Protein AF-0000000087719797 (afdb_homodimer)

Nearest PDB structures (foldseek):
  8wto-assembly1_B  TM=8.535E-01  e=7.365E-31  Arabidopsis thaliana
  8wtm-assembly1_A  TM=8.139E-01  e=5.936E-31  Arabidopsis thaliana
  7r8b-assembly1_B  TM=8.730E-01  e=3.470E-27  Homo sapiens
  9ium-assembly1_A  TM=7.808E-01  e=5.805E-24  Candida albicans SC5314
  9iul-assembly1_A  TM=7.713E-01  e=1.092E-22  Candida albicans SC5314

Foldseek 3Di:
DPPLCCQQVVLLVVLVVQLVVLLLVLCCLQPVVVNCVVVCVVVVVDDPPPVPPPPPPPLPDLPPLLVVVLVPDPLPDFKKKWWFQKWFWAQDPVGIRTQAGGDTAIFFFLFEEEEEADPSLCSVVVLCVSLLLDPDGQIDTFMAMVNHGDDPCSNLQEFEQDPDDLDQQLDFLQLSQLLLLLLNAFPPQDPVNLSVLLVSLCSLLVNPVRRSWGCWQADLPGRGGDTDDPLSNLSSSVSSRPSHPHSEYEYEASCPPHDQVSSLSSLLSVSVCRNSSRHGYYYYHYDHAPSSLVSGQWYWYGYSNFTQDTGGPVCQQCCVCVVVNWFDDDCVVQNDSSSLSNVQLDECDDDPCNRPDGHHDPVSNVVSRVSVVVVVVVVVVPPPPPPDPDDPDDDDPDDDDDDDYDDYDYDDDYDDDYYDYYDDDYDDYDYDDDDDDDPPPPVPPVVPPVPPPPSPPPDPPDDPPPPPPDDDDDDPDDDDDDPDDDDDDDPPPPPPPVPPPPPPPPSHGYDLVSSLVSLLVVQLSSQSNDSCNQSVLSVCLSVVLLVLLVVLFAQDPAPVSVVSVLVSQLVLLLVLLVSLVVCLSVLLSVLVSLLSCLSSVSHDLVSNLNSNVVSCLVSLLSSLSSSQSSNCSRNVFDPDPQLSVLLSLLSSLSNLLSNLQLSLLSLQDPDSVSSVVVSVVLSVLLSVLQCRVPACVRDPDNVSNVSVLSHSNNLSSLLSLLSGQPPDKDANQQFDDPVVLVVQCVVDVPDVCVVSVVVSVCRRGVDRPHMDRSVVVNVVNPPDDHSVVSSVSSVVSSVVSSVSSSVSSVVSSVVSSD/DPPLCCQQVVLLVLLVVQLVVLLLVLCCLQPVVVNCVVVCVVVVVDDPPPPPPPPPPPLPDLPPLLVVVLVPDPLPDFKKKWWFQKWFWAQDPVGIRTQAGGDTAIFFFLFEEEEEADPSLCSVVVLCVSLLLDPDGQIDTFMAMVRHGDDPCSNLQEFEQDPDDLDQQLDFLQLSQLLLLLLNAFPPQDPVNLSVLLVNLCSLLVNPVRRSWGCWQADLPGRGGDTDDPLSNLSSSVSSRPSHPHSEYEEEASCPPHDQVSSLSSLLSVSVCRNSSRHGYYYYHYDHAPSSLVSGQWYWYGGSNFTQDTGGPVCQQCCVCVVVNWFDDDCVVQNDSSSLSNVQLDECDDDPCNRPDGHHDPVSNVVSRVSVSVVVVVVVVPPPPDPDPDDPDDDDPDDPCPDDPDDDDDDDDDDDDDDDDDYDDDDDDDDDDDDDDDPPPPVPPVVPPVPPPPSPPPPPPDPPPPPPPDDDDDDDDDDDDDDPDDDDDPPPPPPPPVPPPPPPPPSHGRDLVSSLVSLLVVLLSSQSNDSCNQSVLSVCLSVVLLVLLVVLFAQDPAPVSVVSVLVSQLVLLLVLLVSLVVCLSVLLSVLVSLLSCLSSVSHDLVSNLNSNVVSCLVRLLSSLSSSQSSNCSRNVFDPDPQLSVLLSLLSSLSNLLSNLQLSLLSLQDPDSVSSVVVSVVLSVLLSVLQCRVPACVRDPDNVSNVSVLSHSNNLSSLLSLLSGQPPDKDANQQFDDPVVLVVQCVVDVPDVCVVSVVVSVCRRGVDRPHMDRSVVVNVVNPPDDHSVVSSVSSVVSSVVSSVSSSVSSVVSSVVSSD

Structure (mmCIF, N/CA/C/O backbone):
data_AF-0000000087719797-model_v1
#
loop_
_entity.id
_entity.type
_entity.pdbx_description
1 polymer 'ABC transporter G family protein'
#
loop_
_atom_site.group_PDB
_atom_site.id
_atom_site.type_symbol
_atom_site.label_atom_id
_atom_site.label_alt_id
_atom_site.label_comp_id
_atom_site.label_asym_id
_atom_site.label_entity_id
_atom_site.label_seq_id
_atom_site.pdbx_PDB_ins_code
_atom_site.Cartn_x
_atom_site.Cartn_y
_atom_site.Cartn_z
_atom_site.occupancy
_atom_site.B_iso_or_equiv
_atom_site.auth_seq_id
_atom_site.auth_comp_id
_atom_site.auth_asym_id
_atom_site.auth_atom_id
_atom_site.pdbx_PDB_model_num
ATOM 1 N N . MET A 1 1 ? -8.836 -17.344 -43.531 1 58.75 1 MET A N 1
ATOM 2 C CA . MET A 1 1 ? -8.242 -17.328 -42.188 1 58.75 1 MET A CA 1
ATOM 3 C C . MET A 1 1 ? -8.859 -18.406 -41.312 1 58.75 1 MET A C 1
ATOM 5 O O . MET A 1 1 ? -10.07 -18.609 -41.312 1 58.75 1 MET A O 1
ATOM 9 N N . ASP A 1 2 ? -8.148 -19.391 -40.781 1 82.5 2 ASP A N 1
ATOM 10 C CA . ASP A 1 2 ? -8.57 -20.484 -39.906 1 82.5 2 ASP A CA 1
ATOM 11 C C . ASP A 1 2 ? -9.258 -19.953 -38.656 1 82.5 2 ASP A C 1
ATOM 13 O O . ASP A 1 2 ? -8.992 -18.844 -38.219 1 82.5 2 ASP A O 1
ATOM 17 N N . THR A 1 3 ? -10.445 -20.469 -38.469 1 86.88 3 THR A N 1
ATOM 18 C CA . THR A 1 3 ? -11.281 -20.062 -37.344 1 86.88 3 THR A CA 1
ATOM 19 C C . THR A 1 3 ? -10.422 -19.812 -36.094 1 86.88 3 THR A C 1
ATOM 21 O O . THR A 1 3 ? -10.695 -18.875 -35.344 1 86.88 3 THR A O 1
ATOM 24 N N . SER A 1 4 ? -9.406 -20.562 -35.969 1 91.19 4 SER A N 1
ATOM 25 C CA . SER A 1 4 ? -8.516 -20.375 -34.812 1 91.19 4 SER A CA 1
ATOM 26 C C . SER A 1 4 ? -7.773 -19.047 -34.906 1 91.19 4 SER A C 1
ATOM 28 O O . SER A 1 4 ? -7.641 -18.328 -33.938 1 91.19 4 SER A O 1
ATOM 30 N N . ASP A 1 5 ? -7.332 -18.672 -36.125 1 93.56 5 ASP A N 1
ATOM 31 C CA . ASP A 1 5 ? -6.613 -17.422 -36.312 1 93.56 5 ASP A CA 1
ATOM 32 C C . ASP A 1 5 ? -7.547 -16.219 -36.156 1 93.56 5 ASP A C 1
ATOM 34 O O . ASP A 1 5 ? -7.152 -15.188 -35.594 1 93.56 5 ASP A O 1
ATOM 38 N N . ALA A 1 6 ? -8.719 -16.422 -36.625 1 93.38 6 ALA A N 1
ATOM 39 C CA . ALA A 1 6 ? -9.688 -15.336 -36.469 1 93.38 6 ALA A CA 1
ATOM 40 C C . ALA A 1 6 ? -9.977 -15.031 -35.031 1 93.38 6 ALA A C 1
ATOM 42 O O . ALA A 1 6 ? -10.172 -13.867 -34.656 1 93.38 6 ALA A O 1
ATOM 43 N N . LEU A 1 7 ? -10.008 -16 -34.188 1 93.69 7 LEU A N 1
ATOM 44 C CA . LEU A 1 7 ? -10.328 -15.836 -32.781 1 93.69 7 LEU A CA 1
ATOM 45 C C . LEU A 1 7 ? -9.242 -15.031 -32.062 1 93.69 7 LEU A C 1
ATOM 47 O O . LEU A 1 7 ? -9.539 -14.023 -31.422 1 93.69 7 LEU A O 1
ATOM 51 N N . TRP A 1 8 ? -7.973 -15.43 -32.156 1 96.06 8 TRP A N 1
ATOM 52 C CA . TRP A 1 8 ? -6.949 -14.766 -31.359 1 96.06 8 TRP A CA 1
ATOM 53 C C . TRP A 1 8 ? -6.566 -13.422 -31.969 1 96.06 8 TRP A C 1
ATOM 55 O O . TRP A 1 8 ? -6.238 -12.477 -31.25 1 96.06 8 TRP A O 1
ATOM 65 N N . ILE A 1 9 ? -6.629 -13.258 -33.344 1 96.81 9 ILE A N 1
ATOM 66 C CA . ILE A 1 9 ? -6.293 -11.984 -33.969 1 96.81 9 ILE A CA 1
ATOM 67 C C . ILE A 1 9 ? -7.352 -10.938 -33.625 1 96.81 9 ILE A C 1
ATOM 69 O O . ILE A 1 9 ? -7.02 -9.789 -33.344 1 96.81 9 ILE A O 1
ATOM 73 N N . SER A 1 10 ? -8.625 -11.344 -33.688 1 96.56 10 SER A N 1
ATOM 74 C CA . SER A 1 10 ? -9.688 -10.414 -33.344 1 96.56 10 SER A CA 1
ATOM 75 C C . SER A 1 10 ? -9.609 -10.023 -31.875 1 96.56 10 SER A C 1
ATOM 77 O O . SER A 1 10 ? -9.828 -8.867 -31.516 1 96.56 10 SER A O 1
ATOM 79 N N . ALA A 1 11 ? -9.328 -10.992 -31.031 1 97.25 11 ALA A N 1
ATOM 80 C CA . ALA A 1 11 ? -9.211 -10.711 -29.609 1 97.25 11 ALA A CA 1
ATOM 81 C C . ALA A 1 11 ? -8.031 -9.781 -29.328 1 97.25 11 ALA A C 1
ATOM 83 O O . ALA A 1 11 ? -8.133 -8.875 -28.5 1 97.25 11 ALA A O 1
ATOM 84 N N . LEU A 1 12 ? -6.918 -10 -29.984 1 97.25 12 LEU A N 1
ATOM 85 C CA . LEU A 1 12 ? -5.742 -9.156 -29.812 1 97.25 12 LEU A CA 1
ATOM 86 C C . LEU A 1 12 ? -5.996 -7.75 -30.344 1 97.25 12 LEU A C 1
ATOM 88 O O . LEU A 1 12 ? -5.562 -6.766 -29.75 1 97.25 12 LEU A O 1
ATOM 92 N N . ALA A 1 13 ? -6.688 -7.699 -31.453 1 97.12 13 ALA A N 1
ATOM 93 C CA . ALA A 1 13 ? -7.074 -6.398 -32 1 97.12 13 ALA A CA 1
ATOM 94 C C . ALA A 1 13 ? -8 -5.66 -31.031 1 97.12 13 ALA A C 1
ATOM 96 O O . ALA A 1 13 ? -7.844 -4.457 -30.812 1 97.12 13 ALA A O 1
ATOM 97 N N . PHE A 1 14 ? -8.938 -6.375 -30.562 1 96.94 14 PHE A N 1
ATOM 98 C CA . PHE A 1 14 ? -9.852 -5.801 -29.578 1 96.94 14 PHE A CA 1
ATOM 99 C C . PHE A 1 14 ? -9.078 -5.266 -28.375 1 96.94 14 PHE A C 1
ATOM 101 O O . PHE A 1 14 ? -9.352 -4.16 -27.906 1 96.94 14 PHE A O 1
ATOM 108 N N . ALA A 1 15 ? -8.156 -6.023 -27.859 1 97.06 15 ALA A N 1
ATOM 109 C CA . ALA A 1 15 ? -7.367 -5.625 -26.703 1 97.06 15 ALA A CA 1
ATOM 110 C C . ALA A 1 15 ? -6.621 -4.32 -26.969 1 97.06 15 ALA A C 1
ATOM 112 O O . ALA A 1 15 ? -6.574 -3.438 -26.109 1 97.06 15 ALA A O 1
ATOM 113 N N . HIS A 1 16 ? -6.07 -4.184 -28.188 1 95.94 16 HIS A N 1
ATOM 114 C CA . HIS A 1 16 ? -5.324 -2.975 -28.516 1 95.94 16 HIS A CA 1
ATOM 115 C C . HIS A 1 16 ? -6.25 -1.771 -28.625 1 95.94 16 HIS A C 1
ATOM 117 O O . HIS A 1 16 ? -5.918 -0.679 -28.156 1 95.94 16 HIS A O 1
ATOM 123 N N . VAL A 1 17 ? -7.395 -1.993 -29.234 1 95.44 17 VAL A N 1
ATOM 124 C CA . VAL A 1 17 ? -8.367 -0.912 -29.359 1 95.44 17 VAL A CA 1
ATOM 125 C C . VAL A 1 17 ? -8.875 -0.504 -27.984 1 95.44 17 VAL A C 1
ATOM 127 O O . VAL A 1 17 ? -9.023 0.686 -27.688 1 95.44 17 VAL A O 1
ATOM 130 N N . TYR A 1 18 ? -9.148 -1.509 -27.219 1 95.06 18 TYR A N 1
ATOM 131 C CA . TYR A 1 18 ? -9.594 -1.297 -25.844 1 95.06 18 TYR A CA 1
ATOM 132 C C . TYR A 1 18 ? -8.578 -0.471 -25.062 1 95.06 18 TYR A C 1
ATOM 134 O O . TYR A 1 18 ? -8.945 0.494 -24.391 1 95.06 18 TYR A O 1
ATOM 142 N N . VAL A 1 19 ? -7.336 -0.759 -25.125 1 93.56 19 VAL A N 1
ATOM 143 C CA . VAL A 1 19 ? -6.254 -0.09 -24.422 1 93.56 19 VAL A CA 1
ATOM 144 C C . VAL A 1 19 ? -6.137 1.356 -24.891 1 93.56 19 VAL A C 1
ATOM 146 O O . VAL A 1 19 ? -6.066 2.281 -24.078 1 93.56 19 VAL A O 1
ATOM 149 N N . VAL A 1 20 ? -6.207 1.535 -26.172 1 91.62 20 VAL A N 1
ATOM 150 C CA . VAL A 1 20 ? -6.051 2.871 -26.734 1 91.62 20 VAL A CA 1
ATOM 151 C C . VAL A 1 20 ? -7.238 3.744 -26.344 1 91.62 20 VAL A C 1
ATOM 153 O O . VAL A 1 20 ? -7.062 4.898 -25.938 1 91.62 20 VAL A O 1
ATOM 156 N N . PHE A 1 21 ? -8.375 3.16 -26.391 1 90.81 21 PHE A N 1
ATOM 157 C CA . PHE A 1 21 ? -9.586 3.906 -26.062 1 90.81 21 PHE A CA 1
ATOM 158 C C . PHE A 1 21 ? -9.562 4.379 -24.625 1 90.81 21 PHE A C 1
ATOM 160 O O . PHE A 1 21 ? -9.773 5.562 -24.344 1 90.81 21 PHE A O 1
ATOM 167 N N . PHE A 1 22 ? -9.289 3.551 -23.734 1 90.31 22 PHE A N 1
ATOM 168 C CA . PHE A 1 22 ? -9.375 3.904 -22.312 1 90.31 22 PHE A CA 1
ATOM 169 C C . PHE A 1 22 ? -8.141 4.688 -21.875 1 90.31 22 PHE A C 1
ATOM 171 O O . PHE A 1 22 ? -8.211 5.48 -20.938 1 90.31 22 PHE A O 1
ATOM 178 N N . ALA A 1 23 ? -6.996 4.465 -22.5 1 87.38 23 ALA A N 1
ATOM 179 C CA . ALA A 1 23 ? -5.824 5.289 -22.219 1 87.38 23 ALA A CA 1
ATOM 180 C C . ALA A 1 23 ? -6.059 6.738 -22.641 1 87.38 23 ALA A C 1
ATOM 182 O O . ALA A 1 23 ? -5.695 7.664 -21.922 1 87.38 23 ALA A O 1
ATOM 183 N N . LEU A 1 24 ? -6.707 6.863 -23.766 1 83.81 24 LEU A N 1
ATOM 184 C CA . LEU A 1 24 ? -7.008 8.203 -24.25 1 83.81 24 LEU A CA 1
ATOM 185 C C . LEU A 1 24 ? -8.062 8.875 -23.391 1 83.81 24 LEU A C 1
ATOM 187 O O . LEU A 1 24 ? -7.992 10.078 -23.125 1 83.81 24 LEU A O 1
ATOM 191 N N . ARG A 1 25 ? -8.984 8.141 -22.984 1 82.81 25 ARG A N 1
ATOM 192 C CA . ARG A 1 25 ? -10.023 8.672 -22.109 1 82.81 25 ARG A CA 1
ATOM 193 C C . ARG A 1 25 ? -9.445 9.102 -20.766 1 82.81 25 ARG A C 1
ATOM 195 O O . ARG A 1 25 ? -9.812 10.156 -20.234 1 82.81 25 ARG A O 1
ATOM 202 N N . ALA A 1 26 ? -8.625 8.312 -20.203 1 82.88 26 ALA A N 1
ATOM 203 C CA . ALA A 1 26 ? -7.98 8.656 -18.938 1 82.88 26 ALA A CA 1
ATOM 204 C C . ALA A 1 26 ? -7.078 9.875 -19.094 1 82.88 26 ALA A C 1
ATOM 206 O O . ALA A 1 26 ? -7.066 10.766 -18.234 1 82.88 26 ALA A O 1
ATOM 207 N N . ALA A 1 27 ? -6.395 9.938 -20.172 1 79.44 27 ALA A N 1
ATOM 208 C CA . ALA A 1 27 ? -5.484 11.047 -20.422 1 79.44 27 ALA A CA 1
ATOM 209 C C . ALA A 1 27 ? -6.258 12.352 -20.625 1 79.44 27 ALA A C 1
ATOM 211 O O . ALA A 1 27 ? -5.801 13.422 -20.203 1 79.44 27 ALA A O 1
ATOM 212 N N . SER A 1 28 ? -7.352 12.266 -21.172 1 77.56 28 SER A N 1
ATOM 213 C CA . SER A 1 28 ? -8.172 13.445 -21.406 1 77.56 28 SER A CA 1
ATOM 214 C C . SER A 1 28 ? -8.711 14.016 -20.094 1 77.56 28 SER A C 1
ATOM 216 O O . SER A 1 28 ? -8.914 15.227 -19.969 1 77.56 28 SER A O 1
ATOM 218 N N . SER A 1 29 ? -8.914 13.172 -19.203 1 74.38 29 SER A N 1
ATOM 219 C CA . SER A 1 29 ? -9.445 13.617 -17.922 1 74.38 29 SER A CA 1
ATOM 220 C C . SER A 1 29 ? -8.336 14.086 -16.984 1 74.38 29 SER A C 1
ATOM 222 O O . SER A 1 29 ? -8.516 15.031 -16.219 1 74.38 29 SER A O 1
ATOM 224 N N . LEU A 1 30 ? -7.219 13.438 -17.062 1 70.5 30 LEU A N 1
ATOM 225 C CA . LEU A 1 30 ? -6.133 13.719 -16.141 1 70.5 30 LEU A CA 1
ATOM 226 C C . LEU A 1 30 ? -5.246 14.844 -16.672 1 70.5 30 LEU A C 1
ATOM 228 O O . LEU A 1 30 ? -4.68 15.609 -15.883 1 70.5 30 LEU A O 1
ATOM 232 N N . TYR A 1 31 ? -5.148 14.734 -17.969 1 64.12 31 TYR A N 1
ATOM 233 C CA . TYR A 1 31 ? -4.289 15.742 -18.578 1 64.12 31 TYR A CA 1
ATOM 234 C C . TYR A 1 31 ? -5.023 16.484 -19.688 1 64.12 31 TYR A C 1
ATOM 236 O O . TYR A 1 31 ? -4.715 16.328 -20.875 1 64.12 31 TYR A O 1
ATOM 244 N N . PRO A 1 32 ? -6.012 17.203 -19.172 1 58.44 32 PRO A N 1
ATOM 245 C CA . PRO A 1 32 ? -6.836 17.844 -20.203 1 58.44 32 PRO A CA 1
ATOM 246 C C . PRO A 1 32 ? -6.012 18.672 -21.188 1 58.44 32 PRO A C 1
ATOM 248 O O . PRO A 1 32 ? -6.32 18.688 -22.391 1 58.44 32 PRO A O 1
ATOM 251 N N . ALA A 1 33 ? -5 19.219 -20.641 1 53.41 33 ALA A N 1
ATOM 252 C CA . ALA A 1 33 ? -4.195 20.078 -21.516 1 53.41 33 ALA A CA 1
ATOM 253 C C . ALA A 1 33 ? -3.469 19.25 -22.562 1 53.41 33 ALA A C 1
ATOM 2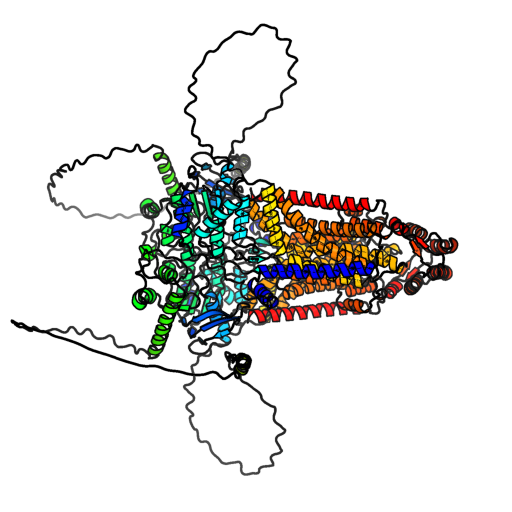55 O O . ALA A 1 33 ? -3.375 19.656 -23.719 1 53.41 33 ALA A O 1
ATOM 256 N N . ALA A 1 34 ? -3.021 18.094 -22.141 1 53.69 34 ALA A N 1
ATOM 257 C CA . ALA A 1 34 ? -2.273 17.266 -23.078 1 53.69 34 ALA A CA 1
ATOM 258 C C . ALA A 1 34 ? -3.18 16.75 -24.188 1 53.69 34 ALA A C 1
ATOM 260 O O . ALA A 1 34 ? -2.787 16.719 -25.359 1 53.69 34 ALA A O 1
ATOM 261 N N . VAL A 1 35 ? -4.332 16.328 -23.781 1 54.81 35 VAL A N 1
ATOM 262 C CA . VAL A 1 35 ? -5.266 15.773 -24.766 1 54.81 35 VAL A CA 1
ATOM 263 C C . VAL A 1 35 ? -5.723 16.859 -25.719 1 54.81 35 VAL A C 1
ATOM 265 O O . VAL A 1 35 ? -5.871 16.625 -26.922 1 54.81 35 VAL A O 1
ATOM 268 N N . HIS A 1 36 ? -5.949 17.984 -25.062 1 52.06 36 HIS A N 1
ATOM 269 C CA . HIS A 1 36 ? -6.305 19.094 -25.938 1 52.06 36 HIS A CA 1
ATOM 270 C C . HIS A 1 36 ? -5.211 19.359 -26.969 1 52.06 36 HIS A C 1
ATOM 272 O O . HIS A 1 36 ? -5.508 19.672 -28.125 1 52.06 36 HIS A O 1
ATOM 278 N N . ARG A 1 37 ? -4.09 19.172 -26.562 1 49.69 37 ARG A N 1
ATOM 279 C CA . ARG A 1 37 ? -2.975 19.359 -27.484 1 49.69 37 ARG A CA 1
ATOM 280 C C . ARG A 1 37 ? -2.971 18.281 -28.562 1 49.69 37 ARG A C 1
ATOM 282 O O . ARG A 1 37 ? -2.74 18.578 -29.734 1 49.69 37 ARG A O 1
ATOM 289 N N . VAL A 1 38 ? -3.18 17.109 -28.031 1 53.16 38 VAL A N 1
ATOM 290 C CA . VAL A 1 38 ? -3.176 16.031 -29 1 53.16 38 VAL A CA 1
ATOM 291 C C . VAL A 1 38 ? -4.383 16.172 -29.938 1 53.16 38 VAL A C 1
ATOM 293 O O . VAL A 1 38 ? -4.266 15.977 -31.141 1 53.16 38 VAL A O 1
ATOM 296 N N . LYS A 1 39 ? -5.523 16.375 -29.25 1 50.66 39 LYS A N 1
ATOM 297 C CA . LYS A 1 39 ? -6.688 16.625 -30.094 1 50.66 39 LYS A CA 1
ATOM 298 C C . LYS A 1 39 ? -6.434 17.797 -31.047 1 50.66 39 LYS A C 1
ATOM 300 O O . LYS A 1 39 ? -6.871 17.766 -32.188 1 50.66 39 LYS A O 1
ATOM 305 N N . GLY A 1 40 ? -5.883 18.828 -30.359 1 43.94 40 GLY A N 1
ATOM 306 C CA . GLY A 1 40 ? -5.5 19.922 -31.234 1 43.94 40 GLY A CA 1
ATOM 307 C C . GLY A 1 40 ? -4.609 19.484 -32.375 1 43.94 40 GLY A C 1
ATOM 308 O O . GLY A 1 40 ? -4.781 19.922 -33.531 1 43.94 40 GLY A O 1
ATOM 309 N N . TRP A 1 41 ? -3.834 18.594 -32 1 44.25 41 TRP A N 1
ATOM 310 C CA . TRP A 1 41 ? -2.971 18.094 -33.062 1 44.25 41 TRP A CA 1
ATOM 311 C C . TRP A 1 41 ? -3.77 17.266 -34.062 1 44.25 41 TRP A C 1
ATOM 313 O O . TRP A 1 41 ? -3.537 17.359 -35.281 1 44.25 41 TRP A O 1
ATOM 323 N N . LEU A 1 42 ? -4.613 16.484 -33.5 1 39 42 LEU A N 1
ATOM 324 C CA . LEU A 1 42 ? -5.41 15.695 -34.438 1 39 42 LEU A CA 1
ATOM 325 C C . LEU A 1 42 ? -6.434 16.578 -35.156 1 39 42 LEU A C 1
ATOM 327 O O . LEU A 1 42 ? -6.809 16.297 -36.281 1 39 42 LEU A O 1
ATOM 331 N N . CYS A 1 43 ? -7.09 17.344 -34.344 1 33.62 43 CYS A N 1
ATOM 332 C CA . CYS A 1 43 ? -7.992 18.281 -35 1 33.62 43 CYS A CA 1
ATOM 333 C C . CYS A 1 43 ? -7.211 19.297 -35.844 1 33.62 43 CYS A C 1
ATOM 335 O O . CYS A 1 43 ? -7.777 20.281 -36.312 1 33.62 43 CYS A O 1
ATOM 337 N N . ILE A 1 44 ? -6.035 19.312 -36.156 1 35.53 44 ILE A N 1
ATOM 338 C CA . ILE A 1 44 ? -5.484 20.312 -37.031 1 35.53 44 ILE A CA 1
ATOM 339 C C . ILE A 1 44 ? -6.305 20.359 -38.344 1 35.53 44 ILE A C 1
ATOM 341 O O . ILE A 1 44 ? -6.113 21.25 -39.156 1 35.53 44 ILE A O 1
ATOM 345 N N . GLY A 1 45 ? -7.102 19.453 -38.844 1 30.03 45 GLY A N 1
ATOM 346 C CA . GLY A 1 45 ? -7.855 20.016 -39.938 1 30.03 45 GLY A CA 1
ATOM 347 C C . GLY A 1 45 ? -8.953 20.969 -39.5 1 30.03 45 GLY A C 1
ATOM 348 O O . GLY A 1 45 ? -9.492 21.719 -40.312 1 30.03 45 GLY A O 1
ATOM 349 N N . ARG A 1 46 ? -9.984 20.578 -38.656 1 28.03 46 ARG A N 1
ATOM 350 C CA . ARG A 1 46 ? -11.078 21.547 -38.531 1 28.03 46 ARG A CA 1
ATOM 351 C C . ARG A 1 46 ? -10.672 22.75 -37.688 1 28.03 46 ARG A C 1
ATOM 353 O O . ARG A 1 46 ? -9.781 22.641 -36.844 1 28.03 46 ARG A O 1
ATOM 360 N N . GLY A 1 47 ? -11.266 23.969 -37.969 1 25.08 47 GLY A N 1
ATOM 361 C CA . GLY A 1 47 ? -11.125 25.359 -37.531 1 25.08 47 GLY A CA 1
ATOM 362 C C . GLY A 1 47 ? -11.039 25.516 -36.031 1 25.08 47 GLY A C 1
ATOM 363 O O . GLY A 1 47 ? -11.43 24.625 -35.281 1 25.08 47 GLY A O 1
ATOM 364 N N . LYS A 1 48 ? -10.367 26.594 -35.562 1 32.34 48 LYS A N 1
ATOM 365 C CA . LYS A 1 48 ? -9.945 27.281 -34.344 1 32.34 48 LYS A CA 1
ATOM 366 C C . LYS A 1 48 ? -11.102 27.438 -33.375 1 32.34 48 LYS A C 1
ATOM 368 O O . LYS A 1 48 ? -10.945 28.016 -32.281 1 32.34 48 LYS A O 1
ATOM 373 N N . SER A 1 49 ? -12.375 27.328 -33.938 1 26.95 49 SER A N 1
ATOM 374 C CA . SER A 1 49 ? -13.391 28.094 -33.25 1 26.95 49 SER A CA 1
ATOM 375 C C . SER A 1 49 ? -13.633 27.562 -31.828 1 26.95 49 SER A C 1
ATOM 377 O O . SER A 1 49 ? -14.18 28.25 -30.984 1 26.95 49 SER A O 1
ATOM 379 N N . CYS A 1 50 ? -13.625 26.297 -31.797 1 26 50 CYS A N 1
ATOM 380 C CA . CYS A 1 50 ? -14.5 25.875 -30.703 1 26 50 CYS A CA 1
ATOM 381 C C . CYS A 1 50 ? -13.836 26.094 -29.359 1 26 50 CYS A C 1
ATOM 383 O O . CYS A 1 50 ? -14.414 25.75 -28.312 1 26 50 CYS A O 1
ATOM 385 N N . CYS A 1 51 ? -12.586 26.219 -29.406 1 27.52 51 CYS A N 1
ATOM 386 C CA . CYS A 1 51 ? -12.031 26.203 -28.062 1 27.52 51 CYS A CA 1
ATOM 387 C C . CYS A 1 51 ? -12.281 27.531 -27.359 1 27.52 51 CYS A C 1
ATOM 389 O O . CYS A 1 51 ? -11.344 28.297 -27.109 1 27.52 51 CYS A O 1
ATOM 391 N N . ALA A 1 52 ? -13.406 28.234 -27.812 1 26.34 52 ALA A N 1
ATOM 392 C CA . ALA A 1 52 ? -13.672 29.469 -27.078 1 26.34 52 ALA A CA 1
ATOM 393 C C . ALA A 1 52 ? -13.68 29.219 -25.562 1 26.34 52 ALA A C 1
ATOM 395 O O . ALA A 1 52 ? -14.312 28.281 -25.094 1 26.34 52 ALA A O 1
ATOM 396 N N . ALA A 1 53 ? -12.672 29.609 -25.016 1 28.59 53 ALA A N 1
ATOM 397 C CA . ALA A 1 53 ? -12.547 29.734 -23.578 1 28.59 53 ALA A CA 1
ATOM 398 C C . ALA A 1 53 ? -13.859 30.188 -22.938 1 28.59 53 ALA A C 1
ATOM 400 O O . ALA A 1 53 ? -14.477 31.156 -23.391 1 28.59 53 ALA A O 1
ATOM 401 N N . GLN A 1 54 ? -14.773 29.266 -22.688 1 26.41 54 GLN A N 1
ATOM 402 C CA . GLN A 1 54 ? -15.969 29.797 -22.047 1 26.41 54 GLN A CA 1
ATOM 403 C C . GLN A 1 54 ? -15.633 31.016 -21.188 1 26.41 54 GLN A C 1
ATOM 405 O O . GLN A 1 54 ? -14.602 31.031 -20.516 1 26.41 54 GLN A O 1
ATOM 410 N N . PRO A 1 55 ? -16.125 32.156 -21.594 1 25.38 55 PRO A N 1
ATOM 411 C CA . PRO A 1 55 ? -15.922 33.375 -20.797 1 25.38 55 PRO A CA 1
ATOM 412 C C . PRO A 1 55 ? -15.992 33.125 -19.297 1 25.38 55 PRO A C 1
ATOM 414 O O . PRO A 1 55 ? -16.703 32.188 -18.844 1 25.38 55 PRO A O 1
ATOM 417 N N . ALA A 1 56 ? -14.969 33.406 -18.656 1 28.08 56 ALA A N 1
ATOM 418 C CA . ALA A 1 56 ? -14.945 33.469 -17.188 1 28.08 56 ALA A CA 1
ATOM 419 C C . ALA A 1 56 ? -16.266 34 -16.641 1 28.08 56 ALA A C 1
ATOM 421 O O . ALA A 1 56 ? -16.719 35.094 -17.047 1 28.08 56 ALA A O 1
ATOM 422 N N . LEU A 1 57 ? -17.297 33.188 -16.641 1 27.66 57 LEU A N 1
ATOM 423 C CA . LEU A 1 57 ? -18.516 33.719 -16.047 1 27.66 57 LEU A CA 1
ATOM 424 C C . LEU A 1 57 ? -18.188 34.875 -15.086 1 27.66 57 LEU A C 1
ATOM 426 O O . LEU A 1 57 ? -17.125 34.875 -14.461 1 27.66 57 LEU A O 1
ATOM 430 N N . PRO A 1 58 ? -18.781 36 -15.305 1 27.06 58 PRO A N 1
ATOM 431 C CA . PRO A 1 58 ? -18.562 37.125 -14.398 1 27.06 58 PRO A CA 1
ATOM 432 C C . PRO A 1 58 ? -18.516 36.719 -12.93 1 27.06 58 PRO A C 1
ATOM 434 O O . PRO A 1 58 ? -19.188 35.75 -12.539 1 27.06 58 PRO A O 1
ATOM 437 N N . ARG A 1 59 ? -17.406 36.875 -12.328 1 32.16 59 ARG A N 1
ATOM 438 C CA . ARG A 1 59 ? -17.062 36.75 -10.922 1 32.16 59 ARG A CA 1
ATOM 439 C C . ARG A 1 59 ? -18.188 37.281 -10.031 1 32.16 59 ARG A C 1
ATOM 441 O O . ARG A 1 59 ? -18.359 38.469 -9.883 1 32.16 59 ARG A O 1
ATOM 448 N N . PRO A 1 60 ? -19.438 36.75 -10.188 1 30.23 60 PRO A N 1
ATOM 449 C CA . PRO A 1 60 ? -20.312 37.469 -9.266 1 30.23 60 PRO A CA 1
ATOM 450 C C . PRO A 1 60 ? -19.703 37.656 -7.887 1 30.23 60 PRO A C 1
ATOM 452 O O . PRO A 1 60 ? -18.891 36.844 -7.445 1 30.23 60 PRO A O 1
ATOM 455 N N . ARG A 1 61 ? -19.531 38.812 -7.453 1 32.88 61 ARG A N 1
ATOM 456 C CA . ARG A 1 61 ? -19.047 39.188 -6.133 1 32.88 61 ARG A CA 1
ATOM 457 C C . ARG A 1 61 ? -19.75 38.406 -5.035 1 32.88 61 ARG A C 1
ATOM 459 O O . ARG A 1 61 ? -20.922 38.031 -5.184 1 32.88 61 ARG A O 1
ATOM 466 N N . SER A 1 62 ? -19.047 37.75 -4.289 1 33.53 62 SER A N 1
ATOM 467 C CA . SER A 1 62 ? -19.375 36.844 -3.193 1 33.53 62 SER A CA 1
ATOM 468 C C . SER A 1 62 ? -20.656 37.281 -2.484 1 33.53 62 SER A C 1
ATOM 470 O O . SER A 1 62 ? -21.422 36.438 -2.008 1 33.53 62 SER A O 1
ATOM 472 N N . GLY A 1 63 ? -20.922 38.594 -2.318 1 30.95 63 GLY A N 1
ATOM 473 C CA . GLY A 1 63 ? -21.984 39.156 -1.502 1 30.95 63 GLY A CA 1
ATOM 474 C C . GLY A 1 63 ? -23.359 38.969 -2.111 1 30.95 63 GLY A C 1
ATOM 475 O O . GLY A 1 63 ? -24.344 38.719 -1.394 1 30.95 63 GLY A O 1
ATOM 476 N N . ASP A 1 64 ? -23.531 39.219 -3.436 1 33.31 64 ASP A N 1
ATOM 477 C CA . ASP A 1 64 ? -24.859 39.375 -4.012 1 33.31 64 ASP A CA 1
ATOM 478 C C . ASP A 1 64 ? -25.547 38.031 -4.152 1 33.31 64 ASP A C 1
ATOM 480 O O . ASP A 1 64 ? -26.781 37.906 -4.035 1 33.31 64 ASP A O 1
ATOM 484 N N . ILE A 1 65 ? -24.875 37.062 -4.594 1 33.12 65 ILE A N 1
ATOM 485 C CA . ILE A 1 65 ? -25.531 35.75 -4.797 1 33.12 65 ILE A CA 1
ATOM 486 C C . ILE A 1 65 ? -25.938 35.188 -3.451 1 33.12 65 ILE A C 1
ATOM 488 O O . ILE A 1 65 ? -26.922 34.406 -3.373 1 33.12 65 ILE A O 1
ATOM 492 N N . TRP A 1 66 ? -25.219 35.469 -2.402 1 35.84 66 TRP A N 1
ATOM 493 C CA . TRP A 1 66 ? -25.531 35 -1.057 1 35.84 66 TRP A CA 1
ATOM 494 C C . TRP A 1 66 ? -26.875 35.531 -0.591 1 35.84 66 TRP A C 1
ATOM 496 O O . TRP A 1 66 ? -27.688 34.781 -0.023 1 35.84 66 TRP A O 1
ATOM 506 N N . MET A 1 67 ? -27.109 36.875 -0.851 1 35.12 67 MET A N 1
ATOM 507 C CA . MET A 1 67 ? -28.359 37.469 -0.382 1 35.12 67 MET A CA 1
ATOM 508 C C . MET A 1 67 ? -29.562 36.812 -1.024 1 35.12 67 MET A C 1
ATOM 510 O O . MET A 1 67 ? -30.641 36.719 -0.412 1 35.12 67 MET A O 1
ATOM 514 N N . ALA A 1 68 ? -29.391 36.375 -2.195 1 36.09 68 ALA A N 1
ATOM 515 C CA . ALA A 1 68 ? -30.547 35.812 -2.869 1 36.09 68 ALA A CA 1
ATOM 516 C C . ALA A 1 68 ? -30.828 34.406 -2.389 1 36.09 68 ALA A C 1
ATOM 518 O O . ALA A 1 68 ? -31.984 33.969 -2.26 1 36.09 68 ALA A O 1
ATOM 519 N N . ALA A 1 69 ? -29.844 33.5 -2.201 1 36.25 69 ALA A N 1
ATOM 520 C CA . ALA A 1 69 ? -30.031 32.094 -1.814 1 36.25 69 ALA A CA 1
ATOM 521 C C . ALA A 1 69 ? -30.469 31.984 -0.356 1 36.25 69 ALA A C 1
ATOM 523 O O . ALA A 1 69 ? -31.094 31 0.038 1 36.25 69 ALA A O 1
ATOM 524 N N . THR A 1 70 ? -30.141 32.844 0.55 1 39.91 70 THR A N 1
ATOM 525 C CA . THR A 1 70 ? -30.594 32.844 1.936 1 39.91 70 THR A CA 1
ATOM 526 C C . THR A 1 70 ? -32.125 32.906 2.004 1 39.91 70 THR A C 1
ATOM 528 O O . THR A 1 70 ? -32.719 32.469 2.992 1 39.91 70 THR A O 1
ATOM 531 N N . LYS A 1 71 ? -32.812 33.5 1.035 1 38.53 71 LYS A N 1
ATOM 532 C CA . LYS A 1 71 ? -34.25 33.688 1.09 1 38.53 71 LYS A CA 1
ATOM 533 C C . LYS A 1 71 ? -34.969 32.344 0.921 1 38.53 71 LYS A C 1
ATOM 535 O O . LYS A 1 71 ? -36.125 32.188 1.304 1 38.53 71 LYS A O 1
ATOM 540 N N . LEU A 1 72 ? -34.375 31.344 0.261 1 36.88 72 LEU A N 1
ATOM 541 C CA . LEU A 1 72 ? -35.188 30.156 -0.059 1 36.88 72 LEU A CA 1
ATOM 542 C C . LEU A 1 72 ? -35 29.078 1.005 1 36.88 72 LEU A C 1
ATOM 544 O O . LEU A 1 72 ? -35.531 27.984 0.872 1 36.88 72 LEU A O 1
ATOM 548 N N . LEU A 1 73 ? -34.188 29.172 1.945 1 42.94 73 LEU A N 1
ATOM 549 C CA . LEU A 1 73 ? -33.969 28.047 2.861 1 42.94 73 LEU A CA 1
ATOM 550 C C . LEU A 1 73 ? -35.125 27.922 3.844 1 42.94 73 LEU A C 1
ATOM 552 O O . LEU A 1 73 ? -35.531 28.922 4.453 1 42.94 73 LEU A O 1
ATOM 556 N N . PRO A 1 74 ? -35.969 27 3.719 1 43.19 74 PRO A N 1
ATOM 557 C CA . PRO A 1 74 ? -37.031 26.859 4.73 1 43.19 74 PRO A CA 1
ATOM 558 C C . PRO A 1 74 ? -36.5 27.016 6.152 1 43.19 74 PRO A C 1
ATOM 560 O O . PRO A 1 74 ? -35.438 26.484 6.484 1 43.19 74 PRO A O 1
ATOM 563 N N . ARG A 1 75 ? -36.719 28.094 6.805 1 47.56 75 ARG A N 1
ATOM 564 C CA . ARG A 1 75 ? -36.438 28.453 8.188 1 47.56 75 ARG A CA 1
ATOM 565 C C . ARG A 1 75 ? -36.938 27.359 9.148 1 47.56 75 ARG A C 1
ATOM 567 O O . ARG A 1 75 ? -38.125 27.281 9.438 1 47.56 75 ARG A O 1
ATOM 574 N N . GLY A 1 76 ? -36.594 26.078 8.977 1 53.31 76 GLY A N 1
ATOM 575 C CA . GLY A 1 76 ? -37.062 25.203 10.039 1 53.31 76 GLY A CA 1
ATOM 576 C C . GLY A 1 76 ? -36.625 25.656 11.422 1 53.31 76 GLY A C 1
ATOM 577 O O . GLY A 1 76 ? -35.875 26.641 11.555 1 53.31 76 GLY A O 1
ATOM 578 N N . ALA A 1 77 ? -37.25 25.031 12.492 1 64.75 77 ALA A N 1
ATOM 579 C CA . ALA A 1 77 ? -37.031 25.406 13.891 1 64.75 77 ALA A CA 1
ATOM 580 C C . ALA A 1 77 ? -35.594 25.188 14.297 1 64.75 77 ALA A C 1
ATOM 582 O O . ALA A 1 77 ? -35 24.125 14.031 1 64.75 77 ALA A O 1
ATOM 583 N N . PRO A 1 78 ? -34.875 26.172 14.664 1 81.94 78 PRO A N 1
ATOM 584 C CA . PRO A 1 78 ? -33.469 26.062 15.109 1 81.94 78 PRO A CA 1
ATOM 585 C C . PRO A 1 78 ? -33.281 25.031 16.219 1 81.94 78 PRO A C 1
ATOM 587 O O . PRO A 1 78 ? -34.219 24.734 16.953 1 81.94 78 PRO A O 1
ATOM 590 N N . LEU A 1 79 ? -32.25 24.281 16.188 1 88 79 LEU A N 1
ATOM 591 C CA . LEU A 1 79 ? -31.953 23.234 17.156 1 88 79 LEU A CA 1
ATOM 592 C C . LEU A 1 79 ? -30.875 23.688 18.141 1 88 79 LEU A C 1
ATOM 594 O O . LEU A 1 79 ? -29.875 24.266 17.75 1 88 79 LEU A O 1
ATOM 598 N N . GLU A 1 80 ? -31.266 23.547 19.391 1 91.81 80 GLU A N 1
ATOM 599 C CA . GLU A 1 80 ? -30.312 23.781 20.453 1 91.81 80 GLU A CA 1
ATOM 600 C C . GLU A 1 80 ? -29.766 22.469 21 1 91.81 80 GLU A C 1
ATOM 602 O O . GLU A 1 80 ? -30.516 21.516 21.219 1 91.81 80 GLU A O 1
ATOM 607 N N . LEU A 1 81 ? -28.484 22.406 21.141 1 93 81 LEU A N 1
ATOM 608 C CA . LEU A 1 81 ? -27.828 21.219 21.672 1 93 81 LEU A CA 1
ATOM 609 C C . LEU A 1 81 ? -27.266 21.484 23.062 1 93 81 LEU A C 1
ATOM 611 O O . LEU A 1 81 ? -26.578 22.484 23.281 1 93 81 LEU A O 1
ATOM 615 N N . SER A 1 82 ? -27.688 20.656 24.031 1 92.94 82 SER A N 1
ATOM 616 C CA . SER A 1 82 ? -27.141 20.766 25.391 1 92.94 82 SER A CA 1
ATOM 617 C C . SER A 1 82 ? -26.641 19.406 25.891 1 92.94 82 SER A C 1
ATOM 619 O O . SER A 1 82 ? -27.203 18.359 25.547 1 92.94 82 SER A O 1
ATOM 621 N N . TRP A 1 83 ? -25.594 19.375 26.578 1 92.62 83 TRP A N 1
ATOM 622 C CA . TRP A 1 83 ? -25.062 18.156 27.172 1 92.62 83 TRP A CA 1
ATOM 623 C C . TRP A 1 83 ? -24.641 18.391 28.609 1 92.62 83 TRP A C 1
ATOM 625 O O . TRP A 1 83 ? -24.156 19.484 28.953 1 92.62 83 TRP A O 1
ATOM 635 N N . GLU A 1 84 ? -24.875 17.406 29.422 1 90.81 84 GLU A N 1
ATOM 636 C CA . GLU A 1 84 ? -24.594 17.5 30.859 1 90.81 84 GLU A CA 1
ATOM 637 C C . GLU A 1 84 ? -23.812 16.297 31.359 1 90.81 84 GLU A C 1
ATOM 639 O O . GLU A 1 84 ? -24.266 15.156 31.203 1 90.81 84 GLU A O 1
ATOM 644 N N . GLY A 1 85 ? -22.688 16.672 31.953 1 89.75 85 GLY A N 1
ATOM 645 C CA . GLY A 1 85 ? -21.906 15.641 32.625 1 89.75 85 GLY A CA 1
ATOM 646 C C . GLY A 1 85 ? -21.391 14.578 31.672 1 89.75 85 GLY A C 1
ATOM 647 O O . GLY A 1 85 ? -21.422 13.391 31.984 1 89.75 85 GLY A O 1
ATOM 648 N N . LEU A 1 86 ? -20.984 14.977 30.594 1 90.06 86 LEU A N 1
ATOM 649 C CA . LEU A 1 86 ? -20.531 14.008 29.609 1 90.06 86 LEU A CA 1
ATOM 650 C C . LEU A 1 86 ? -19.156 13.453 29.984 1 90.06 86 LEU A C 1
ATOM 652 O O . LEU A 1 86 ? -18.266 14.211 30.391 1 90.06 86 LEU A O 1
ATOM 656 N N . GLY A 1 87 ? -19.031 12.172 29.938 1 89 87 GLY A N 1
ATOM 657 C CA . GLY A 1 87 ? -17.797 11.469 30.188 1 89 87 GLY A CA 1
ATOM 658 C C . GLY A 1 87 ? -17.531 10.336 29.219 1 89 87 GLY A C 1
ATOM 659 O O . GLY A 1 87 ? -18.469 9.758 28.672 1 89 87 GLY A O 1
ATOM 660 N N . CYS A 1 88 ? -16.312 10.18 28.875 1 87.31 88 CYS A N 1
ATOM 661 C CA . CYS A 1 88 ? -15.906 9.109 27.969 1 87.31 88 CYS A CA 1
ATOM 662 C C . CYS A 1 88 ? -14.648 8.414 28.469 1 87.31 88 CYS A C 1
ATOM 664 O O . CYS A 1 88 ? -13.633 9.07 28.734 1 87.31 88 CYS A O 1
ATOM 666 N N . SER A 1 89 ? -14.781 7.121 28.703 1 85 89 SER A N 1
ATOM 667 C CA . SER A 1 89 ? -13.625 6.336 29.141 1 85 89 SER A CA 1
ATOM 668 C C . SER A 1 89 ? -13.469 5.078 28.281 1 85 89 SER A C 1
ATOM 670 O O . SER A 1 89 ? -14.453 4.539 27.781 1 85 89 SER A O 1
ATOM 672 N N . TYR A 1 90 ? -12.227 4.789 27.938 1 72.44 90 TYR A N 1
ATOM 673 C CA . TYR A 1 90 ? -11.906 3.588 27.172 1 72.44 90 TYR A CA 1
ATOM 674 C C . TYR A 1 90 ? -11.211 2.555 28.047 1 72.44 90 TYR A C 1
ATOM 676 O O . TYR A 1 90 ? -10.438 2.912 28.938 1 72.44 90 TYR A O 1
ATOM 684 N N . GLU A 1 91 ? -11.672 1.363 27.859 1 65.5 91 GLU A N 1
ATOM 685 C CA . GLU A 1 91 ? -10.945 0.279 28.516 1 65.5 91 GLU A CA 1
ATOM 686 C C . GLU A 1 91 ? -9.719 -0.133 27.703 1 65.5 91 GLU A C 1
ATOM 688 O O . GLU A 1 91 ? -9.844 -0.56 26.547 1 65.5 91 GLU A O 1
ATOM 693 N N . THR A 1 92 ? -8.727 0.481 28.094 1 55.41 92 THR A N 1
ATOM 694 C CA . THR A 1 92 ? -7.5 0.039 27.438 1 55.41 92 THR A CA 1
ATOM 695 C C . THR A 1 92 ? -6.84 -1.085 28.234 1 55.41 92 THR A C 1
ATOM 697 O O . THR A 1 92 ? -7.273 -1.407 29.344 1 55.41 92 THR A O 1
ATOM 700 N N . GLN A 1 93 ? -5.996 -1.855 27.625 1 49.03 93 GLN A N 1
ATOM 701 C CA . GLN A 1 93 ? -5.293 -2.939 28.297 1 49.03 93 GLN A CA 1
ATOM 702 C C . GLN A 1 93 ? -4.586 -2.436 29.547 1 49.03 93 GLN A C 1
ATOM 704 O O . GLN A 1 93 ? -4.441 -3.172 30.531 1 49.03 93 GLN A O 1
ATOM 709 N N . ASP A 1 94 ? -4.137 -1.103 29.594 1 47.88 94 ASP A N 1
ATOM 710 C CA . ASP A 1 94 ? -3.393 -0.494 30.688 1 47.88 94 ASP A CA 1
ATOM 711 C C . ASP A 1 94 ? -4.336 0.067 31.75 1 47.88 94 ASP A C 1
ATOM 713 O O . ASP A 1 94 ? -3.895 0.733 32.688 1 47.88 94 ASP A O 1
ATOM 717 N N . GLY A 1 95 ? -5.5 -0.223 31.516 1 61.38 95 GLY A N 1
ATOM 718 C CA . GLY A 1 95 ? -6.512 0.307 32.406 1 61.38 95 GLY A CA 1
ATOM 719 C C . GLY A 1 95 ? -7.5 1.229 31.719 1 61.38 95 GLY A C 1
ATOM 720 O O . GLY A 1 95 ? -7.562 1.272 30.5 1 61.38 95 GLY A O 1
ATOM 721 N N . VAL A 1 96 ? -8.258 1.797 32.562 1 71.88 96 VAL A N 1
ATOM 722 C CA . VAL A 1 96 ? -9.312 2.664 32.062 1 71.88 96 VAL A CA 1
ATOM 723 C C . VAL A 1 96 ? -8.742 4.039 31.734 1 71.88 96 VAL A C 1
ATOM 725 O O . VAL A 1 96 ? -8.086 4.664 32.562 1 71.88 96 VAL A O 1
ATOM 728 N N . LYS A 1 97 ? -8.664 4.398 30.531 1 74.44 97 LYS A N 1
ATOM 729 C CA . LYS A 1 97 ? -8.258 5.738 30.109 1 74.44 97 LYS A CA 1
ATOM 730 C C . LYS A 1 97 ? -9.469 6.652 29.938 1 74.44 97 LYS A C 1
ATOM 732 O O . LYS A 1 97 ? -10.336 6.387 29.109 1 74.44 97 LYS A O 1
ATOM 737 N N . THR A 1 98 ? -9.5 7.648 30.906 1 81.5 98 THR A N 1
ATOM 738 C CA . THR A 1 98 ? -10.594 8.609 30.812 1 81.5 98 THR A CA 1
ATOM 739 C C . THR A 1 98 ? -10.227 9.766 29.891 1 81.5 98 THR A C 1
ATOM 741 O O . THR A 1 98 ? -9.227 10.453 30.125 1 81.5 98 THR A O 1
ATOM 744 N N . VAL A 1 99 ? -10.938 9.969 28.797 1 82 99 VAL A N 1
ATOM 745 C CA . VAL A 1 99 ? -10.664 11.008 27.828 1 82 99 VAL A CA 1
ATOM 746 C C . VAL A 1 99 ? -11.469 12.266 28.156 1 82 99 VAL A C 1
ATOM 748 O O . VAL A 1 99 ? -10.984 13.383 28 1 82 99 VAL A O 1
ATOM 751 N N . LEU A 1 100 ? -12.703 12.094 28.578 1 89.19 100 LEU A N 1
ATOM 752 C CA . LEU A 1 100 ? -13.562 13.195 28.984 1 89.19 100 LEU A CA 1
ATOM 753 C C . LEU A 1 100 ? -14.156 12.93 30.375 1 89.19 100 LEU A C 1
ATOM 755 O O . LEU A 1 100 ? -14.516 11.789 30.688 1 89.19 100 LEU A O 1
ATOM 759 N N . GLN A 1 101 ? -14.211 14 31.172 1 90.75 101 GLN A N 1
ATOM 760 C CA . GLN A 1 101 ? -14.773 13.891 32.5 1 90.75 101 GLN A CA 1
ATOM 761 C C . GLN A 1 101 ? -15.711 15.055 32.812 1 90.75 101 GLN A C 1
ATOM 763 O O . GLN A 1 101 ? -15.273 16.188 32.938 1 90.75 101 GLN A O 1
ATOM 768 N N . ASP A 1 102 ? -16.875 14.75 32.938 1 88.69 102 ASP A N 1
ATOM 769 C CA . ASP A 1 102 ? -17.906 15.68 33.406 1 88.69 102 ASP A CA 1
ATOM 770 C C . ASP A 1 102 ? -17.906 16.969 32.594 1 88.69 102 ASP A C 1
ATOM 772 O O . ASP A 1 102 ? -17.766 18.062 33.156 1 88.69 102 ASP A O 1
ATOM 776 N N . VAL A 1 103 ? -18.047 16.844 31.312 1 92.25 103 VAL A N 1
ATOM 777 C CA . VAL A 1 103 ? -18.031 17.984 30.422 1 92.25 103 VAL A CA 1
ATOM 778 C C . VAL A 1 103 ? -19.469 18.406 30.094 1 92.25 103 VAL A C 1
ATOM 780 O O . VAL A 1 103 ? -20.266 17.578 29.641 1 92.25 103 VAL A O 1
ATOM 783 N N . SER A 1 104 ? -19.812 19.625 30.422 1 92.5 104 SER A N 1
ATOM 784 C CA . SER A 1 104 ? -21.141 20.156 30.125 1 92.5 104 SER A CA 1
ATOM 785 C C . SER A 1 104 ? -21.062 21.391 29.234 1 92.5 104 SER A C 1
ATOM 787 O O . SER A 1 104 ? -20 22 29.109 1 92.5 104 SER A O 1
ATOM 789 N N . GLY A 1 105 ? -22.094 21.656 28.516 1 91 105 GLY A N 1
ATOM 790 C CA . GLY A 1 105 ? -22.125 22.797 27.625 1 91 105 GLY A CA 1
ATOM 791 C C . GLY A 1 105 ? -23.422 22.922 26.828 1 91 105 GLY A C 1
ATOM 792 O O . GLY A 1 105 ? -24.328 22.094 26.984 1 91 105 GLY A O 1
ATOM 793 N N . VAL A 1 106 ? -23.516 24.047 26.141 1 92.62 106 VAL A N 1
ATOM 794 C CA . VAL A 1 106 ? -24.688 24.281 25.312 1 92.62 106 VAL A CA 1
ATOM 795 C C . VAL A 1 106 ? -24.266 24.922 24 1 92.62 106 VAL A C 1
ATOM 797 O O . VAL A 1 106 ? -23.391 25.781 23.969 1 92.62 106 VAL A O 1
ATOM 800 N N . ALA A 1 107 ? -24.781 24.438 22.953 1 93.62 107 ALA A N 1
ATOM 801 C CA . ALA A 1 107 ? -24.672 25.047 21.625 1 93.62 107 ALA A CA 1
ATOM 802 C C . ALA A 1 107 ? -26.016 25.609 21.172 1 93.62 107 ALA A C 1
ATOM 804 O O . ALA A 1 107 ? -26.984 24.859 21.031 1 93.62 107 ALA A O 1
ATOM 805 N N . ARG A 1 108 ? -26.016 26.859 20.922 1 92.25 108 ARG A N 1
ATOM 806 C CA . ARG A 1 108 ? -27.266 27.547 20.609 1 92.25 108 ARG A CA 1
ATOM 807 C C . ARG A 1 108 ? -27.391 27.844 19.125 1 92.25 108 ARG A C 1
ATOM 809 O O . ARG A 1 108 ? -26.375 28 18.438 1 92.25 108 ARG A O 1
ATOM 816 N N . PRO A 1 109 ? -28.641 27.906 18.703 1 91.94 109 PRO A N 1
ATOM 817 C CA . PRO A 1 109 ? -28.828 28.297 17.312 1 91.94 109 PRO A CA 1
ATOM 818 C C . PRO A 1 109 ? -28.406 29.719 17.031 1 91.94 109 PRO A C 1
ATOM 820 O O . PRO A 1 109 ? -28.406 30.562 17.922 1 91.94 109 PRO A O 1
ATOM 823 N N . TYR A 1 110 ? -27.953 30.016 15.844 1 89.94 110 TYR A N 1
ATOM 824 C CA . TYR A 1 110 ? -27.562 31.328 15.336 1 89.94 110 TYR A CA 1
ATOM 825 C C . TYR A 1 110 ? -26.172 31.734 15.828 1 89.94 110 TYR A C 1
ATOM 827 O O . TYR A 1 110 ? -25.734 32.875 15.633 1 89.94 110 TYR A O 1
ATOM 835 N N . GLU A 1 111 ? -25.562 30.734 16.5 1 90.88 111 GLU A N 1
ATOM 836 C CA . GLU A 1 111 ? -24.266 31.047 17.062 1 90.88 111 GLU A CA 1
ATOM 837 C C . GLU A 1 111 ? -23.188 30.125 16.5 1 90.88 111 GLU A C 1
ATOM 839 O O . GLU A 1 111 ? -23.469 28.984 16.125 1 90.88 111 GLU A O 1
ATOM 844 N N . LEU A 1 112 ? -22.062 30.672 16.391 1 93.5 112 LEU A N 1
ATOM 845 C CA . LEU A 1 112 ? -20.844 29.922 16.094 1 93.5 112 LEU A CA 1
ATOM 846 C C . LEU A 1 112 ? -20.031 29.672 17.359 1 93.5 112 LEU A C 1
ATOM 848 O O . LEU A 1 112 ? -19.484 30.609 17.938 1 93.5 112 LEU A O 1
ATOM 852 N N . GLN A 1 113 ? -20.047 28.422 17.781 1 94.75 113 GLN A N 1
ATOM 853 C CA . GLN A 1 113 ? -19.344 28.078 19.016 1 94.75 113 GLN A CA 1
ATOM 854 C C . GLN A 1 113 ? -17.984 27.453 18.734 1 94.75 113 GLN A C 1
ATOM 856 O O . GLN A 1 113 ? -17.875 26.578 17.875 1 94.75 113 GLN A O 1
ATOM 861 N N . ALA A 1 114 ? -17 27.906 19.422 1 93.75 114 ALA A N 1
ATOM 862 C CA . ALA A 1 114 ? -15.656 27.359 19.281 1 93.75 114 ALA A CA 1
ATOM 863 C C . ALA A 1 114 ? -15.359 26.359 20.391 1 93.75 114 ALA A C 1
ATOM 865 O O . ALA A 1 114 ? -15.766 26.547 21.547 1 93.75 114 ALA A O 1
ATOM 866 N N . LEU A 1 115 ? -14.891 25.281 20 1 93.38 115 LEU A N 1
ATOM 867 C CA . LEU A 1 115 ? -14.32 24.297 20.922 1 93.38 115 LEU A CA 1
ATOM 868 C C . LEU A 1 115 ? -12.797 24.359 20.891 1 93.38 115 LEU A C 1
ATOM 870 O O . LEU A 1 115 ? -12.172 23.984 19.891 1 93.38 115 LEU A O 1
ATOM 874 N N . MET A 1 116 ? -12.211 24.812 21.984 1 90.19 116 MET A N 1
ATOM 875 C CA . MET A 1 116 ? -10.773 25.047 22 1 90.19 116 MET A CA 1
ATOM 876 C C . MET A 1 116 ? -10.109 24.25 23.125 1 90.19 116 MET A C 1
ATOM 878 O O . MET A 1 116 ? -10.773 23.828 24.062 1 90.19 116 MET A O 1
ATOM 882 N N . GLY A 1 117 ? -8.852 24.062 23 1 84.69 117 GLY A N 1
ATOM 883 C CA . GLY A 1 117 ? -8.039 23.328 23.953 1 84.69 117 GLY A CA 1
ATOM 884 C C . GLY A 1 117 ? -6.738 22.812 23.375 1 84.69 117 GLY A C 1
ATOM 885 O O . GLY A 1 117 ? -6.586 22.766 22.141 1 84.69 117 GLY A O 1
ATOM 886 N N . PRO A 1 118 ? -5.883 22.484 24.281 1 77.19 118 PRO A N 1
ATOM 887 C CA . PRO A 1 118 ? -4.625 21.906 23.797 1 77.19 118 PRO A CA 1
ATOM 888 C C . PRO A 1 118 ? -4.812 20.547 23.125 1 77.19 118 PRO A C 1
ATOM 890 O O . PRO A 1 118 ? -5.914 20 23.156 1 77.19 118 PRO A O 1
ATOM 893 N N . SER A 1 119 ? -3.771 20.125 22.422 1 70.25 119 SER A N 1
ATOM 894 C CA . SER A 1 119 ? -3.83 18.828 21.766 1 70.25 119 SER A CA 1
ATOM 895 C C . SER A 1 119 ? -4.098 17.703 22.781 1 70.25 119 SER A C 1
ATOM 897 O O . SER A 1 119 ? -3.492 17.672 23.844 1 70.25 119 SER A O 1
ATOM 899 N N . GLY A 1 120 ? -5.008 16.859 22.547 1 72.38 120 GLY A N 1
ATOM 900 C CA . GLY A 1 120 ? -5.332 15.734 23.406 1 72.38 120 GLY A CA 1
ATOM 901 C C . GLY A 1 120 ? -6.336 16.078 24.484 1 72.38 120 GLY A C 1
ATOM 902 O O . GLY A 1 120 ? -6.602 15.273 25.391 1 72.38 120 GLY A O 1
ATOM 903 N N . ALA A 1 121 ? -6.855 17.281 24.359 1 79.62 121 ALA A N 1
ATOM 904 C CA . ALA A 1 121 ? -7.789 17.734 25.391 1 79.62 121 ALA A CA 1
ATOM 905 C C . ALA A 1 121 ? -9.117 17 25.281 1 79.62 121 ALA A C 1
ATOM 907 O O . ALA A 1 121 ? -9.93 17.031 26.203 1 79.62 121 ALA A O 1
ATOM 908 N N . GLY A 1 122 ? -9.375 16.281 24.172 1 83 122 GLY A N 1
ATOM 909 C CA . GLY A 1 122 ? -10.617 15.547 24 1 83 122 GLY A CA 1
ATOM 910 C C . GLY A 1 122 ? -11.602 16.25 23.078 1 83 122 GLY A C 1
ATOM 911 O O . GLY A 1 122 ? -12.781 15.906 23.047 1 83 122 GLY A O 1
ATOM 912 N N . LYS A 1 123 ? -11.156 17.25 22.312 1 88.19 123 LYS A N 1
ATOM 913 C CA . LYS A 1 123 ? -12.023 18.047 21.453 1 88.19 123 LYS A CA 1
ATOM 914 C C . LYS A 1 123 ? -12.734 17.156 20.422 1 88.19 123 LYS A C 1
ATOM 916 O O . LYS A 1 123 ? -13.953 17.234 20.281 1 88.19 123 LYS A O 1
ATOM 921 N N . SER A 1 124 ? -11.945 16.359 19.703 1 83.56 124 SER A N 1
ATOM 922 C CA . SER A 1 124 ? -12.508 15.5 18.672 1 83.56 124 SER A CA 1
ATOM 923 C C . SER A 1 124 ? -13.445 14.453 19.25 1 83.56 124 SER A C 1
ATOM 925 O O . SER A 1 124 ? -14.453 14.102 18.641 1 83.56 124 SER A O 1
ATOM 927 N N . THR A 1 125 ? -13.117 13.914 20.438 1 83.81 125 THR A N 1
ATOM 928 C CA . THR A 1 125 ? -13.977 12.938 21.094 1 83.81 125 THR A CA 1
ATOM 929 C C . THR A 1 125 ? -15.312 13.57 21.484 1 83.81 125 THR A C 1
ATOM 931 O O . THR A 1 125 ? -16.359 12.953 21.312 1 83.81 125 THR A O 1
ATOM 934 N N . LEU A 1 126 ? -15.211 14.75 22.016 1 90.44 126 LEU A N 1
ATOM 935 C CA . LEU A 1 126 ? -16.438 15.453 22.375 1 90.44 126 LEU A CA 1
ATOM 936 C C . LEU A 1 126 ? -17.312 15.688 21.141 1 90.44 126 LEU A C 1
ATOM 938 O O . LEU A 1 126 ? -18.516 15.453 21.172 1 90.44 126 LEU A O 1
ATOM 942 N N . LEU A 1 127 ? -16.672 16.172 20.062 1 89.94 127 LEU A N 1
ATOM 943 C CA . LEU A 1 127 ? -17.391 16.422 18.828 1 89.94 127 LEU A CA 1
ATOM 944 C C . LEU A 1 127 ? -18.031 15.141 18.297 1 89.94 127 LEU A C 1
ATOM 946 O O . LEU A 1 127 ? -19.172 15.164 17.812 1 89.94 127 LEU A O 1
ATOM 950 N N . ASP A 1 128 ? -17.328 14.07 18.406 1 85.44 128 ASP A N 1
ATOM 951 C CA . ASP A 1 128 ? -17.828 12.781 17.922 1 85.44 128 ASP A CA 1
ATOM 952 C C . ASP A 1 128 ? -19.047 12.328 18.75 1 85.44 128 ASP A C 1
ATOM 954 O O . ASP A 1 128 ? -19.984 11.742 18.203 1 85.44 128 ASP A O 1
ATOM 958 N N . ILE A 1 129 ? -18.969 12.555 20.016 1 85.5 129 ILE A N 1
ATOM 959 C CA . ILE A 1 129 ? -20.062 12.164 20.891 1 85.5 129 ILE A CA 1
ATOM 960 C C . ILE A 1 129 ? -21.281 13.031 20.625 1 85.5 129 ILE A C 1
ATOM 962 O O . ILE A 1 129 ? -22.406 12.531 20.547 1 85.5 129 ILE A O 1
ATOM 966 N N . LEU A 1 130 ? -21.016 14.25 20.484 1 89.5 130 LEU A N 1
ATOM 967 C CA . LEU A 1 130 ? -22.109 15.172 20.219 1 89.5 130 LEU A CA 1
ATOM 968 C C . LEU A 1 130 ? -22.766 14.859 18.891 1 89.5 130 LEU A C 1
ATOM 970 O O . LEU A 1 130 ? -23.984 14.977 18.75 1 89.5 130 LEU A O 1
ATOM 974 N N . ALA A 1 131 ? -21.969 14.477 17.922 1 86.75 131 ALA A N 1
ATOM 975 C CA . ALA A 1 131 ? -22.469 14.164 16.594 1 86.75 131 ALA A CA 1
ATOM 976 C C . ALA A 1 131 ? -23.031 12.742 16.531 1 86.75 131 ALA A C 1
ATOM 978 O O . ALA A 1 131 ? -23.547 12.305 15.5 1 86.75 131 ALA A O 1
ATOM 979 N N . ALA A 1 132 ? -22.984 12.031 17.578 1 79.94 132 ALA A N 1
ATOM 980 C CA . ALA A 1 132 ? -23.469 10.656 17.672 1 79.94 132 ALA A CA 1
ATOM 981 C C . ALA A 1 132 ? -22.719 9.742 16.688 1 79.94 132 ALA A C 1
ATOM 983 O O . ALA A 1 132 ? -23.312 8.844 16.094 1 79.94 132 ALA A O 1
ATOM 984 N N . ARG A 1 133 ? -21.438 10.07 16.422 1 73.56 133 ARG A N 1
ATOM 985 C CA . ARG A 1 133 ? -20.609 9.258 15.539 1 73.56 133 ARG A CA 1
ATOM 986 C C . ARG A 1 133 ? -19.906 8.148 16.312 1 73.56 133 ARG A C 1
ATOM 988 O O . ARG A 1 133 ? -19.609 7.086 15.766 1 73.56 133 ARG A O 1
ATOM 995 N N . LYS A 1 134 ? -19.375 8.484 17.484 1 62.62 134 LYS A N 1
ATOM 996 C CA . LYS A 1 134 ? -18.609 7.535 18.281 1 62.62 134 LYS A CA 1
ATOM 997 C C . LYS A 1 134 ? -19.484 6.859 19.328 1 62.62 134 LYS A C 1
ATOM 999 O O . LYS A 1 134 ? -20.203 7.531 20.062 1 62.62 134 LYS A O 1
ATOM 1004 N N . THR A 1 135 ? -19.688 5.594 19.172 1 59.25 135 THR A N 1
ATOM 1005 C CA . THR A 1 135 ? -20.391 4.875 20.234 1 59.25 135 THR A CA 1
ATOM 1006 C C . THR A 1 135 ? -19.422 4.051 21.062 1 59.25 135 THR A C 1
ATOM 1008 O O . THR A 1 135 ? -19.844 3.199 21.859 1 59.25 135 THR A O 1
ATOM 1011 N N . VAL A 1 136 ? -18.094 4.328 20.719 1 56.31 136 VAL A N 1
ATOM 1012 C CA . VAL A 1 136 ? -17.172 3.418 21.391 1 56.31 136 VAL A CA 1
ATOM 1013 C C . VAL A 1 136 ? -16.719 4.016 22.719 1 56.31 136 VAL A C 1
ATOM 1015 O O . VAL A 1 136 ? -16.594 5.234 22.844 1 56.31 136 VAL A O 1
ATOM 1018 N N . GLY A 1 137 ? -16.781 3.27 23.797 1 63.88 137 GLY A N 1
ATOM 1019 C CA . GLY A 1 137 ? -16.359 3.553 25.156 1 63.88 137 GLY A CA 1
ATOM 1020 C C . GLY A 1 137 ? -17.5 3.641 26.141 1 63.88 137 GLY A C 1
ATOM 1021 O O . GLY A 1 137 ? -18.656 3.426 25.781 1 63.88 137 GLY A O 1
ATOM 1022 N N . ARG A 1 138 ? -17.172 3.67 27.391 1 77.69 138 ARG A N 1
ATOM 1023 C CA . ARG A 1 138 ? -18.156 3.9 28.438 1 77.69 138 ARG A CA 1
ATOM 1024 C C . ARG A 1 138 ? -18.547 5.371 28.516 1 77.69 138 ARG A C 1
ATOM 1026 O O . ARG A 1 138 ? -17.75 6.219 28.922 1 77.69 138 ARG A O 1
ATOM 1033 N N . LEU A 1 139 ? -19.688 5.695 27.797 1 83.12 139 LEU A N 1
ATOM 1034 C CA . LEU A 1 139 ? -20.172 7.07 27.75 1 83.12 139 LEU A CA 1
ATOM 1035 C C . LEU A 1 139 ? -21.078 7.359 28.953 1 83.12 139 LEU A C 1
ATOM 1037 O O . LEU A 1 139 ? -21.891 6.512 29.328 1 83.12 139 LEU A O 1
ATOM 1041 N N . THR A 1 140 ? -20.797 8.359 29.656 1 85.56 140 THR A N 1
ATOM 1042 C CA . THR A 1 140 ? -21.656 8.82 30.75 1 85.56 140 THR A CA 1
ATOM 1043 C C . THR A 1 140 ? -22.203 10.211 30.438 1 85.56 140 THR A C 1
ATOM 1045 O O . THR A 1 140 ? -21.688 10.914 29.562 1 85.56 140 THR A O 1
ATOM 1048 N N . GLY A 1 141 ? -23.297 10.523 30.953 1 88 141 GLY A N 1
ATOM 1049 C CA . GLY A 1 141 ? -23.906 11.828 30.766 1 88 141 GLY A CA 1
ATOM 1050 C C . GLY A 1 141 ? -25.078 11.812 29.812 1 88 141 GLY A C 1
ATOM 1051 O O . GLY A 1 141 ? -25.594 10.742 29.469 1 88 141 GLY A O 1
ATOM 1052 N N . THR A 1 142 ? -25.562 13.016 29.547 1 88.75 142 THR A N 1
ATOM 1053 C CA . THR A 1 142 ? -26.734 13.102 28.688 1 88.75 142 THR A CA 1
ATOM 1054 C C . THR A 1 142 ? -26.578 14.219 27.656 1 88.75 142 THR A C 1
ATOM 1056 O O . THR A 1 142 ? -25.969 15.25 27.938 1 88.75 142 THR A O 1
ATOM 1059 N N . VAL A 1 143 ? -26.984 13.953 26.5 1 90.25 143 VAL A N 1
ATOM 1060 C CA . VAL A 1 143 ? -27.062 14.945 25.438 1 90.25 143 VAL A CA 1
ATOM 1061 C C . VAL A 1 143 ? -28.516 15.211 25.078 1 90.25 143 VAL A C 1
ATOM 1063 O O . VAL A 1 143 ? -29.297 14.273 24.891 1 90.25 143 VAL A O 1
ATOM 1066 N N . LYS A 1 144 ? -28.922 16.406 25.094 1 90.81 144 LYS A N 1
ATOM 1067 C CA . LYS A 1 144 ? -30.297 16.797 24.812 1 90.81 144 LYS A CA 1
ATOM 1068 C C . LYS A 1 144 ? -30.391 17.703 23.594 1 90.81 144 LYS A C 1
ATOM 1070 O O . LYS A 1 144 ? -29.484 18.5 23.344 1 90.81 144 LYS A O 1
ATOM 1075 N N . VAL A 1 145 ? -31.422 17.516 22.828 1 90.81 145 VAL A N 1
ATOM 1076 C CA . VAL A 1 145 ? -31.75 18.359 21.688 1 90.81 145 VAL A CA 1
ATOM 1077 C C . VAL A 1 145 ? -33.062 19.109 21.969 1 90.81 145 VAL A C 1
ATOM 1079 O O . VAL A 1 145 ? -34.125 18.5 22.078 1 90.81 145 VAL A O 1
ATOM 1082 N N . ASN A 1 146 ? -32.938 20.375 21.969 1 87.5 146 ASN A N 1
ATOM 1083 C CA . ASN A 1 146 ? -34.094 21.188 22.359 1 87.5 146 ASN A CA 1
ATOM 1084 C C . ASN A 1 146 ? -34.75 20.672 23.641 1 87.5 146 ASN A C 1
ATOM 1086 O O . ASN A 1 146 ? -35.969 20.531 23.703 1 87.5 146 ASN A O 1
ATOM 1090 N N . GLY A 1 147 ? -33.906 20.203 24.5 1 84.81 147 GLY A N 1
ATOM 1091 C CA . GLY A 1 147 ? -34.375 19.781 25.812 1 84.81 147 GLY A CA 1
ATOM 1092 C C . GLY A 1 147 ? -34.781 18.312 25.859 1 84.81 147 GLY A C 1
ATOM 1093 O O . GLY A 1 147 ? -34.969 17.766 26.953 1 84.81 147 GLY A O 1
ATOM 1094 N N . ALA A 1 148 ? -34.938 17.703 24.75 1 85.88 148 ALA A N 1
ATOM 1095 C CA . ALA A 1 148 ? -35.281 16.281 24.688 1 85.88 148 ALA A CA 1
ATOM 1096 C C . ALA A 1 148 ? -34.062 15.438 24.344 1 85.88 148 ALA A C 1
ATOM 1098 O O . ALA A 1 148 ? -33.094 15.93 23.75 1 85.88 148 ALA A O 1
ATOM 1099 N N . PRO A 1 149 ? -34.156 14.258 24.844 1 87.06 149 PRO A N 1
ATOM 1100 C CA . PRO A 1 149 ? -33.062 13.375 24.5 1 87.06 149 PRO A CA 1
ATOM 1101 C C . PRO A 1 149 ? -32.875 13.188 23 1 87.06 149 PRO A C 1
ATOM 1103 O O . PRO A 1 149 ? -33.875 13.211 22.25 1 87.06 149 PRO A O 1
ATOM 1106 N N . ARG A 1 150 ? -31.688 13 22.656 1 82.94 150 ARG A N 1
ATOM 1107 C CA . ARG A 1 150 ? -31.312 12.867 21.266 1 82.94 150 ARG A CA 1
ATOM 1108 C C . ARG A 1 150 ? -31.953 11.633 20.641 1 82.94 150 ARG A C 1
ATOM 1110 O O . ARG A 1 150 ? -31.875 10.539 21.188 1 82.94 150 ARG A O 1
ATOM 1117 N N . GLY A 1 151 ? -32.719 11.773 19.562 1 71.31 151 GLY A N 1
ATOM 1118 C CA . GLY A 1 151 ? -33.312 10.664 18.844 1 71.31 151 GLY A CA 1
ATOM 1119 C C . GLY A 1 151 ? -32.5 10.211 17.656 1 71.31 151 GLY A C 1
ATOM 1120 O O . GLY A 1 151 ? -31.438 10.742 17.391 1 71.31 151 GLY A O 1
ATOM 1121 N N . SER A 1 152 ? -32.969 9.195 16.969 1 71.31 152 SER A N 1
ATOM 1122 C CA . SER A 1 152 ? -32.312 8.617 15.797 1 71.31 152 SER A CA 1
ATOM 1123 C C . SER A 1 152 ? -32.312 9.586 14.625 1 71.31 152 SER A C 1
ATOM 1125 O O . SER A 1 152 ? -31.438 9.508 13.75 1 71.31 152 SER A O 1
ATOM 1127 N N . SER A 1 153 ? -33.188 10.484 14.703 1 72.75 153 SER A N 1
ATOM 1128 C CA . SER A 1 153 ? -33.281 11.43 13.594 1 72.75 153 SER A CA 1
ATOM 1129 C C . SER A 1 153 ? -32.219 12.516 13.68 1 72.75 153 SER A C 1
ATOM 1131 O O . SER A 1 153 ? -31.984 13.227 12.695 1 72.75 153 SER A O 1
ATOM 1133 N N . PHE A 1 154 ? -31.578 12.57 14.82 1 80.69 154 PHE A N 1
ATOM 1134 C CA . PHE A 1 154 ? -30.578 13.602 15.047 1 80.69 154 PHE A CA 1
ATOM 1135 C C . PHE A 1 154 ? -29.453 13.484 14.031 1 80.69 154 PHE A C 1
ATOM 1137 O O . PHE A 1 154 ? -28.969 14.5 13.508 1 80.69 154 PHE A O 1
ATOM 1144 N N . VAL A 1 155 ? -29.141 12.375 13.688 1 75.62 155 VAL A N 1
ATOM 1145 C CA . VAL A 1 155 ? -28.016 12.133 12.805 1 75.62 155 VAL A CA 1
ATOM 1146 C C . VAL A 1 155 ? -28.328 12.664 11.406 1 75.62 155 VAL A C 1
ATOM 1148 O O . VAL A 1 155 ? -27.438 13.148 10.703 1 75.62 155 VAL A O 1
ATOM 1151 N N . ARG A 1 156 ? -29.562 12.656 11.102 1 73 156 ARG A N 1
ATOM 1152 C CA . ARG A 1 156 ? -29.953 13.094 9.766 1 73 156 ARG A CA 1
ATOM 1153 C C . ARG A 1 156 ? -29.984 14.617 9.68 1 73 156 ARG A C 1
ATOM 1155 O O . ARG A 1 156 ? -29.891 15.18 8.586 1 73 156 ARG A O 1
ATOM 1162 N N . LEU A 1 157 ? -30.078 15.172 10.805 1 79.56 157 LEU A N 1
ATOM 1163 C CA . LEU A 1 157 ? -30.172 16.625 10.836 1 79.56 157 LEU A CA 1
ATOM 1164 C C . LEU A 1 157 ? -28.797 17.25 11.062 1 79.56 157 LEU A C 1
ATOM 1166 O O . LEU A 1 157 ? -28.656 18.484 11.039 1 79.56 157 LEU A O 1
ATOM 1170 N N . THR A 1 158 ? -27.891 16.406 11.188 1 86 158 THR A N 1
ATOM 1171 C CA . THR A 1 158 ? -26.562 16.922 11.531 1 86 158 THR A CA 1
ATOM 1172 C C . THR A 1 158 ? -25.547 16.594 10.438 1 86 158 THR A C 1
ATOM 1174 O O . THR A 1 158 ? -25.734 15.625 9.68 1 86 158 THR A O 1
ATOM 1177 N N . ALA A 1 159 ? -24.625 17.453 10.234 1 87.06 159 ALA A N 1
ATOM 1178 C CA . ALA A 1 159 ? -23.484 17.219 9.344 1 87.06 159 ALA A CA 1
ATOM 1179 C C . ALA A 1 159 ? -22.172 17.312 10.094 1 87.06 159 ALA A C 1
ATOM 1181 O O . ALA A 1 159 ? -22.031 18.094 11.039 1 87.06 159 ALA A O 1
ATOM 1182 N N . TYR A 1 160 ? -21.281 16.406 9.742 1 88.69 160 TYR A N 1
ATOM 1183 C CA . TYR A 1 160 ? -19.969 16.359 10.359 1 88.69 160 TYR A CA 1
ATOM 1184 C C . TYR A 1 160 ? -18.875 16.5 9.312 1 88.69 160 TYR A C 1
ATOM 1186 O O . TYR A 1 160 ? -18.828 15.742 8.344 1 88.69 160 TYR A O 1
ATOM 1194 N N . VAL A 1 161 ? -18.078 17.5 9.5 1 88.75 161 VAL A N 1
ATOM 1195 C CA . VAL A 1 161 ? -16.906 17.703 8.641 1 88.75 161 VAL A CA 1
ATOM 1196 C C . VAL A 1 161 ? -15.656 17.25 9.375 1 88.75 161 VAL A C 1
ATOM 1198 O O . VAL A 1 161 ? -15.18 17.922 10.289 1 88.75 161 VAL A O 1
ATOM 1201 N N . PRO A 1 162 ? -15.117 16.141 8.953 1 84.69 162 PRO A N 1
ATOM 1202 C CA . PRO A 1 162 ? -13.938 15.609 9.648 1 84.69 162 PRO A CA 1
ATOM 1203 C C . PRO A 1 162 ? -12.672 16.406 9.344 1 84.69 162 PRO A C 1
ATOM 1205 O O . PRO A 1 162 ? -12.664 17.234 8.422 1 84.69 162 PRO A O 1
ATOM 1208 N N . GLN A 1 163 ? -11.688 16.109 10.133 1 76.94 163 GLN A N 1
ATOM 1209 C CA . GLN A 1 163 ? -10.406 16.781 9.977 1 76.94 163 GLN A CA 1
ATOM 1210 C C . GLN A 1 163 ? -9.75 16.422 8.641 1 76.94 163 GLN A C 1
ATOM 1212 O O . GLN A 1 163 ? -9.203 17.281 7.961 1 76.94 163 GLN A O 1
ATOM 1217 N N . GLU A 1 164 ? -9.836 15.148 8.32 1 77.44 164 GLU A N 1
ATOM 1218 C CA . GLU A 1 164 ? -9.328 14.68 7.035 1 77.44 164 GLU A CA 1
ATOM 1219 C C . GLU A 1 164 ? -10.453 14.141 6.16 1 77.44 164 GLU A C 1
ATOM 1221 O O . GLU A 1 164 ? -11.312 13.391 6.641 1 77.44 164 GLU A O 1
ATOM 1226 N N . ASP A 1 165 ? -10.344 14.625 4.934 1 84.38 165 ASP A N 1
ATOM 1227 C CA . ASP A 1 165 ? -11.398 14.18 4.023 1 84.38 165 ASP A CA 1
ATOM 1228 C C . ASP A 1 165 ? -11.031 12.844 3.381 1 84.38 165 ASP A C 1
ATOM 1230 O O . ASP A 1 165 ? -9.875 12.414 3.436 1 84.38 165 ASP A O 1
ATOM 1234 N N . ALA A 1 166 ? -12.07 12.25 2.863 1 84.62 166 ALA A N 1
ATOM 1235 C CA . ALA A 1 166 ? -11.883 11 2.137 1 84.62 166 ALA A CA 1
ATOM 1236 C C . ALA A 1 166 ? -12.391 11.117 0.702 1 84.62 166 ALA A C 1
ATOM 1238 O O . ALA A 1 166 ? -13.102 10.227 0.213 1 84.62 166 ALA A O 1
ATOM 1239 N N . PHE A 1 167 ? -12.016 12.203 0.061 1 91.31 167 PHE A N 1
ATOM 1240 C CA . PHE A 1 167 ? -12.469 12.414 -1.312 1 91.31 167 PHE A CA 1
ATOM 1241 C C . PHE A 1 167 ? -11.742 11.477 -2.268 1 91.31 167 PHE A C 1
ATOM 1243 O O . PHE A 1 167 ? -10.586 11.125 -2.039 1 91.31 167 PHE A O 1
ATOM 1250 N N . LEU A 1 168 ? -12.438 11.094 -3.287 1 91.31 168 LEU A N 1
ATOM 1251 C CA . LEU A 1 168 ? -11.797 10.32 -4.344 1 91.31 168 LEU A CA 1
ATOM 1252 C C . LEU A 1 168 ? -10.953 11.219 -5.242 1 91.31 168 LEU A C 1
ATOM 1254 O O . LEU A 1 168 ? -11.461 12.195 -5.805 1 91.31 168 LEU A O 1
ATOM 1258 N N . PRO A 1 169 ? -9.727 10.906 -5.426 1 89.62 169 PRO A N 1
ATOM 1259 C CA . PRO A 1 169 ? -8.812 11.773 -6.168 1 89.62 169 PRO A CA 1
ATOM 1260 C C . PRO A 1 169 ? -9.211 11.938 -7.633 1 89.62 169 PRO A C 1
ATOM 1262 O O . PRO A 1 169 ? -8.867 12.938 -8.266 1 89.62 169 PRO A O 1
ATOM 1265 N N . THR A 1 170 ? -9.977 11.055 -8.188 1 89.19 170 THR A N 1
ATOM 1266 C CA . THR A 1 170 ? -10.242 11.039 -9.617 1 89.19 170 THR A CA 1
ATOM 1267 C C . THR A 1 170 ? -11.508 11.828 -9.945 1 89.19 170 THR A C 1
ATOM 1269 O O . THR A 1 170 ? -11.867 11.984 -11.109 1 89.19 170 THR A O 1
ATOM 1272 N N . MET A 1 171 ? -12.109 12.336 -8.969 1 92.25 171 MET A N 1
ATOM 1273 C CA . MET A 1 171 ? -13.336 13.094 -9.203 1 92.25 171 MET A CA 1
ATOM 1274 C C . MET A 1 171 ? -13.07 14.594 -9.141 1 92.25 171 MET A C 1
ATOM 1276 O O . MET A 1 171 ? -12.164 15.039 -8.43 1 92.25 171 MET A O 1
ATOM 1280 N N . THR A 1 172 ? -13.883 15.281 -9.883 1 92.12 172 THR A N 1
ATOM 1281 C CA . THR A 1 172 ? -13.82 16.734 -9.82 1 92.12 172 THR A CA 1
ATOM 1282 C C . THR A 1 172 ? -14.609 17.266 -8.625 1 92.12 172 THR A C 1
ATOM 1284 O O . THR A 1 172 ? -15.367 16.531 -7.996 1 92.12 172 THR A O 1
ATOM 1287 N N . VAL A 1 173 ? -14.398 18.516 -8.375 1 94.19 173 VAL A N 1
ATOM 1288 C CA . VAL A 1 173 ? -15.117 19.156 -7.277 1 94.19 173 VAL A CA 1
ATOM 1289 C C . VAL A 1 173 ? -16.625 19.062 -7.523 1 94.19 173 VAL A C 1
ATOM 1291 O O . VAL A 1 173 ? -17.375 18.703 -6.621 1 94.19 173 VAL A O 1
ATOM 1294 N N . GLN A 1 174 ? -17.031 19.297 -8.719 1 93.81 174 GLN A N 1
ATOM 1295 C CA . GLN A 1 174 ? -18.438 19.234 -9.086 1 93.81 174 GLN A CA 1
ATOM 1296 C C . GLN A 1 174 ? -18.984 17.812 -8.906 1 93.81 174 GLN A C 1
ATOM 1298 O O . GLN A 1 174 ? -20.078 17.641 -8.359 1 93.81 174 GLN A O 1
ATOM 1303 N N . GLU A 1 175 ? -18.281 16.938 -9.375 1 93.88 175 GLU A N 1
ATOM 1304 C CA . GLU A 1 175 ? -18.703 15.547 -9.289 1 93.88 175 GLU A CA 1
ATOM 1305 C C . GLU A 1 175 ? -18.781 15.086 -7.836 1 93.88 175 GLU A C 1
ATOM 1307 O O . GLU A 1 175 ? -19.688 14.336 -7.465 1 93.88 175 GLU A O 1
ATOM 1312 N N . THR A 1 176 ? -17.781 15.453 -7.082 1 95.12 176 THR A N 1
ATOM 1313 C CA . THR A 1 176 ? -17.766 15.109 -5.668 1 95.12 176 THR A CA 1
ATOM 1314 C C . THR A 1 176 ? -19 15.688 -4.957 1 95.12 176 THR A C 1
ATOM 1316 O O . THR A 1 176 ? -19.625 15.008 -4.152 1 95.12 176 THR A O 1
ATOM 1319 N N . CYS A 1 177 ? -19.328 16.906 -5.289 1 94.62 177 CYS A N 1
ATOM 1320 C CA . CYS A 1 177 ? -20.5 17.547 -4.711 1 94.62 177 CYS A CA 1
ATOM 1321 C C . CYS A 1 177 ? -21.781 16.844 -5.164 1 94.62 177 CYS A C 1
ATOM 1323 O O . CYS A 1 177 ? -22.703 16.656 -4.371 1 94.62 177 CYS A O 1
ATOM 1325 N N . GLU A 1 178 ? -21.812 16.484 -6.414 1 94.44 178 GLU A N 1
ATOM 1326 C CA . GLU A 1 178 ? -22.984 15.789 -6.949 1 94.44 178 GLU A CA 1
ATOM 1327 C C . GLU A 1 178 ? -23.188 14.453 -6.246 1 94.44 178 GLU A C 1
ATOM 1329 O O . GLU A 1 178 ? -24.328 14.062 -5.965 1 94.44 178 GLU A O 1
ATOM 1334 N N . LEU A 1 179 ? -22.109 13.766 -6.031 1 94.25 179 LEU A N 1
ATOM 1335 C CA . LEU A 1 179 ? -22.156 12.492 -5.328 1 94.25 179 LEU A CA 1
ATOM 1336 C C . LEU A 1 179 ? -22.766 12.664 -3.938 1 94.25 179 LEU A C 1
ATOM 1338 O O . LEU A 1 179 ? -23.703 11.961 -3.576 1 94.25 179 LEU A O 1
ATOM 1342 N N . HIS A 1 180 ? -22.281 13.617 -3.234 1 92.31 180 HIS A N 1
ATOM 1343 C CA . HIS A 1 180 ? -22.734 13.828 -1.867 1 92.31 180 HIS A CA 1
ATOM 1344 C C . HIS A 1 180 ? -24.156 14.391 -1.847 1 92.31 180 HIS A C 1
ATOM 1346 O O . HIS A 1 180 ? -24.953 14.047 -0.968 1 92.31 180 HIS A O 1
ATOM 1352 N N . ALA A 1 181 ? -24.438 15.266 -2.791 1 91.5 181 ALA A N 1
ATOM 1353 C CA . ALA A 1 181 ? -25.797 15.812 -2.879 1 91.5 181 ALA A CA 1
ATOM 1354 C C . ALA A 1 181 ? -26.812 14.711 -3.154 1 91.5 181 ALA A C 1
ATOM 1356 O O . ALA A 1 181 ? -27.906 14.703 -2.578 1 91.5 181 ALA A O 1
ATOM 1357 N N . ALA A 1 182 ? -26.484 13.812 -4.023 1 91.62 182 ALA A N 1
ATOM 1358 C CA . ALA A 1 182 ? -27.391 12.727 -4.391 1 91.62 182 ALA A CA 1
ATOM 1359 C C . ALA A 1 182 ? -27.594 11.766 -3.223 1 91.62 182 ALA A C 1
ATOM 1361 O O . ALA A 1 182 ? -28.656 11.156 -3.082 1 91.62 182 ALA A O 1
ATOM 1362 N N . LEU A 1 183 ? -26.625 11.641 -2.381 1 90.88 183 LEU A N 1
ATOM 1363 C CA . LEU A 1 183 ? -26.672 10.68 -1.29 1 90.88 183 LEU A CA 1
ATOM 1364 C C . LEU A 1 183 ? -27.281 11.297 -0.039 1 90.88 183 LEU A C 1
ATOM 1366 O O . LEU A 1 183 ? -27.797 10.586 0.831 1 90.88 183 LEU A O 1
ATOM 1370 N N . ARG A 1 184 ? -27.266 12.641 0.066 1 85.75 184 ARG A N 1
ATOM 1371 C CA . ARG A 1 184 ? -27.703 13.281 1.305 1 85.75 184 ARG A CA 1
ATOM 1372 C C . ARG A 1 184 ? -29.062 13.938 1.134 1 85.75 184 ARG A C 1
ATOM 1374 O O . ARG A 1 184 ? -29.844 14.016 2.084 1 85.75 184 ARG A O 1
ATOM 1381 N N . LEU A 1 185 ? -29.266 14.438 -0.023 1 84.44 185 LEU A N 1
ATOM 1382 C CA . LEU A 1 185 ? -30.516 15.148 -0.222 1 84.44 185 LEU A CA 1
ATOM 1383 C C . LEU A 1 185 ? -31.672 14.164 -0.438 1 84.44 185 LEU A C 1
ATOM 1385 O O . LEU A 1 185 ? -31.469 13.102 -1.03 1 84.44 185 LEU A O 1
ATOM 1389 N N . GLY A 1 186 ? -32.781 14.508 0.04 1 79.69 186 GLY A N 1
ATOM 1390 C CA . GLY A 1 186 ? -33.938 13.641 0.023 1 79.69 186 GLY A CA 1
ATOM 1391 C C . GLY A 1 186 ? -34.438 13.359 -1.376 1 79.69 186 GLY A C 1
ATOM 1392 O O . GLY A 1 186 ? -33.875 13.828 -2.359 1 79.69 186 GLY A O 1
ATOM 1393 N N . ARG A 1 187 ? -35.438 12.516 -1.414 1 76.56 187 ARG A N 1
ATOM 1394 C CA . ARG A 1 187 ? -36.031 12.008 -2.648 1 76.56 187 ARG A CA 1
ATOM 1395 C C . ARG A 1 187 ? -36.656 13.141 -3.473 1 76.56 187 ARG A C 1
ATOM 1397 O O . ARG A 1 187 ? -36.719 13.055 -4.699 1 76.56 187 ARG A O 1
ATOM 1404 N N . GLY A 1 188 ? -36.906 14.117 -2.846 1 77.12 188 GLY A N 1
ATOM 1405 C CA . GLY A 1 188 ? -37.594 15.211 -3.537 1 77.12 188 GLY A CA 1
ATOM 1406 C C . GLY A 1 188 ? -36.625 16.156 -4.242 1 77.12 188 GLY A C 1
ATOM 1407 O O . GLY A 1 188 ? -37.062 16.969 -5.062 1 77.12 188 GLY A O 1
ATOM 1408 N N . ALA A 1 189 ? -35.438 15.93 -3.971 1 81.19 189 ALA A N 1
ATOM 1409 C CA . ALA A 1 189 ? -34.469 16.828 -4.598 1 81.19 189 ALA A CA 1
ATOM 1410 C C . ALA A 1 189 ? -34.188 16.391 -6.027 1 81.19 189 ALA A C 1
ATOM 1412 O O . ALA A 1 189 ? -33.406 15.445 -6.246 1 81.19 189 ALA A O 1
ATOM 1413 N N . THR A 1 190 ? -34.75 17.078 -6.996 1 84.69 190 THR A N 1
ATOM 1414 C CA . THR A 1 190 ? -34.5 16.828 -8.406 1 84.69 190 THR A CA 1
ATOM 1415 C C . THR A 1 190 ? -33.031 17.156 -8.766 1 84.69 190 THR A C 1
ATOM 1417 O O . THR A 1 190 ? -32.344 17.812 -7.988 1 84.69 190 THR A O 1
ATOM 1420 N N . ARG A 1 191 ? -32.656 16.766 -9.883 1 88.31 191 ARG A N 1
ATOM 1421 C CA . ARG A 1 191 ? -31.297 17.016 -10.352 1 88.31 191 ARG A CA 1
ATOM 1422 C C . ARG A 1 191 ? -31.016 18.5 -10.477 1 88.31 191 ARG A C 1
ATOM 1424 O O . ARG A 1 191 ? -29.938 18.984 -10.117 1 88.31 191 ARG A O 1
ATOM 1431 N N . ALA A 1 192 ? -31.953 19.141 -10.953 1 88.75 192 ALA A N 1
ATOM 1432 C CA . ALA A 1 192 ? -31.797 20.594 -11.133 1 88.75 192 ALA A CA 1
ATOM 1433 C C . ALA A 1 192 ? -31.641 21.297 -9.789 1 88.75 192 ALA A C 1
ATOM 1435 O O . ALA A 1 192 ? -30.812 22.203 -9.656 1 88.75 192 ALA A O 1
ATOM 1436 N N . ARG A 1 193 ? -32.406 20.828 -8.906 1 87.06 193 ARG A N 1
ATOM 1437 C CA . ARG A 1 193 ? -32.312 21.422 -7.574 1 87.06 193 ARG A CA 1
ATOM 1438 C C . ARG A 1 193 ? -30.969 21.109 -6.922 1 87.06 193 ARG A C 1
ATOM 1440 O O . ARG A 1 193 ? -30.422 21.953 -6.195 1 87.06 193 ARG A O 1
ATOM 1447 N N . ARG A 1 194 ? -30.531 19.969 -7.113 1 89.94 194 ARG A N 1
ATOM 1448 C CA . ARG A 1 194 ? -29.234 19.594 -6.57 1 89.94 194 ARG A CA 1
ATOM 1449 C C . ARG A 1 194 ? -28.125 20.438 -7.176 1 89.94 194 ARG A C 1
ATOM 1451 O O . ARG A 1 194 ? -27.219 20.891 -6.465 1 89.94 194 ARG A O 1
ATOM 1458 N N . GLU A 1 195 ? -28.219 20.672 -8.461 1 91.12 195 GLU A N 1
ATOM 1459 C CA . GLU A 1 195 ? -27.203 21.469 -9.148 1 91.12 195 GLU A CA 1
ATOM 1460 C C . GLU A 1 195 ? -27.219 22.922 -8.648 1 91.12 195 GLU A C 1
ATOM 1462 O O . GLU A 1 195 ? -26.156 23.531 -8.5 1 91.12 195 GLU A O 1
ATOM 1467 N N . GLU A 1 196 ? -28.344 23.312 -8.469 1 87.88 196 GLU A N 1
ATOM 1468 C CA . GLU A 1 196 ? -28.484 24.656 -7.941 1 87.88 196 GLU A CA 1
ATOM 1469 C C . GLU A 1 196 ? -27.875 24.766 -6.539 1 87.88 196 GLU A C 1
ATOM 1471 O O . GLU A 1 196 ? -27.219 25.75 -6.219 1 87.88 196 GLU A O 1
ATOM 1476 N N . ARG A 1 197 ? -28.172 23.781 -5.816 1 85.81 197 ARG A N 1
ATOM 1477 C CA . ARG A 1 197 ? -27.656 23.75 -4.453 1 85.81 197 ARG A CA 1
ATOM 1478 C C . ARG A 1 197 ? -26.125 23.672 -4.445 1 85.81 197 ARG A C 1
ATOM 1480 O O . ARG A 1 197 ? -25.469 24.312 -3.623 1 85.81 197 ARG A O 1
ATOM 1487 N N . ILE A 1 198 ? -25.609 22.953 -5.27 1 92.5 198 ILE A N 1
ATOM 1488 C CA . ILE A 1 198 ? -24.156 22.797 -5.379 1 92.5 198 ILE A CA 1
ATOM 1489 C C . ILE A 1 198 ? -23.531 24.125 -5.766 1 92.5 198 ILE A C 1
ATOM 1491 O O . ILE A 1 198 ? -22.516 24.531 -5.191 1 92.5 198 ILE A O 1
ATOM 1495 N N . GLU A 1 199 ? -24.141 24.719 -6.66 1 89.62 199 GLU A N 1
ATOM 1496 C CA . GLU A 1 199 ? -23.625 26.016 -7.098 1 89.62 199 GLU A CA 1
ATOM 1497 C C . GLU A 1 199 ? -23.656 27.031 -5.965 1 89.62 199 GLU A C 1
ATOM 1499 O O . GLU A 1 199 ? -22.719 27.828 -5.809 1 89.62 199 GLU A O 1
ATOM 1504 N N . GLU A 1 200 ? -24.672 26.938 -5.238 1 82.19 200 GLU A N 1
ATOM 1505 C CA . GLU A 1 200 ? -24.828 27.844 -4.109 1 82.19 200 GLU A CA 1
ATOM 1506 C C . GLU A 1 200 ? -23.719 27.641 -3.074 1 82.19 200 GLU A C 1
ATOM 1508 O O . GLU A 1 200 ? -23.125 28.594 -2.602 1 82.19 200 GLU A O 1
ATOM 1513 N N . VAL A 1 201 ? -23.547 26.453 -2.715 1 83.81 201 VAL A N 1
ATOM 1514 C CA . VAL A 1 201 ? -22.594 26.141 -1.645 1 83.81 201 VAL A CA 1
ATOM 1515 C C . VAL A 1 201 ? -21.172 26.406 -2.119 1 83.81 201 VAL A C 1
ATOM 1517 O O . VAL A 1 201 ? -20.344 26.906 -1.362 1 83.81 201 VAL A O 1
ATOM 1520 N N . LEU A 1 202 ? -20.859 26.094 -3.346 1 87.06 202 LEU A N 1
ATOM 1521 C CA . LEU A 1 202 ? -19.516 26.328 -3.883 1 87.06 202 LEU A CA 1
ATOM 1522 C C . LEU A 1 202 ? -19.25 27.828 -4.027 1 87.06 20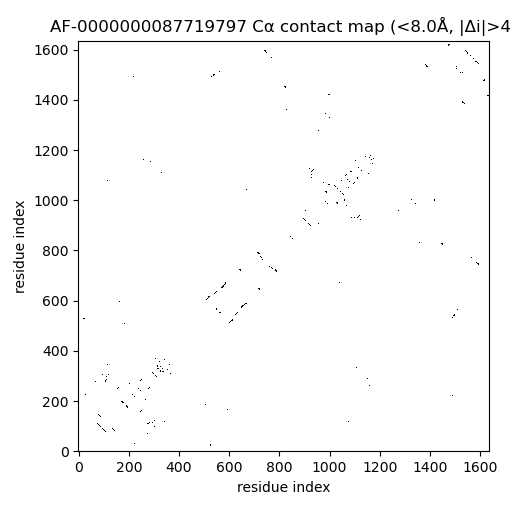2 LEU A C 1
ATOM 1524 O O . LEU A 1 202 ? -18.125 28.281 -3.809 1 87.06 202 LEU A O 1
ATOM 1528 N N . ALA A 1 203 ? -20.219 28.469 -4.387 1 76.62 203 ALA A N 1
ATOM 1529 C CA . ALA A 1 203 ? -20.078 29.922 -4.496 1 76.62 203 ALA A CA 1
ATOM 1530 C C . ALA A 1 203 ? -19.797 30.547 -3.133 1 76.62 203 ALA A C 1
ATOM 1532 O O . ALA A 1 203 ? -18.969 31.469 -3.025 1 76.62 203 ALA A O 1
ATOM 1533 N N . SER A 1 204 ? -20.469 29.969 -2.203 1 71.06 204 SER A N 1
ATOM 1534 C CA . SER A 1 204 ? -20.281 30.5 -0.854 1 71.06 204 SER A CA 1
ATOM 1535 C C . SER A 1 204 ? -18.875 30.25 -0.349 1 71.06 204 SER A C 1
ATOM 1537 O O . SER A 1 204 ? -18.359 31 0.484 1 71.06 204 SER A O 1
ATOM 1539 N N . MET A 1 205 ? -18.281 29.234 -0.847 1 76.94 205 MET A N 1
ATOM 1540 C CA . MET A 1 205 ? -16.938 28.906 -0.43 1 76.94 205 MET A CA 1
ATOM 1541 C C . MET A 1 205 ? -15.906 29.406 -1.448 1 76.94 205 MET A C 1
ATOM 1543 O O . MET A 1 205 ? -14.742 29.016 -1.396 1 76.94 205 MET A O 1
ATOM 1547 N N . ASN A 1 206 ? -16.297 30.125 -2.385 1 72.38 206 ASN A N 1
ATOM 1548 C CA . ASN A 1 206 ? -15.438 30.656 -3.436 1 72.38 206 ASN A CA 1
ATOM 1549 C C . ASN A 1 206 ? -14.711 29.547 -4.184 1 72.38 206 ASN A C 1
ATOM 1551 O O . ASN A 1 206 ? -13.492 29.609 -4.355 1 72.38 206 ASN A O 1
ATOM 1555 N N . MET A 1 207 ? -15.453 28.562 -4.492 1 81.69 207 MET A N 1
ATOM 1556 C CA . MET A 1 207 ? -14.828 27.422 -5.152 1 81.69 207 MET A CA 1
ATOM 1557 C C . MET A 1 207 ? -15.438 27.188 -6.531 1 81.69 207 MET A C 1
ATOM 1559 O O . MET A 1 207 ? -15.195 26.156 -7.152 1 81.69 207 MET A O 1
ATOM 1563 N N . LEU A 1 208 ? -16.172 28.125 -7.02 1 80.38 208 LEU A N 1
ATOM 1564 C CA . LEU A 1 208 ? -16.812 27.953 -8.312 1 80.38 208 LEU A CA 1
ATOM 1565 C C . LEU A 1 208 ? -15.789 27.875 -9.438 1 80.38 208 LEU A C 1
ATOM 1567 O O . LEU A 1 208 ? -16 27.188 -10.43 1 80.38 208 LEU A O 1
ATOM 1571 N N . HIS A 1 209 ? -14.672 28.531 -9.289 1 74.5 209 HIS A N 1
ATOM 1572 C CA . HIS A 1 209 ? -13.625 28.531 -10.305 1 74.5 209 HIS A CA 1
ATOM 1573 C C . HIS A 1 209 ? -12.992 27.156 -10.445 1 74.5 209 HIS A C 1
ATOM 1575 O O . HIS A 1 209 ? -12.438 26.828 -11.5 1 74.5 209 HIS A O 1
ATOM 1581 N N . ALA A 1 210 ? -13.078 26.469 -9.398 1 82.38 210 ALA A N 1
ATOM 1582 C CA . ALA A 1 210 ? -12.422 25.156 -9.383 1 82.38 210 ALA A CA 1
ATOM 1583 C C . ALA A 1 210 ? -13.438 24.031 -9.516 1 82.38 210 ALA A C 1
ATOM 1585 O O . ALA A 1 210 ? -13.133 22.875 -9.219 1 82.38 210 ALA A O 1
ATOM 1586 N N . ARG A 1 211 ? -14.562 24.359 -10.008 1 87.75 211 ARG A N 1
ATOM 1587 C CA . ARG A 1 211 ? -15.656 23.391 -10.086 1 87.75 211 ARG A CA 1
ATOM 1588 C C . ARG A 1 211 ? -15.266 22.188 -10.938 1 87.75 211 ARG A C 1
ATOM 1590 O O . ARG A 1 211 ? -15.68 21.062 -10.656 1 87.75 211 ARG A O 1
ATOM 1597 N N . HIS A 1 212 ? -14.453 22.328 -11.992 1 86.62 212 HIS A N 1
ATOM 1598 C CA . HIS A 1 212 ? -14.102 21.25 -12.906 1 86.62 212 HIS A CA 1
ATOM 1599 C C . HIS A 1 212 ? -12.672 20.766 -12.672 1 86.62 212 HIS A C 1
ATOM 1601 O O . HIS A 1 212 ? -12.141 20 -13.469 1 86.62 212 HIS A O 1
ATOM 1607 N N . THR A 1 213 ? -12.172 21.188 -11.578 1 85.31 213 THR A N 1
ATOM 1608 C CA . THR A 1 213 ? -10.836 20.75 -11.211 1 85.31 213 THR A CA 1
ATOM 1609 C C . THR A 1 213 ? -10.898 19.422 -10.445 1 85.31 213 THR A C 1
ATOM 1611 O O . THR A 1 213 ? -11.828 19.203 -9.656 1 85.31 213 THR A O 1
ATOM 1614 N N . LEU A 1 214 ? -9.945 18.594 -10.758 1 88.69 214 LEU A N 1
ATOM 1615 C CA . LEU A 1 214 ? -9.852 17.344 -10.016 1 88.69 214 LEU A CA 1
ATOM 1616 C C . LEU A 1 214 ? -9.492 17.594 -8.555 1 88.69 214 LEU A C 1
ATOM 1618 O O . LEU A 1 214 ? -8.703 18.5 -8.258 1 88.69 214 LEU A O 1
ATOM 1622 N N . VAL A 1 215 ? -10.078 16.859 -7.672 1 89.06 215 VAL A N 1
ATOM 1623 C CA . VAL A 1 215 ? -9.734 16.953 -6.258 1 89.06 215 VAL A CA 1
ATOM 1624 C C . VAL A 1 215 ? -8.258 16.594 -6.059 1 89.06 215 VAL A C 1
ATOM 1626 O O . VAL A 1 215 ? -7.555 17.25 -5.289 1 89.06 215 VAL A O 1
ATOM 1629 N N . GLY A 1 216 ? -7.855 15.523 -6.773 1 85.5 216 GLY A N 1
ATOM 1630 C CA . GLY A 1 216 ? -6.457 15.133 -6.699 1 85.5 216 GLY A CA 1
ATOM 1631 C C . GLY A 1 216 ? -6.129 14.312 -5.465 1 85.5 216 GLY A C 1
ATOM 1632 O O . GLY A 1 216 ? -6.996 14.086 -4.621 1 85.5 216 GLY A O 1
ATOM 1633 N N . GLY A 1 217 ? -4.914 13.852 -5.336 1 81.31 217 GLY A N 1
ATOM 1634 C CA . GLY A 1 217 ? -4.449 12.984 -4.266 1 81.31 217 GLY A CA 1
ATOM 1635 C C . GLY A 1 217 ? -3.609 11.828 -4.766 1 81.31 217 GLY A C 1
ATOM 1636 O O . GLY A 1 217 ? -3.025 11.891 -5.852 1 81.31 217 GLY A O 1
ATOM 1637 N N . VAL A 1 218 ? -3.492 10.914 -3.857 1 76.19 218 VAL A N 1
ATOM 1638 C CA . VAL A 1 218 ? -2.684 9.75 -4.215 1 76.19 218 VAL A CA 1
ATOM 1639 C C . VAL A 1 218 ? -3.59 8.602 -4.641 1 76.19 218 VAL A C 1
ATOM 1641 O O . VAL A 1 218 ? -4.492 8.211 -3.898 1 76.19 218 VAL A O 1
ATOM 1644 N N . LEU A 1 219 ? -3.426 8.188 -5.836 1 76.62 219 LEU A N 1
ATOM 1645 C CA . LEU A 1 219 ? -4.199 7.055 -6.332 1 76.62 219 LEU A CA 1
ATOM 1646 C C . LEU A 1 219 ? -3.789 5.77 -5.621 1 76.62 219 LEU A C 1
ATOM 1648 O O . LEU A 1 219 ? -2.693 5.684 -5.062 1 76.62 219 LEU A O 1
ATOM 1652 N N . PRO A 1 220 ? -4.801 4.836 -5.707 1 71.56 220 PRO A N 1
ATOM 1653 C CA . PRO A 1 220 ? -4.387 3.531 -5.191 1 71.56 220 PRO A CA 1
ATOM 1654 C C . PRO A 1 220 ? -3.139 2.992 -5.883 1 71.56 220 PRO A C 1
ATOM 1656 O O . PRO A 1 220 ? -3.016 3.092 -7.109 1 71.56 220 PRO A O 1
ATOM 1659 N N . GLY A 1 221 ? -2.102 2.709 -5.172 1 68.25 221 GLY A N 1
ATOM 1660 C CA . GLY A 1 221 ? -0.854 2.234 -5.75 1 68.25 221 GLY A CA 1
ATOM 1661 C C . GLY A 1 221 ? 0.274 3.244 -5.648 1 68.25 221 GLY A C 1
ATOM 1662 O O . GLY A 1 221 ? 1.427 2.928 -5.949 1 68.25 221 GLY A O 1
ATOM 1663 N N . GLY A 1 222 ? -0.072 4.504 -5.469 1 68.62 222 GLY A N 1
ATOM 1664 C CA . GLY A 1 222 ? 0.98 5.438 -5.098 1 68.62 222 GLY A CA 1
ATOM 1665 C C . GLY A 1 222 ? 1.188 6.535 -6.121 1 68.62 222 GLY A C 1
ATOM 1666 O O . GLY A 1 222 ? 2.092 7.363 -5.977 1 68.62 222 GLY A O 1
ATOM 1667 N N . LEU A 1 223 ? 0.365 6.637 -7.113 1 69.62 223 LEU A N 1
ATOM 1668 C CA . LEU A 1 223 ? 0.522 7.691 -8.109 1 69.62 223 LEU A CA 1
ATOM 1669 C C . LEU A 1 223 ? -0.134 8.984 -7.641 1 69.62 223 LEU A C 1
ATOM 1671 O O . LEU A 1 223 ? -1.312 8.992 -7.273 1 69.62 223 LEU A O 1
ATOM 1675 N N . ALA A 1 224 ? 0.646 10.062 -7.629 1 72.44 224 ALA A N 1
ATOM 1676 C CA . ALA A 1 224 ? 0.131 11.352 -7.18 1 72.44 224 ALA A CA 1
ATOM 1677 C C . ALA A 1 224 ? -0.544 12.102 -8.32 1 72.44 224 ALA A C 1
ATOM 1679 O O . ALA A 1 224 ? 0.006 12.195 -9.422 1 72.44 224 ALA A O 1
ATOM 1680 N N . LEU A 1 225 ? -1.795 12.508 -8.07 1 77.38 225 LEU A N 1
ATOM 1681 C CA . LEU A 1 225 ? -2.551 13.32 -9.008 1 77.38 225 LEU A CA 1
ATOM 1682 C C . LEU A 1 225 ? -2.645 14.766 -8.523 1 77.38 225 LEU A C 1
ATOM 1684 O O . LEU A 1 225 ? -3.016 15.016 -7.379 1 77.38 225 LEU A O 1
ATOM 1688 N N . ARG A 1 226 ? -2.279 15.641 -9.367 1 72.75 226 ARG A N 1
ATOM 1689 C CA . ARG A 1 226 ? -2.381 17.047 -9.016 1 72.75 226 ARG A CA 1
ATOM 1690 C C . ARG A 1 226 ? -3.834 17.516 -9.016 1 72.75 226 ARG A C 1
ATOM 1692 O O . ARG A 1 226 ? -4.609 17.125 -9.898 1 72.75 226 ARG A O 1
ATOM 1699 N N . GLY A 1 227 ? -4.223 18.141 -7.973 1 79.12 227 GLY A N 1
ATOM 1700 C CA . GLY A 1 227 ? -5.57 18.672 -7.883 1 79.12 227 GLY A CA 1
ATOM 1701 C C . GLY A 1 227 ? -5.656 19.922 -7.027 1 79.12 227 GLY A C 1
ATOM 1702 O O . GLY A 1 227 ? -4.879 20.859 -7.215 1 79.12 227 GLY A O 1
ATOM 1703 N N . LEU A 1 228 ? -6.535 19.891 -6.152 1 79.75 228 LEU A N 1
ATOM 1704 C CA . LEU A 1 228 ? -6.824 21.031 -5.289 1 79.75 228 LEU A CA 1
ATOM 1705 C C . LEU A 1 228 ? -5.691 21.266 -4.293 1 79.75 228 LEU A C 1
ATOM 1707 O O . LEU A 1 228 ? -4.992 20.312 -3.916 1 79.75 228 LEU A O 1
ATOM 1711 N N . SER A 1 229 ? -5.523 22.484 -4.074 1 67.25 229 SER A N 1
ATOM 1712 C CA . SER A 1 229 ? -4.645 22.781 -2.953 1 67.25 229 SER A CA 1
ATOM 1713 C C . SER A 1 229 ? -5.262 22.344 -1.63 1 67.25 229 SER A C 1
ATOM 1715 O O . SER A 1 229 ? -6.445 22.016 -1.572 1 67.25 229 SER A O 1
ATOM 1717 N N . GLY A 1 230 ? -4.484 22.234 -0.57 1 71.81 230 GLY A N 1
ATOM 1718 C CA . GLY A 1 230 ? -4.988 21.859 0.745 1 71.81 230 GLY A CA 1
ATOM 1719 C C . GLY A 1 230 ? -6.117 22.75 1.222 1 71.81 230 GLY A C 1
ATOM 1720 O O . GLY A 1 230 ? -7.117 22.266 1.757 1 71.81 230 GLY A O 1
ATOM 1721 N N . GLY A 1 231 ? -5.941 24.047 1.033 1 70.5 231 GLY A N 1
ATOM 1722 C CA . GLY A 1 231 ? -6.973 25 1.42 1 70.5 231 GLY A CA 1
ATOM 1723 C C . GLY A 1 231 ? -8.25 24.859 0.609 1 70.5 231 GLY A C 1
ATOM 1724 O O . GLY A 1 231 ? -9.352 24.938 1.157 1 70.5 231 GLY A O 1
ATOM 1725 N N . GLU A 1 232 ? -8.062 24.719 -0.66 1 75 232 GLU A N 1
ATOM 1726 C CA . GLU A 1 232 ? -9.227 24.5 -1.521 1 75 232 GLU A CA 1
ATOM 1727 C C . GLU A 1 232 ? -9.969 23.234 -1.142 1 75 232 GLU A C 1
ATOM 1729 O O . GLU A 1 232 ? -11.203 23.203 -1.123 1 75 232 GLU A O 1
ATOM 1734 N N . ARG A 1 233 ? -9.172 22.297 -0.888 1 85.69 233 ARG A N 1
ATOM 1735 C CA . ARG A 1 233 ? -9.742 21 -0.513 1 85.69 233 ARG A CA 1
ATOM 1736 C C . ARG A 1 233 ? -10.547 21.125 0.778 1 85.69 233 ARG A C 1
ATOM 1738 O O . ARG A 1 233 ? -11.617 20.516 0.906 1 85.69 233 ARG A O 1
ATOM 1745 N N . ARG A 1 234 ? -10.094 21.844 1.648 1 80.75 234 ARG A N 1
ATOM 1746 C CA . ARG A 1 234 ? -10.789 22.062 2.912 1 80.75 234 ARG A CA 1
ATOM 1747 C C . ARG A 1 234 ? -12.094 22.828 2.695 1 80.75 234 ARG A C 1
ATOM 1749 O O . ARG A 1 234 ? -13.109 22.516 3.318 1 80.75 234 ARG A O 1
ATOM 1756 N N . ARG A 1 235 ? -12.023 23.812 1.906 1 79.94 235 ARG A N 1
ATOM 1757 C CA . ARG A 1 235 ? -13.219 24.578 1.599 1 79.94 235 ARG A CA 1
ATOM 1758 C C . ARG A 1 235 ? -14.289 23.719 0.948 1 79.94 235 ARG A C 1
ATOM 1760 O O . ARG A 1 235 ? -15.477 23.875 1.216 1 79.94 235 ARG A O 1
ATOM 1767 N N . VAL A 1 236 ? -13.844 22.828 0.162 1 89.5 236 VAL A N 1
ATOM 1768 C CA . VAL A 1 236 ? -14.781 21.906 -0.469 1 89.5 236 VAL A CA 1
ATOM 1769 C C . VAL A 1 236 ? -15.383 20.969 0.586 1 89.5 236 VAL A C 1
ATOM 1771 O O . VAL A 1 236 ? -16.578 20.656 0.531 1 89.5 236 VAL A O 1
ATOM 1774 N N . SER A 1 237 ? -14.57 20.531 1.505 1 90.12 237 SER A N 1
ATOM 1775 C CA . SER A 1 237 ? -15.055 19.672 2.582 1 90.12 237 SER A CA 1
ATOM 1776 C C . SER A 1 237 ? -16.156 20.359 3.385 1 90.12 237 SER A C 1
ATOM 1778 O O . SER A 1 237 ? -17.141 19.734 3.756 1 90.12 237 SER A O 1
ATOM 1780 N N . VAL A 1 238 ? -15.984 21.594 3.635 1 85.5 238 VAL A N 1
ATOM 1781 C CA . VAL A 1 238 ? -16.984 22.359 4.367 1 85.5 238 VAL A CA 1
ATOM 1782 C C . VAL A 1 238 ? -18.234 22.531 3.508 1 85.5 238 VAL A C 1
ATOM 1784 O O . VAL A 1 238 ? -19.359 22.453 4.008 1 85.5 238 VAL A O 1
ATOM 1787 N N . ALA A 1 239 ? -17.969 22.812 2.266 1 87.5 239 ALA A N 1
ATOM 1788 C CA . ALA A 1 239 ? -19.094 22.969 1.343 1 87.5 239 ALA A CA 1
ATOM 1789 C C . ALA A 1 239 ? -19.984 21.734 1.344 1 87.5 239 ALA A C 1
ATOM 1791 O O . ALA A 1 239 ? -21.219 21.844 1.349 1 87.5 239 ALA A O 1
ATOM 1792 N N . ILE A 1 240 ? -19.375 20.641 1.34 1 91.12 240 ILE A N 1
ATOM 1793 C CA . ILE A 1 240 ? -20.094 19.359 1.318 1 91.12 240 ILE A CA 1
ATOM 1794 C C . ILE A 1 240 ? -20.891 19.203 2.611 1 91.12 240 ILE A C 1
ATOM 1796 O O . ILE A 1 240 ? -22.016 18.688 2.598 1 91.12 240 ILE A O 1
ATOM 1800 N N . GLY A 1 241 ? -20.328 19.609 3.67 1 86.19 241 GLY A N 1
ATOM 1801 C CA . GLY A 1 241 ? -21.047 19.562 4.938 1 86.19 241 GLY A CA 1
ATOM 1802 C C . GLY A 1 241 ? -22.297 20.406 4.945 1 86.19 241 GLY A C 1
ATOM 1803 O O . GLY A 1 241 ? -23.266 20.094 5.648 1 86.19 241 GLY A O 1
ATOM 1804 N N . CYS A 1 242 ? -22.344 21.359 4.109 1 84.25 242 CYS A N 1
ATOM 1805 C CA . CYS A 1 242 ? -23.453 22.312 4.102 1 84.25 242 CYS A CA 1
ATOM 1806 C C . CYS A 1 242 ? -24.484 21.938 3.033 1 84.25 242 CYS A C 1
ATOM 1808 O O . CYS A 1 242 ? -25.531 22.578 2.934 1 84.25 242 CYS A O 1
ATOM 1810 N N . LEU A 1 243 ? -24.219 20.984 2.301 1 85.44 243 LEU A N 1
ATOM 1811 C CA . LEU A 1 243 ? -25.031 20.625 1.146 1 85.44 243 LEU A CA 1
ATOM 1812 C C . LEU A 1 243 ? -26.438 20.25 1.576 1 85.44 243 LEU A C 1
ATOM 1814 O O . LEU A 1 243 ? -27.422 20.578 0.898 1 85.44 243 LEU A O 1
ATOM 1818 N N . ALA A 1 244 ? -26.547 19.5 2.676 1 78.44 244 ALA A N 1
ATOM 1819 C CA . ALA A 1 244 ? -27.828 18.938 3.076 1 78.44 244 ALA A CA 1
ATOM 1820 C C . ALA A 1 244 ? -28.594 19.891 3.984 1 78.44 244 ALA A C 1
ATOM 1822 O O . ALA A 1 244 ? -29.594 19.516 4.602 1 78.44 244 ALA A O 1
ATOM 1823 N N . HIS A 1 245 ? -28.281 20.984 4.09 1 78.69 245 HIS A N 1
ATOM 1824 C CA . HIS A 1 245 ? -28.938 21.969 4.957 1 78.69 245 HIS A CA 1
ATOM 1825 C C . HIS A 1 245 ? -29.078 21.438 6.379 1 78.69 245 HIS A C 1
ATOM 1827 O O . HIS A 1 245 ? -30.188 21.359 6.91 1 78.69 245 HIS A O 1
ATOM 1833 N N . PRO A 1 246 ? -27.984 21.156 6.93 1 85.06 246 PRO A N 1
ATOM 1834 C CA . PRO A 1 246 ? -28.062 20.641 8.297 1 85.06 246 PRO A CA 1
ATOM 1835 C C . PRO A 1 246 ? -28.531 21.688 9.297 1 85.06 246 PRO A C 1
ATOM 1837 O O . PRO A 1 246 ? -28.469 22.891 9.023 1 85.06 246 PRO A O 1
ATOM 1840 N N . LYS A 1 247 ? -29.109 21.188 10.352 1 87.88 247 LYS A N 1
ATOM 1841 C CA . LYS A 1 247 ? -29.516 22.078 11.438 1 87.88 247 LYS A CA 1
ATOM 1842 C C . LYS A 1 247 ? -28.375 22.266 12.438 1 87.88 247 LYS A C 1
ATOM 1844 O O . LYS A 1 247 ? -28.328 23.266 13.148 1 87.88 247 LYS A O 1
ATOM 1849 N N . VAL A 1 248 ? -27.578 21.312 12.469 1 91.19 248 VAL A N 1
ATOM 1850 C CA . VAL A 1 248 ? -26.375 21.391 13.305 1 91.19 248 VAL A CA 1
ATOM 1851 C C . VAL A 1 248 ? -25.156 20.984 12.492 1 91.19 248 VAL A C 1
ATOM 1853 O O . VAL A 1 248 ? -25.188 20.016 11.742 1 91.19 248 VAL A O 1
ATOM 1856 N N . LEU A 1 249 ? -24.172 21.75 12.562 1 92.31 249 LEU A N 1
ATOM 1857 C CA . LEU A 1 249 ? -22.953 21.484 11.82 1 92.31 249 LEU A CA 1
ATOM 1858 C C . LEU A 1 249 ? -21.75 21.359 12.766 1 92.31 249 LEU A C 1
ATOM 1860 O O . LEU A 1 249 ? -21.5 22.25 13.57 1 92.31 249 LEU A O 1
ATOM 1864 N N . PHE A 1 250 ? -21.156 20.188 12.758 1 93.19 250 PHE A N 1
ATOM 1865 C CA . PHE A 1 250 ? -19.938 19.938 13.523 1 93.19 250 PHE A CA 1
ATOM 1866 C C . PHE A 1 250 ? -18.703 20 12.617 1 93.19 250 PHE A C 1
ATOM 1868 O O . PHE A 1 250 ? -18.656 19.328 11.578 1 93.19 250 PHE A O 1
ATOM 1875 N N . LEU A 1 251 ? -17.75 20.797 12.961 1 92.88 251 LEU A N 1
ATOM 1876 C CA . LEU A 1 251 ? -16.516 20.906 12.18 1 92.88 251 LEU A CA 1
ATOM 1877 C C . LEU A 1 251 ? -15.297 20.594 13.031 1 92.88 251 LEU A C 1
ATOM 1879 O O . LEU A 1 251 ? -15.062 21.234 14.055 1 92.88 251 LEU A O 1
ATOM 1883 N N . ASP A 1 252 ? -14.594 19.578 12.609 1 88.88 252 ASP A N 1
ATOM 1884 C CA . ASP A 1 252 ? -13.359 19.234 13.312 1 88.88 252 ASP A CA 1
ATOM 1885 C C . ASP A 1 252 ? -12.148 19.891 12.656 1 88.88 252 ASP A C 1
ATOM 1887 O O . ASP A 1 252 ? -11.656 19.422 11.633 1 88.88 252 ASP A O 1
ATOM 1891 N N . GLU A 1 253 ? -11.68 20.906 13.188 1 82.56 253 GLU A N 1
ATOM 1892 C CA . GLU A 1 253 ? -10.516 21.688 12.766 1 82.56 253 GLU A CA 1
ATOM 1893 C C . GLU A 1 253 ? -10.664 22.156 11.32 1 82.56 253 GLU A C 1
ATOM 1895 O O . GLU A 1 253 ? -9.789 21.906 10.492 1 82.56 253 GLU A O 1
ATOM 1900 N N . PRO A 1 254 ? -11.633 22.938 11.078 1 83.06 254 PRO A N 1
ATOM 1901 C CA . PRO A 1 254 ? -11.906 23.375 9.711 1 83.06 254 PRO A CA 1
ATOM 1902 C C . PRO A 1 254 ? -10.836 24.344 9.18 1 83.06 254 PRO A C 1
ATOM 1904 O O . PRO A 1 254 ? -10.742 24.547 7.965 1 83.06 254 PRO A O 1
ATOM 1907 N N . THR A 1 255 ? -10.07 24.938 10.07 1 76.56 255 THR A N 1
ATOM 1908 C CA . THR A 1 255 ? -9.094 25.938 9.633 1 76.56 255 THR A CA 1
ATOM 1909 C C . THR A 1 255 ? -7.691 25.344 9.594 1 76.56 255 THR A C 1
ATOM 1911 O O . THR A 1 255 ? -6.73 26.031 9.242 1 76.56 255 THR A O 1
ATOM 1914 N N . SER A 1 256 ? -7.605 24.125 9.922 1 70.12 256 SER A N 1
ATOM 1915 C CA . SER A 1 256 ? -6.285 23.5 9.938 1 70.12 256 SER A CA 1
ATOM 1916 C C . SER A 1 256 ? -5.695 23.422 8.531 1 70.12 256 SER A C 1
ATOM 1918 O O . SER A 1 256 ? -6.391 23.047 7.586 1 70.12 256 SER A O 1
ATOM 1920 N N . GLY A 1 257 ? -4.488 23.844 8.398 1 60.66 257 GLY A N 1
ATOM 1921 C CA . GLY A 1 257 ? -3.805 23.75 7.117 1 60.66 257 GLY A CA 1
ATOM 1922 C C . GLY A 1 257 ? -4.141 24.906 6.18 1 60.66 257 GLY A C 1
ATOM 1923 O O . GLY A 1 257 ? -3.656 24.938 5.047 1 60.66 257 GLY A O 1
ATOM 1924 N N . LEU A 1 258 ? -5.062 25.734 6.684 1 65.44 258 LEU A N 1
ATOM 1925 C CA . LEU A 1 258 ? -5.453 26.875 5.863 1 65.44 258 LEU A CA 1
ATOM 1926 C C . LEU A 1 258 ? -4.613 28.109 6.207 1 65.44 258 LEU A C 1
ATOM 1928 O O . LEU A 1 258 ? -4.145 28.25 7.34 1 65.44 258 LEU A O 1
ATOM 1932 N N . ASP A 1 259 ? -4.398 28.844 5.133 1 60.94 259 ASP A N 1
ATOM 1933 C CA . ASP A 1 259 ? -3.793 30.141 5.418 1 60.94 259 ASP A CA 1
ATOM 1934 C C . ASP A 1 259 ? -4.777 31.062 6.137 1 60.94 259 ASP A C 1
ATOM 1936 O O . ASP A 1 259 ? -5.973 30.766 6.207 1 60.94 259 ASP A O 1
ATOM 1940 N N . ALA A 1 260 ? -4.355 32.094 6.672 1 61.97 260 ALA A N 1
ATOM 1941 C CA . ALA A 1 260 ? -5.125 32.969 7.527 1 61.97 260 ALA A CA 1
ATOM 1942 C C . ALA A 1 260 ? -6.324 33.562 6.781 1 61.97 260 ALA A C 1
ATOM 1944 O O . ALA A 1 260 ? -7.426 33.625 7.332 1 61.97 260 ALA A O 1
ATOM 1945 N N . CYS A 1 261 ? -6.07 33.906 5.555 1 60.78 261 CYS A N 1
ATOM 1946 C CA . CYS A 1 261 ? -7.152 34.531 4.797 1 60.78 261 CYS A CA 1
ATOM 1947 C C . CYS A 1 261 ? -8.258 33.531 4.492 1 60.78 261 CYS A C 1
ATOM 1949 O O . CYS A 1 261 ? -9.438 33.844 4.605 1 60.78 261 CYS A O 1
ATOM 1951 N N . SER A 1 262 ? -7.797 32.406 4.125 1 67.31 262 SER A N 1
ATOM 1952 C CA . SER A 1 262 ? -8.773 31.359 3.83 1 67.31 262 SER A CA 1
ATOM 1953 C C . SER A 1 262 ? -9.516 30.938 5.09 1 67.31 262 SER A C 1
ATOM 1955 O O . SER A 1 262 ? -10.711 30.656 5.043 1 67.31 262 SER A O 1
ATOM 1957 N N . ALA A 1 263 ? -8.734 30.859 6.117 1 74.19 263 ALA A N 1
ATOM 1958 C CA . ALA A 1 263 ? -9.352 30.484 7.391 1 74.19 263 ALA A CA 1
ATOM 1959 C C . ALA A 1 263 ? -10.414 31.5 7.797 1 74.19 263 ALA A C 1
ATOM 1961 O O . ALA A 1 263 ? -11.5 31.125 8.242 1 74.19 263 ALA A O 1
ATOM 1962 N N . LEU A 1 264 ? -10.078 32.781 7.699 1 71.5 264 LEU A N 1
ATOM 1963 C CA . LEU A 1 264 ? -11.023 33.812 8.047 1 71.5 264 LEU A CA 1
ATOM 1964 C C . LEU A 1 264 ? -12.25 33.781 7.148 1 71.5 264 LEU A C 1
ATOM 1966 O O . LEU A 1 264 ? -13.383 33.938 7.621 1 71.5 264 LEU A O 1
ATOM 1970 N N . ALA A 1 265 ? -11.969 33.531 5.91 1 68.56 265 ALA A N 1
ATOM 1971 C CA . ALA A 1 265 ? -13.07 33.469 4.957 1 68.56 265 ALA A CA 1
ATOM 1972 C C . ALA A 1 265 ? -14.031 32.344 5.309 1 68.56 265 ALA A C 1
ATOM 1974 O O . ALA A 1 265 ? -15.25 32.5 5.246 1 68.56 265 ALA A O 1
ATOM 1975 N N . VAL A 1 266 ? -13.531 31.297 5.637 1 77.25 266 VAL A N 1
ATOM 1976 C CA . VAL A 1 266 ? -14.336 30.125 5.98 1 77.25 266 VAL A CA 1
ATOM 1977 C C . VAL A 1 266 ? -15.141 30.406 7.246 1 77.25 266 VAL A C 1
ATOM 1979 O O . VAL A 1 266 ? -16.344 30.141 7.297 1 77.25 266 VAL A O 1
ATOM 1982 N N . VAL A 1 267 ? -14.531 30.922 8.227 1 83.25 267 VAL A N 1
ATOM 1983 C CA . VAL A 1 267 ? -15.18 31.156 9.516 1 83.25 267 VAL A CA 1
ATOM 1984 C C . VAL A 1 267 ? -16.25 32.25 9.375 1 83.25 267 VAL A C 1
ATOM 1986 O O . VAL A 1 267 ? -17.328 32.156 9.977 1 83.25 267 VAL A O 1
ATOM 1989 N N . GLU A 1 268 ? -15.875 33.25 8.641 1 76.5 268 GLU A N 1
ATOM 1990 C CA . GLU A 1 268 ? -16.859 34.312 8.414 1 76.5 268 GLU A CA 1
ATOM 1991 C C . GLU A 1 268 ? -18.078 33.781 7.684 1 76.5 268 GLU A C 1
ATOM 1993 O O . GLU A 1 268 ? -19.219 34.156 7.992 1 76.5 268 GLU A O 1
ATOM 1998 N N . HIS A 1 269 ? -17.766 33 6.82 1 74.88 269 HIS A N 1
ATOM 1999 C CA . HIS A 1 269 ? -18.875 32.375 6.105 1 74.88 269 HIS A CA 1
ATOM 2000 C C . HIS A 1 269 ? -19.734 31.531 7.039 1 74.88 269 HIS A C 1
ATOM 2002 O O . HIS A 1 269 ? -20.969 31.547 6.941 1 74.88 269 HIS A O 1
ATOM 2008 N N . LEU A 1 270 ? -19.141 30.828 7.801 1 85 270 LEU A N 1
ATOM 2009 C CA . LEU A 1 270 ? -19.875 30 8.758 1 85 270 LEU A CA 1
ATOM 2010 C C . LEU A 1 270 ? -20.672 30.875 9.719 1 85 270 LEU A C 1
ATOM 2012 O O . LEU A 1 270 ? -21.812 30.531 10.055 1 85 270 LEU A O 1
ATOM 2016 N N . ARG A 1 271 ? -20.062 31.906 10.172 1 86.69 271 ARG A N 1
ATOM 2017 C CA . ARG A 1 271 ? -20.75 32.844 11.07 1 86.69 271 ARG A CA 1
ATOM 2018 C C . ARG A 1 271 ? -22 33.406 10.422 1 86.69 271 ARG A C 1
ATOM 2020 O O . ARG A 1 271 ? -23.062 33.438 11.039 1 86.69 271 ARG A O 1
ATOM 2027 N N . ASP A 1 272 ? -21.797 33.812 9.281 1 79.69 272 ASP A N 1
ATOM 2028 C CA . ASP A 1 272 ? -22.906 34.406 8.555 1 79.69 272 ASP A CA 1
ATOM 2029 C C . ASP A 1 272 ? -24.016 33.375 8.32 1 79.69 272 ASP A C 1
ATOM 2031 O O . ASP A 1 272 ? -25.203 33.688 8.422 1 79.69 272 ASP A O 1
ATOM 2035 N N . ARG A 1 273 ? -23.625 32.219 8.055 1 79.06 273 ARG A N 1
ATOM 2036 C CA . ARG A 1 273 ? -24.594 31.156 7.836 1 79.06 273 ARG A CA 1
ATOM 2037 C C . ARG A 1 273 ? -25.359 30.844 9.117 1 79.06 273 ARG A C 1
ATOM 2039 O O . ARG A 1 273 ? -26.562 30.578 9.078 1 79.06 273 ARG A O 1
ATOM 2046 N N . ALA A 1 274 ? -24.656 30.766 10.094 1 86.12 274 ALA A N 1
ATOM 2047 C CA . ALA A 1 274 ? -25.312 30.516 11.383 1 86.12 274 ALA A CA 1
ATOM 2048 C C . ALA A 1 274 ? -26.312 31.625 11.703 1 86.12 274 ALA A C 1
ATOM 2050 O O . ALA A 1 274 ? -27.453 31.344 12.078 1 86.12 274 ALA A O 1
ATOM 2051 N N . ALA A 1 275 ? -25.953 32.875 11.539 1 84.38 275 ALA A N 1
ATOM 2052 C CA . ALA A 1 275 ? -26.781 34.031 11.891 1 84.38 275 ALA A CA 1
ATOM 2053 C C . ALA A 1 275 ? -28.016 34.094 11.016 1 84.38 275 ALA A C 1
ATOM 2055 O O . ALA A 1 275 ? -29.094 34.469 11.492 1 84.38 275 ALA A O 1
ATOM 2056 N N . ASP A 1 276 ? -27.859 33.688 9.859 1 77.44 276 ASP A N 1
ATOM 2057 C CA . ASP A 1 276 ? -28.938 33.875 8.891 1 77.44 276 ASP A CA 1
ATOM 2058 C C . ASP A 1 276 ? -29.906 32.688 8.93 1 77.44 276 ASP A C 1
ATOM 2060 O O . ASP A 1 276 ? -31.125 32.875 8.82 1 77.44 276 ASP A O 1
ATOM 2064 N N . SER A 1 277 ? -29.406 31.5 9.023 1 76.5 277 SER A N 1
ATOM 2065 C CA . SER A 1 277 ? -30.234 30.312 8.828 1 76.5 277 SER A CA 1
ATOM 2066 C C . SER A 1 277 ? -30.609 29.672 10.156 1 76.5 277 SER A C 1
ATOM 2068 O O . SER A 1 277 ? -31.406 28.734 10.203 1 76.5 277 SER A O 1
ATOM 2070 N N . GLY A 1 278 ? -30.109 30.156 11.188 1 81 278 GLY A N 1
ATOM 2071 C CA . GLY A 1 278 ? -30.375 29.531 12.469 1 81 278 GLY A CA 1
ATOM 2072 C C . GLY A 1 278 ? -29.609 28.234 12.672 1 81 278 GLY A C 1
ATOM 2073 O O . GLY A 1 278 ? -30.016 27.391 13.461 1 81 278 GLY A O 1
ATOM 2074 N N . LEU A 1 279 ? -28.625 28.094 11.961 1 88.06 279 LEU A N 1
ATOM 2075 C CA . LEU A 1 279 ? -27.734 26.938 12.039 1 88.06 279 LEU A CA 1
ATOM 2076 C C . LEU A 1 279 ? -26.906 26.969 13.32 1 88.06 279 LEU A C 1
ATOM 2078 O O . LEU A 1 279 ? -26.422 28.016 13.727 1 88.06 279 LEU A O 1
ATOM 2082 N N . THR A 1 280 ? -26.922 25.797 14.016 1 92.62 280 THR A N 1
ATOM 2083 C CA . THR A 1 280 ? -26.031 25.641 15.156 1 92.62 280 THR A CA 1
ATOM 2084 C C . THR A 1 280 ? -24.672 25.094 14.711 1 92.62 280 THR A C 1
ATOM 2086 O O . THR A 1 280 ? -24.609 24.047 14.062 1 92.62 280 THR A O 1
ATOM 2089 N N . ILE A 1 281 ? -23.641 25.797 15.008 1 93.88 281 ILE A N 1
ATOM 2090 C CA . ILE A 1 281 ? -22.328 25.375 14.531 1 93.88 281 ILE A CA 1
ATOM 2091 C C . ILE A 1 281 ? -21.375 25.203 15.727 1 93.88 281 ILE A C 1
ATOM 2093 O O . ILE A 1 281 ? -21.297 26.062 16.594 1 93.88 281 ILE A O 1
ATOM 2097 N N . VAL A 1 282 ? -20.766 24.062 15.828 1 94.69 282 VAL A N 1
ATOM 2098 C CA . VAL A 1 282 ? -19.688 23.812 16.781 1 94.69 282 VAL A CA 1
ATOM 2099 C C . VAL A 1 282 ? -18.406 23.469 16.031 1 94.69 282 VAL A C 1
ATOM 2101 O O . VAL A 1 282 ? -18.359 22.484 15.281 1 94.69 282 VAL A O 1
ATOM 2104 N N . ALA A 1 283 ? -17.406 24.234 16.188 1 93.12 283 ALA A N 1
ATOM 2105 C CA . ALA A 1 283 ? -16.156 24.016 15.461 1 93.12 283 ALA A CA 1
ATOM 2106 C C . ALA A 1 283 ? -14.977 23.938 16.422 1 93.12 283 ALA A C 1
ATOM 2108 O O . ALA A 1 283 ? -14.844 24.766 17.328 1 93.12 283 ALA A O 1
ATOM 2109 N N . SER A 1 284 ? -14.227 22.875 16.266 1 90.94 284 SER A N 1
ATOM 2110 C CA . SER A 1 284 ? -12.977 22.812 17.016 1 90.94 284 SER A CA 1
ATOM 2111 C C . SER A 1 284 ? -11.891 23.641 16.359 1 90.94 284 SER A C 1
ATOM 2113 O O . SER A 1 284 ? -11.734 23.625 15.141 1 90.94 284 SER A O 1
ATOM 2115 N N . ILE A 1 285 ? -11.266 24.5 17.125 1 82.62 285 ILE A N 1
ATOM 2116 C CA . ILE A 1 285 ? -10.219 25.359 16.609 1 82.62 285 ILE A CA 1
ATOM 2117 C C . ILE A 1 285 ? -8.977 25.25 17.5 1 82.62 285 ILE A C 1
ATOM 2119 O O . ILE A 1 285 ? -9.094 25.188 18.719 1 82.62 285 ILE A O 1
ATOM 2123 N N . HIS A 1 286 ? -7.949 25.172 16.922 1 68 286 HIS A N 1
ATOM 2124 C CA . HIS A 1 286 ? -6.719 25.141 17.703 1 68 286 HIS A CA 1
ATOM 2125 C C . HIS A 1 286 ? -6.246 26.547 18.062 1 68 286 HIS A C 1
ATOM 2127 O O . HIS A 1 286 ? -6.008 26.859 19.234 1 68 286 HIS A O 1
ATOM 2133 N N . GLN A 1 287 ? -5.797 27.25 17.047 1 63.53 287 GLN A N 1
ATOM 2134 C CA . GLN A 1 287 ? -5.27 28.594 17.312 1 63.53 287 GLN A CA 1
ATOM 2135 C C . GLN A 1 287 ? -5.84 29.609 16.328 1 63.53 287 GLN A C 1
ATOM 2137 O O . GLN A 1 287 ? -5.312 29.781 15.234 1 63.53 287 GLN A O 1
ATOM 2142 N N . PRO A 1 288 ? -6.844 30.281 16.938 1 62.72 288 PRO A N 1
ATOM 2143 C CA . PRO A 1 288 ? -7.43 31.234 15.984 1 62.72 288 PRO A CA 1
ATOM 2144 C C . PRO A 1 288 ? -6.703 32.594 15.969 1 62.72 288 PRO A C 1
ATOM 2146 O O . PRO A 1 288 ? -6.141 33 16.984 1 62.72 288 PRO A O 1
ATOM 2149 N N . ARG A 1 289 ? -6.523 33.062 14.859 1 68.25 289 ARG A N 1
ATOM 2150 C CA . ARG A 1 289 ? -6.16 34.469 14.727 1 68.25 289 ARG A CA 1
ATOM 2151 C C . ARG A 1 289 ? -7.203 35.375 15.391 1 68.25 289 ARG A C 1
ATOM 2153 O O . ARG A 1 289 ? -8.328 34.938 15.656 1 68.25 289 ARG A O 1
ATOM 2160 N N . ALA A 1 290 ? -6.758 36.531 15.75 1 68.81 290 ALA A N 1
ATOM 2161 C CA . ALA A 1 290 ? -7.648 37.5 16.422 1 68.81 290 ALA A CA 1
ATOM 2162 C C . ALA A 1 290 ? -8.914 37.719 15.594 1 68.81 290 ALA A C 1
ATOM 2164 O O . ALA A 1 290 ? -10.016 37.812 16.156 1 68.81 290 ALA A O 1
ATOM 2165 N N . SER A 1 291 ? -8.672 37.781 14.281 1 70.5 291 SER A N 1
ATOM 2166 C CA . SER A 1 291 ? -9.828 38.031 13.43 1 70.5 291 SER A CA 1
ATOM 2167 C C . SER A 1 291 ? -10.781 36.844 13.43 1 70.5 291 SER A C 1
ATOM 2169 O O . SER A 1 291 ? -12.008 37.031 13.406 1 70.5 291 SER A O 1
ATOM 2171 N N . VAL A 1 292 ? -10.258 35.719 13.484 1 78.31 292 VAL A N 1
ATOM 2172 C CA . VAL A 1 292 ? -11.062 34.5 13.516 1 78.31 292 VAL A CA 1
ATOM 2173 C C . VAL A 1 292 ? -11.766 34.375 14.875 1 78.31 292 VAL A C 1
ATOM 2175 O O . VAL A 1 292 ? -12.93 34 14.945 1 78.31 292 VAL A O 1
ATOM 2178 N N . TRP A 1 293 ? -11.047 34.781 15.875 1 82.38 293 TRP A N 1
ATOM 2179 C CA . TRP A 1 293 ? -11.594 34.75 17.234 1 82.38 293 TRP A CA 1
ATOM 2180 C C . TRP A 1 293 ? -12.812 35.656 17.344 1 82.38 293 TRP A C 1
ATOM 2182 O O . TRP A 1 293 ? -13.789 35.312 18.016 1 82.38 293 TRP A O 1
ATOM 2192 N N . ALA A 1 294 ? -12.695 36.75 16.688 1 81 294 ALA A N 1
ATOM 2193 C CA . ALA A 1 294 ? -13.758 37.75 16.781 1 81 294 ALA A CA 1
ATOM 2194 C C . ALA A 1 294 ? -15.039 37.25 16.125 1 81 294 ALA A C 1
ATOM 2196 O O . ALA A 1 294 ? -16.125 37.75 16.391 1 81 294 ALA A O 1
ATOM 2197 N N . ALA A 1 295 ? -14.898 36.25 15.367 1 84.5 295 ALA A N 1
ATOM 2198 C CA . ALA A 1 295 ? -16.062 35.75 14.641 1 84.5 295 ALA A CA 1
ATOM 2199 C C . ALA A 1 295 ? -16.859 34.781 15.508 1 84.5 295 ALA A C 1
ATOM 2201 O O . ALA A 1 295 ? -18.031 34.5 15.203 1 84.5 295 ALA A O 1
ATOM 2202 N N . PHE A 1 296 ? -16.391 34.344 16.594 1 91 296 PHE A N 1
ATOM 2203 C CA . PHE A 1 296 ? -17.078 33.344 17.438 1 91 296 PHE A CA 1
ATOM 2204 C C . PHE A 1 296 ? -17.938 34.062 18.469 1 91 296 PHE A C 1
ATOM 2206 O O . PHE A 1 296 ? -17.562 35.094 19.016 1 91 296 PHE A O 1
ATOM 2213 N N . ASN A 1 297 ? -19.062 33.438 18.734 1 91.75 297 ASN A N 1
ATOM 2214 C CA . ASN A 1 297 ? -20.016 33.938 19.719 1 91.75 297 ASN A CA 1
ATOM 2215 C C . ASN A 1 297 ? -19.781 33.344 21.094 1 91.75 297 ASN A C 1
ATOM 2217 O O . ASN A 1 297 ? -19.891 34 22.125 1 91.75 297 ASN A O 1
ATOM 2221 N N . SER A 1 298 ? -19.547 32.156 21.094 1 93.75 298 SER A N 1
ATOM 2222 C CA . SER A 1 298 ? -19.344 31.375 22.328 1 93.75 298 SER A CA 1
ATOM 2223 C C . SER A 1 298 ? -18.141 30.453 22.203 1 93.75 298 SER A C 1
ATOM 2225 O O . SER A 1 298 ? -17.672 30.188 21.094 1 93.75 298 SER A O 1
ATOM 2227 N N . VAL A 1 299 ? -17.656 30 23.375 1 94.44 299 VAL A N 1
ATOM 2228 C CA . VAL A 1 299 ? -16.453 29.156 23.359 1 94.44 299 VAL A CA 1
ATOM 2229 C C . VAL A 1 299 ? -16.5 28.172 24.516 1 94.44 299 VAL A C 1
ATOM 2231 O O . VAL A 1 299 ? -17.031 28.484 25.578 1 94.44 299 VAL A O 1
ATOM 2234 N N . SER A 1 300 ? -16.125 26.984 24.25 1 94.25 300 SER A N 1
ATOM 2235 C CA . SER A 1 300 ? -15.852 25.969 25.266 1 94.25 300 SER A CA 1
ATOM 2236 C C . SER A 1 300 ? -14.375 25.594 25.281 1 94.25 300 SER A C 1
ATOM 2238 O O . SER A 1 300 ? -13.805 25.203 24.266 1 94.25 300 SER A O 1
ATOM 2240 N N . ILE A 1 301 ? -13.773 25.719 26.406 1 93.38 301 ILE A N 1
ATOM 2241 C CA . ILE A 1 301 ? -12.352 25.406 26.547 1 93.38 301 ILE A CA 1
ATOM 2242 C C . ILE A 1 301 ? -12.188 24.094 27.312 1 93.38 301 ILE A C 1
ATOM 2244 O O . ILE A 1 301 ? -12.68 23.953 28.438 1 93.38 301 ILE A O 1
ATOM 2248 N N . LEU A 1 302 ? -11.531 23.203 26.656 1 91.44 302 LEU A N 1
ATOM 2249 C CA . LEU A 1 302 ? -11.242 21.906 27.266 1 91.44 302 LEU A CA 1
ATOM 2250 C C . LEU A 1 302 ? -9.75 21.75 27.516 1 91.44 302 LEU A C 1
ATOM 2252 O O . LEU A 1 302 ? -8.922 22.219 26.734 1 91.44 302 LEU A O 1
ATOM 2256 N N . SER A 1 303 ? -9.414 21.125 28.594 1 88.88 303 SER A N 1
ATOM 2257 C CA . SER A 1 303 ? -8.031 20.766 28.891 1 88.88 303 SER A CA 1
ATOM 2258 C C . SER A 1 303 ? -7.969 19.469 29.688 1 88.88 303 SER A C 1
ATOM 2260 O O . SER A 1 303 ? -8.664 19.312 30.703 1 88.88 303 SER A O 1
ATOM 2262 N N . GLY A 1 304 ? -7.188 18.516 29.281 1 82.62 304 GLY A N 1
ATOM 2263 C CA . GLY A 1 304 ? -7.059 17.234 29.953 1 82.62 304 GLY A CA 1
ATOM 2264 C C . GLY A 1 304 ? -8.375 16.484 30.078 1 82.62 304 GLY A C 1
ATOM 2265 O O . GLY A 1 304 ? -8.602 15.789 31.078 1 82.62 304 GLY A O 1
ATOM 2266 N N . GLY A 1 305 ? -9.258 16.766 29.266 1 88.94 305 GLY A N 1
ATOM 2267 C CA . GLY A 1 305 ? -10.555 16.125 29.297 1 88.94 305 GLY A CA 1
ATOM 2268 C C . GLY A 1 305 ? -11.547 16.812 30.219 1 88.94 305 GLY A C 1
ATOM 2269 O O . GLY A 1 305 ? -12.648 16.297 30.438 1 88.94 305 GLY A O 1
ATOM 2270 N N . LEU A 1 306 ? -11.148 17.891 30.812 1 92.06 306 LEU A N 1
ATOM 2271 C CA . LEU A 1 306 ? -11.977 18.641 31.75 1 92.06 306 LEU A CA 1
ATOM 2272 C C . LEU A 1 306 ? -12.461 19.953 31.125 1 92.06 306 LEU A C 1
ATOM 2274 O O . LEU A 1 306 ? -11.797 20.5 30.25 1 92.06 306 LEU A O 1
ATOM 2278 N N . LEU A 1 307 ? -13.57 20.359 31.594 1 93.88 307 LEU A N 1
ATOM 2279 C CA . LEU A 1 307 ? -14.141 21.609 31.109 1 93.88 307 LEU A CA 1
ATOM 2280 C C . LEU A 1 307 ? -13.625 22.797 31.922 1 93.88 307 LEU A C 1
ATOM 2282 O O . LEU A 1 307 ? -13.82 22.844 33.125 1 93.88 307 LEU A O 1
ATOM 2286 N N . MET A 1 308 ? -13.055 23.75 31.281 1 93.69 308 MET A N 1
ATOM 2287 C CA . MET A 1 308 ? -12.461 24.906 31.953 1 93.69 308 MET A CA 1
ATOM 2288 C C . MET A 1 308 ? -13.375 26.109 31.859 1 93.69 308 MET A C 1
ATOM 2290 O O . MET A 1 308 ? -13.305 27.016 32.719 1 93.69 308 MET A O 1
ATOM 2294 N N . TYR A 1 309 ? -14.016 26.188 30.797 1 93.88 309 TYR A N 1
ATOM 2295 C CA . TYR A 1 309 ? -14.922 27.297 30.547 1 93.88 309 TYR A CA 1
ATOM 2296 C C . TYR A 1 309 ? -15.914 26.969 29.453 1 93.88 309 TYR A C 1
ATOM 2298 O O . TYR A 1 309 ? -15.57 26.281 28.484 1 93.88 309 TYR A O 1
ATOM 2306 N N . SER A 1 310 ? -17.125 27.359 29.578 1 94 310 SER A N 1
ATOM 2307 C CA . SER A 1 310 ? -18.156 27.297 28.547 1 94 310 SER A CA 1
ATOM 2308 C C . SER A 1 310 ? -19.109 28.484 28.625 1 94 310 SER A C 1
ATOM 2310 O O . SER A 1 310 ? -19.781 28.656 29.641 1 94 310 SER A O 1
ATOM 2312 N N . GLY A 1 311 ? -19.125 29.312 27.672 1 91.38 311 GLY A N 1
ATOM 2313 C CA . GLY A 1 311 ? -19.953 30.5 27.672 1 91.38 311 GLY A CA 1
ATOM 2314 C C . GLY A 1 311 ? -19.609 31.484 26.562 1 91.38 311 GLY A C 1
ATOM 2315 O O . GLY A 1 311 ? -18.969 31.109 25.578 1 91.38 311 GLY A O 1
ATOM 2316 N N . PRO A 1 312 ? -20.078 32.688 26.672 1 93 312 PRO A N 1
ATOM 2317 C CA . PRO A 1 312 ? -19.766 33.688 25.672 1 93 312 PRO A CA 1
ATOM 2318 C C . PRO A 1 312 ? -18.281 34.062 25.641 1 93 312 PRO A C 1
ATOM 2320 O O . PRO A 1 312 ? -17.609 34 26.672 1 93 312 PRO A O 1
ATOM 2323 N N . THR A 1 313 ? -17.797 34.406 24.516 1 92.62 313 THR A N 1
ATOM 2324 C CA . THR A 1 313 ? -16.391 34.75 24.344 1 92.62 313 THR A CA 1
ATOM 2325 C C . THR A 1 313 ? -16.016 35.938 25.219 1 92.62 313 THR A C 1
ATOM 2327 O O . THR A 1 313 ? -14.883 36.031 25.703 1 92.62 313 THR A O 1
ATOM 2330 N N . SER A 1 314 ? -16.938 36.812 25.484 1 89.38 314 SER A N 1
ATOM 2331 C CA . SER A 1 314 ? -16.672 38.031 26.281 1 89.38 314 SER A CA 1
ATOM 2332 C C . SER A 1 314 ? -16.484 37.656 27.75 1 89.38 314 SER A C 1
ATOM 2334 O O . SER A 1 314 ? -15.883 38.438 28.5 1 89.38 314 SER A O 1
ATOM 2336 N N . GLY A 1 315 ? -16.969 36.531 28.156 1 91.44 315 GLY A N 1
ATOM 2337 C CA . GLY A 1 315 ? -16.875 36.125 29.562 1 91.44 315 GLY A CA 1
ATOM 2338 C C . GLY A 1 315 ? -15.602 35.375 29.875 1 91.44 315 GLY A C 1
ATOM 2339 O O . GLY A 1 315 ? -15.328 35.062 31.031 1 91.44 315 GLY A O 1
ATOM 2340 N N . LEU A 1 316 ? -14.836 35.156 28.922 1 91.62 316 LEU A N 1
ATOM 2341 C CA . LEU A 1 316 ? -13.641 34.312 29.094 1 91.62 316 LEU A CA 1
ATOM 2342 C C . LEU A 1 316 ? -12.625 35 30 1 91.62 316 LEU A C 1
ATOM 2344 O O . LEU A 1 316 ? -12.133 34.406 30.953 1 91.62 316 LEU A O 1
ATOM 2348 N N . LEU A 1 317 ? -12.281 36.25 29.672 1 90.69 317 LEU A N 1
ATOM 2349 C CA . LEU A 1 317 ? -11.273 37 30.422 1 90.69 317 LEU A CA 1
ATOM 2350 C C . LEU A 1 317 ? -11.727 37.25 31.859 1 90.69 317 LEU A C 1
ATOM 2352 O O . LEU A 1 317 ? -10.984 36.969 32.812 1 90.69 317 LEU A O 1
ATOM 2356 N N . PRO A 1 318 ? -12.969 37.688 32.062 1 92 318 PRO A N 1
ATOM 2357 C CA . PRO A 1 318 ? -13.445 37.875 33.438 1 92 318 PRO A CA 1
ATOM 2358 C C . PRO A 1 318 ? -13.438 36.594 34.281 1 92 318 PRO A C 1
ATOM 2360 O O . PRO A 1 318 ? -13.211 36.625 35.469 1 92 318 PRO A O 1
ATOM 2363 N N . TRP A 1 319 ? -13.703 35.562 33.688 1 92.38 319 TRP A N 1
ATOM 2364 C CA . TRP A 1 319 ? -13.75 34.312 34.438 1 92.38 319 TRP A CA 1
ATOM 2365 C C . TRP A 1 319 ? -12.352 33.906 34.875 1 92.38 319 TRP A C 1
ATOM 2367 O O . TRP A 1 319 ? -12.141 33.594 36.062 1 92.38 319 TRP A O 1
ATOM 2377 N N . PHE A 1 320 ? -11.406 33.875 34.031 1 92.19 320 PHE A N 1
ATOM 2378 C CA . PHE A 1 320 ? -10.07 33.406 34.375 1 92.19 320 PHE A CA 1
ATOM 2379 C C . PHE A 1 320 ? -9.336 34.438 35.25 1 92.19 320 PHE A C 1
ATOM 2381 O O . PHE A 1 320 ? -8.656 34.062 36.188 1 92.19 320 PHE A O 1
ATOM 2388 N N . GLU A 1 321 ? -9.367 35.656 34.781 1 89.44 321 GLU A N 1
ATOM 2389 C CA . GLU A 1 321 ? -8.68 36.688 35.562 1 89.44 321 GLU A CA 1
ATOM 2390 C C . GLU A 1 321 ? -9.43 37.031 36.844 1 89.44 321 GLU A C 1
ATOM 2392 O O . GLU A 1 321 ? -8.828 37.125 37.906 1 89.44 321 GLU A O 1
ATOM 2397 N N . GLY A 1 322 ? -10.672 37.344 36.812 1 84.94 322 GLY A N 1
ATOM 2398 C CA . GLY A 1 322 ? -11.477 37.75 37.938 1 84.94 322 GLY A CA 1
ATOM 2399 C C . GLY A 1 322 ? -11.922 36.562 38.781 1 84.94 322 GLY A C 1
ATOM 2400 O O . GLY A 1 322 ? -11.742 36.594 40 1 84.94 322 GLY A O 1
ATOM 2401 N N . GLY A 1 323 ? -12.5 35.625 38.188 1 84.5 323 GLY A N 1
ATOM 2402 C CA . GLY A 1 323 ? -13.086 34.5 38.875 1 84.5 323 GLY A CA 1
ATOM 2403 C C . GLY A 1 323 ? -12.047 33.594 39.5 1 84.5 323 GLY A C 1
ATOM 2404 O O . GLY A 1 323 ? -12.172 33.188 40.656 1 84.5 323 GLY A O 1
ATOM 2405 N N . LEU A 1 324 ? -11.016 33.25 38.75 1 89.5 324 LEU A N 1
ATOM 2406 C CA . LEU A 1 324 ? -10.039 32.281 39.219 1 89.5 324 LEU A CA 1
ATOM 2407 C C . LEU A 1 324 ? -8.742 32.938 39.656 1 89.5 324 LEU A C 1
ATOM 2409 O O . LEU A 1 324 ? -7.902 32.312 40.312 1 89.5 324 LEU A O 1
ATOM 2413 N N . GLY A 1 325 ? -8.461 34.156 39.281 1 85.94 325 GLY A N 1
ATOM 2414 C CA . GLY A 1 325 ? -7.312 34.906 39.719 1 85.94 325 GLY A CA 1
ATOM 2415 C C . GLY A 1 325 ? -6.066 34.688 38.906 1 85.94 325 GLY A C 1
ATOM 2416 O O . GLY A 1 325 ? -4.949 34.812 39.406 1 85.94 325 GLY A O 1
ATOM 2417 N N . TYR A 1 326 ? -6.363 34.25 37.719 1 87.81 326 TYR A N 1
ATOM 2418 C CA . TYR A 1 326 ? -5.199 34.031 36.875 1 87.81 326 TYR A CA 1
ATOM 2419 C C . TYR A 1 326 ? -4.832 35.312 36.125 1 87.81 326 TYR A C 1
ATOM 2421 O O . TYR A 1 326 ? -5.672 36.188 35.938 1 87.81 326 TYR A O 1
ATOM 2429 N N . GLY A 1 327 ? -3.578 35.406 35.562 1 79.69 327 GLY A N 1
ATOM 2430 C CA . GLY A 1 327 ? -3.127 36.562 34.781 1 79.69 327 GLY A CA 1
ATOM 2431 C C . GLY A 1 327 ? -2.311 37.562 35.625 1 79.69 327 GLY A C 1
ATOM 2432 O O . GLY A 1 327 ? -1.712 37.188 36.625 1 79.69 327 GLY A O 1
ATOM 2433 N N . PRO A 1 328 ? -2.275 38.781 35.031 1 80.81 328 PRO A N 1
ATOM 2434 C CA . PRO A 1 328 ? -3.158 39.531 34.125 1 80.81 328 PRO A CA 1
ATOM 2435 C C . PRO A 1 328 ? -2.83 39.281 32.656 1 80.81 328 PRO A C 1
ATOM 2437 O O . PRO A 1 328 ? -1.699 38.906 32.312 1 80.81 328 PRO A O 1
ATOM 2440 N N . TRP A 1 329 ? -3.9 39.438 31.828 1 84.75 329 TRP A N 1
ATOM 2441 C CA . TRP A 1 329 ? -3.758 39.375 30.391 1 84.75 329 TRP A CA 1
ATOM 2442 C C . TRP A 1 329 ? -3.215 40.688 29.812 1 84.75 329 TRP A C 1
ATOM 2444 O O . TRP A 1 329 ? -3.656 41.75 30.203 1 84.75 329 TRP A O 1
ATOM 2454 N N . ASP A 1 330 ? -2.133 40.469 29 1 77.06 330 ASP A N 1
ATOM 2455 C CA . ASP A 1 330 ? -1.55 41.594 28.266 1 77.06 330 ASP A CA 1
ATOM 2456 C C . ASP A 1 330 ? -1.577 41.344 26.766 1 77.06 330 ASP A C 1
ATOM 2458 O O . ASP A 1 330 ? -0.975 40.406 26.281 1 77.06 330 ASP A O 1
ATOM 2462 N N . ALA A 1 331 ? -2.262 42.219 26.016 1 70.88 331 ALA A N 1
ATOM 2463 C CA . ALA A 1 331 ? -2.445 42.062 24.578 1 70.88 331 ALA A CA 1
ATOM 2464 C C . ALA A 1 331 ? -1.103 42 23.859 1 70.88 331 ALA A C 1
ATOM 2466 O O . ALA A 1 331 ? -0.944 41.281 22.875 1 70.88 331 ALA A O 1
ATOM 2467 N N . ASP A 1 332 ? -0.128 42.812 24.266 1 65 332 ASP A N 1
ATOM 2468 C CA . ASP A 1 332 ? 1.167 42.906 23.594 1 65 332 ASP A CA 1
ATOM 2469 C C . ASP A 1 332 ? 2.018 41.656 23.891 1 65 332 ASP A C 1
ATOM 2471 O O . ASP A 1 332 ? 2.734 41.188 23.016 1 65 332 ASP A O 1
ATOM 2475 N N . ALA A 1 333 ? 1.781 41.219 25.125 1 65.19 333 ALA A N 1
ATOM 2476 C CA . ALA A 1 333 ? 2.639 40.125 25.531 1 65.19 333 ALA A CA 1
ATOM 2477 C C . ALA A 1 333 ? 2.012 38.781 25.172 1 65.19 333 ALA A C 1
ATOM 2479 O O . ALA A 1 333 ? 2.719 37.812 24.828 1 65.19 333 ALA A O 1
ATOM 2480 N N . HIS A 1 334 ? 0.644 38.812 25.281 1 71.88 334 HIS A N 1
ATOM 2481 C CA . HIS A 1 334 ? -0.011 37.5 25.234 1 71.88 334 HIS A CA 1
ATOM 2482 C C . HIS A 1 334 ? -0.812 37.344 23.938 1 71.88 334 HIS A C 1
ATOM 2484 O O . HIS A 1 334 ? -1.252 36.25 23.609 1 71.88 334 HIS A O 1
ATOM 2490 N N . GLY A 1 335 ? -0.949 38.344 23.203 1 71.25 335 GLY A N 1
ATOM 2491 C CA . GLY A 1 335 ? -1.763 38.281 22 1 71.25 335 GLY A CA 1
ATOM 2492 C C . GLY A 1 335 ? -3.252 38.344 22.281 1 71.25 335 GLY A C 1
ATOM 2493 O O . GLY A 1 335 ? -3.695 39.125 23.109 1 71.25 335 GLY A O 1
ATOM 2494 N N . SER A 1 336 ? -4.012 37.438 21.578 1 76 336 SER A N 1
ATOM 2495 C CA . SER A 1 336 ? -5.457 37.438 21.766 1 76 336 SER A CA 1
ATOM 2496 C C . SER A 1 336 ? -5.844 36.75 23.078 1 76 336 SER A C 1
ATOM 2498 O O . SER A 1 336 ? -5.062 36 23.641 1 76 336 SER A O 1
ATOM 2500 N N . VAL A 1 337 ? -7 37.062 23.547 1 80.69 337 VAL A N 1
ATOM 2501 C CA . VAL A 1 337 ? -7.5 36.469 24.781 1 80.69 337 VAL A CA 1
ATOM 2502 C C . VAL A 1 337 ? -7.57 34.969 24.641 1 80.69 337 VAL A C 1
ATOM 2504 O O . VAL A 1 337 ? -7.324 34.219 25.594 1 80.69 337 VAL A O 1
ATOM 2507 N N . ALA A 1 338 ? -7.902 34.562 23.469 1 82.44 338 ALA A N 1
ATOM 2508 C CA . ALA A 1 338 ? -7.984 33.156 23.219 1 82.44 338 ALA A CA 1
ATOM 2509 C C . ALA A 1 338 ? -6.617 32.469 23.359 1 82.44 338 ALA A C 1
ATOM 2511 O O . ALA A 1 338 ? -6.5 31.391 23.938 1 82.44 338 ALA A O 1
ATOM 2512 N N . ASP A 1 339 ? -5.637 33.125 22.844 1 76.69 339 ASP A N 1
ATOM 2513 C CA . ASP A 1 339 ? -4.273 32.625 22.953 1 76.69 339 ASP A CA 1
ATOM 2514 C C . ASP A 1 339 ? -3.842 32.5 24.406 1 76.69 339 ASP A C 1
ATOM 2516 O O . ASP A 1 339 ? -3.223 31.516 24.812 1 76.69 339 ASP A O 1
ATOM 2520 N N . TRP A 1 340 ? -4.129 33.531 25.031 1 79.5 340 TRP A N 1
ATOM 2521 C CA . TRP A 1 340 ? -3.77 33.594 26.438 1 79.5 340 TRP A CA 1
ATOM 2522 C C . TRP A 1 340 ? -4.461 32.469 27.234 1 79.5 340 TRP A C 1
ATOM 2524 O O . TRP A 1 340 ? -3.842 31.844 28.078 1 79.5 340 TRP A O 1
ATOM 2534 N N . ALA A 1 341 ? -5.719 32.281 26.984 1 83.94 341 ALA A N 1
ATOM 2535 C CA . ALA A 1 341 ? -6.496 31.266 27.688 1 83.94 341 ALA A CA 1
ATOM 2536 C C . ALA A 1 341 ? -5.953 29.875 27.406 1 83.94 341 ALA A C 1
ATOM 2538 O O . ALA A 1 341 ? -5.891 29.031 28.312 1 83.94 341 ALA A O 1
ATOM 2539 N N . ILE A 1 342 ? -5.656 29.609 26.203 1 81.25 342 ILE A N 1
ATOM 2540 C CA . ILE A 1 342 ? -5.145 28.297 25.828 1 81.25 342 ILE A CA 1
ATOM 2541 C C . ILE A 1 342 ? -3.793 28.062 26.484 1 81.25 342 ILE A C 1
ATOM 2543 O O . ILE A 1 342 ? -3.502 26.938 26.938 1 81.25 342 ILE A O 1
ATOM 2547 N N . ASP A 1 343 ? -2.957 29.094 26.484 1 77 343 ASP A N 1
ATOM 2548 C CA . ASP A 1 343 ? -1.667 28.969 27.156 1 77 343 ASP A CA 1
ATOM 2549 C C . ASP A 1 343 ? -1.847 28.703 28.641 1 77 343 ASP A C 1
ATOM 2551 O O . ASP A 1 343 ? -1.068 27.969 29.25 1 77 343 ASP A O 1
ATOM 2555 N N . LEU A 1 344 ? -2.783 29.359 29.125 1 80.88 344 LEU A N 1
ATOM 2556 C CA . LEU A 1 344 ? -3.061 29.234 30.547 1 80.88 344 LEU A CA 1
ATOM 2557 C C . LEU A 1 344 ? -3.463 27.812 30.906 1 80.88 344 LEU A C 1
ATOM 2559 O O . LEU A 1 344 ? -3.051 27.297 31.953 1 80.88 344 LEU A O 1
ATOM 2563 N N . VAL A 1 345 ? -4.238 27.172 30.109 1 83.94 345 VAL A N 1
ATOM 2564 C CA . VAL A 1 345 ? -4.824 25.891 30.469 1 83.94 345 VAL A CA 1
ATOM 2565 C C . VAL A 1 345 ? -3.9 24.766 30.016 1 83.94 345 VAL A C 1
ATOM 2567 O O . VAL A 1 345 ? -4.148 23.594 30.328 1 83.94 345 VAL A O 1
ATOM 2570 N N . ASN A 1 346 ? -2.965 25.078 29.219 1 76.88 346 ASN A N 1
ATOM 2571 C CA . ASN A 1 346 ? -2.004 24.078 28.797 1 76.88 346 ASN A CA 1
ATOM 2572 C C . ASN A 1 346 ? -1.066 23.688 29.938 1 76.88 346 ASN A C 1
ATOM 2574 O O . ASN A 1 346 ? -0.094 24.391 30.219 1 76.88 346 ASN A O 1
ATOM 2578 N N . ALA A 1 347 ? -1.374 22.5 30.469 1 68.25 347 ALA A N 1
ATOM 2579 C CA . ALA A 1 347 ? -0.582 22.016 31.594 1 68.25 347 ALA A CA 1
ATOM 2580 C C . ALA A 1 347 ? 0.71 21.375 31.125 1 68.25 347 ALA A C 1
ATOM 2582 O O . ALA A 1 347 ? 0.768 20.828 30.016 1 68.25 347 ALA A O 1
ATOM 2583 N N . GLY A 1 348 ? 1.812 21.578 31.641 1 60.12 348 GLY A N 1
ATOM 2584 C CA . GLY A 1 348 ? 3.041 20.875 31.344 1 60.12 348 GLY A CA 1
ATOM 2585 C C . GLY A 1 348 ? 4.137 21.766 30.812 1 60.12 348 GLY A C 1
ATOM 2586 O O . GLY A 1 348 ? 5.266 21.328 30.594 1 60.12 348 GLY A O 1
ATOM 2587 N N . PHE A 1 349 ? 3.678 23 30.406 1 58.94 349 PHE A N 1
ATOM 2588 C CA . PHE A 1 349 ? 4.703 23.891 29.891 1 58.94 349 PHE A CA 1
ATOM 2589 C C . PHE A 1 349 ? 5.027 24.984 30.906 1 58.94 349 PHE A C 1
ATOM 2591 O O . PHE A 1 349 ? 4.145 25.438 31.625 1 58.94 349 PHE A O 1
ATOM 2598 N N . THR A 1 350 ? 6.395 25.188 31.047 1 55.69 350 THR A N 1
ATOM 2599 C CA . THR A 1 350 ? 6.785 26.328 31.875 1 55.69 350 THR A CA 1
ATOM 2600 C C . THR A 1 350 ? 6.496 27.641 31.141 1 55.69 350 THR A C 1
ATOM 2602 O O . THR A 1 350 ? 6.957 27.844 30.016 1 55.69 350 THR A O 1
ATOM 2605 N N . LYS A 1 351 ? 5.621 28.391 31.734 1 64.12 351 LYS A N 1
ATOM 2606 C CA . LYS A 1 351 ? 5.211 29.641 31.109 1 64.12 351 LYS A CA 1
ATOM 2607 C C . LYS A 1 351 ? 6.094 30.797 31.594 1 64.12 351 LYS A C 1
ATOM 2609 O O . LYS A 1 351 ? 6.641 30.75 32.688 1 64.12 351 LYS A O 1
ATOM 2614 N N . PRO A 1 352 ? 6.418 31.688 30.641 1 59.25 352 PRO A N 1
ATOM 2615 C CA . PRO A 1 352 ? 7.219 32.844 31.031 1 59.25 352 PRO A CA 1
ATOM 2616 C C . PRO A 1 352 ? 6.641 33.594 32.25 1 59.25 352 PRO A C 1
ATOM 2618 O O . PRO A 1 352 ? 5.438 33.5 32.5 1 59.25 352 PRO A O 1
ATOM 2621 N N . THR A 1 353 ? 7.461 34.188 33.031 1 59.31 353 THR A N 1
ATOM 2622 C CA . THR A 1 353 ? 7.109 34.938 34.219 1 59.31 353 THR A CA 1
ATOM 2623 C C . THR A 1 353 ? 6.074 36 33.906 1 59.31 353 THR A C 1
ATOM 2625 O O . THR A 1 353 ? 5.367 36.469 34.812 1 59.31 353 THR A O 1
ATOM 2628 N N . SER A 1 354 ? 5.98 36.312 32.688 1 61.91 354 SER A N 1
ATOM 2629 C CA . SER A 1 354 ? 5.066 37.375 32.281 1 61.91 354 SER A CA 1
ATOM 2630 C C . SER A 1 354 ? 3.613 36.938 32.438 1 61.91 354 SER A C 1
ATOM 2632 O O . SER A 1 354 ? 2.709 37.781 32.469 1 61.91 354 SER A O 1
ATOM 2634 N N . TYR A 1 355 ? 3.365 35.688 32.656 1 68.19 355 TYR A N 1
ATOM 2635 C CA . TYR A 1 355 ? 1.996 35.188 32.688 1 68.19 355 TYR A CA 1
ATOM 2636 C C . TYR A 1 355 ? 1.442 35.25 34.125 1 68.19 355 TYR A C 1
ATOM 2638 O O . TYR A 1 355 ? 0.231 35.156 34.312 1 68.19 355 TYR A O 1
ATOM 2646 N N . GLY A 1 356 ? 2.217 35.656 35.094 1 73.19 356 GLY A N 1
ATOM 2647 C CA . GLY A 1 356 ? 1.741 35.688 36.469 1 73.19 356 GLY A CA 1
ATOM 2648 C C . GLY A 1 356 ? 1.386 34.312 37 1 73.19 356 GLY A C 1
ATOM 2649 O O . GLY A 1 356 ? 2.176 33.375 36.906 1 73.19 356 GLY A O 1
ATOM 2650 N N . ARG A 1 357 ? 0.118 34.188 37.562 1 80.06 357 ARG A N 1
ATOM 2651 C CA . ARG A 1 357 ? -0.37 32.906 38.062 1 80.06 357 ARG A CA 1
ATOM 2652 C C . ARG A 1 357 ? -0.943 32.031 36.938 1 80.06 357 ARG A C 1
ATOM 2654 O O . ARG A 1 357 ? -1.817 32.5 36.188 1 80.06 357 ARG A O 1
ATOM 2661 N N . THR A 1 358 ? -0.382 30.938 36.75 1 81.06 358 THR A N 1
ATOM 2662 C CA . THR A 1 358 ? -0.822 30.109 35.656 1 81.06 358 THR A CA 1
ATOM 2663 C C . THR A 1 358 ? -1.075 28.672 36.125 1 81.06 358 THR A C 1
ATOM 2665 O O . THR A 1 358 ? -0.777 28.328 37.25 1 81.06 358 THR A O 1
ATOM 2668 N N . ILE A 1 359 ? -1.783 27.906 35.344 1 81.88 359 ILE A N 1
ATOM 2669 C CA . ILE A 1 359 ? -2.035 26.484 35.594 1 81.88 359 ILE A CA 1
ATOM 2670 C C . ILE A 1 359 ? -0.82 25.656 35.188 1 81.88 359 ILE A C 1
ATOM 2672 O O . ILE A 1 359 ? -0.437 25.656 34 1 81.88 359 ILE A O 1
ATOM 2676 N N . GLU A 1 360 ? -0.157 25.078 36.094 1 74.25 360 GLU A N 1
ATOM 2677 C CA . GLU A 1 360 ? 1.076 24.375 35.781 1 74.25 360 GLU A CA 1
ATOM 2678 C C . GLU A 1 360 ? 0.915 22.859 35.969 1 74.25 360 GLU A C 1
ATOM 2680 O O . GLU A 1 360 ? 1.578 22.062 35.312 1 74.25 360 GLU A O 1
ATOM 2685 N N . THR A 1 361 ? 0.078 22.5 36.969 1 77.25 361 THR A N 1
ATOM 2686 C CA . THR A 1 361 ? -0.032 21.078 37.312 1 77.25 361 THR A CA 1
ATOM 2687 C C . THR A 1 361 ? -1.429 20.562 37 1 77.25 361 THR A C 1
ATOM 2689 O O . THR A 1 361 ? -2.363 21.344 36.812 1 77.25 361 THR A O 1
ATOM 2692 N N . ASP A 1 362 ? -1.463 19.234 37 1 80.62 362 ASP A N 1
ATOM 2693 C CA . ASP A 1 362 ? -2.748 18.578 36.781 1 80.62 362 ASP A CA 1
ATOM 2694 C C . ASP A 1 362 ? -3.721 18.875 37.938 1 80.62 362 ASP A C 1
ATOM 2696 O O . ASP A 1 362 ? -4.934 18.922 37.719 1 80.62 362 ASP A O 1
ATOM 2700 N N . GLU A 1 363 ? -3.107 19.062 39.062 1 82.75 363 GLU A N 1
ATOM 2701 C CA . GLU A 1 363 ? -3.953 19.375 40.219 1 82.75 363 GLU A CA 1
ATOM 2702 C C . GLU A 1 363 ? -4.594 20.75 40.062 1 82.75 363 GLU A C 1
ATOM 2704 O O . GLU A 1 363 ? -5.758 20.953 40.438 1 82.75 363 GLU A O 1
ATOM 2709 N N . ASP A 1 364 ? -3.764 21.656 39.562 1 86.5 364 ASP A N 1
ATOM 2710 C CA . ASP A 1 364 ? -4.301 23 39.281 1 86.5 364 ASP A CA 1
ATOM 2711 C C . ASP A 1 364 ? -5.418 22.938 38.25 1 86.5 364 ASP A C 1
ATOM 2713 O O . ASP A 1 364 ? -6.41 23.656 38.344 1 86.5 364 ASP A O 1
ATOM 2717 N N . LEU A 1 365 ? -5.246 22.141 37.312 1 88.81 365 LEU A N 1
ATOM 2718 C CA . LEU A 1 365 ? -6.234 21.969 36.25 1 88.81 365 LEU A CA 1
ATOM 2719 C C . LEU A 1 365 ? -7.543 21.422 36.812 1 88.81 365 LEU A C 1
ATOM 2721 O O . LEU A 1 365 ? -8.625 21.906 36.469 1 88.81 365 LEU A O 1
ATOM 2725 N N . ALA A 1 366 ? -7.418 20.422 37.656 1 89.31 366 ALA A N 1
ATOM 2726 C CA . ALA A 1 366 ? -8.602 19.797 38.281 1 89.31 366 ALA A CA 1
ATOM 2727 C C . ALA A 1 366 ? -9.352 20.797 39.156 1 89.31 366 ALA A C 1
ATOM 2729 O O . ALA A 1 366 ? -10.586 20.812 39.188 1 89.31 366 ALA A O 1
ATOM 2730 N N . SER A 1 367 ? -8.57 21.594 39.844 1 89.88 367 SER A N 1
ATOM 2731 C CA . SER A 1 367 ? -9.188 22.594 40.75 1 89.88 367 SER A CA 1
ATOM 2732 C C . SER A 1 367 ? -9.914 23.656 39.938 1 89.88 367 SER A C 1
ATOM 2734 O O . SER A 1 367 ? -11.008 24.094 40.312 1 89.88 367 SER A O 1
ATOM 2736 N N . ALA A 1 368 ? -9.305 24.078 38.906 1 90.44 368 ALA A N 1
ATOM 2737 C CA . ALA A 1 368 ? -9.93 25.094 38.062 1 90.44 368 ALA A CA 1
ATOM 2738 C C . ALA A 1 368 ? -11.195 24.531 37.406 1 90.44 368 ALA A C 1
ATOM 2740 O O . ALA A 1 368 ? -12.195 25.25 37.281 1 90.44 368 ALA A O 1
ATOM 2741 N N . ALA A 1 369 ? -11.156 23.359 36.969 1 91.62 369 ALA A N 1
ATOM 2742 C CA . ALA A 1 369 ? -12.305 22.719 36.344 1 91.62 369 ALA A CA 1
ATOM 2743 C C . ALA A 1 369 ? -13.453 22.531 37.344 1 91.62 369 ALA A C 1
ATOM 2745 O O . ALA A 1 369 ? -14.625 22.719 36.969 1 91.62 369 ALA A O 1
ATOM 2746 N N . ALA A 1 370 ? -13.109 22.141 38.562 1 89.94 370 ALA A N 1
ATOM 2747 C CA . ALA A 1 370 ? -14.125 21.969 39.594 1 89.94 370 ALA A CA 1
ATOM 2748 C C . ALA A 1 370 ? -14.812 23.297 39.906 1 89.94 370 ALA A C 1
ATOM 2750 O O . ALA A 1 370 ? -16.016 23.328 40.156 1 89.94 370 ALA A O 1
ATOM 2751 N N . ALA A 1 371 ? -13.992 24.297 39.938 1 89.81 371 ALA A N 1
ATOM 2752 C CA . ALA A 1 371 ? -14.547 25.625 40.188 1 89.81 371 ALA A CA 1
ATOM 2753 C C . ALA A 1 371 ? -15.547 26.016 39.125 1 89.81 371 ALA A C 1
ATOM 2755 O O . ALA A 1 371 ? -16.594 26.609 39.406 1 89.81 371 ALA A O 1
ATOM 2756 N N . PHE A 1 372 ? -15.219 25.719 37.969 1 90.19 372 PHE A N 1
ATOM 2757 C CA . PHE A 1 372 ? -16.125 26.109 36.906 1 90.19 372 PHE A CA 1
ATOM 2758 C C . PHE A 1 372 ? -17.375 25.234 36.906 1 90.19 372 PHE A C 1
ATOM 2760 O O . PHE A 1 372 ? -18.469 25.703 36.625 1 90.19 372 PHE A O 1
ATOM 2767 N N . SER A 1 373 ? -17.172 23.969 37.094 1 87.5 373 SER A N 1
ATOM 2768 C CA . SER A 1 373 ? -18.312 23.078 37.156 1 87.5 373 SER A CA 1
ATOM 2769 C C . SER A 1 373 ? -19.328 23.562 38.188 1 87.5 373 SER A C 1
ATOM 2771 O O . SER A 1 373 ? -20.547 23.5 37.938 1 87.5 373 SER A O 1
ATOM 2773 N N . ALA A 1 374 ? -18.875 24.031 39.25 1 83.94 374 ALA A N 1
ATOM 2774 C CA . ALA A 1 374 ? -19.75 24.578 40.281 1 83.94 374 ALA A CA 1
ATOM 2775 C C . ALA A 1 374 ? -20.438 25.859 39.812 1 83.94 374 ALA A C 1
ATOM 2777 O O . ALA A 1 374 ? -21.609 26.062 40.094 1 83.94 374 ALA A O 1
ATOM 2778 N N . HIS A 1 375 ? -19.703 26.625 39.188 1 85.12 375 HIS A N 1
ATOM 2779 C CA . HIS A 1 375 ? -20.234 27.859 38.656 1 85.12 375 HIS A CA 1
ATOM 2780 C C . HIS A 1 375 ? -21.281 27.594 37.562 1 85.12 375 HIS A C 1
ATOM 2782 O O . HIS A 1 375 ? -22.328 28.25 37.531 1 85.12 375 HIS A O 1
ATOM 2788 N N . TYR A 1 376 ? -20.984 26.703 36.719 1 86.19 376 TYR A N 1
ATOM 2789 C CA . TYR A 1 376 ? -21.875 26.359 35.625 1 86.19 376 TYR A CA 1
ATOM 2790 C C . TYR A 1 376 ? -23.188 25.797 36.156 1 86.19 376 TYR A C 1
ATOM 2792 O O . TYR A 1 376 ? -24.266 26.141 35.656 1 86.19 376 TYR A O 1
ATOM 2800 N N . SER A 1 377 ? -23.125 24.922 37.094 1 79.19 377 SER A N 1
ATOM 2801 C CA . SER A 1 377 ? -24.312 24.328 37.688 1 79.19 377 SER A CA 1
ATOM 2802 C C . SER A 1 377 ? -25.172 25.391 38.375 1 79.19 377 SER A C 1
ATOM 2804 O O . SER A 1 377 ? -26.406 25.328 38.312 1 79.19 377 SER A O 1
ATOM 2806 N N . ALA A 1 378 ? -24.609 26.359 38.969 1 73.75 378 ALA A N 1
ATOM 2807 C CA . ALA A 1 378 ? -25.312 27.422 39.656 1 73.75 378 ALA A CA 1
ATOM 2808 C C . ALA A 1 378 ? -26.031 28.344 38.656 1 73.75 378 ALA A C 1
ATOM 2810 O O . ALA A 1 378 ? -27.141 28.797 38.906 1 73.75 378 ALA A O 1
ATOM 2811 N N . SER A 1 379 ? -25.359 28.578 37.594 1 73.19 379 SER A N 1
ATOM 2812 C CA . SER A 1 379 ? -25.922 29.469 36.594 1 73.19 379 SER A CA 1
ATOM 2813 C C . SER A 1 379 ? -27.031 28.766 35.781 1 73.19 379 SER A C 1
ATOM 2815 O O . SER A 1 379 ? -28 29.406 35.375 1 73.19 379 SER A O 1
ATOM 2817 N N . SER A 1 380 ? -26.875 27.547 35.5 1 65.62 380 SER A N 1
ATOM 2818 C CA . SER A 1 380 ? -27.875 26.781 34.75 1 65.62 380 SER A CA 1
ATOM 2819 C C . SER A 1 380 ? -29.156 26.641 35.562 1 65.62 380 SER A C 1
ATOM 2821 O O . SER A 1 380 ? -30.25 26.578 35 1 65.62 380 SER A O 1
ATOM 2823 N N . GLN A 1 381 ? -29.141 26.609 36.875 1 50.06 381 GLN A N 1
ATOM 2824 C CA . GLN A 1 381 ? -30.297 26.547 37.75 1 50.06 381 GLN A CA 1
ATOM 2825 C C . GLN A 1 381 ? -31 27.891 37.844 1 50.06 381 GLN A C 1
ATOM 2827 O O . GLN A 1 381 ? -32.219 27.953 38 1 50.06 381 GLN A O 1
ATOM 2832 N N . ARG A 1 382 ? -30.391 29.062 37.719 1 46.62 382 ARG A N 1
ATOM 2833 C CA . ARG A 1 382 ? -31.016 30.375 37.812 1 46.62 382 ARG A CA 1
ATOM 2834 C C . ARG A 1 382 ? -31.703 30.75 36.5 1 46.62 382 ARG A C 1
ATOM 2836 O O . ARG A 1 382 ? -32.625 31.547 36.469 1 46.62 382 ARG A O 1
ATOM 2843 N N . GLY A 1 383 ? -31.266 30.391 35.406 1 42.72 383 GLY A N 1
ATOM 2844 C CA . GLY A 1 383 ? -31.75 30.797 34.094 1 42.72 383 GLY A CA 1
ATOM 2845 C C . GLY A 1 383 ? -33.062 30.156 33.688 1 42.72 383 GLY A C 1
ATOM 2846 O O . GLY A 1 383 ? -33.531 30.297 32.562 1 42.72 383 GLY A O 1
ATOM 2847 N N . SER A 1 384 ? -33.656 29.156 34.281 1 38.72 384 SER A N 1
ATOM 2848 C CA . SER A 1 384 ? -34.969 28.719 33.844 1 38.72 384 SER A CA 1
ATOM 2849 C C . SER A 1 384 ? -36.031 29.781 34.125 1 38.72 384 SER A C 1
ATOM 2851 O O . SER A 1 384 ? -37.219 29.531 33.969 1 38.72 384 SER A O 1
ATOM 2853 N N . LYS A 1 385 ? -35.906 30.859 34.875 1 34.84 385 LYS A N 1
ATOM 2854 C CA . LYS A 1 385 ? -37.031 31.797 34.938 1 34.84 385 LYS A CA 1
ATOM 2855 C C . LYS A 1 385 ? -37.062 32.688 33.719 1 34.84 385 LYS A C 1
ATOM 2857 O O . LYS A 1 385 ? -36.062 33.281 33.312 1 34.84 385 LYS A O 1
ATOM 2862 N N . PRO A 1 386 ? -38.094 32.688 32.812 1 32.25 386 PRO A N 1
ATOM 2863 C CA . PRO A 1 386 ? -38.344 33.531 31.625 1 32.25 386 PRO A CA 1
ATOM 2864 C C . PRO A 1 386 ? -38.125 35.031 31.906 1 32.25 386 PRO A C 1
ATOM 2866 O O . PRO A 1 386 ? -38.625 35.562 32.875 1 32.25 386 PRO A O 1
ATOM 2869 N N . GLN A 1 387 ? -37.031 35.625 31.578 1 26.03 387 GLN A N 1
ATOM 2870 C CA . GLN A 1 387 ? -36.844 37.062 31.781 1 26.03 387 GLN A CA 1
ATOM 2871 C C . GLN A 1 387 ? -37.938 37.875 31.078 1 26.03 387 GLN A C 1
ATOM 2873 O O . GLN A 1 387 ? -38.125 37.75 29.859 1 26.03 387 GLN A O 1
ATOM 2878 N N . GLN A 1 388 ? -39.094 38.188 31.672 1 24.03 388 GLN A N 1
ATOM 2879 C CA . GLN A 1 388 ? -40.062 39.188 31.188 1 24.03 388 GLN A CA 1
ATOM 2880 C C . GLN A 1 388 ? -39.344 40.438 30.734 1 24.03 388 GLN A C 1
ATOM 2882 O O . GLN A 1 388 ? -38.375 40.875 31.328 1 24.03 388 GLN A O 1
ATOM 2887 N N . PRO A 1 389 ? -39.594 40.875 29.438 1 26.72 389 PRO A N 1
ATOM 2888 C CA . PRO A 1 389 ? -39.031 42.094 28.828 1 26.72 389 PRO A CA 1
ATOM 2889 C C . PRO A 1 389 ? -39.156 43.344 29.719 1 26.72 389 PRO A C 1
ATOM 2891 O O . PRO A 1 389 ? -40.281 43.75 30.031 1 26.72 389 PRO A O 1
ATOM 2894 N N . GLY A 1 390 ? -38.531 43.406 30.844 1 19.89 390 GLY A N 1
ATOM 2895 C CA . GLY A 1 390 ? -38.719 44.5 31.766 1 19.89 390 GLY A CA 1
ATOM 2896 C C . GLY A 1 390 ? -38.562 45.875 31.125 1 19.89 390 GLY A C 1
ATOM 2897 O O . GLY A 1 390 ? -37.844 46.031 30.141 1 19.89 390 GLY A O 1
ATOM 2898 N N . ALA A 1 391 ? -39.656 46.719 31.188 1 22.38 391 ALA A N 1
ATOM 2899 C CA . ALA A 1 391 ? -39.969 48.094 30.812 1 22.38 391 ALA A CA 1
ATOM 2900 C C . ALA A 1 391 ? -38.75 49 31.047 1 22.38 391 ALA A C 1
ATOM 2902 O O . ALA A 1 391 ? -37.906 48.719 31.891 1 22.38 391 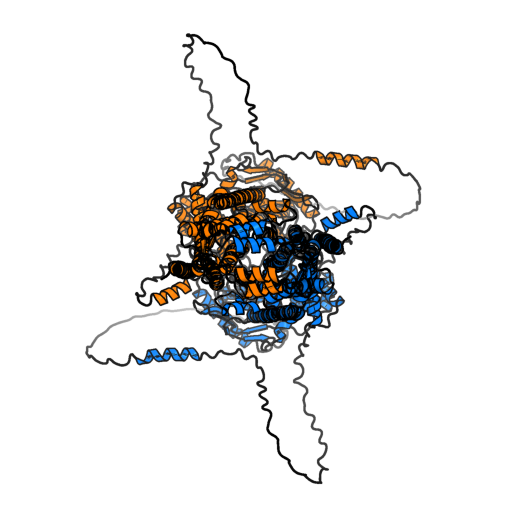ALA A O 1
ATOM 2903 N N . ALA A 1 392 ? -38.406 49.719 29.953 1 21.7 392 ALA A N 1
ATOM 2904 C CA . ALA A 1 392 ? -37.406 50.781 29.766 1 21.7 392 ALA A CA 1
ATOM 2905 C C . ALA A 1 392 ? -37.5 51.781 30.922 1 21.7 392 ALA A C 1
ATOM 2907 O O . ALA A 1 392 ? -38.562 52.344 31.203 1 21.7 392 ALA A O 1
ATOM 2908 N N . PRO A 1 393 ? -36.812 51.438 32.062 1 20.17 393 PRO A N 1
ATOM 2909 C CA . PRO A 1 393 ? -37.031 52.406 33.156 1 20.17 393 PRO A CA 1
ATOM 2910 C C . PRO A 1 393 ? -36.781 53.844 32.719 1 20.17 393 PRO A C 1
ATOM 2912 O O . PRO A 1 393 ? -36.062 54.094 31.766 1 20.17 393 PRO A O 1
ATOM 2915 N N . GLY A 1 394 ? -37.75 54.688 33 1 17.81 394 GLY A N 1
ATOM 2916 C CA . GLY A 1 394 ? -38.062 56.094 32.906 1 17.81 394 GLY A CA 1
ATOM 2917 C C . GLY A 1 394 ? -36.938 57 33.406 1 17.81 394 GLY A C 1
ATOM 2918 O O . GLY A 1 394 ? -36.062 56.531 34.156 1 17.81 394 GLY A O 1
ATOM 2919 N N . SER A 1 395 ? -36.688 58.219 32.75 1 18.42 395 SER A N 1
ATOM 2920 C CA . SER A 1 395 ? -35.781 59.375 32.688 1 18.42 395 SER A CA 1
ATOM 2921 C C . SER A 1 395 ? -35.719 60.062 34.031 1 18.42 395 SER A C 1
ATOM 2923 O O . SER A 1 395 ? -35 61.062 34.188 1 18.42 395 SER A O 1
ATOM 2925 N N . SER A 1 396 ? -36.25 59.594 35.188 1 16.28 396 SER A N 1
ATOM 2926 C CA . SER A 1 396 ? -36.562 60.719 36.031 1 16.28 396 SER A CA 1
ATOM 2927 C C . SER A 1 396 ? -35.312 61.531 36.375 1 16.28 396 SER A C 1
ATOM 2929 O O . SER A 1 396 ? -34.25 60.969 36.594 1 16.28 396 SER A O 1
ATOM 2931 N N . HIS A 1 397 ? -35.312 62.938 36.062 1 17.45 397 HIS A N 1
ATOM 2932 C CA . HIS A 1 397 ? -34.562 64.188 36.188 1 17.45 397 HIS A CA 1
ATOM 2933 C C . HIS A 1 397 ? -34.312 64.562 37.625 1 17.45 397 HIS A C 1
ATOM 2935 O O . HIS A 1 397 ? -33.75 65.625 37.938 1 17.45 397 HIS A O 1
ATOM 2941 N N . GLY A 1 398 ? -34.812 63.906 38.656 1 15.12 398 GLY A N 1
ATOM 2942 C CA . GLY A 1 398 ? -35.094 64.812 39.75 1 15.12 398 GLY A CA 1
ATOM 2943 C C . GLY A 1 398 ? -33.906 65.625 40.25 1 15.12 398 GLY A C 1
ATOM 2944 O O . GLY A 1 398 ? -32.75 65.188 40 1 15.12 398 GLY A O 1
ATOM 2945 N N . ASP A 1 399 ? -34.125 66.812 41.031 1 15.74 399 ASP A N 1
ATOM 2946 C CA . ASP A 1 399 ? -33.844 68.125 41.5 1 15.74 399 ASP A CA 1
ATOM 2947 C C . ASP A 1 399 ? -32.75 68.125 42.562 1 15.74 399 ASP A C 1
ATOM 2949 O O . ASP A 1 399 ? -31.734 68.812 42.438 1 15.74 399 ASP A O 1
ATOM 2953 N N . ASN A 1 400 ? -33.188 68.125 43.875 1 15.06 400 ASN A N 1
ATOM 2954 C CA . ASN A 1 400 ? -33.156 69.25 44.781 1 15.06 400 ASN A CA 1
ATOM 2955 C C . ASN A 1 400 ? -31.875 69.375 45.562 1 15.06 400 ASN A C 1
ATOM 2957 O O . ASN A 1 400 ? -31.172 70.375 45.531 1 15.06 400 ASN A O 1
ATOM 2961 N N . GLY A 1 401 ? -31.906 68.938 46.906 1 15.05 401 GLY A N 1
ATOM 2962 C CA . GLY A 1 401 ? -31.812 69.75 48.125 1 15.05 401 GLY A CA 1
ATOM 2963 C C . GLY A 1 401 ? -30.391 69.875 48.656 1 15.05 401 GLY A C 1
ATOM 2964 O O . GLY A 1 401 ? -29.516 69.125 48.281 1 15.05 401 GLY A O 1
ATOM 2965 N N . ARG A 1 402 ? -30.141 70.938 49.594 1 15.38 402 ARG A N 1
ATOM 2966 C CA . ARG A 1 402 ? -29.281 72 50.188 1 15.38 402 ARG A CA 1
ATOM 2967 C C . ARG A 1 402 ? -28.406 71.375 51.281 1 15.38 402 ARG A C 1
ATOM 2969 O O . ARG A 1 402 ? -27.297 71.875 51.531 1 15.38 402 ARG A O 1
ATOM 2976 N N . GLY A 1 403 ? -28.875 70.375 52.094 1 14.66 403 GLY A N 1
ATOM 2977 C CA . GLY A 1 403 ? -28.703 70.875 53.438 1 14.66 403 GLY A CA 1
ATOM 2978 C C . GLY A 1 403 ? -27.25 71.062 53.844 1 14.66 403 GLY A C 1
ATOM 2979 O O . GLY A 1 403 ? -26.359 70.562 53.156 1 14.66 403 GLY A O 1
ATOM 2980 N N . GLY A 1 404 ? -27.078 71.562 55.156 1 15.02 404 GLY A N 1
ATOM 2981 C CA . GLY A 1 404 ? -26.281 72.5 55.969 1 15.02 404 GLY A CA 1
ATOM 2982 C C . GLY A 1 404 ? -24.969 71.875 56.438 1 15.02 404 GLY A C 1
ATOM 2983 O O . GLY A 1 404 ? -23.922 72.125 55.781 1 15.02 404 GLY A O 1
ATOM 2984 N N . ALA A 1 405 ? -24.953 71.562 57.875 1 14.6 405 ALA A N 1
ATOM 2985 C CA . ALA A 1 405 ? -24.266 72.25 58.969 1 14.6 405 ALA A CA 1
ATOM 2986 C C . ALA A 1 405 ? -22.875 71.625 59.188 1 14.6 405 ALA A C 1
ATOM 2988 O O . ALA A 1 405 ? -22.547 70.562 58.625 1 14.6 405 ALA A O 1
ATOM 2989 N N . ARG A 1 406 ? -22.594 71.375 60.594 1 15.05 406 ARG A N 1
ATOM 2990 C CA . ARG A 1 406 ? -21.734 72 61.625 1 15.05 406 ARG A CA 1
ATOM 2991 C C . ARG A 1 406 ? -20.422 71.188 61.75 1 15.05 406 ARG A C 1
ATOM 2993 O O . ARG A 1 406 ? -20.281 70.125 61.219 1 15.05 406 ARG A O 1
ATOM 3000 N N . ASP A 1 407 ? -19.969 71.062 63.125 1 14.34 407 ASP A N 1
ATOM 3001 C CA . ASP A 1 407 ? -18.938 71.562 64.062 1 14.34 407 ASP A CA 1
ATOM 3002 C C . ASP A 1 407 ? -17.812 70.562 64.25 1 14.34 407 ASP A C 1
ATOM 3004 O O . ASP A 1 407 ? -16.641 70.875 64.062 1 14.34 407 ASP A O 1
ATOM 3008 N N . ASP A 1 408 ? -17.766 69.812 65.562 1 14.33 408 ASP A N 1
ATOM 3009 C CA . ASP A 1 408 ? -16.938 70.062 66.75 1 14.33 408 ASP A CA 1
ATOM 3010 C C . ASP A 1 408 ? -15.727 69.188 66.812 1 14.33 408 ASP A C 1
ATOM 3012 O O . ASP A 1 408 ? -15.672 68.188 66.062 1 14.33 408 ASP A O 1
ATOM 3016 N N . ALA A 1 409 ? -15.352 68.562 68.25 1 14.51 409 ALA A N 1
ATOM 3017 C CA . ALA A 1 409 ? -14.375 68.75 69.312 1 14.51 409 ALA A CA 1
ATOM 3018 C C . ALA A 1 409 ? -13.352 67.625 69.312 1 14.51 409 ALA A C 1
ATOM 3020 O O . ALA A 1 409 ? -12.156 67.812 69.125 1 14.51 409 ALA A O 1
ATOM 3021 N N . GLN A 1 410 ? -13.219 66.812 70.625 1 14.13 410 GLN A N 1
ATOM 3022 C CA . GLN A 1 410 ? -12.289 66.75 71.688 1 14.13 410 GLN A CA 1
ATOM 3023 C C . GLN A 1 410 ? -11.383 65.5 71.625 1 14.13 410 GLN A C 1
ATOM 3025 O O . GLN A 1 410 ? -10.156 65.625 71.688 1 14.13 410 GLN A O 1
ATOM 3030 N N . SER A 1 411 ? -11.531 64.5 72.688 1 13.95 411 SER A N 1
ATOM 3031 C CA . SER A 1 411 ? -10.789 64.25 73.875 1 13.95 411 SER A CA 1
ATOM 3032 C C . SER A 1 411 ? -9.789 63.094 73.688 1 13.95 411 SER A C 1
ATOM 3034 O O . SER A 1 411 ? -8.602 63.25 74 1 13.95 411 SER A O 1
ATOM 3036 N N . ASP A 1 412 ? -9.867 61.969 74.688 1 13.92 412 ASP A N 1
ATOM 3037 C CA . ASP A 1 412 ? -9.148 61.562 75.938 1 13.92 412 ASP A CA 1
ATOM 3038 C C . ASP A 1 412 ? -8.164 60.438 75.625 1 13.92 412 ASP A C 1
ATOM 3040 O O . ASP A 1 412 ? -8.281 59.75 74.625 1 13.92 412 ASP A O 1
ATOM 3044 N N . ASP A 1 413 ? -7.859 59.438 76.875 1 14.12 413 ASP A N 1
ATOM 3045 C CA . ASP A 1 413 ? -6.93 59.062 77.938 1 14.12 413 ASP A CA 1
ATOM 3046 C C . ASP A 1 413 ? -6.301 57.719 77.625 1 14.12 413 ASP A C 1
ATOM 3048 O O . ASP A 1 413 ? -5.078 57.562 77.688 1 14.12 413 ASP A O 1
ATOM 3052 N N . GLN A 1 414 ? -6.852 56.438 78.312 1 13.59 414 GLN A N 1
ATOM 3053 C CA . GLN A 1 414 ? -6.344 55.75 79.438 1 13.59 414 GLN A CA 1
ATOM 3054 C C . GLN A 1 414 ? -5.387 54.625 79.062 1 13.59 414 GLN A C 1
ATOM 3056 O O . GLN A 1 414 ? -5.32 54.25 77.875 1 13.59 414 GLN A O 1
ATOM 3061 N N . ASP A 1 415 ? -5.539 53.281 79.812 1 13.66 415 ASP A N 1
ATOM 3062 C CA . ASP A 1 415 ? -4.918 52.594 81 1 13.66 415 ASP A CA 1
ATOM 3063 C C . ASP A 1 415 ? -4.051 51.438 80.5 1 13.66 415 ASP A C 1
ATOM 3065 O O . ASP A 1 415 ? -4.137 51.031 79.312 1 13.66 415 ASP A O 1
ATOM 3069 N N . ALA A 1 416 ? -4.312 49.969 81.188 1 13.8 416 ALA A N 1
ATOM 3070 C CA . ALA A 1 416 ? -3.74 49.188 82.312 1 13.8 416 ALA A CA 1
ATOM 3071 C C . ALA A 1 416 ? -2.844 48.062 81.812 1 13.8 416 ALA A C 1
ATOM 3073 O O . ALA A 1 416 ? -2.906 47.719 80.625 1 13.8 416 ALA A O 1
ATOM 3074 N N . ALA A 1 417 ? -2.783 46.719 82.688 1 13.83 417 ALA A N 1
ATOM 3075 C CA . ALA A 1 417 ? -2.025 45.938 83.625 1 13.83 417 ALA A CA 1
ATOM 3076 C C . ALA A 1 417 ? -1.488 44.656 83.062 1 13.83 417 ALA A C 1
ATOM 3078 O O . ALA A 1 417 ? -0.288 44.375 83.125 1 13.83 417 ALA A O 1
ATOM 3079 N N . SER A 1 418 ? -2.078 43.25 83.438 1 13.49 418 SER A N 1
ATOM 3080 C CA . SER A 1 418 ? -1.699 42.281 84.5 1 13.49 418 SER A CA 1
ATOM 3081 C C . SER A 1 418 ? -0.967 41.094 83.875 1 13.49 418 SER A C 1
ATOM 3083 O O . SER A 1 418 ? -1.022 40.875 82.625 1 13.49 418 SER A O 1
ATOM 3085 N N . ALA A 1 419 ? -1.224 39.562 84.5 1 13.66 419 ALA A N 1
ATOM 3086 C CA . ALA A 1 419 ? -0.703 38.594 85.438 1 13.66 419 ALA A CA 1
ATOM 3087 C C . ALA A 1 419 ? -0.123 37.375 84.75 1 13.66 419 ALA A C 1
ATOM 3089 O O . ALA A 1 419 ? -0.344 37.156 83.562 1 13.66 419 ALA A O 1
ATOM 3090 N N . ALA A 1 420 ? -0.448 35.875 85.312 1 14.04 420 ALA A N 1
ATOM 3091 C CA . ALA A 1 420 ? 0.098 34.906 86.25 1 14.04 420 ALA A CA 1
ATOM 3092 C C . ALA A 1 420 ? 0.574 33.656 85.562 1 14.04 420 ALA A C 1
ATOM 3094 O O . ALA A 1 420 ? 0.364 33.5 84.312 1 14.04 420 ALA A O 1
ATOM 3095 N N . GLU A 1 421 ? 0.142 32.188 86.062 1 14.16 421 GLU A N 1
ATOM 3096 C CA . GLU A 1 421 ? 0.598 31.109 86.938 1 14.16 421 GLU A CA 1
ATOM 3097 C C . GLU A 1 421 ? 0.932 29.859 86.125 1 14.16 421 GLU A C 1
ATOM 3099 O O . GLU A 1 421 ? 2.023 29.297 86.25 1 14.16 421 GLU A O 1
ATOM 3104 N N . ALA A 1 422 ? 0.167 28.484 86.25 1 13.84 422 ALA A N 1
ATOM 3105 C CA . ALA A 1 422 ? 0.301 27.312 87.125 1 13.84 422 ALA A CA 1
ATOM 3106 C C . ALA A 1 422 ? 0.833 26.109 86.312 1 13.84 422 ALA A C 1
ATOM 3108 O O . ALA A 1 422 ? 0.856 26.125 85.125 1 13.84 422 ALA A O 1
ATOM 3109 N N . GLY A 1 423 ? 0.203 24.672 86.438 1 13.83 423 GLY A N 1
ATOM 3110 C CA . GLY A 1 423 ? 0.429 23.453 87.188 1 13.83 423 GLY A CA 1
ATOM 3111 C C . GLY A 1 423 ? 0.96 22.312 86.375 1 13.83 423 GLY A C 1
ATOM 3112 O O . GLY A 1 423 ? 1.015 22.406 85.125 1 13.83 423 GLY A O 1
ATOM 3113 N N . ALA A 1 424 ? 0.437 20.797 86.5 1 14.06 424 ALA A N 1
ATOM 3114 C CA . ALA A 1 424 ? 0.699 19.531 87.25 1 14.06 424 ALA A CA 1
ATOM 3115 C C . ALA A 1 424 ? 1.033 18.422 86.25 1 14.06 424 ALA A C 1
ATOM 3117 O O . ALA A 1 424 ? 0.895 18.578 85.062 1 14.06 424 ALA A O 1
ATOM 3118 N N . ALA A 1 425 ? 0.253 17.016 86.125 1 14.16 425 ALA A N 1
ATOM 3119 C CA . ALA A 1 425 ? 0.337 15.711 86.812 1 14.16 425 ALA A CA 1
ATOM 3120 C C . ALA A 1 425 ? 0.736 14.617 85.812 1 14.16 425 ALA A C 1
ATOM 3122 O O . ALA A 1 425 ? 0.756 14.844 84.562 1 14.16 425 ALA A O 1
ATOM 3123 N N . GLY A 1 426 ? -0.065 13.227 85.562 1 13.92 426 GLY A N 1
ATOM 3124 C CA . GLY A 1 426 ? -0.022 11.867 86.062 1 13.92 426 GLY A CA 1
ATOM 3125 C C . GLY A 1 426 ? 0.427 10.852 85.062 1 13.92 426 GLY A C 1
ATOM 3126 O O . GLY A 1 426 ? 0.585 11.18 83.875 1 13.92 426 GLY A O 1
ATOM 3127 N N . ALA A 1 427 ? -0.352 9.508 84.625 1 14.46 427 ALA A N 1
ATOM 3128 C CA . ALA A 1 427 ? -0.327 8.109 85.062 1 14.46 427 ALA A CA 1
ATOM 3129 C C . ALA A 1 427 ? 0.16 7.215 83.938 1 14.46 427 ALA A C 1
ATOM 3131 O O . ALA A 1 427 ? 0.155 7.621 82.75 1 14.46 427 ALA A O 1
ATOM 3132 N N . ARG A 1 428 ? -0.081 5.504 83.812 1 15.84 428 ARG A N 1
ATOM 3133 C CA . ARG A 1 428 ? 0.514 4.203 84.062 1 15.84 428 ARG A CA 1
ATOM 3134 C C . ARG A 1 428 ? 0.526 3.318 82.875 1 15.84 428 ARG A C 1
ATOM 3136 O O . ARG A 1 428 ? 1.58 2.83 82.438 1 15.84 428 ARG A O 1
ATOM 3143 N N . ALA A 1 429 ? -0.453 2.215 82.562 1 14.89 429 ALA A N 1
ATOM 3144 C CA . ALA A 1 429 ? -0.393 0.779 82.812 1 14.89 429 ALA A CA 1
ATOM 3145 C C . ALA A 1 429 ? -0.136 -0.007 81.5 1 14.89 429 ALA A C 1
ATOM 3147 O O . ALA A 1 429 ? -0.273 0.53 80.438 1 14.89 429 ALA A O 1
ATOM 3148 N N . ALA A 1 430 ? -0.86 -1.36 81.125 1 15.67 430 ALA A N 1
ATOM 3149 C CA . ALA A 1 430 ? -0.646 -2.801 81.25 1 15.67 430 ALA A CA 1
ATOM 3150 C C . ALA A 1 430 ? -0.578 -3.461 79.875 1 15.67 430 ALA A C 1
ATOM 3152 O O . ALA A 1 430 ? 0.462 -3.996 79.5 1 15.67 430 ALA A O 1
ATOM 3153 N N . LYS A 1 431 ? -1.655 -4.395 79.188 1 16.23 431 LYS A N 1
ATOM 3154 C CA . LYS A 1 431 ? -1.792 -5.848 79.188 1 16.23 431 LYS A CA 1
ATOM 3155 C C . LYS A 1 431 ? -1.493 -6.445 77.812 1 16.23 431 LYS A C 1
ATOM 3157 O O . LYS A 1 431 ? -1.464 -5.73 76.812 1 16.23 431 LYS A O 1
ATOM 3162 N N . GLY A 1 432 ? -2.189 -7.695 77.312 1 17.06 432 GLY A N 1
ATOM 3163 C CA . GLY A 1 432 ? -2.029 -9.109 77 1 17.06 432 GLY A CA 1
ATOM 3164 C C . GLY A 1 432 ? -2.043 -9.406 75.5 1 17.06 432 GLY A C 1
ATOM 3165 O O . GLY A 1 432 ? -2.346 -8.531 74.688 1 17.06 432 GLY A O 1
ATOM 3166 N N . SER A 1 433 ? -2.166 -10.727 74.938 1 18.41 433 SER A N 1
ATOM 3167 C CA . SER A 1 433 ? -1.643 -11.891 74.25 1 18.41 433 SER A CA 1
ATOM 3168 C C . SER A 1 433 ? -2.307 -12.039 72.875 1 18.41 433 SER A C 1
ATOM 3170 O O . SER A 1 433 ? -1.625 -12.227 71.875 1 18.41 433 SER A O 1
ATOM 3172 N N . ARG A 1 434 ? -3.619 -12.312 72.625 1 16.91 434 ARG A N 1
ATOM 3173 C CA . ARG A 1 434 ? -4.219 -13.555 72.188 1 16.91 434 ARG A CA 1
ATOM 3174 C C . ARG A 1 434 ? -4.336 -13.555 70.625 1 16.91 434 ARG A C 1
ATOM 3176 O O . ARG A 1 434 ? -3.896 -14.5 70 1 16.91 434 ARG A O 1
ATOM 3183 N N . GLY A 1 435 ? -5.527 -13.188 69.938 1 17.3 435 GLY A N 1
ATOM 3184 C CA . GLY A 1 435 ? -6.457 -13.977 69.188 1 17.3 435 GLY A CA 1
ATOM 3185 C C . GLY A 1 435 ? -6.145 -13.961 67.688 1 17.3 435 GLY A C 1
ATOM 3186 O O . GLY A 1 435 ? -5.707 -12.938 67.125 1 17.3 435 GLY A O 1
ATOM 3187 N N . GLY A 1 436 ? -5.875 -15.133 66.938 1 19.92 436 GLY A N 1
ATOM 3188 C CA . GLY A 1 436 ? -5.414 -15.883 65.75 1 19.92 436 GLY A CA 1
ATOM 3189 C C . GLY A 1 436 ? -6.199 -15.586 64.5 1 19.92 436 GLY A C 1
ATOM 3190 O O . GLY A 1 436 ? -5.641 -15.57 63.406 1 19.92 436 GLY A O 1
ATOM 3191 N N . ALA A 1 437 ? -7.531 -15.695 64.562 1 17.42 437 ALA A N 1
ATOM 3192 C CA . ALA A 1 437 ? -8.422 -16.406 63.625 1 17.42 437 ALA A CA 1
ATOM 3193 C C . ALA A 1 437 ? -8.547 -15.648 62.312 1 17.42 437 ALA A C 1
ATOM 3195 O O . ALA A 1 437 ? -8.477 -16.25 61.25 1 17.42 437 ALA A O 1
ATOM 3196 N N . ALA A 1 438 ? -9.258 -14.445 62.281 1 17.19 438 ALA A N 1
ATOM 3197 C CA . ALA A 1 438 ? -10.406 -14.164 61.438 1 17.19 438 ALA A CA 1
ATOM 3198 C C . ALA A 1 438 ? -9.953 -13.641 60.062 1 17.19 438 ALA A C 1
ATOM 3200 O O . ALA A 1 438 ? -10.734 -13.023 59.344 1 17.19 438 ALA A O 1
ATOM 3201 N N . ALA A 1 439 ? -8.656 -13.68 59.688 1 18.7 439 ALA A N 1
ATOM 3202 C CA . ALA A 1 439 ? -8.172 -12.859 58.562 1 18.7 439 ALA A CA 1
ATOM 3203 C C . ALA A 1 439 ? -8.688 -13.375 57.25 1 18.7 439 ALA A C 1
ATOM 3205 O O . ALA A 1 439 ? -8.344 -12.836 56.188 1 18.7 439 ALA A O 1
ATOM 3206 N N . ALA A 1 440 ? -9.156 -14.68 57.344 1 20.73 440 ALA A N 1
ATOM 3207 C CA . ALA A 1 440 ? -9.352 -15.523 56.156 1 20.73 440 ALA A CA 1
ATOM 3208 C C . ALA A 1 440 ? -10.367 -14.906 55.188 1 20.73 440 ALA A C 1
ATOM 3210 O O . ALA A 1 440 ? -10.195 -14.961 53.969 1 20.73 440 ALA A O 1
ATOM 3211 N N . ALA A 1 441 ? -11.523 -14.57 55.875 1 19.03 441 ALA A N 1
ATOM 3212 C CA . ALA A 1 441 ? -12.797 -14.562 55.156 1 19.03 441 ALA A CA 1
ATOM 3213 C C . ALA A 1 441 ? -12.812 -13.477 54.094 1 19.03 441 ALA A C 1
ATOM 3215 O O . ALA A 1 441 ? -13.477 -13.617 53.062 1 19.03 441 ALA A O 1
ATOM 3216 N N . ALA A 1 442 ? -12.242 -12.289 54.438 1 19.16 442 ALA A N 1
ATOM 3217 C CA . ALA A 1 442 ? -12.773 -11.094 53.781 1 19.16 442 ALA A CA 1
ATOM 3218 C C . ALA A 1 442 ? -12.359 -11.031 52.312 1 19.16 442 ALA A C 1
ATOM 3220 O O . ALA A 1 442 ? -12.891 -10.227 51.562 1 19.16 442 ALA A O 1
ATOM 3221 N N . ALA A 1 443 ? -11.234 -11.789 52.031 1 22.28 443 ALA A N 1
ATOM 3222 C CA . ALA A 1 443 ? -10.648 -11.602 50.719 1 22.28 443 ALA A CA 1
ATOM 3223 C C . ALA A 1 443 ? -11.625 -12.016 49.594 1 22.28 443 ALA A C 1
ATOM 3225 O O . ALA A 1 443 ? -11.469 -11.617 48.438 1 22.28 443 ALA A O 1
ATOM 3226 N N . ALA A 1 444 ? -12.516 -13.031 50 1 22.14 444 ALA A N 1
ATOM 3227 C CA . ALA A 1 444 ? -13.469 -13.633 49.062 1 22.14 444 ALA A CA 1
ATOM 3228 C C . ALA A 1 444 ? -14.359 -12.562 48.438 1 22.14 444 ALA A C 1
ATOM 3230 O O . ALA A 1 444 ? -14.695 -12.648 47.25 1 22.14 444 ALA A O 1
ATOM 3231 N N . ALA A 1 445 ? -14.875 -11.688 49.375 1 20.53 445 ALA A N 1
ATOM 3232 C CA . ALA A 1 445 ? -16.078 -10.953 48.969 1 20.53 445 ALA A CA 1
ATOM 3233 C C . ALA A 1 445 ? -15.797 -10.008 47.812 1 20.53 445 ALA A C 1
ATOM 3235 O O . ALA A 1 445 ? -16.672 -9.758 47 1 20.53 445 ALA A O 1
ATOM 3236 N N . ALA A 1 446 ? -14.578 -9.43 47.812 1 21.86 446 ALA A N 1
ATOM 3237 C CA . ALA A 1 446 ? -14.445 -8.305 46.875 1 21.86 446 ALA A CA 1
ATOM 3238 C C . ALA A 1 446 ? -14.555 -8.773 45.438 1 21.86 446 ALA A C 1
ATOM 3240 O O . ALA A 1 446 ? -14.734 -7.957 44.531 1 21.86 446 ALA A O 1
ATOM 3241 N N . ALA A 1 447 ? -14.281 -10.148 45.156 1 23.77 447 ALA A N 1
ATOM 3242 C CA . ALA A 1 447 ? -14.422 -10.75 43.844 1 23.77 447 ALA A CA 1
ATOM 3243 C C . ALA A 1 447 ? -15.828 -10.539 43.281 1 23.77 447 ALA A C 1
ATOM 3245 O O . ALA A 1 447 ? -16 -10.375 42.062 1 23.77 447 ALA A O 1
ATOM 3246 N N . ALA A 1 448 ? -16.859 -10.797 44.156 1 22.5 448 ALA A N 1
ATOM 3247 C CA . ALA A 1 448 ? -18.234 -10.891 43.688 1 22.5 448 ALA A CA 1
ATOM 3248 C C . ALA A 1 448 ? -18.719 -9.555 43.125 1 22.5 448 ALA A C 1
ATOM 3250 O O . ALA A 1 448 ? -19.578 -9.523 42.25 1 22.5 448 ALA A O 1
ATOM 3251 N N . ALA A 1 449 ? -18.359 -8.461 43.875 1 21.19 449 ALA A N 1
ATOM 3252 C CA . ALA A 1 449 ? -19.141 -7.254 43.594 1 21.19 449 ALA A CA 1
ATOM 3253 C C . ALA A 1 449 ? -18.875 -6.762 42.156 1 21.19 449 ALA A C 1
ATOM 3255 O O . ALA A 1 449 ? -19.672 -5.984 41.625 1 21.19 449 ALA A O 1
ATOM 3256 N N . ALA A 1 450 ? -17.672 -6.973 41.656 1 22.92 450 ALA A N 1
ATOM 3257 C CA . ALA A 1 450 ? -17.312 -6.262 40.438 1 22.92 450 ALA A CA 1
ATOM 3258 C C . ALA A 1 450 ? -18.156 -6.719 39.25 1 22.92 450 ALA A C 1
ATOM 3260 O O . ALA A 1 450 ? -17.922 -6.309 38.125 1 22.92 450 ALA A O 1
ATOM 3261 N N . ALA A 1 451 ? -18.953 -7.871 39.406 1 22.55 451 ALA A N 1
ATOM 3262 C CA . ALA A 1 451 ? -19.859 -8.391 38.375 1 22.55 451 ALA A CA 1
ATOM 3263 C C . ALA A 1 451 ? -20.922 -7.355 38 1 22.55 451 ALA A C 1
ATOM 3265 O O . ALA A 1 451 ? -21.328 -7.262 36.844 1 22.55 451 ALA A O 1
ATOM 3266 N N . ALA A 1 452 ? -21.609 -6.875 39.031 1 21.48 452 ALA A N 1
ATOM 3267 C CA . ALA A 1 452 ? -22.953 -6.34 38.75 1 21.48 452 ALA A CA 1
ATOM 3268 C C . ALA A 1 452 ? -22.859 -4.961 38.125 1 21.48 452 ALA A C 1
ATOM 3270 O O . ALA A 1 452 ? -23.531 -4.02 38.562 1 21.48 452 ALA A O 1
ATOM 3271 N N . GLY A 1 453 ? -21.719 -4.508 37.812 1 21.75 453 GLY A N 1
ATOM 3272 C CA . GLY A 1 453 ? -21.828 -3.084 37.531 1 21.75 453 GLY A CA 1
ATOM 3273 C C . GLY A 1 453 ? -22.828 -2.762 36.438 1 21.75 453 GLY A C 1
ATOM 3274 O O . GLY A 1 453 ? -22.844 -3.41 35.375 1 21.75 453 GLY A O 1
ATOM 3275 N N . GLY A 1 454 ? -24.016 -2.336 36.844 1 22.05 454 GLY A N 1
ATOM 3276 C CA . GLY A 1 454 ? -25.188 -1.953 36.094 1 22.05 454 GLY A CA 1
ATOM 3277 C C . GLY A 1 454 ? -24.875 -1.074 34.906 1 22.05 454 GLY A C 1
ATOM 3278 O O . GLY A 1 454 ? -24.156 -0.08 35.031 1 22.05 454 GLY A O 1
ATOM 3279 N N . VAL A 1 455 ? -24.547 -1.781 33.875 1 23.42 455 VAL A N 1
ATOM 32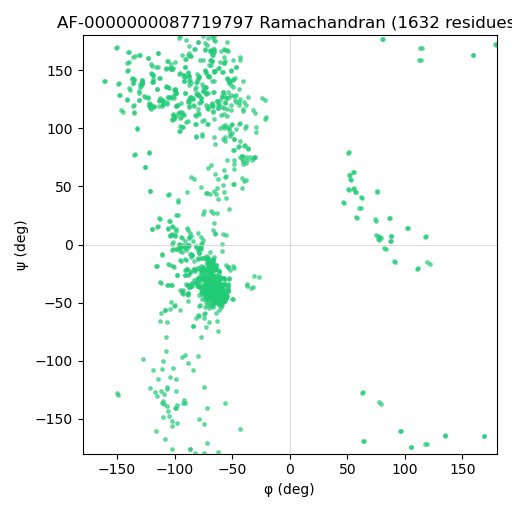80 C CA . VAL A 1 455 ? -24.438 -1.175 32.531 1 23.42 455 VAL A CA 1
ATOM 3281 C C . VAL A 1 455 ? -25.578 -0.195 32.312 1 23.42 455 VAL A C 1
ATOM 3283 O O . VAL A 1 455 ? -26.75 -0.584 32.344 1 23.42 455 VAL A O 1
ATOM 3286 N N . VAL A 1 456 ? -25.453 0.929 32.969 1 22.78 456 VAL A N 1
ATOM 3287 C CA . VAL A 1 456 ? -26.5 1.9 32.688 1 22.78 456 VAL A CA 1
ATOM 3288 C C . VAL A 1 456 ? -26.688 2.021 31.172 1 22.78 456 VAL A C 1
ATOM 3290 O O . VAL A 1 456 ? -25.75 2.355 30.453 1 22.78 456 VAL A O 1
ATOM 3293 N N . MET A 1 457 ? -27.438 1.082 30.578 1 25.56 457 MET A N 1
ATOM 3294 C CA . MET A 1 457 ? -27.969 1.212 29.219 1 25.56 457 MET A CA 1
ATOM 3295 C C . MET A 1 457 ? -28.438 2.639 28.953 1 25.56 457 MET A C 1
ATOM 3297 O O . MET A 1 457 ? -29.219 3.193 29.734 1 25.56 457 MET A O 1
ATOM 3301 N N . VAL A 1 458 ? -27.578 3.43 28.578 1 25.81 458 VAL A N 1
ATOM 3302 C CA . VAL A 1 458 ? -28.219 4.602 28 1 25.81 458 VAL A CA 1
ATOM 3303 C C . VAL A 1 458 ? -29.453 4.172 27.203 1 25.81 458 VAL A C 1
ATOM 3305 O O . VAL A 1 458 ? -29.328 3.447 26.203 1 25.81 458 VAL A O 1
ATOM 3308 N N . VAL A 1 459 ? -30.656 3.662 27.875 1 25.39 459 VAL A N 1
ATOM 3309 C CA . VAL A 1 459 ? -31.969 3.178 27.469 1 25.39 459 VAL A CA 1
ATOM 3310 C C . VAL A 1 459 ? -32.531 4.043 26.344 1 25.39 459 VAL A C 1
ATOM 3312 O O . VAL A 1 459 ? -32.781 5.234 26.531 1 25.39 459 VAL A O 1
ATOM 3315 N N . ASP A 1 460 ? -32.062 3.869 25.219 1 24.19 460 ASP A N 1
ATOM 3316 C CA . ASP A 1 460 ? -33 4.301 24.172 1 24.19 460 ASP A CA 1
ATOM 3317 C C . ASP A 1 460 ? -34.312 3.551 24.281 1 24.19 460 ASP A C 1
ATOM 3319 O O . ASP A 1 460 ? -34.344 2.342 24.516 1 24.19 460 ASP A O 1
ATOM 3323 N N . ALA A 1 461 ? -35.5 3.943 24.797 1 21.78 461 ALA A N 1
ATOM 3324 C CA . ALA A 1 461 ? -36.844 3.418 25.078 1 21.78 461 ALA A CA 1
ATOM 3325 C C . ALA A 1 461 ? -37.344 2.539 23.938 1 21.78 461 ALA A C 1
ATOM 3327 O O . ALA A 1 461 ? -37.844 3.045 22.922 1 21.78 461 ALA A O 1
ATOM 3328 N N . ALA A 1 462 ? -36.719 1.463 23.484 1 22.02 462 ALA A N 1
ATOM 3329 C CA . ALA A 1 462 ? -37.5 0.696 22.5 1 22.02 462 ALA A CA 1
ATOM 3330 C C . ALA A 1 462 ? -38.688 0.003 23.172 1 22.02 462 ALA A C 1
ATOM 3332 O O . ALA A 1 462 ? -38.562 -0.545 24.266 1 22.02 462 ALA A O 1
ATOM 3333 N N . PRO A 1 463 ? -40.062 0.256 22.812 1 20.45 463 PRO A N 1
ATOM 3334 C CA . PRO A 1 463 ? -41.219 -0.394 23.391 1 20.45 463 PRO A CA 1
ATOM 3335 C C . PRO A 1 463 ? -41.156 -1.918 23.328 1 20.45 463 PRO A C 1
ATOM 3337 O O . PRO A 1 463 ? -40.5 -2.475 22.438 1 20.45 463 PRO A O 1
ATOM 3340 N N . ALA A 1 464 ? -41.125 -2.617 24.422 1 21.91 464 ALA A N 1
ATOM 3341 C CA . ALA A 1 464 ? -41.188 -4.055 24.672 1 21.91 464 ALA A CA 1
ATOM 3342 C C . ALA A 1 464 ? -42.438 -4.672 24.078 1 21.91 464 ALA A C 1
ATOM 3344 O O . ALA A 1 464 ? -43.531 -4.516 24.641 1 21.91 464 ALA A O 1
ATOM 3345 N N . GLY A 1 465 ? -42.906 -4.695 22.719 1 18.86 465 GLY A N 1
ATOM 3346 C CA . GLY A 1 465 ? -44.156 -5.281 22.266 1 18.86 465 GLY A CA 1
ATOM 3347 C C . GLY A 1 465 ? -44.219 -6.785 22.453 1 18.86 465 GLY A C 1
ATOM 3348 O O . GLY A 1 465 ? -43.625 -7.535 21.672 1 18.86 465 GLY A O 1
ATOM 3349 N N . THR A 1 466 ? -44.125 -7.32 23.656 1 20.36 466 THR A N 1
ATOM 3350 C CA . THR A 1 466 ? -44.219 -8.766 23.828 1 20.36 466 THR A CA 1
ATOM 3351 C C . THR A 1 466 ? -45.625 -9.234 23.453 1 20.36 466 THR A C 1
ATOM 3353 O O . THR A 1 466 ? -46 -10.375 23.75 1 20.36 466 THR A O 1
ATOM 3356 N N . ASP A 1 467 ? -46.406 -8.922 22.359 1 19.48 467 ASP A N 1
ATOM 3357 C CA . ASP A 1 467 ? -47.781 -9.398 22.25 1 19.48 467 ASP A CA 1
ATOM 3358 C C . ASP A 1 467 ? -47.812 -10.922 22.141 1 19.48 467 ASP A C 1
ATOM 3360 O O . ASP A 1 467 ? -47.25 -11.492 21.203 1 19.48 467 ASP A O 1
ATOM 3364 N N . SER A 1 468 ? -47.812 -11.602 23.25 1 19.64 468 SER A N 1
ATOM 3365 C CA . SER A 1 468 ? -48.094 -13.023 23.359 1 19.64 468 SER A CA 1
ATOM 3366 C C . SER A 1 468 ? -49.438 -13.367 22.766 1 19.64 468 SER A C 1
ATOM 3368 O O . SER A 1 468 ? -50.438 -12.734 23.094 1 19.64 468 SER A O 1
ATOM 3370 N N . PRO A 1 469 ? -49.531 -13.945 21.562 1 21.11 469 PRO A N 1
ATOM 3371 C CA . PRO A 1 469 ? -50.781 -14.273 20.891 1 21.11 469 PRO A CA 1
ATOM 3372 C C . PRO A 1 469 ? -51.688 -15.211 21.703 1 21.11 469 PRO A C 1
ATOM 3374 O O . PRO A 1 469 ? -51.188 -16.219 22.234 1 21.11 469 PRO A O 1
ATOM 3377 N N . GLY A 1 470 ? -52.594 -14.641 22.531 1 18.28 470 GLY A N 1
ATOM 3378 C CA . GLY A 1 470 ? -53.688 -15.141 23.344 1 18.28 470 GLY A CA 1
ATOM 3379 C C . GLY A 1 470 ? -54.5 -16.219 22.656 1 18.28 470 GLY A C 1
ATOM 3380 O O . GLY A 1 470 ? -54.469 -16.344 21.438 1 18.28 470 GLY A O 1
ATOM 3381 N N . ALA A 1 471 ? -54.906 -17.234 23.422 1 20.14 471 ALA A N 1
ATOM 3382 C CA . ALA A 1 471 ? -55.719 -18.438 23.438 1 20.14 471 ALA A CA 1
ATOM 3383 C C . ALA A 1 471 ? -57.125 -18.156 22.875 1 20.14 471 ALA A C 1
ATOM 3385 O O . ALA A 1 471 ? -57.594 -17 22.891 1 20.14 471 ALA A O 1
ATOM 3386 N N . PRO A 1 472 ? -57.906 -19.188 22.391 1 22.44 472 PRO A N 1
ATOM 3387 C CA . PRO A 1 472 ? -59.094 -19.234 21.547 1 22.44 472 PRO A CA 1
ATOM 3388 C C . PRO A 1 472 ? -60.344 -18.719 22.25 1 22.44 472 PRO A C 1
ATOM 3390 O O . PRO A 1 472 ? -60.75 -19.266 23.281 1 22.44 472 PRO A O 1
ATOM 3393 N N . PRO A 1 473 ? -60.375 -17.281 22.609 1 19.17 473 PRO A N 1
ATOM 3394 C CA . PRO A 1 473 ? -61.531 -17.031 23.484 1 19.17 473 PRO A CA 1
ATOM 3395 C C . PRO A 1 473 ? -62.844 -17.625 22.938 1 19.17 473 PRO A C 1
ATOM 3397 O O . PRO A 1 473 ? -62.969 -17.781 21.719 1 19.17 473 PRO A O 1
ATOM 3400 N N . ALA A 1 474 ? -63.562 -18.234 23.797 1 19.5 474 ALA A N 1
ATOM 3401 C CA . ALA A 1 474 ? -64.812 -19.047 23.969 1 19.5 474 ALA A CA 1
ATOM 3402 C C . ALA A 1 474 ? -66 -18.312 23.453 1 19.5 474 ALA A C 1
ATOM 3404 O O . ALA A 1 474 ? -66 -17.078 23.375 1 19.5 474 ALA A O 1
ATOM 3405 N N . ALA A 1 475 ? -67.062 -19.047 23.125 1 21.14 475 ALA A N 1
ATOM 3406 C CA . ALA A 1 475 ? -68.312 -18.984 22.328 1 21.14 475 ALA A CA 1
ATOM 3407 C C . ALA A 1 475 ? -69.375 -18.078 23 1 21.14 475 ALA A C 1
ATOM 3409 O O . ALA A 1 475 ? -69.875 -18.422 24.047 1 21.14 475 ALA A O 1
ATOM 3410 N N . ALA A 1 476 ? -68.875 -16.781 23.531 1 19.75 476 ALA A N 1
ATOM 3411 C CA . ALA A 1 476 ? -70.062 -16.266 24.266 1 19.75 476 ALA A CA 1
ATOM 3412 C C . ALA A 1 476 ? -71.312 -16.25 23.406 1 19.75 476 ALA A C 1
ATOM 3414 O O . ALA A 1 476 ? -71.25 -16 22.203 1 19.75 476 ALA A O 1
ATOM 3415 N N . PRO A 1 477 ? -72.438 -16.594 23.953 1 21.72 477 PRO A N 1
ATOM 3416 C CA . PRO A 1 477 ? -73.812 -17.031 23.578 1 21.72 477 PRO A CA 1
ATOM 3417 C C . PRO A 1 477 ? -74.625 -15.906 22.969 1 21.72 477 PRO A C 1
ATOM 3419 O O . PRO A 1 477 ? -74.312 -14.734 23.125 1 21.72 477 PRO A O 1
ATOM 3422 N N . PRO A 1 478 ? -75.875 -16.141 22.531 1 21.62 478 PRO A N 1
ATOM 3423 C CA . PRO A 1 478 ? -76.875 -15.461 21.672 1 21.62 478 PRO A CA 1
ATOM 3424 C C . PRO A 1 478 ? -77.5 -14.234 22.328 1 21.62 478 PRO A C 1
ATOM 3426 O O . PRO A 1 478 ? -78.375 -14.375 23.156 1 21.62 478 PRO A O 1
ATOM 3429 N N . ARG A 1 479 ? -76.688 -13.273 23.031 1 19.84 479 ARG A N 1
ATOM 3430 C CA . ARG A 1 479 ? -77.625 -12.344 23.703 1 19.84 479 ARG A CA 1
ATOM 3431 C C . ARG A 1 479 ? -78.625 -11.75 22.734 1 19.84 479 ARG A C 1
ATOM 3433 O O . ARG A 1 479 ? -78.312 -11.562 21.547 1 19.84 479 ARG A O 1
ATOM 3440 N N . GLY A 1 480 ? -79.938 -11.516 23.078 1 19.41 480 GLY A N 1
ATOM 3441 C CA . GLY A 1 480 ? -81.312 -11.273 22.766 1 19.41 480 GLY A CA 1
ATOM 3442 C C . GLY A 1 480 ? -81.562 -9.867 22.266 1 19.41 480 GLY A C 1
ATOM 3443 O O . GLY A 1 480 ? -80.688 -9.031 22.25 1 19.41 480 GLY A O 1
ATOM 3444 N N . PRO A 1 481 ? -82.875 -9.289 22.438 1 20.31 481 PRO A N 1
ATOM 3445 C CA . PRO A 1 481 ? -83.688 -8.367 21.688 1 20.31 481 PRO A CA 1
ATOM 3446 C C . PRO A 1 481 ? -83.25 -6.918 21.781 1 20.31 481 PRO A C 1
ATOM 3448 O O . PRO A 1 481 ? -83.125 -6.234 20.766 1 20.31 481 PRO A O 1
ATOM 3451 N N . LEU A 1 482 ? -83.312 -6.324 23.062 1 18.48 482 LEU A N 1
ATOM 3452 C CA . LEU A 1 482 ? -84 -5.043 23.297 1 18.48 482 LEU A CA 1
ATOM 3453 C C . LEU A 1 482 ? -83 -3.885 23 1 18.48 482 LEU A C 1
ATOM 3455 O O . LEU A 1 482 ? -82.188 -3.527 23.844 1 18.48 482 LEU A O 1
ATOM 3459 N N . GLY A 1 483 ? -82.375 -3.652 21.891 1 17.12 483 GLY A N 1
ATOM 3460 C CA . GLY A 1 483 ? -81.125 -3.012 21.5 1 17.12 483 GLY A CA 1
ATOM 3461 C C . GLY A 1 483 ? -81.25 -1.504 21.375 1 17.12 483 GLY A C 1
ATOM 3462 O O . GLY A 1 483 ? -80.375 -0.855 20.797 1 17.12 483 GLY A O 1
ATOM 3463 N N . TRP A 1 484 ? -82.375 -0.899 21.672 1 18.06 484 TRP A N 1
ATOM 3464 C CA . TRP A 1 484 ? -82.75 0.338 20.984 1 18.06 484 TRP A CA 1
ATOM 3465 C C . TRP A 1 484 ? -82 1.526 21.578 1 18.06 484 TRP A C 1
ATOM 3467 O O . TRP A 1 484 ? -81.5 2.389 20.844 1 18.06 484 TRP A O 1
ATOM 3477 N N . LEU A 1 485 ? -82.188 1.808 22.906 1 16.12 485 LEU A N 1
ATOM 3478 C CA . LEU A 1 485 ? -82.562 3.129 23.406 1 16.12 485 LEU A CA 1
ATOM 3479 C C . LEU A 1 485 ? -81.312 4.047 23.453 1 16.12 485 LEU A C 1
ATOM 3481 O O . LEU A 1 485 ? -81.438 5.262 23.281 1 16.12 485 LEU A O 1
ATOM 3485 N N . ARG A 1 486 ? -80.312 3.701 24.219 1 18 486 ARG A N 1
ATOM 3486 C CA . ARG A 1 486 ? -79.688 4.789 24.969 1 18 486 ARG A CA 1
ATOM 3487 C C . ARG A 1 486 ? -79 5.762 24.047 1 18 486 ARG A C 1
ATOM 3489 O O . ARG A 1 486 ? -78.062 5.375 23.344 1 18 486 ARG A O 1
ATOM 3496 N N . ARG A 1 487 ? -79.312 7.148 23.922 1 19.53 487 ARG A N 1
ATOM 3497 C CA . ARG A 1 487 ? -79.375 8.477 23.328 1 19.53 487 ARG A CA 1
ATOM 3498 C C . ARG A 1 487 ? -78 9.148 23.344 1 19.53 487 ARG A C 1
ATOM 3500 O O . ARG A 1 487 ? -77.125 8.773 24.125 1 19.53 487 ARG A O 1
ATOM 3507 N N . GLY A 1 488 ? -77.75 10.508 22.578 1 18.14 488 GLY A N 1
ATOM 3508 C CA . GLY A 1 488 ? -76.875 11.375 21.766 1 18.14 488 GLY A CA 1
ATOM 3509 C C . GLY A 1 488 ? -75.938 12.211 22.594 1 18.14 488 GLY A C 1
ATOM 3510 O O . GLY A 1 488 ? -75.312 13.148 22.094 1 18.14 488 GLY A O 1
ATOM 3511 N N . ALA A 1 489 ? -75.688 12.203 23.844 1 19.36 489 ALA A N 1
ATOM 3512 C CA . ALA A 1 489 ? -75.25 13.438 24.484 1 19.36 489 ALA A CA 1
ATOM 3513 C C . ALA A 1 489 ? -73.812 13.766 24.078 1 19.36 489 ALA A C 1
ATOM 3515 O O . ALA A 1 489 ? -73 12.883 24 1 19.36 489 ALA A O 1
ATOM 3516 N N . GLY A 1 490 ? -73.438 15.016 23.375 1 19.7 490 GLY A N 1
ATOM 3517 C CA . GLY A 1 490 ? -72.5 15.773 22.609 1 19.7 490 GLY A CA 1
ATOM 3518 C C . GLY A 1 490 ? -71.25 16.109 23.406 1 19.7 490 GLY A C 1
ATOM 3519 O O . GLY A 1 490 ? -70.688 17.203 23.266 1 19.7 490 GLY A O 1
ATOM 3520 N N . ARG A 1 491 ? -70.75 15.477 24.375 1 19.7 491 ARG A N 1
ATOM 3521 C CA . ARG A 1 491 ? -69.688 16.062 25.234 1 19.7 491 ARG A CA 1
ATOM 3522 C C . ARG A 1 491 ? -68.438 16.422 24.422 1 19.7 491 ARG A C 1
ATOM 3524 O O . ARG A 1 491 ? -67.938 15.562 23.719 1 19.7 491 ARG A O 1
ATOM 3531 N N . ARG A 1 492 ? -68 17.844 24.172 1 23.72 492 ARG A N 1
ATOM 3532 C CA . ARG A 1 492 ? -67 18.766 23.578 1 23.72 492 ARG A CA 1
ATOM 3533 C C . ARG A 1 492 ? -65.625 18.516 24.141 1 23.72 492 ARG A C 1
ATOM 3535 O O . ARG A 1 492 ? -65.312 18.906 25.266 1 23.72 492 ARG A O 1
ATOM 3542 N N . ASP A 1 493 ? -65.062 17.359 24.188 1 20.36 493 ASP A N 1
ATOM 3543 C CA . ASP A 1 493 ? -63.75 17.047 24.766 1 20.36 493 ASP A CA 1
ATOM 3544 C C . ASP A 1 493 ? -62.656 17.938 24.141 1 20.36 493 ASP A C 1
ATOM 3546 O O . ASP A 1 493 ? -62.562 18.078 22.922 1 20.36 493 ASP A O 1
ATOM 3550 N N . ASN A 1 494 ? -62.031 18.938 24.891 1 19.94 494 ASN A N 1
ATOM 3551 C CA . ASN A 1 494 ? -61.062 20.031 24.812 1 19.94 494 ASN A CA 1
ATOM 3552 C C . ASN A 1 494 ? -59.719 19.562 24.328 1 19.94 494 ASN A C 1
ATOM 3554 O O . ASN A 1 494 ? -58.875 19.109 25.141 1 19.94 494 ASN A O 1
ATOM 3558 N N . ALA A 1 495 ? -59.438 18.766 23.328 1 21.52 495 ALA A N 1
ATOM 3559 C CA . ALA A 1 495 ? -58.312 18.156 22.672 1 21.52 495 ALA A CA 1
ATOM 3560 C C . ALA A 1 495 ? -57.344 19.203 22.156 1 21.52 495 ALA A C 1
ATOM 3562 O O . ALA A 1 495 ? -56.438 18.906 21.375 1 21.52 495 ALA A O 1
ATOM 3563 N N . ALA A 1 496 ? -57.438 20.5 22.266 1 22.22 496 ALA A N 1
ATOM 3564 C CA . ALA A 1 496 ? -56.75 21.453 21.406 1 22.22 496 ALA A CA 1
ATOM 3565 C C . ALA A 1 496 ? -55.25 21.438 21.688 1 22.22 496 ALA A C 1
ATOM 3567 O O . ALA A 1 496 ? -54.438 21.609 20.781 1 22.22 496 ALA A O 1
ATOM 3568 N N . ALA A 1 497 ? -54.719 21.625 22.906 1 23.03 497 ALA A N 1
ATOM 3569 C CA . ALA A 1 497 ? -53.469 22.328 23.203 1 23.03 497 ALA A CA 1
ATOM 3570 C C . ALA A 1 497 ? -52.25 21.469 22.875 1 23.03 497 ALA A C 1
ATOM 3572 O O . ALA A 1 497 ? -51.125 21.906 23.016 1 23.03 497 ALA A O 1
ATOM 3573 N N . THR A 1 498 ? -52.312 20.188 23.109 1 27.72 498 THR A N 1
ATOM 3574 C CA . THR A 1 498 ? -51.031 19.484 23.109 1 27.72 498 THR A CA 1
ATOM 3575 C C . THR A 1 498 ? -50.406 19.5 21.703 1 27.72 498 THR A C 1
ATOM 3577 O O . THR A 1 498 ? -49.594 18.625 21.375 1 27.72 498 THR A O 1
ATOM 3580 N N . GLY A 1 499 ? -50.75 20.359 20.719 1 25.3 499 GLY A N 1
ATOM 3581 C CA . GLY A 1 499 ? -50.531 20.391 19.281 1 25.3 499 GLY A CA 1
ATOM 3582 C C . GLY A 1 499 ? -49.031 20.484 18.922 1 25.3 499 GLY A C 1
ATOM 3583 O O . GLY A 1 499 ? -48.594 19.828 18 1 25.3 499 GLY A O 1
ATOM 3584 N N . GLY A 1 500 ? -48.344 21.625 19.266 1 25.95 500 GLY A N 1
ATOM 3585 C CA . GLY A 1 500 ? -47.344 22.203 18.375 1 25.95 500 GLY A CA 1
ATOM 3586 C C . GLY A 1 500 ? -46.031 21.453 18.391 1 25.95 500 GLY A C 1
ATOM 3587 O O . GLY A 1 500 ? -44.969 22.047 18.281 1 25.95 500 GLY A O 1
ATOM 3588 N N . ALA A 1 501 ? -45.781 20.391 19.109 1 30.7 501 ALA A N 1
ATOM 3589 C CA . ALA A 1 501 ? -44.5 19.812 18.797 1 30.7 501 ALA A CA 1
ATOM 3590 C C . ALA A 1 501 ? -44.312 19.656 17.297 1 30.7 501 ALA A C 1
ATOM 3592 O O . ALA A 1 501 ? -45 18.859 16.656 1 30.7 501 ALA A O 1
ATOM 3593 N N . ALA A 1 502 ? -44.094 20.703 16.531 1 31.39 502 ALA A N 1
ATOM 3594 C CA . ALA A 1 502 ? -43.781 20.766 15.102 1 31.39 502 ALA A CA 1
ATOM 3595 C C . ALA A 1 502 ? -43.031 19.516 14.648 1 31.39 502 ALA A C 1
ATOM 3597 O O . ALA A 1 502 ? -42.062 19.094 15.305 1 31.39 502 ALA A O 1
ATOM 3598 N N . ALA A 1 503 ? -43.625 18.516 14.102 1 32.12 503 ALA A N 1
ATOM 3599 C CA . ALA A 1 503 ? -43.125 17.359 13.375 1 32.12 503 ALA A CA 1
ATOM 3600 C C . ALA A 1 503 ? -41.844 17.688 12.617 1 32.12 503 ALA A C 1
ATOM 3602 O O . ALA A 1 503 ? -41.844 18.547 11.734 1 32.12 503 ALA A O 1
ATOM 3603 N N . VAL A 1 504 ? -40.781 17.812 13.25 1 38.28 504 VAL A N 1
ATOM 3604 C CA . VAL A 1 504 ? -39.562 17.766 12.445 1 38.28 504 VAL A CA 1
ATOM 3605 C C . VAL A 1 504 ? -39.781 16.859 11.234 1 38.28 504 VAL A C 1
ATOM 3607 O O . VAL A 1 504 ? -40.094 15.688 11.383 1 38.28 504 VAL A O 1
ATOM 3610 N N . GLY A 1 505 ? -40.5 17.281 10.195 1 38.47 505 GLY A N 1
ATOM 3611 C CA . GLY A 1 505 ? -40.719 16.578 8.938 1 38.47 505 GLY A CA 1
ATOM 3612 C C . GLY A 1 505 ? -39.656 15.516 8.664 1 38.47 505 GLY A C 1
ATOM 3613 O O . GLY A 1 505 ? -38.469 15.75 8.875 1 38.47 505 GLY A O 1
ATOM 3614 N N . ARG A 1 506 ? -40.031 14.25 8.781 1 42 506 ARG A N 1
ATOM 3615 C CA . ARG A 1 506 ? -39.188 13.109 8.43 1 42 506 ARG A CA 1
ATOM 3616 C C . ARG A 1 506 ? -38.438 13.367 7.129 1 42 506 ARG A C 1
ATOM 3618 O O . ARG A 1 506 ? -39.031 13.422 6.059 1 42 506 ARG A O 1
ATOM 3625 N N . VAL A 1 507 ? -37.375 14.172 7.102 1 55.88 507 VAL A N 1
ATOM 3626 C CA . VAL A 1 507 ? -36.562 14.273 5.898 1 55.88 507 VAL A CA 1
ATOM 3627 C C . VAL A 1 507 ? -36.219 12.883 5.383 1 55.88 507 VAL A C 1
ATOM 3629 O O . VAL A 1 507 ? -35.562 12.094 6.082 1 55.88 507 VAL A O 1
ATOM 3632 N N . GLU A 1 508 ? -37.062 12.344 4.512 1 65.19 508 GLU A N 1
ATOM 3633 C CA . GLU A 1 508 ? -36.844 11.031 3.922 1 65.19 508 GLU A CA 1
ATOM 3634 C C . GLU A 1 508 ? -35.5 10.969 3.195 1 65.19 508 GLU A C 1
ATOM 3636 O O . GLU A 1 508 ? -35.156 11.891 2.447 1 65.19 508 GLU A O 1
ATOM 3641 N N . GLY A 1 509 ? -34.594 10.141 3.596 1 75.38 509 GLY A N 1
ATOM 3642 C CA . GLY A 1 509 ? -33.312 9.906 2.926 1 75.38 509 GLY A CA 1
ATOM 3643 C C . GLY A 1 509 ? -33.469 9.492 1.476 1 75.38 509 GLY A C 1
ATOM 3644 O O . GLY A 1 509 ? -34.594 9.297 0.999 1 75.38 509 GLY A O 1
ATOM 3645 N N . PRO A 1 510 ? -32.469 9.484 0.719 1 84.75 510 PRO A N 1
ATOM 3646 C CA . PRO A 1 510 ? -32.531 9.055 -0.682 1 84.75 510 PRO A CA 1
ATOM 3647 C C . PRO A 1 510 ? -32.938 7.598 -0.841 1 84.75 510 PRO A C 1
ATOM 3649 O O . PRO A 1 510 ? -32.781 6.805 0.089 1 84.75 510 PRO A O 1
ATOM 3652 N N . SER A 1 511 ? -33.594 7.23 -2 1 89.19 511 SER A N 1
ATOM 3653 C CA . SER A 1 511 ? -34 5.863 -2.297 1 89.19 511 SER A CA 1
ATOM 3654 C C . SER A 1 511 ? -32.812 4.957 -2.535 1 89.19 511 SER A C 1
ATOM 3656 O O . SER A 1 511 ? -31.703 5.438 -2.811 1 89.19 511 SER A O 1
ATOM 3658 N N . TRP A 1 512 ? -33.031 3.637 -2.379 1 92.81 512 TRP A N 1
ATOM 3659 C CA . TRP A 1 512 ? -32 2.646 -2.633 1 92.81 512 TRP A CA 1
ATOM 3660 C C . TRP A 1 512 ? -31.5 2.744 -4.07 1 92.81 512 TRP A C 1
ATOM 3662 O O . TRP A 1 512 ? -30.297 2.662 -4.316 1 92.81 512 TRP A O 1
ATOM 3672 N N . TRP A 1 513 ? -32.406 2.867 -5 1 93.75 513 TRP A N 1
ATOM 3673 C CA . TRP A 1 513 ? -32.062 2.887 -6.422 1 93.75 513 TRP A CA 1
ATOM 3674 C C . TRP A 1 513 ? -31.203 4.102 -6.762 1 93.75 513 TRP A C 1
ATOM 3676 O O . TRP A 1 513 ? -30.266 4.012 -7.562 1 93.75 513 TRP A O 1
ATOM 3686 N N . ARG A 1 514 ? -31.531 5.246 -6.199 1 91.56 514 ARG A N 1
ATOM 3687 C CA . ARG A 1 514 ? -30.719 6.438 -6.414 1 91.56 514 ARG A CA 1
ATOM 3688 C C . ARG A 1 514 ? -29.312 6.25 -5.855 1 91.56 514 ARG A C 1
ATOM 3690 O O . ARG A 1 514 ? -28.328 6.629 -6.492 1 91.56 514 ARG A O 1
ATOM 3697 N N . GLN A 1 515 ? -29.312 5.715 -4.664 1 94.38 515 GLN A N 1
ATOM 3698 C CA . GLN A 1 515 ? -28 5.441 -4.082 1 94.38 515 GLN A CA 1
ATOM 3699 C C . GLN A 1 515 ? -27.188 4.5 -4.969 1 94.38 515 GLN A C 1
ATOM 3701 O O . GLN A 1 515 ? -26 4.734 -5.211 1 94.38 515 GLN A O 1
ATOM 3706 N N . PHE A 1 516 ? -27.922 3.439 -5.457 1 96 516 PHE A N 1
ATOM 3707 C CA . PHE A 1 516 ? -27.281 2.463 -6.328 1 96 516 PHE A CA 1
ATOM 3708 C C . PHE A 1 516 ? -26.75 3.131 -7.59 1 96 516 PHE A C 1
ATOM 3710 O O . PHE A 1 516 ? -25.594 2.902 -7.984 1 96 516 PHE A O 1
ATOM 3717 N N . GLN A 1 517 ? -27.453 3.951 -8.219 1 95.38 517 GLN A N 1
ATOM 3718 C CA . GLN A 1 517 ? -27.078 4.582 -9.477 1 95.38 517 GLN A CA 1
ATOM 3719 C C . GLN A 1 517 ? -25.906 5.535 -9.281 1 95.38 517 GLN A C 1
ATOM 3721 O O . GLN A 1 517 ? -24.984 5.566 -10.102 1 95.38 517 GLN A O 1
ATOM 3726 N N . VAL A 1 518 ? -25.938 6.336 -8.25 1 94.88 518 VAL A N 1
ATOM 3727 C CA . VAL A 1 518 ? -24.891 7.336 -8.023 1 94.88 518 VAL A CA 1
ATOM 3728 C C . VAL A 1 518 ? -23.594 6.641 -7.625 1 94.88 518 VAL A C 1
ATOM 3730 O O . VAL A 1 518 ? -22.516 7.062 -8.039 1 94.88 518 VAL A O 1
ATOM 3733 N N . LEU A 1 519 ? -23.719 5.629 -6.84 1 96.38 519 LEU A N 1
ATOM 3734 C CA . LEU A 1 519 ? -22.531 4.883 -6.441 1 96.38 519 LEU A CA 1
ATOM 3735 C C . LEU A 1 519 ? -21.938 4.137 -7.633 1 96.38 519 LEU A C 1
ATOM 3737 O O . LEU A 1 519 ? -20.719 3.998 -7.734 1 96.38 519 LEU A O 1
ATOM 3741 N N . LEU A 1 520 ? -22.812 3.58 -8.484 1 96.5 520 LEU A N 1
ATOM 3742 C CA . LEU A 1 520 ? -22.344 2.957 -9.711 1 96.5 520 LEU A CA 1
ATOM 3743 C C . LEU A 1 520 ? -21.594 3.963 -10.578 1 96.5 520 LEU A C 1
ATOM 3745 O O . LEU A 1 520 ? -20.531 3.645 -11.133 1 96.5 520 LEU A O 1
ATOM 3749 N N . TRP A 1 521 ? -22.203 5.098 -10.633 1 95.56 521 TRP A N 1
ATOM 3750 C CA . TRP A 1 521 ? -21.578 6.188 -11.383 1 95.56 521 TRP A CA 1
ATOM 3751 C C . TRP A 1 521 ? -20.219 6.535 -10.797 1 95.56 521 TRP A C 1
ATOM 3753 O O . TRP A 1 521 ? -19.234 6.699 -11.539 1 95.56 521 TRP A O 1
ATOM 3763 N N . ARG A 1 522 ? -20.094 6.617 -9.531 1 94.31 522 ARG A N 1
ATOM 3764 C CA . ARG A 1 522 ? -18.844 6.914 -8.836 1 94.31 522 ARG A CA 1
ATOM 3765 C C . ARG A 1 522 ? -17.781 5.867 -9.141 1 94.31 522 ARG A C 1
ATOM 3767 O O . ARG A 1 522 ? -16.641 6.211 -9.438 1 94.31 522 ARG A O 1
ATOM 3774 N N . GLU A 1 523 ? -18.219 4.629 -9.078 1 93.69 523 GLU A N 1
ATOM 3775 C CA . GLU A 1 523 ? -17.281 3.535 -9.297 1 93.69 523 GLU A CA 1
ATOM 3776 C C . GLU A 1 523 ? -16.797 3.496 -10.742 1 93.69 523 GLU A C 1
ATOM 3778 O O . GLU A 1 523 ? -15.625 3.225 -11 1 93.69 523 GLU A O 1
ATOM 3783 N N . LEU A 1 524 ? -17.656 3.699 -11.656 1 92.94 524 LEU A N 1
ATOM 3784 C CA . LEU A 1 524 ? -17.297 3.697 -13.07 1 92.94 524 LEU A CA 1
ATOM 3785 C C . LEU A 1 524 ? -16.328 4.84 -13.383 1 92.94 524 LEU A C 1
ATOM 3787 O O . LEU A 1 524 ? -15.367 4.656 -14.125 1 92.94 524 LEU A O 1
ATOM 3791 N N . LEU A 1 525 ? -16.562 6.016 -12.781 1 89.88 525 LEU A N 1
ATOM 3792 C CA . LEU A 1 525 ? -15.688 7.16 -12.992 1 89.88 525 LEU A CA 1
ATOM 3793 C C . LEU A 1 525 ? -14.305 6.898 -12.414 1 89.88 525 LEU A C 1
ATOM 3795 O O . LEU A 1 525 ? -13.297 7.211 -13.039 1 89.88 525 LEU A O 1
ATOM 3799 N N . SER A 1 526 ? -14.336 6.391 -11.219 1 88.12 526 SER A N 1
ATOM 3800 C CA . SER A 1 526 ? -13.078 6.113 -10.539 1 88.12 526 SER A CA 1
ATOM 3801 C C . SER A 1 526 ? -12.25 5.082 -11.305 1 88.12 526 SER A C 1
ATOM 3803 O O . SER A 1 526 ? -11.031 5.211 -11.414 1 88.12 526 SER A O 1
ATOM 3805 N N . THR A 1 527 ? -12.898 4.105 -11.883 1 87.75 527 THR A N 1
ATOM 3806 C CA . THR A 1 527 ? -12.211 3.029 -12.594 1 87.75 527 THR A CA 1
ATOM 3807 C C . THR A 1 527 ? -11.727 3.504 -13.961 1 87.75 527 THR A C 1
ATOM 3809 O O . THR A 1 527 ? -10.594 3.232 -14.352 1 87.75 527 THR A O 1
ATOM 3812 N N . MET A 1 528 ? -12.5 4.23 -14.633 1 88.19 528 MET A N 1
ATOM 3813 C CA . MET A 1 528 ? -12.211 4.617 -16.016 1 88.19 528 MET A CA 1
ATOM 3814 C C . MET A 1 528 ? -11.148 5.719 -16.047 1 88.19 528 MET A C 1
ATOM 3816 O O . MET A 1 528 ? -10.438 5.859 -17.047 1 88.19 528 MET A O 1
ATOM 3820 N N . ARG A 1 529 ? -11 6.453 -14.969 1 86.31 529 ARG A N 1
ATOM 3821 C CA . ARG A 1 529 ? -10.062 7.566 -14.961 1 86.31 529 ARG A CA 1
ATOM 3822 C C . ARG A 1 529 ? -8.719 7.145 -14.375 1 86.31 529 ARG A C 1
ATOM 3824 O O . ARG A 1 529 ? -7.773 7.938 -14.336 1 86.31 529 ARG A O 1
ATOM 3831 N N . ASN A 1 530 ? -8.609 5.969 -13.953 1 80.81 530 ASN A N 1
ATOM 3832 C CA . ASN A 1 530 ? -7.324 5.391 -13.57 1 80.81 530 ASN A CA 1
ATOM 3833 C C . ASN A 1 530 ? -6.699 4.598 -14.711 1 80.81 530 ASN A C 1
ATOM 3835 O O . ASN A 1 530 ? -7.18 3.516 -15.055 1 80.81 530 ASN A O 1
ATOM 3839 N N . PRO A 1 531 ? -5.684 5.066 -15.281 1 76.81 531 PRO A N 1
ATOM 3840 C CA . PRO A 1 531 ? -5.133 4.414 -16.469 1 76.81 531 PRO A CA 1
ATOM 3841 C C . PRO A 1 531 ? -4.59 3.018 -16.172 1 76.81 531 PRO A C 1
ATOM 3843 O O . PRO A 1 531 ? -4.676 2.129 -17.031 1 76.81 531 PRO A O 1
ATOM 3846 N N . MET A 1 532 ? -4.105 2.787 -15.055 1 77.38 532 MET A N 1
ATOM 3847 C CA . MET A 1 532 ? -3.508 1.49 -14.742 1 77.38 532 MET A CA 1
ATOM 3848 C C . MET A 1 532 ? -4.586 0.444 -14.484 1 77.38 532 MET A C 1
ATOM 3850 O O . MET A 1 532 ? -4.387 -0.742 -14.75 1 77.38 532 MET A O 1
ATOM 3854 N N . ASP A 1 533 ? -5.707 0.871 -14.133 1 78.81 533 ASP A N 1
ATOM 3855 C CA . ASP A 1 533 ? -6.746 -0.073 -13.734 1 78.81 533 ASP A CA 1
ATOM 3856 C C . ASP A 1 533 ? -7.449 -0.665 -14.953 1 78.81 533 ASP A C 1
ATOM 3858 O O . ASP A 1 533 ? -7.918 -1.804 -14.914 1 78.81 533 ASP A O 1
ATOM 3862 N N . VAL A 1 534 ? -7.586 0.121 -16.047 1 87.25 534 VAL A N 1
ATOM 3863 C CA . VAL A 1 534 ? -8.352 -0.398 -17.172 1 87.25 534 VAL A CA 1
ATOM 3864 C C . VAL A 1 534 ? -7.406 -0.728 -18.328 1 87.25 534 VAL A C 1
ATOM 3866 O O . VAL A 1 534 ? -7.242 -1.895 -18.688 1 87.25 534 VAL A O 1
ATOM 3869 N N . ALA A 1 535 ? -6.625 0.264 -18.766 1 87.75 535 ALA A N 1
ATOM 3870 C CA . ALA A 1 535 ? -5.723 0.037 -19.891 1 87.75 535 ALA A CA 1
ATOM 3871 C C . ALA A 1 535 ? -4.551 -0.852 -19.484 1 87.75 535 ALA A C 1
ATOM 3873 O O . ALA A 1 535 ? -4.188 -1.779 -20.219 1 87.75 535 ALA A O 1
ATOM 3874 N N . GLY A 1 536 ? -3.986 -0.576 -18.344 1 84.62 536 GLY A N 1
ATOM 3875 C CA . GLY A 1 536 ? -2.854 -1.359 -17.875 1 84.62 536 GLY A CA 1
ATOM 3876 C C . GLY A 1 536 ? -3.184 -2.826 -17.672 1 84.62 536 GLY A C 1
ATOM 3877 O O . GLY A 1 536 ? -2.385 -3.701 -18.016 1 84.62 536 GLY A O 1
ATOM 3878 N N . ARG A 1 537 ? -4.297 -3.205 -17.281 1 88.62 537 ARG A N 1
ATOM 3879 C CA . ARG A 1 537 ? -4.711 -4.582 -17.031 1 88.62 537 ARG A CA 1
ATOM 3880 C C . ARG A 1 537 ? -4.93 -5.332 -18.344 1 88.62 537 ARG A C 1
ATOM 3882 O O . ARG A 1 537 ? -4.523 -6.488 -18.469 1 88.62 537 ARG A O 1
ATOM 3889 N N . MET A 1 538 ? -5.535 -4.617 -19.219 1 93.25 538 MET A N 1
ATOM 3890 C CA . MET A 1 538 ? -5.742 -5.258 -20.516 1 93.25 538 MET A CA 1
ATOM 3891 C C . MET A 1 538 ? -4.406 -5.59 -21.172 1 93.25 538 MET A C 1
ATOM 3893 O O . MET A 1 538 ? -4.266 -6.641 -21.797 1 93.25 538 MET A O 1
ATOM 3897 N N . ILE A 1 539 ? -3.439 -4.777 -20.953 1 92 539 ILE A N 1
ATOM 3898 C CA . ILE A 1 539 ? -2.127 -5.012 -21.531 1 92 539 ILE A CA 1
ATOM 3899 C C . ILE A 1 539 ? -1.528 -6.297 -20.969 1 92 539 ILE A C 1
ATOM 3901 O O . ILE A 1 539 ? -1.035 -7.145 -21.719 1 92 539 ILE A O 1
ATOM 3905 N N . ILE A 1 540 ? -1.588 -6.48 -19.688 1 91.06 540 ILE A N 1
ATOM 3906 C CA . ILE A 1 540 ? -0.955 -7.648 -19.094 1 91.06 540 ILE A CA 1
ATOM 3907 C C . ILE A 1 540 ? -1.751 -8.906 -19.438 1 91.06 540 ILE A C 1
ATOM 3909 O O . ILE A 1 540 ? -1.175 -9.969 -19.672 1 91.06 540 ILE A O 1
ATOM 3913 N N . PHE A 1 541 ? -3.109 -8.82 -19.531 1 94.81 541 PHE A N 1
ATOM 3914 C CA . PHE A 1 541 ? -3.92 -9.969 -19.922 1 94.81 541 PHE A CA 1
ATOM 3915 C C . PHE A 1 541 ? -3.613 -10.383 -21.359 1 94.81 541 PHE A C 1
ATOM 3917 O O . PHE A 1 541 ? -3.43 -11.57 -21.641 1 94.81 541 PHE A O 1
ATOM 3924 N N . ALA A 1 542 ? -3.486 -9.383 -22.203 1 96.31 542 ALA A N 1
ATOM 3925 C CA . ALA A 1 542 ? -3.279 -9.664 -23.609 1 96.31 542 ALA A CA 1
ATOM 3926 C C . ALA A 1 542 ? -1.878 -10.211 -23.875 1 96.31 542 ALA A C 1
ATOM 3928 O O . ALA A 1 542 ? -1.715 -11.219 -24.562 1 96.31 542 ALA A O 1
ATOM 3929 N N . TYR A 1 543 ? -0.912 -9.688 -23.281 1 95.31 543 TYR A N 1
ATOM 3930 C CA . TYR A 1 543 ? 0.455 -10.055 -23.641 1 95.31 543 TYR A CA 1
ATOM 3931 C C . TYR A 1 543 ? 0.887 -11.312 -22.891 1 95.31 543 TYR A C 1
ATOM 3933 O O . TYR A 1 543 ? 1.685 -12.102 -23.406 1 95.31 543 TYR A O 1
ATOM 3941 N N . VAL A 1 544 ? 0.436 -11.523 -21.688 1 94.56 544 VAL A N 1
ATOM 3942 C CA . VAL A 1 544 ? 0.653 -12.82 -21.047 1 94.56 544 VAL A CA 1
ATOM 3943 C C . VAL A 1 544 ? -0.035 -13.922 -21.859 1 94.56 544 VAL A C 1
ATOM 3945 O O . VAL A 1 544 ? 0.514 -15.008 -22.016 1 94.56 544 VAL A O 1
ATOM 3948 N N . ALA A 1 545 ? -1.223 -13.547 -22.359 1 97.44 545 ALA A N 1
ATOM 3949 C CA . ALA A 1 545 ? -1.946 -14.5 -23.203 1 97.44 545 ALA A CA 1
ATOM 3950 C C . ALA A 1 545 ? -1.174 -14.805 -24.484 1 97.44 545 ALA A C 1
ATOM 3952 O O . ALA A 1 545 ? -1.099 -15.961 -24.906 1 97.44 545 ALA A O 1
ATOM 3953 N N . VAL A 1 546 ? -0.603 -13.797 -25.078 1 96.75 546 VAL A N 1
ATOM 3954 C CA . VAL A 1 546 ? 0.205 -14 -26.266 1 96.75 546 VAL A CA 1
ATOM 3955 C C . VAL A 1 546 ? 1.417 -14.867 -25.938 1 96.75 546 VAL A C 1
ATOM 3957 O O . VAL A 1 546 ? 1.78 -15.758 -26.703 1 96.75 546 VAL A O 1
ATOM 3960 N N . PHE A 1 547 ? 1.969 -14.625 -24.891 1 95.38 547 PHE A N 1
ATOM 3961 C CA . PHE A 1 547 ? 3.117 -15.391 -24.422 1 95.38 547 PHE A CA 1
ATOM 3962 C C . PHE A 1 547 ? 2.748 -16.859 -24.25 1 95.38 547 PHE A C 1
ATOM 3964 O O . PHE A 1 547 ? 3.438 -17.75 -24.766 1 95.38 547 PHE A O 1
ATOM 3971 N N . ILE A 1 548 ? 1.654 -17.188 -23.609 1 95.75 548 ILE A N 1
ATOM 3972 C CA . ILE A 1 548 ? 1.18 -18.547 -23.406 1 95.75 548 ILE A CA 1
ATOM 3973 C C . ILE A 1 548 ? 0.818 -19.172 -24.75 1 95.75 548 ILE A C 1
ATOM 3975 O O . ILE A 1 548 ? 1.186 -20.328 -25.016 1 95.75 548 ILE A O 1
ATOM 3979 N N . GLY A 1 549 ? 0.143 -18.391 -25.609 1 96.12 549 GLY A N 1
ATOM 3980 C CA . GLY A 1 549 ? -0.249 -18.875 -26.922 1 96.12 549 GLY A CA 1
ATOM 3981 C C . GLY A 1 549 ? 0.931 -19.25 -27.797 1 96.12 549 GLY A C 1
ATOM 3982 O O . GLY A 1 549 ? 0.872 -20.234 -28.531 1 96.12 549 GLY A O 1
ATOM 3983 N N . LEU A 1 550 ? 1.979 -18.531 -27.625 1 94.94 550 LEU A N 1
ATOM 3984 C CA . LEU A 1 550 ? 3.172 -18.812 -28.422 1 94.94 550 LEU A CA 1
ATOM 3985 C C . LEU A 1 550 ? 3.855 -20.078 -27.922 1 94.94 550 LEU A C 1
ATOM 3987 O O . LEU A 1 550 ? 4.438 -20.828 -28.719 1 94.94 550 LEU A O 1
ATOM 3991 N N . ILE A 1 551 ? 3.742 -20.344 -26.672 1 94.25 551 ILE A N 1
ATOM 3992 C CA . ILE A 1 551 ? 4.332 -21.547 -26.094 1 94.25 551 ILE A CA 1
ATOM 3993 C C . ILE A 1 551 ? 3.539 -22.766 -26.531 1 94.25 551 ILE A C 1
ATOM 3995 O O . ILE A 1 551 ? 4.121 -23.797 -26.891 1 94.25 551 ILE A O 1
ATOM 3999 N N . PHE A 1 552 ? 2.256 -22.656 -26.531 1 95.31 552 PHE A N 1
ATOM 4000 C CA . PHE A 1 552 ? 1.383 -23.766 -26.891 1 95.31 552 PHE A CA 1
ATOM 4001 C C . PHE A 1 552 ? 0.794 -23.562 -28.281 1 95.31 552 PHE A C 1
ATOM 4003 O O . PHE A 1 552 ? -0.393 -23.812 -28.5 1 95.31 552 PHE A O 1
ATOM 4010 N N . TRP A 1 553 ? 1.636 -23.141 -29.172 1 94.56 553 TRP A N 1
ATOM 4011 C CA . TRP A 1 553 ? 1.214 -22.781 -30.531 1 94.56 553 TRP A CA 1
ATOM 4012 C C . TRP A 1 553 ? 0.727 -24 -31.297 1 94.56 553 TRP A C 1
ATOM 4014 O O . TRP A 1 553 ? 1.487 -24.953 -31.5 1 94.56 553 TRP A O 1
ATOM 4024 N N . ARG A 1 554 ? -0.521 -24.062 -31.625 1 93.44 554 ARG A N 1
ATOM 4025 C CA . ARG A 1 554 ? -1.128 -25.078 -32.469 1 93.44 554 ARG A CA 1
ATOM 4026 C C . ARG A 1 554 ? -0.768 -26.484 -32 1 93.44 554 ARG A C 1
ATOM 4028 O O . ARG A 1 554 ? -0.07 -27.219 -32.719 1 93.44 554 ARG A O 1
ATOM 4035 N N . LEU A 1 555 ? -1.442 -26.875 -31 1 90.75 555 LEU A N 1
ATOM 4036 C CA . LEU A 1 555 ? -1.201 -28.188 -30.406 1 90.75 555 LEU A CA 1
ATOM 4037 C C . LEU A 1 555 ? -1.727 -29.297 -31.312 1 90.75 555 LEU A C 1
ATOM 4039 O O . LEU A 1 555 ? -2.793 -29.172 -31.922 1 90.75 555 LEU A O 1
ATOM 4043 N N . GLY A 1 556 ? -0.942 -30.312 -31.469 1 85 556 GLY A N 1
ATOM 4044 C CA . GLY A 1 556 ? -1.349 -31.453 -32.281 1 85 556 GLY A CA 1
ATOM 4045 C C . GLY A 1 556 ? -2.289 -32.406 -31.531 1 85 556 GLY A C 1
ATOM 4046 O O . GLY A 1 556 ? -2.562 -32.188 -30.344 1 85 556 GLY A O 1
ATOM 4047 N N . ASP A 1 557 ? -2.803 -33.406 -32.25 1 80.25 557 ASP A N 1
ATOM 4048 C CA . ASP A 1 557 ? -3.758 -34.344 -31.656 1 80.25 557 ASP A CA 1
ATOM 4049 C C . ASP A 1 557 ? -3.078 -35.656 -31.281 1 80.25 557 ASP A C 1
ATOM 4051 O O . ASP A 1 557 ? -3.748 -36.625 -30.969 1 80.25 557 ASP A O 1
ATOM 4055 N N . ASP A 1 558 ? -1.734 -35.594 -31.25 1 80.75 558 ASP A N 1
ATOM 4056 C CA . ASP A 1 558 ? -0.985 -36.781 -30.859 1 80.75 558 ASP A CA 1
ATOM 4057 C C . ASP A 1 558 ? -0.827 -36.844 -29.328 1 80.75 558 ASP A C 1
ATOM 4059 O O . ASP A 1 558 ? -1.433 -36.062 -28.609 1 80.75 558 ASP A O 1
ATOM 4063 N N . VAL A 1 559 ? -0.078 -37.844 -28.891 1 78.88 559 VAL A N 1
ATOM 4064 C CA . VAL A 1 559 ? 0.08 -38.062 -27.453 1 78.88 559 VAL A CA 1
ATOM 4065 C C . VAL A 1 559 ? 0.745 -36.844 -26.812 1 78.88 559 VAL A C 1
ATOM 4067 O O . VAL A 1 559 ? 0.379 -36.438 -25.703 1 78.88 559 VAL A O 1
ATOM 4070 N N . ASP A 1 560 ? 1.683 -36.25 -27.531 1 80.25 560 ASP A N 1
ATOM 4071 C CA . ASP A 1 560 ? 2.334 -35.062 -27 1 80.25 560 ASP A CA 1
ATOM 4072 C C . ASP A 1 560 ? 1.354 -33.906 -26.922 1 80.25 560 ASP A C 1
ATOM 4074 O O . ASP A 1 560 ? 1.41 -33.094 -26 1 80.25 560 ASP A O 1
ATOM 4078 N N . GLY A 1 561 ? 0.546 -33.844 -27.906 1 86.56 561 GLY A N 1
ATOM 4079 C CA . GLY A 1 561 ? -0.482 -32.812 -27.906 1 86.56 561 GLY A CA 1
ATOM 4080 C C . GLY A 1 561 ? -1.469 -32.969 -26.766 1 86.56 561 GLY A C 1
ATOM 4081 O O . GLY A 1 561 ? -1.956 -31.969 -26.219 1 86.56 561 GLY A O 1
ATOM 4082 N N . LEU A 1 562 ? -1.726 -34.219 -26.391 1 88.81 562 LEU A N 1
ATOM 4083 C CA . LEU A 1 562 ? -2.627 -34.469 -25.281 1 88.81 562 LEU A CA 1
ATOM 4084 C C . LEU A 1 562 ? -2.043 -33.938 -23.969 1 88.81 562 LEU A C 1
ATOM 4086 O O . LEU A 1 562 ? -2.725 -33.25 -23.219 1 88.81 562 LEU A O 1
ATOM 4090 N N . ARG A 1 563 ? -0.815 -34.25 -23.703 1 88.06 563 ARG A N 1
ATOM 4091 C CA . ARG A 1 563 ? -0.161 -33.781 -22.484 1 88.06 563 ARG A CA 1
ATOM 4092 C C . ARG A 1 563 ? -0.104 -32.25 -22.453 1 88.06 563 ARG A C 1
ATOM 4094 O O . ARG A 1 563 ? -0.377 -31.641 -21.406 1 88.06 563 ARG A O 1
ATOM 4101 N N . ASN A 1 564 ? 0.217 -31.656 -23.594 1 92.12 564 ASN A N 1
ATOM 4102 C CA . ASN A 1 564 ? 0.331 -30.203 -23.656 1 92.12 564 ASN A CA 1
ATOM 4103 C C . ASN A 1 564 ? -1.024 -29.516 -23.469 1 92.12 564 ASN A C 1
ATOM 4105 O O . ASN A 1 564 ? -1.107 -28.422 -22.906 1 92.12 564 ASN A O 1
ATOM 4109 N N . ARG A 1 565 ? -2.062 -30.188 -23.938 1 94.69 565 ARG A N 1
ATOM 4110 C CA . ARG A 1 565 ? -3.402 -29.656 -23.75 1 94.69 565 ARG A CA 1
ATOM 4111 C C . ARG A 1 565 ? -3.783 -29.672 -22.266 1 94.69 565 ARG A C 1
ATOM 4113 O O . ARG A 1 565 ? -4.363 -28.703 -21.766 1 94.69 565 ARG A O 1
ATOM 4120 N N . LEU A 1 566 ? -3.43 -30.75 -21.594 1 94.69 566 LEU A N 1
ATOM 4121 C CA . LEU A 1 566 ? -3.713 -30.844 -20.156 1 94.69 566 LEU A CA 1
ATOM 4122 C C . LEU A 1 566 ? -2.969 -29.766 -19.375 1 94.69 566 LEU A C 1
ATOM 4124 O O . LEU A 1 566 ? -3.551 -29.109 -18.516 1 94.69 566 LEU A O 1
ATOM 4128 N N . THR A 1 567 ? -1.729 -29.578 -19.75 1 95.38 567 THR A N 1
ATOM 4129 C CA . THR A 1 567 ? -0.898 -28.609 -19.047 1 95.38 567 THR A CA 1
ATOM 4130 C C . THR A 1 567 ? -1.376 -27.188 -19.328 1 95.38 567 THR A C 1
ATOM 4132 O O . THR A 1 567 ? -1.319 -26.328 -18.453 1 95.38 567 THR A O 1
ATOM 4135 N N . LEU A 1 568 ? -1.795 -26.953 -20.516 1 96.44 568 LEU A N 1
ATOM 4136 C CA . LEU A 1 568 ? -2.293 -25.625 -20.875 1 96.44 568 LEU A CA 1
ATOM 4137 C C . LEU A 1 568 ? -3.535 -25.266 -20.078 1 96.44 568 LEU A C 1
ATOM 4139 O O . LEU A 1 568 ? -3.631 -24.172 -19.531 1 96.44 568 LEU A O 1
ATOM 4143 N N . LEU A 1 569 ? -4.504 -26.219 -19.969 1 97.69 569 LEU A N 1
ATOM 4144 C CA . LEU A 1 569 ? -5.75 -25.953 -19.266 1 97.69 569 LEU A CA 1
ATOM 4145 C C . LEU A 1 569 ? -5.488 -25.688 -17.781 1 97.69 569 LEU A C 1
ATOM 4147 O O . LEU A 1 569 ? -6.035 -24.75 -17.203 1 97.69 569 LEU A O 1
ATOM 4151 N N . TYR A 1 570 ? -4.621 -26.453 -17.203 1 96.38 570 TYR A N 1
ATOM 4152 C CA . TYR A 1 570 ? -4.258 -26.25 -15.812 1 96.38 570 TYR A CA 1
ATOM 4153 C C . TYR A 1 570 ? -3.539 -24.922 -15.625 1 96.38 570 TYR A C 1
ATOM 4155 O O . TYR A 1 570 ? -3.873 -24.141 -14.719 1 96.38 570 TYR A O 1
ATOM 4163 N N . SER A 1 571 ? -2.525 -24.672 -16.438 1 95.38 571 SER A N 1
ATOM 4164 C CA . SER A 1 571 ? -1.686 -23.5 -16.266 1 95.38 571 SER A CA 1
ATOM 4165 C C . SER A 1 571 ? -2.469 -22.219 -16.516 1 95.38 571 SER A C 1
ATOM 4167 O O . SER A 1 571 ? -2.219 -21.188 -15.883 1 95.38 571 SER A O 1
ATOM 4169 N N . GLN A 1 572 ? -3.367 -22.266 -17.453 1 96.31 572 GLN A N 1
ATOM 4170 C CA . GLN A 1 572 ? -4.195 -21.094 -17.688 1 96.31 572 GLN A CA 1
ATOM 4171 C C . GLN A 1 572 ? -5.047 -20.75 -16.469 1 96.31 572 GLN A C 1
ATOM 4173 O O . GLN A 1 572 ? -5.195 -19.594 -16.109 1 96.31 572 GLN A O 1
ATOM 4178 N N . ALA A 1 573 ? -5.648 -21.766 -15.852 1 96.62 573 ALA A N 1
ATOM 4179 C CA . ALA A 1 573 ? -6.41 -21.547 -14.625 1 96.62 573 ALA A CA 1
ATOM 4180 C C . ALA A 1 573 ? -5.523 -20.969 -13.523 1 96.62 573 ALA A C 1
ATOM 4182 O O . ALA A 1 573 ? -5.953 -20.094 -12.766 1 96.62 573 ALA A O 1
ATOM 4183 N N . GLN A 1 574 ? -4.301 -21.422 -13.5 1 94.5 574 GLN A N 1
ATOM 4184 C CA . GLN A 1 574 ? -3.365 -20.938 -12.492 1 94.5 574 GLN A CA 1
ATOM 4185 C C . GLN A 1 574 ? -3.016 -19.469 -12.719 1 94.5 574 GLN A C 1
ATOM 4187 O O . GLN A 1 574 ? -2.9 -18.703 -11.758 1 94.5 574 GLN A O 1
ATOM 4192 N N . VAL A 1 575 ? -2.789 -19.109 -13.906 1 94.75 575 VAL A N 1
ATOM 4193 C CA . VAL A 1 575 ? -2.447 -17.734 -14.234 1 94.75 575 VAL A CA 1
ATOM 4194 C C . VAL A 1 575 ? -3.584 -16.812 -13.82 1 94.75 575 VAL A C 1
ATOM 4196 O O . VAL A 1 575 ? -3.344 -15.719 -13.289 1 94.75 575 VAL A O 1
ATOM 4199 N N . TYR A 1 576 ? -4.836 -17.219 -14.047 1 95.94 576 TYR A N 1
ATOM 4200 C CA . TYR A 1 576 ? -5.988 -16.391 -13.719 1 95.94 576 TYR A CA 1
ATOM 4201 C C . TYR A 1 576 ? -6.188 -16.312 -12.203 1 95.94 576 TYR A C 1
ATOM 4203 O O . TYR A 1 576 ? -6.895 -15.438 -11.711 1 95.94 576 TYR A O 1
ATOM 4211 N N . LEU A 1 577 ? -5.566 -17.203 -11.453 1 93.12 577 LEU A N 1
ATOM 4212 C CA . LEU A 1 577 ? -5.559 -17.109 -10 1 93.12 577 LEU A CA 1
ATOM 4213 C C . LEU A 1 577 ? -4.578 -16.031 -9.531 1 93.12 577 LEU A C 1
ATOM 4215 O O . LEU A 1 577 ? -4.762 -15.445 -8.469 1 93.12 577 LEU A O 1
ATOM 4219 N N . LEU A 1 578 ? -3.529 -15.797 -10.344 1 90.25 578 LEU A N 1
ATOM 4220 C CA . LEU A 1 578 ? -2.441 -14.914 -9.945 1 90.25 578 LEU A CA 1
ATOM 4221 C C . LEU A 1 578 ? -2.721 -13.477 -10.383 1 90.25 578 LEU A C 1
ATOM 4223 O O . LEU A 1 578 ? -2.285 -12.531 -9.727 1 90.25 578 LEU A O 1
ATOM 4227 N N . MET A 1 579 ? -3.488 -13.352 -11.391 1 92.06 579 MET A N 1
ATOM 4228 C CA . MET A 1 579 ? -3.658 -12.055 -12.039 1 92.06 579 MET A CA 1
ATOM 4229 C C . MET A 1 579 ? -4.34 -11.062 -11.102 1 92.06 579 MET A C 1
ATOM 4231 O O . MET A 1 579 ? -4.008 -9.875 -11.102 1 92.06 579 MET A O 1
ATOM 4235 N N . PRO A 1 580 ? -5.191 -11.5 -10.242 1 92.06 580 PRO A N 1
ATOM 4236 C CA . PRO A 1 580 ? -5.906 -10.516 -9.43 1 92.06 580 PRO A CA 1
ATOM 4237 C C . PRO A 1 580 ? -5.02 -9.883 -8.359 1 92.06 580 PRO A C 1
ATOM 4239 O O . PRO A 1 580 ? -5.395 -8.867 -7.766 1 92.06 580 PRO A O 1
ATOM 4242 N N . TYR A 1 581 ? -3.832 -10.344 -8.07 1 88.88 581 TYR A N 1
ATOM 4243 C CA . TYR A 1 581 ? -2.949 -9.781 -7.055 1 88.88 581 TYR A CA 1
ATOM 4244 C C . TYR A 1 581 ? -2.533 -8.359 -7.41 1 88.88 581 TYR A C 1
ATOM 4246 O O . TYR A 1 581 ? -2.145 -7.586 -6.539 1 88.88 581 TYR A O 1
ATOM 4254 N N . VAL A 1 582 ? -2.693 -8 -8.656 1 83.44 582 VAL A N 1
ATOM 4255 C CA . VAL A 1 582 ? -2.332 -6.66 -9.109 1 83.44 582 VAL A CA 1
ATOM 4256 C C . VAL A 1 582 ? -3.281 -5.633 -8.5 1 83.44 582 VAL A C 1
ATOM 4258 O O . VAL A 1 582 ? -2.922 -4.465 -8.336 1 83.44 582 VAL A O 1
ATOM 4261 N N . TYR A 1 583 ? -4.449 -6.117 -7.949 1 85.12 583 TYR A N 1
ATOM 4262 C CA . TYR A 1 583 ? -5.492 -5.207 -7.48 1 85.12 583 TYR A CA 1
ATOM 4263 C C . TYR A 1 583 ? -5.457 -5.082 -5.961 1 85.12 583 TYR A C 1
ATOM 4265 O O . TYR A 1 583 ? -6.34 -4.457 -5.367 1 85.12 583 TYR A O 1
ATOM 4273 N N . MET A 1 584 ? -4.516 -5.594 -5.352 1 84.81 584 MET A N 1
ATOM 4274 C CA . MET A 1 584 ? -4.523 -5.645 -3.891 1 84.81 584 MET A CA 1
ATOM 4275 C C . MET A 1 584 ? -4.543 -4.242 -3.297 1 84.81 584 MET A C 1
ATOM 4277 O O . MET A 1 584 ? -5.238 -3.986 -2.314 1 84.81 584 MET A O 1
ATOM 4281 N N . SER A 1 585 ? -3.795 -3.307 -3.904 1 82.69 585 SER A N 1
ATOM 4282 C CA . SER A 1 585 ? -3.779 -1.936 -3.408 1 82.69 585 SER A CA 1
ATOM 4283 C C . SER A 1 585 ? -5.141 -1.272 -3.574 1 82.69 585 SER A C 1
ATOM 4285 O O . SER A 1 585 ? -5.535 -0.437 -2.758 1 82.69 585 SER A O 1
ATOM 4287 N N . LEU A 1 586 ? -5.805 -1.654 -4.598 1 85.94 586 LEU A N 1
ATOM 4288 C CA . LEU A 1 586 ? -7.133 -1.104 -4.848 1 85.94 586 LEU A CA 1
ATOM 4289 C C . LEU A 1 586 ? -8.133 -1.602 -3.809 1 85.94 586 LEU A C 1
ATOM 4291 O O . LEU A 1 586 ? -8.977 -0.837 -3.342 1 85.94 586 LEU A O 1
ATOM 4295 N N . TYR A 1 587 ? -8.008 -2.877 -3.422 1 90.69 587 TYR A N 1
ATOM 4296 C CA . TYR A 1 587 ? -8.891 -3.432 -2.406 1 90.69 587 TYR A CA 1
ATOM 4297 C C . TYR A 1 587 ? -8.695 -2.729 -1.067 1 90.69 587 TYR A C 1
ATOM 4299 O O . TYR A 1 587 ? -9.672 -2.443 -0.361 1 90.69 587 TYR A O 1
ATOM 4307 N N . SER A 1 588 ? -7.508 -2.486 -0.781 1 87.62 588 SER A N 1
ATOM 4308 C CA . SER A 1 588 ? -7.195 -1.828 0.483 1 87.62 588 SER A CA 1
ATOM 4309 C C . SER A 1 588 ? -7.707 -0.391 0.5 1 87.62 588 SER A C 1
ATOM 4311 O O . SER A 1 588 ? -8.219 0.08 1.519 1 87.62 588 SER A O 1
ATOM 4313 N N . SER A 1 589 ? -7.52 0.302 -0.567 1 87.94 589 SER A N 1
ATOM 4314 C CA . SER A 1 589 ? -8.023 1.669 -0.664 1 87.94 589 SER A CA 1
ATOM 4315 C C . SER A 1 589 ? -9.547 1.704 -0.586 1 87.94 589 SER A C 1
ATOM 4317 O O . SER A 1 589 ? -10.117 2.598 0.038 1 87.94 589 SER A O 1
ATOM 4319 N N . ASP A 1 590 ? -10.164 0.748 -1.256 1 91.56 590 ASP A N 1
ATOM 4320 C CA . ASP A 1 590 ? -11.617 0.663 -1.223 1 91.56 590 ASP A CA 1
ATOM 4321 C C . ASP A 1 590 ? -12.125 0.464 0.204 1 91.56 590 ASP A C 1
ATOM 4323 O O . ASP A 1 590 ? -13.148 1.033 0.59 1 91.56 590 ASP A O 1
ATOM 4327 N N . LYS A 1 591 ? -11.453 -0.382 0.855 1 91.69 591 LYS A N 1
ATOM 4328 C CA . LYS A 1 591 ? -11.82 -0.611 2.25 1 91.69 591 LYS A CA 1
ATOM 4329 C C . LYS A 1 591 ? -11.719 0.676 3.064 1 91.69 591 LYS A C 1
ATOM 4331 O O . LYS A 1 591 ? -12.602 0.98 3.869 1 91.69 591 LYS A O 1
ATOM 4336 N N . ALA A 1 592 ? -10.688 1.403 2.857 1 87.5 592 ALA A N 1
ATOM 4337 C CA . ALA A 1 592 ? -10.484 2.656 3.582 1 87.5 592 ALA A CA 1
ATOM 4338 C C . ALA A 1 592 ? -11.586 3.66 3.258 1 87.5 592 ALA A C 1
ATOM 4340 O O . ALA A 1 592 ? -12.117 4.32 4.156 1 87.5 592 ALA A O 1
ATOM 4341 N N . TYR A 1 593 ? -11.914 3.791 1.989 1 90.38 593 TYR A N 1
ATOM 4342 C CA . TYR A 1 593 ? -12.992 4.684 1.584 1 90.38 593 TYR A CA 1
ATOM 4343 C C . TYR A 1 593 ? -14.32 4.234 2.17 1 90.38 593 TYR A C 1
ATOM 4345 O O . TYR A 1 593 ? -15.141 5.062 2.582 1 90.38 593 TYR A O 1
ATOM 4353 N N . PHE A 1 594 ? -14.516 2.953 2.191 1 92.94 594 PHE A N 1
ATOM 4354 C CA . PHE A 1 594 ? -15.758 2.408 2.729 1 92.94 594 PHE A CA 1
ATOM 4355 C C . PHE A 1 594 ? -15.898 2.734 4.211 1 92.94 594 PHE A C 1
ATOM 4357 O O . PHE A 1 594 ? -16.984 3.113 4.672 1 92.94 594 PHE A O 1
ATOM 4364 N N . ILE A 1 595 ? -14.844 2.582 4.918 1 87.44 595 ILE A N 1
ATOM 4365 C CA . ILE A 1 595 ? -14.852 2.848 6.352 1 87.44 595 ILE A CA 1
ATOM 4366 C C . ILE A 1 595 ? -15.164 4.32 6.602 1 87.44 595 ILE A C 1
ATOM 4368 O O . ILE A 1 595 ? -16.016 4.648 7.441 1 87.44 595 ILE A O 1
ATOM 4372 N N . ALA A 1 596 ? -14.547 5.18 5.871 1 83.94 596 ALA A N 1
ATOM 4373 C CA . ALA A 1 596 ? -14.781 6.617 6.02 1 83.94 596 ALA A CA 1
ATOM 4374 C C . ALA A 1 596 ? -16.219 6.977 5.684 1 83.94 596 ALA A C 1
ATOM 4376 O O . ALA A 1 596 ? -16.875 7.715 6.426 1 83.94 596 ALA A O 1
ATOM 4377 N N . ASP A 1 597 ? -16.719 6.363 4.625 1 87.12 597 ASP A N 1
ATOM 4378 C CA . ASP A 1 597 ? -18.078 6.668 4.168 1 87.12 597 ASP A CA 1
ATOM 4379 C C . ASP A 1 597 ? -19.125 6.059 5.102 1 87.12 597 ASP A C 1
ATOM 4381 O O . ASP A 1 597 ? -20.188 6.648 5.316 1 87.12 597 ASP A O 1
ATOM 4385 N N . SER A 1 598 ? -18.812 4.918 5.562 1 85.31 598 SER A N 1
ATOM 4386 C CA . SER A 1 598 ? -19.75 4.258 6.477 1 85.31 598 SER A CA 1
ATOM 4387 C C . SER A 1 598 ? -19.812 4.98 7.816 1 85.31 598 SER A C 1
ATOM 4389 O O . SER A 1 598 ? -20.859 5.016 8.453 1 85.31 598 SER A O 1
ATOM 4391 N N . SER A 1 599 ? -18.672 5.508 8.211 1 77.38 599 SER A N 1
ATOM 4392 C CA . SER A 1 599 ? -18.656 6.293 9.438 1 77.38 599 SER A CA 1
ATOM 4393 C C . SER A 1 599 ? -19.516 7.551 9.305 1 77.38 599 SER A C 1
ATOM 4395 O O . SER A 1 599 ? -20.094 8.023 10.289 1 77.38 599 SER A O 1
ATOM 4397 N N . ALA A 1 600 ? -19.562 8.031 8.094 1 77 600 ALA A N 1
ATOM 4398 C CA . ALA A 1 600 ? -20.375 9.219 7.816 1 77 600 ALA A CA 1
ATOM 4399 C C . ALA A 1 600 ? -21.812 8.828 7.484 1 77 600 ALA A C 1
ATOM 4401 O O . ALA A 1 600 ? -22.656 9.695 7.23 1 77 600 ALA A O 1
ATOM 4402 N N . LYS A 1 601 ? -22.141 7.477 7.473 1 80.5 601 LYS A N 1
ATOM 4403 C CA . LYS A 1 601 ? -23.469 6.949 7.18 1 80.5 601 LYS A CA 1
ATOM 4404 C C . LYS A 1 601 ? -24.016 7.523 5.871 1 80.5 601 LYS A C 1
ATOM 4406 O O . LYS A 1 601 ? -25.156 7.988 5.816 1 80.5 601 LYS A O 1
ATOM 4411 N N . LEU A 1 602 ? -23.234 7.504 4.914 1 83.44 602 LEU A N 1
ATOM 4412 C CA . LEU A 1 602 ? -23.547 8.141 3.641 1 83.44 602 LEU A CA 1
ATOM 4413 C C . LEU A 1 602 ? -24.516 7.289 2.834 1 83.44 602 LEU A C 1
ATOM 4415 O O . LEU A 1 602 ? -25.328 7.82 2.068 1 83.44 602 LEU A O 1
ATOM 4419 N N . PHE A 1 603 ? -24.406 5.965 2.918 1 90.56 603 PHE A N 1
ATOM 4420 C CA . PHE A 1 603 ? -25.219 5.09 2.094 1 90.56 603 PHE A CA 1
ATOM 4421 C C . PHE A 1 603 ? -25.469 3.76 2.797 1 90.56 603 PHE A C 1
ATOM 4423 O O . PHE A 1 603 ? -24.891 3.49 3.85 1 90.56 603 PHE A O 1
ATOM 4430 N N . ARG A 1 604 ? -26.375 3.068 2.158 1 91.81 604 ARG A N 1
ATOM 4431 C CA . ARG A 1 604 ? -26.609 1.697 2.598 1 91.81 604 ARG A CA 1
ATOM 4432 C C . ARG A 1 604 ? -25.547 0.752 2.051 1 91.81 604 ARG A C 1
ATOM 4434 O O . ARG A 1 604 ? -25.141 0.872 0.895 1 91.81 604 ARG A O 1
ATOM 4441 N N . VAL A 1 605 ? -25.203 -0.205 2.902 1 94.56 605 VAL A N 1
ATOM 4442 C CA . VAL A 1 605 ? -24.141 -1.132 2.535 1 94.56 605 VAL A CA 1
ATOM 4443 C C . VAL A 1 605 ? -24.562 -1.963 1.328 1 94.56 605 VAL A C 1
ATOM 4445 O O . VAL A 1 605 ? -23.75 -2.262 0.452 1 94.56 605 VAL A O 1
ATOM 4448 N N . SER A 1 606 ? -25.812 -2.34 1.231 1 96.19 606 SER A N 1
ATOM 4449 C CA . SER A 1 606 ? -26.297 -3.166 0.132 1 96.19 606 SER A CA 1
ATOM 4450 C C . SER A 1 606 ? -26.203 -2.434 -1.2 1 96.19 606 SER A C 1
ATOM 4452 O O . SER A 1 606 ? -25.828 -3.029 -2.215 1 96.19 606 SER A O 1
ATOM 4454 N N . ALA A 1 607 ? -26.5 -1.118 -1.187 1 96.06 607 ALA A N 1
ATOM 4455 C CA . ALA A 1 607 ? -26.391 -0.332 -2.414 1 96.06 607 ALA A CA 1
ATOM 4456 C C . ALA A 1 607 ? -24.953 -0.181 -2.857 1 96.06 607 ALA A C 1
ATOM 4458 O O . ALA A 1 607 ? -24.641 -0.272 -4.051 1 96.06 607 ALA A O 1
ATOM 4459 N N . TYR A 1 608 ? -24.156 0.056 -1.858 1 96.38 608 TYR A N 1
ATOM 4460 C CA . TYR A 1 608 ? -22.734 0.198 -2.158 1 96.38 608 TYR A CA 1
ATOM 4461 C C . TYR A 1 608 ? -22.172 -1.087 -2.752 1 96.38 608 TYR A C 1
ATOM 4463 O O . TYR A 1 608 ? -21.484 -1.054 -3.768 1 96.38 608 TYR A O 1
ATOM 4471 N N . TYR A 1 609 ? -22.422 -2.221 -2.125 1 97.06 609 TYR A N 1
ATOM 4472 C CA . TYR A 1 609 ? -21.875 -3.5 -2.559 1 97.06 609 TYR A CA 1
ATOM 4473 C C . TYR A 1 609 ? -22.359 -3.857 -3.957 1 97.06 609 TYR A C 1
ATOM 4475 O O . TYR A 1 609 ? -21.594 -4.348 -4.785 1 97.06 609 TYR A O 1
ATOM 4483 N N . ALA A 1 610 ? -23.609 -3.684 -4.203 1 96.94 610 ALA A N 1
ATOM 4484 C CA . ALA A 1 610 ? -24.172 -3.967 -5.52 1 96.94 610 ALA A CA 1
ATOM 4485 C C . ALA A 1 610 ? -23.516 -3.098 -6.594 1 96.94 610 ALA A C 1
ATOM 4487 O O . ALA A 1 610 ? -23.172 -3.586 -7.668 1 96.94 610 ALA A O 1
ATOM 4488 N N . ALA A 1 611 ? -23.391 -1.816 -6.297 1 96.62 611 ALA A N 1
ATOM 4489 C CA . ALA A 1 611 ? -22.797 -0.888 -7.25 1 96.62 611 ALA A CA 1
ATOM 4490 C C . ALA A 1 611 ? -21.344 -1.265 -7.543 1 96.62 611 ALA A C 1
ATOM 4492 O O . ALA A 1 611 ? -20.922 -1.294 -8.703 1 96.62 611 ALA A O 1
ATOM 4493 N N . LYS A 1 612 ? -20.656 -1.562 -6.496 1 94.94 612 LYS A N 1
ATOM 4494 C CA . LYS A 1 612 ? -19.25 -1.91 -6.641 1 94.94 612 LYS A CA 1
ATOM 4495 C C . LYS A 1 612 ? -19.078 -3.189 -7.453 1 94.94 612 LYS A C 1
ATOM 4497 O O . LYS A 1 612 ? -18.203 -3.268 -8.328 1 94.94 612 LYS A O 1
ATOM 4502 N N . THR A 1 613 ? -19.875 -4.207 -7.223 1 94.94 613 THR A N 1
ATOM 4503 C CA . THR A 1 613 ? -19.781 -5.504 -7.887 1 94.94 613 THR A CA 1
ATOM 4504 C C . THR A 1 613 ? -20.172 -5.383 -9.359 1 94.94 613 THR A C 1
ATOM 4506 O O . THR A 1 613 ? -19.469 -5.902 -10.234 1 94.94 613 THR A O 1
ATOM 4509 N N . ILE A 1 614 ? -21.188 -4.648 -9.633 1 95.25 614 ILE A N 1
ATOM 4510 C CA . ILE A 1 614 ? -21.703 -4.547 -10.992 1 95.25 614 ILE A CA 1
ATOM 4511 C C . ILE A 1 614 ? -20.766 -3.672 -11.828 1 95.25 614 ILE A C 1
ATOM 4513 O O . ILE A 1 614 ? -20.562 -3.934 -13.016 1 95.25 614 ILE A O 1
ATOM 4517 N N . ALA A 1 615 ? -20.203 -2.662 -11.25 1 94.12 615 ALA A N 1
ATOM 4518 C CA . ALA A 1 615 ? -19.359 -1.714 -11.961 1 94.12 615 ALA A CA 1
ATOM 4519 C C . ALA A 1 615 ? -18.109 -2.402 -12.508 1 94.12 615 ALA A C 1
ATOM 4521 O O . ALA A 1 615 ? -17.594 -2.033 -13.562 1 94.12 615 ALA A O 1
ATOM 4522 N N . VAL A 1 616 ? -17.641 -3.402 -11.836 1 89.75 616 VAL A N 1
ATOM 4523 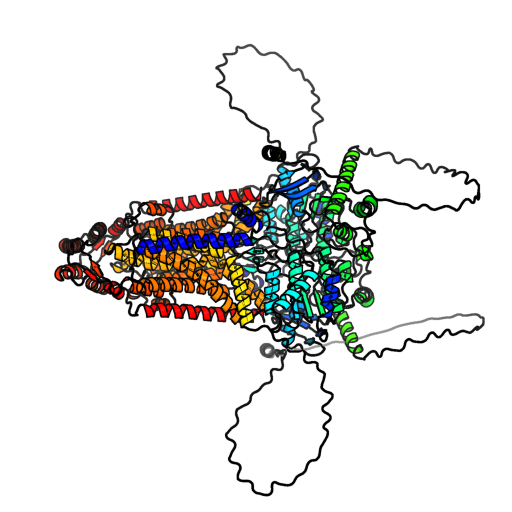C CA . VAL A 1 616 ? -16.359 -4.004 -12.172 1 89.75 616 VAL A CA 1
ATOM 4524 C C . VAL A 1 616 ? -16.547 -5.121 -13.195 1 89.75 616 VAL A C 1
ATOM 4526 O O . VAL A 1 616 ? -15.648 -5.418 -13.977 1 89.75 616 VAL A O 1
ATOM 4529 N N . ILE A 1 617 ? -17.688 -5.711 -13.367 1 93.31 617 ILE A N 1
ATOM 4530 C CA . ILE A 1 617 ? -17.953 -6.93 -14.125 1 93.31 617 ILE A CA 1
ATOM 4531 C C . ILE A 1 617 ? -17.625 -6.715 -15.594 1 93.31 617 ILE A C 1
ATOM 4533 O O . ILE A 1 617 ? -16.922 -7.527 -16.203 1 93.31 617 ILE A O 1
ATOM 4537 N N . PRO A 1 618 ? -18 -5.617 -16.203 1 93.06 618 PRO A N 1
ATOM 4538 C CA . PRO A 1 618 ? -17.719 -5.465 -17.625 1 93.06 618 PRO A CA 1
ATOM 4539 C C . PRO A 1 618 ? -16.219 -5.398 -17.922 1 93.06 618 PRO A C 1
ATOM 4541 O O . PRO A 1 618 ? -15.758 -5.938 -18.938 1 93.06 618 PRO A O 1
ATOM 4544 N N . PHE A 1 619 ? -15.484 -4.75 -17.141 1 93.06 619 PHE A N 1
ATOM 4545 C CA . PHE A 1 619 ? -14.047 -4.625 -17.359 1 93.06 619 PHE A CA 1
ATOM 4546 C C . PHE A 1 619 ? -13.344 -5.957 -17.125 1 93.06 619 PHE A C 1
ATOM 4548 O O . PHE A 1 619 ? -12.438 -6.324 -17.875 1 93.06 619 PHE A O 1
ATOM 4555 N N . VAL A 1 620 ? -13.805 -6.695 -16.125 1 93.12 620 VAL A N 1
ATOM 4556 C CA . VAL A 1 620 ? -13.242 -8 -15.812 1 93.12 620 VAL A CA 1
ATOM 4557 C C . VAL A 1 620 ? -13.531 -8.977 -16.953 1 93.12 620 VAL A C 1
ATOM 4559 O O . VAL A 1 620 ? -12.641 -9.711 -17.391 1 93.12 620 VAL A O 1
ATOM 4562 N N . LEU A 1 621 ? -14.75 -8.953 -17.406 1 94.88 621 LEU A N 1
ATOM 4563 C CA . LEU A 1 621 ? -15.141 -9.859 -18.484 1 94.88 621 LEU A CA 1
ATOM 4564 C C . LEU A 1 621 ? -14.367 -9.539 -19.766 1 94.88 621 LEU A C 1
ATOM 4566 O O . LEU A 1 621 ? -13.945 -10.453 -20.484 1 94.88 621 LEU A O 1
ATOM 4570 N N . ALA A 1 622 ? -14.18 -8.273 -20.016 1 96 622 ALA A N 1
ATOM 4571 C CA . ALA A 1 622 ? -13.43 -7.887 -21.203 1 96 622 ALA A CA 1
ATOM 4572 C C . ALA A 1 622 ? -11.992 -8.391 -21.125 1 96 622 ALA A C 1
ATOM 4574 O O . ALA A 1 622 ? -11.461 -8.93 -22.109 1 96 622 ALA A O 1
ATOM 4575 N N . ASN A 1 623 ? -11.367 -8.234 -20.016 1 95.69 623 ASN A N 1
ATOM 4576 C CA . ASN A 1 623 ? -9.984 -8.656 -19.828 1 95.69 623 ASN A CA 1
ATOM 4577 C C . ASN A 1 623 ? -9.844 -10.172 -19.953 1 95.69 623 ASN A C 1
ATOM 4579 O O . ASN A 1 623 ? -8.984 -10.664 -20.688 1 95.69 623 ASN A O 1
ATOM 4583 N N . VAL A 1 624 ? -10.68 -10.922 -19.25 1 96.75 624 VAL A N 1
ATOM 4584 C CA . VAL A 1 624 ? -10.562 -12.375 -19.188 1 96.75 624 VAL A CA 1
ATOM 4585 C C . VAL A 1 624 ? -10.922 -12.984 -20.531 1 96.75 624 VAL A C 1
ATOM 4587 O O . VAL A 1 624 ? -10.273 -13.93 -21 1 96.75 624 VAL A O 1
ATOM 4590 N N . LEU A 1 625 ? -11.961 -12.406 -21.172 1 97.19 625 LEU A N 1
ATOM 4591 C CA . LEU A 1 625 ? -12.367 -12.93 -22.484 1 97.19 625 LEU A CA 1
ATOM 4592 C C . LEU A 1 625 ? -11.281 -12.68 -23.531 1 97.19 625 LEU A C 1
ATOM 4594 O O . LEU A 1 625 ? -10.977 -13.562 -24.328 1 97.19 625 LEU A O 1
ATOM 4598 N N . ALA A 1 626 ? -10.727 -11.477 -23.516 1 97.62 626 ALA A N 1
ATOM 4599 C CA . ALA A 1 626 ? -9.641 -11.188 -24.453 1 97.62 626 ALA A CA 1
ATOM 4600 C C . ALA A 1 626 ? -8.461 -12.125 -24.234 1 97.62 626 ALA A C 1
ATOM 4602 O O . ALA A 1 626 ? -7.965 -12.734 -25.188 1 97.62 626 ALA A O 1
ATOM 4603 N N . GLY A 1 627 ? -8.031 -12.25 -23.016 1 97.69 627 GLY A N 1
ATOM 4604 C CA . GLY A 1 627 ? -6.918 -13.141 -22.719 1 97.69 627 GLY A CA 1
ATOM 4605 C C . GLY A 1 627 ? -7.199 -14.586 -23.062 1 97.69 627 GLY A C 1
ATOM 4606 O O . GLY A 1 627 ? -6.359 -15.266 -23.672 1 97.69 627 GLY A O 1
ATOM 4607 N N . THR A 1 628 ? -8.367 -15.078 -22.719 1 98.12 628 THR A N 1
ATOM 4608 C CA . THR A 1 628 ? -8.742 -16.484 -22.922 1 98.12 628 THR A CA 1
ATOM 4609 C C . THR A 1 628 ? -8.859 -16.797 -24.406 1 98.12 628 THR A C 1
ATOM 4611 O O . THR A 1 628 ? -8.398 -17.844 -24.859 1 98.12 628 THR A O 1
ATOM 4614 N N . LEU A 1 629 ? -9.445 -15.906 -25.172 1 98.06 629 LEU A N 1
ATOM 4615 C CA . LEU A 1 629 ? -9.656 -16.156 -26.594 1 98.06 629 LEU A CA 1
ATOM 4616 C C . LEU A 1 629 ? -8.344 -16.094 -27.359 1 98.06 629 LEU A C 1
ATOM 4618 O O . LEU A 1 629 ? -8.156 -16.797 -28.359 1 98.06 629 LEU A O 1
ATOM 4622 N N . ILE A 1 630 ? -7.402 -15.266 -26.906 1 98.25 630 ILE A N 1
ATOM 4623 C CA . ILE A 1 630 ? -6.074 -15.227 -27.516 1 98.25 630 ILE A CA 1
ATOM 4624 C C . ILE A 1 630 ? -5.387 -16.578 -27.328 1 98.25 630 ILE A C 1
ATOM 4626 O O . ILE A 1 630 ? -4.914 -17.172 -28.297 1 98.25 630 ILE A O 1
ATOM 4630 N N . VAL A 1 631 ? -5.41 -17.109 -26.109 1 98 631 VAL A N 1
ATOM 4631 C CA . VAL A 1 631 ? -4.773 -18.391 -25.812 1 98 631 VAL A CA 1
ATOM 4632 C C . VAL A 1 631 ? -5.508 -19.5 -26.562 1 98 631 VAL A C 1
ATOM 4634 O O . VAL A 1 631 ? -4.875 -20.375 -27.172 1 98 631 VAL A O 1
ATOM 4637 N N . TYR A 1 632 ? -6.844 -19.469 -26.547 1 97.81 632 TYR A N 1
ATOM 4638 C CA . TYR A 1 632 ? -7.684 -20.5 -27.156 1 97.81 632 TYR A CA 1
ATOM 4639 C C . TYR A 1 632 ? -7.418 -20.609 -28.641 1 97.81 632 TYR A C 1
ATOM 4641 O O . TYR A 1 632 ? -7.254 -21.703 -29.172 1 97.81 632 TYR A O 1
ATOM 4649 N N . GLY A 1 633 ? -7.355 -19.469 -29.312 1 97.12 633 GLY A N 1
ATOM 4650 C CA . GLY A 1 633 ? -7.129 -19.438 -30.75 1 97.12 633 GLY A CA 1
ATOM 4651 C C . GLY A 1 633 ? -5.715 -19.844 -31.141 1 97.12 633 GLY A C 1
ATOM 4652 O O . GLY A 1 633 ? -5.52 -20.609 -32.094 1 97.12 633 GLY A O 1
ATOM 4653 N N . MET A 1 634 ? -4.754 -19.406 -30.422 1 96.88 634 MET A N 1
ATOM 4654 C CA . MET A 1 634 ? -3.361 -19.688 -30.75 1 96.88 634 MET A CA 1
ATOM 4655 C C . MET A 1 634 ? -3.027 -21.156 -30.5 1 96.88 634 MET A C 1
ATOM 4657 O O . MET A 1 634 ? -2.252 -21.766 -31.234 1 96.88 634 MET A O 1
ATOM 4661 N N . ALA A 1 635 ? -3.609 -21.766 -29.469 1 96.25 635 ALA A N 1
ATOM 4662 C CA . ALA A 1 635 ? -3.33 -23.156 -29.094 1 96.25 635 ALA A CA 1
ATOM 4663 C C . ALA A 1 635 ? -4.043 -24.125 -30.047 1 96.25 635 ALA A C 1
ATOM 4665 O O . ALA A 1 635 ? -3.621 -25.266 -30.203 1 96.25 635 ALA A O 1
ATOM 4666 N N . GLY A 1 636 ? -5.086 -23.703 -30.656 1 94.94 636 GLY A N 1
ATOM 4667 C CA . GLY A 1 636 ? -5.848 -24.547 -31.562 1 94.94 636 GLY A CA 1
ATOM 4668 C C . GLY A 1 636 ? -6.707 -25.562 -30.844 1 94.94 636 GLY A C 1
ATOM 4669 O O . GLY A 1 636 ? -6.676 -26.75 -31.172 1 94.94 636 GLY A O 1
ATOM 4670 N N . LEU A 1 637 ? -7.43 -25.156 -29.812 1 95.5 637 LEU A N 1
ATOM 4671 C CA . LEU A 1 637 ? -8.312 -26.031 -29.062 1 95.5 637 LEU A CA 1
ATOM 4672 C C . LEU A 1 637 ? -9.594 -26.328 -29.844 1 95.5 637 LEU A C 1
ATOM 4674 O O . LEU A 1 637 ? -9.719 -25.906 -31 1 95.5 637 LEU A O 1
ATOM 4678 N N . ARG A 1 638 ? -10.43 -27.109 -29.25 1 94.19 638 ARG A N 1
ATOM 4679 C CA . ARG A 1 638 ? -11.641 -27.578 -29.922 1 94.19 638 ARG A CA 1
ATOM 4680 C C . ARG A 1 638 ? -12.508 -26.391 -30.344 1 94.19 638 ARG A C 1
ATOM 4682 O O . ARG A 1 638 ? -12.852 -25.531 -29.516 1 94.19 638 ARG A O 1
ATOM 4689 N N . LEU A 1 639 ? -12.938 -26.297 -31.625 1 92.94 639 LEU A N 1
ATOM 4690 C CA . LEU A 1 639 ? -13.57 -25.109 -32.156 1 92.94 639 LEU A CA 1
ATOM 4691 C C . LEU A 1 639 ? -15.086 -25.25 -32.156 1 92.94 639 LEU A C 1
ATOM 4693 O O . LEU A 1 639 ? -15.789 -24.453 -32.812 1 92.94 639 LEU A O 1
ATOM 4697 N N . ASP A 1 640 ? -15.625 -25.984 -31.391 1 92.62 640 ASP A N 1
ATOM 4698 C CA . ASP A 1 640 ? -17.078 -26.031 -31.219 1 92.62 640 ASP A CA 1
ATOM 4699 C C . ASP A 1 640 ? -17.562 -24.906 -30.312 1 92.62 640 ASP A C 1
ATOM 4701 O O . ASP A 1 640 ? -16.891 -24.562 -29.344 1 92.62 640 ASP A O 1
ATOM 4705 N N . ALA A 1 641 ? -18.688 -24.266 -30.609 1 93.56 641 ALA A N 1
ATOM 4706 C CA . ALA A 1 641 ? -19.203 -23.109 -29.891 1 93.56 641 ALA A CA 1
ATOM 4707 C C . ALA A 1 641 ? -19.406 -23.438 -28.406 1 93.56 641 ALA A C 1
ATOM 4709 O O . ALA A 1 641 ? -19.109 -22.625 -27.531 1 93.56 641 ALA A O 1
ATOM 4710 N N . GLY A 1 642 ? -19.969 -24.609 -28.141 1 94.06 642 GLY A N 1
ATOM 4711 C CA . GLY A 1 642 ? -20.188 -25.031 -26.766 1 94.06 642 GLY A CA 1
ATOM 4712 C C . GLY A 1 642 ? -18.906 -25.125 -25.953 1 94.06 642 GLY A C 1
ATOM 4713 O O . GLY A 1 642 ? -18.859 -24.719 -24.797 1 94.06 642 GLY A O 1
ATOM 4714 N N . SER A 1 643 ? -17.859 -25.688 -26.562 1 95.5 643 SER A N 1
ATOM 4715 C CA . SER A 1 643 ? -16.578 -25.844 -25.875 1 95.5 643 SER A CA 1
ATOM 4716 C C . SER A 1 643 ? -15.906 -24.5 -25.656 1 95.5 643 SER A C 1
ATOM 4718 O O . SER A 1 643 ? -15.305 -24.25 -24.609 1 95.5 643 SER A O 1
ATOM 4720 N N . ILE A 1 644 ? -16.031 -23.578 -26.656 1 96.44 644 ILE A N 1
ATOM 4721 C CA . ILE A 1 644 ? -15.422 -22.266 -26.547 1 96.44 644 ILE A CA 1
ATOM 4722 C C . ILE A 1 644 ? -16.078 -21.484 -25.406 1 96.44 644 ILE A C 1
ATOM 4724 O O . ILE A 1 644 ? -15.383 -20.922 -24.562 1 96.44 644 ILE A O 1
ATOM 4728 N N . VAL A 1 645 ? -17.391 -21.469 -25.375 1 96.69 645 VAL A N 1
ATOM 4729 C CA . VAL A 1 645 ? -18.125 -20.719 -24.375 1 96.69 645 VAL A CA 1
ATOM 4730 C C . VAL A 1 645 ? -17.859 -21.312 -22.984 1 96.69 645 VAL A C 1
ATOM 4732 O O . VAL A 1 645 ? -17.641 -20.562 -22.031 1 96.69 645 VAL A O 1
ATOM 4735 N N . ALA A 1 646 ? -17.875 -22.656 -22.875 1 96.94 646 ALA A N 1
ATOM 4736 C CA . ALA A 1 646 ? -17.641 -23.297 -21.594 1 96.94 646 ALA A CA 1
ATOM 4737 C C . ALA A 1 646 ? -16.25 -22.953 -21.062 1 96.94 646 ALA A C 1
ATOM 4739 O O . ALA A 1 646 ? -16.062 -22.719 -19.875 1 96.94 646 ALA A O 1
ATOM 4740 N N . HIS A 1 647 ? -15.289 -23 -22 1 97.56 647 HIS A N 1
ATOM 4741 C CA . HIS A 1 647 ? -13.922 -22.656 -21.625 1 97.56 647 HIS A CA 1
ATOM 4742 C C . HIS A 1 647 ? -13.828 -21.219 -21.125 1 97.56 647 HIS A C 1
ATOM 4744 O O . HIS A 1 647 ? -13.203 -20.938 -20.094 1 97.56 647 HIS A O 1
ATOM 4750 N N . CYS A 1 648 ? -14.445 -20.281 -21.781 1 97.5 648 CYS A N 1
ATOM 4751 C CA . CYS A 1 648 ? -14.422 -18.859 -21.422 1 97.5 648 CYS A CA 1
ATOM 4752 C C . CYS A 1 648 ? -15.125 -18.625 -20.078 1 97.5 648 CYS A C 1
ATOM 4754 O O . CYS A 1 648 ? -14.641 -17.859 -19.25 1 97.5 648 CYS A O 1
ATOM 4756 N N . VAL A 1 649 ? -16.219 -19.281 -19.922 1 97.75 649 VAL A N 1
ATOM 4757 C CA . VAL A 1 649 ? -17 -19.109 -18.703 1 97.75 649 VAL A CA 1
ATOM 4758 C C . VAL A 1 649 ? -16.219 -19.672 -17.516 1 97.75 649 VAL A C 1
ATOM 4760 O O . VAL A 1 649 ? -16.188 -19.062 -16.438 1 97.75 649 VAL A O 1
ATOM 4763 N N . ALA A 1 650 ? -15.594 -20.844 -17.703 1 98.06 650 ALA A N 1
ATOM 4764 C CA . ALA A 1 650 ? -14.797 -21.438 -16.625 1 98.06 650 ALA A CA 1
ATOM 4765 C C . ALA A 1 650 ? -13.641 -20.516 -16.234 1 98.06 650 ALA A C 1
ATOM 4767 O O . ALA A 1 650 ? -13.398 -20.297 -15.039 1 98.06 650 ALA A O 1
ATOM 4768 N N . CYS A 1 651 ? -12.984 -19.938 -17.219 1 97.75 651 CYS A N 1
ATOM 4769 C CA . CYS A 1 651 ? -11.883 -19.031 -16.953 1 97.75 651 CYS A CA 1
ATOM 4770 C C . CYS A 1 651 ? -12.375 -17.75 -16.281 1 97.75 651 CYS A C 1
ATOM 4772 O O . CYS A 1 651 ? -11.758 -17.266 -15.32 1 97.75 651 CYS A O 1
ATOM 4774 N N . GLY A 1 652 ? -13.461 -17.25 -16.781 1 97.38 652 GLY A N 1
ATOM 4775 C CA . GLY A 1 652 ? -14.023 -16.031 -16.219 1 97.38 652 GLY A CA 1
ATOM 4776 C C . GLY A 1 652 ? -14.453 -16.203 -14.766 1 97.38 652 GLY A C 1
ATOM 4777 O O . GLY A 1 652 ? -14.133 -15.375 -13.914 1 97.38 652 GLY A O 1
ATOM 4778 N N . LEU A 1 653 ? -15.117 -17.297 -14.484 1 97.88 653 LEU A N 1
ATOM 4779 C CA . LEU A 1 653 ? -15.586 -17.547 -13.125 1 97.88 653 LEU A CA 1
ATOM 4780 C C . LEU A 1 653 ? -14.414 -17.828 -12.188 1 97.88 653 LEU A C 1
ATOM 4782 O O . LEU A 1 653 ? -14.445 -17.453 -11.016 1 97.88 653 LEU A O 1
ATOM 4786 N N . CYS A 1 654 ? -13.414 -18.531 -12.688 1 97.94 654 CYS A N 1
ATOM 4787 C CA . CYS A 1 654 ? -12.211 -18.781 -11.898 1 97.94 654 CYS A CA 1
ATOM 4788 C C . CYS A 1 654 ? -11.531 -17.484 -11.492 1 97.94 654 CYS A C 1
ATOM 4790 O O . CYS A 1 654 ? -11.203 -17.281 -10.328 1 97.94 654 CYS A O 1
ATOM 4792 N N . TYR A 1 655 ? -11.406 -16.578 -12.43 1 97.56 655 TYR A N 1
ATOM 4793 C CA . TYR A 1 655 ? -10.781 -15.289 -12.18 1 97.56 655 TYR A CA 1
ATOM 4794 C C . TYR A 1 655 ? -11.602 -14.477 -11.188 1 97.56 655 TYR A C 1
ATOM 4796 O O . TYR A 1 655 ? -11.055 -13.883 -10.258 1 97.56 655 TYR A O 1
ATOM 4804 N N . MET A 1 656 ? -12.859 -14.422 -11.422 1 97.5 656 MET A N 1
ATOM 4805 C CA . MET A 1 656 ? -13.734 -13.617 -10.57 1 97.5 656 MET A CA 1
ATOM 4806 C C . MET A 1 656 ? -13.758 -14.156 -9.148 1 97.5 656 MET A C 1
ATOM 4808 O O . MET A 1 656 ? -13.852 -13.383 -8.188 1 97.5 656 MET A O 1
ATOM 4812 N N . THR A 1 657 ? -13.719 -15.461 -9.031 1 97.81 657 THR A N 1
ATOM 4813 C CA . THR A 1 657 ? -13.672 -16.047 -7.699 1 97.81 657 THR A CA 1
ATOM 4814 C C . THR A 1 657 ? -12.375 -15.672 -6.992 1 97.81 657 THR A C 1
ATOM 4816 O O . THR A 1 657 ? -12.383 -15.305 -5.812 1 97.81 657 THR A O 1
ATOM 4819 N N . ALA A 1 658 ? -11.305 -15.797 -7.719 1 97.19 658 ALA A N 1
ATOM 4820 C CA . ALA A 1 658 ? -10.016 -15.414 -7.137 1 97.19 658 ALA A CA 1
ATOM 4821 C C . ALA A 1 658 ? -10.016 -13.945 -6.727 1 97.19 658 ALA A C 1
ATOM 4823 O O . ALA A 1 658 ? -9.555 -13.602 -5.637 1 97.19 658 ALA A O 1
ATOM 4824 N N . GLN A 1 659 ? -10.5 -13.141 -7.578 1 96.25 659 GLN A N 1
ATOM 4825 C CA . GLN A 1 659 ? -10.578 -11.711 -7.297 1 96.25 659 GLN A CA 1
ATOM 4826 C C . GLN A 1 659 ? -11.422 -11.445 -6.051 1 96.25 659 GLN A C 1
ATOM 4828 O O . GLN A 1 659 ? -11.047 -10.625 -5.207 1 96.25 659 GLN A O 1
ATOM 4833 N N . GLN A 1 660 ? -12.484 -12.148 -5.969 1 97.25 660 GLN A N 1
ATOM 4834 C CA . GLN A 1 660 ? -13.391 -11.914 -4.852 1 97.25 660 GLN A CA 1
ATOM 4835 C C . GLN A 1 660 ? -12.812 -12.445 -3.545 1 97.25 660 GLN A C 1
ATOM 4837 O O . GLN A 1 660 ? -13.039 -11.867 -2.479 1 97.25 660 GLN A O 1
ATOM 4842 N N . VAL A 1 661 ? -12.117 -13.523 -3.58 1 97.5 661 VAL A N 1
ATOM 4843 C CA . VAL A 1 661 ? -11.484 -14.062 -2.383 1 97.5 661 VAL A CA 1
ATOM 4844 C C . VAL A 1 661 ? -10.422 -13.086 -1.871 1 97.5 661 VAL A C 1
ATOM 4846 O O . VAL A 1 661 ? -10.305 -12.867 -0.663 1 97.5 661 VAL A O 1
ATOM 4849 N N . GLN A 1 662 ? -9.672 -12.57 -2.732 1 95.81 662 GLN A N 1
ATOM 4850 C CA . GLN A 1 662 ? -8.664 -11.602 -2.34 1 95.81 662 GLN A CA 1
ATOM 4851 C C . GLN A 1 662 ? -9.305 -10.344 -1.764 1 95.81 662 GLN A C 1
ATOM 4853 O O . GLN A 1 662 ? -8.812 -9.781 -0.779 1 95.81 662 GLN A O 1
ATOM 4858 N N . ALA A 1 663 ? -10.359 -9.875 -2.375 1 96.12 663 ALA A N 1
ATOM 4859 C CA . ALA A 1 663 ? -11.102 -8.742 -1.828 1 96.12 663 ALA A CA 1
ATOM 4860 C C . ALA A 1 663 ? -11.617 -9.047 -0.427 1 96.12 663 ALA A C 1
ATOM 4862 O O . ALA A 1 663 ? -11.539 -8.203 0.472 1 96.12 663 ALA A O 1
ATOM 4863 N N . LEU A 1 664 ? -12.188 -10.242 -0.261 1 97.31 664 LEU A N 1
ATOM 4864 C CA . LEU A 1 664 ? -12.695 -10.672 1.038 1 97.31 664 LEU A CA 1
ATOM 4865 C C . LEU A 1 664 ? -11.578 -10.695 2.074 1 97.31 664 LEU A C 1
ATOM 4867 O O . LEU A 1 664 ? -11.766 -10.25 3.207 1 97.31 664 LEU A O 1
ATOM 4871 N N . ALA A 1 665 ? -10.445 -11.25 1.688 1 95.94 665 ALA A N 1
ATOM 4872 C CA . ALA A 1 665 ? -9.297 -11.297 2.592 1 95.94 665 ALA A CA 1
ATOM 4873 C C . ALA A 1 665 ? -8.906 -9.898 3.057 1 95.94 665 ALA A C 1
ATOM 4875 O O . ALA A 1 665 ? -8.562 -9.695 4.223 1 95.94 665 ALA A O 1
ATOM 4876 N N . THR A 1 666 ? -8.969 -8.945 2.197 1 93.44 666 THR A N 1
ATOM 4877 C CA . THR A 1 666 ? -8.609 -7.57 2.523 1 93.44 666 THR A CA 1
ATOM 4878 C C . THR A 1 666 ? -9.617 -6.961 3.494 1 93.44 666 THR A C 1
ATOM 4880 O O . THR A 1 666 ? -9.242 -6.207 4.395 1 93.44 666 THR A O 1
ATOM 4883 N N . ILE A 1 667 ? -10.891 -7.27 3.303 1 95.31 667 ILE A N 1
ATOM 4884 C CA . ILE A 1 667 ? -11.938 -6.738 4.164 1 95.31 667 ILE A CA 1
ATOM 4885 C C . ILE A 1 667 ? -11.797 -7.324 5.566 1 95.31 667 ILE A C 1
ATOM 4887 O O . ILE A 1 667 ? -11.969 -6.617 6.562 1 95.31 667 ILE A O 1
ATOM 4891 N N . LEU A 1 668 ? -11.383 -8.57 5.68 1 93.81 668 LEU A N 1
ATOM 4892 C CA . LEU A 1 668 ? -11.375 -9.297 6.945 1 93.81 668 LEU A CA 1
ATOM 4893 C C . LEU A 1 668 ? -10.117 -8.977 7.75 1 93.81 668 LEU A C 1
ATOM 4895 O O . LEU A 1 668 ? -10.094 -9.164 8.969 1 93.81 668 LEU A O 1
ATOM 4899 N N . THR A 1 669 ? -9.148 -8.539 7.133 1 89.81 669 THR A N 1
ATOM 4900 C CA . THR A 1 669 ? -7.883 -8.336 7.828 1 89.81 669 THR A CA 1
ATOM 4901 C C . THR A 1 669 ? -7.629 -6.852 8.078 1 89.81 669 THR A C 1
ATOM 4903 O O . THR A 1 669 ? -8.164 -6 7.359 1 89.81 669 THR A O 1
ATOM 4906 N N . PRO A 1 670 ? -6.801 -6.566 9.039 1 81.94 670 PRO A N 1
ATOM 4907 C CA . PRO A 1 670 ? -6.578 -5.164 9.391 1 81.94 670 PRO A CA 1
ATOM 4908 C C . PRO A 1 670 ? -5.562 -4.48 8.477 1 81.94 670 PRO A C 1
ATOM 4910 O O . PRO A 1 670 ? -5.531 -3.252 8.391 1 81.94 670 PRO A O 1
ATOM 4913 N N . ASN A 1 671 ? -4.738 -5.332 7.867 1 82 671 ASN A N 1
ATOM 4914 C CA . ASN A 1 671 ? -3.709 -4.727 7.031 1 82 671 ASN A CA 1
ATOM 4915 C C . ASN A 1 671 ? -3.496 -5.512 5.742 1 82 671 ASN A C 1
ATOM 4917 O O . ASN A 1 671 ? -3.994 -6.633 5.605 1 82 671 ASN A O 1
ATOM 4921 N N . GLN A 1 672 ? -2.807 -4.91 4.762 1 83.38 672 GLN A N 1
ATOM 4922 C CA . GLN A 1 672 ? -2.602 -5.477 3.434 1 83.38 672 GLN A CA 1
ATOM 4923 C C . GLN A 1 672 ? -1.731 -6.727 3.494 1 83.38 672 GLN A C 1
ATOM 4925 O O . GLN A 1 672 ? -1.965 -7.691 2.76 1 83.38 672 GLN A O 1
ATOM 4930 N N . ASP A 1 673 ? -0.737 -6.82 4.391 1 81.31 673 ASP A N 1
ATOM 4931 C CA . ASP A 1 673 ? 0.181 -7.953 4.48 1 81.31 673 ASP A CA 1
ATOM 4932 C C . ASP A 1 673 ? -0.549 -9.219 4.926 1 81.31 673 ASP A C 1
ATOM 4934 O O . ASP A 1 673 ? -0.317 -10.297 4.379 1 81.31 673 ASP A O 1
ATOM 4938 N N . SER A 1 674 ? -1.379 -9 5.926 1 85.81 674 SER A N 1
ATOM 4939 C CA . SER A 1 674 ? -2.164 -10.141 6.379 1 85.81 674 SER A CA 1
ATOM 4940 C C . SER A 1 674 ? -3.111 -10.633 5.285 1 85.81 674 SER A C 1
ATOM 4942 O O . SER A 1 674 ? -3.381 -11.828 5.184 1 85.81 674 SER A O 1
ATOM 4944 N N . ALA A 1 675 ? -3.645 -9.68 4.512 1 90.31 675 ALA A N 1
ATOM 4945 C CA . ALA A 1 675 ? -4.5 -10.062 3.393 1 90.31 675 ALA A CA 1
ATOM 4946 C C . ALA A 1 675 ? -3.729 -10.891 2.371 1 90.31 675 ALA A C 1
ATOM 4948 O O . ALA A 1 675 ? -4.258 -11.867 1.827 1 90.31 675 ALA A O 1
ATOM 4949 N N . PHE A 1 676 ? -2.475 -10.578 2.137 1 87.44 676 PHE A N 1
ATOM 4950 C CA . PHE A 1 676 ? -1.628 -11.328 1.214 1 87.44 676 PHE A CA 1
ATOM 4951 C C . PHE A 1 676 ? -1.361 -12.727 1.743 1 87.44 676 PHE A C 1
ATOM 4953 O O . PHE A 1 676 ? -1.378 -13.703 0.982 1 87.44 676 PHE A O 1
ATOM 4960 N N . ILE A 1 677 ? -1.11 -12.82 3.041 1 86.56 677 ILE A N 1
ATOM 4961 C CA . ILE A 1 677 ? -0.794 -14.109 3.646 1 86.56 677 ILE A CA 1
ATOM 4962 C C . ILE A 1 677 ? -1.967 -15.07 3.459 1 86.56 677 ILE A C 1
ATOM 4964 O O . ILE A 1 677 ? -1.784 -16.203 3.002 1 86.56 677 ILE A O 1
ATOM 4968 N N . ILE A 1 678 ? -3.129 -14.555 3.723 1 90.69 678 ILE A N 1
ATOM 4969 C CA . ILE A 1 678 ? -4.32 -15.391 3.604 1 90.69 678 ILE A CA 1
ATOM 4970 C C . ILE A 1 678 ? -4.562 -15.742 2.137 1 90.69 678 ILE A C 1
ATOM 4972 O O . ILE A 1 678 ? -4.914 -16.875 1.813 1 90.69 678 ILE A O 1
ATOM 4976 N N . SER A 1 679 ? -4.395 -14.789 1.262 1 93.25 679 SER A N 1
ATOM 4977 C CA . SER A 1 679 ? -4.629 -15 -0.164 1 93.25 679 SER A CA 1
ATOM 4978 C C . SER A 1 679 ? -3.625 -15.984 -0.751 1 93.25 679 SER A C 1
ATOM 4980 O O . SER A 1 679 ? -3.982 -16.812 -1.583 1 93.25 679 SER A O 1
ATOM 4982 N N . ILE A 1 680 ? -2.375 -15.883 -0.344 1 90.38 680 ILE A N 1
ATOM 4983 C CA . ILE A 1 680 ? -1.34 -16.781 -0.852 1 90.38 680 ILE A CA 1
ATOM 4984 C C . ILE A 1 680 ? -1.593 -18.203 -0.347 1 90.38 680 ILE A C 1
ATOM 4986 O O . ILE A 1 680 ? -1.436 -19.172 -1.096 1 90.38 680 ILE A O 1
ATOM 4990 N N . ALA A 1 681 ? -1.951 -18.281 0.958 1 92.12 681 ALA A N 1
ATOM 4991 C CA . ALA A 1 681 ? -2.32 -19.594 1.48 1 92.12 681 ALA A CA 1
ATOM 4992 C C . ALA A 1 681 ? -3.438 -20.219 0.651 1 92.12 681 ALA A C 1
ATOM 4994 O O . ALA A 1 681 ? -3.377 -21.406 0.314 1 92.12 681 ALA A O 1
ATOM 4995 N N . TRP A 1 682 ? -4.438 -19.422 0.331 1 95.38 682 TRP A N 1
ATOM 4996 C CA . TRP A 1 682 ? -5.539 -19.906 -0.501 1 95.38 682 TRP A CA 1
ATOM 4997 C C . TRP A 1 682 ? -5.043 -20.281 -1.895 1 95.38 682 TRP A C 1
ATOM 4999 O O . TRP A 1 682 ? -5.504 -21.266 -2.477 1 95.38 682 TRP A O 1
ATOM 5009 N N . THR A 1 683 ? -4.156 -19.516 -2.49 1 94.75 683 THR A N 1
ATOM 5010 C CA . THR A 1 683 ? -3.592 -19.797 -3.805 1 94.75 683 THR A CA 1
ATOM 5011 C C . THR A 1 683 ? -2.848 -21.125 -3.791 1 94.75 683 THR A C 1
ATOM 5013 O O . THR A 1 683 ? -2.932 -21.906 -4.746 1 94.75 683 THR A O 1
ATOM 5016 N N . CYS A 1 684 ? -2.16 -21.422 -2.686 1 93.56 684 CYS A N 1
ATOM 5017 C CA . CYS A 1 684 ? -1.441 -22.688 -2.561 1 93.56 684 CYS A CA 1
ATOM 5018 C C . CYS A 1 684 ? -2.41 -23.859 -2.518 1 93.56 684 CYS A C 1
ATOM 5020 O O . CYS A 1 684 ? -2.152 -24.906 -3.119 1 93.56 684 CYS A O 1
ATOM 5022 N N . ILE A 1 685 ? -3.508 -23.672 -1.84 1 94.88 685 ILE A N 1
ATOM 5023 C CA . ILE A 1 685 ? -4.523 -24.719 -1.81 1 94.88 685 ILE A CA 1
ATOM 5024 C C . ILE A 1 685 ? -5.023 -25 -3.227 1 94.88 685 ILE A C 1
ATOM 5026 O O . ILE A 1 685 ? -5.18 -26.156 -3.619 1 94.88 685 ILE A O 1
ATOM 5030 N N . ASN A 1 686 ? -5.23 -23.969 -4.023 1 96.5 686 ASN A N 1
ATOM 5031 C CA . ASN A 1 686 ? -5.699 -24.109 -5.398 1 96.5 686 ASN A CA 1
ATOM 5032 C C . ASN A 1 686 ? -4.648 -24.797 -6.273 1 96.5 686 ASN A C 1
ATOM 5034 O O . ASN A 1 686 ? -4.992 -25.547 -7.191 1 96.5 686 ASN A O 1
ATOM 5038 N N . LEU A 1 687 ? -3.41 -24.531 -5.996 1 93.5 687 LEU A N 1
ATOM 5039 C CA . LEU A 1 687 ? -2.324 -25.125 -6.77 1 93.5 687 LEU A CA 1
ATOM 5040 C C . LEU A 1 687 ? -2.299 -26.641 -6.598 1 93.5 687 LEU A C 1
ATOM 5042 O O . LEU A 1 687 ? -2.205 -27.375 -7.582 1 93.5 687 LEU A O 1
ATOM 5046 N N . TYR A 1 688 ? -2.529 -27.094 -5.367 1 94.44 688 TYR A N 1
ATOM 5047 C CA . TYR A 1 688 ? -2.32 -28.516 -5.082 1 94.44 688 TYR A CA 1
ATOM 5048 C C . TYR A 1 688 ? -3.635 -29.281 -5.141 1 94.44 688 TYR A C 1
ATOM 5050 O O . TYR A 1 688 ? -3.646 -30.484 -5.391 1 94.44 688 TYR A O 1
ATOM 5058 N N . GLU A 1 689 ? -4.715 -28.594 -4.898 1 95.19 689 GLU A N 1
ATOM 5059 C CA . GLU A 1 689 ? -6.016 -29.25 -4.922 1 95.19 689 GLU A CA 1
ATOM 5060 C C . GLU A 1 689 ? -6.707 -29.062 -6.266 1 95.19 689 GLU A C 1
ATOM 5062 O O . GLU A 1 689 ? -7.914 -28.812 -6.316 1 95.19 689 GLU A O 1
ATOM 5067 N N . SER A 1 690 ? -5.949 -29.078 -7.355 1 93.88 690 SER A N 1
ATOM 5068 C CA . SER A 1 690 ? -6.48 -28.922 -8.703 1 93.88 690 SER A CA 1
ATOM 5069 C C . SER A 1 690 ? -6.75 -30.266 -9.359 1 93.88 690 SER A C 1
ATOM 5071 O O . SER A 1 690 ? -7.43 -30.344 -10.383 1 93.88 690 SER A O 1
ATOM 5073 N N . ASN A 1 691 ? -6.266 -31.391 -8.852 1 93.69 691 ASN A N 1
ATOM 5074 C CA . ASN A 1 691 ? -6.371 -32.75 -9.398 1 93.69 691 ASN A CA 1
ATOM 5075 C C . ASN A 1 691 ? -5.395 -32.969 -10.555 1 93.69 691 ASN A C 1
ATOM 5077 O O . ASN A 1 691 ? -5.441 -33.969 -11.234 1 93.69 691 ASN A O 1
ATOM 5081 N N . PHE A 1 692 ? -4.547 -31.922 -10.836 1 93.81 692 PHE A N 1
ATOM 5082 C CA . PHE A 1 692 ? -3.588 -32.031 -11.93 1 93.81 692 PHE A CA 1
ATOM 5083 C C . PHE A 1 692 ? -2.201 -32.375 -11.406 1 93.81 692 PHE A C 1
ATOM 5085 O O . PHE A 1 692 ? -1.588 -33.344 -11.852 1 93.81 692 PHE A O 1
ATOM 5092 N N . LEU A 1 693 ? -1.692 -31.609 -10.422 1 91.38 693 LEU A N 1
ATOM 5093 C CA . LEU A 1 693 ? -0.361 -31.875 -9.891 1 91.38 693 LEU A CA 1
ATOM 5094 C C . LEU A 1 693 ? -0.338 -33.188 -9.141 1 91.38 693 LEU A C 1
ATOM 5096 O O . LEU A 1 693 ? 0.616 -33.969 -9.258 1 91.38 693 LEU A O 1
ATOM 5100 N N . VAL A 1 694 ? -1.406 -33.406 -8.422 1 90.06 694 VAL A N 1
ATOM 5101 C CA . VAL A 1 694 ? -1.619 -34.656 -7.723 1 90.06 694 VAL A CA 1
ATOM 5102 C C . VAL A 1 694 ? -3.094 -35.062 -7.801 1 90.06 694 VAL A C 1
ATOM 5104 O O . VAL A 1 694 ? -3.973 -34.25 -7.477 1 90.06 694 VAL A O 1
ATOM 5107 N N . ARG A 1 695 ? -3.314 -36.25 -8.297 1 91.81 695 ARG A N 1
ATOM 5108 C CA . ARG A 1 695 ? -4.691 -36.75 -8.336 1 91.81 695 ARG A CA 1
ATOM 5109 C C . ARG A 1 695 ? -5.203 -37.062 -6.934 1 91.81 695 ARG A C 1
ATOM 5111 O O . ARG A 1 695 ? -4.445 -37.531 -6.086 1 91.81 695 ARG A O 1
ATOM 5118 N N . PHE A 1 696 ? -6.383 -36.812 -6.793 1 90.75 696 PHE A N 1
ATOM 5119 C CA . PHE A 1 696 ? -6.973 -37.031 -5.484 1 90.75 696 PHE A CA 1
ATOM 5120 C C . PHE A 1 696 ? -6.871 -38.531 -5.105 1 90.75 696 PHE A C 1
ATOM 5122 O O . PHE A 1 696 ? -6.707 -38.844 -3.932 1 90.75 696 PHE A O 1
ATOM 5129 N N . SER A 1 697 ? -6.832 -39.375 -6.094 1 86.56 697 SER A N 1
ATOM 5130 C CA . SER A 1 697 ? -6.766 -40.812 -5.855 1 86.56 697 SER A CA 1
ATOM 5131 C C . SER A 1 697 ? -5.367 -41.25 -5.414 1 86.56 697 SER A C 1
ATOM 5133 O O . SER A 1 697 ? -5.199 -42.281 -4.809 1 86.56 697 SER A O 1
ATOM 5135 N N . ASP A 1 698 ? -4.395 -40.438 -5.68 1 84.38 698 ASP A N 1
ATOM 5136 C CA . ASP A 1 698 ? -3.01 -40.781 -5.375 1 84.38 698 ASP A CA 1
ATOM 5137 C C . ASP A 1 698 ? -2.584 -40.219 -4.02 1 84.38 698 ASP A C 1
ATOM 5139 O O . ASP A 1 698 ? -1.47 -40.469 -3.559 1 84.38 698 ASP A O 1
ATOM 5143 N N . MET A 1 699 ? -3.42 -39.531 -3.375 1 87.44 699 MET A N 1
ATOM 5144 C CA . MET A 1 699 ? -3.076 -38.938 -2.088 1 87.44 699 MET A CA 1
ATOM 5145 C C . MET A 1 699 ? -3.178 -39.969 -0.965 1 87.44 699 MET A C 1
ATOM 5147 O O . MET A 1 699 ? -4.18 -40.656 -0.856 1 87.44 699 MET A O 1
ATOM 5151 N N . THR A 1 700 ? -2.111 -40.031 -0.17 1 86.44 700 THR A N 1
ATOM 5152 C CA . THR A 1 700 ? -2.096 -40.969 0.954 1 86.44 700 THR A CA 1
ATOM 5153 C C . THR A 1 700 ? -3.16 -40.594 1.981 1 86.44 700 THR A C 1
ATOM 5155 O O . THR A 1 700 ? -3.883 -41.469 2.479 1 86.44 700 THR A O 1
ATOM 5158 N N . HIS A 1 701 ? -3.168 -39.312 2.279 1 90.81 701 HIS A N 1
ATOM 5159 C CA . HIS A 1 701 ? -4.164 -38.812 3.217 1 90.81 701 HIS A CA 1
ATOM 5160 C C . HIS A 1 701 ? -5.379 -38.25 2.484 1 90.81 701 HIS A C 1
ATOM 5162 O O . HIS A 1 701 ? -5.414 -37.062 2.135 1 90.81 701 HIS A O 1
ATOM 5168 N N . SER A 1 702 ? -6.391 -39.062 2.391 1 87.5 702 SER A N 1
ATOM 5169 C CA . SER A 1 702 ? -7.547 -38.719 1.561 1 87.5 702 SER A CA 1
ATOM 5170 C C . SER A 1 702 ? -8.336 -37.562 2.148 1 87.5 702 SER A C 1
ATOM 5172 O O . SER A 1 702 ? -9.023 -36.844 1.42 1 87.5 702 SER A O 1
ATOM 5174 N N . TRP A 1 703 ? -8.203 -37.375 3.475 1 89.81 703 TRP A N 1
ATOM 5175 C CA . TRP A 1 703 ? -8.984 -36.312 4.102 1 89.81 703 TRP A CA 1
ATOM 5176 C C . TRP A 1 703 ? -8.508 -34.938 3.65 1 89.81 703 TRP A C 1
ATOM 5178 O O . TRP A 1 703 ? -9.281 -33.969 3.635 1 89.81 703 TRP A O 1
ATOM 5188 N N . ILE A 1 704 ? -7.309 -34.781 3.211 1 90.69 704 ILE A N 1
ATOM 5189 C CA . ILE A 1 704 ? -6.777 -33.5 2.746 1 90.69 704 ILE A CA 1
ATOM 5190 C C . ILE A 1 704 ? -7.402 -33.156 1.4 1 90.69 704 ILE A C 1
ATOM 5192 O O . ILE A 1 704 ? -7.488 -31.969 1.046 1 90.69 704 ILE A O 1
ATOM 5196 N N . GLY A 1 705 ? -7.887 -34.219 0.695 1 88.88 705 GLY A N 1
ATOM 5197 C CA . GLY A 1 705 ? -8.555 -34 -0.579 1 88.88 705 GLY A CA 1
ATOM 5198 C C . GLY A 1 705 ? -9.875 -33.25 -0.445 1 88.88 705 GLY A C 1
ATOM 5199 O O . GLY A 1 705 ? -10.398 -32.719 -1.425 1 88.88 705 GLY A O 1
ATOM 5200 N N . GLY A 1 706 ? -10.336 -33.156 0.802 1 89.5 706 GLY A N 1
ATOM 5201 C CA . GLY A 1 706 ? -11.555 -32.406 1.057 1 89.5 706 GLY A CA 1
ATOM 5202 C C . GLY A 1 706 ? -11.398 -30.906 0.804 1 89.5 706 GLY A C 1
ATOM 5203 O O . GLY A 1 706 ? -12.375 -30.203 0.53 1 89.5 706 GLY A O 1
ATOM 5204 N N . LEU A 1 707 ? -10.18 -30.438 0.678 1 92.69 707 LEU A N 1
ATOM 5205 C CA . LEU A 1 707 ? -9.922 -29.016 0.434 1 92.69 707 LEU A CA 1
ATOM 5206 C C . LEU A 1 707 ? -10.172 -28.672 -1.029 1 92.69 707 LEU A C 1
ATOM 5208 O O . LEU A 1 707 ? -10.172 -27.5 -1.396 1 92.69 707 LEU A O 1
ATOM 5212 N N . ARG A 1 708 ? -10.523 -29.734 -1.869 1 92.06 708 ARG A N 1
ATOM 5213 C CA . ARG A 1 708 ? -10.852 -29.5 -3.271 1 92.06 708 ARG A CA 1
ATOM 5214 C C . ARG A 1 708 ? -12.125 -28.672 -3.404 1 92.06 708 ARG A C 1
ATOM 5216 O O . ARG A 1 708 ? -12.312 -27.969 -4.398 1 92.06 708 ARG A O 1
ATOM 5223 N N . TYR A 1 709 ? -12.938 -28.625 -2.365 1 91.56 709 TYR A N 1
ATOM 5224 C CA . TYR A 1 709 ? -14.211 -27.922 -2.43 1 91.56 709 TYR A CA 1
ATOM 5225 C C . TYR A 1 709 ? -14.008 -26.406 -2.318 1 91.56 709 TYR A C 1
ATOM 5227 O O . TYR A 1 709 ? -14.898 -25.625 -2.664 1 91.56 709 TYR A O 1
ATOM 5235 N N . VAL A 1 710 ? -12.805 -26.047 -1.948 1 94.06 710 VAL A N 1
ATOM 5236 C CA . VAL A 1 710 ? -12.531 -24.609 -1.885 1 94.06 710 VAL A CA 1
ATOM 5237 C C . VAL A 1 710 ? -11.477 -24.234 -2.93 1 94.06 710 VAL A C 1
ATOM 5239 O O . VAL A 1 710 ? -10.875 -23.156 -2.859 1 94.06 710 VAL A O 1
ATOM 5242 N N . SER A 1 711 ? -11.289 -25.156 -3.84 1 96.62 711 SER A N 1
ATOM 5243 C CA . SER A 1 711 ? -10.359 -24.875 -4.93 1 96.62 711 SER A CA 1
ATOM 5244 C C . SER A 1 711 ? -11.102 -24.438 -6.191 1 96.62 711 SER A C 1
ATOM 5246 O O . SER A 1 711 ? -11.789 -25.25 -6.82 1 96.62 711 SER A O 1
ATOM 5248 N N . ALA A 1 712 ? -10.969 -23.203 -6.562 1 97.81 712 ALA A N 1
ATOM 5249 C CA . ALA A 1 712 ? -11.578 -22.688 -7.789 1 97.81 712 ALA A CA 1
ATOM 5250 C C . ALA A 1 712 ? -10.953 -23.328 -9.023 1 97.81 712 ALA A C 1
ATOM 5252 O O . ALA A 1 712 ? -11.633 -23.578 -10.016 1 97.81 712 ALA A O 1
ATOM 5253 N N . VAL A 1 713 ? -9.68 -23.688 -8.953 1 97.5 713 VAL A N 1
ATOM 5254 C CA . VAL A 1 713 ? -8.953 -24.266 -10.078 1 97.5 713 VAL A CA 1
ATOM 5255 C C . VAL A 1 713 ? -9.453 -25.672 -10.344 1 97.5 713 VAL A C 1
ATOM 5257 O O . VAL A 1 713 ? -9.516 -26.125 -11.492 1 97.5 713 VAL A O 1
ATOM 5260 N N . TYR A 1 714 ? -9.805 -26.391 -9.273 1 97.25 714 TYR A N 1
ATOM 5261 C CA . TYR A 1 714 ? -10.352 -27.734 -9.445 1 97.25 714 TYR A CA 1
ATOM 5262 C C . TYR A 1 714 ? -11.586 -27.703 -10.344 1 97.25 714 TYR A C 1
ATOM 5264 O O . TYR A 1 714 ? -11.672 -28.469 -11.312 1 97.25 714 TYR A O 1
ATOM 5272 N N . TYR A 1 715 ? -12.5 -26.828 -10.078 1 97.62 715 TYR A N 1
ATOM 5273 C CA . TYR A 1 715 ? -13.75 -26.75 -10.836 1 97.62 715 TYR A CA 1
ATOM 5274 C C . TYR A 1 715 ? -13.492 -26.234 -12.25 1 97.62 715 TYR A C 1
ATOM 5276 O O . TYR A 1 715 ? -14.055 -26.75 -13.219 1 97.62 715 TYR A O 1
ATOM 5284 N N . ALA A 1 716 ? -12.68 -25.156 -12.336 1 98.19 716 ALA A N 1
ATOM 5285 C CA . ALA A 1 716 ? -12.383 -24.578 -13.648 1 98.19 716 ALA A CA 1
ATOM 5286 C C . ALA A 1 716 ? -11.664 -25.594 -14.539 1 98.19 716 ALA A C 1
ATOM 5288 O O . ALA A 1 716 ? -12.031 -25.766 -15.703 1 98.19 716 ALA A O 1
ATOM 5289 N N . PHE A 1 717 ? -10.648 -26.266 -14.031 1 97.69 717 PHE A N 1
ATOM 5290 C CA . PHE A 1 717 ? -9.883 -27.25 -14.773 1 97.69 717 PHE A CA 1
ATOM 5291 C C . PHE A 1 717 ? -10.773 -28.406 -15.227 1 97.69 717 PHE A C 1
ATOM 5293 O O . PHE A 1 717 ? -10.727 -28.812 -16.391 1 97.69 717 PHE A O 1
ATOM 5300 N N . SER A 1 718 ? -11.617 -28.891 -14.312 1 97.75 718 SER A N 1
ATOM 5301 C CA . SER A 1 718 ? -12.516 -30 -14.633 1 97.75 718 SER A CA 1
ATOM 5302 C C . SER A 1 718 ? -13.523 -29.609 -15.703 1 97.75 718 SER A C 1
ATOM 5304 O O . SER A 1 718 ? -13.828 -30.391 -16.609 1 97.75 718 SER A O 1
ATOM 5306 N N . GLY A 1 719 ? -14.047 -28.391 -15.547 1 97.56 719 GLY A N 1
ATOM 5307 C CA . GLY A 1 719 ? -14.953 -27.906 -16.578 1 97.56 719 GLY A CA 1
ATOM 5308 C C . GLY A 1 719 ? -14.297 -27.766 -17.938 1 97.56 719 GLY A C 1
ATOM 5309 O O . GLY A 1 719 ? -14.891 -28.141 -18.953 1 97.56 719 GLY A O 1
ATOM 5310 N N . MET A 1 720 ? -13.094 -27.312 -18.031 1 97.81 720 MET A N 1
ATOM 5311 C CA . MET A 1 720 ? -12.367 -27.141 -19.281 1 97.81 720 MET A CA 1
ATOM 5312 C C . MET A 1 720 ? -11.992 -28.5 -19.875 1 97.81 720 MET A C 1
ATOM 5314 O O . MET A 1 720 ? -12.008 -28.656 -21.094 1 97.81 720 MET A O 1
ATOM 5318 N N . LEU A 1 721 ? -11.664 -29.5 -19 1 97.44 721 LEU A N 1
ATOM 5319 C CA . LEU A 1 721 ? -11.352 -30.844 -19.469 1 97.44 721 LEU A CA 1
ATOM 5320 C C . LEU A 1 721 ? -12.555 -31.469 -20.172 1 97.44 721 LEU A C 1
ATOM 5322 O O . LEU A 1 721 ? -12.414 -32.062 -21.25 1 97.44 721 LEU A O 1
ATOM 5326 N N . ARG A 1 722 ? -13.688 -31.312 -19.531 1 96.94 722 ARG A N 1
ATOM 5327 C CA . ARG A 1 722 ? -14.906 -31.844 -20.125 1 96.94 722 ARG A CA 1
ATOM 5328 C C . ARG A 1 722 ? -15.219 -31.172 -21.453 1 96.94 722 ARG A C 1
ATOM 5330 O O . ARG A 1 722 ? -15.633 -31.812 -22.406 1 96.94 722 ARG A O 1
ATOM 5337 N N . ALA A 1 723 ? -15.008 -29.891 -21.516 1 96.38 723 ALA A N 1
ATOM 5338 C CA . ALA A 1 723 ? -15.281 -29.125 -22.719 1 96.38 723 ALA A CA 1
ATOM 5339 C C . ALA A 1 723 ? -14.336 -29.516 -23.844 1 96.38 723 ALA A C 1
ATOM 5341 O O . ALA A 1 723 ? -14.734 -29.578 -25.016 1 96.38 723 ALA A O 1
ATOM 5342 N N . GLU A 1 724 ? -13.117 -29.844 -23.562 1 96 724 GLU A N 1
ATOM 5343 C CA . GLU A 1 724 ? -12.086 -30.109 -24.562 1 96 724 GLU A CA 1
ATOM 5344 C C . GLU A 1 724 ? -12.102 -31.562 -25 1 96 724 GLU A C 1
ATOM 5346 O O . GLU A 1 724 ? -11.906 -31.859 -26.188 1 96 724 GLU A O 1
ATOM 5351 N N . PHE A 1 725 ? -12.414 -32.531 -24.062 1 95.12 725 PHE A N 1
ATOM 5352 C CA . PHE A 1 725 ? -12.086 -33.938 -24.359 1 95.12 725 PHE A CA 1
ATOM 5353 C C . PHE A 1 725 ? -13.352 -34.781 -24.469 1 95.12 725 PHE A C 1
ATOM 5355 O O . PHE A 1 725 ? -13.328 -35.875 -25.031 1 95.12 725 PHE A O 1
ATOM 5362 N N . GLU A 1 726 ? -14.406 -34.281 -23.953 1 94.81 726 GLU A N 1
ATOM 5363 C CA . GLU A 1 726 ? -15.609 -35.094 -23.969 1 94.81 726 GLU A CA 1
ATOM 5364 C C . GLU A 1 726 ? -16.047 -35.406 -25.406 1 94.81 726 GLU A C 1
ATOM 5366 O O . GLU A 1 726 ? -16.281 -34.5 -26.203 1 94.81 726 GLU A O 1
ATOM 5371 N N . GLY A 1 727 ? -16.094 -36.656 -25.703 1 90.56 727 GLY A N 1
ATOM 5372 C CA . GLY A 1 727 ? -16.578 -37.125 -27 1 90.56 727 GLY A CA 1
ATOM 5373 C C . GLY A 1 727 ? -15.57 -36.938 -28.125 1 90.56 727 GLY A C 1
ATOM 5374 O O . GLY A 1 727 ? -15.906 -37.094 -29.297 1 90.56 727 GLY A O 1
ATOM 5375 N N . ALA A 1 728 ? -14.359 -36.531 -27.797 1 90.12 728 ALA A N 1
ATOM 5376 C CA . ALA A 1 728 ? -13.336 -36.281 -28.812 1 90.12 728 ALA A CA 1
ATOM 5377 C C . ALA A 1 728 ? -12.438 -37.5 -28.984 1 90.12 728 ALA A C 1
ATOM 5379 O O . ALA A 1 728 ? -12.281 -38.312 -28.078 1 90.12 728 ALA A O 1
ATOM 5380 N N . SER A 1 729 ? -11.984 -37.719 -30.188 1 89.75 729 SER A N 1
ATOM 5381 C CA . SER A 1 729 ? -11.047 -38.781 -30.516 1 89.75 729 SER A CA 1
ATOM 5382 C C . SER A 1 729 ? -10.008 -38.312 -31.531 1 89.75 729 SER A C 1
ATOM 5384 O O . SER A 1 729 ? -10.25 -37.344 -32.281 1 89.75 729 SER A O 1
ATOM 5386 N N . ALA A 1 730 ? -8.867 -38.875 -31.453 1 87.56 730 ALA A N 1
ATOM 5387 C CA . ALA A 1 730 ? -7.805 -38.5 -32.406 1 87.56 730 ALA A CA 1
ATOM 5388 C C . ALA A 1 730 ? -7.012 -39.719 -32.812 1 87.56 730 ALA A C 1
ATOM 5390 O O . ALA A 1 730 ? -7.012 -40.75 -32.125 1 87.56 730 ALA A O 1
ATOM 5391 N N . SER A 1 731 ? -6.418 -39.594 -33.969 1 82.75 731 SER A N 1
ATOM 5392 C CA . SER A 1 731 ? -5.578 -40.656 -34.469 1 82.75 731 SER A CA 1
ATOM 5393 C C . SER A 1 731 ? -4.246 -40.719 -33.719 1 82.75 731 SER A C 1
ATOM 5395 O O . SER A 1 731 ? -3.676 -39.688 -33.375 1 82.75 731 SER A O 1
ATOM 5397 N N . CYS A 1 732 ? -3.818 -41.844 -33.344 1 80.56 732 CYS A N 1
ATOM 5398 C CA . CYS A 1 732 ? -2.508 -42 -32.719 1 80.56 732 CYS A CA 1
ATOM 5399 C C . CYS A 1 732 ? -1.58 -42.812 -33.625 1 80.56 732 CYS A C 1
ATOM 5401 O O . CYS A 1 732 ? -0.653 -43.469 -33.156 1 80.56 732 CYS A O 1
ATOM 5403 N N . ALA A 1 733 ? -1.928 -42.781 -34.906 1 76.5 733 ALA A N 1
ATOM 5404 C CA . ALA A 1 733 ? -1.139 -43.531 -35.875 1 76.5 733 ALA A CA 1
ATOM 5405 C C . ALA A 1 733 ? 0.323 -43.094 -35.844 1 76.5 733 ALA A C 1
ATOM 5407 O O . ALA A 1 733 ? 1.223 -43.906 -36.094 1 76.5 733 ALA A O 1
ATOM 5408 N N . GLY A 1 734 ? 0.562 -41.906 -35.5 1 76.44 734 GLY A N 1
ATOM 5409 C CA . GLY A 1 734 ? 1.921 -41.375 -35.469 1 76.44 734 GLY A CA 1
ATOM 5410 C C . GLY A 1 734 ? 2.699 -41.844 -34.25 1 76.44 734 GLY A C 1
ATOM 5411 O O . GLY A 1 734 ? 3.922 -41.688 -34.188 1 76.44 734 GLY A O 1
ATOM 5412 N N . GLY A 1 735 ? 2.113 -42.562 -33.344 1 76.44 735 GLY A N 1
ATOM 5413 C CA . GLY A 1 735 ? 2.77 -43.125 -32.156 1 76.44 735 GLY A CA 1
ATOM 5414 C C . GLY A 1 735 ? 3.268 -42.062 -31.203 1 76.44 735 GLY A C 1
ATOM 5415 O O . GLY A 1 735 ? 2.824 -40.906 -31.266 1 76.44 735 GLY A O 1
ATOM 5416 N N . VAL A 1 736 ? 4.105 -42.594 -30.203 1 78.69 736 VAL A N 1
ATOM 5417 C CA . VAL A 1 736 ? 4.707 -41.719 -29.203 1 78.69 736 VAL A CA 1
ATOM 5418 C C . VAL A 1 736 ? 6.031 -41.156 -29.719 1 78.69 736 VAL A C 1
ATOM 5420 O O . VAL A 1 736 ? 6.699 -41.781 -30.547 1 78.69 736 VAL A O 1
ATOM 5423 N N . ALA A 1 737 ? 6.34 -39.938 -29.375 1 79.44 737 ALA A N 1
ATOM 5424 C CA . ALA A 1 737 ? 7.566 -39.281 -29.812 1 79.44 737 ALA A CA 1
ATOM 5425 C C . ALA A 1 737 ? 8.789 -40.156 -29.547 1 79.44 737 ALA A C 1
ATOM 5427 O O . ALA A 1 737 ? 8.867 -40.812 -28.516 1 79.44 737 ALA A O 1
ATOM 5428 N N . PRO A 1 738 ? 9.703 -40.219 -30.5 1 80.69 738 PRO A N 1
ATOM 5429 C CA . PRO A 1 738 ? 10.883 -41.062 -30.375 1 80.69 738 PRO A CA 1
ATOM 5430 C C . PRO A 1 738 ? 11.711 -40.75 -29.141 1 80.69 738 PRO A C 1
ATOM 5432 O O . PRO A 1 738 ? 12.297 -41.656 -28.531 1 80.69 738 PRO A O 1
ATOM 5435 N N . ASP A 1 739 ? 11.734 -39.531 -28.797 1 82.31 739 ASP A N 1
ATOM 5436 C CA . ASP A 1 739 ? 12.539 -39.156 -27.625 1 82.31 739 ASP A CA 1
ATOM 5437 C C . ASP A 1 739 ? 11.945 -39.719 -26.344 1 82.31 739 ASP A C 1
ATOM 5439 O O . ASP A 1 739 ? 12.68 -40.125 -25.438 1 82.31 739 ASP A O 1
ATOM 5443 N N . LEU A 1 740 ? 10.695 -39.812 -26.266 1 82.06 740 LEU A N 1
ATOM 5444 C CA . LEU A 1 740 ? 10.039 -40.375 -25.094 1 82.06 740 LEU A CA 1
ATOM 5445 C C . LEU A 1 740 ? 10.273 -41.875 -25.031 1 82.06 740 LEU A C 1
ATOM 5447 O O . LEU A 1 740 ? 10.469 -42.438 -23.953 1 82.06 740 LEU A O 1
ATOM 5451 N N . ILE A 1 741 ? 10.281 -42.5 -26.203 1 81.31 741 ILE A N 1
ATOM 5452 C CA . ILE A 1 741 ? 10.531 -43.938 -26.266 1 81.31 741 ILE A CA 1
ATOM 5453 C C . ILE A 1 741 ? 11.961 -44.219 -25.828 1 81.31 741 ILE A C 1
ATOM 5455 O O . ILE A 1 741 ? 12.203 -45.188 -25.062 1 81.31 741 ILE A O 1
ATOM 5459 N N . ALA A 1 742 ? 12.805 -43.406 -26.328 1 83.25 742 ALA A N 1
ATOM 5460 C CA . ALA A 1 742 ? 14.203 -43.562 -25.922 1 83.25 742 ALA A CA 1
ATOM 5461 C C . ALA A 1 742 ? 14.352 -43.406 -24.422 1 83.25 742 ALA A C 1
ATOM 5463 O O . ALA A 1 742 ? 15.117 -44.125 -23.781 1 83.25 742 ALA A O 1
ATOM 5464 N N . SER A 1 743 ? 13.656 -42.469 -23.859 1 84.31 743 SER A N 1
ATOM 5465 C CA . SER A 1 743 ? 13.711 -42.25 -22.422 1 84.31 743 SER A CA 1
ATOM 5466 C C . SER A 1 743 ? 13.094 -43.406 -21.641 1 84.31 743 SER A C 1
ATOM 5468 O O . SER A 1 743 ? 13.578 -43.75 -20.562 1 84.31 743 SER A O 1
ATOM 5470 N N . LEU A 1 744 ? 12.07 -43.938 -22.125 1 79.94 744 LEU A N 1
ATOM 5471 C CA . LEU A 1 744 ? 11.422 -45.062 -21.469 1 79.94 744 LEU A CA 1
ATOM 5472 C C . LEU A 1 744 ? 12.336 -46.312 -21.484 1 79.94 744 LEU A C 1
ATOM 5474 O O . LEU A 1 744 ? 12.398 -47.031 -20.484 1 79.94 744 LEU A O 1
ATOM 5478 N N . LYS A 1 745 ? 13 -46.438 -22.609 1 80.81 745 LYS A N 1
ATOM 5479 C CA . LYS A 1 745 ? 13.961 -47.531 -22.703 1 80.81 745 LYS A CA 1
ATOM 5480 C C . LYS A 1 745 ? 15.109 -47.344 -21.719 1 80.81 745 LYS A C 1
ATOM 5482 O O . LYS A 1 745 ? 15.586 -48.312 -21.109 1 80.81 745 LYS A O 1
ATOM 5487 N N . ALA A 1 746 ? 15.43 -46.156 -21.609 1 83.69 746 ALA A N 1
ATOM 5488 C CA . ALA A 1 746 ? 16.531 -45.844 -20.703 1 83.69 746 ALA A CA 1
ATOM 5489 C C . ALA A 1 746 ? 16.094 -45.969 -19.25 1 83.69 746 ALA A C 1
ATOM 5491 O O . ALA A 1 746 ? 16.906 -46.281 -18.375 1 83.69 746 ALA A O 1
ATOM 5492 N N . LEU A 1 747 ? 14.883 -45.781 -18.969 1 83.69 747 LEU A N 1
ATOM 5493 C CA . LEU A 1 747 ? 14.336 -45.844 -17.609 1 83.69 747 LEU A CA 1
ATOM 5494 C C . LEU A 1 747 ? 14.289 -47.281 -17.125 1 83.69 747 LEU A C 1
ATOM 5496 O O . LEU A 1 747 ? 14.516 -47.562 -15.945 1 83.69 747 LEU A O 1
ATOM 5500 N N . VAL A 1 748 ? 13.984 -48.25 -18 1 81.38 748 VAL A N 1
ATOM 5501 C CA . VAL A 1 748 ? 13.914 -49.656 -17.625 1 81.38 748 VAL A CA 1
ATOM 5502 C C . VAL A 1 748 ? 14.883 -50.469 -18.484 1 81.38 748 VAL A C 1
ATOM 5504 O O . VAL A 1 748 ? 14.461 -51.219 -19.359 1 81.38 748 VAL A O 1
ATOM 5507 N N . PRO A 1 749 ? 16.203 -50.375 -18.062 1 67.19 749 PRO A N 1
ATOM 5508 C CA . PRO A 1 749 ? 17.188 -51.031 -18.938 1 67.19 749 PRO A CA 1
ATOM 5509 C C . PRO A 1 749 ? 17.125 -52.562 -18.828 1 67.19 749 PRO A C 1
ATOM 5511 O O . PRO A 1 749 ? 17.422 -53.25 -19.797 1 67.19 749 PRO A O 1
ATOM 5514 N N . ALA A 1 750 ? 16.906 -53.219 -17.516 1 62.22 750 ALA A N 1
ATOM 5515 C CA . ALA A 1 750 ? 17.094 -54.625 -17.25 1 62.22 750 ALA A CA 1
ATOM 5516 C C . ALA A 1 750 ? 15.828 -55.438 -17.594 1 62.22 750 ALA A C 1
ATOM 5518 O O . ALA A 1 750 ? 15.844 -56.656 -17.578 1 62.22 750 ALA A O 1
ATOM 5519 N N . ALA A 1 751 ? 14.672 -54.812 -17.594 1 57.47 751 ALA A N 1
ATOM 5520 C CA . ALA A 1 751 ? 13.523 -55.719 -17.766 1 57.47 751 ALA A CA 1
ATOM 5521 C C . ALA A 1 751 ? 13.734 -56.656 -18.938 1 57.47 751 ALA A C 1
ATOM 5523 O O . ALA A 1 751 ? 14.492 -56.375 -19.859 1 57.47 751 ALA A O 1
ATOM 5524 N N . PRO A 1 752 ? 13.297 -57.906 -18.75 1 56.06 752 PRO A N 1
ATOM 5525 C CA . PRO A 1 752 ? 13.578 -58.719 -19.938 1 56.06 752 PRO A CA 1
ATOM 5526 C C . PRO A 1 752 ? 13.383 -57.938 -21.234 1 56.06 752 PRO A C 1
ATOM 5528 O O . PRO A 1 752 ? 12.352 -57.312 -21.422 1 56.06 752 PRO A O 1
ATOM 5531 N N . ALA A 1 753 ? 14.562 -57.531 -21.766 1 54.91 753 ALA A N 1
ATOM 5532 C CA . ALA A 1 753 ? 14.789 -56.688 -22.953 1 54.91 753 ALA A CA 1
ATOM 5533 C C . ALA A 1 753 ? 13.664 -56.906 -23.969 1 54.91 753 ALA A C 1
ATOM 5535 O O . ALA A 1 753 ? 13.219 -55.938 -24.594 1 54.91 753 ALA A O 1
ATOM 5536 N N . SER A 1 754 ? 13.164 -58.094 -23.828 1 60 754 SER A N 1
ATOM 5537 C CA . SER A 1 754 ? 12.281 -58.406 -24.938 1 60 754 SER A CA 1
ATOM 5538 C C . SER A 1 754 ? 10.906 -57.781 -24.75 1 60 754 SER A C 1
ATOM 5540 O O . SER A 1 754 ? 10.32 -57.25 -25.703 1 60 754 SER A O 1
ATOM 5542 N N . ARG A 1 755 ? 10.43 -57.688 -23.453 1 67.88 755 ARG A N 1
ATOM 5543 C CA . ARG A 1 755 ? 9.062 -57.219 -23.266 1 67.88 755 ARG A CA 1
ATOM 5544 C C . ARG A 1 755 ? 9.008 -55.688 -23.359 1 67.88 755 ARG A C 1
ATOM 5546 O O . ARG A 1 755 ? 8.086 -55.125 -23.969 1 67.88 755 ARG A O 1
ATOM 5553 N N . VAL A 1 756 ? 10.039 -55.062 -22.859 1 68.19 756 VAL A N 1
ATOM 5554 C CA . VAL A 1 756 ? 10.062 -53.594 -22.906 1 68.19 756 VAL A CA 1
ATOM 5555 C C . VAL A 1 756 ? 10.297 -53.125 -24.328 1 68.19 756 VAL A C 1
ATOM 5557 O O . VAL A 1 756 ? 9.719 -52.125 -24.766 1 68.19 756 VAL A O 1
ATOM 5560 N N . GLN A 1 757 ? 11.094 -53.938 -25 1 68.94 757 GLN A N 1
ATOM 5561 C CA . GLN A 1 757 ? 11.359 -53.594 -26.406 1 68.94 757 GLN A CA 1
ATOM 5562 C C . GLN A 1 757 ? 10.094 -53.75 -27.25 1 68.94 757 GLN A C 1
ATOM 5564 O O . GLN A 1 757 ? 9.844 -52.938 -28.141 1 68.94 757 GLN A O 1
ATOM 5569 N N . MET A 1 758 ? 9.406 -54.781 -26.906 1 71.19 758 MET A N 1
ATOM 5570 C CA . MET A 1 758 ? 8.164 -55 -27.656 1 71.19 758 MET A CA 1
ATOM 5571 C C . MET A 1 758 ? 7.16 -53.906 -27.359 1 71.19 758 MET A C 1
ATOM 5573 O O . MET A 1 758 ? 6.469 -53.406 -28.25 1 71.19 758 MET A O 1
ATOM 5577 N N . ALA A 1 759 ? 7.09 -53.531 -26.109 1 72.88 759 ALA A N 1
ATOM 5578 C CA . ALA A 1 759 ? 6.191 -52.438 -25.719 1 72.88 759 ALA A CA 1
ATOM 5579 C C . ALA A 1 759 ? 6.602 -51.125 -26.359 1 72.88 759 ALA A C 1
ATOM 5581 O O . ALA A 1 759 ? 5.75 -50.375 -26.828 1 72.88 759 ALA A O 1
ATOM 5582 N N . ALA A 1 760 ? 7.879 -50.875 -26.453 1 74.12 760 ALA A N 1
ATOM 5583 C CA . ALA A 1 760 ? 8.398 -49.656 -27.047 1 74.12 760 ALA A CA 1
ATOM 5584 C C . ALA A 1 760 ? 8.078 -49.625 -28.547 1 74.12 760 ALA A C 1
ATOM 5586 O O . ALA A 1 760 ? 7.734 -48.562 -29.078 1 74.12 760 ALA A O 1
ATOM 5587 N N . ARG A 1 761 ? 8.188 -50.719 -29.156 1 72.88 761 ARG A N 1
ATOM 5588 C CA . ARG A 1 761 ? 7.895 -50.781 -30.578 1 72.88 761 ARG A CA 1
ATOM 5589 C C . ARG A 1 761 ? 6.414 -50.531 -30.859 1 72.88 761 ARG A C 1
ATOM 5591 O O . ARG A 1 761 ? 6.051 -49.906 -31.844 1 72.88 761 ARG A O 1
ATOM 5598 N N . THR A 1 762 ? 5.617 -51.062 -29.953 1 75.25 762 THR A N 1
ATOM 5599 C CA . THR A 1 762 ? 4.18 -50.875 -30.109 1 75.25 762 THR A CA 1
ATOM 5600 C C . THR A 1 762 ? 3.805 -49.438 -29.922 1 75.25 762 THR A C 1
ATOM 5602 O O . THR A 1 762 ? 2.914 -48.906 -30.594 1 75.25 762 THR A O 1
ATOM 5605 N N . LEU A 1 763 ? 4.535 -48.812 -29.062 1 77.31 763 LEU A N 1
ATOM 5606 C CA . LEU A 1 763 ? 4.246 -47.406 -28.797 1 77.31 763 LEU A CA 1
ATOM 5607 C C . LEU A 1 763 ? 4.781 -46.531 -29.922 1 77.31 763 LEU A C 1
ATOM 5609 O O . LEU A 1 763 ? 4.215 -45.469 -30.203 1 77.31 763 LEU A O 1
ATOM 5613 N N . GLU A 1 764 ? 5.797 -47 -30.547 1 77.06 764 GLU A N 1
ATOM 5614 C CA . GLU A 1 764 ? 6.398 -46.25 -31.656 1 77.06 764 GLU A CA 1
ATOM 5615 C C . GLU A 1 764 ? 5.562 -46.406 -32.938 1 77.06 764 GLU A C 1
ATOM 5617 O O . GLU A 1 764 ? 5.449 -45.469 -33.719 1 77.06 764 GLU A O 1
ATOM 5622 N N . GLN A 1 765 ? 5.055 -47.625 -33.094 1 78.81 765 GLN A N 1
ATOM 5623 C CA . GLN A 1 765 ? 4.258 -47.906 -34.281 1 78.81 765 GLN A CA 1
ATOM 5624 C C . GLN A 1 765 ? 2.979 -48.656 -33.906 1 78.81 765 GLN A C 1
ATOM 5626 O O . GLN A 1 765 ? 2.848 -49.844 -34.219 1 78.81 765 GLN A O 1
ATOM 5631 N N . PRO A 1 766 ? 2.02 -47.938 -33.406 1 76.5 766 PRO A N 1
ATOM 5632 C CA . PRO A 1 766 ? 0.795 -48.594 -32.969 1 76.5 766 PRO A CA 1
ATOM 5633 C C . PRO A 1 766 ? -0.052 -49.125 -34.125 1 76.5 766 PRO A C 1
ATOM 5635 O O . PRO A 1 766 ? -0.903 -50 -33.938 1 76.5 766 PRO A O 1
ATOM 5638 N N . GLY A 1 767 ? 0.159 -48.594 -35.281 1 74.69 767 GLY A N 1
ATOM 5639 C CA . GLY A 1 767 ? -0.61 -49 -36.438 1 74.69 767 GLY A CA 1
ATOM 5640 C C . GLY A 1 767 ? -1.507 -47.906 -37 1 74.69 767 GLY A C 1
ATOM 5641 O O . GLY A 1 767 ? -1.824 -46.969 -36.281 1 74.69 767 GLY A O 1
ATOM 5642 N N . ALA A 1 768 ? -1.939 -47.938 -38.188 1 76.38 768 ALA A N 1
ATOM 5643 C CA . ALA A 1 768 ? -2.721 -46.938 -38.875 1 76.38 768 ALA A CA 1
ATOM 5644 C C . ALA A 1 768 ? -4.129 -46.844 -38.312 1 76.38 768 ALA A C 1
ATOM 5646 O O . ALA A 1 768 ? -4.766 -45.781 -38.406 1 76.38 768 ALA A O 1
ATOM 5647 N N . ASP A 1 769 ? -4.609 -47.906 -37.625 1 77.44 769 ASP A N 1
ATOM 5648 C CA . ASP A 1 769 ? -5.98 -47.906 -37.125 1 77.44 769 ASP A CA 1
ATOM 5649 C C . ASP A 1 769 ? -6.027 -47.531 -35.656 1 77.44 769 ASP A C 1
ATOM 5651 O O . ASP A 1 769 ? -7.082 -47.594 -35 1 77.44 769 ASP A O 1
ATOM 5655 N N . CYS A 1 770 ? -4.902 -47.031 -35.25 1 80.88 770 CYS A N 1
ATOM 5656 C CA . CYS A 1 770 ? -4.852 -46.688 -33.844 1 80.88 770 CYS A CA 1
ATOM 5657 C C . CYS A 1 770 ? -5.59 -45.375 -33.594 1 80.88 770 CYS A C 1
ATOM 5659 O O . CYS A 1 770 ? -5.355 -44.375 -34.281 1 80.88 770 CYS A O 1
ATOM 5661 N N . ARG A 1 771 ? -6.602 -45.375 -32.688 1 84.81 771 ARG A N 1
ATOM 5662 C CA . ARG A 1 771 ? -7.355 -44.188 -32.281 1 84.81 771 ARG A CA 1
ATOM 5663 C C . ARG A 1 771 ? -7.391 -44.031 -30.766 1 84.81 771 ARG A C 1
ATOM 5665 O O . ARG A 1 771 ? -7.504 -45.031 -30.047 1 84.81 771 ARG A O 1
ATOM 5672 N N . MET A 1 772 ? -7.234 -42.812 -30.375 1 88.75 772 MET A N 1
ATOM 5673 C CA . MET A 1 772 ? -7.32 -42.531 -28.953 1 88.75 772 MET A CA 1
ATOM 5674 C C . MET A 1 772 ? -8.695 -41.969 -28.594 1 88.75 772 MET A C 1
ATOM 5676 O O . MET A 1 772 ? -9.211 -41.094 -29.281 1 88.75 772 MET A O 1
ATOM 5680 N N . ASP A 1 773 ? -9.297 -42.531 -27.625 1 90.44 773 ASP A N 1
ATOM 5681 C CA . ASP A 1 773 ? -10.539 -42 -27.047 1 90.44 773 ASP A CA 1
ATOM 5682 C C . ASP A 1 773 ? -10.258 -41.094 -25.859 1 90.44 773 ASP A C 1
ATOM 5684 O O . ASP A 1 773 ? -9.898 -41.594 -24.781 1 90.44 773 ASP A O 1
ATOM 5688 N N . PHE A 1 774 ? -10.555 -39.875 -26 1 91.38 774 PHE A N 1
ATOM 5689 C CA . PHE A 1 774 ? -10.172 -38.906 -24.984 1 91.38 774 PHE A CA 1
ATOM 5690 C C . PHE A 1 774 ? -11.109 -38.938 -23.797 1 91.38 774 PHE A C 1
ATOM 5692 O O . PHE A 1 774 ? -10.852 -38.344 -22.75 1 91.38 774 PHE A O 1
ATOM 5699 N N . ASN A 1 775 ? -12.172 -39.719 -23.781 1 92.31 775 ASN A N 1
ATOM 5700 C CA . ASN A 1 775 ? -12.992 -39.938 -22.594 1 92.31 775 ASN A CA 1
ATOM 5701 C C . ASN A 1 775 ? -12.195 -40.625 -21.5 1 92.31 775 ASN A C 1
ATOM 5703 O O . ASN A 1 775 ? -12.523 -40.5 -20.312 1 92.31 775 ASN A O 1
ATOM 5707 N N . ALA A 1 776 ? -11.203 -41.344 -21.969 1 91.38 776 ALA A N 1
ATOM 5708 C CA . ALA A 1 776 ? -10.352 -42.031 -21 1 91.38 776 ALA A CA 1
ATOM 5709 C C . ALA A 1 776 ? -9.633 -41.031 -20.094 1 91.38 776 ALA A C 1
ATOM 5711 O O . ALA A 1 776 ? -9.352 -41.312 -18.938 1 91.38 776 ALA A O 1
ATOM 5712 N N . VAL A 1 777 ? -9.375 -39.844 -20.641 1 92.25 777 VAL A N 1
ATOM 5713 C CA . VAL A 1 777 ? -8.727 -38.812 -19.859 1 92.25 777 VAL A CA 1
ATOM 5714 C C . VAL A 1 777 ? -9.656 -38.344 -18.734 1 92.25 777 VAL A C 1
ATOM 5716 O O . VAL A 1 777 ? -9.211 -38.125 -17.609 1 92.25 777 VAL A O 1
ATOM 5719 N N . LEU A 1 778 ? -10.938 -38.219 -19.016 1 94.75 778 LEU A N 1
ATOM 5720 C CA . LEU A 1 778 ? -11.922 -37.812 -18.016 1 94.75 778 LEU A CA 1
ATOM 5721 C C . LEU A 1 778 ? -12.047 -38.844 -16.922 1 94.75 778 LEU A C 1
ATOM 5723 O O . LEU A 1 778 ? -12.203 -38.5 -15.742 1 94.75 778 LEU A O 1
ATOM 5727 N N . GLY A 1 779 ? -11.938 -40.125 -17.344 1 91.94 779 GLY A N 1
ATOM 5728 C CA . GLY A 1 779 ? -11.953 -41.219 -16.359 1 91.94 779 GLY A CA 1
ATOM 5729 C C . GLY A 1 779 ? -10.719 -41.25 -15.484 1 91.94 779 GLY A C 1
ATOM 5730 O O . GLY A 1 779 ? -10.805 -41.562 -14.297 1 91.94 779 GLY A O 1
ATOM 5731 N N . TYR A 1 780 ? -9.609 -40.906 -16.109 1 91.25 780 TYR A N 1
ATOM 5732 C CA . TYR A 1 780 ? -8.352 -40.875 -15.383 1 91.25 780 TYR A CA 1
ATOM 5733 C C . TYR A 1 780 ? -8.414 -39.875 -14.234 1 91.25 780 TYR A C 1
ATOM 5735 O O . TYR A 1 780 ? -7.887 -40.125 -13.148 1 91.25 780 TYR A O 1
ATOM 5743 N N . PHE A 1 781 ? -9.094 -38.75 -14.414 1 93.25 781 PHE A N 1
ATOM 5744 C CA . PHE A 1 781 ? -9.211 -37.719 -13.383 1 93.25 781 PHE A CA 1
ATOM 5745 C C . PHE A 1 781 ? -10.484 -37.906 -12.57 1 93.25 781 PHE A C 1
ATOM 5747 O O . PHE A 1 781 ? -10.828 -37.062 -11.734 1 93.25 781 PHE A O 1
ATOM 5754 N N . ASN A 1 782 ? -11.203 -38.938 -12.766 1 91.44 782 ASN A N 1
ATOM 5755 C CA . ASN A 1 782 ? -12.422 -39.281 -12.039 1 91.44 782 ASN A CA 1
ATOM 5756 C C . ASN A 1 782 ? -13.453 -38.156 -12.102 1 91.44 782 ASN A C 1
ATOM 5758 O O . ASN A 1 782 ? -13.961 -37.719 -11.062 1 91.44 782 ASN A O 1
ATOM 5762 N N . LEU A 1 783 ? -13.648 -37.688 -13.352 1 94.38 783 LEU A N 1
ATOM 5763 C CA . LEU A 1 783 ? -14.633 -36.625 -13.531 1 94.38 783 LEU A CA 1
ATOM 5764 C C . LEU A 1 783 ? -16.016 -37.188 -13.797 1 94.38 783 LEU A C 1
ATOM 5766 O O . LEU A 1 783 ? -16.312 -37.594 -14.93 1 94.38 783 LEU A O 1
ATOM 5770 N N . ASP A 1 784 ? -16.828 -37.094 -12.773 1 89.94 784 ASP A N 1
ATOM 5771 C CA . ASP A 1 784 ? -18.125 -37.781 -12.859 1 89.94 784 ASP A CA 1
ATOM 5772 C C . ASP A 1 784 ? -19.234 -36.781 -13.195 1 89.94 784 ASP A C 1
ATOM 5774 O O . ASP A 1 784 ? -20.297 -37.156 -13.68 1 89.94 784 ASP A O 1
ATOM 5778 N N . TRP A 1 785 ? -19 -35.531 -12.992 1 94.38 785 TRP A N 1
ATOM 5779 C CA . TRP A 1 785 ? -20.031 -34.531 -13.289 1 94.38 785 TRP A CA 1
ATOM 5780 C C . TRP A 1 785 ? -19.938 -34.062 -14.742 1 94.38 785 TRP A C 1
ATOM 5782 O O . TRP A 1 785 ? -18.875 -34.094 -15.344 1 94.38 785 TRP A O 1
ATOM 5792 N N . PRO A 1 786 ? -21.109 -33.75 -15.258 1 94.88 786 PRO A N 1
ATOM 5793 C CA . PRO A 1 786 ? -21.047 -33.156 -16.578 1 94.88 786 PRO A CA 1
ATOM 5794 C C . PRO A 1 786 ? -20.422 -31.75 -16.562 1 94.88 786 PRO A C 1
ATOM 5796 O O . PRO A 1 786 ? -20.172 -31.203 -15.492 1 94.88 786 PRO A O 1
ATOM 5799 N N . MET A 1 787 ? -20.094 -31.328 -17.75 1 94.56 787 MET A N 1
ATOM 5800 C CA . MET A 1 787 ? -19.438 -30.047 -17.922 1 94.56 787 MET A CA 1
ATOM 5801 C C . MET A 1 787 ? -20.172 -28.938 -17.156 1 94.56 787 MET A C 1
ATOM 5803 O O . MET A 1 787 ? -19.562 -28.172 -16.422 1 94.56 787 MET A O 1
ATOM 5807 N N . TRP A 1 788 ? -21.484 -28.812 -17.234 1 94.69 788 TRP A N 1
ATOM 5808 C CA . TRP A 1 788 ? -22.297 -27.766 -16.625 1 94.69 788 TRP A CA 1
ATOM 5809 C C . TRP A 1 788 ? -22.312 -27.906 -15.102 1 94.69 788 TRP A C 1
ATOM 5811 O O . TRP A 1 788 ? -22.531 -26.938 -14.383 1 94.69 788 TRP A O 1
ATOM 5821 N N . GLY A 1 789 ? -22.109 -29.141 -14.625 1 96.56 789 GLY A N 1
ATOM 5822 C CA . GLY A 1 789 ? -22.047 -29.344 -13.188 1 96.56 789 GLY A CA 1
ATOM 5823 C C . GLY A 1 789 ? -20.875 -28.625 -12.547 1 96.56 789 GLY A C 1
ATOM 5824 O O . GLY A 1 789 ? -21.031 -28 -11.484 1 96.56 789 GLY A O 1
ATOM 5825 N N . TYR A 1 790 ? -19.703 -28.688 -13.156 1 97.25 790 TYR A N 1
ATOM 5826 C CA . TYR A 1 790 ? -18.516 -28.016 -12.633 1 97.25 790 TYR A CA 1
ATOM 5827 C C . TYR A 1 790 ? -18.672 -26.5 -12.742 1 97.25 790 TYR A C 1
ATOM 5829 O O . TYR A 1 790 ? -18.25 -25.766 -11.844 1 97.25 790 TYR A O 1
ATOM 5837 N N . ILE A 1 791 ? -19.266 -25.984 -13.789 1 97 791 ILE A N 1
ATOM 5838 C CA . ILE A 1 791 ? -19.469 -24.562 -14 1 97 791 ILE A CA 1
ATOM 5839 C C . ILE A 1 791 ? -20.453 -24.031 -12.961 1 97 791 ILE A C 1
ATOM 5841 O O . ILE A 1 791 ? -20.25 -22.953 -12.391 1 97 791 ILE A O 1
ATOM 5845 N N . THR A 1 792 ? -21.484 -24.828 -12.695 1 97.38 792 THR A N 1
ATOM 5846 C CA . THR A 1 792 ? -22.469 -24.422 -11.695 1 97.38 792 THR A CA 1
ATOM 5847 C C . THR A 1 792 ? -21.844 -24.391 -10.305 1 97.38 792 THR A C 1
ATOM 5849 O O . THR A 1 792 ? -22.141 -23.5 -9.508 1 97.38 792 THR A O 1
ATOM 5852 N N . ALA A 1 793 ? -21 -25.359 -10.023 1 97.38 793 ALA A N 1
ATOM 5853 C CA . ALA A 1 793 ? -20.297 -25.359 -8.742 1 97.38 793 ALA A CA 1
ATOM 5854 C C . ALA A 1 793 ? -19.438 -24.109 -8.586 1 97.38 793 ALA A C 1
ATOM 5856 O O . ALA A 1 793 ? -19.344 -23.531 -7.492 1 97.38 793 ALA A O 1
ATOM 5857 N N . LEU A 1 794 ? -18.812 -23.719 -9.641 1 97.44 794 LEU A N 1
ATOM 5858 C CA . LEU A 1 794 ? -17.984 -22.516 -9.625 1 97.44 794 LEU A CA 1
ATOM 5859 C C . LEU A 1 794 ? -18.844 -21.281 -9.406 1 97.44 794 LEU A C 1
ATOM 5861 O O . LEU A 1 794 ? -18.438 -20.344 -8.711 1 97.44 794 LEU A O 1
ATOM 5865 N N . LEU A 1 795 ? -20 -21.219 -9.984 1 97.56 795 LEU A N 1
ATOM 5866 C CA . LEU A 1 795 ? -20.938 -20.125 -9.805 1 97.56 795 LEU A CA 1
ATOM 5867 C C . LEU A 1 795 ? -21.422 -20.047 -8.367 1 97.56 795 LEU A C 1
ATOM 5869 O O . LEU A 1 795 ? -21.547 -18.953 -7.801 1 97.56 795 LEU A O 1
ATOM 5873 N N . ILE A 1 796 ? -21.703 -21.203 -7.797 1 97.94 796 ILE A N 1
ATOM 5874 C CA . ILE A 1 796 ? -22.141 -21.266 -6.402 1 97.94 796 ILE A CA 1
ATOM 5875 C C . ILE A 1 796 ? -21 -20.797 -5.492 1 97.94 796 ILE A C 1
ATOM 5877 O O . ILE A 1 796 ? -21.234 -20.062 -4.531 1 97.94 796 ILE A O 1
ATOM 5881 N N . TYR A 1 797 ? -19.812 -21.281 -5.828 1 98 797 TYR A N 1
ATOM 5882 C CA . TYR A 1 797 ? -18.625 -20.844 -5.078 1 98 797 TYR A CA 1
ATOM 5883 C C . TYR A 1 797 ? -18.484 -19.328 -5.121 1 98 797 TYR A C 1
ATOM 5885 O O . TYR A 1 797 ? -18.297 -18.688 -4.086 1 98 797 TYR A O 1
ATOM 5893 N N . LEU A 1 798 ? -18.578 -18.719 -6.27 1 97.88 798 LEU A N 1
ATOM 5894 C CA . LEU A 1 798 ? -18.484 -17.281 -6.422 1 97.88 798 LEU A CA 1
ATOM 5895 C C . LEU A 1 798 ? -19.594 -16.578 -5.633 1 97.88 798 LEU A C 1
ATOM 5897 O O . LEU A 1 798 ? -19.344 -15.578 -4.953 1 97.88 798 LEU A O 1
ATOM 5901 N N . GLY A 1 799 ? -20.812 -17.125 -5.734 1 97.75 799 GLY A N 1
ATOM 5902 C CA . GLY A 1 799 ? -21.922 -16.578 -4.973 1 97.75 799 GLY A CA 1
ATOM 5903 C C . GLY A 1 799 ? -21.688 -16.609 -3.473 1 97.75 799 GLY A C 1
ATOM 5904 O O . GLY A 1 799 ? -22 -15.648 -2.764 1 97.75 799 GLY A O 1
ATOM 5905 N N . ALA A 1 800 ? -21.125 -17.672 -2.98 1 98 800 ALA A N 1
ATOM 5906 C CA . ALA A 1 800 ? -20.844 -17.828 -1.555 1 98 800 ALA A CA 1
ATOM 5907 C C . ALA A 1 800 ? -19.828 -16.797 -1.083 1 98 800 ALA A C 1
ATOM 5909 O O . ALA A 1 800 ? -19.969 -16.234 0.005 1 98 800 ALA A O 1
ATOM 5910 N N . VAL A 1 801 ? -18.812 -16.609 -1.876 1 98 801 VAL A N 1
ATOM 5911 C CA . VAL A 1 801 ? -17.781 -15.641 -1.493 1 98 801 VAL A CA 1
ATOM 5912 C C . VAL A 1 801 ? -18.359 -14.227 -1.521 1 98 801 VAL A C 1
ATOM 5914 O O . VAL A 1 801 ? -18 -13.375 -0.706 1 98 801 VAL A O 1
ATOM 5917 N N . HIS A 1 802 ? -19.281 -13.93 -2.443 1 98 802 HIS A N 1
ATOM 5918 C CA . HIS A 1 802 ? -19.953 -12.641 -2.471 1 98 802 HIS A CA 1
ATOM 5919 C C . HIS A 1 802 ? -20.781 -12.422 -1.215 1 98 802 HIS A C 1
ATOM 5921 O O . HIS A 1 802 ? -20.797 -11.328 -0.644 1 98 802 HIS A O 1
ATOM 5927 N N . VAL A 1 803 ? -21.453 -13.453 -0.811 1 97.94 803 VAL A N 1
ATOM 5928 C CA . VAL A 1 803 ? -22.25 -13.359 0.402 1 97.94 803 VAL A CA 1
ATOM 5929 C C . VAL A 1 803 ? -21.344 -13.125 1.608 1 97.94 803 VAL A C 1
ATOM 5931 O O . VAL A 1 803 ? -21.641 -12.281 2.461 1 97.94 803 VAL A O 1
ATOM 5934 N N . ALA A 1 804 ? -20.266 -13.82 1.632 1 97.94 804 ALA A N 1
ATOM 5935 C CA . ALA A 1 804 ? -19.312 -13.641 2.725 1 97.94 804 ALA A CA 1
ATOM 5936 C C . ALA A 1 804 ? -18.75 -12.219 2.736 1 97.94 804 ALA A C 1
ATOM 5938 O O . ALA A 1 804 ? -18.562 -11.625 3.803 1 97.94 804 ALA A O 1
ATOM 5939 N N . SER A 1 805 ? -18.453 -11.711 1.567 1 97.5 805 SER A N 1
ATOM 5940 C CA . SER A 1 805 ? -17.922 -10.359 1.464 1 97.5 805 SER A CA 1
ATOM 5941 C C . SER A 1 805 ? -18.938 -9.328 1.929 1 97.5 805 SER A C 1
ATOM 5943 O O . SER A 1 805 ? -18.594 -8.367 2.625 1 97.5 805 SER A O 1
ATOM 5945 N N . TYR A 1 806 ? -20.141 -9.508 1.548 1 97 806 TYR A N 1
ATOM 5946 C CA . TYR A 1 806 ? -21.203 -8.602 1.969 1 97 806 TYR A CA 1
ATOM 5947 C C . TYR A 1 806 ? -21.375 -8.625 3.484 1 97 806 TYR A C 1
ATOM 5949 O O . TYR A 1 806 ? -21.484 -7.57 4.117 1 97 806 TYR A O 1
ATOM 5957 N N . LEU A 1 807 ? -21.375 -9.789 4.027 1 97.06 807 LEU A N 1
ATOM 5958 C CA . LEU A 1 807 ? -21.516 -9.93 5.473 1 97.06 807 LEU A CA 1
ATOM 5959 C C . LEU A 1 807 ? -20.328 -9.297 6.195 1 97.06 807 LEU A C 1
ATOM 5961 O O . LEU A 1 807 ? -20.484 -8.672 7.242 1 97.06 807 LEU A O 1
ATOM 5965 N N . ALA A 1 808 ? -19.188 -9.508 5.633 1 96.06 808 ALA A N 1
ATOM 5966 C CA . ALA A 1 808 ? -17.984 -8.914 6.219 1 96.06 808 ALA A CA 1
ATOM 5967 C C . ALA A 1 808 ? -18.078 -7.387 6.199 1 96.06 808 ALA A C 1
ATOM 5969 O O . ALA A 1 808 ? -17.656 -6.723 7.148 1 96.06 808 ALA A O 1
ATOM 5970 N N . LEU A 1 809 ? -18.562 -6.828 5.148 1 95.19 809 LEU A N 1
ATOM 5971 C CA . LEU A 1 809 ? -18.719 -5.383 5.051 1 95.19 809 LEU A CA 1
ATOM 5972 C C . LEU A 1 809 ? -19.75 -4.883 6.059 1 95.19 809 LEU A C 1
ATOM 5974 O O . LEU A 1 809 ? -19.578 -3.805 6.637 1 95.19 809 LEU A O 1
ATOM 5978 N N . LEU A 1 810 ? -20.781 -5.664 6.25 1 94.31 810 LEU A N 1
ATOM 5979 C CA . LEU A 1 810 ? -21.797 -5.301 7.23 1 94.31 810 LEU A CA 1
ATOM 5980 C C . LEU A 1 810 ? -21.219 -5.281 8.641 1 94.31 810 LEU A C 1
ATOM 5982 O O . LEU A 1 810 ? -21.531 -4.391 9.43 1 94.31 810 LEU A O 1
ATOM 5986 N N . LEU A 1 811 ? -20.391 -6.207 8.859 1 91.69 811 LEU A N 1
ATOM 5987 C CA . LEU A 1 811 ? -19.75 -6.266 10.164 1 91.69 811 LEU A CA 1
ATOM 5988 C C . LEU A 1 811 ? -18.781 -5.102 10.344 1 91.69 811 LEU A C 1
ATOM 5990 O O . LEU A 1 811 ? -18.672 -4.543 11.438 1 91.69 811 LEU A O 1
ATOM 5994 N N . LEU A 1 812 ? -18.094 -4.801 9.32 1 89.25 812 LEU A N 1
ATOM 5995 C CA . LEU A 1 812 ? -17.156 -3.678 9.359 1 89.25 812 LEU A CA 1
ATOM 5996 C C . LEU A 1 812 ? -17.906 -2.363 9.578 1 89.25 812 LEU A C 1
ATOM 5998 O O . LEU A 1 812 ? -17.438 -1.506 10.336 1 89.25 812 LEU A O 1
ATOM 6002 N N . ALA A 1 813 ? -18.953 -2.229 8.898 1 86.12 813 ALA A N 1
ATOM 6003 C CA . ALA A 1 813 ? -19.766 -1.025 9.055 1 86.12 813 ALA A CA 1
ATOM 6004 C C . ALA A 1 813 ? -20.328 -0.921 10.469 1 86.12 813 ALA A C 1
ATOM 6006 O O . ALA A 1 813 ? -20.406 0.172 11.039 1 86.12 813 ALA A O 1
ATOM 6007 N N . ARG A 1 814 ? -20.625 -1.998 11.055 1 80.44 814 ARG A N 1
ATOM 6008 C CA . ARG A 1 814 ? -21.172 -2.014 12.406 1 80.44 814 ARG A CA 1
ATOM 6009 C C . ARG A 1 814 ? -20.094 -1.677 13.43 1 80.44 814 ARG A C 1
ATOM 6011 O O . ARG A 1 814 ? -20.375 -1.016 14.438 1 80.44 814 ARG A O 1
ATOM 6018 N N . LYS A 1 815 ? -18.953 -2.104 13.203 1 74.31 815 LYS A N 1
ATOM 6019 C CA . LYS A 1 815 ? -17.828 -1.812 14.102 1 74.31 815 LYS A CA 1
ATOM 6020 C C . LYS A 1 815 ? -17.5 -0.324 14.102 1 74.31 815 LYS A C 1
ATOM 6022 O O . LYS A 1 815 ? -17.172 0.249 15.141 1 74.31 815 LYS A O 1
ATOM 6027 N N . GLU A 1 816 ? -17.547 0.285 12.984 1 62.91 816 GLU A N 1
ATOM 6028 C CA . GLU A 1 816 ? -17.219 1.703 12.852 1 62.91 816 GLU A CA 1
ATOM 6029 C C . GLU A 1 816 ? -18.344 2.574 13.43 1 62.91 816 GLU A C 1
ATOM 6031 O O . GLU A 1 816 ? -18.078 3.67 13.93 1 62.91 816 GLU A O 1
ATOM 6036 N N . ARG A 1 817 ? -19.531 2.096 13.453 1 52.16 817 ARG A N 1
ATOM 6037 C CA . ARG A 1 817 ? -20.672 2.855 13.961 1 52.16 817 ARG A CA 1
ATOM 6038 C C . ARG A 1 817 ? -20.781 2.711 15.477 1 52.16 817 ARG A C 1
ATOM 6040 O O . ARG A 1 817 ? -21.406 3.547 16.141 1 52.16 817 ARG A O 1
ATOM 6047 N N . ARG A 1 818 ? -19.938 1.764 16.094 1 45.69 818 ARG A N 1
ATOM 6048 C CA . ARG A 1 818 ? -19.953 1.582 17.531 1 45.69 818 ARG A CA 1
ATOM 6049 C C . ARG A 1 818 ? -18.797 2.318 18.188 1 45.69 818 ARG A C 1
ATOM 6051 O O . ARG A 1 818 ? -17.672 2.314 17.672 1 45.69 818 ARG A O 1
ATOM 6058 N N . MET B 1 1 ? 13.43 -42.875 15.539 1 59.25 1 MET B N 1
ATOM 6059 C CA . MET B 1 1 ? 12.758 -41.938 14.656 1 59.25 1 MET B CA 1
ATOM 6060 C C . MET B 1 1 ? 13.445 -41.875 13.289 1 59.25 1 MET B C 1
ATOM 6062 O O . MET B 1 1 ? 14.672 -41.844 13.211 1 59.25 1 MET B O 1
ATOM 6066 N N . ASP B 1 2 ? 12.828 -42.188 12.172 1 83 2 ASP B N 1
ATOM 6067 C CA . ASP B 1 2 ? 13.328 -42.156 10.797 1 83 2 ASP B CA 1
ATOM 6068 C C . ASP B 1 2 ? 13.883 -40.781 10.43 1 83 2 ASP B C 1
ATOM 6070 O O . ASP B 1 2 ? 13.453 -39.781 10.969 1 83 2 ASP B O 1
ATOM 6074 N N . THR B 1 3 ? 15.102 -40.844 9.984 1 87.06 3 THR B N 1
ATOM 6075 C CA . THR B 1 3 ? 15.812 -39.625 9.602 1 87.06 3 THR B CA 1
ATOM 6076 C C . THR B 1 3 ? 14.859 -38.625 8.938 1 87.06 3 THR B C 1
ATOM 6078 O O . THR B 1 3 ? 14.977 -37.406 9.148 1 87.06 3 THR B O 1
ATOM 6081 N N . SER B 1 4 ? 13.953 -39.125 8.219 1 91.31 4 SER B N 1
ATOM 6082 C CA . SER B 1 4 ? 12.977 -38.25 7.57 1 91.31 4 SER B CA 1
ATOM 6083 C C . SER B 1 4 ? 12.086 -37.562 8.594 1 91.31 4 SER B C 1
ATOM 6085 O O . SER B 1 4 ? 11.812 -36.375 8.484 1 91.31 4 SER B O 1
ATOM 6087 N N . ASP B 1 5 ? 11.672 -38.281 9.625 1 93.56 5 ASP B N 1
ATOM 6088 C CA . ASP B 1 5 ? 10.812 -37.719 10.664 1 93.56 5 ASP B CA 1
ATOM 6089 C C . ASP B 1 5 ? 11.578 -36.719 11.516 1 93.56 5 ASP B C 1
ATOM 6091 O O . ASP B 1 5 ? 11.031 -35.688 11.922 1 93.56 5 ASP B O 1
ATOM 6095 N N . ALA B 1 6 ? 12.781 -37.062 11.734 1 93.38 6 ALA B N 1
ATOM 6096 C CA . ALA B 1 6 ? 13.602 -36.125 12.523 1 93.38 6 ALA B CA 1
ATOM 6097 C C . ALA B 1 6 ? 13.766 -34.781 11.812 1 93.38 6 ALA B C 1
ATOM 6099 O O . ALA B 1 6 ? 13.797 -33.75 12.461 1 93.38 6 ALA B O 1
ATOM 6100 N N . LEU B 1 7 ? 13.867 -34.781 10.547 1 93.75 7 LEU B N 1
ATOM 6101 C CA . LEU B 1 7 ? 14.078 -33.562 9.766 1 93.75 7 LEU B CA 1
ATOM 6102 C C . LEU B 1 7 ? 12.867 -32.656 9.844 1 93.75 7 LEU B C 1
ATOM 6104 O O . LEU B 1 7 ? 13 -31.484 10.211 1 93.75 7 LEU B O 1
ATOM 6108 N N . TRP B 1 8 ? 11.664 -33.156 9.555 1 96.06 8 TRP B N 1
ATOM 6109 C CA . TRP B 1 8 ? 10.523 -32.25 9.469 1 96.06 8 TRP B CA 1
ATOM 6110 C C . TRP B 1 8 ? 10.016 -31.891 10.859 1 96.06 8 TRP B C 1
ATOM 6112 O O . TRP B 1 8 ? 9.531 -30.781 11.086 1 96.06 8 TRP B O 1
ATOM 6122 N N . ILE B 1 9 ? 10.141 -32.812 11.891 1 96.81 9 ILE B N 1
ATOM 6123 C CA . ILE B 1 9 ? 9.68 -32.531 13.242 1 96.81 9 ILE B CA 1
ATOM 6124 C C . ILE B 1 9 ? 10.578 -31.453 13.867 1 96.81 9 ILE B C 1
ATOM 6126 O O . ILE B 1 9 ? 10.086 -30.531 14.516 1 96.81 9 ILE B O 1
ATOM 6130 N N . SER B 1 10 ? 11.883 -31.609 13.68 1 96.56 10 SER B N 1
ATOM 6131 C CA . SER B 1 10 ? 12.805 -30.609 14.203 1 96.56 10 SER B CA 1
ATOM 6132 C C . SER B 1 10 ? 12.586 -29.25 13.539 1 96.56 10 SER B C 1
ATOM 6134 O O . SER B 1 10 ? 12.641 -28.203 14.203 1 96.56 10 SER B O 1
ATOM 6136 N N . ALA B 1 11 ? 12.398 -29.266 12.258 1 97.19 11 ALA B N 1
ATOM 6137 C CA . ALA B 1 11 ? 12.164 -28.031 11.523 1 97.19 11 ALA B CA 1
ATOM 6138 C C . ALA B 1 11 ? 10.859 -27.375 11.977 1 97.19 11 ALA B C 1
ATOM 6140 O O . ALA B 1 11 ? 10.797 -26.141 12.125 1 97.19 11 ALA B O 1
ATOM 6141 N N . LEU B 1 12 ? 9.82 -28.156 12.18 1 97.19 12 LEU B N 1
ATOM 6142 C CA . LEU B 1 12 ? 8.531 -27.625 12.633 1 97.19 12 LEU B CA 1
ATOM 6143 C C . LEU B 1 12 ? 8.641 -27.094 14.062 1 97.19 12 LEU B C 1
ATOM 6145 O O . LEU B 1 12 ? 8.047 -26.062 14.391 1 97.19 12 LEU B O 1
ATOM 6149 N N . ALA B 1 13 ? 9.375 -27.812 14.852 1 97.12 13 ALA B N 1
ATOM 6150 C CA . ALA B 1 13 ? 9.625 -27.344 16.203 1 97.12 13 ALA B CA 1
ATOM 6151 C C . ALA B 1 13 ? 10.398 -26.016 16.203 1 97.12 13 ALA B C 1
ATOM 6153 O O . ALA B 1 13 ? 10.07 -25.094 16.953 1 97.12 13 ALA B O 1
ATOM 6154 N N . PHE B 1 14 ? 11.391 -26 15.406 1 96.88 14 PHE B N 1
ATOM 6155 C CA . PHE B 1 14 ? 12.156 -24.766 15.25 1 96.88 14 PHE B CA 1
ATOM 6156 C C . PHE B 1 14 ? 11.258 -23.609 14.828 1 96.88 14 PHE B C 1
ATOM 6158 O O . PHE B 1 14 ? 11.359 -22.516 15.367 1 96.88 14 PHE B O 1
ATOM 6165 N N . ALA B 1 15 ? 10.406 -23.844 13.867 1 97.06 15 ALA B N 1
ATOM 6166 C CA . ALA B 1 15 ? 9.5 -22.797 13.367 1 97.06 15 ALA B CA 1
ATOM 6167 C C . ALA B 1 15 ? 8.617 -22.25 14.484 1 97.06 15 ALA B C 1
ATOM 6169 O O . ALA B 1 15 ? 8.414 -21.047 14.594 1 97.06 15 ALA B O 1
ATOM 6170 N N . HIS B 1 16 ? 8.125 -23.141 15.344 1 96 16 HIS B N 1
ATOM 6171 C CA . HIS B 1 16 ? 7.258 -22.719 16.438 1 96 16 HIS B CA 1
ATOM 6172 C C . HIS B 1 16 ? 8.031 -21.906 17.469 1 96 16 HIS B C 1
ATOM 6174 O O . HIS B 1 16 ? 7.539 -20.906 17.969 1 96 16 HIS B O 1
ATOM 6180 N N . VAL B 1 17 ? 9.227 -22.375 17.766 1 95.5 17 VAL B N 1
ATOM 6181 C CA . VAL B 1 17 ? 10.062 -21.656 18.734 1 95.5 17 VAL B CA 1
ATOM 6182 C C . VAL B 1 17 ? 10.43 -20.281 18.172 1 95.5 17 VAL B C 1
ATOM 6184 O O . VAL B 1 17 ? 10.414 -19.281 18.891 1 95.5 17 VAL B O 1
ATOM 6187 N N . TYR B 1 18 ? 10.789 -20.312 16.922 1 95.12 18 TYR B N 1
ATOM 6188 C CA . TYR B 1 18 ? 11.125 -19.078 16.219 1 95.12 18 TYR B CA 1
ATOM 6189 C C . TYR B 1 18 ? 9.969 -18.094 16.266 1 95.12 18 TYR B C 1
ATOM 6191 O O . TYR B 1 18 ? 10.172 -16.906 16.578 1 95.12 18 TYR B O 1
ATOM 6199 N N . VAL B 1 19 ? 8.781 -18.484 16.031 1 93.56 19 VAL B N 1
ATOM 6200 C CA . VAL B 1 19 ? 7.586 -17.641 16 1 93.56 19 VAL B CA 1
ATOM 6201 C C . VAL B 1 19 ? 7.309 -17.094 17.406 1 93.56 19 VAL B C 1
ATOM 6203 O O . VAL B 1 19 ? 7.082 -15.891 17.562 1 93.56 19 VAL B O 1
ATOM 6206 N N . VAL B 1 20 ? 7.426 -17.938 18.375 1 91.56 20 VAL B N 1
ATOM 6207 C CA . VAL B 1 20 ? 7.129 -17.531 19.734 1 91.56 20 VAL B CA 1
ATOM 6208 C C . VAL B 1 20 ? 8.172 -16.531 20.219 1 91.56 20 VAL B C 1
ATOM 6210 O O . VAL B 1 20 ? 7.832 -15.508 20.812 1 91.56 20 VAL B O 1
ATOM 6213 N N . PHE B 1 21 ? 9.375 -16.781 19.875 1 90.88 21 PHE B N 1
ATOM 6214 C CA . PHE B 1 21 ? 10.461 -15.914 20.297 1 90.88 21 PHE B CA 1
ATOM 6215 C C . PHE B 1 21 ? 10.297 -14.516 19.719 1 90.88 21 PHE B C 1
ATOM 6217 O O . PHE B 1 21 ? 10.336 -13.523 20.438 1 90.88 21 PHE B O 1
ATOM 6224 N N . PHE B 1 22 ? 10.078 -14.406 18.484 1 90.44 22 PHE B N 1
ATOM 6225 C CA . PHE B 1 22 ? 10.039 -13.102 17.828 1 90.44 22 PHE B CA 1
ATOM 6226 C C . PHE B 1 22 ? 8.695 -12.422 18.062 1 90.44 22 PHE B C 1
ATOM 6228 O O . PHE B 1 22 ? 8.609 -11.188 18.062 1 90.44 22 PHE B O 1
ATOM 6235 N N . ALA B 1 23 ? 7.633 -13.188 18.234 1 87.44 23 ALA B N 1
ATOM 6236 C CA . ALA B 1 23 ? 6.352 -12.594 18.609 1 87.44 23 ALA B CA 1
ATOM 6237 C C . ALA B 1 23 ? 6.422 -11.945 20 1 87.44 23 ALA B C 1
ATOM 6239 O O . ALA B 1 23 ? 5.906 -10.844 20.203 1 87.44 23 ALA B O 1
ATOM 6240 N N . LEU B 1 24 ? 7.105 -12.641 20.859 1 83.94 24 LEU B N 1
ATOM 6241 C CA . LEU B 1 24 ? 7.262 -12.109 22.203 1 83.94 24 LEU B CA 1
ATOM 6242 C C . LEU B 1 24 ? 8.172 -10.891 22.219 1 83.94 24 LEU B C 1
ATOM 6244 O O . LEU B 1 24 ? 7.934 -9.93 22.953 1 83.94 24 LEU B O 1
ATOM 6248 N N . ARG B 1 25 ? 9.164 -10.93 21.453 1 82.94 25 ARG B N 1
ATOM 6249 C CA . ARG B 1 25 ? 10.078 -9.805 21.359 1 82.94 25 ARG B CA 1
ATOM 6250 C C . ARG B 1 25 ? 9.375 -8.578 20.766 1 82.94 25 ARG B C 1
ATOM 6252 O O . ARG B 1 25 ? 9.578 -7.457 21.234 1 82.94 25 ARG B O 1
ATOM 6259 N N . ALA B 1 26 ? 8.625 -8.766 19.75 1 82.81 26 ALA B N 1
ATOM 6260 C CA . ALA B 1 26 ? 7.871 -7.668 19.156 1 82.81 26 ALA B CA 1
ATOM 6261 C C . ALA B 1 26 ? 6.832 -7.117 20.125 1 82.81 26 ALA B C 1
ATOM 6263 O O . ALA B 1 26 ? 6.664 -5.898 20.25 1 82.81 26 ALA B O 1
ATOM 6264 N N . ALA B 1 27 ? 6.211 -7.984 20.844 1 79.56 27 ALA B N 1
ATOM 6265 C CA . ALA B 1 27 ? 5.188 -7.574 21.797 1 79.56 27 ALA B CA 1
ATOM 6266 C C . ALA B 1 27 ? 5.797 -6.789 22.953 1 79.56 27 ALA B C 1
ATOM 6268 O O . ALA B 1 27 ? 5.188 -5.848 23.469 1 79.56 27 ALA B O 1
ATOM 6269 N N . SER B 1 28 ? 6.922 -7.129 23.297 1 77.75 28 SER B N 1
ATOM 6270 C CA . SER B 1 28 ? 7.598 -6.445 24.406 1 77.75 28 SER B CA 1
ATOM 6271 C C . SER B 1 28 ? 7.988 -5.023 24.016 1 77.75 28 SER B C 1
ATOM 6273 O O . SER B 1 28 ? 8.023 -4.129 24.859 1 77.75 28 SER B O 1
ATOM 6275 N N . SER B 1 29 ? 8.25 -4.852 22.812 1 74.5 29 SER B N 1
ATOM 6276 C CA . SER B 1 29 ? 8.648 -3.527 22.344 1 74.5 29 SER B CA 1
ATOM 6277 C C . SER B 1 29 ? 7.434 -2.662 22.031 1 74.5 29 SER B C 1
ATOM 6279 O O . SER B 1 29 ? 7.453 -1.449 22.25 1 74.5 29 SER B O 1
ATOM 6281 N N . LEU B 1 30 ? 6.418 -3.285 21.516 1 70.56 30 LEU B N 1
ATOM 6282 C CA . LEU B 1 30 ? 5.25 -2.535 21.062 1 70.56 30 LEU B CA 1
ATOM 6283 C C . LEU B 1 30 ? 4.262 -2.322 22.188 1 70.56 30 LEU B C 1
ATOM 6285 O O . LEU B 1 30 ? 3.557 -1.311 22.234 1 70.56 30 LEU B O 1
ATOM 6289 N N . TYR B 1 31 ? 4.246 -3.385 22.938 1 64.12 31 TYR B N 1
ATOM 6290 C CA . TYR B 1 31 ? 3.299 -3.314 24.047 1 64.12 31 TYR B CA 1
ATOM 6291 C C . TYR B 1 31 ? 3.992 -3.582 25.375 1 64.12 31 TYR B C 1
ATOM 6293 O O . TYR B 1 31 ? 3.768 -4.621 26.016 1 64.12 31 TYR B O 1
ATOM 6301 N N . PRO B 1 32 ? 4.859 -2.605 25.656 1 58.56 32 PRO B N 1
ATOM 6302 C CA . PRO B 1 32 ? 5.648 -2.885 26.859 1 58.56 32 PRO B CA 1
ATOM 6303 C C . PRO B 1 32 ? 4.781 -3.205 28.062 1 58.56 32 PRO B C 1
ATOM 6305 O O . PRO B 1 32 ? 5.141 -4.059 28.875 1 58.56 32 PRO B O 1
ATOM 6308 N N . ALA B 1 33 ? 3.686 -2.543 28.078 1 53.56 33 ALA B N 1
ATOM 6309 C CA . ALA B 1 33 ? 2.828 -2.752 29.234 1 53.56 33 ALA B CA 1
ATOM 6310 C C . ALA B 1 33 ? 2.264 -4.168 29.25 1 53.56 33 ALA B C 1
ATOM 6312 O O . ALA B 1 33 ? 2.182 -4.797 30.312 1 53.56 33 ALA B O 1
ATOM 6313 N N . ALA B 1 34 ? 1.941 -4.637 28.078 1 53.59 34 ALA B N 1
ATOM 6314 C CA . ALA B 1 34 ? 1.35 -5.969 28.016 1 53.59 34 ALA B CA 1
ATOM 6315 C C . ALA B 1 34 ? 2.367 -7.039 28.391 1 53.59 34 ALA B C 1
ATOM 6317 O O . ALA B 1 34 ? 2.041 -7.988 29.109 1 53.59 34 ALA B O 1
ATOM 6318 N N . VAL B 1 35 ? 3.551 -6.859 27.891 1 54.88 35 VAL B N 1
ATOM 6319 C CA . VAL B 1 35 ? 4.594 -7.844 28.172 1 54.88 35 VAL B CA 1
ATOM 6320 C C . VAL B 1 35 ? 4.957 -7.816 29.656 1 54.88 35 VAL B C 1
ATOM 6322 O O . VAL B 1 35 ? 5.191 -8.867 30.25 1 54.88 35 VAL B O 1
ATOM 6325 N N . HIS B 1 36 ? 5 -6.586 30.078 1 51.94 36 HIS B N 1
ATOM 6326 C CA . HIS B 1 36 ? 5.254 -6.488 31.516 1 51.94 36 HIS B CA 1
ATOM 6327 C C . HIS B 1 36 ? 4.191 -7.234 32.312 1 51.94 36 HIS B C 1
ATOM 6329 O O . HIS B 1 36 ? 4.504 -7.879 33.312 1 51.94 36 HIS B O 1
ATOM 6335 N N . ARG B 1 37 ? 3.084 -7.188 31.828 1 49.97 37 ARG B N 1
ATOM 6336 C CA . ARG B 1 37 ? 2.002 -7.898 32.5 1 49.97 37 ARG B CA 1
ATOM 6337 C C . ARG B 1 37 ? 2.186 -9.406 32.406 1 49.97 37 ARG B C 1
ATOM 6339 O O . ARG B 1 37 ? 1.978 -10.133 33.375 1 49.97 37 ARG B O 1
ATOM 6346 N N . VAL B 1 38 ? 2.516 -9.719 31.188 1 53.5 38 VAL B N 1
ATOM 6347 C CA . VAL B 1 38 ? 2.699 -11.156 31 1 53.5 38 VAL B CA 1
ATOM 6348 C C . VAL B 1 38 ? 3.918 -11.625 31.797 1 53.5 38 VAL B C 1
ATOM 6350 O O . VAL B 1 38 ? 3.887 -12.688 32.438 1 53.5 38 VAL B O 1
ATOM 6353 N N . LYS B 1 39 ? 4.984 -10.828 31.609 1 50.69 39 LYS B N 1
ATOM 6354 C CA . LYS B 1 39 ? 6.145 -11.172 32.406 1 50.69 39 LYS B CA 1
ATOM 6355 C C . LYS B 1 39 ? 5.785 -11.172 33.906 1 50.69 39 LYS B C 1
ATOM 6357 O O . LYS B 1 39 ? 6.273 -12.008 34.656 1 50.69 39 LYS B O 1
ATOM 6362 N N . GLY B 1 40 ? 5.051 -10.07 34.188 1 44 40 GLY B N 1
ATOM 6363 C CA . GLY B 1 40 ? 4.574 -10.086 35.562 1 44 40 GLY B CA 1
ATOM 6364 C C . GLY B 1 40 ? 3.805 -11.344 35.938 1 44 40 GLY B C 1
ATOM 6365 O O . GLY B 1 40 ? 3.977 -11.906 37 1 44 40 GLY B O 1
ATOM 6366 N N . TRP B 1 41 ? 3.123 -11.719 34.969 1 44.34 41 TRP B N 1
ATOM 6367 C CA . TRP B 1 41 ? 2.387 -12.953 35.219 1 44.34 41 TRP B CA 1
ATOM 6368 C C . TRP B 1 41 ? 3.334 -14.141 35.312 1 44.34 41 TRP B C 1
ATOM 6370 O O . TRP B 1 41 ? 3.152 -15.023 36.156 1 44.34 41 TRP B O 1
ATOM 6380 N N . LEU B 1 42 ? 4.258 -14.086 34.406 1 39.03 42 LEU B N 1
ATOM 6381 C CA . LEU B 1 42 ? 5.191 -15.203 34.469 1 39.03 42 LEU B CA 1
ATOM 6382 C C . LEU B 1 42 ? 6.117 -15.062 35.656 1 39.03 42 LEU B C 1
ATOM 6384 O O . LEU B 1 42 ? 6.582 -16.062 36.219 1 39.03 42 LEU B O 1
ATOM 6388 N N . CYS B 1 43 ? 6.645 -13.883 35.812 1 33.72 43 CYS B N 1
ATOM 6389 C CA . CYS B 1 43 ? 7.445 -13.688 37 1 33.72 43 CYS B CA 1
ATOM 6390 C C . CYS B 1 43 ? 6.578 -13.758 38.25 1 33.72 43 CYS B C 1
ATOM 6392 O O . CYS B 1 43 ? 7.027 -13.414 39.344 1 33.72 43 CYS B O 1
ATOM 6394 N N . ILE B 1 44 ? 5.43 -14.148 38.375 1 35.59 44 ILE B N 1
ATOM 6395 C CA . ILE B 1 44 ? 4.785 -14.242 39.688 1 35.59 44 ILE B CA 1
ATOM 6396 C C . ILE B 1 44 ? 5.672 -15.039 40.625 1 35.59 44 ILE B C 1
ATOM 6398 O O . ILE B 1 44 ? 5.395 -15.117 41.844 1 35.59 44 ILE B O 1
ATOM 6402 N N . GLY B 1 45 ? 6.625 -15.906 40.344 1 30.19 45 GLY B N 1
ATOM 6403 C CA . GLY B 1 45 ? 7.348 -16.25 41.562 1 30.19 45 GLY B CA 1
ATOM 6404 C C . GLY B 1 45 ? 8.266 -15.148 42.031 1 30.19 45 GLY B C 1
ATOM 6405 O O . GLY B 1 45 ? 8.734 -15.188 43.188 1 30.19 45 GLY B O 1
ATOM 6406 N N . ARG B 1 46 ? 9.305 -14.641 41.281 1 28.33 46 ARG B N 1
ATOM 6407 C CA . ARG B 1 46 ? 10.258 -13.797 42 1 28.33 46 ARG B CA 1
ATOM 6408 C C . ARG B 1 46 ? 9.656 -12.438 42.312 1 28.33 46 ARG B C 1
ATOM 6410 O O . ARG B 1 46 ? 8.742 -11.977 41.625 1 28.33 46 ARG B O 1
ATOM 6417 N N . GLY B 1 47 ? 10.094 -11.789 43.469 1 25.2 47 GLY B N 1
ATOM 6418 C CA . GLY B 1 47 ? 9.758 -10.594 44.219 1 25.2 47 GLY B CA 1
ATOM 6419 C C . GLY B 1 47 ? 9.586 -9.359 43.344 1 25.2 47 GLY B C 1
ATOM 6420 O O . GLY B 1 47 ? 10.047 -9.336 42.188 1 25.2 47 GLY B O 1
ATOM 6421 N N . LYS B 1 48 ? 8.766 -8.383 43.781 1 32.47 48 LYS B N 1
ATOM 6422 C CA . LYS B 1 48 ? 8.211 -7.07 43.438 1 32.47 48 LYS B CA 1
ATOM 6423 C C . LYS B 1 48 ? 9.305 -6.109 43 1 32.47 48 LYS B C 1
ATOM 6425 O O . LYS B 1 48 ? 9.031 -4.938 42.719 1 32.47 48 LYS B O 1
ATOM 6430 N N . SER B 1 49 ? 10.609 -6.488 43.375 1 26.91 49 SER B N 1
ATOM 6431 C CA . SER B 1 49 ? 11.492 -5.34 43.531 1 26.91 49 SER B CA 1
ATOM 6432 C C . SER B 1 49 ? 11.719 -4.621 42.219 1 26.91 49 SER B C 1
ATOM 6434 O O . SER B 1 49 ? 12.164 -3.471 42.188 1 26.91 49 SER B O 1
ATOM 6436 N N . CYS B 1 50 ? 11.844 -5.418 41.219 1 26.09 50 CYS B N 1
ATOM 6437 C CA . CYS B 1 50 ? 12.711 -4.793 40.25 1 26.09 50 CYS B CA 1
ATOM 6438 C C . CYS B 1 50 ? 11.969 -3.705 39.469 1 26.09 50 CYS B C 1
ATOM 6440 O O . CYS B 1 50 ? 12.523 -3.1 38.562 1 26.09 50 CYS B O 1
ATOM 6442 N N . CYS B 1 51 ? 10.711 -3.789 39.531 1 27.52 51 CYS B N 1
ATOM 6443 C CA . CYS B 1 51 ? 10.109 -2.828 38.625 1 27.52 51 CYS B CA 1
ATOM 6444 C C . CYS B 1 51 ? 10.219 -1.41 39.188 1 27.52 51 CYS B C 1
ATOM 6446 O O . CYS B 1 51 ? 9.227 -0.845 39.656 1 27.52 51 CYS B O 1
ATOM 6448 N N . ALA B 1 52 ? 11.312 -1.203 40 1 26.16 52 ALA B N 1
ATOM 6449 C CA . ALA B 1 52 ? 11.43 0.174 40.5 1 26.16 52 ALA B CA 1
ATOM 6450 C C . ALA B 1 52 ? 11.336 1.161 39.312 1 26.16 52 ALA B C 1
ATOM 6452 O O . ALA B 1 52 ? 12.016 0.996 38.312 1 26.16 52 ALA B O 1
ATOM 6453 N N . ALA B 1 53 ? 10.281 1.691 39.219 1 28.55 53 ALA B N 1
ATOM 6454 C CA . ALA B 1 53 ? 10.047 2.857 38.375 1 28.55 53 ALA B CA 1
ATOM 6455 C C . ALA B 1 53 ? 11.258 3.789 38.375 1 28.55 53 ALA B C 1
ATOM 6457 O O . ALA B 1 53 ? 11.773 4.141 39.438 1 28.55 53 ALA B O 1
ATOM 6458 N N . GLN B 1 54 ? 12.266 3.512 37.562 1 26.5 54 GLN B N 1
ATOM 6459 C CA . GLN B 1 54 ? 13.359 4.48 37.625 1 26.5 54 GLN B CA 1
ATOM 6460 C C . GLN B 1 54 ? 12.844 5.875 37.938 1 26.5 54 GLN B C 1
ATOM 6462 O O . GLN B 1 54 ? 11.773 6.277 37.469 1 26.5 54 GLN B O 1
ATOM 6467 N N . PRO B 1 55 ? 13.25 6.371 39.094 1 25.66 55 PRO B N 1
ATOM 6468 C CA . PRO B 1 55 ? 12.859 7.727 39.5 1 25.66 55 PRO B CA 1
ATOM 6469 C C . PRO B 1 55 ? 12.883 8.711 38.312 1 25.66 55 PRO B C 1
ATOM 6471 O O . PRO B 1 55 ? 13.656 8.547 37.375 1 25.66 55 PRO B O 1
ATOM 6474 N N . ALA B 1 56 ? 11.789 9.281 38.094 1 28.22 56 ALA B N 1
ATOM 6475 C CA . ALA B 1 56 ? 11.672 10.43 37.188 1 28.22 56 ALA B CA 1
ATOM 6476 C C . ALA B 1 56 ? 12.883 11.344 37.312 1 28.22 56 ALA B C 1
ATOM 6478 O O . ALA B 1 56 ? 13.219 11.797 38.406 1 28.22 56 ALA B O 1
ATOM 6479 N N . LEU B 1 57 ? 14.008 10.938 36.75 1 27.91 57 LEU B N 1
ATOM 6480 C CA . LEU B 1 57 ? 15.117 11.883 36.844 1 27.91 57 LEU B CA 1
ATOM 6481 C C . LEU B 1 57 ? 14.594 13.305 37.031 1 27.91 57 LEU B C 1
ATOM 6483 O O . LEU B 1 57 ? 13.508 13.641 36.562 1 27.91 57 LEU B O 1
ATOM 6487 N N . PRO B 1 58 ? 15.078 13.953 38.062 1 27.23 58 PRO B N 1
ATOM 6488 C CA . PRO B 1 58 ? 14.672 15.336 38.312 1 27.23 58 PRO B CA 1
ATOM 6489 C C . PRO B 1 58 ? 14.586 16.156 37.031 1 27.23 58 PRO B C 1
ATOM 6491 O O . PRO B 1 58 ? 15.344 15.922 36.062 1 27.23 58 PRO B O 1
ATOM 6494 N N . ARG B 1 59 ? 13.445 16.594 36.719 1 32.19 59 ARG B N 1
ATOM 6495 C CA . ARG B 1 59 ? 13.031 17.531 35.688 1 32.19 59 ARG B CA 1
ATOM 6496 C C . ARG B 1 59 ? 14.023 18.688 35.562 1 32.19 59 ARG B C 1
ATOM 6498 O O . ARG B 1 59 ? 14.031 19.594 36.375 1 32.19 59 ARG B O 1
ATOM 6505 N N . PRO B 1 60 ? 15.328 18.391 35.344 1 30.3 60 PRO B N 1
ATOM 6506 C CA . PRO B 1 60 ? 16.047 19.672 35.344 1 30.3 60 PRO B CA 1
ATOM 6507 C C . PRO B 1 60 ? 15.312 20.75 34.531 1 30.3 60 PRO B C 1
ATOM 6509 O O . PRO B 1 60 ? 14.602 20.438 33.594 1 30.3 60 PRO B O 1
ATOM 6512 N N . ARG B 1 61 ? 15 21.781 35.094 1 33.16 61 ARG B N 1
ATOM 6513 C CA . ARG B 1 61 ? 14.383 22.953 34.469 1 33.16 61 ARG B CA 1
ATOM 6514 C C . ARG B 1 61 ? 15.109 23.359 33.188 1 33.16 61 ARG B C 1
ATOM 6516 O O . ARG B 1 61 ? 16.312 23.141 33.062 1 33.16 61 ARG B O 1
ATOM 6523 N N . SER B 1 62 ? 14.445 23.438 32.188 1 33.53 62 SER B N 1
ATOM 6524 C CA . SER B 1 62 ? 14.812 23.719 30.812 1 33.53 62 SER B CA 1
ATOM 6525 C C . SER B 1 62 ? 15.977 24.703 30.75 1 33.53 62 SER B C 1
ATOM 6527 O O . SER B 1 62 ? 16.812 24.625 29.844 1 33.53 62 SER B O 1
ATOM 6529 N N . GLY B 1 63 ? 16.062 25.719 31.641 1 31.06 63 GLY B N 1
ATOM 6530 C CA . GLY B 1 63 ? 17 26.828 31.578 1 31.06 63 GLY B CA 1
ATOM 6531 C C . GLY B 1 63 ? 18.422 26.406 31.906 1 31.06 63 GLY B C 1
ATOM 6532 O O . GLY B 1 63 ? 19.375 26.906 31.297 1 31.06 63 GLY B O 1
ATOM 6533 N N . ASP B 1 64 ? 18.625 25.609 33 1 33.34 64 ASP B N 1
ATOM 6534 C CA . ASP B 1 64 ? 19.969 25.422 33.562 1 33.34 64 ASP B CA 1
ATOM 6535 C C . ASP B 1 64 ? 20.812 24.531 32.656 1 33.34 64 ASP B C 1
ATOM 6537 O O . ASP B 1 64 ? 22.031 24.719 32.562 1 33.34 64 ASP B O 1
ATOM 6541 N N . ILE B 1 65 ? 20.281 23.5 32.188 1 32.88 65 ILE B N 1
ATOM 6542 C CA . ILE B 1 65 ? 21.094 22.594 31.375 1 32.88 65 ILE B CA 1
ATOM 6543 C C . ILE B 1 65 ? 21.5 23.297 30.078 1 32.88 65 ILE B C 1
ATOM 6545 O O . ILE B 1 65 ? 22.547 23 29.5 1 32.88 65 ILE B O 1
ATOM 6549 N N . TRP B 1 66 ? 20.672 24.188 29.578 1 35.84 66 TRP B N 1
ATOM 6550 C CA . TRP B 1 66 ? 20.953 24.938 28.375 1 35.84 66 TRP B CA 1
ATOM 6551 C C . TRP B 1 66 ? 22.203 25.797 28.531 1 35.84 66 TRP B C 1
ATOM 6553 O O . TRP B 1 66 ? 23.062 25.844 27.641 1 35.84 66 TRP B O 1
ATOM 6563 N N . MET B 1 67 ? 22.297 26.469 29.734 1 35.5 67 MET B N 1
ATOM 6564 C CA . MET B 1 67 ? 23.422 27.375 29.969 1 35.5 67 MET B CA 1
ATOM 6565 C C . MET B 1 67 ? 24.734 26.609 29.938 1 35.5 67 MET B C 1
ATOM 6567 O O . MET B 1 67 ? 25.766 27.141 29.531 1 35.5 67 MET B O 1
ATOM 6571 N N . ALA B 1 68 ? 24.672 25.422 30.391 1 36.75 68 ALA B N 1
ATOM 6572 C CA . ALA B 1 68 ? 25.938 24.672 30.438 1 36.75 68 ALA B CA 1
ATOM 6573 C C . ALA B 1 68 ? 26.344 24.156 29.062 1 36.75 68 ALA B C 1
ATOM 6575 O O . ALA B 1 68 ? 27.516 24.141 28.719 1 36.75 68 ALA B O 1
ATOM 6576 N N . ALA B 1 69 ? 25.453 23.641 28.203 1 36.88 69 ALA B N 1
ATOM 6577 C CA . ALA B 1 69 ? 25.766 23.062 26.906 1 36.88 69 ALA B CA 1
ATOM 6578 C C . ALA B 1 69 ? 26.141 24.141 25.906 1 36.88 69 ALA B C 1
ATOM 6580 O O . ALA B 1 69 ? 26.891 23.891 24.953 1 36.88 69 ALA B O 1
ATOM 6581 N N . THR B 1 70 ? 25.656 25.328 25.922 1 39.97 70 THR B N 1
ATOM 6582 C CA . THR B 1 70 ? 26.031 26.453 25.062 1 39.97 70 THR B CA 1
ATOM 6583 C C . THR B 1 70 ? 27.516 26.734 25.156 1 39.97 70 THR B C 1
ATOM 6585 O O . THR B 1 70 ? 28.109 27.266 24.219 1 39.97 70 THR B O 1
ATOM 6588 N N . LYS B 1 71 ? 28.172 26.469 26.297 1 38.75 71 LYS B N 1
ATOM 6589 C CA . LYS B 1 71 ? 29.578 26.797 26.484 1 38.75 71 LYS B CA 1
ATOM 6590 C C . LYS B 1 71 ? 30.469 25.906 25.625 1 38.75 71 LYS B C 1
ATOM 6592 O O . LYS B 1 71 ? 31.609 26.25 25.344 1 38.75 71 LYS B O 1
ATOM 6597 N N . LEU B 1 72 ? 30.062 24.688 25.281 1 36.88 72 LEU B N 1
ATOM 6598 C CA . LEU B 1 72 ? 31.016 23.797 24.641 1 36.88 72 LEU B CA 1
ATOM 6599 C C . LEU B 1 72 ? 30.922 23.891 23.125 1 36.88 72 LEU B C 1
ATOM 6601 O O . LEU B 1 72 ? 31.609 23.156 22.406 1 36.88 72 LEU B O 1
ATOM 6605 N N . LEU B 1 73 ? 30.047 24.547 22.531 1 43.09 73 LEU B N 1
ATOM 6606 C CA . LEU B 1 73 ? 29.922 24.5 21.078 1 43.09 73 LEU B CA 1
ATOM 6607 C C . LEU B 1 73 ? 31.047 25.312 20.422 1 43.09 73 LEU B C 1
ATOM 6609 O O . LEU B 1 73 ? 31.297 26.453 20.797 1 43.09 73 LEU B O 1
ATOM 6613 N N . PRO B 1 74 ? 32 24.734 19.828 1 43.56 74 PRO B N 1
ATOM 6614 C CA . PRO B 1 74 ? 33.031 25.531 19.125 1 43.56 74 PRO B CA 1
ATOM 6615 C C . PRO B 1 74 ? 32.406 26.656 18.297 1 43.56 74 PRO B C 1
ATOM 6617 O O . PRO B 1 74 ? 31.391 26.438 17.609 1 43.56 74 PRO B O 1
ATOM 6620 N N . ARG B 1 75 ? 32.438 27.875 18.703 1 47.53 75 ARG B N 1
ATOM 6621 C CA . ARG B 1 75 ? 32.031 29.109 18.047 1 47.53 75 ARG B CA 1
ATOM 6622 C C . ARG B 1 75 ? 32.594 29.203 16.641 1 47.53 75 ARG B C 1
ATOM 6624 O O . ARG B 1 75 ? 33.781 29.516 16.453 1 47.53 75 ARG B O 1
ATOM 6631 N N . GLY B 1 76 ? 32.438 28.219 15.758 1 53.41 76 GLY B N 1
ATOM 6632 C CA . GLY B 1 76 ? 32.938 28.516 14.43 1 53.41 76 GLY B CA 1
ATOM 6633 C C . GLY B 1 76 ? 32.375 29.797 13.852 1 53.41 76 GLY B C 1
ATOM 6634 O O . GLY B 1 76 ? 31.516 30.422 14.453 1 53.41 76 GLY B O 1
ATOM 6635 N N . ALA B 1 77 ? 33.031 30.281 12.711 1 64.75 77 ALA B N 1
ATOM 6636 C CA . ALA B 1 77 ? 32.688 31.547 12.078 1 64.75 77 ALA B CA 1
ATOM 6637 C C . ALA B 1 77 ? 31.234 31.531 11.562 1 64.75 77 ALA B C 1
ATOM 6639 O O . ALA B 1 77 ? 30.828 30.578 10.906 1 64.75 77 ALA B O 1
ATOM 6640 N N . PRO B 1 78 ? 30.375 32.344 12.039 1 82.06 78 PRO B N 1
ATOM 6641 C CA . PRO B 1 78 ? 29 32.438 11.586 1 82.06 78 PRO B CA 1
ATOM 6642 C C . PRO B 1 78 ? 28.875 32.594 10.07 1 82.06 78 PRO B C 1
ATOM 6644 O O . PRO B 1 78 ? 29.812 33.094 9.422 1 82.06 78 PRO B O 1
ATOM 6647 N N . LEU B 1 79 ? 27.922 31.969 9.453 1 87.94 79 LEU B N 1
ATOM 6648 C CA . LEU B 1 79 ? 27.719 32 8.008 1 87.94 79 LEU B CA 1
ATOM 6649 C C . LEU B 1 79 ? 26.547 32.906 7.648 1 87.94 79 LEU B C 1
ATOM 6651 O O . LEU B 1 79 ? 25.484 32.844 8.281 1 87.94 79 LEU B O 1
ATOM 6655 N N . GLU B 1 80 ? 26.875 33.812 6.762 1 91.81 80 GLU B N 1
ATOM 6656 C CA . GLU B 1 80 ? 25.828 34.625 6.18 1 91.81 80 GLU B CA 1
ATOM 6657 C C . GLU B 1 80 ? 25.422 34.125 4.797 1 91.81 80 GLU B C 1
ATOM 6659 O O . GLU B 1 80 ? 26.281 33.781 3.982 1 91.81 80 GLU B O 1
ATOM 6664 N N . LEU B 1 81 ? 24.141 34.031 4.594 1 92.94 81 LEU B N 1
ATOM 6665 C CA . LEU B 1 81 ? 23.625 33.594 3.307 1 92.94 81 LEU B CA 1
ATOM 6666 C C . LEU B 1 81 ? 22.953 34.75 2.568 1 92.94 81 LEU B C 1
ATOM 6668 O O . LEU B 1 81 ? 22.109 35.438 3.139 1 92.94 81 LEU B O 1
ATOM 6672 N N . SER B 1 82 ? 23.422 35 1.333 1 92.94 82 SER B N 1
ATOM 6673 C CA . SER B 1 82 ? 22.797 36.031 0.496 1 92.94 82 SER B CA 1
ATOM 6674 C C . SER B 1 82 ? 22.438 35.469 -0.878 1 92.94 82 SER B C 1
ATOM 6676 O O . SER B 1 82 ? 23.141 34.594 -1.409 1 92.94 82 SER B O 1
ATOM 6678 N N . TRP B 1 83 ? 21.359 35.844 -1.4 1 92.62 83 TRP B N 1
ATOM 6679 C CA . TRP B 1 83 ? 20.938 35.438 -2.74 1 92.62 83 TRP B CA 1
ATOM 6680 C C . TRP B 1 83 ? 20.406 36.625 -3.527 1 92.62 83 TRP B C 1
ATOM 6682 O O . TRP B 1 83 ? 19.781 37.5 -2.961 1 92.62 83 TRP B O 1
ATOM 6692 N N . GLU B 1 84 ? 20.734 36.625 -4.797 1 90.81 84 GLU B N 1
ATOM 6693 C CA . GLU B 1 84 ? 20.375 37.719 -5.672 1 90.81 84 GLU B CA 1
ATOM 6694 C C . GLU B 1 84 ? 19.719 37.219 -6.961 1 90.81 84 GLU B C 1
ATOM 6696 O O . GLU B 1 84 ? 20.312 36.438 -7.691 1 90.81 84 GLU B O 1
ATOM 6701 N N . GLY B 1 85 ? 18.516 37.781 -7.141 1 89.75 85 GLY B N 1
ATOM 6702 C CA . GLY B 1 85 ? 17.828 37.531 -8.398 1 89.75 85 GLY B CA 1
ATOM 6703 C C . GLY B 1 85 ? 17.516 36.062 -8.602 1 89.75 85 GLY B C 1
ATOM 6704 O O . GLY B 1 85 ? 17.672 35.531 -9.711 1 89.75 85 GLY B O 1
ATOM 6705 N N . LEU B 1 86 ? 17.125 35.438 -7.629 1 90.06 86 LEU B N 1
ATOM 6706 C CA . LEU B 1 86 ? 16.859 34 -7.742 1 90.06 86 LEU B CA 1
ATOM 6707 C C . LEU B 1 86 ? 15.539 33.781 -8.484 1 90.06 86 LEU B C 1
ATOM 6709 O O . LEU B 1 86 ? 14.547 34.438 -8.227 1 90.06 86 LEU B O 1
ATOM 6713 N N . GLY B 1 87 ? 15.594 32.906 -9.43 1 89 87 GLY B N 1
ATOM 6714 C CA . GLY B 1 87 ? 14.43 32.5 -10.203 1 89 87 GLY B CA 1
ATOM 6715 C C . GLY B 1 87 ? 14.375 30.984 -10.43 1 89 87 GLY B C 1
ATOM 6716 O O . GLY B 1 87 ? 15.406 30.312 -10.453 1 89 87 GLY B O 1
ATOM 6717 N N . CYS B 1 88 ? 13.195 30.469 -10.398 1 87.31 88 CYS B N 1
ATOM 6718 C CA . CYS B 1 88 ? 12.984 29.047 -10.641 1 87.31 88 CYS B CA 1
ATOM 6719 C C . CYS B 1 88 ? 11.789 28.812 -11.562 1 87.31 88 CYS B C 1
ATOM 6721 O O . CYS B 1 88 ? 10.695 29.297 -11.297 1 87.31 88 CYS B O 1
ATOM 6723 N N . SER B 1 89 ? 12.078 28.203 -12.688 1 85 89 SER B N 1
ATOM 6724 C CA . SER B 1 89 ? 11.008 27.875 -13.625 1 85 89 SER B CA 1
ATOM 6725 C C . SER B 1 89 ? 11.062 26.406 -14.039 1 85 89 SER B C 1
ATOM 6727 O O . SER B 1 89 ? 12.141 25.797 -14.062 1 85 89 SER B O 1
ATOM 6729 N N . TYR B 1 90 ? 9.898 25.781 -14.102 1 72.62 90 TYR B N 1
ATOM 6730 C CA . TYR B 1 90 ? 9.781 24.391 -14.531 1 72.62 90 TYR B CA 1
ATOM 6731 C C . TYR B 1 90 ? 9.164 24.297 -15.922 1 72.62 90 TYR B C 1
ATOM 6733 O O . TYR B 1 90 ? 8.297 25.109 -16.281 1 72.62 90 TYR B O 1
ATOM 6741 N N . GLU B 1 91 ? 9.773 23.453 -16.672 1 65.38 91 GLU B N 1
ATOM 6742 C CA . GLU B 1 91 ? 9.156 23.156 -17.969 1 65.38 91 GLU B CA 1
ATOM 6743 C C . GLU B 1 91 ? 8.039 22.125 -17.828 1 65.38 91 GLU B C 1
ATOM 6745 O O . GLU B 1 91 ? 8.289 21 -17.391 1 65.38 91 GLU B O 1
ATOM 6750 N N . THR B 1 92 ? 6.953 22.688 -17.672 1 55.44 92 THR B N 1
ATOM 6751 C CA . THR B 1 92 ? 5.832 21.75 -17.656 1 55.44 92 THR B CA 1
ATOM 6752 C C . THR B 1 92 ? 5.277 21.547 -19.062 1 55.44 92 THR B C 1
ATOM 6754 O O . THR B 1 92 ? 5.688 22.234 -20 1 55.44 92 THR B O 1
ATOM 6757 N N . GLN B 1 93 ? 4.578 20.5 -19.297 1 49.06 93 GLN B N 1
ATOM 6758 C CA . GLN B 1 93 ? 3.98 20.234 -20.594 1 49.06 93 GLN B CA 1
ATOM 6759 C C . GLN B 1 93 ? 3.143 21.406 -21.078 1 49.06 93 GLN B C 1
ATOM 6761 O O . GLN B 1 93 ? 3.045 21.672 -22.281 1 49.06 93 GLN B O 1
ATOM 6766 N N . ASP B 1 94 ? 2.525 22.25 -20.125 1 47.94 94 ASP B N 1
ATOM 6767 C CA . ASP B 1 94 ? 1.644 23.375 -20.422 1 47.94 94 ASP B CA 1
ATOM 6768 C C . ASP B 1 94 ? 2.443 24.656 -20.625 1 47.94 94 ASP B C 1
ATOM 6770 O O . ASP B 1 94 ? 1.866 25.734 -20.781 1 47.94 94 ASP B O 1
ATOM 6774 N N . GLY B 1 95 ? 3.648 24.438 -20.609 1 61.53 95 GLY B N 1
ATOM 6775 C CA . GLY B 1 95 ? 4.531 25.594 -20.734 1 61.53 95 GLY B CA 1
ATOM 6776 C C . GLY B 1 95 ? 5.434 25.781 -19.531 1 61.53 95 GLY B C 1
ATOM 6777 O O . GLY B 1 95 ? 5.562 24.875 -18.703 1 61.53 95 GLY B O 1
ATOM 6778 N N . VAL B 1 96 ? 6.051 26.875 -19.609 1 71.88 96 VAL B N 1
ATOM 6779 C CA . VAL B 1 96 ? 7.02 27.172 -18.562 1 71.88 96 VAL B CA 1
ATOM 6780 C C . VAL B 1 96 ? 6.301 27.734 -17.344 1 71.88 96 VAL B C 1
ATOM 6782 O O . VAL B 1 96 ? 5.523 28.688 -17.453 1 71.88 96 VAL B O 1
ATOM 6785 N N . LYS B 1 97 ? 6.254 27.031 -16.281 1 74.5 97 LYS B N 1
ATOM 6786 C CA . LYS B 1 97 ? 5.707 27.531 -15.023 1 74.5 97 LYS B CA 1
ATOM 6787 C C . LYS B 1 97 ? 6.801 28.141 -14.156 1 74.5 97 LYS B C 1
ATOM 6789 O O . LYS B 1 97 ? 7.75 27.453 -13.766 1 74.5 97 LYS B O 1
ATOM 6794 N N . THR B 1 98 ? 6.645 29.516 -14.023 1 81.44 98 THR B N 1
ATOM 6795 C CA . THR B 1 98 ? 7.613 30.203 -13.18 1 81.44 98 THR B CA 1
ATOM 6796 C C . THR B 1 98 ? 7.156 30.203 -11.727 1 81.44 98 THR B C 1
ATOM 6798 O O . THR B 1 98 ? 6.07 30.703 -11.414 1 81.44 98 THR B O 1
ATOM 6801 N N . VAL B 1 99 ? 7.91 29.609 -10.812 1 82.06 99 VAL B N 1
ATOM 6802 C CA . VAL B 1 99 ? 7.566 29.5 -9.398 1 82.06 99 VAL B CA 1
ATOM 6803 C C . VAL B 1 99 ? 8.18 30.656 -8.633 1 82.06 99 VAL B C 1
ATOM 6805 O O . VAL B 1 99 ? 7.57 31.188 -7.699 1 82.06 99 VAL B O 1
ATOM 6808 N N . LEU B 1 100 ? 9.398 31.031 -8.953 1 89.25 100 LEU B N 1
ATOM 6809 C CA . LEU B 1 100 ? 10.086 32.156 -8.344 1 89.25 100 LEU B CA 1
ATOM 6810 C C . LEU B 1 100 ? 10.625 33.094 -9.414 1 89.25 100 LEU B C 1
ATOM 6812 O O . LEU B 1 100 ? 11.102 32.656 -10.461 1 89.25 100 LEU B O 1
ATOM 6816 N N . GLN B 1 101 ? 10.492 34.406 -9.125 1 90.88 101 GLN B N 1
ATOM 6817 C CA . GLN B 1 101 ? 10.984 35.406 -10.055 1 90.88 101 GLN B CA 1
ATOM 6818 C C . GLN B 1 101 ? 11.75 36.5 -9.32 1 90.88 101 GLN B C 1
ATOM 6820 O O . GLN B 1 101 ? 11.164 37.312 -8.578 1 90.88 101 GLN B O 1
ATOM 6825 N N . ASP B 1 102 ? 12.938 36.562 -9.57 1 88.69 102 ASP B N 1
ATOM 6826 C CA . ASP B 1 102 ? 13.812 37.656 -9.117 1 88.69 102 ASP B CA 1
ATOM 6827 C C . ASP B 1 102 ? 13.695 37.844 -7.605 1 88.69 102 ASP B C 1
ATOM 6829 O O . ASP B 1 102 ? 13.383 38.969 -7.148 1 88.69 102 ASP B O 1
ATOM 6833 N N . VAL B 1 103 ? 13.93 36.812 -6.855 1 92.31 103 VAL B N 1
ATOM 6834 C CA . VAL B 1 103 ? 13.828 36.875 -5.398 1 92.31 103 VAL B CA 1
ATOM 6835 C C . VAL B 1 103 ? 15.211 37.094 -4.793 1 92.31 103 VAL B C 1
ATOM 6837 O O . VAL B 1 103 ? 16.141 36.312 -5.082 1 92.31 103 VAL B O 1
ATOM 6840 N N . SER B 1 104 ? 15.391 38.156 -4.074 1 92.5 104 SER B N 1
ATOM 6841 C CA . SER B 1 104 ? 16.656 38.469 -3.404 1 92.5 104 SER B CA 1
ATOM 6842 C C . SER B 1 104 ? 16.469 38.562 -1.894 1 92.5 104 SER B C 1
ATOM 6844 O O . SER B 1 104 ? 15.352 38.75 -1.409 1 92.5 104 SER B O 1
ATOM 6846 N N . GLY B 1 105 ? 17.5 38.312 -1.158 1 91.06 105 GLY B N 1
ATOM 6847 C CA . GLY B 1 105 ? 17.438 38.375 0.292 1 91.06 105 GLY B CA 1
ATOM 6848 C C . GLY B 1 105 ? 18.75 38.031 0.969 1 91.06 105 GLY B C 1
ATOM 6849 O O . GLY B 1 105 ? 19.734 37.719 0.298 1 91.06 105 GLY B O 1
ATOM 6850 N N . VAL B 1 106 ? 18.75 38.25 2.271 1 92.62 106 VAL B N 1
ATOM 6851 C CA . VAL B 1 106 ? 19.938 37.938 3.068 1 92.62 106 VAL B CA 1
ATOM 6852 C C . VAL B 1 106 ? 19.516 37.281 4.387 1 92.62 106 VAL B C 1
ATOM 6854 O O . VAL B 1 106 ? 18.531 37.719 5.004 1 92.62 106 VAL B O 1
ATOM 6857 N N . ALA B 1 107 ? 20.141 36.25 4.719 1 93.56 107 ALA B N 1
ATOM 6858 C CA . ALA B 1 107 ? 20.016 35.625 6.039 1 93.56 107 ALA B CA 1
ATOM 6859 C C . ALA B 1 107 ? 21.312 35.812 6.844 1 93.56 107 ALA B C 1
ATOM 6861 O O . ALA B 1 107 ? 22.375 35.344 6.43 1 93.56 107 ALA B O 1
ATOM 6862 N N . ARG B 1 108 ? 21.172 36.438 7.961 1 92.31 108 ARG B N 1
ATOM 6863 C CA . ARG B 1 108 ? 22.344 36.812 8.75 1 92.31 108 ARG B CA 1
ATOM 6864 C C . ARG B 1 108 ? 22.5 35.875 9.953 1 92.31 108 ARG B C 1
ATOM 6866 O O . ARG B 1 108 ? 21.516 35.344 10.461 1 92.31 108 ARG B O 1
ATOM 6873 N N . PRO B 1 109 ? 23.75 35.75 10.328 1 91.94 109 PRO B N 1
ATOM 6874 C CA . PRO B 1 109 ? 23.984 34.969 11.547 1 91.94 109 PRO B CA 1
ATOM 6875 C C . PRO B 1 109 ? 23.391 35.625 12.789 1 91.94 109 PRO B C 1
ATOM 6877 O O . PRO B 1 109 ? 23.25 36.844 12.844 1 91.94 109 PRO B O 1
ATOM 6880 N N . TYR B 1 110 ? 22.984 34.875 13.766 1 90 110 TYR B N 1
ATOM 6881 C CA . TYR B 1 110 ? 22.469 35.281 15.062 1 90 110 TYR B CA 1
ATOM 6882 C C . TYR B 1 110 ? 21.016 35.719 14.961 1 90 110 TYR B C 1
ATOM 6884 O O . TYR B 1 110 ? 20.438 36.25 15.93 1 90 110 TYR B O 1
ATOM 6892 N N . GLU B 1 111 ? 20.5 35.531 13.742 1 90.94 111 GLU B N 1
ATOM 6893 C CA . GLU B 1 111 ? 19.125 36 13.531 1 90.94 111 GLU B CA 1
ATOM 6894 C C . GLU B 1 111 ? 18.203 34.844 13.133 1 90.94 111 GLU B C 1
ATOM 6896 O O . GLU B 1 111 ? 18.656 33.844 12.547 1 90.94 111 GLU B O 1
ATOM 6901 N N . LEU B 1 112 ? 17.031 34.969 13.562 1 93.44 112 LEU B N 1
ATOM 6902 C CA . LEU B 1 112 ? 15.938 34.094 13.117 1 93.44 112 LEU B CA 1
ATOM 6903 C C . LEU B 1 112 ? 15.094 34.812 12.055 1 93.44 112 LEU B C 1
ATOM 6905 O O . LEU B 1 112 ? 14.391 35.781 12.359 1 93.44 112 LEU B O 1
ATOM 6909 N N . GLN B 1 113 ? 15.25 34.312 10.828 1 94.75 113 GLN B N 1
ATOM 6910 C CA . GLN B 1 113 ? 14.531 34.938 9.719 1 94.75 113 GLN B CA 1
ATOM 6911 C C . GLN B 1 113 ? 13.273 34.156 9.367 1 94.75 113 GLN B C 1
ATOM 6913 O O . GLN B 1 113 ? 13.312 32.938 9.258 1 94.75 113 GLN B O 1
ATOM 6918 N N . ALA B 1 114 ? 12.203 34.844 9.203 1 93.69 114 ALA B N 1
ATOM 6919 C CA . ALA B 1 114 ? 10.938 34.219 8.805 1 93.69 114 ALA B CA 1
ATOM 6920 C C . ALA B 1 114 ? 10.703 34.375 7.301 1 93.69 114 ALA B C 1
ATOM 6922 O O . ALA B 1 114 ? 11.023 35.406 6.715 1 93.69 114 ALA B O 1
ATOM 6923 N N . LEU B 1 115 ? 10.406 33.312 6.719 1 93.44 115 LEU B N 1
ATOM 6924 C CA . LEU B 1 115 ? 9.906 33.312 5.348 1 93.44 115 LEU B CA 1
ATOM 6925 C C . LEU B 1 115 ? 8.391 33.125 5.324 1 93.44 115 LEU B C 1
ATOM 6927 O O . LEU B 1 115 ? 7.875 32.062 5.676 1 93.44 115 LEU B O 1
ATOM 6931 N N . MET B 1 116 ? 7.699 34.188 4.914 1 90.25 116 MET B N 1
ATOM 6932 C CA . MET B 1 116 ? 6.242 34.156 4.992 1 90.25 116 MET B CA 1
ATOM 6933 C C . MET B 1 116 ? 5.617 34.406 3.627 1 90.25 116 MET B C 1
ATOM 6935 O O . MET B 1 116 ? 6.281 34.938 2.729 1 90.25 116 MET B O 1
ATOM 6939 N N . GLY B 1 117 ? 4.406 34.031 3.49 1 84.88 117 GLY B N 1
ATOM 6940 C CA . GLY B 1 117 ? 3.633 34.188 2.268 1 84.88 117 GLY B CA 1
ATOM 6941 C C . GLY B 1 117 ? 2.443 33.25 2.193 1 84.88 117 GLY B C 1
ATOM 6942 O O . GLY B 1 117 ? 2.365 32.281 2.943 1 84.88 117 GLY B O 1
ATOM 6943 N N . PRO B 1 118 ? 1.582 33.625 1.292 1 77.19 118 PRO B N 1
ATOM 6944 C CA . PRO B 1 118 ? 0.435 32.75 1.104 1 77.19 118 PRO B CA 1
ATOM 6945 C C . PRO B 1 118 ? 0.831 31.375 0.53 1 77.19 118 PRO B C 1
ATOM 6947 O O . PRO B 1 118 ? 1.989 31.172 0.157 1 77.19 118 PRO B O 1
ATOM 6950 N N . SER B 1 119 ? -0.104 30.438 0.6 1 70.25 119 SER B N 1
ATOM 6951 C CA . SER B 1 119 ? 0.156 29.109 0.052 1 70.25 119 SER B CA 1
ATOM 6952 C C . SER B 1 119 ? 0.503 29.188 -1.431 1 70.25 119 SER B C 1
ATOM 6954 O O . SER B 1 119 ? -0.151 29.891 -2.193 1 70.25 119 SER B O 1
ATOM 6956 N N . GLY B 1 120 ? 1.523 28.578 -1.868 1 72.31 120 GLY B N 1
ATOM 6957 C CA . GLY B 1 120 ? 1.938 28.547 -3.262 1 72.31 120 GLY B CA 1
ATOM 6958 C C . GLY B 1 120 ? 2.828 29.703 -3.648 1 72.31 120 GLY B C 1
ATOM 6959 O O . GLY B 1 120 ? 3.137 29.891 -4.828 1 72.31 120 GLY B O 1
ATOM 6960 N N . ALA B 1 121 ? 3.195 30.453 -2.625 1 79.75 121 ALA B N 1
ATOM 6961 C CA . ALA B 1 121 ? 4.008 31.641 -2.898 1 79.75 121 ALA B CA 1
ATOM 6962 C C . ALA B 1 121 ? 5.422 31.25 -3.311 1 79.75 121 ALA B C 1
ATOM 6964 O O . ALA B 1 121 ? 6.168 32.062 -3.85 1 79.75 121 ALA B O 1
ATOM 6965 N N . GLY B 1 122 ? 5.828 29.984 -3.123 1 83.25 122 GLY B N 1
ATOM 6966 C CA . GLY B 1 122 ? 7.16 29.531 -3.486 1 83.25 122 GLY B CA 1
ATOM 6967 C C . GLY B 1 122 ? 8.102 29.406 -2.299 1 83.25 122 GLY B C 1
ATOM 6968 O O . GLY B 1 122 ? 9.312 29.312 -2.469 1 83.25 122 GLY B O 1
ATOM 6969 N N . LYS B 1 123 ? 7.57 29.422 -1.075 1 88.38 123 LYS B N 1
ATOM 6970 C CA . LYS B 1 123 ? 8.383 29.391 0.138 1 88.38 123 LYS B CA 1
ATOM 6971 C C . LYS B 1 123 ? 9.258 28.141 0.186 1 88.38 123 LYS B C 1
ATOM 6973 O O . LYS B 1 123 ? 10.469 28.219 0.397 1 88.38 123 LYS B O 1
ATOM 6978 N N . SER B 1 124 ? 8.617 26.969 -0.004 1 83.69 124 SER B N 1
ATOM 6979 C CA . SER B 1 124 ? 9.344 25.703 0.066 1 83.69 124 SER B CA 1
ATOM 6980 C C . SER B 1 124 ? 10.367 25.594 -1.053 1 83.69 124 SER B C 1
ATOM 6982 O O . SER B 1 124 ? 11.445 25.016 -0.857 1 83.69 124 SER B O 1
ATOM 6984 N N . THR B 1 125 ? 10.047 26.094 -2.254 1 83.88 125 THR B N 1
ATOM 6985 C CA . THR B 1 125 ? 10.984 26.078 -3.371 1 83.88 125 THR B CA 1
ATOM 6986 C C . THR B 1 125 ? 12.211 26.953 -3.066 1 83.88 125 THR B C 1
ATOM 6988 O O . THR B 1 125 ? 13.336 26.562 -3.365 1 83.88 125 THR B O 1
ATOM 6991 N N . LEU B 1 126 ? 11.93 28.094 -2.529 1 90.5 126 LEU B N 1
ATOM 6992 C CA . LEU B 1 126 ? 13.039 28.969 -2.16 1 90.5 126 LEU B CA 1
ATOM 6993 C C . LEU B 1 126 ? 13.938 28.297 -1.123 1 90.5 126 LEU B C 1
ATOM 6995 O O . LEU B 1 126 ? 15.164 28.328 -1.247 1 90.5 126 LEU B O 1
ATOM 6999 N N . LEU B 1 127 ? 13.305 27.719 -0.095 1 89.94 127 LEU B N 1
ATOM 7000 C CA . LEU B 1 127 ? 14.062 27.047 0.946 1 89.94 127 LEU B CA 1
ATOM 7001 C C . LEU B 1 127 ? 14.891 25.906 0.359 1 89.94 127 LEU B C 1
ATOM 7003 O O . LEU B 1 127 ? 16.047 25.703 0.756 1 89.94 127 LEU B O 1
ATOM 7007 N N . ASP B 1 128 ? 14.32 25.203 -0.557 1 85.56 128 ASP B N 1
ATOM 7008 C CA . ASP B 1 128 ? 15.008 24.078 -1.189 1 85.56 128 ASP B CA 1
ATOM 7009 C C . ASP B 1 128 ? 16.219 24.562 -1.998 1 85.56 128 ASP B C 1
ATOM 7011 O O . ASP B 1 128 ? 17.25 23.891 -2.031 1 85.56 128 ASP B O 1
ATOM 7015 N N . ILE B 1 129 ? 16.031 25.656 -2.668 1 85.56 129 ILE B N 1
ATOM 7016 C CA . ILE B 1 129 ? 17.125 26.203 -3.475 1 85.56 129 ILE B CA 1
ATOM 7017 C C . ILE B 1 129 ? 18.234 26.719 -2.564 1 85.56 129 ILE B C 1
ATOM 7019 O O . ILE B 1 129 ? 19.422 26.469 -2.826 1 85.56 129 ILE B O 1
ATOM 7023 N N . LEU B 1 130 ? 17.812 27.359 -1.575 1 89.62 130 LEU B N 1
ATOM 7024 C CA . LEU B 1 130 ? 18.812 27.891 -0.644 1 89.62 130 LEU B CA 1
ATOM 7025 C C . LEU B 1 130 ? 19.578 26.766 0.036 1 89.62 130 LEU B C 1
ATOM 7027 O O . LEU B 1 130 ? 20.781 26.891 0.287 1 89.62 130 LEU B O 1
ATOM 7031 N N . ALA B 1 131 ? 18.891 25.688 0.33 1 86.81 131 ALA B N 1
ATOM 7032 C CA . ALA B 1 131 ? 19.5 24.547 0.992 1 86.81 131 ALA B CA 1
ATOM 7033 C C . ALA B 1 131 ? 20.25 23.656 -0.013 1 86.81 131 ALA B C 1
ATOM 7035 O O . ALA B 1 131 ? 20.859 22.672 0.364 1 86.81 131 ALA B O 1
ATOM 7036 N N . ALA B 1 132 ? 20.219 23.969 -1.236 1 80 132 ALA B N 1
ATOM 7037 C CA . ALA B 1 132 ? 20.875 23.219 -2.307 1 80 132 ALA B CA 1
ATOM 7038 C C . ALA B 1 132 ? 20.312 21.812 -2.402 1 80 132 ALA B C 1
ATOM 7040 O O . ALA B 1 132 ? 21.047 20.859 -2.65 1 80 132 ALA B O 1
ATOM 7041 N N . ARG B 1 133 ? 19.016 21.656 -2.059 1 73.75 133 ARG B N 1
ATOM 7042 C CA . ARG B 1 133 ? 18.344 20.359 -2.145 1 73.75 133 ARG B CA 1
ATOM 7043 C C . ARG B 1 133 ? 17.734 20.141 -3.527 1 73.75 133 ARG B C 1
ATOM 7045 O O . ARG B 1 133 ? 17.609 19.016 -3.99 1 73.75 133 ARG B O 1
ATOM 7052 N N . LYS B 1 134 ? 17.125 21.172 -4.059 1 62.81 134 LYS B N 1
ATOM 7053 C CA . LYS B 1 134 ? 16.438 21.062 -5.344 1 62.81 134 LYS B CA 1
ATOM 7054 C C . LYS B 1 134 ? 17.328 21.547 -6.484 1 62.81 134 LYS B C 1
ATOM 7056 O O . LYS B 1 134 ? 17.891 22.625 -6.418 1 62.81 134 LYS B O 1
ATOM 7061 N N . THR B 1 135 ? 17.703 20.641 -7.328 1 59.5 135 THR B N 1
ATOM 7062 C CA . THR B 1 135 ? 18.438 21.078 -8.516 1 59.5 135 THR B CA 1
ATOM 7063 C C . THR B 1 135 ? 17.531 21.062 -9.742 1 59.5 135 THR B C 1
ATOM 7065 O O . THR B 1 135 ? 18 21.172 -10.875 1 59.5 135 THR B O 1
ATOM 7068 N N . VAL B 1 136 ? 16.188 20.797 -9.391 1 56.5 136 VAL B N 1
ATOM 7069 C CA . VAL B 1 136 ? 15.352 20.594 -10.562 1 56.5 136 VAL B CA 1
ATOM 7070 C C . VAL B 1 136 ? 14.75 21.922 -11.008 1 56.5 136 VAL B C 1
ATOM 7072 O O . VAL B 1 136 ? 14.438 22.781 -10.18 1 56.5 136 VAL B O 1
ATOM 7075 N N . GLY B 1 137 ? 14.844 22.266 -12.273 1 64.06 137 GLY B N 1
ATOM 7076 C CA . GLY B 1 137 ? 14.289 23.422 -12.969 1 64.06 137 GLY B CA 1
ATOM 7077 C C . GLY B 1 137 ? 15.359 24.359 -13.484 1 64.06 137 GLY B C 1
ATOM 7078 O O . GLY B 1 137 ? 16.547 24.094 -13.344 1 64.06 137 GLY B O 1
ATOM 7079 N N . ARG B 1 138 ? 14.945 25.281 -14.289 1 77.81 138 ARG B N 1
ATOM 7080 C CA . ARG B 1 138 ? 15.828 26.359 -14.75 1 77.81 138 ARG B CA 1
ATOM 7081 C C . ARG B 1 138 ? 16.031 27.406 -13.656 1 77.81 138 ARG B C 1
ATOM 7083 O O . ARG B 1 138 ? 15.109 28.156 -13.336 1 77.81 138 ARG B O 1
ATOM 7090 N N . LEU B 1 139 ? 17.156 27.203 -12.867 1 83.19 139 LEU B N 1
ATOM 7091 C CA . LEU B 1 139 ? 17.469 28.125 -11.781 1 83.19 139 LEU B CA 1
ATOM 7092 C C . LEU B 1 139 ? 18.266 29.312 -12.289 1 83.19 139 LEU B C 1
ATOM 7094 O O . LEU B 1 139 ? 19.141 29.172 -13.133 1 83.19 139 LEU B O 1
ATOM 7098 N N . THR B 1 140 ? 17.812 30.469 -12.031 1 85.5 140 THR B N 1
ATOM 7099 C CA . THR B 1 140 ? 18.547 31.703 -12.336 1 85.5 140 THR B CA 1
ATOM 7100 C C . THR B 1 140 ? 18.938 32.438 -11.055 1 85.5 140 THR B C 1
ATOM 7102 O O . THR B 1 140 ? 18.391 32.156 -9.984 1 85.5 140 THR B O 1
ATOM 7105 N N . GLY B 1 141 ? 19.953 33.156 -11.094 1 88.06 141 GLY B N 1
ATOM 7106 C CA . GLY B 1 141 ? 20.406 33.938 -9.953 1 88.06 141 GLY B CA 1
ATOM 7107 C C . GLY B 1 141 ? 21.625 33.344 -9.266 1 88.06 141 GLY B C 1
ATOM 7108 O O . GLY B 1 141 ? 22.297 32.469 -9.828 1 88.06 141 GLY B O 1
ATOM 7109 N N . THR B 1 142 ? 21.969 33.969 -8.156 1 88.69 142 THR B N 1
ATOM 7110 C CA . THR B 1 142 ? 23.172 33.531 -7.465 1 88.69 142 THR B CA 1
ATOM 7111 C C . THR B 1 142 ? 22.938 33.438 -5.961 1 88.69 142 THR B C 1
ATOM 7113 O O . THR B 1 142 ? 22.172 34.25 -5.402 1 88.69 142 THR B O 1
ATOM 7116 N N . VAL B 1 143 ? 23.422 32.469 -5.387 1 90.25 143 VAL B N 1
ATOM 7117 C CA . VAL B 1 143 ? 23.438 32.281 -3.936 1 90.25 143 VAL B CA 1
ATOM 7118 C C . VAL B 1 143 ? 24.875 32.375 -3.414 1 90.25 143 VAL B C 1
ATOM 7120 O O . VAL B 1 143 ? 25.766 31.734 -3.947 1 90.25 143 VAL B O 1
ATOM 7123 N N . LYS B 1 144 ? 25.125 33.219 -2.498 1 90.81 144 LYS B N 1
ATOM 7124 C CA . LYS B 1 144 ? 26.453 33.438 -1.944 1 90.81 144 LYS B CA 1
ATOM 7125 C C . LYS B 1 144 ? 26.5 33.125 -0.455 1 90.81 144 LYS B C 1
ATOM 7127 O O . LYS B 1 144 ? 25.516 33.344 0.259 1 90.81 144 LYS B O 1
ATOM 7132 N N . VAL B 1 145 ? 27.578 32.531 -0.036 1 90.75 145 VAL B N 1
ATOM 7133 C CA . VAL B 1 145 ? 27.875 32.25 1.367 1 90.75 145 VAL B CA 1
ATOM 7134 C C . VAL B 1 145 ? 29.047 33.125 1.831 1 90.75 145 VAL B C 1
ATOM 7136 O O . VAL B 1 145 ? 30.172 32.938 1.353 1 90.75 145 VAL B O 1
ATOM 7139 N N . ASN B 1 146 ? 28.781 33.906 2.777 1 87.44 146 ASN B N 1
ATOM 7140 C CA . ASN B 1 146 ? 29.797 34.875 3.213 1 87.44 146 ASN B CA 1
ATOM 7141 C C . ASN B 1 146 ? 30.438 35.594 2.027 1 87.44 146 ASN B C 1
ATOM 7143 O O . ASN B 1 146 ? 31.656 35.719 1.947 1 87.44 146 ASN B O 1
ATOM 7147 N N . GLY B 1 147 ? 29.609 35.844 1.058 1 84.81 147 GLY B N 1
ATOM 7148 C CA . GLY B 1 147 ? 30.062 36.625 -0.08 1 84.81 147 GLY B CA 1
ATOM 7149 C C . GLY B 1 147 ? 30.625 35.781 -1.204 1 84.81 147 GLY B C 1
ATOM 7150 O O . GLY B 1 147 ? 30.828 36.281 -2.314 1 84.81 147 GLY B O 1
ATOM 7151 N N . ALA B 1 148 ? 30.922 34.562 -0.935 1 85.81 148 ALA B N 1
ATOM 7152 C CA . ALA B 1 148 ? 31.453 33.656 -1.945 1 85.81 148 ALA B CA 1
ATOM 7153 C C . ALA B 1 148 ? 30.375 32.688 -2.438 1 85.81 148 ALA B C 1
ATOM 7155 O O . ALA B 1 148 ? 29.391 32.406 -1.729 1 85.81 148 ALA B O 1
ATOM 7156 N N . PRO B 1 149 ? 30.609 32.344 -3.648 1 87.06 149 PRO B N 1
ATOM 7157 C CA . PRO B 1 149 ? 29.625 31.359 -4.16 1 87.06 149 PRO B CA 1
ATOM 7158 C C . PRO B 1 149 ? 29.578 30.078 -3.328 1 87.06 149 PRO B C 1
ATOM 7160 O O . PRO B 1 149 ? 30.594 29.656 -2.773 1 87.06 149 PRO B O 1
ATOM 7163 N N . ARG B 1 150 ? 28.438 29.562 -3.322 1 82.94 150 ARG B N 1
ATOM 7164 C CA . ARG B 1 150 ? 28.156 28.359 -2.523 1 82.94 150 ARG B CA 1
ATOM 7165 C C . ARG B 1 150 ? 28.984 27.172 -3.012 1 82.94 150 ARG B C 1
ATOM 7167 O O . ARG B 1 150 ? 29.016 26.891 -4.211 1 82.94 150 ARG B O 1
ATOM 7174 N N . GLY B 1 151 ? 29.781 26.547 -2.16 1 71.25 151 GLY B N 1
ATOM 7175 C CA . GLY B 1 151 ? 30.562 25.375 -2.494 1 71.25 151 GLY B CA 1
ATOM 7176 C C . GLY B 1 151 ? 29.891 24.078 -2.107 1 71.25 151 GLY B C 1
ATOM 7177 O O . GLY B 1 151 ? 28.766 24.078 -1.594 1 71.25 151 GLY B O 1
ATOM 7178 N N . SER B 1 152 ? 30.484 22.953 -2.4 1 71.31 152 SER B N 1
ATOM 7179 C CA . SER B 1 152 ? 29.984 21.625 -2.119 1 71.31 152 SER B CA 1
ATOM 7180 C C . SER B 1 152 ? 29.922 21.359 -0.618 1 71.31 152 SER B C 1
ATOM 7182 O O . SER B 1 152 ? 29.141 20.531 -0.159 1 71.31 152 SER B O 1
ATOM 7184 N N . SER B 1 153 ? 30.672 22.094 0.06 1 72.62 153 SER B N 1
ATOM 7185 C CA . SER B 1 153 ? 30.75 21.875 1.501 1 72.62 153 SER B CA 1
ATOM 7186 C C . SER B 1 153 ? 29.547 22.516 2.211 1 72.62 153 SER B C 1
ATOM 7188 O O . SER B 1 153 ? 29.266 22.188 3.367 1 72.62 153 SER B O 1
ATOM 7190 N N . PHE B 1 154 ? 28.844 23.328 1.46 1 80.5 154 PHE B N 1
ATOM 7191 C CA . PHE B 1 154 ? 27.703 24.031 2.039 1 80.5 154 PHE B CA 1
ATOM 7192 C C . PHE B 1 154 ? 26.656 23.047 2.547 1 80.5 154 PHE B C 1
ATOM 7194 O O . PHE B 1 154 ? 26.094 23.25 3.623 1 80.5 154 PHE B O 1
ATOM 7201 N N . VAL B 1 155 ? 26.5 22.031 1.918 1 75.56 155 VAL B N 1
ATOM 7202 C CA . VAL B 1 155 ? 25.469 21.062 2.248 1 75.56 155 VAL B CA 1
ATOM 7203 C C . VAL B 1 155 ? 25.797 20.391 3.576 1 75.56 155 VAL B C 1
ATOM 7205 O O . VAL B 1 155 ? 24.891 20.047 4.348 1 75.56 155 VAL B O 1
ATOM 7208 N N . ARG B 1 156 ? 27.031 20.312 3.84 1 73.19 156 ARG B N 1
ATOM 7209 C CA . ARG B 1 156 ? 27.438 19.641 5.066 1 73.19 156 ARG B CA 1
ATOM 7210 C C . ARG B 1 156 ? 27.281 20.547 6.277 1 73.19 156 ARG B C 1
ATOM 7212 O O . ARG B 1 156 ? 27.172 20.078 7.41 1 73.19 156 ARG B O 1
ATOM 7219 N N . LEU B 1 157 ? 27.234 21.781 5.957 1 79.56 157 LEU B N 1
ATOM 7220 C CA . LEU B 1 157 ? 27.156 22.75 7.039 1 79.56 157 LEU B CA 1
ATOM 7221 C C . LEU B 1 157 ? 25.703 23.156 7.289 1 79.56 157 LEU B C 1
ATOM 7223 O O . LEU B 1 157 ? 25.406 23.906 8.219 1 79.56 157 LEU B O 1
ATOM 7227 N N . THR B 1 158 ? 24.891 22.578 6.512 1 85.88 158 THR B N 1
ATOM 7228 C CA . THR B 1 158 ? 23.5 23 6.594 1 85.88 158 THR B CA 1
ATOM 7229 C C . THR B 1 158 ? 22.609 21.828 7.008 1 85.88 158 THR B C 1
ATOM 7231 O O . THR B 1 158 ? 22.953 20.672 6.785 1 85.88 158 THR B O 1
ATOM 7234 N N . ALA B 1 159 ? 21.578 22.125 7.754 1 87.06 159 ALA B N 1
ATOM 7235 C CA . ALA B 1 159 ? 20.531 21.172 8.094 1 87.06 159 ALA B CA 1
ATOM 7236 C C . ALA B 1 159 ? 19.172 21.625 7.582 1 87.06 159 ALA B C 1
ATOM 7238 O O . ALA B 1 159 ? 18.891 22.828 7.539 1 87.06 159 ALA B O 1
ATOM 7239 N N . TYR B 1 160 ? 18.438 20.656 7.09 1 88.62 160 TYR B N 1
ATOM 7240 C CA . TYR B 1 160 ? 17.109 20.922 6.566 1 88.62 160 TYR B CA 1
ATOM 7241 C C . TYR B 1 160 ? 16.062 20.094 7.301 1 88.62 160 TYR B C 1
ATOM 7243 O O . TYR B 1 160 ? 16.172 18.875 7.375 1 88.62 160 TYR B O 1
ATOM 7251 N N . VAL B 1 161 ? 15.141 20.781 7.891 1 88.88 161 VAL B N 1
ATOM 7252 C CA . VAL B 1 161 ? 14.008 20.125 8.531 1 88.88 161 VAL B CA 1
ATOM 7253 C C . VAL B 1 161 ? 12.773 20.234 7.629 1 88.88 161 VAL B C 1
ATOM 7255 O O . VAL B 1 161 ? 12.164 21.297 7.52 1 88.88 161 VAL B O 1
ATOM 7258 N N . PRO B 1 162 ? 12.414 19.125 7.031 1 84.75 162 PRO B N 1
ATOM 7259 C CA . PRO B 1 162 ? 11.273 19.156 6.113 1 84.75 162 PRO B CA 1
ATOM 7260 C C . PRO B 1 162 ? 9.93 19.281 6.84 1 84.75 162 PRO B C 1
ATOM 7262 O O . PRO B 1 162 ? 9.875 19.125 8.062 1 84.75 162 PRO B O 1
ATOM 7265 N N . GLN B 1 163 ? 8.953 19.578 6.035 1 77.12 163 GLN B N 1
ATOM 7266 C CA . GLN B 1 163 ? 7.602 19.719 6.566 1 77.12 163 GLN B CA 1
ATOM 7267 C C . GLN B 1 163 ? 7.078 18.406 7.121 1 77.12 163 GLN B C 1
ATOM 7269 O O . GLN B 1 163 ? 6.461 18.375 8.188 1 77.12 163 GLN B O 1
ATOM 7274 N N . GLU B 1 164 ? 7.328 17.359 6.379 1 77.56 164 GLU B N 1
ATOM 7275 C CA . GLU B 1 164 ? 6.961 16.016 6.84 1 77.56 164 GLU B CA 1
ATOM 7276 C C . GLU B 1 164 ? 8.195 15.148 7.062 1 77.56 164 GLU B C 1
ATOM 7278 O O . GLU B 1 164 ? 9.109 15.133 6.23 1 77.56 164 GLU B O 1
ATOM 7283 N N . ASP B 1 165 ? 8.094 14.523 8.234 1 84.44 165 ASP B N 1
ATOM 7284 C CA . ASP B 1 165 ? 9.242 13.68 8.547 1 84.44 165 ASP B CA 1
ATOM 7285 C C . ASP B 1 165 ? 9.094 12.289 7.938 1 84.44 165 ASP B C 1
ATOM 7287 O O . ASP B 1 165 ? 7.996 11.906 7.516 1 84.44 165 ASP B O 1
ATOM 7291 N N . ALA B 1 166 ? 10.227 11.656 7.883 1 84.56 166 ALA B N 1
ATOM 7292 C CA . ALA B 1 166 ? 10.234 10.273 7.402 1 84.56 166 ALA B CA 1
ATOM 7293 C C . ALA B 1 166 ? 10.805 9.328 8.461 1 84.56 166 ALA B C 1
ATOM 7295 O O . ALA B 1 166 ? 11.648 8.477 8.156 1 84.56 166 ALA B O 1
ATOM 7296 N N . PHE B 1 167 ? 10.336 9.5 9.68 1 91.25 167 PHE B N 1
ATOM 7297 C CA . PHE B 1 167 ? 10.828 8.656 10.758 1 91.25 167 PHE B CA 1
ATOM 7298 C C . PHE B 1 167 ? 10.281 7.238 10.625 1 91.25 167 PHE B C 1
ATOM 7300 O O . PHE B 1 167 ? 9.164 7.039 10.141 1 91.25 167 PHE B O 1
ATOM 7307 N N . LEU B 1 168 ? 11.078 6.312 11.055 1 91.25 168 LEU B N 1
ATOM 7308 C CA . LEU B 1 168 ? 10.602 4.938 11.125 1 91.25 168 LEU B CA 1
ATOM 7309 C C . LEU B 1 168 ? 9.703 4.73 12.336 1 91.25 168 LEU B C 1
ATOM 7311 O O . LEU B 1 168 ? 10.117 4.996 13.469 1 91.25 168 LEU B O 1
ATOM 7315 N N . PRO B 1 169 ? 8.539 4.234 12.141 1 89.56 169 PRO B N 1
ATOM 7316 C CA . PRO B 1 169 ? 7.566 4.113 13.234 1 89.56 169 PRO B CA 1
ATOM 7317 C C . PRO B 1 169 ? 8.023 3.16 14.328 1 89.56 169 PRO B C 1
ATOM 7319 O O . PRO B 1 169 ? 7.602 3.285 15.484 1 89.56 169 PRO B O 1
ATOM 7322 N N . THR B 1 170 ? 8.914 2.27 14.07 1 89.12 170 THR B N 1
ATOM 7323 C CA . THR B 1 170 ? 9.266 1.208 15.008 1 89.12 170 THR B CA 1
ATOM 7324 C C . THR B 1 170 ? 10.43 1.631 15.891 1 89.12 170 THR B C 1
ATOM 7326 O O . THR B 1 170 ? 10.828 0.896 16.797 1 89.12 170 THR B O 1
ATOM 7329 N N . MET B 1 171 ? 10.922 2.766 15.672 1 92.25 171 MET B N 1
ATOM 7330 C CA . MET B 1 171 ? 12.055 3.229 16.469 1 92.25 171 MET B CA 1
ATOM 7331 C C . MET B 1 171 ? 11.594 4.199 17.547 1 92.25 171 MET B C 1
ATOM 7333 O O . MET B 1 171 ? 10.602 4.914 17.375 1 92.25 171 MET B O 1
ATOM 7337 N N . THR B 1 172 ? 12.352 4.195 18.594 1 92.19 172 THR B N 1
ATOM 7338 C CA . THR B 1 172 ? 12.094 5.164 19.656 1 92.19 172 THR B CA 1
ATOM 7339 C C . THR B 1 172 ? 12.75 6.508 19.328 1 92.19 172 THR B C 1
ATOM 7341 O O . THR B 1 172 ? 13.547 6.602 18.391 1 92.19 172 THR B O 1
ATOM 7344 N N . VAL B 1 173 ? 12.367 7.477 20.094 1 94.19 173 VAL B N 1
ATOM 7345 C CA . VAL B 1 173 ? 12.938 8.805 19.922 1 94.19 173 VAL B CA 1
ATOM 7346 C C . VAL B 1 173 ? 14.453 8.75 20.094 1 94.19 173 VAL B C 1
ATOM 7348 O O . VAL B 1 173 ? 15.203 9.297 19.266 1 94.19 173 VAL B O 1
ATOM 7351 N N . GLN B 1 174 ? 14.891 8.039 21.062 1 93.75 174 GLN B N 1
ATOM 7352 C CA . GLN B 1 174 ? 16.312 7.891 21.344 1 93.75 174 GLN B CA 1
ATOM 7353 C C . GLN B 1 174 ? 17.031 7.191 20.188 1 93.75 174 GLN B C 1
ATOM 7355 O O . GLN B 1 174 ? 18.109 7.625 19.75 1 93.75 174 GLN B O 1
ATOM 7360 N N . GLU B 1 175 ? 16.469 6.184 19.797 1 93.88 175 GLU B N 1
ATOM 7361 C CA . GLU B 1 175 ? 17.062 5.41 18.703 1 93.88 175 GLU B CA 1
ATOM 7362 C C . GLU B 1 175 ? 17.109 6.223 17.422 1 93.88 175 GLU B C 1
ATOM 7364 O O . GLU B 1 175 ? 18.078 6.137 16.656 1 93.88 175 GLU B O 1
ATOM 7369 N N . THR B 1 176 ? 16.031 6.914 17.156 1 95.12 176 THR B N 1
ATOM 7370 C CA . THR B 1 176 ? 15.984 7.762 15.969 1 95.12 176 THR B CA 1
ATOM 7371 C C . THR B 1 176 ? 17.078 8.82 16.016 1 95.12 176 THR B C 1
ATOM 7373 O O . THR B 1 176 ? 17.75 9.07 15.008 1 95.12 176 THR B O 1
ATOM 7376 N N . CYS B 1 177 ? 17.281 9.391 17.156 1 94.56 177 CYS B N 1
ATOM 7377 C CA . CYS B 1 177 ? 18.328 10.383 17.328 1 94.56 177 CYS B CA 1
ATOM 7378 C C . CYS B 1 177 ? 19.703 9.75 17.172 1 94.56 177 CYS B C 1
ATOM 7380 O O . CYS B 1 177 ? 20.609 10.344 16.562 1 94.56 177 CYS B O 1
ATOM 7382 N N . GLU B 1 178 ? 19.859 8.586 17.719 1 94.44 178 GLU B N 1
ATOM 7383 C CA . GLU B 1 178 ? 21.141 7.875 17.609 1 94.44 178 GLU B CA 1
ATOM 7384 C C . GLU B 1 178 ? 21.469 7.574 16.156 1 94.44 178 GLU B C 1
ATOM 7386 O O . GLU B 1 178 ? 22.625 7.68 15.742 1 94.44 178 GLU B O 1
ATOM 7391 N N . LEU B 1 179 ? 20.469 7.16 15.438 1 94.25 179 LEU B N 1
ATOM 7392 C CA . LEU B 1 179 ? 20.641 6.879 14.016 1 94.25 179 LEU B CA 1
ATOM 7393 C C . LEU B 1 179 ? 21.141 8.117 13.273 1 94.25 179 LEU B C 1
ATOM 7395 O O . LEU B 1 179 ? 22.141 8.055 12.562 1 94.25 179 LEU B O 1
ATOM 7399 N N . HIS B 1 180 ? 20.5 9.203 13.508 1 92.31 180 HIS B N 1
ATOM 7400 C CA . HIS B 1 180 ? 20.859 10.43 12.797 1 92.31 180 HIS B CA 1
ATOM 7401 C C . HIS B 1 180 ? 22.188 10.984 13.297 1 92.31 180 HIS B C 1
ATOM 7403 O O . HIS B 1 180 ? 22.969 11.523 12.508 1 92.31 180 HIS B O 1
ATOM 7409 N N . ALA B 1 181 ? 22.422 10.859 14.586 1 91.56 181 ALA B N 1
ATOM 7410 C CA . ALA B 1 181 ? 23.703 11.312 15.133 1 91.56 181 ALA B CA 1
ATOM 7411 C C . ALA B 1 181 ? 24.859 10.523 14.539 1 91.56 181 ALA B C 1
ATOM 7413 O O . ALA B 1 181 ? 25.906 11.094 14.227 1 91.56 181 ALA B O 1
ATOM 7414 N N . ALA B 1 182 ? 24.688 9.258 14.414 1 91.62 182 ALA B N 1
ATOM 7415 C CA . ALA B 1 182 ? 25.75 8.391 13.883 1 91.62 182 ALA B CA 1
ATOM 7416 C C . ALA B 1 182 ? 26 8.68 12.406 1 91.62 182 ALA B C 1
ATOM 7418 O O . ALA B 1 182 ? 27.109 8.523 11.914 1 91.62 182 ALA B O 1
ATOM 7419 N N . LEU B 1 183 ? 25 9.125 11.711 1 90.88 183 LEU B N 1
ATOM 7420 C CA . LEU B 1 183 ? 25.109 9.336 10.273 1 90.88 183 LEU B CA 1
ATOM 7421 C C . LEU B 1 183 ? 25.562 10.758 9.961 1 90.88 183 LEU B C 1
ATOM 7423 O O . LEU B 1 183 ? 26.109 11.016 8.891 1 90.88 183 LEU B O 1
ATOM 7427 N N . ARG B 1 184 ? 25.359 11.695 10.898 1 85.69 184 ARG B N 1
ATOM 7428 C CA . ARG B 1 184 ? 25.641 13.094 10.602 1 85.69 184 ARG B CA 1
ATOM 7429 C C . ARG B 1 184 ? 26.922 13.562 11.289 1 85.69 184 ARG B C 1
ATOM 7431 O O . ARG B 1 184 ? 27.625 14.438 10.773 1 85.69 184 ARG B O 1
ATOM 7438 N N . LEU B 1 185 ? 27.125 13.031 12.43 1 84.56 185 LEU B N 1
ATOM 7439 C CA . LEU B 1 185 ? 28.297 13.492 13.172 1 84.56 185 LEU B CA 1
ATOM 7440 C C . LEU B 1 185 ? 29.562 12.844 12.633 1 84.56 185 LEU B C 1
ATOM 7442 O O . LEU B 1 185 ? 29.547 11.688 12.203 1 84.56 185 LEU B O 1
ATOM 7446 N N . GLY B 1 186 ? 30.578 13.57 12.641 1 79.88 186 GLY B N 1
ATOM 7447 C CA . GLY B 1 186 ? 31.859 13.148 12.062 1 79.88 186 GLY B CA 1
ATOM 7448 C C . GLY B 1 186 ? 32.469 11.977 12.797 1 79.88 186 GLY B C 1
ATOM 7449 O O . GLY B 1 186 ? 31.906 11.461 13.766 1 79.88 186 GLY B O 1
ATOM 7450 N N . ARG B 1 187 ? 33.562 11.523 12.242 1 76.75 187 ARG B N 1
ATOM 7451 C CA . ARG B 1 187 ? 34.281 10.344 12.695 1 76.75 187 ARG B CA 1
ATOM 7452 C C . ARG B 1 187 ? 34.781 10.523 14.125 1 76.75 187 ARG B C 1
ATOM 7454 O O . ARG B 1 187 ? 34.938 9.547 14.867 1 76.75 187 ARG B O 1
ATOM 7461 N N . GLY B 1 188 ? 34.906 11.664 14.469 1 77.19 188 GLY B N 1
ATOM 7462 C CA . GLY B 1 188 ? 35.5 11.922 15.781 1 77.19 188 GLY B CA 1
ATOM 7463 C C . GLY B 1 188 ? 34.469 11.875 16.891 1 77.19 188 GLY B C 1
ATOM 7464 O O . GLY B 1 188 ? 34.812 11.844 18.078 1 77.19 188 GLY B O 1
ATOM 7465 N N . ALA B 1 189 ? 33.281 11.789 16.484 1 81.12 189 ALA B N 1
ATOM 7466 C CA . ALA B 1 189 ? 32.25 11.773 17.531 1 81.12 189 ALA B CA 1
ATOM 7467 C C . ALA B 1 189 ? 32.094 10.375 18.109 1 81.12 189 ALA B C 1
ATOM 7469 O O . ALA B 1 189 ? 31.469 9.5 17.5 1 81.12 189 ALA B O 1
ATOM 7470 N N . THR B 1 190 ? 32.625 10.148 19.297 1 84.5 190 THR B N 1
ATOM 7471 C CA . THR B 1 190 ? 32.469 8.883 20 1 84.5 190 THR B CA 1
ATOM 7472 C C . THR B 1 190 ? 31.031 8.641 20.406 1 84.5 190 THR B C 1
ATOM 7474 O O . THR B 1 190 ? 30.203 9.562 20.359 1 84.5 190 THR B O 1
ATOM 7477 N N . ARG B 1 191 ? 30.766 7.496 20.812 1 88.31 191 ARG B N 1
ATOM 7478 C CA . ARG B 1 191 ? 29.406 7.133 21.219 1 88.31 191 ARG B CA 1
ATOM 7479 C C . ARG B 1 191 ? 28.953 7.965 22.422 1 88.31 191 ARG B C 1
ATOM 7481 O O . ARG B 1 191 ? 27.812 8.398 22.484 1 88.31 191 ARG B O 1
ATOM 7488 N N . ALA B 1 192 ? 29.828 8.141 23.266 1 88.88 192 ALA B N 1
ATOM 7489 C CA . ALA B 1 192 ? 29.516 8.906 24.469 1 88.88 192 ALA B CA 1
ATOM 7490 C C . ALA B 1 192 ? 29.188 10.359 24.109 1 88.88 192 ALA B C 1
ATOM 7492 O O . ALA B 1 192 ? 28.25 10.945 24.656 1 88.88 192 ALA B O 1
ATOM 7493 N N . ARG B 1 193 ? 29.938 10.82 23.234 1 87 193 ARG B N 1
ATOM 7494 C CA . ARG B 1 193 ? 29.703 12.195 22.812 1 87 193 ARG B CA 1
ATOM 7495 C C . ARG B 1 193 ? 28.375 12.32 22.062 1 87 193 ARG B C 1
ATOM 7497 O O . ARG B 1 193 ? 27.688 13.336 22.188 1 87 193 ARG B O 1
ATOM 7504 N N . ARG B 1 194 ? 28.109 11.375 21.312 1 89.88 194 ARG B N 1
ATOM 7505 C CA . ARG B 1 194 ? 26.844 11.383 20.594 1 89.88 194 ARG B CA 1
ATOM 7506 C C . ARG B 1 194 ? 25.672 11.336 21.562 1 89.88 194 ARG B C 1
ATOM 7508 O O . ARG B 1 194 ? 24.672 12.055 21.391 1 89.88 194 ARG B O 1
ATOM 7515 N N . GLU B 1 195 ? 25.797 10.523 22.578 1 91.12 195 GLU B N 1
ATOM 7516 C CA . GLU B 1 195 ? 24.734 10.391 23.578 1 91.12 195 GLU B CA 1
ATOM 7517 C C . GLU B 1 195 ? 24.531 11.695 24.344 1 91.12 195 GLU B C 1
ATOM 7519 O O . GLU B 1 195 ? 23.406 12.078 24.641 1 91.12 195 GLU B O 1
ATOM 7524 N N . GLU B 1 196 ? 25.594 12.227 24.594 1 87.81 196 GLU B N 1
ATOM 7525 C CA . GLU B 1 196 ? 25.531 13.516 25.281 1 87.81 196 GLU B CA 1
ATOM 7526 C C . GLU B 1 196 ? 24.844 14.562 24.406 1 87.81 196 GLU B C 1
ATOM 7528 O O . GLU B 1 196 ? 24.031 15.359 24.906 1 87.81 196 GLU B O 1
ATOM 7533 N N . ARG B 1 197 ? 25.219 14.516 23.203 1 85.56 197 ARG B N 1
ATOM 7534 C CA . ARG B 1 197 ? 24.625 15.469 22.266 1 85.56 197 ARG B CA 1
ATOM 7535 C C . ARG B 1 197 ? 23.125 15.227 22.109 1 85.56 197 ARG B C 1
ATOM 7537 O O . ARG B 1 197 ? 22.344 16.188 22.016 1 85.56 197 ARG B O 1
ATOM 7544 N N . ILE B 1 198 ? 22.734 14.078 22.078 1 92.5 198 ILE B N 1
ATOM 7545 C CA . ILE B 1 198 ? 21.328 13.711 21.953 1 92.5 198 ILE B CA 1
ATOM 7546 C C . ILE B 1 198 ? 20.547 14.195 23.172 1 92.5 198 ILE B C 1
ATOM 7548 O O . ILE B 1 198 ? 19.469 14.766 23.031 1 92.5 198 ILE B O 1
ATOM 7552 N N . GLU B 1 199 ? 21.141 13.977 24.234 1 89.5 199 GLU B N 1
ATOM 7553 C CA . GLU B 1 199 ? 20.5 14.414 25.469 1 89.5 199 GLU B CA 1
ATOM 7554 C C . GLU B 1 199 ? 20.328 15.93 25.5 1 89.5 199 GLU B C 1
ATOM 7556 O O . GLU B 1 199 ? 19.297 16.438 25.938 1 89.5 199 GLU B O 1
ATOM 7561 N N . GLU B 1 200 ? 21.312 16.547 25.016 1 81.94 200 GLU B N 1
ATOM 7562 C CA . GLU B 1 200 ? 21.281 18 24.969 1 81.94 200 GLU B CA 1
ATOM 7563 C C . GLU B 1 200 ? 20.156 18.516 24.062 1 81.94 200 GLU B C 1
ATOM 7565 O O . GLU B 1 200 ? 19.406 19.406 24.453 1 81.94 200 GLU B O 1
ATOM 7570 N N . VAL B 1 201 ? 20.109 18 22.938 1 83.69 201 VAL B N 1
ATOM 7571 C CA . VAL B 1 201 ? 19.156 18.484 21.938 1 83.69 201 VAL B CA 1
ATOM 7572 C C . VAL B 1 201 ? 17.734 18.125 22.359 1 83.69 201 VAL B C 1
ATOM 7574 O O . VAL B 1 201 ? 16.812 18.922 22.203 1 83.69 201 VAL B O 1
ATOM 7577 N N . LEU B 1 202 ? 17.531 16.953 22.922 1 86.81 202 LEU B N 1
ATOM 7578 C CA . LEU B 1 202 ? 16.203 16.531 23.375 1 86.81 202 LEU B CA 1
ATOM 7579 C C . LEU B 1 202 ? 15.758 17.344 24.578 1 86.81 202 LEU B C 1
ATOM 7581 O O . LEU B 1 202 ? 14.57 17.672 24.703 1 86.81 202 LEU B O 1
ATOM 7585 N N . ALA B 1 203 ? 16.656 17.609 25.344 1 76.56 203 ALA B N 1
ATOM 7586 C CA . ALA B 1 203 ? 16.344 18.453 26.516 1 76.56 203 ALA B CA 1
ATOM 7587 C C . ALA B 1 203 ? 15.898 19.844 26.078 1 76.56 203 ALA B C 1
ATOM 7589 O O . ALA B 1 203 ? 14.961 20.406 26.641 1 76.56 203 ALA B O 1
ATOM 7590 N N . SER B 1 204 ? 16.578 20.266 25.078 1 70.94 204 SER B N 1
ATOM 7591 C CA . SER B 1 204 ? 16.266 21.594 24.578 1 70.94 204 SER B CA 1
ATOM 7592 C C . SER B 1 204 ? 14.859 21.641 23.984 1 70.94 204 SER B C 1
ATOM 7594 O O . SER B 1 204 ? 14.211 22.688 23.969 1 70.94 204 SER B O 1
ATOM 7596 N N . MET B 1 205 ? 14.438 20.531 23.516 1 76.81 205 MET B N 1
ATOM 7597 C CA . MET B 1 205 ? 13.109 20.469 22.906 1 76.81 205 MET B CA 1
ATOM 7598 C C . MET B 1 205 ? 12.102 19.891 23.891 1 76.81 205 MET B C 1
ATOM 7600 O O . MET B 1 205 ? 10.984 19.547 23.5 1 76.81 205 MET B O 1
ATOM 7604 N N . ASN B 1 206 ? 12.445 19.703 25.062 1 72.38 206 ASN B N 1
ATOM 7605 C CA . ASN B 1 206 ? 11.586 19.141 26.109 1 72.38 206 ASN B CA 1
ATOM 7606 C C . ASN B 1 206 ? 11.047 17.766 25.719 1 72.38 206 ASN B C 1
ATOM 7608 O O . ASN B 1 206 ? 9.836 17.531 25.797 1 72.38 206 ASN B O 1
ATOM 7612 N N . MET B 1 207 ? 11.914 17 25.234 1 81.5 207 MET B N 1
ATOM 7613 C CA . MET B 1 207 ? 11.477 15.688 24.75 1 81.5 207 MET B CA 1
ATOM 7614 C C . MET B 1 207 ? 12.195 14.57 25.516 1 81.5 207 MET B C 1
ATOM 7616 O O . MET B 1 207 ? 12.117 13.406 25.125 1 81.5 207 MET B O 1
ATOM 7620 N N . LEU B 1 208 ? 12.828 14.898 26.578 1 80.31 208 LEU B N 1
ATOM 7621 C CA . LEU B 1 208 ? 13.57 13.891 27.328 1 80.31 208 LEU B CA 1
ATOM 7622 C C . LEU B 1 208 ? 12.625 12.867 27.938 1 80.31 208 LEU B C 1
ATOM 7624 O O . LEU B 1 208 ? 12.984 11.695 28.078 1 80.31 208 LEU B O 1
ATOM 7628 N N . HIS B 1 209 ? 11.438 13.25 28.266 1 74.56 209 HIS B N 1
ATOM 7629 C CA . HIS B 1 209 ? 10.469 12.352 28.875 1 74.56 209 HIS B CA 1
ATOM 7630 C C . HIS B 1 209 ? 10.016 11.273 27.891 1 74.56 209 HIS B C 1
ATOM 7632 O O . HIS B 1 209 ? 9.586 10.195 28.297 1 74.56 209 HIS B O 1
ATOM 7638 N N . ALA B 1 210 ? 10.117 11.641 26.688 1 82.44 210 ALA B N 1
ATOM 7639 C CA . ALA B 1 210 ? 9.625 10.727 25.656 1 82.44 210 ALA B CA 1
ATOM 7640 C C . ALA B 1 210 ? 10.789 10.023 24.953 1 82.44 210 ALA B C 1
ATOM 7642 O O . ALA B 1 210 ? 10.609 9.469 23.859 1 82.44 210 ALA B O 1
ATOM 7643 N N . ARG B 1 211 ? 11.883 10.008 25.578 1 87.75 211 ARG B N 1
ATOM 7644 C CA . ARG B 1 211 ? 13.094 9.469 24.969 1 87.75 211 ARG B CA 1
ATOM 7645 C C . ARG B 1 211 ? 12.914 8 24.594 1 87.75 211 ARG B C 1
ATOM 7647 O O . ARG B 1 211 ? 13.438 7.543 23.578 1 87.75 211 ARG B O 1
ATOM 7654 N N . HIS B 1 212 ? 12.148 7.191 25.344 1 86.69 212 HIS B N 1
ATOM 7655 C CA . HIS B 1 212 ? 11.992 5.762 25.094 1 86.69 212 HIS B CA 1
ATOM 7656 C C . HIS B 1 212 ? 10.625 5.449 24.5 1 86.69 212 HIS B C 1
ATOM 7658 O O . HIS B 1 212 ? 10.242 4.281 24.391 1 86.69 212 HIS B O 1
ATOM 7664 N N . THR B 1 213 ? 10.016 6.484 24.078 1 85.19 213 THR B N 1
ATOM 7665 C CA . THR B 1 213 ? 8.727 6.309 23.422 1 85.19 213 THR B CA 1
ATOM 7666 C C . THR B 1 213 ? 8.914 6.047 21.938 1 85.19 213 THR B C 1
ATOM 7668 O O . THR B 1 213 ? 9.805 6.613 21.312 1 85.19 213 THR B O 1
ATOM 7671 N N . LEU B 1 214 ? 8.078 5.172 21.453 1 88.62 214 LEU B N 1
ATOM 7672 C CA . LEU B 1 214 ? 8.102 4.91 20.016 1 88.62 214 LEU B CA 1
ATOM 7673 C C . LEU B 1 214 ? 7.629 6.129 19.234 1 88.62 214 LEU B C 1
ATOM 7675 O O . LEU B 1 214 ? 6.719 6.84 19.672 1 88.62 214 LEU B O 1
ATOM 7679 N N . VAL B 1 215 ? 8.25 6.402 18.125 1 89 215 VAL B N 1
ATOM 7680 C CA . VAL B 1 215 ? 7.82 7.488 17.266 1 89 215 VAL B CA 1
ATOM 7681 C C . VAL B 1 215 ? 6.395 7.227 16.766 1 89 215 VAL B C 1
ATOM 7683 O O . VAL B 1 215 ? 5.57 8.141 16.719 1 89 215 VAL B O 1
ATOM 7686 N N . GLY B 1 216 ? 6.172 5.934 16.406 1 85.44 216 GLY B N 1
ATOM 7687 C CA . GLY B 1 216 ? 4.832 5.562 15.977 1 85.44 216 GLY B CA 1
ATOM 7688 C C . GLY B 1 216 ? 4.539 5.93 14.531 1 85.44 216 GLY B C 1
ATOM 7689 O O . GLY B 1 216 ? 5.379 6.527 13.859 1 85.44 216 GLY B O 1
ATOM 7690 N N . GLY B 1 217 ? 3.393 5.578 14.031 1 81.19 217 GLY B N 1
ATOM 7691 C CA . GLY B 1 217 ? 2.979 5.77 12.648 1 81.19 217 GLY B CA 1
ATOM 7692 C C . GLY B 1 217 ? 2.324 4.539 12.047 1 81.19 217 GLY B C 1
ATOM 7693 O O . GLY B 1 217 ? 1.796 3.693 12.773 1 81.19 217 GLY B O 1
ATOM 7694 N N . VAL B 1 218 ? 2.27 4.633 10.758 1 76.25 218 VAL B N 1
ATOM 7695 C CA . VAL B 1 218 ? 1.638 3.514 10.07 1 76.25 218 VAL B CA 1
ATOM 7696 C C . VAL B 1 218 ? 2.709 2.568 9.531 1 76.25 218 VAL B C 1
ATOM 7698 O O . VAL B 1 218 ? 3.611 2.994 8.805 1 76.25 218 VAL B O 1
ATOM 7701 N N . LEU B 1 219 ? 2.668 1.379 9.984 1 76.62 219 LEU B N 1
ATOM 7702 C CA . LEU B 1 219 ? 3.605 0.374 9.492 1 76.62 219 LEU B CA 1
ATOM 7703 C C . LEU B 1 219 ? 3.322 0.029 8.039 1 76.62 219 LEU B C 1
ATOM 7705 O O . LEU B 1 219 ? 2.213 0.254 7.547 1 76.62 219 LEU B O 1
ATOM 7709 N N . PRO B 1 220 ? 4.445 -0.503 7.449 1 71.38 220 PRO B N 1
ATOM 7710 C CA . PRO B 1 220 ? 4.168 -1.009 6.102 1 71.38 220 PRO B CA 1
ATOM 7711 C C . PRO B 1 220 ? 3.045 -2.043 6.078 1 71.38 220 PRO B C 1
ATOM 7713 O O . PRO B 1 220 ? 2.988 -2.918 6.949 1 71.38 220 PRO B O 1
ATOM 7716 N N . GLY B 1 221 ? 2.014 -1.827 5.348 1 68.06 221 GLY B N 1
ATOM 7717 C CA . GLY B 1 221 ? 0.875 -2.73 5.301 1 68.06 221 GLY B CA 1
ATOM 7718 C C . GLY B 1 221 ? -0.376 -2.146 5.93 1 68.06 221 GLY B C 1
ATOM 7719 O O . GLY B 1 221 ? -1.458 -2.729 5.828 1 68.06 221 GLY B O 1
ATOM 7720 N N . GLY B 1 222 ? -0.216 -1.158 6.762 1 68.25 222 GLY B N 1
ATOM 7721 C CA . GLY B 1 222 ? -1.396 -0.41 7.164 1 68.25 222 GLY B CA 1
ATOM 7722 C C . GLY B 1 222 ? -1.681 -0.498 8.648 1 68.25 222 GLY B C 1
ATOM 7723 O O . GLY B 1 222 ? -2.686 0.032 9.133 1 68.25 222 GLY B O 1
ATOM 7724 N N . LEU B 1 223 ? -0.82 -1.085 9.43 1 69.44 223 LEU B N 1
ATOM 7725 C CA . LEU B 1 223 ? -1.051 -1.175 10.867 1 69.44 223 LEU B CA 1
ATOM 7726 C C . LEU B 1 223 ? -0.592 0.097 11.57 1 69.44 223 LEU B C 1
ATOM 7728 O O . LEU B 1 223 ? 0.55 0.53 11.398 1 69.44 223 LEU B O 1
ATOM 7732 N N . ALA B 1 224 ? -1.495 0.693 12.328 1 72.38 224 ALA B N 1
ATOM 7733 C CA . ALA B 1 224 ? -1.175 1.93 13.039 1 72.38 224 ALA B CA 1
ATOM 7734 C C . ALA B 1 224 ? -0.537 1.635 14.391 1 72.38 224 ALA B C 1
ATOM 7736 O O . ALA B 1 224 ? -1.029 0.794 15.148 1 72.38 224 ALA B O 1
ATOM 7737 N N . LEU B 1 225 ? 0.634 2.248 14.609 1 77.5 225 LEU B N 1
ATOM 7738 C CA . LEU B 1 225 ? 1.331 2.16 15.891 1 77.5 225 LEU B CA 1
ATOM 7739 C C . LEU B 1 225 ? 1.209 3.467 16.672 1 77.5 225 LEU B C 1
ATOM 7741 O O . LEU B 1 225 ? 1.478 4.543 16.125 1 77.5 225 LEU B O 1
ATOM 7745 N N . ARG B 1 226 ? 0.785 3.35 17.844 1 72.75 226 ARG B N 1
ATOM 7746 C CA . ARG B 1 226 ? 0.685 4.535 18.688 1 72.75 226 ARG B CA 1
ATOM 7747 C C . ARG B 1 226 ? 2.064 5.016 19.125 1 72.75 226 ARG B C 1
ATOM 7749 O O . ARG B 1 226 ? 2.932 4.203 19.453 1 72.75 226 ARG B O 1
ATOM 7756 N N . GLY B 1 227 ? 2.307 6.258 18.953 1 79 227 GLY B N 1
ATOM 7757 C CA . GLY B 1 227 ? 3.568 6.844 19.391 1 79 227 GLY B CA 1
ATOM 7758 C C . GLY B 1 227 ? 3.449 8.305 19.781 1 79 227 GLY B C 1
ATOM 7759 O O . GLY B 1 227 ? 2.576 8.672 20.562 1 79 227 GLY B O 1
ATOM 7760 N N . LEU B 1 228 ? 4.277 9.055 19.219 1 79.62 228 LEU B N 1
ATOM 7761 C CA . LEU B 1 228 ? 4.367 10.477 19.531 1 79.62 228 LEU B CA 1
ATOM 7762 C C . LEU B 1 228 ? 3.16 11.227 19 1 79.62 228 LEU B C 1
ATOM 7764 O O . LEU B 1 228 ? 2.566 10.82 18 1 79.62 228 LEU B O 1
ATOM 7768 N N . SER B 1 229 ? 2.842 12.156 19.766 1 67.25 229 SER B N 1
ATOM 7769 C CA . SER B 1 229 ? 1.868 13.094 19.203 1 67.25 229 SER B CA 1
ATOM 7770 C C . SER B 1 229 ? 2.461 13.891 18.047 1 67.25 229 SER B C 1
ATOM 7772 O O . SER B 1 229 ? 3.674 13.859 17.828 1 67.25 229 SER B O 1
ATOM 7774 N N . GLY B 1 230 ? 1.641 14.523 17.219 1 71.56 230 GLY B N 1
ATOM 7775 C CA . GLY B 1 230 ? 2.109 15.344 16.109 1 71.56 230 GLY B CA 1
ATOM 7776 C C . GLY B 1 230 ? 3.09 16.422 16.547 1 71.56 230 GLY B C 1
ATOM 7777 O O . GLY B 1 230 ? 4.109 16.641 15.883 1 71.56 230 GLY B O 1
ATOM 7778 N N . GLY B 1 231 ? 2.754 17.078 17.641 1 70.5 231 GLY B N 1
ATOM 7779 C CA . GLY B 1 231 ? 3.635 18.109 18.156 1 70.5 231 GLY B CA 1
ATOM 7780 C C . GLY B 1 231 ? 4.961 17.562 18.656 1 70.5 231 GLY B C 1
ATOM 7781 O O . GLY B 1 231 ? 6.012 18.172 18.422 1 70.5 231 GLY B O 1
ATOM 7782 N N . GLU B 1 232 ? 4.871 16.5 19.375 1 74.94 232 GLU B N 1
ATOM 7783 C CA . GLU B 1 232 ? 6.094 15.859 19.844 1 74.94 232 GLU B CA 1
ATOM 7784 C C . GLU B 1 232 ? 6.973 15.414 18.672 1 74.94 232 GLU B C 1
ATOM 7786 O O . GLU B 1 232 ? 8.195 15.57 18.719 1 74.94 232 GLU B O 1
ATOM 7791 N N . ARG B 1 233 ? 6.281 14.898 17.75 1 85.69 233 ARG B N 1
ATOM 7792 C CA . ARG B 1 233 ? 6.992 14.43 16.562 1 85.69 233 ARG B CA 1
ATOM 7793 C C . ARG B 1 233 ? 7.703 15.578 15.859 1 85.69 233 ARG B C 1
ATOM 7795 O O . ARG B 1 233 ? 8.836 15.422 15.391 1 85.69 233 ARG B O 1
ATOM 7802 N N . ARG B 1 234 ? 7.113 16.656 15.82 1 80.62 234 ARG B N 1
ATOM 7803 C CA . ARG B 1 234 ? 7.711 17.828 15.195 1 80.62 234 ARG B CA 1
ATOM 7804 C C . ARG B 1 234 ? 8.914 18.312 15.992 1 80.62 234 ARG B C 1
ATOM 7806 O O . ARG B 1 234 ? 9.93 18.719 15.414 1 80.62 234 ARG B O 1
ATOM 7813 N N . ARG B 1 235 ? 8.766 18.359 17.25 1 79.88 235 ARG B N 1
ATOM 7814 C CA . ARG B 1 235 ? 9.867 18.766 18.109 1 79.88 235 ARG B CA 1
ATOM 7815 C C . ARG B 1 235 ? 11.07 17.844 17.938 1 79.88 235 ARG B C 1
ATOM 7817 O O . ARG B 1 235 ? 12.219 18.312 17.953 1 79.88 235 ARG B O 1
ATOM 7824 N N . VAL B 1 236 ? 10.789 16.625 17.75 1 89.44 236 VAL B N 1
ATOM 7825 C CA . VAL B 1 236 ? 11.867 15.672 17.531 1 89.44 236 VAL B CA 1
ATOM 7826 C C . VAL B 1 236 ? 12.523 15.945 16.172 1 89.44 236 VAL B C 1
ATOM 7828 O O . VAL B 1 236 ? 13.742 15.844 16.031 1 89.44 236 VAL B O 1
ATOM 7831 N N . SER B 1 237 ? 11.719 16.25 15.188 1 90.12 237 SER B N 1
ATOM 7832 C CA . SER B 1 237 ? 12.25 16.578 13.867 1 90.12 237 SER B CA 1
ATOM 7833 C C . SER B 1 237 ? 13.203 17.766 13.922 1 90.12 237 SER B C 1
ATOM 7835 O O . SER B 1 237 ? 14.242 17.75 13.266 1 90.12 237 SER B O 1
ATOM 7837 N N . VAL B 1 238 ? 12.875 18.719 14.68 1 85.5 238 VAL B N 1
ATOM 7838 C CA . VAL B 1 238 ? 13.727 19.891 14.844 1 85.5 238 VAL B CA 1
ATOM 7839 C C . VAL B 1 238 ? 14.992 19.516 15.609 1 85.5 238 VAL B C 1
ATOM 7841 O O . VAL B 1 238 ? 16.094 19.969 15.281 1 85.5 238 VAL B O 1
ATOM 7844 N N . ALA B 1 239 ? 14.766 18.719 16.609 1 87.31 239 ALA B N 1
ATOM 7845 C CA . ALA B 1 239 ? 15.906 18.266 17.391 1 87.31 239 ALA B CA 1
ATOM 7846 C C . ALA B 1 239 ? 16.938 17.578 16.516 1 87.31 239 ALA B C 1
ATOM 7848 O O . ALA B 1 239 ? 18.141 17.797 16.656 1 87.31 239 ALA B O 1
ATOM 7849 N N . ILE B 1 240 ? 16.484 16.797 15.656 1 91.06 240 ILE B N 1
ATOM 7850 C CA . ILE B 1 240 ? 17.344 16.047 14.75 1 91.06 240 ILE B CA 1
ATOM 7851 C C . ILE B 1 240 ? 18.078 17.016 13.828 1 91.06 240 ILE B C 1
ATOM 7853 O O . ILE B 1 240 ? 19.266 16.812 13.508 1 91.06 240 ILE B O 1
ATOM 7857 N N . GLY B 1 241 ? 17.422 18.016 13.414 1 86.12 241 GLY B N 1
ATOM 7858 C CA . GLY B 1 241 ? 18.062 19.031 12.594 1 86.12 241 GLY B CA 1
ATOM 7859 C C . GLY B 1 241 ? 19.203 19.734 13.297 1 86.12 241 GLY B C 1
ATOM 7860 O O . GLY B 1 241 ? 20.156 20.188 12.656 1 86.12 241 GLY B O 1
ATOM 7861 N N . CYS B 1 242 ? 19.188 19.734 14.562 1 84.19 242 CYS B N 1
ATOM 7862 C CA . CYS B 1 242 ? 20.156 20.469 15.352 1 84.19 242 CYS B CA 1
ATOM 7863 C C . CYS B 1 242 ? 21.281 19.547 15.828 1 84.19 242 CYS B C 1
ATOM 7865 O O . CYS B 1 242 ? 22.25 20.016 16.438 1 84.19 242 CYS B O 1
ATOM 7867 N N . LEU B 1 243 ? 21.172 18.344 15.555 1 85.44 243 LEU B N 1
ATOM 7868 C CA . LEU B 1 243 ? 22.094 17.359 16.094 1 85.44 243 LEU B CA 1
ATOM 7869 C C . LEU B 1 243 ? 23.516 17.609 15.609 1 85.44 243 LEU B C 1
ATOM 7871 O O . LEU B 1 243 ? 24.484 17.438 16.359 1 85.44 243 LEU B O 1
ATOM 7875 N N . ALA B 1 244 ? 23.656 17.969 14.336 1 78.38 244 ALA B N 1
ATOM 7876 C CA . ALA B 1 244 ? 24.969 18.078 13.719 1 78.38 244 ALA B CA 1
ATOM 7877 C C . ALA B 1 244 ? 25.562 19.469 13.898 1 78.38 244 ALA B C 1
ATOM 7879 O O . ALA B 1 244 ? 26.562 19.812 13.266 1 78.38 244 ALA B O 1
ATOM 7880 N N . HIS B 1 245 ? 25.094 20.219 14.641 1 78.69 245 HIS B N 1
ATOM 7881 C CA . HIS B 1 245 ? 25.578 21.578 14.852 1 78.69 245 HIS B CA 1
ATOM 7882 C C . HIS B 1 245 ? 25.703 22.328 13.531 1 78.69 245 HIS B C 1
ATOM 7884 O O . HIS B 1 245 ? 26.781 22.812 13.188 1 78.69 245 HIS B O 1
ATOM 7890 N N . PRO B 1 246 ? 24.625 22.438 12.898 1 85 246 PRO B N 1
ATOM 7891 C CA . PRO B 1 246 ? 24.703 23.141 11.617 1 85 246 PRO B CA 1
ATOM 7892 C C . PRO B 1 246 ? 24.969 24.641 11.789 1 85 246 PRO B C 1
ATOM 7894 O O . PRO B 1 246 ? 24.766 25.188 12.867 1 85 246 PRO B O 1
ATOM 7897 N N . LYS B 1 247 ? 25.562 25.188 10.758 1 87.88 247 LYS B N 1
ATOM 7898 C CA . LYS 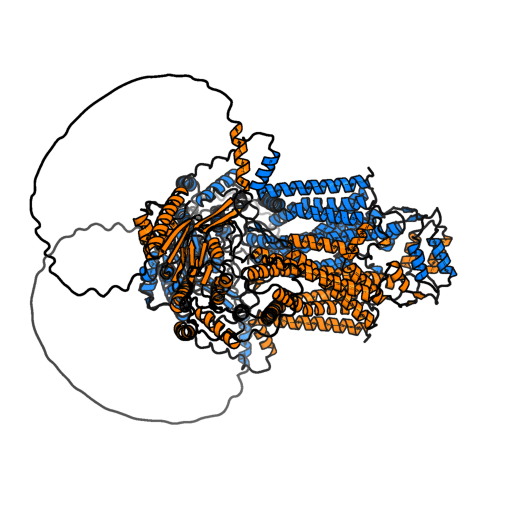B 1 247 ? 25.781 26.625 10.742 1 87.88 247 LYS B CA 1
ATOM 7899 C C . LYS B 1 247 ? 24.562 27.359 10.156 1 87.88 247 LYS B C 1
ATOM 7901 O O . LYS B 1 247 ? 24.344 28.531 10.453 1 87.88 247 LYS B O 1
ATOM 7906 N N . VAL B 1 248 ? 23.891 26.656 9.375 1 91.12 248 VAL B N 1
ATOM 7907 C CA . VAL B 1 248 ? 22.656 27.188 8.805 1 91.12 248 VAL B CA 1
ATOM 7908 C C . VAL B 1 248 ? 21.531 26.172 8.969 1 91.12 248 VAL B C 1
ATOM 7910 O O . VAL B 1 248 ? 21.719 24.969 8.719 1 91.12 248 VAL B O 1
ATOM 7913 N N . LEU B 1 249 ? 20.469 26.578 9.438 1 92.25 249 LEU B N 1
ATOM 7914 C CA . LEU B 1 249 ? 19.328 25.703 9.664 1 92.25 249 LEU B CA 1
ATOM 7915 C C . LEU B 1 249 ? 18.109 26.188 8.875 1 92.25 249 LEU B C 1
ATOM 7917 O O . LEU B 1 249 ? 17.688 27.344 9.008 1 92.25 249 LEU B O 1
ATOM 7921 N N . PHE B 1 250 ? 17.672 25.344 7.953 1 93.12 250 PHE B N 1
ATOM 7922 C CA . PHE B 1 250 ? 16.438 25.625 7.203 1 93.12 250 PHE B CA 1
ATOM 7923 C C . PHE B 1 250 ? 15.273 24.812 7.77 1 93.12 250 PHE B C 1
ATOM 7925 O O . PHE B 1 250 ? 15.375 23.609 7.945 1 93.12 250 PHE B O 1
ATOM 7932 N N . LEU B 1 251 ? 14.195 25.469 8.086 1 92.88 251 LEU B N 1
ATOM 7933 C CA . LEU B 1 251 ? 13.008 24.812 8.617 1 92.88 251 LEU B CA 1
ATOM 7934 C C . LEU B 1 251 ? 11.789 25.094 7.746 1 92.88 251 LEU B C 1
ATOM 7936 O O . LEU B 1 251 ? 11.422 26.25 7.551 1 92.88 251 LEU B O 1
ATOM 7940 N N . ASP B 1 252 ? 11.234 24.031 7.23 1 88.94 252 ASP B N 1
ATOM 7941 C CA . ASP B 1 252 ? 10.016 24.188 6.438 1 88.94 252 ASP B CA 1
ATOM 7942 C C . ASP B 1 252 ? 8.773 23.953 7.293 1 88.94 252 ASP B C 1
ATOM 7944 O O . ASP B 1 252 ? 8.406 22.812 7.582 1 88.94 252 ASP B O 1
ATOM 7948 N N . GLU B 1 253 ? 8.148 24.953 7.672 1 82.62 253 GLU B N 1
ATOM 7949 C CA . GLU B 1 253 ? 6.926 25 8.469 1 82.62 253 GLU B CA 1
ATOM 7950 C C . GLU B 1 253 ? 7.094 24.234 9.773 1 82.62 253 GLU B C 1
ATOM 7952 O O . GLU B 1 253 ? 6.312 23.328 10.078 1 82.62 253 GLU B O 1
ATOM 7957 N N . PRO B 1 254 ? 7.969 24.656 10.578 1 82.94 254 PRO B N 1
ATOM 7958 C CA . PRO B 1 254 ? 8.266 23.953 11.828 1 82.94 254 PRO B CA 1
ATOM 7959 C C . PRO B 1 254 ? 7.117 24.031 12.836 1 82.94 254 PRO B C 1
ATOM 7961 O O . PRO B 1 254 ? 7.07 23.234 13.781 1 82.94 254 PRO B O 1
ATOM 7964 N N . THR B 1 255 ? 6.234 25 12.664 1 76.56 255 THR B N 1
ATOM 7965 C CA . THR B 1 255 ? 5.172 25.188 13.648 1 76.56 255 THR B CA 1
ATOM 7966 C C . THR B 1 255 ? 3.855 24.609 13.141 1 76.56 255 THR B C 1
ATOM 7968 O O . THR B 1 255 ? 2.838 24.656 13.836 1 76.56 255 THR B O 1
ATOM 7971 N N . SER B 1 256 ? 3.9 24.047 12.008 1 70.06 256 SER B N 1
ATOM 7972 C CA . SER B 1 256 ? 2.672 23.5 11.453 1 70.06 256 SER B CA 1
ATOM 7973 C C . SER B 1 256 ? 2.176 22.312 12.273 1 70.06 256 SER B C 1
ATOM 7975 O O . SER B 1 256 ? 2.961 21.438 12.656 1 70.06 256 SER B O 1
ATOM 7977 N N . GLY B 1 257 ? 0.93 22.328 12.602 1 60.62 257 GLY B N 1
ATOM 7978 C CA . GLY B 1 257 ? 0.334 21.234 13.336 1 60.62 257 GLY B CA 1
ATOM 7979 C C . GLY B 1 257 ? 0.576 21.297 14.828 1 60.62 257 GLY B C 1
ATOM 7980 O O . GLY B 1 257 ? 0.154 20.422 15.578 1 60.62 257 GLY B O 1
ATOM 7981 N N . LEU B 1 258 ? 1.364 22.328 15.188 1 65.56 258 LEU B N 1
ATOM 7982 C CA . LEU B 1 258 ? 1.654 22.5 16.609 1 65.56 258 LEU B CA 1
ATOM 7983 C C . LEU B 1 258 ? 0.65 23.438 17.266 1 65.56 258 LEU B C 1
ATOM 7985 O O . LEU B 1 258 ? 0.107 24.328 16.594 1 65.56 258 LEU B O 1
ATOM 7989 N N . ASP B 1 259 ? 0.402 23.078 18.5 1 61.03 259 ASP B N 1
ATOM 7990 C CA . ASP B 1 259 ? -0.378 24.047 19.25 1 61.03 259 ASP B CA 1
ATOM 7991 C C . ASP B 1 259 ? 0.44 25.312 19.531 1 61.03 259 ASP B C 1
ATOM 7993 O O . ASP B 1 259 ? 1.658 25.312 19.344 1 61.03 259 ASP B O 1
ATOM 7997 N N . ALA B 1 260 ? -0.131 26.312 19.938 1 61.91 260 ALA B N 1
ATOM 7998 C CA . ALA B 1 260 ? 0.469 27.625 20.109 1 61.91 260 ALA B CA 1
ATOM 7999 C C . ALA B 1 260 ? 1.628 27.594 21.094 1 61.91 260 ALA B C 1
ATOM 8001 O O . ALA B 1 260 ? 2.676 28.203 20.859 1 61.91 260 ALA B O 1
ATOM 8002 N N . CYS B 1 261 ? 1.412 26.859 22.141 1 60.91 261 CYS B N 1
ATOM 8003 C CA . CYS B 1 261 ? 2.447 26.828 23.172 1 60.91 261 CYS B CA 1
ATOM 8004 C C . CYS B 1 261 ? 3.684 26.094 22.672 1 60.91 261 CYS B C 1
ATOM 8006 O O . CYS B 1 261 ? 4.812 26.531 22.906 1 60.91 261 CYS B O 1
ATOM 8008 N N . SER B 1 262 ? 3.393 25.031 22.062 1 67.31 262 SER B N 1
ATOM 8009 C CA . SER B 1 262 ? 4.508 24.266 21.516 1 67.31 262 SER B CA 1
ATOM 8010 C C . SER B 1 262 ? 5.223 25.031 20.406 1 67.31 262 SER B C 1
ATOM 8012 O O . SER B 1 262 ? 6.449 24.969 20.297 1 67.31 262 SER B O 1
ATOM 8014 N N . ALA B 1 263 ? 4.398 25.656 19.641 1 74.12 263 ALA B N 1
ATOM 8015 C CA . ALA B 1 263 ? 4.98 26.453 18.562 1 74.12 263 ALA B CA 1
ATOM 8016 C C . ALA B 1 263 ? 5.883 27.547 19.125 1 74.12 263 ALA B C 1
ATOM 8018 O O . ALA B 1 263 ? 6.98 27.781 18.609 1 74.12 263 ALA B O 1
ATOM 8019 N N . LEU B 1 264 ? 5.395 28.25 20.125 1 71.5 264 LEU B N 1
ATOM 8020 C CA . LEU B 1 264 ? 6.18 29.312 20.75 1 71.5 264 LEU B CA 1
ATOM 8021 C C . LEU B 1 264 ? 7.453 28.75 21.359 1 71.5 264 LEU B C 1
ATOM 8023 O O . LEU B 1 264 ? 8.523 29.359 21.25 1 71.5 264 LEU B O 1
ATOM 8027 N N . ALA B 1 265 ? 7.277 27.625 21.984 1 68.62 265 ALA B N 1
ATOM 8028 C CA . ALA B 1 265 ? 8.438 27 22.609 1 68.62 265 ALA B CA 1
ATOM 8029 C C . ALA B 1 265 ? 9.508 26.672 21.578 1 68.62 265 ALA B C 1
ATOM 8031 O O . ALA B 1 265 ? 10.695 26.875 21.828 1 68.62 265 ALA B O 1
ATOM 8032 N N . VAL B 1 266 ? 9.117 26.172 20.547 1 77.12 266 VAL B N 1
ATOM 8033 C CA . VAL B 1 266 ? 10.047 25.781 19.5 1 77.12 266 VAL B CA 1
ATOM 8034 C C . VAL B 1 266 ? 10.734 27.031 18.922 1 77.12 266 VAL B C 1
ATOM 8036 O O . VAL B 1 266 ? 11.961 27.047 18.766 1 77.12 266 VAL B O 1
ATOM 8039 N N . VAL B 1 267 ? 10.016 28.016 18.656 1 83.12 267 VAL B N 1
ATOM 8040 C CA . VAL B 1 267 ? 10.555 29.219 18.031 1 83.12 267 VAL B CA 1
ATOM 8041 C C . VAL B 1 267 ? 11.484 29.938 19 1 83.12 267 VAL B C 1
ATOM 8043 O O . VAL B 1 267 ? 12.523 30.469 18.594 1 83.12 267 VAL B O 1
ATOM 8046 N N . GLU B 1 268 ? 11.031 30 20.219 1 76.44 268 GLU B N 1
ATOM 8047 C CA . GLU B 1 268 ? 11.883 30.641 21.219 1 76.44 268 GLU B CA 1
ATOM 8048 C C . GLU B 1 268 ? 13.211 29.891 21.359 1 76.44 268 GLU B C 1
ATOM 8050 O O . GLU B 1 268 ? 14.258 30.516 21.516 1 76.44 268 GLU B O 1
ATOM 8055 N N . HIS B 1 269 ? 13.047 28.688 21.297 1 74.88 269 HIS B N 1
ATOM 8056 C CA . HIS B 1 269 ? 14.266 27.891 21.375 1 74.88 269 HIS B CA 1
ATOM 8057 C C . HIS B 1 269 ? 15.172 28.172 20.172 1 74.88 269 HIS B C 1
ATOM 8059 O O . HIS B 1 269 ? 16.391 28.266 20.328 1 74.88 269 HIS B O 1
ATOM 8065 N N . LEU B 1 270 ? 14.625 28.219 19.109 1 84.81 270 LEU B N 1
ATOM 8066 C CA . LEU B 1 270 ? 15.383 28.5 17.906 1 84.81 270 LEU B CA 1
ATOM 8067 C C . LEU B 1 270 ? 16.031 29.875 17.984 1 84.81 270 LEU B C 1
ATOM 8069 O O . LEU B 1 270 ? 17.172 30.062 17.578 1 84.81 270 LEU B O 1
ATOM 8073 N N . ARG B 1 271 ? 15.266 30.812 18.438 1 86.56 271 ARG B N 1
ATOM 8074 C CA . ARG B 1 271 ? 15.773 32.156 18.578 1 86.56 271 ARG B CA 1
ATOM 8075 C C . ARG B 1 271 ? 16.984 32.188 19.516 1 86.56 271 ARG B C 1
ATOM 8077 O O . ARG B 1 271 ? 18 32.812 19.203 1 86.56 271 ARG B O 1
ATOM 8084 N N . ASP B 1 272 ? 16.781 31.594 20.562 1 79.69 272 ASP B N 1
ATOM 8085 C CA . ASP B 1 272 ? 17.859 31.547 21.547 1 79.69 272 ASP B CA 1
ATOM 8086 C C . ASP B 1 272 ? 19.094 30.844 20.969 1 79.69 272 ASP B C 1
ATOM 8088 O O . ASP B 1 272 ? 20.219 31.281 21.219 1 79.69 272 ASP B O 1
ATOM 8092 N N . ARG B 1 273 ? 18.875 29.859 20.281 1 78.88 273 ARG B N 1
ATOM 8093 C CA . ARG B 1 273 ? 19.984 29.125 19.672 1 78.88 273 ARG B CA 1
ATOM 8094 C C . ARG B 1 273 ? 20.703 29.984 18.641 1 78.88 273 ARG B C 1
ATOM 8096 O O . ARG B 1 273 ? 21.938 29.938 18.531 1 78.88 273 ARG B O 1
ATOM 8103 N N . ALA B 1 274 ? 19.969 30.594 17.891 1 86 274 ALA B N 1
ATOM 8104 C CA . ALA B 1 274 ? 20.562 31.484 16.906 1 86 274 ALA B CA 1
ATOM 8105 C C . ALA B 1 274 ? 21.406 32.562 17.594 1 86 274 ALA B C 1
ATOM 8107 O O . ALA B 1 274 ? 22.547 32.812 17.203 1 86 274 ALA B O 1
ATOM 8108 N N . ALA B 1 275 ? 20.906 33.188 18.625 1 84.38 275 ALA B N 1
ATOM 8109 C CA . ALA B 1 275 ? 21.547 34.312 19.312 1 84.38 275 ALA B CA 1
ATOM 8110 C C . ALA B 1 275 ? 22.828 33.844 20.016 1 84.38 275 ALA B C 1
ATOM 8112 O O . ALA B 1 275 ? 23.812 34.594 20.031 1 84.38 275 ALA B O 1
ATOM 8113 N N . ASP B 1 276 ? 22.781 32.688 20.438 1 77.62 276 ASP B N 1
ATOM 8114 C CA . ASP B 1 276 ? 23.875 32.219 21.266 1 77.62 276 ASP B CA 1
ATOM 8115 C C . ASP B 1 276 ? 24.984 31.609 20.406 1 77.62 276 ASP B C 1
ATOM 8117 O O . ASP B 1 276 ? 26.172 31.797 20.688 1 77.62 276 ASP B O 1
ATOM 8121 N N . SER B 1 277 ? 24.625 30.844 19.422 1 76.44 277 SER B N 1
ATOM 8122 C CA . SER B 1 277 ? 25.609 30.047 18.703 1 76.44 277 SER B CA 1
ATOM 8123 C C . SER B 1 277 ? 25.984 30.672 17.375 1 76.44 277 SER B C 1
ATOM 8125 O O . SER B 1 277 ? 26.891 30.219 16.688 1 76.44 277 SER B O 1
ATOM 8127 N N . GLY B 1 278 ? 25.375 31.719 17.031 1 81.06 278 GLY B N 1
ATOM 8128 C CA . GLY B 1 278 ? 25.641 32.312 15.742 1 81.06 278 GLY B CA 1
ATOM 8129 C C . GLY B 1 278 ? 25.031 31.531 14.586 1 81.06 278 GLY B C 1
ATOM 8130 O O . GLY B 1 278 ? 25.5 31.641 13.453 1 81.06 278 GLY B O 1
ATOM 8131 N N . LEU B 1 279 ? 24.094 30.797 14.891 1 88 279 LEU B N 1
ATOM 8132 C CA . LEU B 1 279 ? 23.375 29.984 13.914 1 88 279 LEU B CA 1
ATOM 8133 C C . LEU B 1 279 ? 22.469 30.875 13.047 1 88 279 LEU B C 1
ATOM 8135 O O . LEU B 1 279 ? 21.844 31.797 13.547 1 88 279 LEU B O 1
ATOM 8139 N N . THR B 1 280 ? 22.594 30.656 11.711 1 92.62 280 THR B N 1
ATOM 8140 C CA . THR B 1 280 ? 21.672 31.297 10.789 1 92.62 280 THR B CA 1
ATOM 8141 C C . THR B 1 280 ? 20.422 30.438 10.586 1 92.62 280 THR B C 1
ATOM 8143 O O . THR B 1 280 ? 20.531 29.266 10.219 1 92.62 280 THR B O 1
ATOM 8146 N N . ILE B 1 281 ? 19.281 30.984 10.867 1 93.81 281 ILE B N 1
ATOM 8147 C CA . ILE B 1 281 ? 18.062 30.188 10.781 1 93.81 281 ILE B CA 1
ATOM 8148 C C . ILE B 1 281 ? 17.078 30.844 9.812 1 93.81 281 ILE B C 1
ATOM 8150 O O . ILE B 1 281 ? 16.844 32.062 9.891 1 93.81 281 ILE B O 1
ATOM 8154 N N . VAL B 1 282 ? 16.609 30.125 8.859 1 94.62 282 VAL B N 1
ATOM 8155 C CA . VAL B 1 282 ? 15.523 30.547 7.98 1 94.62 282 VAL B CA 1
ATOM 8156 C C . VAL B 1 282 ? 14.336 29.594 8.141 1 94.62 282 VAL B C 1
ATOM 8158 O O . VAL B 1 282 ? 14.453 28.391 7.879 1 94.62 282 VAL B O 1
ATOM 8161 N N . ALA B 1 283 ? 13.242 30.078 8.562 1 93.12 283 ALA B N 1
ATOM 8162 C CA . ALA B 1 283 ? 12.07 29.234 8.805 1 93.12 283 ALA B CA 1
ATOM 8163 C C . ALA B 1 283 ? 10.852 29.766 8.047 1 93.12 283 ALA B C 1
ATOM 8165 O O . ALA B 1 283 ? 10.562 30.969 8.086 1 93.12 283 ALA B O 1
ATOM 8166 N N . SER B 1 284 ? 10.258 28.875 7.297 1 90.94 284 SER B N 1
ATOM 8167 C CA . SER B 1 284 ? 8.984 29.25 6.684 1 90.94 284 SER B CA 1
ATOM 8168 C C . SER B 1 284 ? 7.844 29.156 7.688 1 90.94 284 SER B C 1
ATOM 8170 O O . SER B 1 284 ? 7.762 28.188 8.453 1 90.94 284 SER B O 1
ATOM 8172 N N . ILE B 1 285 ? 7.078 30.203 7.793 1 82.88 285 ILE B N 1
ATOM 8173 C CA . ILE B 1 285 ? 5.961 30.234 8.727 1 82.88 285 ILE B CA 1
ATOM 8174 C C . ILE B 1 285 ? 4.695 30.688 8.008 1 82.88 285 ILE B C 1
ATOM 8176 O O . ILE B 1 285 ? 4.738 31.578 7.16 1 82.88 285 ILE B O 1
ATOM 8180 N N . HIS B 1 286 ? 3.713 30.062 8.258 1 68.12 286 HIS B N 1
ATOM 8181 C CA . HIS B 1 286 ? 2.453 30.469 7.648 1 68.12 286 HIS B CA 1
ATOM 8182 C C . HIS B 1 286 ? 1.785 31.578 8.453 1 68.12 286 HIS B C 1
ATOM 8184 O O . HIS B 1 286 ? 1.426 32.625 7.902 1 68.12 286 HIS B O 1
ATOM 8190 N N . GLN B 1 287 ? 1.31 31.219 9.602 1 63.78 287 GLN B N 1
ATOM 8191 C CA . GLN B 1 287 ? 0.603 32.219 10.406 1 63.78 287 GLN B CA 1
ATOM 8192 C C . GLN B 1 287 ? 1.088 32.219 11.852 1 63.78 287 GLN B C 1
ATOM 8194 O O . GLN B 1 287 ? 0.597 31.422 12.672 1 63.78 287 GLN B O 1
ATOM 8199 N N . PRO B 1 288 ? 1.971 33.219 12.023 1 62.59 288 PRO B N 1
ATOM 8200 C CA . PRO B 1 288 ? 2.482 33.188 13.398 1 62.59 288 PRO B CA 1
ATOM 8201 C C . PRO B 1 288 ? 1.596 33.938 14.383 1 62.59 288 PRO B C 1
ATOM 8203 O O . PRO B 1 288 ? 0.928 34.906 13.992 1 62.59 288 PRO B O 1
ATOM 8206 N N . ARG B 1 289 ? 1.425 33.406 15.461 1 68.19 289 ARG B N 1
ATOM 8207 C CA . ARG B 1 289 ? 0.896 34.156 16.594 1 68.19 289 ARG B CA 1
ATOM 8208 C C . ARG B 1 289 ? 1.774 35.375 16.891 1 68.19 289 ARG B C 1
ATOM 8210 O O . ARG B 1 289 ? 2.924 35.438 16.453 1 68.19 289 ARG B O 1
ATOM 8217 N N . ALA B 1 290 ? 1.167 36.344 17.516 1 68.81 290 ALA B N 1
ATOM 8218 C CA . ALA B 1 290 ? 1.89 37.562 17.859 1 68.81 290 ALA B CA 1
ATOM 8219 C C . ALA B 1 290 ? 3.162 37.25 18.641 1 68.81 290 ALA B C 1
ATOM 8221 O O . ALA B 1 290 ? 4.203 37.875 18.422 1 68.81 290 ALA B O 1
ATOM 8222 N N . SER B 1 291 ? 2.994 36.281 19.531 1 70.5 291 SER B N 1
ATOM 8223 C CA . SER B 1 291 ? 4.16 35.938 20.344 1 70.5 291 SER B CA 1
ATOM 8224 C C . SER B 1 291 ? 5.254 35.281 19.5 1 70.5 291 SER B C 1
ATOM 8226 O O . SER B 1 291 ? 6.441 35.531 19.719 1 70.5 291 SER B O 1
ATOM 8228 N N . VAL B 1 292 ? 4.875 34.562 18.578 1 78.38 292 VAL B N 1
ATOM 8229 C CA . VAL B 1 292 ? 5.828 33.906 17.688 1 78.38 292 VAL B CA 1
ATOM 8230 C C . VAL B 1 292 ? 6.453 34.938 16.75 1 78.38 292 VAL B C 1
ATOM 8232 O O . VAL B 1 292 ? 7.656 34.875 16.484 1 78.38 292 VAL B O 1
ATOM 8235 N N . TRP B 1 293 ? 5.641 35.844 16.359 1 82.38 293 TRP B N 1
ATOM 8236 C CA . TRP B 1 293 ? 6.109 36.906 15.484 1 82.38 293 TRP B CA 1
ATOM 8237 C C . TRP B 1 293 ? 7.184 37.75 16.172 1 82.38 293 TRP B C 1
ATOM 8239 O O . TRP B 1 293 ? 8.164 38.156 15.539 1 82.38 293 TRP B O 1
ATOM 8249 N N . ALA B 1 294 ? 6.973 37.938 17.406 1 81 294 ALA B N 1
ATOM 8250 C CA . ALA B 1 294 ? 7.895 38.781 18.172 1 81 294 ALA B CA 1
ATOM 8251 C C . ALA B 1 294 ? 9.266 38.125 18.281 1 81 294 ALA B C 1
ATOM 8253 O O . ALA B 1 294 ? 10.266 38.781 18.562 1 81 294 ALA B O 1
ATOM 8254 N N . ALA B 1 295 ? 9.289 36.906 18.031 1 84.62 295 ALA B N 1
ATOM 8255 C CA . ALA B 1 295 ? 10.547 36.156 18.188 1 84.62 295 ALA B CA 1
ATOM 8256 C C . ALA B 1 295 ? 11.422 36.312 16.953 1 84.62 295 ALA B C 1
ATOM 8258 O O . ALA B 1 295 ? 12.625 36.031 17 1 84.62 295 ALA B O 1
ATOM 8259 N N . PHE B 1 296 ? 10.938 36.781 15.875 1 90.94 296 PHE B N 1
ATOM 8260 C CA . PHE B 1 296 ? 11.695 36.875 14.625 1 90.94 296 PHE B CA 1
ATOM 8261 C C . PHE B 1 296 ? 12.414 38.188 14.516 1 90.94 296 PHE B C 1
ATOM 8263 O O . PHE B 1 296 ? 11.883 39.219 14.93 1 90.94 296 PHE B O 1
ATOM 8270 N N . ASN B 1 297 ? 13.594 38.156 13.945 1 91.75 297 ASN B N 1
ATOM 8271 C CA . ASN B 1 297 ? 14.414 39.344 13.742 1 91.75 297 ASN B CA 1
ATOM 8272 C C . ASN B 1 297 ? 14.18 39.938 12.367 1 91.75 297 ASN B C 1
ATOM 8274 O O . ASN B 1 297 ? 14.148 41.156 12.219 1 91.75 297 ASN B O 1
ATOM 8278 N N . SER B 1 298 ? 14.086 39.156 11.453 1 93.75 298 SER B N 1
ATOM 8279 C CA . SER B 1 298 ? 13.914 39.562 10.062 1 93.75 298 SER B CA 1
ATOM 8280 C C . SER B 1 298 ? 12.852 38.719 9.367 1 93.75 298 SER B C 1
ATOM 8282 O O . SER B 1 298 ? 12.477 37.656 9.859 1 93.75 298 SER B O 1
ATOM 8284 N N . VAL B 1 299 ? 12.352 39.25 8.234 1 94.44 299 VAL B N 1
ATOM 8285 C CA . VAL B 1 299 ? 11.273 38.531 7.543 1 94.44 299 VAL B CA 1
ATOM 8286 C C . VAL B 1 299 ? 11.383 38.781 6.039 1 94.44 299 VAL B C 1
ATOM 8288 O O . VAL B 1 299 ? 11.805 39.844 5.605 1 94.44 299 VAL B O 1
ATOM 8291 N N . SER B 1 300 ? 11.18 37.781 5.301 1 94.31 300 SER B N 1
ATOM 8292 C CA . SER B 1 300 ? 10.977 37.844 3.857 1 94.31 300 SER B CA 1
ATOM 8293 C C . SER B 1 300 ? 9.562 37.438 3.475 1 94.31 300 SER B C 1
ATOM 8295 O O . SER B 1 300 ? 9.109 36.344 3.811 1 94.31 300 SER B O 1
ATOM 8297 N N . ILE B 1 301 ? 8.867 38.281 2.801 1 93.38 301 ILE B N 1
ATOM 8298 C CA . ILE B 1 301 ? 7.496 38.031 2.387 1 93.38 301 ILE B CA 1
ATOM 8299 C C . ILE B 1 301 ? 7.453 37.75 0.888 1 93.38 301 ILE B C 1
ATOM 8301 O O . ILE B 1 301 ? 7.898 38.562 0.081 1 93.38 301 ILE B O 1
ATOM 8305 N N . LEU B 1 302 ? 6.953 36.594 0.607 1 91.44 302 LEU B N 1
ATOM 8306 C CA . LEU B 1 302 ? 6.801 36.188 -0.782 1 91.44 302 LEU B CA 1
ATOM 8307 C C . LEU B 1 302 ? 5.324 36.062 -1.157 1 91.44 302 LEU B C 1
ATOM 8309 O O . LEU B 1 302 ? 4.492 35.688 -0.332 1 91.44 302 LEU B O 1
ATOM 8313 N N . SER B 1 303 ? 5.004 36.438 -2.348 1 88.94 303 SER B N 1
ATOM 8314 C CA . SER B 1 303 ? 3.668 36.25 -2.898 1 88.94 303 SER B CA 1
ATOM 8315 C C . SER B 1 303 ? 3.717 36 -4.402 1 88.94 303 SER B C 1
ATOM 8317 O O . SER B 1 303 ? 4.371 36.75 -5.133 1 88.94 303 SER B O 1
ATOM 8319 N N . GLY B 1 304 ? 3.084 34.969 -4.902 1 82.5 304 GLY B N 1
ATOM 8320 C CA . GLY B 1 304 ? 3.078 34.656 -6.316 1 82.5 304 GLY B CA 1
ATOM 8321 C C . GLY B 1 304 ? 4.469 34.438 -6.887 1 82.5 304 GLY B C 1
ATOM 8322 O O . GLY B 1 304 ? 4.723 34.75 -8.055 1 82.5 304 GLY B O 1
ATOM 8323 N N . GLY B 1 305 ? 5.355 34.125 -6.082 1 89.06 305 GLY B N 1
ATOM 8324 C CA . GLY B 1 305 ? 6.719 33.875 -6.527 1 89.06 305 GLY B CA 1
ATOM 8325 C C . GLY B 1 305 ? 7.559 35.156 -6.555 1 89.06 305 GLY B C 1
ATOM 8326 O O . GLY B 1 305 ? 8.703 35.125 -7.016 1 89.06 305 GLY B O 1
ATOM 8327 N N . LEU B 1 306 ? 6.992 36.25 -6.137 1 92.06 306 LEU B N 1
ATOM 8328 C CA . LEU B 1 306 ? 7.664 37.562 -6.141 1 92.06 306 LEU B CA 1
ATOM 8329 C C . LEU B 1 306 ? 8.016 37.969 -4.719 1 92.06 306 LEU B C 1
ATOM 8331 O O . LEU B 1 306 ? 7.344 37.594 -3.764 1 92.06 306 LEU B O 1
ATOM 8335 N N . LEU B 1 307 ? 9.047 38.719 -4.645 1 93.94 307 LEU B N 1
ATOM 8336 C CA . LEU B 1 307 ? 9.477 39.25 -3.35 1 93.94 307 LEU B CA 1
ATOM 8337 C C . LEU B 1 307 ? 8.766 40.562 -3.021 1 93.94 307 LEU B C 1
ATOM 8339 O O . LEU B 1 307 ? 8.883 41.531 -3.766 1 93.94 307 LEU B O 1
ATOM 8343 N N . MET B 1 308 ? 8.133 40.625 -1.908 1 93.75 308 MET B N 1
ATOM 8344 C CA . MET B 1 308 ? 7.359 41.781 -1.515 1 93.75 308 MET B CA 1
ATOM 8345 C C . MET B 1 308 ? 8.117 42.625 -0.483 1 93.75 308 MET B C 1
ATOM 8347 O O . MET B 1 308 ? 7.875 43.812 -0.35 1 93.75 308 MET B O 1
ATOM 8351 N N . TYR B 1 309 ? 8.797 41.938 0.301 1 93.94 309 TYR B N 1
ATOM 8352 C CA . TYR B 1 309 ? 9.57 42.594 1.354 1 93.94 309 TYR B CA 1
ATOM 8353 C C . TYR B 1 309 ? 10.664 41.656 1.883 1 93.94 309 TYR B C 1
ATOM 8355 O O . TYR B 1 309 ? 10.469 40.438 1.966 1 93.94 309 TYR B O 1
ATOM 8363 N N . SER B 1 310 ? 11.805 42.188 2.162 1 94 310 SER B N 1
ATOM 8364 C CA . SER B 1 310 ? 12.883 41.469 2.852 1 94 310 SER B CA 1
ATOM 8365 C C . SER B 1 310 ? 13.68 42.438 3.742 1 94 310 SER B C 1
ATOM 8367 O O . SER B 1 310 ? 14.266 43.406 3.258 1 94 310 SER B O 1
ATOM 8369 N N . GLY B 1 311 ? 13.648 42.25 5 1 91.38 311 GLY B N 1
ATOM 8370 C CA . GLY B 1 311 ? 14.328 43.125 5.941 1 91.38 311 GLY B CA 1
ATOM 8371 C C . GLY B 1 311 ? 13.922 42.875 7.383 1 91.38 311 GLY B C 1
ATOM 8372 O O . GLY B 1 311 ? 13.398 41.812 7.711 1 91.38 311 GLY B O 1
ATOM 8373 N N . PRO B 1 312 ? 14.234 43.781 8.242 1 93.06 312 PRO B N 1
ATOM 8374 C CA . PRO B 1 312 ? 13.852 43.625 9.648 1 93.06 312 PRO B CA 1
ATOM 8375 C C . PRO B 1 312 ? 12.336 43.656 9.852 1 93.06 312 PRO B C 1
ATOM 8377 O O . PRO B 1 312 ? 11.617 44.312 9.102 1 93.06 312 PRO B O 1
ATOM 8380 N N . THR B 1 313 ? 11.875 42.969 10.828 1 92.69 313 THR B N 1
ATOM 8381 C CA . THR B 1 313 ? 10.453 42.875 11.109 1 92.69 313 THR B CA 1
ATOM 8382 C C . THR B 1 313 ? 9.875 44.25 11.414 1 92.69 313 THR B C 1
ATOM 8384 O O . THR B 1 313 ? 8.711 44.531 11.094 1 92.69 313 THR B O 1
ATOM 8387 N N . SER B 1 314 ? 10.664 45.125 11.961 1 89.56 314 SER B N 1
ATOM 8388 C CA . SER B 1 314 ? 10.227 46.469 12.328 1 89.56 314 SER B CA 1
ATOM 8389 C C . SER B 1 314 ? 9.984 47.344 11.094 1 89.56 314 SER B C 1
ATOM 8391 O O . SER B 1 314 ? 9.258 48.344 11.156 1 89.56 314 SER B O 1
ATOM 8393 N N . GLY B 1 315 ? 10.594 47 9.992 1 91.5 315 GLY B N 1
ATOM 8394 C CA . GLY B 1 315 ? 10.469 47.781 8.773 1 91.5 315 GLY B CA 1
ATOM 8395 C C . GLY B 1 315 ? 9.289 47.344 7.918 1 91.5 315 GLY B C 1
ATOM 8396 O O . GLY B 1 315 ? 8.992 48 6.91 1 91.5 315 GLY B O 1
ATOM 8397 N N . LEU B 1 316 ? 8.594 46.406 8.336 1 91.62 316 LEU B N 1
ATOM 8398 C CA . LEU B 1 316 ? 7.512 45.844 7.535 1 91.62 316 LEU B CA 1
ATOM 8399 C C . LEU B 1 316 ? 6.371 46.844 7.395 1 91.62 316 LEU B C 1
ATOM 8401 O O . LEU B 1 316 ? 5.902 47.094 6.285 1 91.62 316 LEU B O 1
ATOM 8405 N N . LEU B 1 317 ? 5.883 47.375 8.531 1 90.69 317 LEU B N 1
ATOM 8406 C CA . LEU B 1 317 ? 4.75 48.281 8.539 1 90.69 317 LEU B CA 1
ATOM 8407 C C . LEU B 1 317 ? 5.09 49.562 7.812 1 90.69 317 LEU B C 1
ATOM 8409 O O . LEU B 1 317 ? 4.332 50.031 6.949 1 90.69 317 LEU B O 1
ATOM 8413 N N . PRO B 1 318 ? 6.262 50.188 8.086 1 92.06 318 PRO B N 1
ATOM 8414 C CA . PRO B 1 318 ? 6.629 51.406 7.371 1 92.06 318 PRO B CA 1
ATOM 8415 C C . PRO B 1 318 ? 6.734 51.188 5.863 1 92.06 318 PRO B C 1
ATOM 8417 O O . PRO B 1 318 ? 6.434 52.125 5.09 1 92.06 318 PRO B O 1
ATOM 8420 N N . TRP B 1 319 ? 7.16 50.125 5.473 1 92.38 319 TRP B N 1
ATOM 8421 C CA . TRP B 1 319 ? 7.316 49.875 4.043 1 92.38 319 TRP B CA 1
ATOM 8422 C C . TRP B 1 319 ? 5.961 49.781 3.354 1 92.38 319 TRP B C 1
ATOM 8424 O O . TRP B 1 319 ? 5.727 50.469 2.344 1 92.38 319 TRP B O 1
ATOM 8434 N N . PHE B 1 320 ? 5.066 49.031 3.855 1 92.25 320 PHE B N 1
ATOM 8435 C CA . PHE B 1 320 ? 3.787 48.812 3.193 1 92.25 320 PHE B CA 1
ATOM 8436 C C . PHE B 1 320 ? 2.877 50 3.359 1 92.25 320 PHE B C 1
ATOM 8438 O O . PHE B 1 320 ? 2.189 50.406 2.42 1 92.25 320 PHE B O 1
ATOM 8445 N N . GLU B 1 321 ? 2.793 50.469 4.566 1 89.38 321 GLU B N 1
ATOM 8446 C CA . GLU B 1 321 ? 1.933 51.625 4.809 1 89.38 321 GLU B CA 1
ATOM 8447 C C . GLU B 1 321 ? 2.561 52.906 4.266 1 89.38 321 GLU B C 1
ATOM 8449 O O . GLU B 1 321 ? 1.89 53.688 3.6 1 89.38 321 GLU B O 1
ATOM 8454 N N . GLY B 1 322 ? 3.756 53.25 4.613 1 84.94 322 GLY B N 1
ATOM 8455 C CA . GLY B 1 322 ? 4.438 54.469 4.215 1 84.94 322 GLY B CA 1
ATOM 8456 C C . GLY B 1 322 ? 4.984 54.406 2.799 1 84.94 322 GLY B C 1
ATOM 8457 O O . GLY B 1 322 ? 4.73 55.312 1.995 1 84.94 322 GLY B O 1
ATOM 8458 N N . GLY B 1 323 ? 5.711 53.406 2.512 1 84.38 323 GLY B N 1
ATOM 8459 C CA . GLY B 1 323 ? 6.391 53.281 1.231 1 84.38 323 GLY B CA 1
ATOM 8460 C C . GLY B 1 323 ? 5.441 53.031 0.076 1 84.38 323 GLY B C 1
ATOM 8461 O O . GLY B 1 323 ? 5.551 53.656 -0.979 1 84.38 323 GLY B O 1
ATOM 8462 N N . LEU B 1 324 ? 4.496 52.125 0.263 1 89.56 324 LEU B N 1
ATOM 8463 C CA . LEU B 1 324 ? 3.629 51.719 -0.837 1 89.56 324 LEU B CA 1
ATOM 8464 C C . LEU B 1 324 ? 2.232 52.312 -0.681 1 89.56 324 LEU B C 1
ATOM 8466 O O . LEU B 1 324 ? 1.444 52.312 -1.629 1 89.56 324 LEU B O 1
ATOM 8470 N N . GLY B 1 325 ? 1.827 52.781 0.448 1 85.88 325 GLY B N 1
ATOM 8471 C CA . GLY B 1 325 ? 0.567 53.469 0.656 1 85.88 325 GLY B CA 1
ATOM 8472 C C . GLY B 1 325 ? -0.591 52.531 0.941 1 85.88 325 GLY B C 1
ATOM 8473 O O . GLY B 1 325 ? -1.745 52.875 0.652 1 85.88 325 GLY B O 1
ATOM 8474 N N . TYR B 1 326 ? -0.179 51.406 1.396 1 87.75 326 TYR B N 1
ATOM 8475 C CA . TYR B 1 326 ? -1.259 50.5 1.724 1 87.75 326 TYR B CA 1
ATOM 8476 C C . TYR B 1 326 ? -1.742 50.719 3.154 1 87.75 326 TYR B C 1
ATOM 8478 O O . TYR B 1 326 ? -1.01 51.25 3.99 1 87.75 326 TYR B O 1
ATOM 8486 N N . GLY B 1 327 ? -2.953 50.188 3.555 1 79.62 327 GLY B N 1
ATOM 8487 C CA . GLY B 1 327 ? -3.502 50.281 4.898 1 79.62 327 GLY B CA 1
ATOM 8488 C C . GLY B 1 327 ? -4.484 51.438 5.055 1 79.62 327 GLY B C 1
ATOM 8489 O O . GLY B 1 327 ? -5.074 51.906 4.074 1 79.62 327 GLY B O 1
ATOM 8490 N N . PRO B 1 328 ? -4.656 51.781 6.355 1 80.75 328 PRO B N 1
ATOM 8491 C CA . PRO B 1 328 ? -3.822 51.688 7.555 1 80.75 328 PRO B CA 1
ATOM 8492 C C . PRO B 1 328 ? -4.035 50.375 8.312 1 80.75 328 PRO B C 1
ATOM 8494 O O . PRO B 1 328 ? -5.094 49.75 8.195 1 80.75 328 PRO B O 1
ATOM 8497 N N . TRP B 1 329 ? -2.945 50 9.031 1 84.69 329 TRP B N 1
ATOM 8498 C CA . TRP B 1 329 ? -2.994 48.844 9.914 1 84.69 329 TRP B CA 1
ATOM 8499 C C . TRP B 1 329 ? -3.662 49.188 11.234 1 84.69 329 TRP B C 1
ATOM 8501 O O . TRP B 1 329 ? -3.381 50.219 11.82 1 84.69 329 TRP B O 1
ATOM 8511 N N . ASP B 1 330 ? -4.656 48.312 11.555 1 77.12 330 ASP B N 1
ATOM 8512 C CA . ASP B 1 330 ? -5.332 48.406 12.852 1 77.12 330 ASP B CA 1
ATOM 8513 C C . ASP B 1 330 ? -5.188 47.125 13.648 1 77.12 330 ASP B C 1
ATOM 8515 O O . ASP B 1 330 ? -5.641 46.062 13.211 1 77.12 330 ASP B O 1
ATOM 8519 N N . ALA B 1 331 ? -4.582 47.219 14.836 1 70.94 331 ALA B N 1
ATOM 8520 C CA . ALA B 1 331 ? -4.301 46.031 15.656 1 70.94 331 ALA B CA 1
ATOM 8521 C C . ALA B 1 331 ? -5.586 45.281 16.016 1 70.94 331 ALA B C 1
ATOM 8523 O O . ALA B 1 331 ? -5.598 44.062 16.094 1 70.94 331 ALA B O 1
ATOM 8524 N N . ASP B 1 332 ? -6.672 46 16.297 1 65 332 ASP B N 1
ATOM 8525 C CA . ASP B 1 332 ? -7.93 45.375 16.719 1 65 332 ASP B CA 1
ATOM 8526 C C . ASP B 1 332 ? -8.633 44.688 15.547 1 65 332 ASP B C 1
ATOM 8528 O O . ASP B 1 332 ? -9.234 43.625 15.711 1 65 332 ASP B O 1
ATOM 8532 N N . ALA B 1 333 ? -8.414 45.375 14.422 1 65.19 333 ALA B N 1
ATOM 8533 C CA . ALA B 1 333 ? -9.148 44.875 13.266 1 65.19 333 ALA B CA 1
ATOM 8534 C C . ALA B 1 333 ? -8.336 43.812 12.523 1 65.19 333 ALA B C 1
ATOM 8536 O O . ALA B 1 333 ? -8.898 42.844 11.984 1 65.19 333 ALA B O 1
ATOM 8537 N N . HIS B 1 334 ? -6.996 44.094 12.555 1 71.94 334 HIS B N 1
ATOM 8538 C CA . HIS B 1 334 ? -6.184 43.281 11.648 1 71.94 334 HIS B CA 1
ATOM 8539 C C . HIS B 1 334 ? -5.301 42.312 12.414 1 71.94 334 HIS B C 1
ATOM 8541 O O . HIS B 1 334 ? -4.711 41.406 11.828 1 71.94 334 HIS B O 1
ATOM 8547 N N . GLY B 1 335 ? -5.242 42.406 13.664 1 71.38 335 GLY B N 1
ATOM 8548 C CA . GLY B 1 335 ? -4.359 41.531 14.445 1 71.38 335 GLY B CA 1
ATOM 8549 C C . GLY B 1 335 ? -2.908 42 14.398 1 71.38 335 GLY B C 1
ATOM 8550 O O . GLY B 1 335 ? -2.617 43.188 14.469 1 71.38 335 GLY B O 1
ATOM 8551 N N . SER B 1 336 ? -2.002 40.969 14.227 1 76 336 SER B N 1
ATOM 8552 C CA . SER B 1 336 ? -0.578 41.281 14.188 1 76 336 SER B CA 1
ATOM 8553 C C . SER B 1 336 ? -0.182 41.906 12.852 1 76 336 SER B C 1
ATOM 8555 O O . SER B 1 336 ? -0.895 41.75 11.859 1 76 336 SER B O 1
ATOM 8557 N N . VAL B 1 337 ? 0.891 42.594 12.844 1 80.75 337 VAL B N 1
ATOM 8558 C CA . VAL B 1 337 ? 1.394 43.219 11.625 1 80.75 337 VAL B CA 1
ATOM 8559 C C . VAL B 1 337 ? 1.662 42.125 10.57 1 80.75 337 VAL B C 1
ATOM 8561 O O . VAL B 1 337 ? 1.456 42.375 9.375 1 80.75 337 VAL B O 1
ATOM 8564 N N . ALA B 1 338 ? 2.109 41.062 11.07 1 82.38 338 ALA B N 1
ATOM 8565 C CA . ALA B 1 338 ? 2.387 39.938 10.164 1 82.38 338 ALA B CA 1
ATOM 8566 C C . ALA B 1 338 ? 1.107 39.469 9.492 1 82.38 338 ALA B C 1
ATOM 8568 O O . ALA B 1 338 ? 1.098 39.188 8.289 1 82.38 338 ALA B O 1
ATOM 8569 N N . ASP B 1 339 ? 0.087 39.375 10.234 1 76.69 339 ASP B N 1
ATOM 8570 C CA . ASP B 1 339 ? -1.204 38.938 9.703 1 76.69 339 ASP B CA 1
ATOM 8571 C C . ASP B 1 339 ? -1.702 39.938 8.641 1 76.69 339 ASP B C 1
ATOM 8573 O O . ASP B 1 339 ? -2.213 39.5 7.598 1 76.69 339 ASP B O 1
ATOM 8577 N N . TRP B 1 340 ? -1.583 41.094 9.031 1 79.56 340 TRP B N 1
ATOM 8578 C CA . TRP B 1 340 ? -2.027 42.156 8.133 1 79.56 340 TRP B CA 1
ATOM 8579 C C . TRP B 1 340 ? -1.248 42.125 6.824 1 79.56 340 TRP B C 1
ATOM 8581 O O . TRP B 1 340 ? -1.826 42.281 5.746 1 79.56 340 TRP B O 1
ATOM 8591 N N . ALA B 1 341 ? 0.042 41.969 6.906 1 83.88 341 ALA B N 1
ATOM 8592 C CA . ALA B 1 341 ? 0.899 41.938 5.723 1 83.88 341 ALA B CA 1
ATOM 8593 C C . ALA B 1 341 ? 0.552 40.75 4.82 1 83.88 341 ALA B C 1
ATOM 8595 O O . ALA B 1 341 ? 0.544 40.875 3.594 1 83.88 341 ALA B O 1
ATOM 8596 N N . ILE B 1 342 ? 0.348 39.625 5.398 1 81.38 342 ILE B N 1
ATOM 8597 C CA . ILE B 1 342 ? 0.026 38.438 4.625 1 81.38 342 ILE B CA 1
ATOM 8598 C C . ILE B 1 342 ? -1.321 38.625 3.93 1 81.38 342 ILE B C 1
ATOM 8600 O O . ILE B 1 342 ? -1.496 38.219 2.783 1 81.38 342 ILE B O 1
ATOM 8604 N N . ASP B 1 343 ? -2.273 39.188 4.668 1 77 343 ASP B N 1
ATOM 8605 C CA . ASP B 1 343 ? -3.576 39.438 4.066 1 77 343 ASP B CA 1
ATOM 8606 C C . ASP B 1 343 ? -3.447 40.438 2.896 1 77 343 ASP B C 1
ATOM 8608 O O . ASP B 1 343 ? -4.156 40.312 1.897 1 77 343 ASP B O 1
ATOM 8612 N N . LEU B 1 344 ? -2.627 41.312 3.129 1 80.94 344 LEU B N 1
ATOM 8613 C CA . LEU B 1 344 ? -2.418 42.344 2.123 1 80.94 344 LEU B CA 1
ATOM 8614 C C . LEU B 1 344 ? -1.859 41.75 0.836 1 80.94 344 LEU B C 1
ATOM 8616 O O . LEU B 1 344 ? -2.262 42.156 -0.261 1 80.94 344 LEU B O 1
ATOM 8620 N N . VAL B 1 345 ? -0.966 40.844 0.921 1 83.94 345 VAL B N 1
ATOM 8621 C CA . VAL B 1 345 ? -0.244 40.344 -0.249 1 83.94 345 VAL B CA 1
ATOM 8622 C C . VAL B 1 345 ? -0.994 39.156 -0.862 1 83.94 345 VAL B C 1
ATOM 8624 O O . VAL B 1 345 ? -0.622 38.688 -1.93 1 83.94 345 VAL B O 1
ATOM 8627 N N . ASN B 1 346 ? -1.916 38.656 -0.152 1 76.81 346 ASN B N 1
ATOM 8628 C CA . ASN B 1 346 ? -2.719 37.562 -0.698 1 76.81 346 ASN B CA 1
ATOM 8629 C C . ASN B 1 346 ? -3.666 38.062 -1.788 1 76.81 346 ASN B C 1
ATOM 8631 O O . ASN B 1 346 ? -4.73 38.594 -1.492 1 76.81 346 ASN B O 1
ATOM 8635 N N . ALA B 1 347 ? -3.234 37.75 -3.006 1 67.94 347 ALA B N 1
ATOM 8636 C CA . ALA B 1 347 ? -4.023 38.188 -4.152 1 67.94 347 ALA B CA 1
ATOM 8637 C C . ALA B 1 347 ? -5.195 37.219 -4.406 1 67.94 347 ALA B C 1
ATOM 8639 O O . ALA B 1 347 ? -5.121 36.031 -4.094 1 67.94 347 ALA B O 1
ATOM 8640 N N . GLY B 1 348 ? -6.363 37.625 -4.629 1 59.75 348 GLY B N 1
ATOM 8641 C CA . GLY B 1 348 ? -7.477 36.781 -5.039 1 59.75 348 GLY B CA 1
ATOM 8642 C C . GLY B 1 348 ? -8.648 36.844 -4.074 1 59.75 348 GLY B C 1
ATOM 8643 O O . GLY B 1 348 ? -9.695 36.25 -4.336 1 59.75 348 GLY B O 1
ATOM 8644 N N . PHE B 1 349 ? -8.305 37.375 -2.863 1 58.62 349 PHE B N 1
ATOM 8645 C CA . PHE B 1 349 ? -9.406 37.438 -1.909 1 58.62 349 PHE B CA 1
ATOM 8646 C C . PHE B 1 349 ? -9.922 38.844 -1.757 1 58.62 349 PHE B C 1
ATOM 8648 O O . PHE B 1 349 ? -9.148 39.812 -1.845 1 58.62 349 PHE B O 1
ATOM 8655 N N . THR B 1 350 ? -11.312 38.938 -1.781 1 55.34 350 THR B N 1
ATOM 8656 C CA . THR B 1 350 ? -11.883 40.25 -1.48 1 55.34 350 THR B CA 1
ATOM 8657 C C . THR B 1 350 ? -11.719 40.594 -0.001 1 55.34 350 THR B C 1
ATOM 8659 O O . THR B 1 350 ? -12.141 39.812 0.865 1 55.34 350 THR B O 1
ATOM 8662 N N . LYS B 1 351 ? -10.984 41.625 0.227 1 64.06 351 LYS B N 1
ATOM 8663 C CA . LYS B 1 351 ? -10.703 42 1.602 1 64.06 351 LYS B CA 1
ATOM 8664 C C . LYS B 1 351 ? -11.75 43 2.113 1 64.06 351 LYS B C 1
ATOM 8666 O O . LYS B 1 351 ? -12.352 43.75 1.329 1 64.06 351 LYS B O 1
ATOM 8671 N N . PRO B 1 352 ? -12.125 42.812 3.375 1 59.03 352 PRO B N 1
ATOM 8672 C CA . PRO B 1 352 ? -13.086 43.75 3.951 1 59.03 352 PRO B CA 1
ATOM 8673 C C . PRO B 1 352 ? -12.68 45.219 3.756 1 59.03 352 PRO B C 1
ATOM 8675 O O . PRO B 1 352 ? -11.492 45.5 3.582 1 59.03 352 PRO B O 1
ATOM 8678 N N . THR B 1 353 ? -13.609 46.094 3.656 1 59.16 353 THR B N 1
ATOM 8679 C CA . THR B 1 353 ? -13.43 47.5 3.449 1 59.16 353 THR B CA 1
ATOM 8680 C C . THR B 1 353 ? -12.523 48.094 4.523 1 59.16 353 THR B C 1
ATOM 8682 O O . THR B 1 353 ? -11.93 49.156 4.328 1 59.16 353 THR B O 1
ATOM 8685 N N . SER B 1 354 ? -12.391 47.375 5.562 1 61.81 354 SER B N 1
ATOM 8686 C CA . SER B 1 354 ? -11.594 47.875 6.676 1 61.81 354 SER B CA 1
ATOM 8687 C C . SER B 1 354 ? -10.109 47.875 6.332 1 61.81 354 SER B C 1
ATOM 8689 O O . SER B 1 354 ? -9.32 48.562 6.984 1 61.81 354 SER B O 1
ATOM 8691 N N . TYR B 1 355 ? -9.719 47.281 5.258 1 68.12 355 TYR B N 1
ATOM 8692 C CA . TYR B 1 355 ? -8.305 47.156 4.922 1 68.12 355 TYR B CA 1
ATOM 8693 C C . TYR B 1 355 ? -7.852 48.344 4.086 1 68.12 355 TYR B C 1
ATOM 8695 O O . TYR B 1 355 ? -6.652 48.594 3.932 1 68.12 355 TYR B O 1
ATOM 8703 N N . GLY B 1 356 ? -8.734 49.25 3.691 1 72.94 356 GLY B N 1
ATOM 8704 C CA . GLY B 1 356 ? -8.352 50.375 2.852 1 72.94 356 GLY B CA 1
ATOM 8705 C C . GLY B 1 356 ? -7.855 49.938 1.48 1 72.94 356 GLY B C 1
ATOM 8706 O O . GLY B 1 356 ? -8.508 49.156 0.791 1 72.94 356 GLY B O 1
ATOM 8707 N N . ARG B 1 357 ? -6.598 50.438 1.111 1 79.75 357 ARG B N 1
ATOM 8708 C CA . ARG B 1 357 ? -5.977 50.031 -0.154 1 79.75 357 ARG B CA 1
ATOM 8709 C C . ARG B 1 357 ? -5.242 48.719 -0.024 1 79.75 357 ARG B C 1
ATOM 8711 O O . ARG B 1 357 ? -4.387 48.562 0.853 1 79.75 357 ARG B O 1
ATOM 8718 N N . THR B 1 358 ? -5.656 47.812 -0.776 1 80.81 358 THR B N 1
ATOM 8719 C CA . THR B 1 358 ? -5.055 46.5 -0.662 1 80.81 358 THR B CA 1
ATOM 8720 C C . THR B 1 358 ? -4.648 45.969 -2.035 1 80.81 358 THR B C 1
ATOM 8722 O O . THR B 1 358 ? -4.961 46.562 -3.059 1 80.81 358 THR B O 1
ATOM 8725 N N . ILE B 1 359 ? -3.803 44.969 -2.082 1 81.81 359 ILE B N 1
ATOM 8726 C CA . ILE B 1 359 ? -3.391 44.281 -3.303 1 81.81 359 ILE B CA 1
ATOM 8727 C C . ILE B 1 359 ? -4.465 43.281 -3.723 1 81.81 359 ILE B C 1
ATOM 8729 O O . ILE B 1 359 ? -4.777 42.344 -2.98 1 81.81 359 ILE B O 1
ATOM 8733 N N . GLU B 1 360 ? -5.098 43.5 -4.781 1 74.06 360 GLU B N 1
ATOM 8734 C CA . GLU B 1 360 ? -6.215 42.625 -5.184 1 74.06 360 GLU B CA 1
ATOM 8735 C C . GLU B 1 360 ? -5.879 41.844 -6.445 1 74.06 360 GLU B C 1
ATOM 8737 O O . GLU B 1 360 ? -6.395 40.75 -6.652 1 74.06 360 GLU B O 1
ATOM 8742 N N . THR B 1 361 ? -5.055 42.469 -7.332 1 77.12 361 THR B N 1
ATOM 8743 C CA . THR B 1 361 ? -4.789 41.844 -8.625 1 77.12 361 THR B CA 1
ATOM 8744 C C . THR B 1 361 ? -3.32 41.438 -8.734 1 77.12 361 THR B C 1
ATOM 8746 O O . THR B 1 361 ? -2.482 41.906 -7.961 1 77.12 361 THR B O 1
ATOM 8749 N N . ASP B 1 362 ? -3.127 40.594 -9.734 1 80.62 362 ASP B N 1
ATOM 8750 C CA . ASP B 1 362 ? -1.758 40.156 -10.008 1 80.62 362 ASP B CA 1
ATOM 8751 C C . ASP B 1 362 ? -0.897 41.344 -10.477 1 80.62 362 ASP B C 1
ATOM 8753 O O . ASP B 1 362 ? 0.31 41.375 -10.227 1 80.62 362 ASP B O 1
ATOM 8757 N N . GLU B 1 363 ? -1.59 42.25 -11.109 1 82.69 363 GLU B N 1
ATOM 8758 C CA . GLU B 1 363 ? -0.858 43.438 -11.57 1 82.69 363 GLU B CA 1
ATOM 8759 C C . GLU B 1 363 ? -0.39 44.281 -10.391 1 82.69 363 GLU B C 1
ATOM 8761 O O . GLU B 1 363 ? 0.72 44.812 -10.406 1 82.69 363 GLU B O 1
ATOM 8766 N N . ASP B 1 364 ? -1.304 44.375 -9.422 1 86.44 364 ASP B N 1
ATOM 8767 C CA . ASP B 1 364 ? -0.925 45.094 -8.211 1 86.44 364 ASP B CA 1
ATOM 8768 C C . ASP B 1 364 ? 0.248 44.406 -7.508 1 86.44 364 ASP B C 1
ATOM 8770 O O . ASP B 1 364 ? 1.132 45.094 -6.973 1 86.44 364 ASP B O 1
ATOM 8774 N N . LEU B 1 365 ? 0.236 43.156 -7.531 1 88.88 365 LEU B N 1
ATOM 8775 C CA . LEU B 1 365 ? 1.293 42.375 -6.898 1 88.88 365 LEU B CA 1
ATOM 8776 C C . LEU B 1 365 ? 2.629 42.625 -7.598 1 88.88 365 LEU B C 1
ATOM 8778 O O . LEU B 1 365 ? 3.656 42.781 -6.941 1 88.88 365 LEU B O 1
ATOM 8782 N N . ALA B 1 366 ? 2.59 42.594 -8.922 1 89.44 366 ALA B N 1
ATOM 8783 C CA . ALA B 1 366 ? 3.803 42.812 -9.703 1 89.44 366 ALA B CA 1
ATOM 8784 C C . ALA B 1 366 ? 4.367 44.219 -9.492 1 89.44 366 ALA B C 1
ATOM 8786 O O . ALA B 1 366 ? 5.586 44.375 -9.422 1 89.44 366 ALA B O 1
ATOM 8787 N N . SER B 1 367 ? 3.459 45.156 -9.391 1 89.88 367 SER B N 1
ATOM 8788 C CA . SER B 1 367 ? 3.895 46.531 -9.18 1 89.88 367 SER B CA 1
ATOM 8789 C C . SER B 1 367 ? 4.527 46.688 -7.805 1 89.88 367 SER B C 1
ATOM 8791 O O . SER B 1 367 ? 5.539 47.406 -7.664 1 89.88 367 SER B O 1
ATOM 8793 N N . ALA B 1 368 ? 3.928 46.125 -6.855 1 90.5 368 ALA B N 1
ATOM 8794 C CA . ALA B 1 368 ? 4.469 46.219 -5.504 1 90.5 368 ALA B CA 1
ATOM 8795 C C . ALA B 1 368 ? 5.828 45.531 -5.414 1 90.5 368 ALA B C 1
ATOM 8797 O O . ALA B 1 368 ? 6.734 46 -4.738 1 90.5 368 ALA B O 1
ATOM 8798 N N . ALA B 1 369 ? 5.961 44.438 -6.035 1 91.75 369 ALA B N 1
ATOM 8799 C CA . ALA B 1 369 ? 7.215 43.688 -6.035 1 91.75 369 ALA B CA 1
ATOM 8800 C C . ALA B 1 369 ? 8.32 44.469 -6.75 1 91.75 369 ALA B C 1
ATOM 8802 O O . ALA B 1 369 ? 9.469 44.469 -6.316 1 91.75 369 ALA B O 1
ATOM 8803 N N . ALA B 1 370 ? 7.969 45.062 -7.867 1 90 370 ALA B N 1
ATOM 8804 C CA . ALA B 1 370 ? 8.93 45.875 -8.617 1 90 370 ALA B CA 1
ATOM 8805 C C . ALA B 1 370 ? 9.43 47.062 -7.785 1 90 370 ALA B C 1
ATOM 8807 O O . ALA B 1 370 ? 10.609 47.406 -7.848 1 90 370 ALA B O 1
ATOM 8808 N N . ALA B 1 371 ? 8.492 47.625 -7.09 1 89.88 371 ALA B N 1
ATOM 8809 C CA . ALA B 1 371 ? 8.867 48.75 -6.23 1 89.88 371 ALA B CA 1
ATOM 8810 C C . ALA B 1 371 ? 9.875 48.312 -5.168 1 89.88 371 ALA B C 1
ATOM 8812 O O . ALA B 1 371 ? 10.812 49.031 -4.859 1 89.88 371 ALA B O 1
ATOM 8813 N N . PHE B 1 372 ? 9.648 47.219 -4.672 1 90.25 372 PHE B N 1
ATOM 8814 C CA . PHE B 1 372 ? 10.555 46.75 -3.621 1 90.25 372 PHE B CA 1
ATOM 8815 C C . PHE B 1 372 ? 11.898 46.344 -4.207 1 90.25 372 PHE B C 1
ATOM 8817 O O . PHE B 1 372 ? 12.945 46.594 -3.594 1 90.25 372 PHE B O 1
ATOM 8824 N N . SER B 1 373 ? 11.836 45.656 -5.293 1 87.56 373 SER B N 1
ATOM 8825 C CA . SER B 1 373 ? 13.086 45.25 -5.941 1 87.56 373 SER B CA 1
ATOM 8826 C C . SER B 1 373 ? 13.977 46.469 -6.191 1 87.56 373 SER B C 1
ATOM 8828 O O . SER B 1 373 ? 15.195 46.406 -6.012 1 87.56 373 SER B O 1
ATOM 8830 N N . ALA B 1 374 ? 13.414 47.531 -6.562 1 84.06 374 ALA B N 1
ATOM 8831 C CA . ALA B 1 374 ? 14.148 48.781 -6.781 1 84.06 374 ALA B CA 1
ATOM 8832 C C . ALA B 1 374 ? 14.695 49.344 -5.469 1 84.06 374 ALA B C 1
ATOM 8834 O O . ALA B 1 374 ? 15.836 49.812 -5.414 1 84.06 374 ALA B O 1
ATOM 8835 N N . HIS B 1 375 ? 13.914 49.25 -4.52 1 85.31 375 HIS B N 1
ATOM 8836 C CA . HIS B 1 375 ? 14.32 49.719 -3.201 1 85.31 375 HIS B CA 1
ATOM 8837 C C . HIS B 1 375 ? 15.453 48.875 -2.637 1 85.31 375 HIS B C 1
ATOM 8839 O O . HIS B 1 375 ? 16.391 49.406 -2.049 1 85.31 375 HIS B O 1
ATOM 8845 N N . TYR B 1 376 ? 15.305 47.625 -2.775 1 86.31 376 TYR B N 1
ATOM 8846 C CA . TYR B 1 376 ? 16.297 46.688 -2.256 1 86.31 376 TYR B CA 1
ATOM 8847 C C . TYR B 1 376 ? 17.641 46.875 -2.945 1 86.31 376 TYR B C 1
ATOM 8849 O O . TYR B 1 376 ? 18.688 46.844 -2.293 1 86.31 376 TYR B O 1
ATOM 8857 N N . SER B 1 377 ? 17.625 47 -4.223 1 79.44 377 SER B N 1
ATOM 8858 C CA . SER B 1 377 ? 18.859 47.219 -4.984 1 79.44 377 SER B CA 1
ATOM 8859 C C . SER B 1 377 ? 19.531 48.531 -4.59 1 79.44 377 SER B C 1
ATOM 8861 O O . SER B 1 377 ? 20.766 48.594 -4.527 1 79.44 377 SER B O 1
ATOM 8863 N N . ALA B 1 378 ? 18.828 49.5 -4.277 1 74.31 378 ALA B N 1
ATOM 8864 C CA . ALA B 1 378 ? 19.375 50.812 -3.883 1 74.31 378 ALA B CA 1
ATOM 8865 C C . ALA B 1 378 ? 20 50.75 -2.498 1 74.31 378 ALA B C 1
ATOM 8867 O O . ALA B 1 378 ? 21.047 51.344 -2.254 1 74.31 378 ALA B O 1
ATOM 8868 N N . SER B 1 379 ? 19.375 50 -1.669 1 73.81 379 SER B N 1
ATOM 8869 C CA . SER B 1 379 ? 19.875 49.906 -0.302 1 73.81 379 SER B CA 1
ATOM 8870 C C . SER B 1 379 ? 21.109 48.969 -0.235 1 73.81 379 SER B C 1
ATOM 8872 O O . SER B 1 379 ? 22 49.219 0.579 1 73.81 379 SER B O 1
ATOM 8874 N N . SER B 1 380 ? 21.141 47.938 -0.971 1 66.25 380 SER B N 1
ATOM 8875 C CA . SER B 1 380 ? 22.266 47.031 -1.001 1 66.25 380 SER B CA 1
ATOM 8876 C C . SER B 1 380 ? 23.516 47.688 -1.57 1 66.25 380 SER B C 1
ATOM 8878 O O . SER B 1 380 ? 24.641 47.375 -1.174 1 66.25 380 SER B O 1
ATOM 8880 N N . GLN B 1 381 ? 23.453 48.688 -2.432 1 50.59 381 GLN B N 1
ATOM 8881 C CA . GLN B 1 381 ? 24.562 49.438 -2.996 1 50.59 381 GLN B CA 1
ATOM 8882 C C . GLN B 1 381 ? 25.094 50.469 -1.996 1 50.59 381 GLN B C 1
ATOM 8884 O O . GLN B 1 381 ? 26.297 50.781 -1.988 1 50.59 381 GLN B O 1
ATOM 8889 N N . ARG B 1 382 ? 24.406 51.031 -1.027 1 47.78 382 ARG B N 1
ATOM 8890 C CA . ARG B 1 382 ? 24.859 52.031 -0.054 1 47.78 382 ARG B CA 1
ATOM 8891 C C . ARG B 1 382 ? 25.578 51.344 1.112 1 47.78 382 ARG B C 1
ATOM 8893 O O . ARG B 1 382 ? 26.406 51.969 1.772 1 47.78 382 ARG B O 1
ATOM 8900 N N . GLY B 1 383 ? 25.328 50.219 1.524 1 43.59 383 GLY B N 1
ATOM 8901 C CA . GLY B 1 383 ? 25.844 49.562 2.707 1 43.59 383 GLY B CA 1
ATOM 8902 C C . GLY B 1 383 ? 27.25 49 2.523 1 43.59 383 GLY B C 1
ATOM 8903 O O . GLY B 1 383 ? 27.766 48.312 3.391 1 43.59 383 GLY B O 1
ATOM 8904 N N . SER B 1 384 ? 27.938 48.938 1.409 1 39.66 384 SER B N 1
ATOM 8905 C CA . SER B 1 384 ? 29.312 48.469 1.378 1 39.66 384 SER B CA 1
ATOM 8906 C C . SER B 1 384 ? 30.266 49.469 2.016 1 39.66 384 SER B C 1
ATOM 8908 O O . SER B 1 384 ? 31.484 49.312 1.944 1 39.66 384 SER B O 1
ATOM 8910 N N . LYS B 1 385 ? 30.047 50.75 2.379 1 36.09 385 LYS B N 1
ATOM 8911 C CA . LYS B 1 385 ? 31.094 51.531 3.035 1 36.09 385 LYS B CA 1
ATOM 8912 C C . LYS B 1 385 ? 31.188 51.156 4.516 1 36.09 385 LYS B C 1
ATOM 8914 O O . LYS B 1 385 ? 30.188 51.125 5.223 1 36.09 385 LYS B O 1
ATOM 8919 N N . PRO B 1 386 ? 32.312 50.688 5.109 1 33.34 386 PRO B N 1
ATOM 8920 C CA . PRO B 1 386 ? 32.625 50.344 6.5 1 33.34 386 PRO B CA 1
ATOM 8921 C C . PRO B 1 386 ? 32.312 51.469 7.473 1 33.34 386 PRO B C 1
ATOM 8923 O O . PRO B 1 386 ? 32.719 52.625 7.254 1 33.34 386 PRO B O 1
ATOM 8926 N N . GLN B 1 387 ? 31.266 51.562 8.227 1 26.53 387 GLN B N 1
ATOM 8927 C CA . GLN B 1 387 ? 31.016 52.625 9.211 1 26.53 387 GLN B CA 1
ATOM 8928 C C . GLN B 1 387 ? 32.156 52.719 10.219 1 26.53 387 GLN B C 1
ATOM 8930 O O . GLN B 1 387 ? 32.469 51.719 10.914 1 26.53 387 GLN B O 1
ATOM 8935 N N . GLN B 1 388 ? 33.188 53.531 10.062 1 25.36 388 GLN B N 1
ATOM 8936 C CA . GLN B 1 388 ? 34.188 53.906 11.078 1 25.36 388 GLN B CA 1
ATOM 8937 C C . GLN B 1 388 ? 33.5 54.281 12.391 1 25.36 388 GLN B C 1
ATOM 8939 O O . GLN B 1 388 ? 32.438 54.906 12.391 1 25.36 388 GLN B O 1
ATOM 8944 N N . PRO B 1 389 ? 33.906 53.688 13.57 1 28.42 389 PRO B N 1
ATOM 8945 C CA . PRO B 1 389 ? 33.344 53.938 14.914 1 28.42 389 PRO B CA 1
ATOM 8946 C C . PRO B 1 389 ? 33.406 55.406 15.312 1 28.42 389 PRO B C 1
ATOM 8948 O O . PRO B 1 389 ? 34.5 55.969 15.445 1 28.42 389 PRO B O 1
ATOM 8951 N N . GLY B 1 390 ? 32.719 56.344 14.648 1 20.75 390 GLY B N 1
ATOM 8952 C CA . GLY B 1 390 ? 32.844 57.781 14.906 1 20.75 390 GLY B CA 1
ATOM 8953 C C . GLY B 1 390 ? 32.656 58.125 16.375 1 20.75 390 GLY B C 1
ATOM 8954 O O . GLY B 1 390 ? 32 57.406 17.125 1 20.75 390 GLY B O 1
ATOM 8955 N N . ALA B 1 391 ? 33.656 58.875 16.953 1 23.98 391 ALA B N 1
ATOM 8956 C CA . ALA B 1 391 ? 33.938 59.469 18.25 1 23.98 391 ALA B CA 1
ATOM 8957 C C . ALA B 1 391 ? 32.688 60.156 18.828 1 23.98 391 ALA B C 1
ATOM 8959 O O . ALA B 1 391 ? 31.797 60.562 18.094 1 23.98 391 ALA B O 1
ATOM 8960 N N . ALA B 1 392 ? 32.438 59.875 20.156 1 23.34 392 ALA B N 1
ATOM 8961 C CA . ALA B 1 392 ? 31.391 60.281 21.078 1 23.34 392 ALA B CA 1
ATOM 8962 C C . ALA B 1 392 ? 31.266 61.812 21.141 1 23.34 392 ALA B C 1
ATOM 8964 O O . ALA B 1 392 ? 32.219 62.5 21.469 1 23.34 392 ALA B O 1
ATOM 8965 N N . PRO B 1 393 ? 30.688 62.438 20.016 1 20.86 393 PRO B N 1
ATOM 8966 C CA . PRO B 1 393 ? 30.719 63.906 20.047 1 20.86 393 PRO B CA 1
ATOM 8967 C C . PRO B 1 393 ? 30.219 64.5 21.375 1 20.86 393 PRO B C 1
ATOM 8969 O O . PRO B 1 393 ? 29.453 63.844 22.078 1 20.86 393 PRO B O 1
ATOM 8972 N N . GLY B 1 394 ? 30.984 65.375 22.016 1 19 394 GLY B N 1
ATOM 8973 C CA . GLY B 1 394 ? 31 66.25 23.188 1 19 394 GLY B CA 1
ATOM 8974 C C . GLY B 1 394 ? 29.703 67 23.375 1 19 394 GLY B C 1
ATOM 8975 O O . GLY B 1 394 ? 28.906 67.125 22.453 1 19 394 GLY B O 1
ATOM 8976 N N . SER B 1 395 ? 29.406 67.562 24.609 1 18.59 395 SER B N 1
ATOM 8977 C CA . SER B 1 395 ? 28.328 68.062 25.469 1 18.59 395 SER B CA 1
ATOM 8978 C C . SER B 1 395 ? 27.75 69.375 24.891 1 18.59 395 SER B C 1
ATOM 8980 O O . SER B 1 395 ? 26.719 69.875 25.375 1 18.59 395 SER B O 1
ATOM 8982 N N . SER B 1 396 ? 28.359 69.938 23.812 1 17.91 396 SER B N 1
ATOM 8983 C CA . SER B 1 396 ? 28.172 71.375 24 1 17.91 396 SER B CA 1
ATOM 8984 C C . SER B 1 396 ? 26.688 71.75 23.906 1 17.91 396 SER B C 1
ATOM 8986 O O . SER B 1 396 ? 25.969 71.312 23.031 1 17.91 396 SER B O 1
ATOM 8988 N N . HIS B 1 397 ? 25.953 72.125 25.016 1 18.78 397 HIS B N 1
ATOM 8989 C CA . HIS B 1 397 ? 24.609 72.562 25.375 1 18.78 397 HIS B CA 1
ATOM 8990 C C . HIS B 1 397 ? 24.188 73.812 24.562 1 18.78 397 HIS B C 1
ATOM 8992 O O . HIS B 1 397 ? 23.141 74.375 24.828 1 18.78 397 HIS B O 1
ATOM 8998 N N . GLY B 1 398 ? 25.062 74.188 23.531 1 16.28 398 GLY B N 1
ATOM 8999 C CA . GLY B 1 398 ? 24.828 75.625 23.359 1 16.28 398 GLY B CA 1
ATOM 9000 C C . GLY B 1 398 ? 23.375 76 23.109 1 16.28 398 GLY B C 1
ATOM 9001 O O . GLY B 1 398 ? 22.562 75.125 22.812 1 16.28 398 GLY B O 1
ATOM 9002 N N . ASP B 1 399 ? 23.078 77.312 23.062 1 17.97 399 ASP B N 1
ATOM 9003 C CA . ASP B 1 399 ? 22.219 78.438 23.312 1 17.97 399 ASP B CA 1
ATOM 9004 C C . ASP B 1 399 ? 21.266 78.688 22.156 1 17.97 399 ASP B C 1
ATOM 9006 O O . ASP B 1 399 ? 21.703 79.125 21.078 1 17.97 399 ASP B O 1
ATOM 9010 N N . ASN B 1 400 ? 20.656 77.625 21.656 1 16.34 400 ASN B N 1
ATOM 9011 C CA . ASN B 1 400 ? 20 77.875 20.391 1 16.34 400 ASN B CA 1
ATOM 9012 C C . ASN B 1 400 ? 19.078 79.062 20.5 1 16.34 400 ASN B C 1
ATOM 9014 O O . ASN B 1 400 ? 18.203 79.125 21.375 1 16.34 400 ASN B O 1
ATOM 9018 N N . GLY B 1 401 ? 19.609 80.25 20.031 1 16.61 401 GLY B N 1
ATOM 9019 C CA . GLY B 1 401 ? 19.047 81.625 19.891 1 16.61 401 GLY B CA 1
ATOM 9020 C C . GLY B 1 401 ? 17.781 81.625 19.062 1 16.61 401 GLY B C 1
ATOM 9021 O O . GLY B 1 401 ? 17.828 81.875 17.844 1 16.61 401 GLY B O 1
ATOM 9022 N N . ARG B 1 402 ? 16.891 80.688 19.172 1 16.72 402 ARG B N 1
ATOM 9023 C CA . ARG B 1 402 ? 15.812 80.812 18.188 1 16.72 402 ARG B CA 1
ATOM 9024 C C . ARG B 1 402 ? 15.203 82.188 18.188 1 16.72 402 ARG B C 1
ATOM 9026 O O . ARG B 1 402 ? 14.734 82.688 19.219 1 16.72 402 ARG B O 1
ATOM 9033 N N . GLY B 1 403 ? 15.828 83 17.234 1 15.89 403 GLY B N 1
ATOM 9034 C CA . GLY B 1 403 ? 15.43 84.375 16.875 1 15.89 403 GLY B CA 1
ATOM 9035 C C . GLY B 1 403 ? 13.93 84.562 16.734 1 15.89 403 GLY B C 1
ATOM 9036 O O . GLY B 1 403 ? 13.188 83.562 16.734 1 15.89 403 GLY B O 1
ATOM 9037 N N . GLY B 1 404 ? 13.609 85.688 15.953 1 15.88 404 GLY B N 1
ATOM 9038 C CA . GLY B 1 404 ? 12.633 86.75 16.016 1 15.88 404 GLY B CA 1
ATOM 9039 C C . GLY B 1 404 ? 11.367 86.438 15.242 1 15.88 404 GLY B C 1
ATOM 9040 O O . GLY B 1 404 ? 11.422 86 14.086 1 15.88 404 GLY B O 1
ATOM 9041 N N . ALA B 1 405 ? 10.328 86.062 15.758 1 15.73 405 ALA B N 1
ATOM 9042 C CA . ALA B 1 405 ? 8.992 85.688 15.281 1 15.73 405 ALA B CA 1
ATOM 9043 C C . ALA B 1 405 ? 8.336 86.938 14.609 1 15.73 405 ALA B C 1
ATOM 9045 O O . ALA B 1 405 ? 7.449 87.562 15.188 1 15.73 405 ALA B O 1
ATOM 9046 N N . ARG B 1 406 ? 9.133 87.625 13.68 1 15.02 406 ARG B N 1
ATOM 9047 C CA . ARG B 1 406 ? 8.336 88.875 13.547 1 15.02 406 ARG B CA 1
ATOM 9048 C C . ARG B 1 406 ? 6.91 88.5 13.117 1 15.02 406 ARG B C 1
ATOM 9050 O O . ARG B 1 406 ? 6.613 87.375 12.734 1 15.02 406 ARG B O 1
ATOM 9057 N N . ASP B 1 407 ? 6.418 89.375 12.086 1 14.84 407 ASP B N 1
ATOM 9058 C CA . ASP B 1 407 ? 5.32 90.375 12.055 1 14.84 407 ASP B CA 1
ATOM 9059 C C . ASP B 1 407 ? 4.074 89.75 11.414 1 14.84 407 ASP B C 1
ATOM 9061 O O . ASP B 1 407 ? 4.125 88.625 10.875 1 14.84 407 ASP B O 1
ATOM 9065 N N . ASP B 1 408 ? 3.568 90.312 10.117 1 15.22 408 ASP B N 1
ATOM 9066 C CA . ASP B 1 408 ? 2.361 91.125 9.891 1 15.22 408 ASP B CA 1
ATOM 9067 C C . ASP B 1 408 ? 1.256 90.25 9.273 1 15.22 408 ASP B C 1
ATOM 9069 O O . ASP B 1 408 ? 1.53 89.25 8.656 1 15.22 408 ASP B O 1
ATOM 9073 N N . ALA B 1 409 ? -0.134 90.625 9.445 1 15.38 409 ALA B N 1
ATOM 9074 C CA . ALA B 1 409 ? -1.553 90.25 9.398 1 15.38 409 ALA B CA 1
ATOM 9075 C C . ALA B 1 409 ? -2.057 90.25 7.953 1 15.38 409 ALA B C 1
ATOM 9077 O O . ALA B 1 409 ? -3.131 89.688 7.68 1 15.38 409 ALA B O 1
ATOM 9078 N N . GLN B 1 410 ? -1.36 90.688 6.82 1 14.91 410 GLN B N 1
ATOM 9079 C CA . GLN B 1 410 ? -2.334 91.5 6.059 1 14.91 410 GLN B CA 1
ATOM 9080 C C . GLN B 1 410 ? -3.367 90.562 5.402 1 14.91 410 GLN B C 1
ATOM 9082 O O . GLN B 1 410 ? -3.105 89.375 5.172 1 14.91 410 GLN B O 1
ATOM 9087 N N . SER B 1 411 ? -4.512 91.188 4.73 1 15.2 411 SER B N 1
ATOM 9088 C CA . SER B 1 411 ? -5.957 91.25 4.539 1 15.2 411 SER B CA 1
ATOM 9089 C C . SER B 1 411 ? -6.398 90.438 3.338 1 15.2 411 SER B C 1
ATOM 9091 O O . SER B 1 411 ? -7.379 89.688 3.418 1 15.2 411 SER B O 1
ATOM 9093 N N . ASP B 1 412 ? -5.895 90.625 1.994 1 14.52 412 ASP B N 1
ATOM 9094 C CA . ASP B 1 412 ? -6.879 91.125 1.06 1 14.52 412 ASP B CA 1
ATOM 9095 C C . ASP B 1 412 ? -7.758 90.062 0.492 1 14.52 412 ASP B C 1
ATOM 9097 O O . ASP B 1 412 ? -7.375 88.875 0.512 1 14.52 412 ASP B O 1
ATOM 9101 N N . ASP B 1 413 ? -8.836 90.438 -0.53 1 14.89 413 ASP B N 1
ATOM 9102 C CA . ASP B 1 413 ? -10.242 90.375 -0.933 1 14.89 413 ASP B CA 1
ATOM 9103 C C . ASP B 1 413 ? -10.492 89.375 -2.031 1 14.89 413 ASP B C 1
ATOM 9105 O O . ASP B 1 413 ? -11.523 88.688 -2.027 1 14.89 413 ASP B O 1
ATOM 9109 N N . GLN B 1 414 ? -9.711 89.312 -3.252 1 14.35 414 GLN B N 1
ATOM 9110 C CA . GLN B 1 414 ? -10.508 89.625 -4.43 1 14.35 414 GLN B CA 1
ATOM 9111 C C . GLN B 1 414 ? -11.367 88.438 -4.859 1 14.35 414 GLN B C 1
ATOM 9113 O O . GLN B 1 414 ? -11.117 87.312 -4.449 1 14.35 414 GLN B O 1
ATOM 9118 N N . ASP B 1 415 ? -11.641 88.375 -6.344 1 14.75 415 ASP B N 1
ATOM 9119 C CA . ASP B 1 415 ? -12.758 88.5 -7.273 1 14.75 415 ASP B CA 1
ATOM 9120 C C . ASP B 1 415 ? -13.273 87.125 -7.719 1 14.75 415 ASP B C 1
ATOM 9122 O O . ASP B 1 415 ? -12.531 86.125 -7.707 1 14.75 415 ASP B O 1
ATOM 9126 N N . ALA B 1 416 ? -14.633 87.062 -8.203 1 15.02 416 ALA B N 1
ATOM 9127 C CA . ALA B 1 416 ? -15.914 86.375 -8.438 1 15.02 416 ALA B CA 1
ATOM 9128 C C . ALA B 1 416 ? -15.828 85.438 -9.594 1 15.02 416 ALA B C 1
ATOM 9130 O O . ALA B 1 416 ? -16.219 84.25 -9.461 1 15.02 416 ALA B O 1
ATOM 9131 N N . ALA B 1 417 ? -15.922 85.938 -10.984 1 14.2 417 ALA B N 1
ATOM 9132 C CA . ALA B 1 417 ? -17.141 85.875 -11.781 1 14.2 417 ALA B CA 1
ATOM 9133 C C . ALA B 1 417 ? -17.203 84.562 -12.586 1 14.2 417 ALA B C 1
ATOM 9135 O O . ALA B 1 417 ? -18.188 83.812 -12.516 1 14.2 417 ALA B O 1
ATOM 9136 N N . SER B 1 418 ? -16.719 84.5 -14.008 1 14.12 418 SER B N 1
ATOM 9137 C CA . SER B 1 418 ? -17.562 84.625 -15.188 1 14.12 418 SER B CA 1
ATOM 9138 C C . SER B 1 418 ? -17.906 83.25 -15.75 1 14.12 418 SER B C 1
ATOM 9140 O O . SER B 1 418 ? -17.25 82.25 -15.422 1 14.12 418 SER B O 1
ATOM 9142 N N . ALA B 1 419 ? -18.219 83.188 -17.281 1 14.34 419 ALA B N 1
ATOM 9143 C CA . ALA B 1 419 ? -19.328 83 -18.219 1 14.34 419 ALA B CA 1
ATOM 9144 C C . ALA B 1 419 ? -19.391 81.562 -18.766 1 14.34 419 ALA B C 1
ATOM 9146 O O . ALA B 1 419 ? -18.453 80.812 -18.578 1 14.34 419 ALA B O 1
ATOM 9147 N N . ALA B 1 420 ? -19.75 81.438 -20.266 1 14.16 420 ALA B N 1
ATOM 9148 C CA . ALA B 1 420 ? -20.875 81.062 -21.125 1 14.16 420 ALA B CA 1
ATOM 9149 C C . ALA B 1 420 ? -20.641 79.688 -21.797 1 14.16 420 ALA B C 1
ATOM 9151 O O . ALA B 1 420 ? -21.5 78.812 -21.75 1 14.16 420 ALA B O 1
ATOM 9152 N N . GLU B 1 421 ? -19.766 79.562 -23 1 14.5 421 GLU B N 1
ATOM 9153 C CA . GLU B 1 421 ? -20.297 79.438 -24.344 1 14.5 421 GLU B CA 1
ATOM 9154 C C . GLU B 1 421 ? -20.5 78 -24.703 1 14.5 421 GLU B C 1
ATOM 9156 O O . GLU B 1 421 ? -19.828 77.125 -24.156 1 14.5 421 GLU B O 1
ATOM 9161 N N . ALA B 1 422 ? -21.125 77.625 -26.016 1 14.57 422 ALA B N 1
ATOM 9162 C CA . ALA B 1 422 ? -22.203 77.062 -26.797 1 1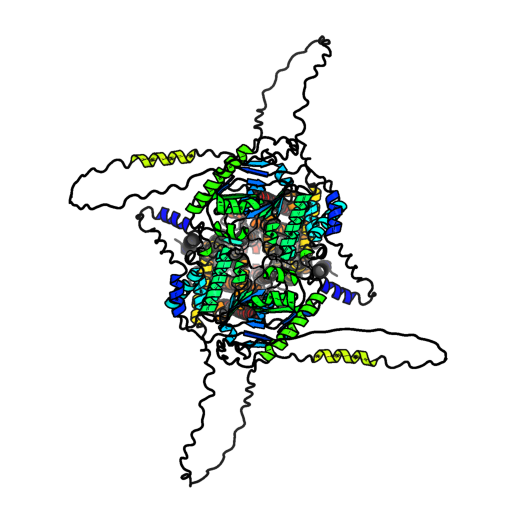4.57 422 ALA B CA 1
ATOM 9163 C C . ALA B 1 422 ? -21.781 75.688 -27.391 1 14.57 422 ALA B C 1
ATOM 9165 O O . ALA B 1 422 ? -22.469 74.688 -27.203 1 14.57 422 ALA B O 1
ATOM 9166 N N . GLY B 1 423 ? -21.172 75.688 -28.75 1 14.17 423 GLY B N 1
ATOM 9167 C CA . GLY B 1 423 ? -21.859 75.25 -29.969 1 14.17 423 GLY B CA 1
ATOM 9168 C C . GLY B 1 423 ? -21.688 73.812 -30.297 1 14.17 423 GLY B C 1
ATOM 9169 O O . GLY B 1 423 ? -20.922 73.125 -29.641 1 14.17 423 GLY B O 1
ATOM 9170 N N . ALA B 1 424 ? -21.406 73.438 -31.734 1 14.5 424 ALA B N 1
ATOM 9171 C CA . ALA B 1 424 ? -22.078 72.875 -32.906 1 14.5 424 ALA B CA 1
ATOM 9172 C C . ALA B 1 424 ? -21.625 71.438 -33.156 1 14.5 424 ALA B C 1
ATOM 9174 O O . ALA B 1 424 ? -20.719 70.938 -32.5 1 14.5 424 ALA B O 1
ATOM 9175 N N . ALA B 1 425 ? -21.062 71.125 -34.5 1 14.97 425 ALA B N 1
ATOM 9176 C CA . ALA B 1 425 ? -21.547 70.5 -35.75 1 14.97 425 ALA B CA 1
ATOM 9177 C C . ALA B 1 425 ? -21.047 69.062 -35.875 1 14.97 425 ALA B C 1
ATOM 9179 O O . ALA B 1 425 ? -20.141 68.625 -35.156 1 14.97 425 ALA B O 1
ATOM 9180 N N . GLY B 1 426 ? -20.953 68.438 -37.219 1 14.49 426 GLY B N 1
ATOM 9181 C CA . GLY B 1 426 ? -21.484 67.5 -38.188 1 14.49 426 GLY B CA 1
ATOM 9182 C C . GLY B 1 426 ? -20.547 66.312 -38.438 1 14.49 426 GLY B C 1
ATOM 9183 O O . GLY B 1 426 ? -21 65.188 -38.469 1 14.49 426 GLY B O 1
ATOM 9184 N N . ALA B 1 427 ? -19.25 66.5 -38.906 1 14.58 427 ALA B N 1
ATOM 9185 C CA . ALA B 1 427 ? -18.875 66 -40.219 1 14.58 427 ALA B CA 1
ATOM 9186 C C . ALA B 1 427 ? -18.562 64.5 -40.156 1 14.58 427 ALA B C 1
ATOM 9188 O O . ALA B 1 427 ? -18.016 64 -39.156 1 14.58 427 ALA B O 1
ATOM 9189 N N . ARG B 1 428 ? -18.875 63.625 -41.312 1 15.77 428 ARG B N 1
ATOM 9190 C CA . ARG B 1 428 ? -19.297 62.406 -42.031 1 15.77 428 ARG B CA 1
ATOM 9191 C C . ARG B 1 428 ? -18.109 61.5 -42.281 1 15.77 428 ARG B C 1
ATOM 9193 O O . ARG B 1 428 ? -18.25 60.25 -42.219 1 15.77 428 ARG B O 1
ATOM 9200 N N . ALA B 1 429 ? -16.922 62 -42.812 1 13.94 429 ALA B N 1
ATOM 9201 C CA . ALA B 1 429 ? -16.562 61.469 -44.125 1 13.94 429 ALA B CA 1
ATOM 9202 C C . ALA B 1 429 ? -16.047 60.031 -44 1 13.94 429 ALA B C 1
ATOM 9204 O O . ALA B 1 429 ? -15.797 59.562 -42.875 1 13.94 429 ALA B O 1
ATOM 9205 N N . ALA B 1 430 ? -14.742 59.75 -44.5 1 14.97 430 ALA B N 1
ATOM 9206 C CA . ALA B 1 430 ? -14.281 59.156 -45.75 1 14.97 430 ALA B CA 1
ATOM 9207 C C . ALA B 1 430 ? -13.867 57.688 -45.531 1 14.97 430 ALA B C 1
ATOM 9209 O O . ALA B 1 430 ? -13.555 57.312 -44.406 1 14.97 430 ALA B O 1
ATOM 9210 N N . LYS B 1 431 ? -13.289 56.938 -46.656 1 16.12 431 LYS B N 1
ATOM 9211 C CA . LYS B 1 431 ? -13.445 55.812 -47.594 1 16.12 431 LYS B CA 1
ATOM 9212 C C . LYS B 1 431 ? -12.5 54.656 -47.25 1 16.12 431 LYS B C 1
ATOM 9214 O O . LYS B 1 431 ? -12.914 53.5 -47.188 1 16.12 431 LYS B O 1
ATOM 9219 N N . GLY B 1 432 ? -11.109 54.781 -47.375 1 15.8 432 GLY B N 1
ATOM 9220 C CA . GLY B 1 432 ? -10.461 54 -48.438 1 15.8 432 GLY B CA 1
ATOM 9221 C C . GLY B 1 432 ? -10.078 52.594 -47.969 1 15.8 432 GLY B C 1
ATOM 9222 O O . GLY B 1 432 ? -10.031 52.312 -46.781 1 15.8 432 GLY B O 1
ATOM 9223 N N . SER B 1 433 ? -9.625 51.688 -48.938 1 16.97 433 SER B N 1
ATOM 9224 C CA . SER B 1 433 ? -9.656 50.375 -49.562 1 16.97 433 SER B CA 1
ATOM 9225 C C . SER B 1 433 ? -8.578 49.469 -49 1 16.97 433 SER B C 1
ATOM 9227 O O . SER B 1 433 ? -8.75 48.25 -48.938 1 16.97 433 SER B O 1
ATOM 9229 N N . ARG B 1 434 ? -7.285 49.906 -48.688 1 17.28 434 ARG B N 1
ATOM 9230 C CA . ARG B 1 434 ? -6.18 49.219 -49.312 1 17.28 434 ARG B CA 1
ATOM 9231 C C . ARG B 1 434 ? -5.922 47.875 -48.656 1 17.28 434 ARG B C 1
ATOM 9233 O O . ARG B 1 434 ? -6.031 47.75 -47.406 1 17.28 434 ARG B O 1
ATOM 9240 N N . GLY B 1 435 ? -5.625 46.75 -49.438 1 17.97 435 GLY B N 1
ATOM 9241 C CA . GLY B 1 435 ? -5.699 45.312 -49.625 1 17.97 435 GLY B CA 1
ATOM 9242 C C . GLY B 1 435 ? -4.809 44.531 -48.688 1 17.97 435 GLY B C 1
ATOM 9243 O O . GLY B 1 435 ? -4.102 45.094 -47.875 1 17.97 435 GLY B O 1
ATOM 9244 N N . GLY B 1 436 ? -4.117 43.375 -49.219 1 18.41 436 GLY B N 1
ATOM 9245 C CA . GLY B 1 436 ? -4.02 41.938 -49.156 1 18.41 436 GLY B CA 1
ATOM 9246 C C . GLY B 1 436 ? -2.797 41.438 -48.375 1 18.41 436 GLY B C 1
ATOM 9247 O O . GLY B 1 436 ? -2.828 40.375 -47.75 1 18.41 436 GLY B O 1
ATOM 9248 N N . ALA B 1 437 ? -1.592 41.938 -48.844 1 17.31 437 ALA B N 1
ATOM 9249 C CA . ALA B 1 437 ? -0.4 41.156 -49.125 1 17.31 437 ALA B CA 1
ATOM 9250 C C . ALA B 1 437 ? 0.245 40.625 -47.844 1 17.31 437 ALA B C 1
ATOM 9252 O O . ALA B 1 437 ? 0.671 39.469 -47.781 1 17.31 437 ALA B O 1
ATOM 9253 N N . ALA B 1 438 ? 0.771 41.562 -47.031 1 16.95 438 ALA B N 1
ATOM 9254 C CA . ALA B 1 438 ? 2.131 41.438 -46.531 1 16.95 438 ALA B CA 1
ATOM 9255 C C . ALA B 1 438 ? 2.18 40.469 -45.344 1 16.95 438 ALA B C 1
ATOM 9257 O O . ALA B 1 438 ? 3.148 40.5 -44.562 1 16.95 438 ALA B O 1
ATOM 9258 N N . ALA B 1 439 ? 1.121 39.719 -45.031 1 18.28 439 ALA B N 1
ATOM 9259 C CA . ALA B 1 439 ? 1.094 39.125 -43.719 1 18.28 439 ALA B CA 1
ATOM 9260 C C . ALA B 1 439 ? 2.107 37.969 -43.594 1 18.28 439 ALA B C 1
ATOM 9262 O O . ALA B 1 439 ? 2.178 37.281 -42.594 1 18.28 439 ALA B O 1
ATOM 9263 N N . ALA B 1 440 ? 2.617 37.562 -44.844 1 20.14 440 ALA B N 1
ATOM 9264 C CA . ALA B 1 440 ? 3.264 36.25 -45 1 20.14 440 ALA B CA 1
ATOM 9265 C C . ALA B 1 440 ? 4.492 36.125 -44.125 1 20.14 440 ALA B C 1
ATOM 9267 O O . ALA B 1 440 ? 4.738 35.062 -43.531 1 20.14 440 ALA B O 1
ATOM 9268 N N . ALA B 1 441 ? 5.41 37.156 -44.375 1 18.97 441 ALA B N 1
ATOM 9269 C CA . ALA B 1 441 ? 6.84 36.938 -44.156 1 18.97 441 ALA B CA 1
ATOM 9270 C C . ALA B 1 441 ? 7.148 36.656 -42.688 1 18.97 441 ALA B C 1
ATOM 9272 O O . ALA B 1 441 ? 8.102 35.969 -42.344 1 18.97 441 ALA B O 1
ATOM 9273 N N . ALA B 1 442 ? 6.469 37.406 -41.781 1 18.53 442 ALA B N 1
ATOM 9274 C CA . ALA B 1 442 ? 7.109 37.625 -40.5 1 18.53 442 ALA B CA 1
ATOM 9275 C C . ALA B 1 442 ? 7.121 36.344 -39.656 1 18.53 442 ALA B C 1
ATOM 9277 O O . ALA B 1 442 ? 7.73 36.312 -38.594 1 18.53 442 ALA B O 1
ATOM 9278 N N . ALA B 1 443 ? 6.254 35.375 -40.094 1 21.91 443 ALA B N 1
ATOM 9279 C CA . ALA B 1 443 ? 6.055 34.188 -39.25 1 21.91 443 ALA B CA 1
ATOM 9280 C C . ALA B 1 443 ? 7.344 33.375 -39.125 1 21.91 443 ALA B C 1
ATOM 9282 O O . ALA B 1 443 ? 7.531 32.656 -38.156 1 21.91 443 ALA B O 1
ATOM 9283 N N . ALA B 1 444 ? 8.148 33.375 -40.25 1 22.42 444 ALA B N 1
ATOM 9284 C CA . ALA B 1 444 ? 9.305 32.5 -40.375 1 22.42 444 ALA B CA 1
ATOM 9285 C C . ALA B 1 444 ? 10.289 32.75 -39.219 1 22.42 444 ALA B C 1
ATOM 9287 O O . ALA B 1 444 ? 10.883 31.797 -38.719 1 22.42 444 ALA B O 1
ATOM 9288 N N . ALA B 1 445 ? 10.57 34.094 -39 1 20.3 445 ALA B N 1
ATOM 9289 C CA . ALA B 1 445 ? 11.797 34.406 -38.281 1 20.3 445 ALA B CA 1
ATOM 9290 C C . ALA B 1 445 ? 11.719 33.906 -36.844 1 20.3 445 ALA B C 1
ATOM 9292 O O . ALA B 1 445 ? 12.742 33.531 -36.25 1 20.3 445 ALA B O 1
ATOM 9293 N N . ALA B 1 446 ? 10.508 33.938 -36.25 1 21.33 446 ALA B N 1
ATOM 9294 C CA . ALA B 1 446 ? 10.523 33.75 -34.812 1 21.33 446 ALA B CA 1
ATOM 9295 C C . ALA B 1 446 ? 10.93 32.312 -34.438 1 21.33 446 ALA B C 1
ATOM 9297 O O . ALA B 1 446 ? 11.25 32.031 -33.281 1 21.33 446 ALA B O 1
ATOM 9298 N N . ALA B 1 447 ? 10.805 31.344 -35.438 1 23.59 447 ALA B N 1
ATOM 9299 C CA . ALA B 1 447 ? 11.164 29.953 -35.156 1 23.59 447 ALA B CA 1
ATOM 9300 C C . ALA B 1 447 ? 12.633 29.844 -34.719 1 23.59 447 ALA B C 1
ATOM 9302 O O . ALA B 1 447 ? 12.984 29.016 -33.906 1 23.59 447 ALA B O 1
ATOM 9303 N N . ALA B 1 448 ? 13.539 30.562 -35.531 1 22.84 448 ALA B N 1
ATOM 9304 C CA . ALA B 1 448 ? 14.977 30.297 -35.406 1 22.84 448 ALA B CA 1
ATOM 9305 C C . ALA B 1 448 ? 15.477 30.656 -34 1 22.84 448 ALA B C 1
ATOM 9307 O O . ALA B 1 448 ? 16.453 30.078 -33.5 1 22.84 448 ALA B O 1
ATOM 9308 N N . ALA B 1 449 ? 14.922 31.797 -33.438 1 21.05 449 ALA B N 1
ATOM 9309 C CA . ALA B 1 449 ? 15.633 32.344 -32.281 1 21.05 449 ALA B CA 1
ATOM 9310 C C . ALA B 1 449 ? 15.539 31.406 -31.094 1 21.05 449 ALA B C 1
ATOM 9312 O O . ALA B 1 449 ? 16.281 31.547 -30.125 1 21.05 449 ALA B O 1
ATOM 9313 N N . ALA B 1 450 ? 14.484 30.609 -31.031 1 23.28 450 ALA B N 1
ATOM 9314 C CA . ALA B 1 450 ? 14.25 29.922 -29.766 1 23.28 450 ALA B CA 1
ATOM 9315 C C . ALA B 1 450 ? 15.336 28.891 -29.5 1 23.28 450 ALA B C 1
ATOM 9317 O O . ALA B 1 450 ? 15.273 28.156 -28.5 1 23.28 450 ALA B O 1
ATOM 9318 N N . ALA B 1 451 ? 16.172 28.516 -30.562 1 22.94 451 ALA B N 1
ATOM 9319 C CA . ALA B 1 451 ? 17.219 27.5 -30.406 1 22.94 451 ALA B CA 1
ATOM 9320 C C . ALA B 1 451 ? 18.266 27.969 -29.391 1 22.94 451 ALA B C 1
ATOM 9322 O O . ALA B 1 451 ? 18.875 27.141 -28.703 1 22.94 451 ALA B O 1
ATOM 9323 N N . ALA B 1 452 ? 18.734 29.219 -29.609 1 21.83 452 ALA B N 1
ATOM 9324 C CA . ALA B 1 452 ? 20.047 29.531 -29.031 1 21.83 452 ALA B CA 1
ATOM 9325 C C . ALA B 1 452 ? 19.938 29.734 -27.531 1 21.83 452 ALA B C 1
ATOM 9327 O O . ALA B 1 452 ? 20.781 30.406 -26.938 1 21.83 452 ALA B O 1
ATOM 9328 N N . GLY B 1 453 ? 18.812 29.547 -26.969 1 21.91 453 GLY B N 1
ATOM 9329 C CA . GLY B 1 453 ? 18.828 30.156 -25.641 1 21.91 453 GLY B CA 1
ATOM 9330 C C . GLY B 1 453 ? 19.891 29.562 -24.734 1 21.91 453 GLY B C 1
ATOM 9331 O O . GLY B 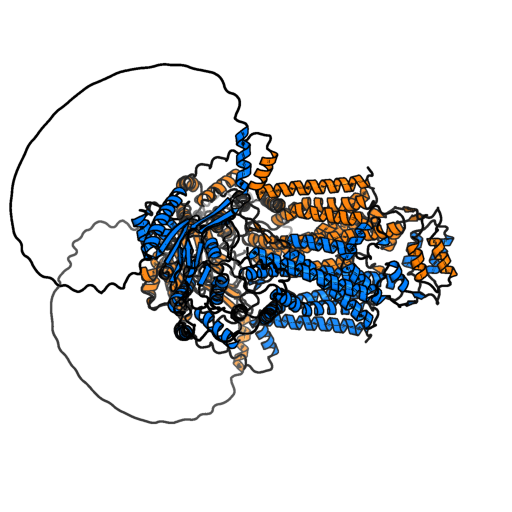1 453 ? 20.031 28.344 -24.656 1 21.91 453 GLY B O 1
ATOM 9332 N N . GLY B 1 454 ? 21.016 30.297 -24.625 1 21.89 454 GLY B N 1
ATOM 9333 C CA . GLY B 1 454 ? 22.219 30.047 -23.844 1 21.89 454 GLY B CA 1
ATOM 9334 C C . GLY B 1 454 ? 21.922 29.562 -22.438 1 21.89 454 GLY B C 1
ATOM 9335 O O . GLY B 1 454 ? 21.078 30.125 -21.75 1 21.89 454 GLY B O 1
ATOM 9336 N N . VAL B 1 455 ? 21.828 28.297 -22.391 1 23.97 455 VAL B N 1
ATOM 9337 C CA . VAL B 1 455 ? 21.812 27.594 -21.109 1 23.97 455 VAL B CA 1
ATOM 9338 C C . VAL B 1 455 ? 22.828 28.234 -20.172 1 23.97 455 VAL B C 1
ATOM 9340 O O . VAL B 1 455 ? 24.031 28.219 -20.453 1 23.97 455 VAL B O 1
ATOM 9343 N N . VAL B 1 456 ? 22.516 29.438 -19.75 1 22.92 456 VAL B N 1
ATOM 9344 C CA . VAL B 1 456 ? 23.469 29.969 -18.781 1 22.92 456 VAL B CA 1
ATOM 9345 C C . VAL B 1 456 ? 23.719 28.922 -17.688 1 22.92 456 VAL B C 1
ATOM 9347 O O . VAL B 1 456 ? 22.781 28.5 -17 1 22.92 456 VAL B O 1
ATOM 9350 N N . MET B 1 457 ? 24.578 27.969 -17.953 1 26.23 457 MET B N 1
ATOM 9351 C CA . MET B 1 457 ? 25.156 27.078 -16.938 1 26.23 457 MET B CA 1
ATOM 9352 C C . MET B 1 457 ? 25.469 27.844 -15.656 1 26.23 457 MET B C 1
ATOM 9354 O O . MET B 1 457 ? 26.109 28.891 -15.688 1 26.23 457 MET B O 1
ATOM 9358 N N . VAL B 1 458 ? 24.531 27.953 -14.859 1 26.2 458 VAL B N 1
ATOM 9359 C CA . VAL B 1 458 ? 25.062 28.359 -13.562 1 26.2 458 VAL B CA 1
ATOM 9360 C C . VAL B 1 458 ? 26.406 27.672 -13.32 1 26.2 458 VAL B C 1
ATOM 9362 O O . VAL B 1 458 ? 26.484 26.438 -13.273 1 26.2 458 VAL B O 1
ATOM 9365 N N . VAL B 1 459 ? 27.594 28.078 -14.039 1 25.69 459 VAL B N 1
ATOM 9366 C CA . VAL B 1 459 ? 29 27.672 -14.055 1 25.69 459 VAL B CA 1
ATOM 9367 C C . VAL B 1 459 ? 29.484 27.406 -12.625 1 25.69 459 VAL B C 1
ATOM 9369 O O . VAL B 1 459 ? 29.531 28.328 -11.812 1 25.69 459 VAL B O 1
ATOM 9372 N N . ASP B 1 460 ? 29.078 26.391 -12.055 1 24.36 460 ASP B N 1
ATOM 9373 C CA . ASP B 1 460 ? 30 25.984 -10.992 1 24.36 460 ASP B CA 1
ATOM 9374 C C . ASP B 1 460 ? 31.406 25.812 -11.531 1 24.36 460 ASP B C 1
ATOM 9376 O O . ASP B 1 460 ? 31.609 25.266 -12.617 1 24.36 460 ASP B O 1
ATOM 9380 N N . ALA B 1 461 ? 32.438 26.656 -11.43 1 22.16 461 ALA B N 1
ATOM 9381 C CA . ALA B 1 461 ? 33.812 26.734 -11.922 1 22.16 461 ALA B CA 1
ATOM 9382 C C . ALA B 1 461 ? 34.5 25.391 -11.852 1 22.16 461 ALA B C 1
ATOM 9384 O O . ALA B 1 461 ? 35.031 25 -10.805 1 22.16 461 ALA B O 1
ATOM 9385 N N . ALA B 1 462 ? 33.969 24.297 -12.305 1 22.28 462 ALA B N 1
ATOM 9386 C CA . ALA B 1 462 ? 34.906 23.172 -12.211 1 22.28 462 ALA B CA 1
ATOM 9387 C C . ALA B 1 462 ? 36.094 23.359 -13.172 1 22.28 462 ALA B C 1
ATOM 9389 O O . ALA B 1 462 ? 35.906 23.828 -14.297 1 22.28 462 ALA B O 1
ATOM 9390 N N . PRO B 1 463 ? 37.469 23.422 -12.75 1 21.34 463 PRO B N 1
ATOM 9391 C CA . PRO B 1 463 ? 38.656 23.578 -13.594 1 21.34 463 PRO B CA 1
ATOM 9392 C C . PRO B 1 463 ? 38.688 22.578 -14.75 1 21.34 463 PRO B C 1
ATOM 9394 O O . PRO B 1 463 ? 38.125 21.484 -14.648 1 21.34 463 PRO B O 1
ATOM 9397 N N . ALA B 1 464 ? 38.625 22.984 -15.922 1 21.94 464 ALA B N 1
ATOM 9398 C CA . ALA B 1 464 ? 38.719 22.312 -17.219 1 21.94 464 ALA B CA 1
ATOM 9399 C C . ALA B 1 464 ? 40.031 21.516 -17.328 1 21.94 464 ALA B C 1
ATOM 9401 O O . ALA B 1 464 ? 41.094 22.094 -17.453 1 21.94 464 ALA B O 1
ATOM 9402 N N . GLY B 1 465 ? 40.438 20.469 -16.453 1 19.2 465 GLY B N 1
ATOM 9403 C CA . GLY B 1 465 ? 41.719 19.812 -16.609 1 19.2 465 GLY B CA 1
ATOM 9404 C C . GLY B 1 465 ? 41.875 19.078 -17.922 1 19.2 465 GLY B C 1
ATOM 9405 O O . GLY B 1 465 ? 41.344 17.984 -18.094 1 19.2 465 GLY B O 1
ATOM 9406 N N . THR B 1 466 ? 41.719 19.688 -19.031 1 20.78 466 THR B N 1
ATOM 9407 C CA . THR B 1 466 ? 41.906 18.938 -20.266 1 20.78 466 THR B CA 1
ATOM 9408 C C . THR B 1 466 ? 43.344 18.469 -20.406 1 20.78 466 THR B C 1
ATOM 9410 O O . THR B 1 466 ? 43.75 18.031 -21.484 1 20.78 466 THR B O 1
ATOM 9413 N N . ASP B 1 467 ? 44.125 17.906 -19.391 1 19.73 467 ASP B N 1
ATOM 9414 C CA . ASP B 1 467 ? 45.5 17.641 -19.766 1 19.73 467 ASP B CA 1
ATOM 9415 C C . ASP B 1 467 ? 45.562 16.547 -20.844 1 19.73 467 ASP B C 1
ATOM 9417 O O . ASP B 1 467 ? 45.062 15.445 -20.656 1 19.73 467 ASP B O 1
ATOM 9421 N N . SER B 1 468 ? 45.562 16.922 -22.047 1 19.83 468 SER B N 1
ATOM 9422 C CA . SER B 1 468 ? 45.906 16.109 -23.203 1 19.83 468 SER B CA 1
ATOM 9423 C C . SER B 1 468 ? 47.25 15.438 -23.031 1 19.83 468 SER B C 1
ATOM 9425 O O . SER B 1 468 ? 48.25 16.109 -22.719 1 19.83 468 SER B O 1
ATOM 9427 N N . PRO B 1 469 ? 47.312 14.18 -22.562 1 21.42 469 PRO B N 1
ATOM 9428 C CA . PRO B 1 469 ? 48.594 13.461 -22.375 1 21.42 469 PRO B CA 1
ATOM 9429 C C . PRO B 1 469 ? 49.469 13.516 -23.609 1 21.42 469 PRO B C 1
ATOM 9431 O O . PRO B 1 469 ? 49 13.297 -24.734 1 21.42 469 PRO B O 1
ATOM 9434 N N . GLY B 1 470 ? 50.438 14.531 -23.609 1 18.86 470 GLY B N 1
ATOM 9435 C CA . GLY B 1 470 ? 51.562 14.812 -24.469 1 18.86 470 GLY B CA 1
ATOM 9436 C C . GLY B 1 470 ? 52.375 13.57 -24.828 1 18.86 470 GLY B C 1
ATOM 9437 O O . GLY B 1 470 ? 52.25 12.539 -24.172 1 18.86 470 GLY B O 1
ATOM 9438 N N . ALA B 1 471 ? 53.094 13.703 -25.922 1 20.45 471 ALA B N 1
ATOM 9439 C CA . ALA B 1 471 ? 53.969 12.969 -26.828 1 20.45 471 ALA B CA 1
ATOM 9440 C C . ALA B 1 471 ? 55.188 12.414 -26.109 1 20.45 471 ALA B C 1
ATOM 9442 O O . ALA B 1 471 ? 55.562 12.914 -25.047 1 20.45 471 ALA B O 1
ATOM 9443 N N . PRO B 1 472 ? 55.969 11.461 -26.734 1 22.34 472 PRO B N 1
ATOM 9444 C CA . PRO B 1 472 ? 57.062 10.602 -26.25 1 22.34 472 PRO B CA 1
ATOM 9445 C C . PRO B 1 472 ? 58.312 11.383 -25.906 1 22.34 472 PRO B C 1
ATOM 9447 O O . PRO B 1 472 ? 58.844 12.117 -26.734 1 22.34 472 PRO B O 1
ATOM 9450 N N . PRO B 1 473 ? 58.406 12.289 -24.797 1 19.27 473 PRO B N 1
ATOM 9451 C CA . PRO B 1 473 ? 59.656 13.047 -24.922 1 19.27 473 PRO B CA 1
ATOM 9452 C C . PRO B 1 473 ? 60.875 12.156 -25.062 1 19.27 473 PRO B C 1
ATOM 9454 O O . PRO B 1 473 ? 60.844 11 -24.609 1 19.27 473 PRO B O 1
ATOM 9457 N N . ALA B 1 474 ? 61.812 12.617 -25.906 1 19.59 474 ALA B N 1
ATOM 9458 C CA . ALA B 1 474 ? 63.125 12.281 -26.469 1 19.59 474 ALA B CA 1
ATOM 9459 C C . ALA B 1 474 ? 64.188 12.148 -25.359 1 19.59 474 ALA B C 1
ATOM 9461 O O . ALA B 1 474 ? 64 12.703 -24.281 1 19.59 474 ALA B O 1
ATOM 9462 N N . ALA B 1 475 ? 65.312 11.391 -25.609 1 21.44 475 ALA B N 1
ATOM 9463 C CA . ALA B 1 475 ? 66.438 10.773 -24.938 1 21.44 475 ALA B CA 1
ATOM 9464 C C . ALA B 1 475 ? 67.438 11.828 -24.406 1 21.44 475 ALA B C 1
ATOM 9466 O O . ALA B 1 475 ? 68.5 11.5 -23.906 1 21.44 475 ALA B O 1
ATOM 9467 N N . ALA B 1 476 ? 66.938 13.008 -23.734 1 20.28 476 ALA B N 1
ATOM 9468 C CA . ALA B 1 476 ? 68 13.977 -23.672 1 20.28 476 ALA B CA 1
ATOM 9469 C C . ALA B 1 476 ? 69.25 13.375 -23.016 1 20.28 476 ALA B C 1
ATOM 9471 O O . ALA B 1 476 ? 69.125 12.523 -22.125 1 20.28 476 ALA B O 1
ATOM 9472 N N . PRO B 1 477 ? 70.375 13.805 -23.578 1 22.55 477 PRO B N 1
ATOM 9473 C CA . PRO B 1 477 ? 71.812 13.367 -23.531 1 22.55 477 PRO B CA 1
ATOM 9474 C C . PRO B 1 477 ? 72.438 13.578 -22.156 1 22.55 477 PRO B C 1
ATOM 9476 O O . PRO B 1 477 ? 71.938 14.336 -21.328 1 22.55 477 PRO B O 1
ATOM 9479 N N . PRO B 1 478 ? 73.75 13.18 -22 1 23.39 478 PRO B N 1
ATOM 9480 C CA . PRO B 1 478 ? 74.625 12.797 -20.906 1 23.39 478 PRO B CA 1
ATOM 9481 C C . PRO B 1 478 ? 75.125 14.008 -20.109 1 23.39 478 PRO B C 1
ATOM 9483 O O . PRO B 1 478 ? 76 14.766 -20.609 1 23.39 478 PRO B O 1
ATOM 9486 N N . ARG B 1 479 ? 74.188 14.961 -19.672 1 20.45 479 ARG B N 1
ATOM 9487 C CA . ARG B 1 479 ? 74.812 16.203 -19.25 1 20.45 479 ARG B CA 1
ATOM 9488 C C . ARG B 1 479 ? 75.875 15.945 -18.219 1 20.45 479 ARG B C 1
ATOM 9490 O O . ARG B 1 479 ? 75.75 15.055 -17.375 1 20.45 479 ARG B O 1
ATOM 9497 N N . GLY B 1 480 ? 77 16.531 -18.469 1 19.81 480 GLY B N 1
ATOM 9498 C CA . GLY B 1 480 ? 78.375 16.672 -17.969 1 19.81 480 GLY B CA 1
ATOM 9499 C C . GLY B 1 480 ? 78.438 17.297 -16.594 1 19.81 480 GLY B C 1
ATOM 9500 O O . GLY B 1 480 ? 77.438 17.812 -16.094 1 19.81 480 GLY B O 1
ATOM 9501 N N . PRO B 1 481 ? 79.625 17.531 -16 1 21.45 481 PRO B N 1
ATOM 9502 C CA . PRO B 1 481 ? 80.188 17.5 -14.633 1 21.45 481 PRO B CA 1
ATOM 9503 C C . PRO B 1 481 ? 79.75 18.719 -13.82 1 21.45 481 PRO B C 1
ATOM 9505 O O . PRO B 1 481 ? 79.625 18.641 -12.602 1 21.45 481 PRO B O 1
ATOM 9508 N N . LEU B 1 482 ? 79.688 19.938 -14.477 1 18.16 482 LEU B N 1
ATOM 9509 C CA . LEU B 1 482 ? 80.375 21.047 -13.836 1 18.16 482 LEU B CA 1
ATOM 9510 C C . LEU B 1 482 ? 79.562 21.656 -12.734 1 18.16 482 LEU B C 1
ATOM 9512 O O . LEU B 1 482 ? 80 22.578 -12.039 1 18.16 482 LEU B O 1
ATOM 9516 N N . GLY B 1 483 ? 78.125 21.656 -12.727 1 16.62 483 GLY B N 1
ATOM 9517 C CA . GLY B 1 483 ? 77.375 22.859 -12.516 1 16.62 483 GLY B CA 1
ATOM 9518 C C . GLY B 1 483 ? 77.188 23.234 -11.055 1 16.62 483 GLY B C 1
ATOM 9519 O O . GLY B 1 483 ? 76.25 22.828 -10.398 1 16.62 483 GLY B O 1
ATOM 9520 N N . TRP B 1 484 ? 78.25 23.391 -10.25 1 18.05 484 TRP B N 1
ATOM 9521 C CA . TRP B 1 484 ? 78.25 23.438 -8.789 1 18.05 484 TRP B CA 1
ATOM 9522 C C . TRP B 1 484 ? 77.625 24.719 -8.273 1 18.05 484 TRP B C 1
ATOM 9524 O O . TRP B 1 484 ? 77 24.719 -7.215 1 18.05 484 TRP B O 1
ATOM 9534 N N . LEU B 1 485 ? 77.938 25.906 -8.773 1 16.38 485 LEU B N 1
ATOM 9535 C CA . LEU B 1 485 ? 78.312 27.062 -7.973 1 16.38 485 LEU B CA 1
ATOM 9536 C C . LEU B 1 485 ? 77.062 27.766 -7.414 1 16.38 485 LEU B C 1
ATOM 9538 O O . LEU B 1 485 ? 77.125 28.344 -6.324 1 16.38 485 LEU B O 1
ATOM 9542 N N . ARG B 1 486 ? 76.25 28.266 -8.258 1 17.92 486 ARG B N 1
ATOM 9543 C CA . ARG B 1 486 ? 75.688 29.578 -7.934 1 17.92 486 ARG B CA 1
ATOM 9544 C C . ARG B 1 486 ? 74.75 29.484 -6.73 1 17.92 486 ARG B C 1
ATOM 9546 O O . ARG B 1 486 ? 73.75 28.781 -6.77 1 17.92 486 ARG B O 1
ATOM 9553 N N . ARG B 1 487 ? 74.938 30.234 -5.516 1 19.78 487 ARG B N 1
ATOM 9554 C CA . ARG B 1 487 ? 74.812 30.625 -4.109 1 19.78 487 ARG B CA 1
ATOM 9555 C C . ARG B 1 487 ? 73.438 31.188 -3.791 1 19.78 487 ARG B C 1
ATOM 9557 O O . ARG B 1 487 ? 72.75 31.609 -4.695 1 19.78 487 ARG B O 1
ATOM 9564 N N . GLY B 1 488 ? 73.188 31.844 -2.43 1 18.33 488 GLY B N 1
ATOM 9565 C CA . GLY B 1 488 ? 72.25 31.906 -1.315 1 18.33 488 GLY B CA 1
ATOM 9566 C C . GLY B 1 488 ? 71.188 33 -1.483 1 18.33 488 GLY B C 1
ATOM 9567 O O . GLY B 1 488 ? 70.5 33.312 -0.539 1 18.33 488 GLY B O 1
ATOM 9568 N N . ALA B 1 489 ? 71.062 33.75 -2.494 1 17.8 489 ALA B N 1
ATOM 9569 C CA . ALA B 1 489 ? 70.5 35.062 -2.217 1 17.8 489 ALA B CA 1
ATOM 9570 C C . ALA B 1 489 ? 69 34.906 -1.784 1 17.8 489 ALA B C 1
ATOM 9572 O O . ALA B 1 489 ? 68.25 34.125 -2.387 1 17.8 489 ALA B O 1
ATOM 9573 N N . GLY B 1 490 ? 68.625 35.375 -0.44 1 19.77 490 GLY B N 1
ATOM 9574 C CA . GLY B 1 490 ? 67.562 35.438 0.551 1 19.77 490 GLY B CA 1
ATOM 9575 C C . GLY B 1 490 ? 66.375 36.219 0.067 1 19.77 490 GLY B C 1
ATOM 9576 O O . GLY B 1 490 ? 65.625 36.812 0.871 1 19.77 490 GLY B O 1
ATOM 9577 N N . ARG B 1 491 ? 66 36.375 -1.148 1 19.58 491 ARG B N 1
ATOM 9578 C CA . ARG B 1 491 ? 64.938 37.344 -1.405 1 19.58 491 ARG B CA 1
ATOM 9579 C C . ARG B 1 491 ? 63.688 37.031 -0.61 1 19.58 491 ARG B C 1
ATOM 9581 O O . ARG B 1 491 ? 63.188 35.906 -0.669 1 19.58 491 ARG B O 1
ATOM 9588 N N . ARG B 1 492 ? 63.25 37.938 0.468 1 23.62 492 ARG B N 1
ATOM 9589 C CA . ARG B 1 492 ? 62.219 38.312 1.44 1 23.62 492 ARG B CA 1
ATOM 9590 C C . ARG B 1 492 ? 60.844 38.5 0.766 1 23.62 492 ARG B C 1
ATOM 9592 O O . ARG B 1 492 ? 60.531 39.562 0.289 1 23.62 492 ARG B O 1
ATOM 9599 N N . ASP B 1 493 ? 60.469 37.844 -0.285 1 20.45 493 ASP B N 1
ATOM 9600 C CA . ASP B 1 493 ? 59.25 38.25 -0.944 1 20.45 493 ASP B CA 1
ATOM 9601 C C . ASP B 1 493 ? 58.062 38.219 0.029 1 20.45 493 ASP B C 1
ATOM 9603 O O . ASP B 1 493 ? 58 37.344 0.894 1 20.45 493 ASP B O 1
ATOM 9607 N N . ASN B 1 494 ? 57.188 39.344 0.183 1 19.78 494 ASN B N 1
ATOM 9608 C CA . ASN B 1 494 ? 56.125 40 0.938 1 19.78 494 ASN B CA 1
ATOM 9609 C C . ASN B 1 494 ? 54.812 39.156 0.922 1 19.78 494 ASN B C 1
ATOM 9611 O O . ASN B 1 494 ? 53.969 39.344 0.047 1 19.78 494 ASN B O 1
ATOM 9615 N N . ALA B 1 495 ? 54.719 37.875 1.006 1 20.83 495 ALA B N 1
ATOM 9616 C CA . ALA B 1 495 ? 53.656 36.906 0.92 1 20.83 495 ALA B CA 1
ATOM 9617 C C . ALA B 1 495 ? 52.656 37.062 2.064 1 20.83 495 ALA B C 1
ATOM 9619 O O . ALA B 1 495 ? 51.844 36.188 2.332 1 20.83 495 ALA B O 1
ATOM 9620 N N . ALA B 1 496 ? 52.656 38.062 2.914 1 22.7 496 ALA B N 1
ATOM 9621 C CA . ALA B 1 496 ? 51.938 38.031 4.184 1 22.7 496 ALA B CA 1
ATOM 9622 C C . ALA B 1 496 ? 50.406 37.938 3.959 1 22.7 496 ALA B C 1
ATOM 9624 O O . ALA B 1 496 ? 49.719 37.25 4.711 1 22.7 496 ALA B O 1
ATOM 9625 N N . ALA B 1 497 ? 49.719 38.875 3.25 1 23.02 497 ALA B N 1
ATOM 9626 C CA . ALA B 1 497 ? 48.375 39.375 3.568 1 23.02 497 ALA B CA 1
ATOM 9627 C C . ALA B 1 497 ? 47.312 38.375 3.221 1 23.02 497 ALA B C 1
ATOM 9629 O O . ALA B 1 497 ? 46.125 38.562 3.537 1 23.02 497 ALA B O 1
ATOM 9630 N N . THR B 1 498 ? 47.406 37.688 2.109 1 28.02 498 THR B N 1
ATOM 9631 C CA . THR B 1 498 ? 46.188 37.062 1.612 1 28.02 498 THR B CA 1
ATOM 9632 C C . THR B 1 498 ? 45.75 35.938 2.547 1 28.02 498 THR B C 1
ATOM 9634 O O . THR B 1 498 ? 45.969 34.75 2.273 1 28.02 498 THR B O 1
ATOM 9637 N N . GLY B 1 499 ? 46 35.906 3.908 1 25.2 499 GLY B N 1
ATOM 9638 C CA . GLY B 1 499 ? 45.938 34.875 4.93 1 25.2 499 GLY B CA 1
ATOM 9639 C C . GLY B 1 499 ? 44.531 34.312 5.125 1 25.2 499 GLY B C 1
ATOM 9640 O O . GLY B 1 499 ? 44.312 33.094 5.188 1 25.2 499 GLY B O 1
ATOM 9641 N N . GLY B 1 500 ? 43.594 35.094 5.793 1 26.27 500 GLY B N 1
ATOM 9642 C CA . GLY B 1 500 ? 42.656 34.594 6.773 1 26.27 500 GLY B CA 1
ATOM 9643 C C . GLY B 1 500 ? 41.5 33.844 6.148 1 26.27 500 GLY B C 1
ATOM 9644 O O . GLY B 1 500 ? 40.344 34.094 6.504 1 26.27 500 GLY B O 1
ATOM 9645 N N . ALA B 1 501 ? 41.344 33.625 4.895 1 31.16 501 ALA B N 1
ATOM 9646 C CA . ALA B 1 501 ? 40.188 32.781 4.609 1 31.16 501 ALA B CA 1
ATOM 9647 C C . ALA B 1 501 ? 40.156 31.531 5.496 1 31.16 501 ALA B C 1
ATOM 9649 O O . ALA B 1 501 ? 41.031 30.672 5.367 1 31.16 501 ALA B O 1
ATOM 9650 N N . ALA B 1 502 ? 39.906 31.641 6.82 1 31.83 502 ALA B N 1
ATOM 9651 C CA . ALA B 1 502 ? 39.75 30.578 7.816 1 31.83 502 ALA B CA 1
ATOM 9652 C C . ALA B 1 502 ? 39.188 29.312 7.18 1 31.83 502 ALA B C 1
ATOM 9654 O O . ALA B 1 502 ? 38.219 29.375 6.395 1 31.83 502 ALA B O 1
ATOM 9655 N N . ALA B 1 503 ? 39.938 28.328 6.887 1 32.44 503 ALA B N 1
ATOM 9656 C CA . ALA B 1 503 ? 39.688 26.953 6.488 1 32.44 503 ALA B CA 1
ATOM 9657 C C . ALA B 1 503 ? 38.406 26.422 7.172 1 32.44 503 ALA B C 1
ATOM 9659 O O . ALA B 1 503 ? 38.344 26.344 8.398 1 32.44 503 ALA B O 1
ATOM 9660 N N . VAL B 1 504 ? 37.281 26.812 6.805 1 38.72 504 VAL B N 1
ATOM 9661 C CA . VAL B 1 504 ? 36.125 26.016 7.234 1 38.72 504 VAL B CA 1
ATOM 9662 C C . VAL B 1 504 ? 36.531 24.547 7.387 1 38.72 504 VAL B C 1
ATOM 9664 O O . VAL B 1 504 ? 37 23.922 6.43 1 38.72 504 VAL B O 1
ATOM 9667 N N . GLY B 1 505 ? 37.25 24.125 8.43 1 38.84 505 GLY B N 1
ATOM 9668 C CA . GLY B 1 505 ? 37.625 22.766 8.758 1 38.84 505 GLY B CA 1
ATOM 9669 C C . GLY B 1 505 ? 36.75 21.719 8.094 1 38.84 505 GLY B C 1
ATOM 9670 O O . GLY B 1 505 ? 35.531 21.859 8.055 1 38.84 505 GLY B O 1
ATOM 9671 N N . ARG B 1 506 ? 37.312 20.984 7.105 1 42.91 506 ARG B N 1
ATOM 9672 C CA . ARG B 1 506 ? 36.656 19.859 6.434 1 42.91 506 ARG B CA 1
ATOM 9673 C C . ARG B 1 506 ? 35.938 18.969 7.434 1 42.91 506 ARG B C 1
ATOM 9675 O O . ARG B 1 506 ? 36.594 18.266 8.219 1 42.91 506 ARG B O 1
ATOM 9682 N N . VAL B 1 507 ? 34.781 19.312 8 1 55.88 507 VAL B N 1
ATOM 9683 C CA . VAL B 1 507 ? 34.031 18.375 8.82 1 55.88 507 VAL B CA 1
ATOM 9684 C C . VAL B 1 507 ? 33.906 17.031 8.094 1 55.88 507 VAL B C 1
ATOM 9686 O O . VAL B 1 507 ? 33.312 16.969 7 1 55.88 507 VAL B O 1
ATOM 9689 N N . GLU B 1 508 ? 34.844 16.125 8.312 1 65.56 508 GLU B N 1
ATOM 9690 C CA . GLU B 1 508 ? 34.844 14.805 7.695 1 65.56 508 GLU B CA 1
ATOM 9691 C C . GLU B 1 508 ? 33.562 14.047 8.055 1 65.56 508 GLU B C 1
ATOM 9693 O O . GLU B 1 508 ? 33.156 14.031 9.219 1 65.56 508 GLU B O 1
ATOM 9698 N N . GLY B 1 509 ? 32.75 13.68 7.129 1 75.5 509 GLY B N 1
ATOM 9699 C CA . GLY B 1 509 ? 31.562 12.867 7.32 1 75.5 509 GLY B CA 1
ATOM 9700 C C . GLY B 1 509 ? 31.844 11.523 7.961 1 75.5 509 GLY B C 1
ATOM 9701 O O . GLY B 1 509 ? 33 11.18 8.195 1 75.5 509 GLY B O 1
ATOM 9702 N N . PRO B 1 510 ? 30.906 10.805 8.391 1 84.88 510 PRO B N 1
ATOM 9703 C CA . PRO B 1 510 ? 31.078 9.477 8.984 1 84.88 510 PRO B CA 1
ATOM 9704 C C . PRO B 1 510 ? 31.703 8.469 8.008 1 84.88 510 PRO B C 1
ATOM 9706 O O . PRO B 1 510 ? 31.594 8.641 6.793 1 84.88 510 PRO B O 1
ATOM 9709 N N . SER B 1 511 ? 32.438 7.441 8.523 1 89.25 511 SER B N 1
ATOM 9710 C CA . SER B 1 511 ? 33.062 6.391 7.711 1 89.25 511 SER B CA 1
ATOM 9711 C C . SER B 1 511 ? 31.984 5.48 7.109 1 89.25 511 SER B C 1
ATOM 9713 O O . SER B 1 511 ? 30.844 5.445 7.586 1 89.25 511 SER B O 1
ATOM 9715 N N . TRP B 1 512 ? 32.375 4.785 6.023 1 92.88 512 TRP B N 1
ATOM 9716 C CA . TRP B 1 512 ? 31.484 3.826 5.379 1 92.88 512 TRP B CA 1
ATOM 9717 C C . TRP B 1 512 ? 31.062 2.74 6.359 1 92.88 512 TRP B C 1
ATOM 9719 O O . TRP B 1 512 ? 29.891 2.352 6.391 1 92.88 512 TRP B O 1
ATOM 9729 N N . TRP B 1 513 ? 32 2.221 7.113 1 93.75 513 TRP B N 1
ATOM 9730 C CA . TRP B 1 513 ? 31.734 1.117 8.031 1 93.75 513 TRP B CA 1
ATOM 9731 C C . TRP B 1 513 ? 30.75 1.535 9.125 1 93.75 513 TRP B C 1
ATOM 9733 O O . TRP B 1 513 ? 29.891 0.754 9.523 1 93.75 513 TRP B O 1
ATOM 9743 N N . ARG B 1 514 ? 30.906 2.738 9.648 1 91.62 514 ARG B N 1
ATOM 9744 C CA . ARG B 1 514 ? 29.953 3.244 10.633 1 91.62 514 ARG B CA 1
ATOM 9745 C C . ARG B 1 514 ? 28.562 3.367 10.047 1 91.62 514 ARG B C 1
ATOM 9747 O O . ARG B 1 514 ? 27.578 3.004 10.688 1 91.62 514 ARG B O 1
ATOM 9754 N N . GLN B 1 515 ? 28.547 3.922 8.859 1 94.44 515 GLN B N 1
ATOM 9755 C CA . GLN B 1 515 ? 27.25 4.02 8.195 1 94.44 515 GLN B CA 1
ATOM 9756 C C . GLN B 1 515 ? 26.625 2.643 8.016 1 94.44 515 GLN B C 1
ATOM 9758 O O . GLN B 1 515 ? 25.438 2.463 8.281 1 94.44 515 GLN B O 1
ATOM 9763 N N . PHE B 1 516 ? 27.516 1.69 7.582 1 96 516 PHE B N 1
ATOM 9764 C CA . PHE B 1 516 ? 27.047 0.326 7.371 1 96 516 PHE B CA 1
ATOM 9765 C C . PHE B 1 516 ? 26.5 -0.267 8.664 1 96 516 PHE B C 1
ATOM 9767 O O . PHE B 1 516 ? 25.422 -0.856 8.688 1 96 516 PHE B O 1
ATOM 9774 N N . GLN B 1 517 ? 27.141 -0.128 9.742 1 95.44 517 GLN B N 1
ATOM 9775 C CA . GLN B 1 517 ? 26.766 -0.721 11.016 1 95.44 517 GLN B CA 1
ATOM 9776 C C . GLN B 1 517 ? 25.469 -0.11 11.539 1 95.44 517 GLN B C 1
ATOM 9778 O O . GLN B 1 517 ? 24.594 -0.823 12.047 1 95.44 517 GLN B O 1
ATOM 9783 N N . VAL B 1 518 ? 25.344 1.185 11.477 1 94.88 518 VAL B N 1
ATOM 9784 C CA . VAL B 1 518 ? 24.172 1.866 12.016 1 94.88 518 VAL B CA 1
ATOM 9785 C C . VAL B 1 518 ? 22.938 1.558 11.156 1 94.88 518 VAL B C 1
ATOM 9787 O O . VAL B 1 518 ? 21.844 1.381 11.68 1 94.88 518 VAL B O 1
ATOM 9790 N N . LEU B 1 519 ? 23.156 1.522 9.883 1 96.38 519 LEU B N 1
ATOM 9791 C CA . LEU B 1 519 ? 22.047 1.192 8.992 1 96.38 519 LEU B CA 1
ATOM 9792 C C . LEU B 1 519 ? 21.625 -0.26 9.172 1 96.38 519 LEU B C 1
ATOM 9794 O O . LEU B 1 519 ? 20.438 -0.58 9.062 1 96.38 519 LEU B O 1
ATOM 9798 N N . LEU B 1 520 ? 22.609 -1.153 9.359 1 96.5 520 LEU B N 1
ATOM 9799 C CA . LEU B 1 520 ? 22.297 -2.543 9.664 1 96.5 520 LEU B CA 1
ATOM 9800 C C . LEU B 1 520 ? 21.469 -2.645 10.945 1 96.5 520 LEU B C 1
ATOM 9802 O O . LEU B 1 520 ? 20.484 -3.398 11 1 96.5 520 LEU B O 1
ATOM 9806 N N . TRP B 1 521 ? 21.922 -1.882 11.875 1 95.56 521 TRP B N 1
ATOM 9807 C CA . TRP B 1 521 ? 21.219 -1.826 13.148 1 95.56 521 TRP B CA 1
ATOM 9808 C C . TRP B 1 521 ? 19.781 -1.333 12.953 1 95.56 521 TRP B C 1
ATOM 9810 O O . TRP B 1 521 ? 18.844 -1.912 13.5 1 95.56 521 TRP B O 1
ATOM 9820 N N . ARG B 1 522 ? 19.578 -0.338 12.188 1 94.31 522 ARG B N 1
ATOM 9821 C CA . ARG B 1 522 ? 18.266 0.224 11.883 1 94.31 522 ARG B CA 1
ATOM 9822 C C . ARG B 1 522 ? 17.359 -0.815 11.227 1 94.31 522 ARG B C 1
ATOM 9824 O O . ARG B 1 522 ? 16.203 -0.964 11.609 1 94.31 522 ARG B O 1
ATOM 9831 N N . GLU B 1 523 ? 17.953 -1.507 10.273 1 93.62 523 GLU B N 1
ATOM 9832 C CA . GLU B 1 523 ? 17.172 -2.49 9.531 1 93.62 523 GLU B CA 1
ATOM 9833 C C . GLU B 1 523 ? 16.781 -3.67 10.414 1 93.62 523 GLU B C 1
ATOM 9835 O O . GLU B 1 523 ? 15.664 -4.191 10.312 1 93.62 523 GLU B O 1
ATOM 9840 N N . LEU B 1 524 ? 17.672 -4.125 11.227 1 92.81 524 LEU B N 1
ATOM 9841 C CA . LEU B 1 524 ? 17.391 -5.238 12.125 1 92.81 524 LEU B CA 1
ATOM 9842 C C . LEU B 1 524 ? 16.312 -4.863 13.141 1 92.81 524 LEU B C 1
ATOM 9844 O O . LEU B 1 524 ? 15.422 -5.664 13.422 1 92.81 524 LEU B O 1
ATOM 9848 N N . LEU B 1 525 ? 16.359 -3.625 13.641 1 89.88 525 LEU B N 1
ATOM 9849 C CA . LEU B 1 525 ? 15.359 -3.16 14.594 1 89.88 525 LEU B CA 1
ATOM 9850 C C . LEU B 1 525 ? 13.984 -3.059 13.93 1 89.88 525 LEU B C 1
ATOM 9852 O O . LEU B 1 525 ? 12.977 -3.461 14.516 1 89.88 525 LEU B O 1
ATOM 9856 N N . SER B 1 526 ? 14.016 -2.486 12.773 1 88.06 526 SER B N 1
ATOM 9857 C CA . SER B 1 526 ? 12.766 -2.311 12.047 1 88.06 526 SER B CA 1
ATOM 9858 C C . SER B 1 526 ? 12.125 -3.654 11.719 1 88.06 526 SER B C 1
ATOM 9860 O O . SER B 1 526 ? 10.906 -3.807 11.812 1 88.06 526 SER B O 1
ATOM 9862 N N . THR B 1 527 ? 12.922 -4.637 11.391 1 87.69 527 THR B N 1
ATOM 9863 C CA . THR B 1 527 ? 12.414 -5.949 11 1 87.69 527 THR B CA 1
ATOM 9864 C C . THR B 1 527 ? 11.953 -6.738 12.227 1 87.69 527 THR B C 1
ATOM 9866 O O . THR B 1 527 ? 10.883 -7.352 12.211 1 87.69 527 THR B O 1
ATOM 9869 N N . MET B 1 528 ? 12.664 -6.684 13.266 1 88.19 528 MET B N 1
ATOM 9870 C CA . MET B 1 528 ? 12.398 -7.512 14.438 1 88.19 528 MET B CA 1
ATOM 9871 C C . MET B 1 528 ? 11.211 -6.969 15.227 1 88.19 528 MET B C 1
ATOM 9873 O O . MET B 1 528 ? 10.547 -7.719 15.945 1 88.19 528 MET B O 1
ATOM 9877 N N . ARG B 1 529 ? 10.914 -5.699 15.07 1 86.31 529 ARG B N 1
ATOM 9878 C CA . ARG B 1 529 ? 9.836 -5.102 15.852 1 86.31 529 ARG B CA 1
ATOM 9879 C C . ARG B 1 529 ? 8.523 -5.102 15.07 1 86.31 529 ARG B C 1
ATOM 9881 O O . ARG B 1 529 ? 7.488 -4.68 15.586 1 86.31 529 ARG B O 1
ATOM 9888 N N . ASN B 1 530 ? 8.531 -5.543 13.891 1 80.75 530 ASN B N 1
ATOM 9889 C CA . ASN B 1 530 ? 7.312 -5.789 13.133 1 80.75 530 ASN B CA 1
ATOM 9890 C C . ASN B 1 530 ? 6.867 -7.242 13.242 1 80.75 530 ASN B C 1
ATOM 9892 O O . ASN B 1 530 ? 7.5 -8.133 12.672 1 80.75 530 ASN B O 1
ATOM 9896 N N . PRO B 1 531 ? 5.844 -7.504 13.898 1 76.75 531 PRO B N 1
ATOM 9897 C CA . PRO B 1 531 ? 5.453 -8.891 14.148 1 76.75 531 PRO B CA 1
ATOM 9898 C C . PRO B 1 531 ? 5.07 -9.633 12.867 1 76.75 531 PRO B C 1
ATOM 9900 O O . PRO B 1 531 ? 5.312 -10.836 12.75 1 76.75 531 PRO B O 1
ATOM 9903 N N . MET B 1 532 ? 4.543 -8.984 11.945 1 77.31 532 MET B N 1
ATOM 9904 C CA . MET B 1 532 ? 4.102 -9.656 10.727 1 77.31 532 MET B CA 1
ATOM 9905 C C . MET B 1 532 ? 5.285 -9.984 9.828 1 77.31 532 MET B C 1
ATOM 9907 O O . MET B 1 532 ? 5.25 -10.977 9.086 1 77.31 532 MET B O 1
ATOM 9911 N N . ASP B 1 533 ? 6.32 -9.312 9.992 1 78.88 533 ASP B N 1
ATOM 9912 C CA . ASP B 1 533 ? 7.445 -9.484 9.078 1 78.88 533 ASP B CA 1
ATOM 9913 C C . ASP B 1 533 ? 8.289 -10.695 9.469 1 78.88 533 ASP B C 1
ATOM 9915 O O . ASP B 1 533 ? 8.914 -11.328 8.609 1 78.88 533 ASP B O 1
ATOM 9919 N N . VAL B 1 534 ? 8.391 -11.008 10.781 1 87.31 534 VAL B N 1
ATOM 9920 C CA . VAL B 1 534 ? 9.281 -12.094 11.172 1 87.31 534 VAL B CA 1
ATOM 9921 C C . VAL B 1 534 ? 8.453 -13.297 11.617 1 87.31 534 VAL B C 1
ATOM 9923 O O . VAL B 1 534 ? 8.469 -14.344 10.969 1 87.31 534 VAL B O 1
ATOM 9926 N N . ALA B 1 535 ? 7.578 -13.094 12.602 1 87.81 535 ALA B N 1
ATOM 9927 C CA . ALA B 1 535 ? 6.781 -14.203 13.117 1 87.81 535 ALA B CA 1
ATOM 9928 C C . ALA B 1 535 ? 5.711 -14.617 12.109 1 87.81 535 ALA B C 1
ATOM 9930 O O . ALA B 1 535 ? 5.512 -15.812 11.859 1 87.81 535 ALA B O 1
ATOM 9931 N N . GLY B 1 536 ? 5.051 -13.641 11.547 1 84.81 536 GLY B N 1
ATOM 9932 C CA . GLY B 1 536 ? 4.004 -13.938 10.578 1 84.81 536 GLY B CA 1
ATOM 9933 C C . GLY B 1 536 ? 4.504 -14.688 9.359 1 84.81 536 GLY B C 1
ATOM 9934 O O . GLY B 1 536 ? 3.846 -15.609 8.875 1 84.81 536 GLY B O 1
ATOM 9935 N N . ARG B 1 537 ? 5.633 -14.484 8.867 1 88.56 537 ARG B N 1
ATOM 9936 C CA . ARG B 1 537 ? 6.203 -15.125 7.691 1 88.56 537 ARG B CA 1
ATOM 9937 C C . ARG B 1 537 ? 6.586 -16.578 7.992 1 88.56 537 ARG B C 1
ATOM 9939 O O . ARG B 1 537 ? 6.34 -17.469 7.18 1 88.56 537 ARG B O 1
ATOM 9946 N N . MET B 1 538 ? 7.148 -16.703 9.148 1 93.25 538 MET B N 1
ATOM 9947 C CA . MET B 1 538 ? 7.508 -18.062 9.516 1 93.25 538 MET B CA 1
ATOM 9948 C C . MET B 1 538 ? 6.266 -18.953 9.617 1 93.25 538 MET B C 1
ATOM 9950 O O . MET B 1 538 ? 6.293 -20.109 9.227 1 93.25 538 MET B O 1
ATOM 9954 N N . ILE B 1 539 ? 5.191 -18.375 10.031 1 91.88 539 ILE B N 1
ATOM 9955 C CA . ILE B 1 539 ? 3.955 -19.141 10.156 1 91.88 539 ILE B CA 1
ATOM 9956 C C . ILE B 1 539 ? 3.494 -19.609 8.781 1 91.88 539 ILE B C 1
ATOM 9958 O O . ILE B 1 539 ? 3.158 -20.781 8.602 1 91.88 539 ILE B O 1
ATOM 9962 N N . ILE B 1 540 ? 3.5 -18.75 7.816 1 91 540 ILE B N 1
ATOM 9963 C CA . ILE B 1 540 ? 2.988 -19.125 6.504 1 91 540 ILE B CA 1
ATOM 9964 C C . ILE B 1 540 ? 3.955 -20.109 5.836 1 91 540 ILE B C 1
ATOM 9966 O O . ILE B 1 540 ? 3.531 -21.031 5.145 1 91 540 ILE B O 1
ATOM 9970 N N . PHE B 1 541 ? 5.293 -19.938 6.031 1 94.75 541 PHE B N 1
ATOM 9971 C CA . PHE B 1 541 ? 6.266 -20.875 5.469 1 94.75 541 PHE B CA 1
ATOM 9972 C C . PHE B 1 541 ? 6.09 -22.266 6.07 1 94.75 541 PHE B C 1
ATOM 9974 O O . PHE B 1 541 ? 6.078 -23.266 5.348 1 94.75 541 PHE B O 1
ATOM 9981 N N . ALA B 1 542 ? 5.891 -22.281 7.367 1 96.31 542 ALA B N 1
ATOM 9982 C CA . ALA B 1 542 ? 5.801 -23.562 8.07 1 96.31 542 ALA B CA 1
ATOM 9983 C C . ALA B 1 542 ? 4.496 -24.281 7.734 1 96.31 542 ALA B C 1
ATOM 9985 O O . ALA B 1 542 ? 4.5 -25.469 7.422 1 96.31 542 ALA B O 1
ATOM 9986 N N . TYR B 1 543 ? 3.443 -23.609 7.695 1 95.25 543 TYR B N 1
ATOM 9987 C CA . TYR B 1 543 ? 2.158 -24.297 7.566 1 95.25 543 TYR B CA 1
ATOM 9988 C C . TYR B 1 543 ? 1.844 -24.594 6.105 1 95.25 543 TYR B C 1
ATOM 9990 O O . TYR B 1 543 ? 1.189 -25.578 5.793 1 95.25 543 TYR B O 1
ATOM 9998 N N . VAL B 1 544 ? 2.246 -23.766 5.188 1 94.56 544 VAL B N 1
ATOM 9999 C CA . VAL B 1 544 ? 2.158 -24.141 3.777 1 94.56 544 VAL B CA 1
ATOM 10000 C C . VAL B 1 544 ? 3.023 -25.359 3.512 1 94.56 544 VAL B C 1
ATOM 10002 O O . VAL B 1 544 ? 2.625 -26.266 2.762 1 94.56 544 VAL B O 1
ATOM 10005 N N . ALA B 1 545 ? 4.184 -25.359 4.199 1 97.44 545 ALA B N 1
ATOM 10006 C CA . ALA B 1 545 ? 5.07 -26.516 4.059 1 97.44 545 ALA B CA 1
ATOM 10007 C C . ALA B 1 545 ? 4.414 -27.781 4.617 1 97.44 545 ALA B C 1
ATOM 10009 O O . ALA B 1 545 ? 4.508 -28.844 4.016 1 97.44 545 ALA B O 1
ATOM 10010 N N . VAL B 1 546 ? 3.756 -27.641 5.73 1 96.75 546 VAL B N 1
ATOM 10011 C CA . VAL B 1 546 ? 3.049 -28.781 6.312 1 96.75 546 VAL B CA 1
ATOM 10012 C C . VAL B 1 546 ? 1.94 -29.25 5.371 1 96.75 546 VAL B C 1
ATOM 10014 O O . VAL B 1 546 ? 1.738 -30.438 5.176 1 96.75 546 VAL B O 1
ATOM 10017 N N . PHE B 1 547 ? 1.308 -28.359 4.836 1 95.44 547 PHE B N 1
ATOM 10018 C CA . PHE B 1 547 ? 0.24 -28.656 3.887 1 95.44 547 PHE B CA 1
ATOM 10019 C C . PHE B 1 547 ? 0.781 -29.422 2.684 1 95.44 547 PHE B C 1
ATOM 10021 O O . PHE B 1 547 ? 0.24 -30.453 2.311 1 95.44 547 PHE B O 1
ATOM 10028 N N . ILE B 1 548 ? 1.861 -29 2.088 1 95.81 548 ILE B N 1
ATOM 10029 C CA . ILE B 1 548 ? 2.492 -29.656 0.949 1 95.81 548 ILE B CA 1
ATOM 10030 C C . ILE B 1 548 ? 3.004 -31.031 1.367 1 95.81 548 ILE B C 1
ATOM 10032 O O . ILE B 1 548 ? 2.797 -32.031 0.66 1 95.81 548 ILE B O 1
ATOM 10036 N N . GLY B 1 549 ? 3.629 -31.078 2.562 1 96.19 549 GLY B N 1
ATOM 10037 C CA . GLY B 1 549 ? 4.152 -32.344 3.076 1 96.19 549 GLY B CA 1
ATOM 10038 C C . GLY B 1 549 ? 3.08 -33.406 3.289 1 96.19 549 GLY B C 1
ATOM 10039 O O . GLY B 1 549 ? 3.303 -34.562 3.031 1 96.19 549 GLY B O 1
ATOM 10040 N N . LEU B 1 550 ? 1.945 -32.938 3.662 1 95 550 LEU B N 1
ATOM 10041 C CA . LEU B 1 550 ? 0.846 -33.875 3.891 1 95 550 LEU B CA 1
ATOM 10042 C C . LEU B 1 550 ? 0.299 -34.406 2.57 1 95 550 LEU B C 1
ATOM 10044 O O . LEU B 1 550 ? -0.139 -35.562 2.492 1 95 550 LEU B O 1
ATOM 10048 N N . ILE B 1 551 ? 0.375 -33.594 1.571 1 94.31 551 ILE B N 1
ATOM 10049 C CA . ILE B 1 551 ? -0.094 -34 0.252 1 94.31 551 ILE B CA 1
ATOM 10050 C C . ILE B 1 551 ? 0.871 -35.031 -0.344 1 94.31 551 ILE B C 1
ATOM 10052 O O . ILE B 1 551 ? 0.443 -36.031 -0.921 1 94.31 551 ILE B O 1
ATOM 10056 N N . PHE B 1 552 ? 2.121 -34.812 -0.177 1 95.31 552 PHE B N 1
ATOM 10057 C CA . PHE B 1 552 ? 3.145 -35.688 -0.737 1 95.31 552 PHE B CA 1
ATOM 10058 C C . PHE B 1 552 ? 3.781 -36.531 0.352 1 95.31 552 PHE B C 1
ATOM 10060 O O . PHE B 1 552 ? 5 -36.719 0.366 1 95.31 552 PHE B O 1
ATOM 10067 N N . TRP B 1 553 ? 2.947 -37.031 1.214 1 94.62 553 TRP B N 1
ATOM 10068 C CA . TRP B 1 553 ? 3.398 -37.75 2.389 1 94.62 553 TRP B CA 1
ATOM 10069 C C . TRP B 1 553 ? 4.078 -39.062 1.982 1 94.62 553 TRP B C 1
ATOM 10071 O O . TRP B 1 553 ? 3.451 -39.938 1.362 1 94.62 553 TRP B O 1
ATOM 10081 N N . ARG B 1 554 ? 5.344 -39.219 2.221 1 93.5 554 ARG B N 1
ATOM 10082 C CA . ARG B 1 554 ? 6.117 -40.438 2.043 1 93.5 554 ARG B CA 1
ATOM 10083 C C . ARG B 1 554 ? 5.906 -41 0.65 1 93.5 554 ARG B C 1
ATOM 10085 O O . ARG B 1 554 ? 5.34 -42.094 0.506 1 93.5 554 ARG B O 1
ATOM 10092 N N . LEU B 1 555 ? 6.566 -40.438 -0.257 1 90.94 555 LEU B N 1
ATOM 10093 C CA . LEU B 1 555 ? 6.457 -40.844 -1.65 1 90.94 555 LEU B CA 1
ATOM 10094 C C . LEU B 1 555 ? 7.168 -42.188 -1.877 1 90.94 555 LEU B C 1
ATOM 10096 O O . LEU B 1 555 ? 8.242 -42.406 -1.319 1 90.94 555 LEU B O 1
ATOM 10100 N N . GLY B 1 556 ? 6.531 -43.031 -2.582 1 85 556 GLY B N 1
ATOM 10101 C CA . GLY B 1 556 ? 7.117 -44.312 -2.9 1 85 556 GLY B CA 1
ATOM 10102 C C . GLY B 1 556 ? 8.117 -44.25 -4.035 1 85 556 GLY B C 1
ATOM 10103 O O . GLY B 1 556 ? 8.305 -43.219 -4.652 1 85 556 GLY B O 1
ATOM 10104 N N . ASP B 1 557 ? 8.797 -45.375 -4.316 1 80.19 557 ASP B N 1
ATOM 10105 C CA . ASP B 1 557 ? 9.82 -45.406 -5.348 1 80.19 557 ASP B CA 1
ATOM 10106 C C . ASP B 1 557 ? 9.289 -46.062 -6.629 1 80.19 557 ASP B C 1
ATOM 10108 O O . ASP B 1 557 ? 10.062 -46.375 -7.539 1 80.19 557 ASP B O 1
ATOM 10112 N N . ASP B 1 558 ? 7.957 -46.156 -6.664 1 80.69 558 ASP B N 1
ATOM 10113 C CA . ASP B 1 558 ? 7.34 -46.719 -7.867 1 80.69 558 ASP B CA 1
ATOM 10114 C C . ASP B 1 558 ? 7.113 -45.625 -8.914 1 80.69 558 ASP B C 1
ATOM 10116 O O . ASP B 1 558 ? 7.574 -44.5 -8.758 1 80.69 558 ASP B O 1
ATOM 10120 N N . VAL B 1 559 ? 6.469 -46.031 -10.008 1 78.88 559 VAL B N 1
ATOM 10121 C CA . VAL B 1 559 ? 6.262 -45.125 -11.117 1 78.88 559 VAL B CA 1
ATOM 10122 C C . VAL B 1 559 ? 5.414 -43.938 -10.656 1 78.88 559 VAL B C 1
ATOM 10124 O O . VAL B 1 559 ? 5.664 -42.781 -11.055 1 78.88 559 VAL B O 1
ATOM 10127 N N . ASP B 1 560 ? 4.449 -44.219 -9.812 1 80.5 560 ASP B N 1
ATOM 10128 C CA . ASP B 1 560 ? 3.625 -43.125 -9.281 1 80.5 560 ASP B CA 1
ATOM 10129 C C . ASP B 1 560 ? 4.445 -42.188 -8.391 1 80.5 560 ASP B C 1
ATOM 10131 O O . ASP B 1 560 ? 4.242 -41 -8.391 1 80.5 560 ASP B O 1
ATOM 10135 N N . GLY B 1 561 ? 5.289 -42.812 -7.668 1 86.75 561 GLY B N 1
ATOM 10136 C CA . GLY B 1 561 ? 6.18 -42.031 -6.832 1 86.75 561 GLY B CA 1
ATOM 10137 C C . GLY B 1 561 ? 7.113 -41.125 -7.633 1 86.75 561 GLY B C 1
ATOM 10138 O O . GLY B 1 561 ? 7.441 -40.031 -7.199 1 86.75 561 GLY B O 1
ATOM 10139 N N . LEU B 1 562 ? 7.504 -41.625 -8.805 1 88.81 562 LEU B N 1
ATOM 10140 C CA . LEU B 1 562 ? 8.367 -40.812 -9.672 1 88.81 562 LEU B CA 1
ATOM 10141 C C . LEU B 1 562 ? 7.648 -39.562 -10.156 1 88.81 562 LEU B C 1
ATOM 10143 O O . LEU B 1 562 ? 8.195 -38.469 -10.078 1 88.81 562 LEU B O 1
ATOM 10147 N N . ARG B 1 563 ? 6.449 -39.719 -10.633 1 88.19 563 ARG B N 1
ATOM 10148 C CA . ARG B 1 563 ? 5.672 -38.562 -11.109 1 88.19 563 ARG B CA 1
ATOM 10149 C C . ARG B 1 563 ? 5.426 -37.562 -9.984 1 88.19 563 ARG B C 1
ATOM 10151 O O . ARG B 1 563 ? 5.566 -36.375 -10.18 1 88.19 563 ARG B O 1
ATOM 10158 N N . ASN B 1 564 ? 5.105 -38.094 -8.797 1 92.38 564 ASN B N 1
ATOM 10159 C CA . ASN B 1 564 ? 4.816 -37.219 -7.66 1 92.38 564 ASN B CA 1
ATOM 10160 C C . ASN B 1 564 ? 6.066 -36.469 -7.184 1 92.38 564 ASN B C 1
ATOM 10162 O O . ASN B 1 564 ? 5.98 -35.344 -6.719 1 92.38 564 ASN B O 1
ATOM 10166 N N . ARG B 1 565 ? 7.199 -37.125 -7.324 1 94.75 565 ARG B N 1
ATOM 10167 C CA . ARG B 1 565 ? 8.453 -36.469 -6.969 1 94.75 565 ARG B CA 1
ATOM 10168 C C . ARG B 1 565 ? 8.742 -35.312 -7.918 1 94.75 565 ARG B C 1
ATOM 10170 O O . ARG B 1 565 ? 9.172 -34.25 -7.484 1 94.75 565 ARG B O 1
ATOM 10177 N N . LEU B 1 566 ? 8.484 -35.531 -9.195 1 94.81 566 LEU B N 1
ATOM 10178 C CA . LEU B 1 566 ? 8.703 -34.5 -10.188 1 94.81 566 LEU B CA 1
ATOM 10179 C C . LEU B 1 566 ? 7.781 -33.312 -9.922 1 94.81 566 LEU B C 1
ATOM 10181 O O . LEU B 1 566 ? 8.227 -32.156 -9.945 1 94.81 566 LEU B O 1
ATOM 10185 N N . THR B 1 567 ? 6.547 -33.594 -9.617 1 95.38 567 THR B N 1
ATOM 10186 C CA . THR B 1 567 ? 5.566 -32.562 -9.391 1 95.38 567 THR B CA 1
ATOM 10187 C C . THR B 1 567 ? 5.875 -31.797 -8.102 1 95.38 567 THR B C 1
ATOM 10189 O O . THR B 1 567 ? 5.656 -30.578 -8.023 1 95.38 567 THR B O 1
ATOM 10192 N N . LEU B 1 568 ? 6.332 -32.5 -7.121 1 96.5 568 LEU B N 1
ATOM 10193 C CA . LEU B 1 568 ? 6.68 -31.859 -5.855 1 96.5 568 LEU B CA 1
ATOM 10194 C C . LEU B 1 568 ? 7.82 -30.859 -6.043 1 96.5 568 LEU B C 1
ATOM 10196 O O . LEU B 1 568 ? 7.746 -29.734 -5.562 1 96.5 568 LEU B O 1
ATOM 10200 N N . LEU B 1 569 ? 8.883 -31.281 -6.777 1 97.75 569 LEU B N 1
ATOM 10201 C CA . LEU B 1 569 ? 10.047 -30.422 -6.969 1 97.75 569 LEU B CA 1
ATOM 10202 C C . LEU B 1 569 ? 9.672 -29.172 -7.742 1 97.75 569 LEU B C 1
ATOM 10204 O O . LEU B 1 569 ? 10.07 -28.062 -7.375 1 97.75 569 LEU B O 1
ATOM 10208 N N . TYR B 1 570 ? 8.875 -29.312 -8.727 1 96.38 570 TYR B N 1
ATOM 10209 C CA . TYR B 1 570 ? 8.414 -28.172 -9.508 1 96.38 570 TYR B CA 1
ATOM 10210 C C . TYR B 1 570 ? 7.523 -27.266 -8.672 1 96.38 570 TYR B C 1
ATOM 10212 O O . TYR B 1 570 ? 7.707 -26.047 -8.664 1 96.38 570 TYR B O 1
ATOM 10220 N N . SER B 1 571 ? 6.531 -27.859 -8.008 1 95.44 571 SER B N 1
ATOM 10221 C CA . SER B 1 571 ? 5.543 -27.062 -7.285 1 95.44 571 SER B CA 1
ATOM 10222 C C . SER B 1 571 ? 6.176 -26.344 -6.102 1 95.44 571 SER B C 1
ATOM 10224 O O . SER B 1 571 ? 5.762 -25.234 -5.754 1 95.44 571 SER B O 1
ATOM 10226 N N . GLN B 1 572 ? 7.133 -26.969 -5.484 1 96.38 572 GLN B N 1
ATOM 10227 C CA . GLN B 1 572 ? 7.82 -26.297 -4.391 1 96.38 572 GLN B CA 1
ATOM 10228 C C . GLN B 1 572 ? 8.547 -25.062 -4.883 1 96.38 572 GLN B C 1
ATOM 10230 O O . GLN B 1 572 ? 8.523 -24.016 -4.223 1 96.38 572 GLN B O 1
ATOM 10235 N N . ALA B 1 573 ? 9.242 -25.156 -6.012 1 96.62 573 ALA B N 1
ATOM 10236 C CA . ALA B 1 573 ? 9.891 -23.984 -6.605 1 96.62 573 ALA B CA 1
ATOM 10237 C C . ALA B 1 573 ? 8.875 -22.906 -6.934 1 96.62 573 ALA B C 1
ATOM 10239 O O . ALA B 1 573 ? 9.148 -21.719 -6.75 1 96.62 573 ALA B O 1
ATOM 10240 N N . GLN B 1 574 ? 7.727 -23.328 -7.363 1 94.38 574 GLN B N 1
ATOM 10241 C CA . GLN B 1 574 ? 6.68 -22.375 -7.715 1 94.38 574 GLN B CA 1
ATOM 10242 C C . GLN B 1 574 ? 6.16 -21.641 -6.477 1 94.38 574 GLN B C 1
ATOM 10244 O O . GLN B 1 574 ? 5.891 -20.438 -6.523 1 94.38 574 GLN B O 1
ATOM 10249 N N . VAL B 1 575 ? 5.957 -22.344 -5.441 1 94.81 575 VAL B N 1
ATOM 10250 C CA . VAL B 1 575 ? 5.465 -21.75 -4.203 1 94.81 575 VAL B CA 1
ATOM 10251 C C . VAL B 1 575 ? 6.449 -20.703 -3.709 1 94.81 575 VAL B C 1
ATOM 10253 O O . VAL B 1 575 ? 6.043 -19.625 -3.244 1 94.81 575 VAL B O 1
ATOM 10256 N N . TYR B 1 576 ? 7.754 -20.984 -3.799 1 96 576 TYR B N 1
ATOM 10257 C CA . TYR B 1 576 ? 8.773 -20.047 -3.32 1 96 576 TYR B CA 1
ATOM 10258 C C . TYR B 1 576 ? 8.867 -18.828 -4.23 1 96 576 TYR B C 1
ATOM 10260 O O . TYR B 1 576 ? 9.445 -17.812 -3.85 1 96 576 TYR B O 1
ATOM 10268 N N . LEU B 1 577 ? 8.336 -18.922 -5.434 1 93.06 577 LEU B N 1
ATOM 10269 C CA . LEU B 1 577 ? 8.227 -17.766 -6.309 1 93.06 577 LEU B CA 1
ATOM 10270 C C . LEU B 1 577 ? 7.094 -16.844 -5.859 1 93.06 577 LEU B C 1
ATOM 10272 O O . LEU B 1 577 ? 7.145 -15.633 -6.094 1 93.06 577 LEU B O 1
ATOM 10276 N N . LEU B 1 578 ? 6.078 -17.438 -5.215 1 90.19 578 LEU B N 1
ATOM 10277 C CA . LEU B 1 578 ? 4.863 -16.703 -4.867 1 90.19 578 LEU B CA 1
ATOM 10278 C C . LEU B 1 578 ? 4.984 -16.078 -3.482 1 90.19 578 LEU B C 1
ATOM 10280 O O . LEU B 1 578 ? 4.395 -15.031 -3.219 1 90.19 578 LEU B O 1
ATOM 10284 N N . MET B 1 579 ? 5.781 -16.672 -2.682 1 92 579 MET B N 1
ATOM 10285 C CA . MET B 1 579 ? 5.82 -16.297 -1.268 1 92 579 MET B CA 1
ATOM 10286 C C . MET B 1 579 ? 6.312 -14.867 -1.088 1 92 579 MET B C 1
ATOM 10288 O O . MET B 1 579 ? 5.832 -14.148 -0.209 1 92 579 MET B O 1
ATOM 10292 N N . PRO B 1 580 ? 7.16 -14.391 -1.926 1 92 580 PRO B N 1
ATOM 10293 C CA . PRO B 1 580 ? 7.695 -13.047 -1.675 1 92 580 PRO B CA 1
ATOM 10294 C C . PRO B 1 580 ? 6.668 -11.945 -1.939 1 92 580 PRO B C 1
ATOM 10296 O O . PRO B 1 580 ? 6.875 -10.797 -1.539 1 92 580 PRO B O 1
ATOM 10299 N N . TYR B 1 581 ? 5.539 -12.18 -2.545 1 88.81 581 TYR B N 1
ATOM 10300 C CA . TYR B 1 581 ? 4.531 -11.164 -2.842 1 88.81 581 TYR B CA 1
ATOM 10301 C C . TYR B 1 581 ? 3.957 -10.578 -1.558 1 88.81 581 TYR B C 1
ATOM 10303 O O . TYR B 1 581 ? 3.418 -9.469 -1.563 1 88.81 581 TYR B O 1
ATOM 10311 N N . VAL B 1 582 ? 4.141 -11.258 -0.467 1 83.31 582 VAL B N 1
ATOM 10312 C CA . VAL B 1 582 ? 3.639 -10.789 0.821 1 83.31 582 VAL B CA 1
ATOM 10313 C C . VAL B 1 582 ? 4.414 -9.547 1.256 1 83.31 582 VAL B C 1
ATOM 10315 O O . VAL B 1 582 ? 3.898 -8.727 2.018 1 83.31 582 VAL B O 1
ATOM 10318 N N . TYR B 1 583 ? 5.598 -9.297 0.61 1 84.62 583 TYR B N 1
ATOM 10319 C CA . TYR B 1 583 ? 6.484 -8.227 1.057 1 84.62 583 TYR B CA 1
ATOM 10320 C C . TYR B 1 583 ? 6.355 -7 0.161 1 84.62 583 TYR B C 1
ATOM 10322 O O . TYR B 1 583 ? 7.117 -6.039 0.3 1 84.62 583 TYR B O 1
ATOM 10330 N N . MET B 1 584 ? 5.449 -6.984 -0.681 1 84.56 584 MET B N 1
ATOM 10331 C CA . MET B 1 584 ? 5.383 -5.914 -1.671 1 84.56 584 MET B CA 1
ATOM 10332 C C . MET B 1 584 ? 5.188 -4.559 -0.997 1 84.56 584 MET B C 1
ATOM 10334 O O . MET B 1 584 ? 5.789 -3.564 -1.404 1 84.56 584 MET B O 1
ATOM 10338 N N . SER B 1 585 ? 4.363 -4.516 0.058 1 82.62 585 SER B N 1
ATOM 10339 C CA . SER B 1 585 ? 4.145 -3.262 0.77 1 82.62 585 SER B CA 1
ATOM 10340 C C . SER B 1 585 ? 5.418 -2.787 1.461 1 82.62 585 SER B C 1
ATOM 10342 O O . SER B 1 585 ? 5.652 -1.584 1.586 1 82.62 585 SER B O 1
ATOM 10344 N N . LEU B 1 586 ? 6.184 -3.715 1.881 1 85.81 586 LEU B N 1
ATOM 10345 C CA . LEU B 1 586 ? 7.441 -3.383 2.539 1 85.81 586 LEU B CA 1
ATOM 10346 C C . LEU B 1 586 ? 8.438 -2.793 1.544 1 85.81 586 LEU B C 1
ATOM 10348 O O . LEU B 1 586 ? 9.148 -1.843 1.865 1 85.81 586 LEU B O 1
ATOM 10352 N N . TYR B 1 587 ? 8.453 -3.34 0.32 1 90.56 587 TYR B N 1
ATOM 10353 C CA . TYR B 1 587 ? 9.352 -2.818 -0.709 1 90.56 587 TYR B CA 1
ATOM 10354 C C . TYR B 1 587 ? 8.992 -1.38 -1.064 1 90.56 587 TYR B C 1
ATOM 10356 O O . TYR B 1 587 ? 9.875 -0.542 -1.253 1 90.56 587 TYR B O 1
ATOM 10364 N N . SER B 1 588 ? 7.762 -1.158 -1.138 1 87.5 588 SER B N 1
ATOM 10365 C CA . SER B 1 588 ? 7.293 0.181 -1.484 1 87.5 588 SER B CA 1
ATOM 10366 C C . SER B 1 588 ? 7.617 1.182 -0.38 1 87.5 588 SER B C 1
ATOM 10368 O O . SER B 1 588 ? 8.008 2.318 -0.659 1 87.5 588 SER B O 1
ATOM 10370 N N . SER B 1 589 ? 7.406 0.798 0.825 1 87.88 589 SER B N 1
ATOM 10371 C CA . SER B 1 589 ? 7.738 1.666 1.95 1 87.88 589 SER B CA 1
ATOM 10372 C C . SER B 1 589 ? 9.234 1.941 2.016 1 87.88 589 SER B C 1
ATOM 10374 O O . SER B 1 589 ? 9.656 3.061 2.316 1 87.88 589 SER B O 1
ATOM 10376 N N . ASP B 1 590 ? 10.016 0.898 1.773 1 91.62 590 ASP B N 1
ATOM 10377 C CA . ASP B 1 590 ? 11.461 1.052 1.772 1 91.62 590 ASP B CA 1
ATOM 10378 C C . ASP B 1 590 ? 11.906 2.064 0.72 1 91.62 590 ASP B C 1
ATOM 10380 O O . ASP B 1 590 ? 12.828 2.854 0.958 1 91.62 590 ASP B O 1
ATOM 10384 N N . LYS B 1 591 ? 11.305 1.927 -0.384 1 91.69 591 LYS B N 1
ATOM 10385 C CA . LYS B 1 591 ? 11.617 2.879 -1.445 1 91.69 591 LYS B CA 1
ATOM 10386 C C . LYS B 1 591 ? 11.305 4.309 -1.011 1 91.69 591 LYS B C 1
ATOM 10388 O O . LYS B 1 591 ? 12.094 5.223 -1.255 1 91.69 591 LYS B O 1
ATOM 10393 N N . ALA B 1 592 ? 10.211 4.496 -0.387 1 87.5 592 ALA B N 1
ATOM 10394 C CA . ALA B 1 592 ? 9.812 5.82 0.076 1 87.5 592 ALA B CA 1
ATOM 10395 C C . ALA B 1 592 ? 10.789 6.363 1.112 1 87.5 592 ALA B C 1
ATOM 10397 O O . ALA B 1 592 ? 11.18 7.531 1.057 1 87.5 592 ALA B O 1
ATOM 10398 N N . TYR B 1 593 ? 11.172 5.52 2.053 1 90.38 593 TYR B N 1
ATOM 10399 C CA . TYR B 1 593 ? 12.148 5.926 3.059 1 90.38 593 TYR B CA 1
ATOM 10400 C C . TYR B 1 593 ? 13.492 6.246 2.414 1 90.38 593 TYR B C 1
ATOM 10402 O O . TYR B 1 593 ? 14.172 7.191 2.82 1 90.38 593 TYR B O 1
ATOM 10410 N N . PHE B 1 594 ? 13.852 5.469 1.437 1 92.94 594 PHE B N 1
ATOM 10411 C CA . PHE B 1 594 ? 15.117 5.68 0.748 1 92.94 594 PHE B CA 1
ATOM 10412 C C . PHE B 1 594 ? 15.133 7.027 0.035 1 92.94 594 PHE B C 1
ATOM 10414 O O . PHE B 1 594 ? 16.125 7.754 0.086 1 92.94 594 PHE B O 1
ATOM 10421 N N . ILE B 1 595 ? 14.062 7.332 -0.603 1 87.38 595 ILE B N 1
ATOM 10422 C CA . ILE B 1 595 ? 13.953 8.586 -1.335 1 87.38 595 ILE B CA 1
ATOM 10423 C C . ILE B 1 595 ? 14.07 9.758 -0.364 1 87.38 595 ILE B C 1
ATOM 10425 O O . ILE B 1 595 ? 14.812 10.711 -0.613 1 87.38 595 ILE B O 1
ATOM 10429 N N . ALA B 1 596 ? 13.391 9.68 0.73 1 83.94 596 ALA B N 1
ATOM 10430 C CA . ALA B 1 596 ? 13.43 10.742 1.732 1 83.94 596 ALA B CA 1
ATOM 10431 C C . ALA B 1 596 ? 14.836 10.906 2.307 1 83.94 596 ALA B C 1
ATOM 10433 O O . ALA B 1 596 ? 15.344 12.023 2.418 1 83.94 596 ALA B O 1
ATOM 10434 N N . ASP B 1 597 ? 15.469 9.773 2.561 1 87.06 597 ASP B N 1
ATOM 10435 C CA . ASP B 1 597 ? 16.797 9.789 3.166 1 87.06 597 ASP B CA 1
ATOM 10436 C C . ASP B 1 597 ? 17.844 10.242 2.16 1 87.06 597 ASP B C 1
ATOM 10438 O O . ASP B 1 597 ? 18.812 10.914 2.523 1 87.06 597 ASP B O 1
ATOM 10442 N N . SER B 1 598 ? 17.672 9.82 0.977 1 85.25 598 SER B N 1
ATOM 10443 C CA . SER B 1 598 ? 18.625 10.203 -0.064 1 85.25 598 SER B CA 1
ATOM 10444 C C . SER B 1 598 ? 18.516 11.688 -0.388 1 85.25 598 SER B C 1
ATOM 10446 O O . SER B 1 598 ? 19.516 12.328 -0.715 1 85.25 598 SER B O 1
ATOM 10448 N N . SER B 1 599 ? 17.297 12.172 -0.308 1 77.44 599 SER B N 1
ATOM 10449 C CA . SER B 1 599 ? 17.109 13.609 -0.517 1 77.44 599 SER B CA 1
ATOM 10450 C C . SER B 1 599 ? 17.812 14.422 0.57 1 77.44 599 SER B C 1
ATOM 10452 O O . SER B 1 599 ? 18.266 15.539 0.319 1 77.44 599 SER B O 1
ATOM 10454 N N . ALA B 1 600 ? 17.875 13.82 1.726 1 77.06 600 ALA B N 1
ATOM 10455 C CA . ALA B 1 600 ? 18.547 14.477 2.844 1 77.06 600 ALA B CA 1
ATOM 10456 C C . ALA B 1 600 ? 20.031 14.156 2.85 1 77.06 600 ALA B C 1
ATOM 10458 O O . ALA B 1 600 ? 20.766 14.625 3.721 1 77.06 600 ALA B O 1
ATOM 10459 N N . LYS B 1 601 ? 20.531 13.328 1.856 1 80.56 601 LYS B N 1
ATOM 10460 C CA . LYS B 1 601 ? 21.922 12.93 1.729 1 80.56 601 LYS B CA 1
ATOM 10461 C C . LYS B 1 601 ? 22.469 12.375 3.047 1 80.56 601 LYS B C 1
ATOM 10463 O O . LYS B 1 601 ? 23.547 12.781 3.5 1 80.56 601 LYS B O 1
ATOM 10468 N N . LEU B 1 602 ? 21.766 11.539 3.609 1 83.5 602 LEU B N 1
ATOM 10469 C CA . LEU B 1 602 ? 22.062 11.023 4.941 1 83.5 602 LEU B CA 1
ATOM 10470 C C . LEU B 1 602 ? 23.188 9.992 4.883 1 83.5 602 LEU B C 1
ATOM 10472 O O . LEU B 1 602 ? 23.953 9.859 5.832 1 83.5 602 LEU B O 1
ATOM 10476 N N . PHE B 1 603 ? 23.234 9.188 3.826 1 90.56 603 PHE B N 1
ATOM 10477 C CA . PHE B 1 603 ? 24.203 8.109 3.752 1 90.56 603 PHE B CA 1
ATOM 10478 C C . PHE B 1 603 ? 24.578 7.816 2.305 1 90.56 603 PHE B C 1
ATOM 10480 O O . PHE B 1 603 ? 23.969 8.359 1.379 1 90.56 603 PHE B O 1
ATOM 10487 N N . ARG B 1 604 ? 25.594 7.008 2.246 1 91.75 604 ARG B N 1
ATOM 10488 C CA . ARG B 1 604 ? 25.984 6.484 0.939 1 91.75 604 ARG B CA 1
ATOM 10489 C C . ARG B 1 604 ? 25.078 5.332 0.519 1 91.75 604 ARG B C 1
ATOM 10491 O O . ARG B 1 604 ? 24.734 4.484 1.34 1 91.75 604 ARG B O 1
ATOM 10498 N N . VAL B 1 605 ? 24.797 5.32 -0.785 1 94.56 605 VAL B N 1
ATOM 10499 C CA . VAL B 1 605 ? 23.875 4.316 -1.309 1 94.56 605 VAL B CA 1
ATOM 10500 C C . VAL B 1 605 ? 24.484 2.922 -1.126 1 94.56 605 VAL B C 1
ATOM 10502 O O . VAL B 1 605 ? 23.766 1.965 -0.827 1 94.56 605 VAL B O 1
ATOM 10505 N N . SER B 1 606 ? 25.766 2.764 -1.277 1 96.12 606 SER B N 1
ATOM 10506 C CA . SER B 1 606 ? 26.422 1.464 -1.156 1 96.12 606 SER B CA 1
ATOM 10507 C C . SER B 1 606 ? 26.297 0.916 0.261 1 96.12 606 SER B C 1
ATOM 10509 O O . SER B 1 606 ? 26.078 -0.28 0.452 1 96.12 606 SER B O 1
ATOM 10511 N N . ALA B 1 607 ? 26.438 1.803 1.264 1 96.06 607 ALA B N 1
ATOM 10512 C CA . ALA B 1 607 ? 26.312 1.368 2.652 1 96.06 607 ALA B CA 1
ATOM 10513 C C . ALA B 1 607 ? 24.875 0.949 2.969 1 96.06 607 ALA B C 1
ATOM 10515 O O . ALA B 1 607 ? 24.656 -0.05 3.658 1 96.06 607 ALA B O 1
ATOM 10516 N N . TYR B 1 608 ? 24 1.762 2.449 1 96.31 608 TYR B N 1
ATOM 10517 C CA . TYR B 1 608 ? 22.594 1.45 2.668 1 96.31 608 TYR B CA 1
ATOM 10518 C C . TYR B 1 608 ? 22.234 0.104 2.051 1 96.31 608 TYR B C 1
ATOM 10520 O O . TYR B 1 608 ? 21.594 -0.73 2.697 1 96.31 608 TYR B O 1
ATOM 10528 N N . TYR B 1 609 ? 22.578 -0.121 0.808 1 97.06 609 TYR B N 1
ATOM 10529 C CA . TYR B 1 609 ? 22.219 -1.341 0.093 1 97.06 609 TYR B CA 1
ATOM 10530 C C . TYR B 1 609 ? 22.828 -2.566 0.765 1 97.06 609 TYR B C 1
ATOM 10532 O O . TYR B 1 609 ? 22.172 -3.604 0.889 1 97.06 609 TYR B O 1
ATOM 10540 N N . ALA B 1 610 ? 24.078 -2.484 1.118 1 96.94 610 ALA B N 1
ATOM 10541 C CA . ALA B 1 610 ? 24.75 -3.594 1.797 1 96.94 610 ALA B CA 1
ATOM 10542 C C . ALA B 1 610 ? 24.047 -3.924 3.115 1 96.94 610 ALA B C 1
ATOM 10544 O O . ALA B 1 610 ? 23.828 -5.094 3.43 1 96.94 610 ALA B O 1
ATOM 10545 N N . ALA B 1 611 ? 23.75 -2.898 3.881 1 96.62 611 ALA B N 1
ATOM 10546 C CA . ALA B 1 611 ? 23.078 -3.1 5.168 1 96.62 611 ALA B CA 1
ATOM 10547 C C . ALA B 1 611 ? 21.719 -3.744 4.988 1 96.62 611 ALA B C 1
ATOM 10549 O O . ALA B 1 611 ? 21.375 -4.695 5.699 1 96.62 611 ALA B O 1
ATOM 10550 N N . LYS B 1 612 ? 21.016 -3.227 4.043 1 95 612 LYS B N 1
ATOM 10551 C CA . LYS B 1 612 ? 19.672 -3.736 3.793 1 95 612 LYS B CA 1
ATOM 10552 C C . LYS B 1 612 ? 19.703 -5.195 3.348 1 95 612 LYS B C 1
ATOM 10554 O O . LYS B 1 612 ? 18.906 -6.012 3.807 1 95 612 LYS B O 1
ATOM 10559 N N . THR B 1 613 ? 20.609 -5.57 2.473 1 94.94 613 THR B N 1
ATOM 10560 C CA . THR B 1 613 ? 20.734 -6.914 1.92 1 94.94 613 THR B CA 1
ATOM 10561 C C . THR B 1 613 ? 21.172 -7.906 2.994 1 94.94 613 THR B C 1
ATOM 10563 O O . THR B 1 613 ? 20.578 -8.984 3.129 1 94.94 613 THR B O 1
ATOM 10566 N N . ILE B 1 614 ? 22.109 -7.512 3.789 1 95.31 614 ILE B N 1
ATOM 10567 C CA . ILE B 1 614 ? 22.672 -8.414 4.785 1 95.31 614 ILE B CA 1
ATOM 10568 C C . ILE B 1 614 ? 21.688 -8.602 5.934 1 95.31 614 ILE B C 1
ATOM 10570 O O . ILE B 1 614 ? 21.578 -9.695 6.5 1 95.31 614 ILE B O 1
ATOM 10574 N N . ALA B 1 615 ? 20.969 -7.586 6.285 1 94.12 615 ALA B N 1
ATOM 10575 C CA . ALA B 1 615 ? 20.047 -7.621 7.418 1 94.12 615 ALA B CA 1
ATOM 10576 C C . ALA B 1 615 ? 18.938 -8.633 7.18 1 94.12 615 ALA B C 1
ATOM 10578 O O . ALA B 1 615 ? 18.438 -9.258 8.125 1 94.12 615 ALA B O 1
ATOM 10579 N N . VAL B 1 616 ? 18.547 -8.828 5.973 1 89.81 616 VAL B N 1
ATOM 10580 C CA . VAL B 1 616 ? 17.375 -9.625 5.664 1 89.81 616 VAL B CA 1
ATOM 10581 C C . VAL B 1 616 ? 17.766 -11.094 5.496 1 89.81 616 VAL B C 1
ATOM 10583 O O . VAL B 1 616 ? 16.953 -11.992 5.734 1 89.81 616 VAL B O 1
ATOM 10586 N N . ILE B 1 617 ? 18.984 -11.461 5.23 1 93.31 617 ILE B N 1
ATOM 10587 C CA . ILE B 1 617 ? 19.453 -12.773 4.809 1 93.31 617 ILE B CA 1
ATOM 10588 C C . ILE B 1 617 ? 19.172 -13.797 5.914 1 93.31 617 ILE B C 1
ATOM 10590 O O . ILE B 1 617 ? 18.625 -14.867 5.656 1 93.31 617 ILE B O 1
ATOM 10594 N N . PRO B 1 618 ? 19.453 -13.5 7.168 1 93 618 PRO B N 1
ATOM 10595 C CA . PRO B 1 618 ? 19.234 -14.523 8.195 1 93 618 PRO B CA 1
ATOM 10596 C C . PRO B 1 618 ? 17.75 -14.891 8.344 1 93 618 PRO B C 1
ATOM 10598 O O . PRO B 1 618 ? 17.422 -16.062 8.57 1 93 618 PRO B O 1
ATOM 10601 N N . PHE B 1 619 ? 16.906 -13.969 8.289 1 93.12 619 PHE B N 1
ATOM 10602 C CA . PHE B 1 619 ? 15.477 -14.234 8.438 1 93.12 619 PHE B CA 1
ATOM 10603 C C . PHE B 1 619 ? 14.938 -15 7.238 1 93.12 619 PHE B C 1
ATOM 10605 O O . PHE B 1 619 ? 14.125 -15.914 7.395 1 93.12 619 PHE B O 1
ATOM 10612 N N . VAL B 1 620 ? 15.422 -14.664 6.051 1 93.12 620 VAL B N 1
ATOM 10613 C CA . VAL B 1 620 ? 15.008 -15.336 4.824 1 93.12 620 VAL B CA 1
ATOM 10614 C C . VAL B 1 620 ? 15.484 -16.781 4.848 1 93.12 620 VAL B C 1
ATOM 10616 O O . VAL B 1 620 ? 14.719 -17.703 4.527 1 93.12 620 VAL B O 1
ATOM 10619 N N . LEU B 1 621 ? 16.719 -16.969 5.23 1 94.88 621 LEU B N 1
ATOM 10620 C CA . LEU B 1 621 ? 17.281 -18.312 5.273 1 94.88 621 LEU B CA 1
ATOM 10621 C C . LEU B 1 621 ? 16.547 -19.172 6.297 1 94.88 621 LEU B C 1
ATOM 10623 O O . LEU B 1 621 ? 16.281 -20.344 6.047 1 94.88 621 LEU B O 1
ATOM 10627 N N . ALA B 1 622 ? 16.219 -18.578 7.414 1 96 622 ALA B N 1
ATOM 10628 C CA . ALA B 1 622 ? 15.492 -19.312 8.438 1 96 622 ALA B CA 1
ATOM 10629 C C . ALA B 1 622 ? 14.125 -19.766 7.922 1 96 622 ALA B C 1
ATOM 10631 O O . ALA B 1 622 ? 13.727 -20.922 8.125 1 96 622 ALA B O 1
ATOM 10632 N N . ASN B 1 623 ? 13.438 -18.891 7.285 1 95.69 623 ASN B N 1
ATOM 10633 C CA . ASN B 1 623 ? 12.102 -19.203 6.766 1 95.69 623 ASN B CA 1
ATOM 10634 C C . ASN B 1 623 ? 12.164 -20.281 5.688 1 95.69 623 ASN B C 1
ATOM 10636 O O . ASN B 1 623 ? 11.414 -21.266 5.746 1 95.69 623 ASN B O 1
ATOM 10640 N N . VAL B 1 624 ? 13.039 -20.141 4.703 1 96.75 624 VAL B N 1
ATOM 10641 C CA . VAL B 1 624 ? 13.109 -21.031 3.557 1 96.75 624 VAL B CA 1
ATOM 10642 C C . VAL B 1 624 ? 13.617 -22.406 4 1 96.75 624 VAL B C 1
ATOM 10644 O O . VAL B 1 624 ? 13.117 -23.438 3.549 1 96.75 624 VAL B O 1
ATOM 10647 N N . LEU B 1 625 ? 14.609 -22.375 4.914 1 97.25 625 LEU B N 1
ATOM 10648 C CA . LEU B 1 625 ? 15.148 -23.641 5.395 1 97.25 625 LEU B CA 1
ATOM 10649 C C . LEU B 1 625 ? 14.109 -24.422 6.199 1 97.25 625 LEU B C 1
ATOM 10651 O O . LEU B 1 625 ? 13.961 -25.625 6.031 1 97.25 625 LEU B O 1
ATOM 10655 N N . ALA B 1 626 ? 13.398 -23.719 7.066 1 97.62 626 ALA B N 1
ATOM 10656 C CA . ALA B 1 626 ? 12.344 -24.375 7.836 1 97.62 626 ALA B CA 1
ATOM 10657 C C . ALA B 1 626 ? 11.281 -24.953 6.914 1 97.62 626 ALA B C 1
ATOM 10659 O O . ALA B 1 626 ? 10.922 -26.125 7.043 1 97.62 626 ALA B O 1
ATOM 10660 N N . GLY B 1 627 ? 10.805 -24.172 6.004 1 97.69 627 GLY B N 1
ATOM 10661 C CA . GLY B 1 627 ? 9.789 -24.656 5.078 1 97.69 627 GLY B CA 1
ATOM 10662 C C . GLY B 1 627 ? 10.273 -25.812 4.219 1 97.69 627 GLY B C 1
ATOM 10663 O O . GLY B 1 627 ? 9.555 -26.812 4.051 1 97.69 627 GLY B O 1
ATOM 10664 N N . THR B 1 628 ? 11.477 -25.719 3.688 1 98.12 628 THR B N 1
ATOM 10665 C CA . THR B 1 628 ? 12.031 -26.719 2.781 1 98.12 628 THR B CA 1
ATOM 10666 C C . THR B 1 628 ? 12.273 -28.047 3.512 1 98.12 628 THR B C 1
ATOM 10668 O O . THR B 1 628 ? 11.969 -29.109 2.984 1 98.12 628 THR B O 1
ATOM 10671 N N . LEU B 1 629 ? 12.797 -27.969 4.727 1 98.06 629 LEU B N 1
ATOM 10672 C CA . LEU B 1 629 ? 13.109 -29.188 5.477 1 98.06 629 LEU B CA 1
ATOM 10673 C C . LEU B 1 629 ? 11.844 -29.891 5.941 1 98.06 629 LEU B C 1
ATOM 10675 O O . LEU B 1 629 ? 11.805 -31.125 6.035 1 98.06 629 LEU B O 1
ATOM 10679 N N . ILE B 1 630 ? 10.781 -29.125 6.215 1 98.25 630 ILE B N 1
ATOM 10680 C CA . ILE B 1 630 ? 9.492 -29.734 6.555 1 98.25 630 ILE B CA 1
ATOM 10681 C C . ILE B 1 630 ? 8.977 -30.547 5.371 1 98.25 630 ILE B C 1
ATOM 10683 O O . ILE B 1 630 ? 8.633 -31.719 5.516 1 98.25 630 ILE B O 1
ATOM 10687 N N . VAL B 1 631 ? 8.992 -29.969 4.184 1 98.06 631 VAL B N 1
ATOM 10688 C CA . VAL B 1 631 ? 8.508 -30.641 2.986 1 98.06 631 VAL B CA 1
ATOM 10689 C C . VAL B 1 631 ? 9.414 -31.828 2.662 1 98.06 631 VAL B C 1
ATOM 10691 O O . VAL B 1 631 ? 8.93 -32.938 2.369 1 98.06 631 VAL B O 1
ATOM 10694 N N . TYR B 1 632 ? 10.734 -31.625 2.766 1 97.88 632 TYR B N 1
ATOM 10695 C CA . TYR B 1 632 ? 11.727 -32.625 2.428 1 97.88 632 TYR B CA 1
ATOM 10696 C C . TYR B 1 632 ? 11.562 -33.875 3.305 1 97.88 632 TYR B C 1
ATOM 10698 O O . TYR B 1 632 ? 11.57 -35 2.805 1 97.88 632 TYR B O 1
ATOM 10706 N N . GLY B 1 633 ? 11.406 -33.656 4.598 1 97.19 633 GLY B N 1
ATOM 10707 C CA . GLY B 1 633 ? 11.258 -34.75 5.539 1 97.19 633 GLY B CA 1
ATOM 10708 C C . GLY B 1 633 ? 9.93 -35.469 5.41 1 97.19 633 GLY B C 1
ATOM 10709 O O . GLY B 1 633 ? 9.891 -36.719 5.426 1 97.19 633 GLY B O 1
ATOM 10710 N N . MET B 1 634 ? 8.883 -34.781 5.211 1 96.94 634 MET B N 1
ATOM 10711 C CA . MET B 1 634 ? 7.555 -35.406 5.129 1 96.94 634 MET B CA 1
ATOM 10712 C C . MET B 1 634 ? 7.395 -36.188 3.834 1 96.94 634 MET B C 1
ATOM 10714 O O . MET B 1 634 ? 6.746 -37.219 3.816 1 96.94 634 MET B O 1
ATOM 10718 N N . ALA B 1 635 ? 7.98 -35.719 2.729 1 96.31 635 ALA B N 1
ATOM 10719 C CA . ALA B 1 635 ? 7.859 -36.375 1.425 1 96.31 635 ALA B CA 1
ATOM 10720 C C . ALA B 1 635 ? 8.742 -37.594 1.348 1 96.31 635 ALA B C 1
ATOM 10722 O O . ALA B 1 635 ? 8.477 -38.5 0.555 1 96.31 635 ALA B O 1
ATOM 10723 N N . GLY B 1 636 ? 9.758 -37.656 2.139 1 95 636 GLY B N 1
ATOM 10724 C CA . GLY B 1 636 ? 10.672 -38.812 2.131 1 95 636 GLY B CA 1
ATOM 10725 C C . GLY B 1 636 ? 11.609 -38.812 0.937 1 95 636 GLY B C 1
ATOM 10726 O O . GLY B 1 636 ? 11.75 -39.812 0.256 1 95 636 GLY B O 1
ATOM 10727 N N . LEU B 1 637 ? 12.211 -37.656 0.621 1 95.56 637 LEU B N 1
ATOM 10728 C CA . LEU B 1 637 ? 13.164 -37.562 -0.484 1 95.56 637 LEU B CA 1
ATOM 10729 C C . LEU B 1 637 ? 14.5 -38.188 -0.115 1 95.56 637 LEU B C 1
ATOM 10731 O O . LEU B 1 637 ? 14.641 -38.781 0.956 1 95.56 637 LEU B O 1
ATOM 10735 N N . ARG B 1 638 ? 15.406 -38.125 -1.064 1 94.31 638 ARG B N 1
ATOM 10736 C CA . ARG B 1 638 ? 16.703 -38.781 -0.898 1 94.31 638 ARG B CA 1
ATOM 10737 C C . ARG B 1 638 ? 17.438 -38.25 0.321 1 94.31 638 ARG B C 1
ATOM 10739 O O . ARG B 1 638 ? 17.641 -37.031 0.443 1 94.31 638 ARG B O 1
ATOM 10746 N N . LEU B 1 639 ? 17.906 -39.094 1.261 1 92.94 639 LEU B N 1
ATOM 10747 C CA . LEU B 1 639 ? 18.422 -38.656 2.557 1 92.94 639 LEU B CA 1
ATOM 10748 C C . LEU B 1 639 ? 19.938 -38.562 2.537 1 92.94 639 LEU B C 1
ATOM 10750 O O . LEU B 1 639 ? 20.578 -38.469 3.592 1 92.94 639 LEU B O 1
ATOM 10754 N N . ASP B 1 640 ? 20.531 -38.375 1.488 1 92.62 640 ASP B N 1
ATOM 10755 C CA . ASP B 1 640 ? 21.953 -38.094 1.438 1 92.62 640 ASP B CA 1
ATOM 10756 C C . ASP B 1 640 ? 22.25 -36.625 1.721 1 92.62 640 ASP B C 1
ATOM 10758 O O . ASP B 1 640 ? 21.484 -35.75 1.308 1 92.62 640 ASP B O 1
ATOM 10762 N N . ALA B 1 641 ? 23.297 -36.312 2.48 1 93.56 641 ALA B N 1
ATOM 10763 C CA . ALA B 1 641 ? 23.609 -34.938 2.908 1 93.56 641 ALA B CA 1
ATOM 10764 C C . ALA B 1 641 ? 23.781 -34 1.709 1 93.56 641 ALA B C 1
ATOM 10766 O O . ALA B 1 641 ? 23.344 -32.844 1.746 1 93.56 641 ALA B O 1
ATOM 10767 N N . GLY B 1 642 ? 24.469 -34.5 0.678 1 94 642 GLY B N 1
ATOM 10768 C CA . GLY B 1 642 ? 24.656 -33.688 -0.518 1 94 642 GLY B CA 1
ATOM 10769 C C . GLY B 1 642 ? 23.359 -33.312 -1.196 1 94 642 GLY B C 1
ATOM 10770 O O . GLY B 1 642 ? 23.188 -32.156 -1.643 1 94 642 GLY B O 1
ATOM 10771 N N . SER B 1 643 ? 22.422 -34.25 -1.286 1 95.5 643 SER B N 1
ATOM 10772 C CA . SER B 1 643 ? 21.141 -34 -1.925 1 95.5 643 SER B CA 1
ATOM 10773 C C . SER B 1 643 ? 20.281 -33.062 -1.083 1 95.5 643 SER B C 1
ATOM 10775 O O . SER B 1 643 ? 19.609 -32.188 -1.62 1 95.5 643 SER B O 1
ATOM 10777 N N . ILE B 1 644 ? 20.344 -33.188 0.252 1 96.44 644 ILE B N 1
ATOM 10778 C CA . ILE B 1 644 ? 19.578 -32.344 1.149 1 96.44 644 ILE B CA 1
ATOM 10779 C C . ILE B 1 644 ? 20.062 -30.906 1.034 1 96.44 644 ILE B C 1
ATOM 10781 O O . ILE B 1 644 ? 19.266 -29.984 0.867 1 96.44 644 ILE B O 1
ATOM 10785 N N . VAL B 1 645 ? 21.359 -30.703 1.097 1 96.69 645 VAL B N 1
ATOM 10786 C CA . VAL B 1 645 ? 21.953 -29.375 1.05 1 96.69 645 VAL B CA 1
ATOM 10787 C C . VAL B 1 645 ? 21.672 -28.734 -0.31 1 96.69 645 VAL B C 1
ATOM 10789 O O . VAL B 1 645 ? 21.297 -27.562 -0.388 1 96.69 645 VAL B O 1
ATOM 10792 N N . ALA B 1 646 ? 21.859 -29.516 -1.384 1 96.88 646 ALA B N 1
ATOM 10793 C CA . ALA B 1 646 ? 21.625 -28.984 -2.725 1 96.88 646 ALA B CA 1
ATOM 10794 C C . ALA B 1 646 ? 20.172 -28.547 -2.895 1 96.88 646 ALA B C 1
ATOM 10796 O O . ALA B 1 646 ? 19.906 -27.516 -3.508 1 96.88 646 ALA B O 1
ATOM 10797 N N . HIS B 1 647 ? 19.281 -29.391 -2.371 1 97.56 647 HIS B N 1
ATOM 10798 C CA . HIS B 1 647 ? 17.859 -29.062 -2.434 1 97.56 647 HIS B CA 1
ATOM 10799 C C . HIS B 1 647 ? 17.562 -27.766 -1.674 1 97.56 647 HIS B C 1
ATOM 10801 O O . HIS B 1 647 ? 16.859 -26.891 -2.178 1 97.56 647 HIS B O 1
ATOM 10807 N N . CYS B 1 648 ? 18.094 -27.578 -0.507 1 97.5 648 CYS B N 1
ATOM 10808 C CA . CYS B 1 648 ? 17.875 -26.406 0.326 1 97.5 648 CYS B CA 1
ATOM 10809 C C . CYS B 1 648 ? 18.469 -25.156 -0.326 1 97.5 648 CYS B C 1
ATOM 10811 O O . CYS B 1 648 ? 17.844 -24.094 -0.322 1 97.5 648 CYS B O 1
ATOM 10813 N N . VAL B 1 649 ? 19.625 -25.312 -0.862 1 97.69 649 VAL B N 1
ATOM 10814 C CA . VAL B 1 649 ? 20.312 -24.188 -1.487 1 97.69 649 VAL B CA 1
ATOM 10815 C C . VAL B 1 649 ? 19.547 -23.75 -2.732 1 97.69 649 VAL B C 1
ATOM 10817 O O . VAL B 1 649 ? 19.359 -22.547 -2.969 1 97.69 649 VAL B O 1
ATOM 10820 N N . ALA B 1 650 ? 19.062 -24.719 -3.523 1 98.06 650 ALA B N 1
ATOM 10821 C CA . ALA B 1 650 ? 18.297 -24.391 -4.719 1 98.06 650 ALA B CA 1
ATOM 10822 C C . ALA B 1 650 ? 17.016 -23.641 -4.359 1 98.06 650 ALA B C 1
ATOM 10824 O O . ALA B 1 650 ? 16.672 -22.625 -4.98 1 98.06 650 ALA B O 1
ATOM 10825 N N . CYS B 1 651 ? 16.344 -24.094 -3.307 1 97.75 651 CYS B N 1
ATOM 10826 C CA . CYS B 1 651 ? 15.125 -23.453 -2.855 1 97.75 651 CYS B CA 1
ATOM 10827 C C . CYS B 1 651 ? 15.414 -22.062 -2.303 1 97.75 651 CYS B C 1
ATOM 10829 O O . CYS B 1 651 ? 14.688 -21.109 -2.596 1 97.75 651 CYS B O 1
ATOM 10831 N N . GLY B 1 652 ? 16.453 -21.984 -1.53 1 97.38 652 GLY B N 1
ATOM 10832 C CA . GLY B 1 652 ? 16.828 -20.703 -0.958 1 97.38 652 GLY B CA 1
ATOM 10833 C C . GLY B 1 652 ? 17.188 -19.656 -2.004 1 97.38 652 GLY B C 1
ATOM 10834 O O . GLY B 1 652 ? 16.719 -18.516 -1.943 1 97.38 652 GLY B O 1
ATOM 10835 N N . LEU B 1 653 ? 17.969 -20.078 -2.977 1 97.88 653 LEU B N 1
ATOM 10836 C CA . LEU B 1 653 ? 18.391 -19.156 -4.027 1 97.88 653 LEU B CA 1
ATOM 10837 C C . LEU B 1 653 ? 17.203 -18.766 -4.918 1 97.88 653 LEU B C 1
ATOM 10839 O O . LEU B 1 653 ? 17.125 -17.641 -5.391 1 97.88 653 LEU B O 1
ATOM 10843 N N . CYS B 1 654 ? 16.328 -19.719 -5.172 1 97.94 654 CYS B N 1
ATOM 10844 C CA . CYS B 1 654 ? 15.125 -19.438 -5.949 1 97.94 654 CYS B CA 1
ATOM 10845 C C . CYS B 1 654 ? 14.266 -18.375 -5.266 1 97.94 654 CYS B C 1
ATOM 10847 O O . CYS B 1 654 ? 13.844 -17.406 -5.902 1 97.94 654 CYS B O 1
ATOM 10849 N N . TYR B 1 655 ? 14.07 -18.531 -3.994 1 97.5 655 TYR B N 1
ATOM 10850 C CA . TYR B 1 655 ? 13.281 -17.578 -3.217 1 97.5 655 TYR B CA 1
ATOM 10851 C C . TYR B 1 655 ? 13.938 -16.203 -3.199 1 97.5 655 TYR B C 1
ATOM 10853 O O . TYR B 1 655 ? 13.266 -15.188 -3.396 1 97.5 655 TYR B O 1
ATOM 10861 N N . MET B 1 656 ? 15.195 -16.188 -2.932 1 97.5 656 MET B N 1
ATOM 10862 C CA . MET B 1 656 ? 15.906 -14.922 -2.824 1 97.5 656 MET B CA 1
ATOM 10863 C C . MET B 1 656 ? 15.914 -14.188 -4.16 1 97.5 656 MET B C 1
ATOM 10865 O O . MET B 1 656 ? 15.859 -12.953 -4.195 1 97.5 656 MET B O 1
ATOM 10869 N N . THR B 1 657 ? 16.031 -14.945 -5.223 1 97.81 657 THR B N 1
ATOM 10870 C CA . THR B 1 657 ? 15.984 -14.32 -6.539 1 97.81 657 THR B CA 1
ATOM 10871 C C . THR B 1 657 ? 14.609 -13.703 -6.789 1 97.81 657 THR B C 1
ATOM 10873 O O . THR B 1 657 ? 14.508 -12.578 -7.285 1 97.81 657 THR B O 1
ATOM 10876 N N . ALA B 1 658 ? 13.602 -14.461 -6.461 1 97.19 658 ALA B N 1
ATOM 10877 C CA . ALA B 1 658 ? 12.25 -13.945 -6.625 1 97.19 658 ALA B CA 1
ATOM 10878 C C . ALA B 1 658 ? 12.039 -12.688 -5.781 1 97.19 658 ALA B C 1
ATOM 10880 O O . ALA B 1 658 ? 11.477 -11.703 -6.258 1 97.19 658 ALA B O 1
ATOM 10881 N N . GLN B 1 659 ? 12.469 -12.758 -4.586 1 96.19 659 GLN B N 1
ATOM 10882 C CA . GLN B 1 659 ? 12.344 -11.609 -3.686 1 96.19 659 GLN B CA 1
ATOM 10883 C C . GLN B 1 659 ? 13.078 -10.391 -4.246 1 96.19 659 GLN B C 1
ATOM 10885 O O . GLN B 1 659 ? 12.555 -9.281 -4.199 1 96.19 659 GLN B O 1
ATOM 10890 N N . GLN B 1 660 ? 14.219 -10.648 -4.781 1 97.19 660 GLN B N 1
ATOM 10891 C CA . GLN B 1 660 ? 15.031 -9.539 -5.281 1 97.19 660 GLN B CA 1
ATOM 10892 C C . GLN B 1 660 ? 14.445 -8.969 -6.566 1 97.19 660 GLN B C 1
ATOM 10894 O O . GLN B 1 660 ? 14.539 -7.766 -6.816 1 97.19 660 GLN B O 1
ATOM 10899 N N . VAL B 1 661 ? 13.891 -9.773 -7.395 1 97.5 661 VAL B N 1
ATOM 10900 C CA . VAL B 1 661 ? 13.258 -9.297 -8.625 1 97.5 661 VAL B CA 1
ATOM 10901 C C . VAL B 1 661 ? 12.055 -8.422 -8.281 1 97.5 661 VAL B C 1
ATOM 10903 O O . VAL B 1 661 ? 11.836 -7.383 -8.914 1 97.5 661 VAL B O 1
ATOM 10906 N N . GLN B 1 662 ? 11.305 -8.836 -7.371 1 95.81 662 GLN B N 1
ATOM 10907 C CA . GLN B 1 662 ? 10.156 -8.039 -6.949 1 95.81 662 GLN B CA 1
ATOM 10908 C C . GLN B 1 662 ? 10.594 -6.719 -6.332 1 95.81 662 GLN B C 1
ATOM 10910 O O . GLN B 1 662 ? 9.984 -5.676 -6.578 1 95.81 662 GLN B O 1
ATOM 10915 N N . ALA B 1 663 ? 11.617 -6.746 -5.531 1 96.12 663 ALA B N 1
ATOM 10916 C CA . ALA B 1 663 ? 12.172 -5.512 -4.984 1 96.12 663 ALA B CA 1
ATOM 10917 C C . ALA B 1 663 ? 12.648 -4.582 -6.098 1 96.12 663 ALA B C 1
ATOM 10919 O O . ALA B 1 663 ? 12.406 -3.375 -6.059 1 96.12 663 ALA B O 1
ATOM 10920 N N . LEU B 1 664 ? 13.344 -5.152 -7.082 1 97.38 664 LEU B N 1
ATOM 10921 C CA . LEU B 1 664 ? 13.828 -4.383 -8.219 1 97.38 664 LEU B CA 1
ATOM 10922 C C . LEU B 1 664 ? 12.664 -3.758 -8.984 1 97.38 664 LEU B C 1
ATOM 10924 O O . LEU B 1 664 ? 12.719 -2.588 -9.367 1 97.38 664 LEU B O 1
ATOM 10928 N N . ALA B 1 665 ? 11.633 -4.543 -9.203 1 96 665 ALA B N 1
ATOM 10929 C CA . ALA B 1 665 ? 10.453 -4.035 -9.898 1 96 665 ALA B CA 1
ATOM 10930 C C . ALA B 1 665 ? 9.859 -2.834 -9.164 1 96 665 ALA B C 1
ATOM 10932 O O . ALA B 1 665 ? 9.422 -1.867 -9.797 1 96 665 ALA B O 1
ATOM 10933 N N . THR B 1 666 ? 9.859 -2.863 -7.891 1 93.5 666 THR B N 1
ATOM 10934 C CA . THR B 1 666 ? 9.305 -1.781 -7.082 1 93.5 666 THR B CA 1
ATOM 10935 C C . THR B 1 666 ? 10.164 -0.527 -7.195 1 93.5 666 THR B C 1
ATOM 10937 O O . THR B 1 666 ? 9.648 0.589 -7.238 1 93.5 666 THR B O 1
ATOM 10940 N N . ILE B 1 667 ? 11.477 -0.705 -7.227 1 95.31 667 ILE B N 1
ATOM 10941 C CA . ILE B 1 667 ? 12.398 0.422 -7.324 1 95.31 667 ILE B CA 1
ATOM 10942 C C . ILE B 1 667 ? 12.258 1.089 -8.688 1 95.31 667 ILE B C 1
ATOM 10944 O O . ILE B 1 667 ? 12.281 2.318 -8.797 1 95.31 667 ILE B O 1
ATOM 10948 N N . LEU B 1 668 ? 12 0.312 -9.742 1 93.81 668 LEU B N 1
ATOM 10949 C CA . LEU B 1 668 ? 12.016 0.801 -11.117 1 93.81 668 LEU B CA 1
ATOM 10950 C C . LEU B 1 668 ? 10.688 1.458 -11.469 1 93.81 668 LEU B C 1
ATOM 10952 O O . LEU B 1 668 ? 10.617 2.258 -12.406 1 93.81 668 LEU B O 1
ATOM 10956 N N . THR B 1 669 ? 9.703 1.158 -10.789 1 89.94 669 THR B N 1
ATOM 10957 C CA . THR B 1 669 ? 8.383 1.654 -11.164 1 89.94 669 THR B CA 1
ATOM 10958 C C . THR B 1 669 ? 7.926 2.758 -10.211 1 89.94 669 THR B C 1
ATOM 10960 O O . THR B 1 669 ? 8.383 2.826 -9.07 1 89.94 669 THR B O 1
ATOM 10963 N N . PRO B 1 670 ? 7.012 3.572 -10.672 1 81.94 670 PRO B N 1
ATOM 10964 C CA . PRO B 1 670 ? 6.59 4.707 -9.852 1 81.94 670 PRO B CA 1
ATOM 10965 C C . PRO B 1 670 ? 5.547 4.328 -8.805 1 81.94 670 PRO B C 1
ATOM 10967 O O . PRO B 1 670 ? 5.363 5.043 -7.82 1 81.94 670 PRO B O 1
ATOM 10970 N N . ASN B 1 671 ? 4.867 3.213 -9.109 1 82.12 671 ASN B N 1
ATOM 10971 C CA . ASN B 1 671 ? 3.816 2.84 -8.164 1 82.12 671 ASN B CA 1
ATOM 10972 C C . ASN B 1 671 ? 3.781 1.332 -7.934 1 82.12 671 ASN B C 1
ATOM 10974 O O . ASN B 1 671 ? 4.418 0.572 -8.664 1 82.12 671 ASN B O 1
ATOM 10978 N N . GLN B 1 672 ? 3.076 0.9 -6.879 1 83.31 672 GLN B N 1
ATOM 10979 C CA . GLN B 1 672 ? 3.025 -0.493 -6.449 1 83.31 672 GLN B CA 1
ATOM 10980 C C . GLN B 1 672 ? 2.316 -1.361 -7.488 1 83.31 672 GLN B C 1
ATOM 10982 O O . GLN B 1 672 ? 2.713 -2.506 -7.719 1 83.31 672 GLN B O 1
ATOM 10987 N N . ASP B 1 673 ? 1.293 -0.865 -8.195 1 81.38 673 ASP B N 1
ATOM 10988 C CA . ASP B 1 673 ? 0.522 -1.64 -9.164 1 81.38 673 ASP B CA 1
ATOM 10989 C C . ASP B 1 673 ? 1.38 -2.025 -10.367 1 81.38 673 ASP B C 1
ATOM 10991 O O . ASP B 1 673 ? 1.321 -3.164 -10.844 1 81.38 673 ASP B O 1
ATOM 10995 N N . SER B 1 674 ? 2.121 -1.032 -10.812 1 86 674 SER B N 1
ATOM 10996 C CA . SER B 1 674 ? 3.018 -1.324 -11.93 1 86 674 SER B CA 1
ATOM 10997 C C . SER B 1 674 ? 4.082 -2.342 -11.531 1 86 674 SER B C 1
ATOM 10999 O O . SER B 1 674 ? 4.508 -3.156 -12.352 1 86 674 SER B O 1
ATOM 11001 N N . ALA B 1 675 ? 4.531 -2.252 -10.273 1 90.38 675 ALA B N 1
ATOM 11002 C CA . ALA B 1 675 ? 5.492 -3.234 -9.773 1 90.38 675 ALA B CA 1
ATOM 11003 C C . ALA B 1 675 ? 4.895 -4.637 -9.781 1 90.38 675 ALA B C 1
ATOM 11005 O O . ALA B 1 675 ? 5.57 -5.605 -10.133 1 90.38 675 ALA B O 1
ATOM 11006 N N . PHE B 1 676 ? 3.633 -4.777 -9.477 1 87.5 676 PHE B N 1
ATOM 11007 C CA . PHE B 1 676 ? 2.947 -6.062 -9.484 1 87.5 676 PHE B CA 1
ATOM 11008 C C . PHE B 1 676 ? 2.822 -6.602 -10.906 1 87.5 676 PHE B C 1
ATOM 11010 O O . PHE B 1 676 ? 3 -7.801 -11.141 1 87.5 676 PHE B O 1
ATOM 11017 N N . ILE B 1 677 ? 2.508 -5.707 -11.828 1 86.69 677 ILE B N 1
ATOM 11018 C CA . ILE B 1 677 ? 2.32 -6.117 -13.211 1 86.69 677 ILE B CA 1
ATOM 11019 C C . ILE B 1 677 ? 3.613 -6.727 -13.75 1 86.69 677 ILE B C 1
ATOM 11021 O O . ILE B 1 677 ? 3.604 -7.82 -14.312 1 86.69 677 ILE B O 1
ATOM 11025 N N . ILE B 1 678 ? 4.684 -6.047 -13.469 1 90.88 678 ILE B N 1
ATOM 11026 C CA . ILE B 1 678 ? 5.977 -6.523 -13.945 1 90.88 678 ILE B CA 1
ATOM 11027 C C . ILE B 1 678 ? 6.344 -7.828 -13.242 1 90.88 678 ILE B C 1
ATOM 11029 O O . ILE B 1 678 ? 6.859 -8.758 -13.867 1 90.88 678 ILE B O 1
ATOM 11033 N N . SER B 1 679 ? 6.102 -7.902 -11.961 1 93.25 679 SER B N 1
ATOM 11034 C CA . SER B 1 679 ? 6.441 -9.086 -11.18 1 93.25 679 SER B CA 1
ATOM 11035 C C . SER B 1 679 ? 5.605 -10.289 -11.594 1 93.25 679 SER B C 1
ATOM 11037 O O . SER B 1 679 ? 6.113 -11.406 -11.664 1 93.25 679 SER B O 1
ATOM 11039 N N . ILE B 1 680 ? 4.34 -10.07 -11.867 1 90.56 680 ILE B N 1
ATOM 11040 C CA . ILE B 1 680 ? 3.461 -11.164 -12.273 1 90.56 680 ILE B CA 1
ATOM 11041 C C . ILE B 1 680 ? 3.863 -11.664 -13.656 1 90.56 680 ILE B C 1
ATOM 11043 O O . ILE B 1 680 ? 3.875 -12.867 -13.914 1 90.56 680 ILE B O 1
ATOM 11047 N N . ALA B 1 681 ? 4.156 -10.672 -14.547 1 92.19 681 ALA B N 1
ATOM 11048 C CA . ALA B 1 681 ? 4.66 -11.078 -15.859 1 92.19 681 ALA B CA 1
ATOM 11049 C C . ALA B 1 681 ? 5.891 -11.961 -15.727 1 92.19 681 ALA B C 1
ATOM 11051 O O . ALA B 1 681 ? 6.004 -12.984 -16.406 1 92.19 681 ALA B O 1
ATOM 11052 N N . TRP B 1 682 ? 6.809 -11.57 -14.859 1 95.44 682 TRP B N 1
ATOM 11053 C CA . TRP B 1 682 ? 8.008 -12.367 -14.609 1 95.44 682 TRP B CA 1
ATOM 11054 C C . TRP B 1 682 ? 7.645 -13.727 -14.016 1 95.44 682 TRP B C 1
ATOM 11056 O O . TRP B 1 682 ? 8.258 -14.742 -14.352 1 95.44 682 TRP B O 1
ATOM 11066 N N . THR B 1 683 ? 6.695 -13.797 -13.102 1 94.81 683 THR B N 1
ATOM 11067 C CA . THR B 1 683 ? 6.25 -15.047 -12.5 1 94.81 683 THR B CA 1
ATOM 11068 C C . THR B 1 683 ? 5.684 -15.984 -13.562 1 94.81 683 THR B C 1
ATOM 11070 O O . THR B 1 683 ? 5.922 -17.188 -13.516 1 94.81 683 THR B O 1
ATOM 11073 N N . CYS B 1 684 ? 4.977 -15.414 -14.539 1 93.62 684 CYS B N 1
ATOM 11074 C CA . CYS B 1 684 ? 4.418 -16.219 -15.617 1 93.62 684 CYS B CA 1
ATOM 11075 C C . CYS B 1 684 ? 5.523 -16.828 -16.484 1 93.62 684 CYS B C 1
ATOM 11077 O O . CYS B 1 684 ? 5.434 -17.984 -16.891 1 93.62 684 CYS B O 1
ATOM 11079 N N . ILE B 1 685 ? 6.551 -16.047 -16.719 1 94.94 685 ILE B N 1
ATOM 11080 C CA . ILE B 1 685 ? 7.688 -16.578 -17.469 1 94.94 685 ILE B CA 1
ATOM 11081 C C . ILE B 1 685 ? 8.297 -17.766 -16.719 1 94.94 685 ILE B C 1
ATOM 11083 O O . ILE B 1 685 ? 8.625 -18.781 -17.328 1 94.94 685 ILE B O 1
ATOM 11087 N N . ASN B 1 686 ? 8.422 -17.672 -15.406 1 96.44 686 ASN B N 1
ATOM 11088 C CA . ASN B 1 686 ? 8.984 -18.75 -14.602 1 96.44 686 ASN B CA 1
ATOM 11089 C C . ASN B 1 686 ? 8.078 -19.984 -14.609 1 96.44 686 ASN B C 1
ATOM 11091 O O . ASN B 1 686 ? 8.562 -21.125 -14.562 1 96.44 686 ASN B O 1
ATOM 11095 N N . LEU B 1 687 ? 6.801 -19.766 -14.672 1 93.38 687 LEU B N 1
ATOM 11096 C CA . LEU B 1 687 ? 5.844 -20.875 -14.672 1 93.38 687 LEU B CA 1
ATOM 11097 C C . LEU B 1 687 ? 6 -21.719 -15.93 1 93.38 687 LEU B C 1
ATOM 11099 O O . LEU B 1 687 ? 6.066 -22.938 -15.852 1 93.38 687 LEU B O 1
ATOM 11103 N N . TYR B 1 688 ? 6.211 -21.047 -17.062 1 94.44 688 TYR B N 1
ATOM 11104 C CA . TYR B 1 688 ? 6.16 -21.766 -18.328 1 94.44 688 TYR B CA 1
ATOM 11105 C C . TYR B 1 688 ? 7.562 -22.141 -18.797 1 94.44 688 TYR B C 1
ATOM 11107 O O . TYR B 1 688 ? 7.738 -23.094 -19.547 1 94.44 688 TYR B O 1
ATOM 11115 N N . GLU B 1 689 ? 8.539 -21.375 -18.375 1 95.19 689 GLU B N 1
ATOM 11116 C CA . GLU B 1 689 ? 9.906 -21.656 -18.781 1 95.19 689 GLU B CA 1
ATOM 11117 C C . GLU B 1 689 ? 10.648 -22.453 -17.719 1 95.19 689 GLU B C 1
ATOM 11119 O O . GLU B 1 689 ? 11.812 -22.188 -17.422 1 95.19 689 GLU B O 1
ATOM 11124 N N . SER B 1 690 ? 9.961 -23.391 -17.078 1 93.81 690 SER B N 1
ATOM 11125 C CA . SER B 1 690 ? 10.547 -24.234 -16.031 1 93.81 690 SER B CA 1
ATOM 11126 C C . SER B 1 690 ? 11.023 -25.562 -16.609 1 93.81 690 SER B C 1
ATOM 11128 O O . SER B 1 690 ? 11.766 -26.297 -15.953 1 93.81 690 SER B O 1
ATOM 11130 N N . ASN B 1 691 ? 10.664 -25.969 -17.828 1 93.69 691 ASN B N 1
ATOM 11131 C CA . ASN B 1 691 ? 10.969 -27.234 -18.484 1 93.69 691 ASN B CA 1
ATOM 11132 C C . ASN B 1 691 ? 10.102 -28.359 -17.938 1 93.69 691 ASN B C 1
ATOM 11134 O O . ASN B 1 691 ? 10.32 -29.531 -18.266 1 93.69 691 ASN B O 1
ATOM 11138 N N . PHE B 1 692 ? 9.141 -28.016 -17.031 1 93.88 692 PHE B N 1
ATOM 11139 C CA . PHE B 1 692 ? 8.273 -29.031 -16.453 1 93.88 692 PHE B CA 1
ATOM 11140 C C . PHE B 1 692 ? 6.914 -29.047 -17.141 1 93.88 692 PHE B C 1
ATOM 11142 O O . PHE B 1 692 ? 6.457 -30.078 -17.609 1 93.88 692 PHE B O 1
ATOM 11149 N N . LEU B 1 693 ? 6.246 -27.859 -17.219 1 91.38 693 LEU B N 1
ATOM 11150 C CA . LEU B 1 693 ? 4.934 -27.812 -17.844 1 91.38 693 LEU B CA 1
ATOM 11151 C C . LEU B 1 693 ? 5.031 -28.094 -19.344 1 91.38 693 LEU B C 1
ATOM 11153 O O . LEU B 1 693 ? 4.195 -28.812 -19.891 1 91.38 693 LEU B O 1
ATOM 11157 N N . VAL B 1 694 ? 6.074 -27.531 -19.891 1 90 694 VAL B N 1
ATOM 11158 C CA . VAL B 1 694 ? 6.402 -27.797 -21.281 1 90 694 VAL B CA 1
ATOM 11159 C C . VAL B 1 694 ? 7.914 -27.906 -21.453 1 90 694 VAL B C 1
ATOM 11161 O O . VAL B 1 694 ? 8.664 -27.031 -21.016 1 90 694 VAL B O 1
ATOM 11164 N N . ARG B 1 695 ? 8.32 -29.031 -22.031 1 91.75 695 ARG B N 1
ATOM 11165 C CA . ARG B 1 695 ? 9.75 -29.203 -22.281 1 91.75 695 ARG B CA 1
ATOM 11166 C C . ARG B 1 695 ? 10.211 -28.281 -23.406 1 91.75 695 ARG B C 1
ATOM 11168 O O . ARG B 1 695 ? 9.469 -28.031 -24.359 1 91.75 695 ARG B O 1
ATOM 11175 N N . PHE B 1 696 ? 11.344 -27.859 -23.25 1 90.75 696 PHE B N 1
ATOM 11176 C CA . PHE B 1 696 ? 11.883 -26.953 -24.25 1 90.75 696 PHE B CA 1
ATOM 11177 C C . PHE B 1 696 ? 11.938 -27.625 -25.609 1 90.75 696 PHE B C 1
ATOM 11179 O O . PHE B 1 696 ? 11.75 -26.984 -26.641 1 90.75 696 PHE B O 1
ATOM 11186 N N . SER B 1 697 ? 12.07 -28.922 -25.625 1 86.44 697 SER B N 1
ATOM 11187 C CA . SER B 1 697 ? 12.164 -29.688 -26.875 1 86.44 697 SER B CA 1
ATOM 11188 C C . SER B 1 697 ? 10.805 -29.797 -27.547 1 86.44 697 SER B C 1
ATOM 11190 O O . SER B 1 697 ? 10.734 -30.047 -28.766 1 86.44 697 SER B O 1
ATOM 11192 N N . ASP B 1 698 ? 9.758 -29.594 -26.812 1 84.38 698 ASP B N 1
ATOM 11193 C CA . ASP B 1 698 ? 8.414 -29.766 -27.359 1 84.38 698 ASP B CA 1
ATOM 11194 C C . ASP B 1 698 ? 7.84 -28.438 -27.828 1 84.38 698 ASP B C 1
ATOM 11196 O O . ASP B 1 698 ? 6.742 -28.391 -28.391 1 84.38 698 ASP B O 1
ATOM 11200 N N . MET B 1 699 ? 8.539 -27.406 -27.703 1 87.38 699 MET B N 1
ATOM 11201 C CA . MET B 1 699 ? 8.047 -26.094 -28.109 1 87.38 699 MET B CA 1
ATOM 11202 C C . MET B 1 699 ? 8.203 -25.891 -29.609 1 87.38 699 MET B C 1
ATOM 11204 O O . MET B 1 699 ? 9.266 -26.156 -30.172 1 87.38 699 MET B O 1
ATOM 11208 N N . THR B 1 700 ? 7.113 -25.469 -30.25 1 86.44 700 THR B N 1
ATOM 11209 C CA . THR B 1 700 ? 7.137 -25.219 -31.688 1 86.44 700 THR B CA 1
ATOM 11210 C C . THR B 1 700 ? 8.078 -24.078 -32.031 1 86.44 700 THR B C 1
ATOM 11212 O O . THR B 1 700 ? 8.867 -24.172 -32.969 1 86.44 700 THR B O 1
ATOM 11215 N N . HIS B 1 701 ? 7.914 -23.016 -31.234 1 90.88 701 HIS B N 1
ATOM 11216 C CA . HIS B 1 701 ? 8.781 -21.859 -31.422 1 90.88 701 HIS B CA 1
ATOM 11217 C C . HIS B 1 701 ? 9.969 -21.891 -30.453 1 90.88 701 HIS B C 1
ATOM 11219 O O . HIS B 1 701 ? 9.875 -21.391 -29.328 1 90.88 701 HIS B O 1
ATOM 11225 N N . SER B 1 702 ? 11.07 -22.359 -30.938 1 87.56 702 SER B N 1
ATOM 11226 C CA . SER B 1 702 ? 12.227 -22.625 -30.094 1 87.56 702 SER B CA 1
ATOM 11227 C C . SER B 1 702 ? 12.828 -21.328 -29.547 1 87.56 702 SER B C 1
ATOM 11229 O O . SER B 1 702 ? 13.461 -21.328 -28.5 1 87.56 702 SER B O 1
ATOM 11231 N N . TRP B 1 703 ? 12.578 -20.234 -30.281 1 89.88 703 TRP B N 1
ATOM 11232 C CA . TRP B 1 703 ? 13.188 -18.969 -29.844 1 89.88 703 TRP B CA 1
ATOM 11233 C C . TRP B 1 703 ? 12.562 -18.484 -28.531 1 89.88 703 TRP B C 1
ATOM 11235 O O . TRP B 1 703 ? 13.211 -17.781 -27.75 1 89.88 703 TRP B O 1
ATOM 11245 N N . ILE B 1 704 ? 11.398 -18.891 -28.203 1 90.75 704 ILE B N 1
ATOM 11246 C CA . ILE B 1 704 ? 10.742 -18.484 -26.953 1 90.75 704 ILE B CA 1
ATOM 11247 C C . ILE B 1 704 ? 11.391 -19.188 -25.766 1 90.75 704 ILE B C 1
ATOM 11249 O O . ILE B 1 704 ? 11.352 -18.688 -24.641 1 90.75 704 ILE B O 1
ATOM 11253 N N . GLY B 1 705 ? 12.047 -20.344 -26.078 1 88.81 705 GLY B N 1
ATOM 11254 C CA . GLY B 1 705 ? 12.758 -21.078 -25.062 1 88.81 705 GLY B CA 1
ATOM 11255 C C . GLY B 1 705 ? 13.969 -20.344 -24.516 1 88.81 705 GLY B C 1
ATOM 11256 O O . GLY B 1 705 ? 14.477 -20.672 -23.438 1 88.81 705 GLY B O 1
ATOM 11257 N N . GLY B 1 706 ? 14.336 -19.281 -25.219 1 89.44 706 GLY B N 1
ATOM 11258 C CA . GLY B 1 706 ? 15.43 -18.438 -24.75 1 89.44 706 GLY B CA 1
ATOM 11259 C C . GLY B 1 706 ? 15.109 -17.703 -23.453 1 89.44 706 GLY B C 1
ATOM 11260 O O . GLY B 1 706 ? 16.016 -17.344 -22.703 1 89.44 706 GLY B O 1
ATOM 11261 N N . LEU B 1 707 ? 13.852 -17.641 -23.078 1 92.62 707 LEU B N 1
ATOM 11262 C CA . LEU B 1 707 ? 13.445 -16.953 -21.859 1 92.62 707 LEU B CA 1
ATOM 11263 C C . LEU B 1 707 ? 13.734 -17.812 -20.641 1 92.62 707 LEU B C 1
ATOM 11265 O O . LEU B 1 707 ? 13.617 -17.328 -19.5 1 92.62 707 LEU B O 1
ATOM 11269 N N . ARG B 1 708 ? 14.266 -19.078 -20.875 1 91.88 708 ARG B N 1
ATOM 11270 C CA . ARG B 1 708 ? 14.641 -19.938 -19.766 1 91.88 708 ARG B CA 1
ATOM 11271 C C . ARG B 1 708 ? 15.805 -19.344 -18.969 1 91.88 708 ARG B C 1
ATOM 11273 O O . ARG B 1 708 ? 15.961 -19.625 -17.781 1 91.88 708 ARG B O 1
ATOM 11280 N N . TYR B 1 709 ? 16.547 -18.438 -19.578 1 91.38 709 TYR B N 1
ATOM 11281 C CA . TYR B 1 709 ? 17.719 -17.875 -18.922 1 91.38 709 TYR B CA 1
ATOM 11282 C C . TYR B 1 709 ? 17.328 -16.844 -17.859 1 91.38 709 TYR B C 1
ATOM 11284 O O . TYR B 1 709 ? 18.125 -16.5 -17 1 91.38 709 TYR B O 1
ATOM 11292 N N . VAL B 1 710 ? 16.062 -16.484 -17.891 1 93.88 710 VAL B N 1
ATOM 11293 C CA . VAL B 1 710 ? 15.602 -15.562 -16.875 1 93.88 710 VAL B CA 1
ATOM 11294 C C . VAL B 1 710 ? 14.578 -16.25 -15.977 1 93.88 710 VAL B C 1
ATOM 11296 O O . VAL B 1 710 ? 13.828 -15.578 -15.25 1 93.88 710 VAL B O 1
ATOM 11299 N N . SER B 1 711 ? 14.57 -17.547 -16.078 1 96.62 711 SER B N 1
ATOM 11300 C CA . SER B 1 711 ? 13.672 -18.312 -15.211 1 96.62 711 SER B CA 1
ATOM 11301 C C . SER B 1 711 ? 14.422 -18.891 -14.023 1 96.62 711 SER B C 1
ATOM 11303 O O . SER B 1 711 ? 15.234 -19.812 -14.18 1 96.62 711 SER B O 1
ATOM 11305 N N . ALA B 1 712 ? 14.148 -18.391 -12.852 1 97.81 712 ALA B N 1
ATOM 11306 C CA . ALA B 1 712 ? 14.75 -18.922 -11.633 1 97.81 712 ALA B CA 1
ATOM 11307 C C . ALA B 1 712 ? 14.281 -20.344 -11.352 1 97.81 712 ALA B C 1
ATOM 11309 O O . ALA B 1 712 ? 15.047 -21.172 -10.836 1 97.81 712 ALA B O 1
ATOM 11310 N N . VAL B 1 713 ? 13.07 -20.656 -11.734 1 97.5 713 VAL B N 1
ATOM 11311 C CA . VAL B 1 713 ? 12.492 -21.984 -11.477 1 97.5 713 VAL B CA 1
ATOM 11312 C C . VAL B 1 713 ? 13.18 -23.031 -12.344 1 97.5 713 VAL B C 1
ATOM 11314 O O . VAL B 1 713 ? 13.367 -24.172 -11.922 1 97.5 713 VAL B O 1
ATOM 11317 N N . TYR B 1 714 ? 13.555 -22.625 -13.562 1 97.25 714 TYR B N 1
ATOM 11318 C CA . TYR B 1 714 ? 14.273 -23.562 -14.43 1 97.25 714 TYR B CA 1
ATOM 11319 C C . TYR B 1 714 ? 15.539 -24.062 -13.758 1 97.25 714 TYR B C 1
ATOM 11321 O O . TYR B 1 714 ? 15.781 -25.266 -13.695 1 97.25 714 TYR B O 1
ATOM 11329 N N . TYR B 1 715 ? 16.328 -23.188 -13.203 1 97.56 715 TYR B N 1
ATOM 11330 C CA . TYR B 1 715 ? 17.594 -23.547 -12.578 1 97.56 715 TYR B CA 1
ATOM 11331 C C . TYR B 1 715 ? 17.359 -24.312 -11.281 1 97.56 715 TYR B C 1
ATOM 11333 O O . TYR B 1 715 ? 18.031 -25.312 -11.008 1 97.56 715 TYR B O 1
ATOM 11341 N N . ALA B 1 716 ? 16.422 -23.797 -10.461 1 98.19 716 ALA B N 1
ATOM 11342 C CA . ALA B 1 716 ? 16.125 -24.453 -9.195 1 98.19 716 ALA B CA 1
ATOM 11343 C C . ALA B 1 716 ? 15.594 -25.859 -9.414 1 98.19 716 ALA B C 1
ATOM 11345 O O . ALA B 1 716 ? 16.047 -26.812 -8.773 1 98.19 716 ALA B O 1
ATOM 11346 N N . PHE B 1 717 ? 14.641 -26.047 -10.305 1 97.69 717 PHE B N 1
ATOM 11347 C CA . PHE B 1 717 ? 14.047 -27.328 -10.625 1 97.69 717 PHE B CA 1
ATOM 11348 C C . PHE B 1 717 ? 15.102 -28.297 -11.141 1 97.69 717 PHE B C 1
ATOM 11350 O O . PHE B 1 717 ? 15.172 -29.453 -10.695 1 97.69 717 PHE B O 1
ATOM 11357 N N . SER B 1 718 ? 15.953 -27.828 -12.062 1 97.75 718 SER B N 1
ATOM 11358 C CA . SER B 1 718 ? 17 -28.656 -12.641 1 97.75 718 SER B CA 1
ATOM 11359 C C . SER B 1 718 ? 18.016 -29.094 -11.578 1 97.75 718 SER B C 1
ATOM 11361 O O . SER B 1 718 ? 18.453 -30.234 -11.57 1 97.75 718 SER B O 1
ATOM 11363 N N . GLY B 1 719 ? 18.359 -28.141 -10.734 1 97.56 719 GLY B N 1
ATOM 11364 C CA . GLY B 1 719 ? 19.266 -28.484 -9.648 1 97.56 719 GLY B CA 1
ATOM 11365 C C . GLY B 1 719 ? 18.672 -29.5 -8.695 1 97.56 719 GLY B C 1
ATOM 11366 O O . GLY B 1 719 ? 19.359 -30.438 -8.281 1 97.56 719 GLY B O 1
ATOM 11367 N N . MET B 1 720 ? 17.422 -29.422 -8.359 1 97.81 720 MET B N 1
ATOM 11368 C CA . MET B 1 720 ? 16.75 -30.359 -7.457 1 97.81 720 MET B CA 1
ATOM 11369 C C . MET B 1 720 ? 16.594 -31.734 -8.117 1 97.81 720 MET B C 1
ATOM 11371 O O . MET B 1 720 ? 16.688 -32.75 -7.445 1 97.81 720 MET B O 1
ATOM 11375 N N . LEU B 1 721 ? 16.344 -31.75 -9.461 1 97.44 721 LEU B N 1
ATOM 11376 C CA . LEU B 1 721 ? 16.234 -33 -10.195 1 97.44 721 LEU B CA 1
ATOM 11377 C C . LEU B 1 721 ? 17.547 -33.781 -10.125 1 97.44 721 LEU B C 1
ATOM 11379 O O . LEU B 1 721 ? 17.531 -35 -9.875 1 97.44 721 LEU B O 1
ATOM 11383 N N . ARG B 1 722 ? 18.609 -33.062 -10.367 1 96.88 722 ARG B N 1
ATOM 11384 C CA . ARG B 1 722 ? 19.922 -33.719 -10.312 1 96.88 722 ARG B CA 1
ATOM 11385 C C . ARG B 1 722 ? 20.219 -34.219 -8.914 1 96.88 722 ARG B C 1
ATOM 11387 O O . ARG B 1 722 ? 20.766 -35.312 -8.758 1 96.88 722 ARG B O 1
ATOM 11394 N N . ALA B 1 723 ? 19.844 -33.469 -7.926 1 96.31 723 ALA B N 1
ATOM 11395 C CA . ALA B 1 723 ? 20.094 -33.875 -6.539 1 96.31 723 ALA B CA 1
ATOM 11396 C C . ALA B 1 723 ? 19.266 -35.094 -6.156 1 96.31 723 ALA B C 1
ATOM 11398 O O . ALA B 1 723 ? 19.734 -35.969 -5.414 1 96.31 723 ALA B O 1
ATOM 11399 N N . GLU B 1 724 ? 18.094 -35.25 -6.664 1 96.06 724 GLU B N 1
ATOM 11400 C CA . GLU B 1 724 ? 17.156 -36.281 -6.27 1 96.06 724 GLU B CA 1
ATOM 11401 C C . GLU B 1 724 ? 17.375 -37.562 -7.082 1 96.06 724 GLU B C 1
ATOM 11403 O O . GLU B 1 724 ? 17.281 -38.656 -6.551 1 96.06 724 GLU B O 1
ATOM 11408 N N . PHE B 1 725 ? 17.766 -37.438 -8.414 1 95.12 725 PHE B N 1
ATOM 11409 C CA . PHE B 1 725 ? 17.625 -38.594 -9.289 1 95.12 725 PHE B CA 1
ATOM 11410 C C . PHE B 1 725 ? 19 -39.062 -9.781 1 95.12 725 PHE B C 1
ATOM 11412 O O . PHE B 1 725 ? 19.141 -40.188 -10.258 1 95.12 725 PHE B O 1
ATOM 11419 N N . GLU B 1 726 ? 19.938 -38.219 -9.672 1 94.81 726 GLU B N 1
ATOM 11420 C CA . GLU B 1 726 ? 21.234 -38.594 -10.219 1 94.81 726 GLU B CA 1
ATOM 11421 C C . GLU B 1 726 ? 21.781 -39.844 -9.508 1 94.81 726 GLU B C 1
ATOM 11423 O O . GLU B 1 726 ? 21.953 -39.844 -8.289 1 94.81 726 GLU B O 1
ATOM 11428 N N . GLY B 1 727 ? 22.016 -40.875 -10.25 1 90.62 727 GLY B N 1
ATOM 11429 C CA . GLY B 1 727 ? 22.625 -42.094 -9.742 1 90.62 727 GLY B CA 1
ATOM 11430 C C . GLY B 1 727 ? 21.672 -42.938 -8.906 1 90.62 727 GLY B C 1
ATOM 11431 O O . GLY B 1 727 ? 22.094 -43.875 -8.258 1 90.62 727 GLY B O 1
ATOM 11432 N N . ALA B 1 728 ? 20.391 -42.562 -8.891 1 90.12 728 ALA B N 1
ATOM 11433 C CA . ALA B 1 728 ? 19.406 -43.312 -8.102 1 90.12 728 ALA B CA 1
ATOM 11434 C C . ALA B 1 728 ? 18.688 -44.344 -8.953 1 90.12 728 ALA B C 1
ATOM 11436 O O . ALA B 1 728 ? 18.578 -44.188 -10.172 1 90.12 728 ALA B O 1
ATOM 11437 N N . SER B 1 729 ? 18.328 -45.438 -8.359 1 89.75 729 SER B N 1
ATOM 11438 C CA . SER B 1 729 ? 17.547 -46.5 -9.008 1 89.75 729 SER B CA 1
ATOM 11439 C C . SER B 1 729 ? 16.516 -47.094 -8.047 1 89.75 729 SER B C 1
ATOM 11441 O O . SER B 1 729 ? 16.672 -47 -6.824 1 89.75 729 SER B O 1
ATOM 11443 N N . ALA B 1 730 ? 15.453 -47.531 -8.586 1 87.56 730 ALA B N 1
ATOM 11444 C CA . ALA B 1 730 ? 14.414 -48.156 -7.762 1 87.56 730 ALA B CA 1
ATOM 11445 C C . ALA B 1 730 ? 13.805 -49.375 -8.453 1 87.56 730 ALA B C 1
ATOM 11447 O O . ALA B 1 730 ? 13.891 -49.5 -9.68 1 87.56 730 ALA B O 1
ATOM 11448 N N . SER B 1 731 ? 13.258 -50.219 -7.641 1 82.75 731 SER B N 1
ATOM 11449 C CA . SER B 1 731 ? 12.586 -51.406 -8.18 1 82.75 731 SER B CA 1
ATOM 11450 C C . SER B 1 731 ? 11.234 -51.031 -8.781 1 82.75 731 SER B C 1
ATOM 11452 O O . SER B 1 731 ? 10.516 -50.188 -8.25 1 82.75 731 SER B O 1
ATOM 11454 N N . CYS B 1 732 ? 10.93 -51.531 -9.898 1 80.44 732 CYS B N 1
ATOM 11455 C CA . CYS B 1 732 ? 9.625 -51.344 -10.508 1 80.44 732 CYS B CA 1
ATOM 11456 C C . CYS B 1 732 ? 8.852 -52.656 -10.57 1 80.44 732 CYS B C 1
ATOM 11458 O O . CYS B 1 732 ? 7.996 -52.812 -11.438 1 80.44 732 CYS B O 1
ATOM 11460 N N . ALA B 1 733 ? 9.266 -53.531 -9.703 1 76.38 733 ALA B N 1
ATOM 11461 C CA . ALA B 1 733 ? 8.625 -54.844 -9.695 1 76.38 733 ALA B CA 1
ATOM 11462 C C . ALA B 1 733 ? 7.125 -54.719 -9.469 1 76.38 733 ALA B C 1
ATOM 11464 O O . ALA B 1 733 ? 6.348 -55.562 -9.953 1 76.38 733 ALA B O 1
ATOM 11465 N N . GLY B 1 734 ? 6.711 -53.719 -8.789 1 76.31 734 GLY B N 1
ATOM 11466 C CA . GLY B 1 734 ? 5.297 -53.531 -8.508 1 76.31 734 GLY B CA 1
ATOM 11467 C C . GLY B 1 734 ? 4.516 -53 -9.695 1 76.31 734 GLY B C 1
ATOM 11468 O O . GLY B 1 734 ? 3.283 -53 -9.68 1 76.31 734 GLY B O 1
ATOM 11469 N N . GLY B 1 735 ? 5.145 -52.719 -10.805 1 76.31 735 GLY B N 1
ATOM 11470 C CA . GLY B 1 735 ? 4.496 -52.25 -12.023 1 76.31 735 GLY B CA 1
ATOM 11471 C C . GLY B 1 735 ? 3.82 -50.906 -11.875 1 76.31 735 GLY B C 1
ATOM 11472 O O . GLY B 1 735 ? 4.121 -50.156 -10.945 1 76.31 735 GLY B O 1
ATOM 11473 N N . VAL B 1 736 ? 2.998 -50.594 -12.977 1 78.75 736 VAL B N 1
ATOM 11474 C CA . VAL B 1 736 ? 2.242 -49.344 -13.008 1 78.75 736 VAL B CA 1
ATOM 11475 C C . VAL B 1 736 ? 0.892 -49.562 -12.32 1 78.75 736 VAL B C 1
ATOM 11477 O O . VAL B 1 736 ? 0.356 -50.656 -12.297 1 78.75 736 VAL B O 1
ATOM 11480 N N . ALA B 1 737 ? 0.415 -48.531 -11.641 1 79.5 737 ALA B N 1
ATOM 11481 C CA . ALA B 1 737 ? -0.853 -48.625 -10.922 1 79.5 737 ALA B CA 1
ATOM 11482 C C . ALA B 1 737 ? -1.972 -49.125 -11.828 1 79.5 737 ALA B C 1
ATOM 11484 O O . ALA B 1 737 ? -2.027 -48.781 -13.008 1 79.5 737 ALA B O 1
ATOM 11485 N N . PRO B 1 738 ? -2.812 -50 -11.297 1 80.88 738 PRO B N 1
ATOM 11486 C CA . PRO B 1 738 ? -3.883 -50.594 -12.094 1 80.88 738 PRO B CA 1
ATOM 11487 C C . PRO B 1 738 ? -4.82 -49.562 -12.711 1 80.88 738 PRO B C 1
ATOM 11489 O O . PRO B 1 738 ? -5.324 -49.75 -13.812 1 80.88 738 PRO B O 1
ATOM 11492 N N . ASP B 1 739 ? -5.023 -48.5 -12.016 1 82.44 739 ASP B N 1
ATOM 11493 C CA . ASP B 1 739 ? -5.934 -47.5 -12.531 1 82.44 739 ASP B CA 1
ATOM 11494 C C . ASP B 1 739 ? -5.344 -46.812 -13.773 1 82.44 739 ASP B C 1
ATOM 11496 O O . ASP B 1 739 ? -6.074 -46.5 -14.711 1 82.44 739 ASP B O 1
ATOM 11500 N N . LEU B 1 740 ? -4.09 -46.656 -13.812 1 82.19 740 LEU B N 1
ATOM 11501 C CA . LEU B 1 740 ? -3.441 -46.062 -14.977 1 82.19 740 LEU B CA 1
ATOM 11502 C C . LEU B 1 740 ? -3.492 -47.031 -16.172 1 82.19 740 LEU B C 1
ATOM 11504 O O . LEU B 1 740 ? -3.678 -46.594 -17.312 1 82.19 740 LEU B O 1
ATOM 11508 N N . ILE B 1 741 ? -3.344 -48.312 -15.867 1 81.56 741 ILE B N 1
ATOM 11509 C CA . ILE B 1 741 ? -3.414 -49.312 -16.922 1 81.56 741 ILE B CA 1
ATOM 11510 C C . ILE B 1 741 ? -4.82 -49.344 -17.516 1 81.56 741 ILE B C 1
ATOM 11512 O O . ILE B 1 741 ? -4.984 -49.406 -18.734 1 81.56 741 ILE B O 1
ATOM 11516 N N . ALA B 1 742 ? -5.738 -49.281 -16.594 1 83.31 742 ALA B N 1
ATOM 11517 C CA . ALA B 1 742 ? -7.125 -49.25 -17.062 1 83.31 742 ALA B CA 1
ATOM 11518 C C . ALA B 1 742 ? -7.379 -48.031 -17.938 1 83.31 742 ALA B C 1
ATOM 11520 O O . ALA B 1 742 ? -8.078 -48.125 -18.953 1 83.31 742 ALA B O 1
ATOM 11521 N N . SER B 1 743 ? -6.836 -46.938 -17.578 1 84.25 743 SER B N 1
ATOM 11522 C CA . SER B 1 743 ? -7.004 -45.688 -18.328 1 84.25 743 SER B CA 1
ATOM 11523 C C . SER B 1 743 ? -6.289 -45.781 -19.672 1 84.25 743 SER B C 1
ATOM 11525 O O . SER B 1 743 ? -6.785 -45.25 -20.688 1 84.25 743 SER B O 1
ATOM 11527 N N . LEU B 1 744 ? -5.184 -46.375 -19.719 1 80.12 744 LEU B N 1
ATOM 11528 C CA . LEU B 1 744 ? -4.438 -46.531 -20.969 1 80.12 744 LEU B CA 1
ATOM 11529 C C . LEU B 1 744 ? -5.188 -47.438 -21.938 1 80.12 744 LEU B C 1
ATOM 11531 O O . LEU B 1 744 ? -5.223 -47.156 -23.141 1 80.12 744 LEU B O 1
ATOM 11535 N N . LYS B 1 745 ? -5.77 -48.469 -21.359 1 81.06 745 LYS B N 1
ATOM 11536 C CA . LYS B 1 745 ? -6.578 -49.344 -22.172 1 81.06 745 LYS B CA 1
ATOM 11537 C C . LYS B 1 745 ? -7.797 -48.625 -22.75 1 81.06 745 LYS B C 1
ATOM 11539 O O . LYS B 1 745 ? -8.18 -48.844 -23.891 1 81.06 745 LYS B O 1
ATOM 11544 N N . ALA B 1 746 ? -8.273 -47.812 -21.922 1 83.94 746 ALA B N 1
ATOM 11545 C CA . ALA B 1 746 ? -9.445 -47.062 -22.344 1 83.94 746 ALA B CA 1
ATOM 11546 C C . ALA B 1 746 ? -9.078 -46 -23.375 1 83.94 746 ALA B C 1
ATOM 11548 O O . ALA B 1 746 ? -9.898 -45.625 -24.219 1 83.94 746 ALA B O 1
ATOM 11549 N N . LEU B 1 747 ? -7.914 -45.5 -23.328 1 84.12 747 LEU B N 1
ATOM 11550 C CA . LEU B 1 747 ? -7.449 -44.469 -24.234 1 84.12 747 LEU B CA 1
ATOM 11551 C C . LEU B 1 747 ? -7.25 -45 -25.641 1 84.12 747 LEU B C 1
ATOM 11553 O O . LEU B 1 747 ? -7.508 -44.312 -26.625 1 84.12 747 LEU B O 1
ATOM 11557 N N . VAL B 1 748 ? -6.766 -46.25 -25.766 1 81.56 748 VAL B N 1
ATOM 11558 C CA . VAL B 1 748 ? -6.543 -46.844 -27.062 1 81.56 748 VAL B CA 1
ATOM 11559 C C . VAL B 1 748 ? -7.352 -48.156 -27.172 1 81.56 748 VAL B C 1
ATOM 11561 O O . VAL B 1 748 ? -6.785 -49.25 -27.141 1 81.56 748 VAL B O 1
ATOM 11564 N N . PRO B 1 749 ? -8.695 -47.938 -27.453 1 67.69 749 PRO B N 1
ATOM 11565 C CA . PRO B 1 749 ? -9.531 -49.156 -27.438 1 67.69 749 PRO B CA 1
ATOM 11566 C C . PRO B 1 749 ? -9.289 -50.031 -28.656 1 67.69 749 PRO B C 1
ATOM 11568 O O . PRO B 1 749 ? -9.438 -51.25 -28.562 1 67.69 749 PRO B O 1
ATOM 11571 N N . ALA B 1 750 ? -9.07 -49.438 -30 1 62.25 750 ALA B N 1
ATOM 11572 C CA . ALA B 1 750 ? -9.094 -50.188 -31.25 1 62.25 750 ALA B CA 1
ATOM 11573 C C . ALA B 1 750 ? -7.723 -50.781 -31.562 1 62.25 750 ALA B C 1
ATOM 11575 O O . ALA B 1 750 ? -7.578 -51.562 -32.5 1 62.25 750 ALA B O 1
ATOM 11576 N N . ALA B 1 751 ? -6.656 -50.25 -31.031 1 57.44 751 ALA B N 1
ATOM 11577 C CA . ALA B 1 751 ? -5.402 -50.812 -31.547 1 57.44 751 ALA B CA 1
ATOM 11578 C C . ALA B 1 751 ? -5.418 -52.344 -31.531 1 57.44 751 ALA B C 1
ATOM 11580 O O . ALA B 1 751 ? -6.148 -52.938 -30.75 1 57.44 751 ALA B O 1
ATOM 11581 N N . PRO B 1 752 ? -4.809 -52.906 -32.594 1 56.34 752 PRO B N 1
ATOM 11582 C CA . PRO B 1 752 ? -4.93 -54.375 -32.438 1 56.34 752 PRO B CA 1
ATOM 11583 C C . PRO B 1 752 ? -4.77 -54.844 -31 1 56.34 752 PRO B C 1
ATOM 11585 O O . PRO B 1 752 ? -3.816 -54.438 -30.328 1 56.34 752 PRO B O 1
ATOM 11588 N N . ALA B 1 753 ? -5.957 -55.094 -30.406 1 55.31 753 ALA B N 1
ATOM 11589 C CA . ALA B 1 753 ? -6.223 -55.5 -29.031 1 55.31 753 ALA B CA 1
ATOM 11590 C C . ALA B 1 753 ? -5.035 -56.25 -28.438 1 55.31 753 ALA B C 1
ATOM 11592 O O . ALA B 1 753 ? -4.676 -56.062 -27.266 1 55.31 753 ALA B O 1
ATOM 11593 N N . SER B 1 754 ? -4.395 -56.844 -29.422 1 60.19 754 SER B N 1
ATOM 11594 C CA . SER B 1 754 ? -3.416 -57.781 -28.891 1 60.19 754 SER B CA 1
ATOM 11595 C C . SER B 1 754 ? -2.143 -57.062 -28.438 1 60.19 754 SER B C 1
ATOM 11597 O O . SER B 1 754 ? -1.576 -57.406 -27.391 1 60.19 754 SER B O 1
ATOM 11599 N N . ARG B 1 755 ? -1.744 -55.969 -29.188 1 67.75 755 ARG B N 1
ATOM 11600 C CA . ARG B 1 755 ? -0.468 -55.344 -28.859 1 67.75 755 ARG B CA 1
ATOM 11601 C C . ARG B 1 755 ? -0.599 -54.438 -27.656 1 67.75 755 ARG B C 1
ATOM 11603 O O . ARG B 1 755 ? 0.277 -54.406 -26.781 1 67.75 755 ARG B O 1
ATOM 11610 N N . VAL B 1 756 ? -1.719 -53.781 -27.547 1 68.12 756 VAL B N 1
ATOM 11611 C CA . VAL B 1 756 ? -1.932 -52.906 -26.406 1 68.12 756 VAL B CA 1
ATOM 11612 C C . VAL B 1 756 ? -2.141 -53.688 -25.141 1 68.12 756 VAL B C 1
ATOM 11614 O O . VAL B 1 756 ? -1.669 -53.312 -24.062 1 68.12 756 VAL B O 1
ATOM 11617 N N . GLN B 1 757 ? -2.785 -54.844 -25.375 1 68.81 757 GLN B N 1
ATOM 11618 C CA . GLN B 1 757 ? -3.004 -55.719 -24.234 1 68.81 757 GLN B CA 1
ATOM 11619 C C . GLN B 1 757 ? -1.688 -56.281 -23.719 1 68.81 757 GLN B C 1
ATOM 11621 O O . GLN B 1 757 ? -1.491 -56.406 -22.5 1 68.81 757 GLN B O 1
ATOM 11626 N N . MET B 1 758 ? -0.892 -56.625 -24.688 1 71 758 MET B N 1
ATOM 11627 C CA . MET B 1 758 ? 0.403 -57.156 -24.281 1 71 758 MET B CA 1
ATOM 11628 C C . MET B 1 758 ? 1.241 -56.094 -23.578 1 71 758 MET B C 1
ATOM 11630 O O . MET B 1 758 ? 1.913 -56.375 -22.594 1 71 758 MET B O 1
ATOM 11634 N N . ALA B 1 759 ? 1.194 -54.906 -24.109 1 72.69 759 ALA B N 1
ATOM 11635 C CA . ALA B 1 759 ? 1.923 -53.812 -23.5 1 72.69 759 ALA B CA 1
ATOM 11636 C C . ALA B 1 759 ? 1.386 -53.5 -22.094 1 72.69 759 ALA B C 1
ATOM 11638 O O . ALA B 1 759 ? 2.158 -53.25 -21.172 1 72.69 759 ALA B O 1
ATOM 11639 N N . ALA B 1 760 ? 0.093 -53.562 -21.938 1 73.88 760 ALA B N 1
ATOM 11640 C CA . ALA B 1 760 ? -0.542 -53.312 -20.641 1 73.88 760 ALA B CA 1
ATOM 11641 C C . ALA B 1 760 ? -0.144 -54.375 -19.609 1 73.88 760 ALA B C 1
ATOM 11643 O O . ALA B 1 760 ? 0.094 -54.062 -18.453 1 73.88 760 ALA B O 1
ATOM 11644 N N . ARG B 1 761 ? -0.076 -55.562 -20.047 1 72.69 761 ARG B N 1
ATOM 11645 C CA . ARG B 1 761 ? 0.303 -56.625 -19.156 1 72.69 761 ARG B CA 1
ATOM 11646 C C . ARG B 1 761 ? 1.755 -56.5 -18.719 1 72.69 761 ARG B C 1
ATOM 11648 O O . ARG B 1 761 ? 2.092 -56.812 -17.562 1 72.69 761 ARG B O 1
ATOM 11655 N N . THR B 1 762 ? 2.553 -56.062 -19.656 1 75.12 762 THR B N 1
ATOM 11656 C CA . THR B 1 762 ? 3.961 -55.875 -19.328 1 75.12 762 THR B CA 1
ATOM 11657 C C . THR B 1 762 ? 4.133 -54.719 -18.312 1 75.12 762 THR B C 1
ATOM 11659 O O . THR B 1 762 ? 4.988 -54.812 -17.438 1 75.12 762 THR B O 1
ATOM 11662 N N . LEU B 1 763 ? 3.281 -53.781 -18.469 1 77.25 763 LEU B N 1
ATOM 11663 C CA . LEU B 1 763 ? 3.367 -52.656 -17.547 1 77.25 763 LEU B CA 1
ATOM 11664 C C . LEU B 1 763 ? 2.791 -53.031 -16.188 1 77.25 763 LEU B C 1
ATOM 11666 O O . LEU B 1 763 ? 3.23 -52.5 -15.164 1 77.25 763 LEU B O 1
ATOM 11670 N N . GLU B 1 764 ? 1.885 -53.906 -16.188 1 77 764 GLU B N 1
ATOM 11671 C CA . GLU B 1 764 ? 1.263 -54.375 -14.953 1 77 764 GLU B CA 1
ATOM 11672 C C . GLU B 1 764 ? 2.186 -55.312 -14.18 1 77 764 GLU B C 1
ATOM 11674 O O . GLU B 1 764 ? 2.223 -55.281 -12.953 1 77 764 GLU B O 1
ATOM 11679 N N . GLN B 1 765 ? 2.863 -56.125 -14.977 1 78.56 765 GLN B N 1
ATOM 11680 C CA . GLN B 1 765 ? 3.76 -57.125 -14.359 1 78.56 765 GLN B CA 1
ATOM 11681 C C . GLN B 1 765 ? 5.102 -57.156 -15.086 1 78.56 765 GLN B C 1
ATOM 11683 O O . GLN B 1 765 ? 5.402 -58.125 -15.789 1 78.56 765 GLN B O 1
ATOM 11688 N N . PRO B 1 766 ? 5.922 -56.188 -14.828 1 76.44 766 PRO B N 1
ATOM 11689 C CA . PRO B 1 766 ? 7.195 -56.125 -15.555 1 76.44 766 PRO B CA 1
ATOM 11690 C C . PRO B 1 766 ? 8.172 -57.219 -15.133 1 76.44 766 PRO B C 1
ATOM 11692 O O . PRO B 1 766 ? 9.117 -57.531 -15.859 1 76.44 766 PRO B O 1
ATOM 11695 N N . GLY B 1 767 ? 7.965 -57.812 -14.008 1 74.5 767 GLY B N 1
ATOM 11696 C CA . GLY B 1 767 ? 8.844 -58.875 -13.523 1 74.5 767 GLY B CA 1
ATOM 11697 C C . GLY B 1 767 ? 9.633 -58.469 -12.289 1 74.5 767 GLY B C 1
ATOM 11698 O O . GLY B 1 767 ? 9.781 -57.281 -12 1 74.5 767 GLY B O 1
ATOM 11699 N N . ALA B 1 768 ? 10.117 -59.344 -11.508 1 76.25 768 ALA B N 1
ATOM 11700 C CA . ALA B 1 768 ? 10.805 -59.125 -10.234 1 76.25 768 ALA B CA 1
ATOM 11701 C C . ALA B 1 768 ? 12.156 -58.438 -10.453 1 76.25 768 ALA B C 1
ATOM 11703 O O . ALA B 1 768 ? 12.656 -57.75 -9.562 1 76.25 768 ALA B O 1
ATOM 11704 N N . ASP B 1 769 ? 12.734 -58.531 -11.688 1 77.5 769 ASP B N 1
ATOM 11705 C CA . ASP B 1 769 ? 14.062 -58 -11.945 1 77.5 769 ASP B CA 1
ATOM 11706 C C . ASP B 1 769 ? 13.977 -56.625 -12.602 1 77.5 769 ASP B C 1
ATOM 11708 O O . ASP B 1 769 ? 14.992 -56.062 -13.016 1 77.5 769 ASP B O 1
ATOM 11712 N N . CYS B 1 770 ? 12.781 -56.156 -12.547 1 80.75 770 CYS B N 1
ATOM 11713 C CA . CYS B 1 770 ? 12.602 -54.875 -13.195 1 80.75 770 CYS B CA 1
ATOM 11714 C C . CYS B 1 770 ? 13.148 -53.75 -12.328 1 80.75 770 CYS B C 1
ATOM 11716 O O . CYS B 1 770 ? 12.828 -53.656 -11.141 1 80.75 770 CYS B O 1
ATOM 11718 N N . ARG B 1 771 ? 14.102 -52.938 -12.852 1 84.94 771 ARG B N 1
ATOM 11719 C CA . ARG B 1 771 ? 14.672 -51.781 -12.164 1 84.94 771 ARG B CA 1
ATOM 11720 C C . ARG B 1 771 ? 14.602 -50.531 -13.039 1 84.94 771 ARG B C 1
ATOM 11722 O O . ARG B 1 771 ? 14.797 -50.594 -14.25 1 84.94 771 ARG B O 1
ATOM 11729 N N . MET B 1 772 ? 14.266 -49.469 -12.375 1 88.81 772 MET B N 1
ATOM 11730 C CA . MET B 1 772 ? 14.234 -48.188 -13.07 1 88.81 772 MET B CA 1
ATOM 11731 C C . MET B 1 772 ? 15.508 -47.406 -12.805 1 88.81 772 MET B C 1
ATOM 11733 O O . MET B 1 772 ? 15.953 -47.281 -11.664 1 88.81 772 MET B O 1
ATOM 11737 N N . ASP B 1 773 ? 16.109 -46.938 -13.82 1 90.44 773 ASP B N 1
ATOM 11738 C CA . ASP B 1 773 ? 17.25 -46 -13.734 1 90.44 773 ASP B CA 1
ATOM 11739 C C . ASP B 1 773 ? 16.781 -44.562 -13.852 1 90.44 773 ASP B C 1
ATOM 11741 O O . ASP B 1 773 ? 16.422 -44.094 -14.938 1 90.44 773 ASP B O 1
ATOM 11745 N N . PHE B 1 774 ? 16.938 -43.844 -12.812 1 91.44 774 PHE B N 1
ATOM 11746 C CA . PHE B 1 774 ? 16.375 -42.5 -12.758 1 91.44 774 PHE B CA 1
ATOM 11747 C C . PHE B 1 774 ? 17.25 -41.5 -13.516 1 91.44 774 PHE B C 1
ATOM 11749 O O . PHE B 1 774 ? 16.859 -40.375 -13.734 1 91.44 774 PHE B O 1
ATOM 11756 N N . ASN B 1 775 ? 18.406 -41.875 -14.039 1 92.38 775 ASN B N 1
ATOM 11757 C CA . ASN B 1 775 ? 19.172 -41.031 -14.93 1 92.38 775 ASN B CA 1
ATOM 11758 C C . ASN B 1 775 ? 18.406 -40.719 -16.219 1 92.38 775 ASN B C 1
ATOM 11760 O O . ASN B 1 775 ? 18.656 -39.719 -16.875 1 92.38 775 ASN B O 1
ATOM 11764 N N . ALA B 1 776 ? 17.547 -41.656 -16.516 1 91.38 776 ALA B N 1
ATOM 11765 C CA . ALA B 1 776 ? 16.719 -41.469 -17.703 1 91.38 776 ALA B CA 1
ATOM 11766 C C . ALA B 1 776 ? 15.844 -40.25 -17.578 1 91.38 776 ALA B C 1
ATOM 11768 O O . ALA B 1 776 ? 15.531 -39.594 -18.594 1 91.38 776 ALA B O 1
ATOM 11769 N N . VAL B 1 777 ? 15.477 -39.938 -16.359 1 92.31 777 VAL B N 1
ATOM 11770 C CA . VAL B 1 777 ? 14.656 -38.75 -16.125 1 92.31 777 VAL B CA 1
ATOM 11771 C C . VAL B 1 777 ? 15.461 -37.469 -16.453 1 92.31 777 VAL B C 1
ATOM 11773 O O . VAL B 1 777 ? 14.93 -36.531 -17.047 1 92.31 777 VAL B O 1
ATOM 11776 N N . LEU B 1 778 ? 16.719 -37.438 -16.094 1 94.88 778 LEU B N 1
ATOM 11777 C CA . LEU B 1 778 ? 17.594 -36.312 -16.375 1 94.88 778 LEU B CA 1
ATOM 11778 C C . LEU B 1 778 ? 17.781 -36.125 -17.875 1 94.88 778 LEU B C 1
ATOM 11780 O O . LEU B 1 778 ? 17.828 -35 -18.375 1 94.88 778 LEU B O 1
ATOM 11784 N N . GLY B 1 779 ? 17.859 -37.281 -18.578 1 91.94 779 GLY B N 1
ATOM 11785 C CA . GLY B 1 779 ? 17.953 -37.25 -20.031 1 91.94 779 GLY B CA 1
ATOM 11786 C C . GLY B 1 779 ? 16.688 -36.75 -20.688 1 91.94 779 GLY B C 1
ATOM 11787 O O . GLY B 1 779 ? 16.75 -36.031 -21.703 1 91.94 779 GLY B O 1
ATOM 11788 N N . TYR B 1 780 ? 15.586 -37.156 -20.078 1 91.25 780 TYR B N 1
ATOM 11789 C CA . TYR B 1 780 ? 14.289 -36.719 -20.609 1 91.25 780 TYR B CA 1
ATOM 11790 C C . TYR B 1 780 ? 14.164 -35.219 -20.594 1 91.25 780 TYR B C 1
ATOM 11792 O O . TYR B 1 780 ? 13.609 -34.625 -21.531 1 91.25 780 TYR B O 1
ATOM 11800 N N . PHE B 1 781 ? 14.703 -34.531 -19.594 1 93.25 781 PHE B N 1
ATOM 11801 C CA . PHE B 1 781 ? 14.633 -33.094 -19.469 1 93.25 781 PHE B CA 1
ATOM 11802 C C . PHE B 1 781 ? 15.867 -32.438 -20.078 1 93.25 781 PHE B C 1
ATOM 11804 O O . PHE B 1 781 ? 16.062 -31.219 -19.969 1 93.25 781 PHE B O 1
ATOM 11811 N N . ASN B 1 782 ? 16.719 -33.156 -20.688 1 91.5 782 ASN B N 1
ATOM 11812 C CA . ASN B 1 782 ? 17.922 -32.688 -21.344 1 91.5 782 ASN B CA 1
ATOM 11813 C C . ASN B 1 782 ? 18.812 -31.875 -20.406 1 91.5 782 ASN B C 1
ATOM 11815 O O . ASN B 1 782 ? 19.219 -30.75 -20.719 1 91.5 782 ASN B O 1
ATOM 11819 N N . LEU B 1 783 ? 19.016 -32.469 -19.203 1 94.38 783 LEU B N 1
ATOM 11820 C CA . LEU B 1 783 ? 19.859 -31.812 -18.234 1 94.38 783 LEU B CA 1
ATOM 11821 C C . LEU B 1 783 ? 21.328 -32.219 -18.422 1 94.38 783 LEU B C 1
ATOM 11823 O O . LEU B 1 783 ? 21.734 -33.281 -17.984 1 94.38 783 LEU B O 1
ATOM 11827 N N . ASP B 1 784 ? 22.062 -31.266 -18.969 1 89.81 784 ASP B N 1
ATOM 11828 C CA . ASP B 1 784 ? 23.438 -31.578 -19.344 1 89.81 784 ASP B CA 1
ATOM 11829 C C . ASP B 1 784 ? 24.438 -31.062 -18.312 1 89.81 784 ASP B C 1
ATOM 11831 O O . ASP B 1 784 ? 25.562 -31.547 -18.234 1 89.81 784 ASP B O 1
ATOM 11835 N N . TRP B 1 785 ? 24.016 -30.141 -17.516 1 94.31 785 TRP B N 1
ATOM 11836 C CA . TRP B 1 785 ? 24.938 -29.594 -16.5 1 94.31 785 TRP B CA 1
ATOM 11837 C C . TRP B 1 785 ? 24.875 -30.422 -15.219 1 94.31 785 TRP B C 1
ATOM 11839 O O . TRP B 1 785 ? 23.859 -31.031 -14.906 1 94.31 785 TRP B O 1
ATOM 11849 N N . PRO B 1 786 ? 26.016 -30.453 -14.578 1 94.81 786 PRO B N 1
ATOM 11850 C CA . PRO B 1 786 ? 25.953 -31.078 -13.258 1 94.81 786 PRO B CA 1
ATOM 11851 C C . PRO B 1 786 ? 25.156 -30.25 -12.25 1 94.81 786 PRO B C 1
ATOM 11853 O O . PRO B 1 786 ? 24.781 -29.109 -12.539 1 94.81 786 PRO B O 1
ATOM 11856 N N . MET B 1 787 ? 24.859 -30.922 -11.172 1 94.44 787 MET B N 1
ATOM 11857 C CA . MET B 1 787 ? 24.047 -30.297 -10.125 1 94.44 787 MET B CA 1
ATOM 11858 C C . MET B 1 787 ? 24.609 -28.922 -9.75 1 94.44 787 MET B C 1
ATOM 11860 O O . MET B 1 787 ? 23.859 -27.953 -9.68 1 94.44 787 MET B O 1
ATOM 11864 N N . TRP B 1 788 ? 25.891 -28.734 -9.531 1 94.62 788 TRP B N 1
ATOM 11865 C CA . TRP B 1 788 ? 26.516 -27.5 -9.086 1 94.62 788 TRP B CA 1
ATOM 11866 C C . TRP B 1 788 ? 26.469 -26.438 -10.188 1 94.62 788 TRP B C 1
ATOM 11868 O O . TRP B 1 788 ? 26.516 -25.234 -9.906 1 94.62 788 TRP B O 1
ATOM 11878 N N . GLY B 1 789 ? 26.406 -26.891 -11.438 1 96.5 789 GLY B N 1
ATOM 11879 C CA . GLY B 1 789 ? 26.281 -25.938 -12.531 1 96.5 789 GLY B CA 1
ATOM 11880 C C . GLY B 1 789 ? 24.984 -25.141 -12.469 1 96.5 789 GLY B C 1
ATOM 11881 O O . GLY B 1 789 ? 25 -23.922 -12.688 1 96.5 789 GLY B O 1
ATOM 11882 N N . TYR B 1 790 ? 23.875 -25.797 -12.18 1 97.12 790 TYR B N 1
ATOM 11883 C CA . TYR B 1 790 ? 22.578 -25.109 -12.078 1 97.12 790 TYR B CA 1
ATOM 11884 C C . TYR B 1 790 ? 22.547 -24.203 -10.859 1 97.12 790 TYR B C 1
ATOM 11886 O O . TYR B 1 790 ? 21.984 -23.109 -10.914 1 97.12 790 TYR B O 1
ATOM 11894 N N . ILE B 1 791 ? 23.125 -24.609 -9.758 1 96.94 791 ILE B N 1
ATOM 11895 C CA . ILE B 1 791 ? 23.172 -23.812 -8.531 1 96.94 791 ILE B CA 1
ATOM 11896 C C . ILE B 1 791 ? 24.016 -22.562 -8.742 1 96.94 791 ILE B C 1
ATOM 11898 O O . ILE B 1 791 ? 23.641 -21.469 -8.312 1 96.94 791 ILE B O 1
ATOM 11902 N N . THR B 1 792 ? 25.125 -22.75 -9.469 1 97.38 792 THR B N 1
ATOM 11903 C CA . THR B 1 792 ? 26 -21.609 -9.766 1 97.38 792 THR B CA 1
ATOM 11904 C C . THR B 1 792 ? 25.281 -20.609 -10.68 1 97.38 792 THR B C 1
ATOM 11906 O O . THR B 1 792 ? 25.422 -19.406 -10.508 1 97.38 792 THR B O 1
ATOM 11909 N N . ALA B 1 793 ? 24.547 -21.125 -11.641 1 97.31 793 ALA B N 1
ATOM 11910 C CA . ALA B 1 793 ? 23.781 -20.234 -12.516 1 97.31 793 ALA B CA 1
ATOM 11911 C C . ALA B 1 793 ? 22.766 -19.422 -11.727 1 97.31 793 ALA B C 1
ATOM 11913 O O . ALA B 1 793 ? 22.547 -18.25 -12.008 1 97.31 793 ALA B O 1
ATOM 11914 N N . LEU B 1 794 ? 22.156 -20.062 -10.781 1 97.44 794 LEU B N 1
ATOM 11915 C CA . LEU B 1 794 ? 21.188 -19.375 -9.93 1 97.44 794 LEU B CA 1
ATOM 11916 C C . LEU B 1 794 ? 21.859 -18.312 -9.086 1 97.44 794 LEU B C 1
ATOM 11918 O O . LEU B 1 794 ? 21.297 -17.234 -8.852 1 97.44 794 LEU B O 1
ATOM 11922 N N . LEU B 1 795 ? 23.047 -18.578 -8.594 1 97.5 795 LEU B N 1
ATOM 11923 C CA . LEU B 1 795 ? 23.812 -17.609 -7.816 1 97.5 795 LEU B CA 1
ATOM 11924 C C . LEU B 1 795 ? 24.203 -16.406 -8.68 1 97.5 795 LEU B C 1
ATOM 11926 O O . LEU B 1 795 ? 24.156 -15.273 -8.211 1 97.5 795 LEU B O 1
ATOM 11930 N N . ILE B 1 796 ? 24.594 -16.688 -9.914 1 97.88 796 ILE B N 1
ATOM 11931 C CA . ILE B 1 796 ? 24.953 -15.625 -10.852 1 97.88 796 ILE B CA 1
ATOM 11932 C C . ILE B 1 796 ? 23.719 -14.781 -11.148 1 97.88 796 ILE B C 1
ATOM 11934 O O . ILE B 1 796 ? 23.797 -13.547 -11.203 1 97.88 796 ILE B O 1
ATOM 11938 N N . TYR B 1 797 ? 22.609 -15.492 -11.352 1 97.94 797 TYR B N 1
ATOM 11939 C CA . TYR B 1 797 ? 21.359 -14.789 -11.578 1 97.94 797 TYR B CA 1
ATOM 11940 C C . TYR B 1 797 ? 21.016 -13.867 -10.414 1 97.94 797 TYR B C 1
ATOM 11942 O O . TYR B 1 797 ? 20.688 -12.695 -10.617 1 97.94 797 TYR B O 1
ATOM 11950 N N . LEU B 1 798 ? 21.094 -14.336 -9.211 1 97.88 798 LEU B N 1
ATOM 11951 C CA . LEU B 1 798 ? 20.828 -13.531 -8.016 1 97.88 798 LEU B CA 1
ATOM 11952 C C . LEU B 1 798 ? 21.797 -12.352 -7.941 1 97.88 798 LEU B C 1
ATOM 11954 O O . LEU B 1 798 ? 21.375 -11.227 -7.645 1 97.88 798 LEU B O 1
ATOM 11958 N N . GLY B 1 799 ? 23.078 -12.617 -8.211 1 97.75 799 GLY B N 1
ATOM 11959 C CA . GLY B 1 799 ? 24.062 -11.547 -8.234 1 97.75 799 GLY B CA 1
ATOM 11960 C C . GLY B 1 799 ? 23.75 -10.469 -9.25 1 97.75 799 GLY B C 1
ATOM 11961 O O . GLY B 1 799 ? 23.891 -9.281 -8.969 1 97.75 799 GLY B O 1
ATOM 11962 N N . ALA B 1 800 ? 23.297 -10.859 -10.414 1 98 800 ALA B N 1
ATOM 11963 C CA . ALA B 1 800 ? 22.953 -9.906 -11.469 1 98 800 ALA B CA 1
ATOM 11964 C C . ALA B 1 800 ? 21.797 -9.016 -11.055 1 98 800 ALA B C 1
ATOM 11966 O O . ALA B 1 800 ? 21.797 -7.812 -11.336 1 98 800 ALA B O 1
ATOM 11967 N N . VAL B 1 801 ? 20.797 -9.625 -10.445 1 98 801 VAL B N 1
ATOM 11968 C CA . VAL B 1 801 ? 19.641 -8.844 -10.023 1 98 801 VAL B CA 1
ATOM 11969 C C . VAL B 1 801 ? 20.047 -7.891 -8.906 1 98 801 VAL B C 1
ATOM 11971 O O . VAL B 1 801 ? 19.531 -6.773 -8.812 1 98 801 VAL B O 1
ATOM 11974 N N . HIS B 1 802 ? 20.969 -8.273 -8.031 1 97.94 802 HIS B N 1
ATOM 11975 C CA . HIS B 1 802 ? 21.469 -7.383 -6.996 1 97.94 802 HIS B CA 1
ATOM 11976 C C . HIS B 1 802 ? 22.203 -6.191 -7.605 1 97.94 802 HIS B C 1
ATOM 11978 O O . HIS B 1 802 ? 22.031 -5.055 -7.148 1 97.94 802 HIS B O 1
ATOM 11984 N N . VAL B 1 803 ? 22.969 -6.469 -8.609 1 97.94 803 VAL B N 1
ATOM 11985 C CA . VAL B 1 803 ? 23.688 -5.391 -9.281 1 97.94 803 VAL B CA 1
ATOM 11986 C C . VAL B 1 803 ? 22.688 -4.438 -9.945 1 97.94 803 VAL B C 1
ATOM 11988 O O . VAL B 1 803 ? 22.828 -3.217 -9.844 1 97.94 803 VAL B O 1
ATOM 11991 N N . ALA B 1 804 ? 21.688 -5 -10.539 1 97.88 804 ALA B N 1
ATOM 11992 C CA . ALA B 1 804 ? 20.656 -4.18 -11.172 1 97.88 804 ALA B CA 1
ATOM 11993 C C . ALA B 1 804 ? 19.922 -3.33 -10.141 1 97.88 804 ALA B C 1
ATOM 11995 O O . ALA B 1 804 ? 19.609 -2.166 -10.398 1 97.88 804 ALA B O 1
ATOM 11996 N N . SER B 1 805 ? 19.641 -3.924 -9.008 1 97.5 805 SER B N 1
ATOM 11997 C CA . SER B 1 805 ? 18.953 -3.199 -7.945 1 97.5 805 SER B CA 1
ATOM 11998 C C . SER B 1 805 ? 19.797 -2.057 -7.406 1 97.5 805 SER B C 1
ATOM 12000 O O . SER B 1 805 ? 19.297 -0.96 -7.156 1 97.5 805 SER B O 1
ATOM 12002 N N . TYR B 1 806 ? 21.031 -2.312 -7.234 1 97 806 TYR B N 1
ATOM 12003 C CA . TYR B 1 806 ? 21.953 -1.281 -6.762 1 97 806 TYR B CA 1
ATOM 12004 C C . TYR B 1 806 ? 22.031 -0.128 -7.758 1 97 806 TYR B C 1
ATOM 12006 O O . TYR B 1 806 ? 21.969 1.04 -7.367 1 97 806 TYR B O 1
ATOM 12014 N N . LEU B 1 807 ? 22.141 -0.464 -8.992 1 97.06 807 LEU B N 1
ATOM 12015 C CA . LEU B 1 807 ? 22.219 0.557 -10.031 1 97.06 807 LEU B CA 1
ATOM 12016 C C . LEU B 1 807 ? 20.922 1.358 -10.094 1 97.06 807 LEU B C 1
ATOM 12018 O O . LEU B 1 807 ? 20.953 2.574 -10.297 1 97.06 807 LEU B O 1
ATOM 12022 N N . ALA B 1 808 ? 19.859 0.657 -9.945 1 96.06 808 ALA B N 1
ATOM 12023 C CA . ALA B 1 808 ? 18.562 1.339 -9.945 1 96.06 808 ALA B CA 1
ATOM 12024 C C . ALA B 1 808 ? 18.453 2.312 -8.781 1 96.06 808 ALA B C 1
ATOM 12026 O O . ALA B 1 808 ? 17.906 3.406 -8.922 1 96.06 808 ALA B O 1
ATOM 12027 N N . LEU B 1 809 ? 18.922 1.938 -7.648 1 95.25 809 LEU B N 1
ATOM 12028 C CA . LEU B 1 809 ? 18.906 2.814 -6.484 1 95.25 809 LEU B CA 1
ATOM 12029 C C . LEU B 1 809 ? 19.797 4.027 -6.699 1 95.25 809 LEU B C 1
ATOM 12031 O O . LEU B 1 809 ? 19.469 5.137 -6.273 1 95.25 809 LEU B O 1
ATOM 12035 N N . LEU B 1 810 ? 20.922 3.795 -7.355 1 94.31 810 LEU B N 1
ATOM 12036 C CA . LEU B 1 810 ? 21.828 4.898 -7.664 1 94.31 810 LEU B CA 1
ATOM 12037 C C . LEU B 1 810 ? 21.156 5.902 -8.594 1 94.31 810 LEU B C 1
ATOM 12039 O O . LEU B 1 810 ? 21.312 7.113 -8.422 1 94.31 810 LEU B O 1
ATOM 12043 N N . LEU B 1 811 ? 20.453 5.383 -9.484 1 91.56 811 LEU B N 1
ATOM 12044 C CA . LEU B 1 811 ? 19.734 6.25 -10.414 1 91.56 811 LEU B CA 1
ATOM 12045 C C . LEU B 1 811 ? 18.625 7.012 -9.703 1 91.56 811 LEU B C 1
ATOM 12047 O O . LEU B 1 811 ? 18.391 8.188 -10 1 91.56 811 LEU B O 1
ATOM 12051 N N . LEU B 1 812 ? 17.953 6.34 -8.852 1 89.12 812 LEU B N 1
ATOM 12052 C CA . LEU B 1 812 ? 16.891 6.973 -8.078 1 89.12 812 LEU B CA 1
ATOM 12053 C C . LEU B 1 812 ? 17.453 8.078 -7.188 1 89.12 812 LEU B C 1
ATOM 12055 O O . LEU B 1 812 ? 16.844 9.141 -7.059 1 89.12 812 LEU B O 1
ATOM 12059 N N . ALA B 1 813 ? 18.531 7.781 -6.582 1 86.25 813 ALA B N 1
ATOM 12060 C CA . ALA B 1 813 ? 19.172 8.773 -5.727 1 86.25 813 ALA B CA 1
ATOM 12061 C C . ALA B 1 813 ? 19.641 9.984 -6.539 1 86.25 813 ALA B C 1
ATOM 12063 O O . ALA B 1 813 ? 19.547 11.117 -6.074 1 86.25 813 ALA B O 1
ATOM 12064 N N . ARG B 1 814 ? 20.031 9.766 -7.723 1 80.38 814 ARG B N 1
ATOM 12065 C CA . ARG B 1 814 ? 20.5 10.844 -8.586 1 80.38 814 ARG B CA 1
ATOM 12066 C C . ARG B 1 814 ? 19.328 11.703 -9.062 1 80.38 814 ARG B C 1
ATOM 12068 O O . ARG B 1 814 ? 19.453 12.922 -9.195 1 80.38 814 ARG B O 1
ATOM 12075 N N . LYS B 1 815 ? 18.25 11.117 -9.297 1 74.19 815 LYS B N 1
ATOM 12076 C CA . LYS B 1 815 ? 17.062 11.844 -9.727 1 74.19 815 LYS B CA 1
ATOM 12077 C C . LYS B 1 815 ? 16.531 12.75 -8.617 1 74.19 815 LYS B C 1
ATOM 12079 O O . LYS B 1 815 ? 16.078 13.867 -8.883 1 74.19 815 LYS B O 1
ATOM 12084 N N . GLU B 1 816 ? 16.578 12.312 -7.418 1 63.06 816 GLU B N 1
ATOM 12085 C CA . GLU B 1 816 ? 16.094 13.086 -6.277 1 63.06 816 GLU B CA 1
ATOM 12086 C C . GLU B 1 816 ? 17.062 14.219 -5.934 1 63.06 816 GLU B C 1
ATOM 12088 O O . GLU B 1 816 ? 16.641 15.266 -5.438 1 63.06 816 GLU B O 1
ATOM 12093 N N . ARG B 1 817 ? 18.297 14.062 -6.25 1 51.91 817 ARG B N 1
ATOM 12094 C CA . ARG B 1 817 ? 19.312 15.078 -5.945 1 51.91 817 ARG B CA 1
ATOM 12095 C C . ARG B 1 817 ? 19.359 16.141 -7.035 1 51.91 817 ARG B C 1
ATOM 12097 O O . ARG B 1 817 ? 19.844 17.25 -6.801 1 51.91 817 ARG B O 1
ATOM 12104 N N . ARG B 1 818 ? 18.609 15.906 -8.203 1 45.09 818 ARG B N 1
ATOM 12105 C CA . ARG B 1 818 ? 18.578 16.875 -9.289 1 45.09 818 ARG B CA 1
ATOM 12106 C C . ARG B 1 818 ? 17.297 17.719 -9.227 1 45.09 818 ARG B C 1
ATOM 12108 O O . ARG B 1 818 ? 16.219 17.203 -8.93 1 45.09 818 ARG B O 1
#

Solvent-accessible surface area (backbone atoms only — not comparable to full-atom values): 89864 Å² total; per-residue (Å²): 127,56,71,36,54,50,40,18,53,51,24,50,49,48,46,51,51,52,28,52,51,38,40,49,52,14,38,39,71,75,32,44,68,57,35,47,48,47,44,47,57,66,40,62,75,65,79,85,66,74,73,57,68,72,69,76,67,79,75,71,59,71,66,63,62,50,64,59,58,65,71,70,56,79,74,60,85,61,43,32,40,37,34,43,45,27,24,32,30,36,84,43,98,93,36,75,46,70,44,32,46,57,34,58,49,74,47,47,46,40,28,31,29,36,37,32,38,49,89,80,12,34,66,70,59,50,52,29,48,74,60,66,42,50,56,65,52,56,71,43,59,46,55,25,44,71,84,34,70,67,55,85,62,49,54,75,36,40,25,72,29,64,71,68,82,80,75,61,33,74,32,25,43,46,54,51,45,50,52,51,42,56,40,54,30,33,69,81,57,45,70,66,55,47,51,51,48,48,52,50,36,29,43,70,53,71,37,58,89,45,32,84,34,36,43,21,42,68,42,73,34,55,48,76,40,84,46,48,51,70,48,55,46,44,41,50,49,51,32,56,37,51,66,60,63,38,39,31,40,40,31,38,38,72,47,65,83,34,51,68,62,57,29,38,52,51,50,49,46,49,33,51,44,11,57,71,60,26,21,15,35,44,31,34,44,77,76,71,49,55,60,47,50,67,56,40,51,27,35,32,35,29,37,82,13,28,37,55,44,68,46,47,53,83,51,50,59,52,41,43,39,67,68,71,58,29,36,70,88,42,60,89,71,42,34,45,71,66,53,39,50,44,53,34,55,33,58,76,52,90,69,65,79,79,43,59,48,65,37,52,41,71,65,48,48,53,52,48,20,50,54,34,52,53,50,49,56,55,52,62,68,62,63,74,62,81,79,70,85,72,75,80,80,76,79,84,76,86,83,84,89,78,84,86,89,90,86,93,91,86,86,93,86,90,91,95,90,94,92,96,89,89,90,90,93,91,95,92,95,89,94,94,89,82,93,83,74,81,79,72,64,67,71,61,56,68,67,62,63,74,69,66,66,73,72,75,62,83,70,70,85,71,84,81,80,71,83,70,86,76,76,84,82,75,83,79,74,85,83,83,81,91,77,78,73,94,81,82,85,79,85,81,77,86,75,69,80,88,61,74,75,70,71,74,68,80,77,51,61,40,51,64,66,57,43,24,52,51,43,25,50,49,46,44,48,49,44,52,53,32,44,62,69,48,24,47,44,33,50,54,33,42,51,53,18,50,54,52,11,52,57,44,45,55,49,52,70,36,61,68,24,52,55,47,50,53,40,47,50,47,49,52,46,50,50,38,53,53,58,47,64,47,44,50,48,47,42,50,46,49,48,52,48,46,51,57,39,43,53,65,62,50,65,55,68,68,33,48,52,51,17,54,55,59,50,46,45,63,61,52,50,52,34,45,48,30,17,46,34,22,27,44,18,37,22,47,57,65,84,47,69,68,28,47,51,46,38,46,49,25,52,43,47,33,26,51,34,39,39,46,51,45,44,34,33,36,70,75,32,84,25,56,38,60,16,36,51,55,41,49,55,50,51,50,45,25,59,54,30,33,48,71,66,41,42,63,86,73,33,78,50,56,75,66,52,61,54,33,82,76,11,55,36,23,30,26,34,51,21,37,48,40,42,60,26,59,87,37,68,35,58,34,37,76,24,49,61,65,68,58,47,53,28,52,48,45,22,42,65,62,24,60,60,64,60,59,48,49,35,45,48,41,42,45,53,43,37,84,72,17,36,34,34,36,50,22,57,40,57,66,66,65,61,82,64,55,47,66,53,28,46,48,50,44,51,50,52,38,51,50,50,50,52,50,35,52,52,49,50,50,51,52,44,51,55,54,53,52,128,56,72,35,54,51,40,18,52,51,24,50,49,46,43,52,52,51,28,50,51,37,39,49,53,12,38,39,71,75,32,44,68,56,34,49,47,49,44,47,58,65,41,63,76,66,78,83,66,74,75,58,68,72,70,74,67,80,74,71,59,70,66,64,63,47,63,60,58,65,69,69,55,80,75,62,85,59,44,31,41,36,34,44,45,28,25,34,30,37,83,44,98,93,38,75,47,70,46,32,47,58,34,56,48,72,46,48,45,40,27,32,30,37,39,34,39,49,89,79,11,34,64,68,59,51,51,29,46,74,58,66,41,50,55,64,51,57,67,43,61,46,56,24,44,70,82,34,71,67,57,84,63,49,56,74,37,40,26,72,28,63,72,69,82,81,74,61,36,76,33,24,44,47,54,51,46,50,51,50,41,56,41,54,30,32,68,80,58,46,71,67,55,45,52,50,47,48,51,52,38,29,44,71,53,70,38,58,89,46,32,83,36,37,41,19,41,68,42,72,35,57,47,76,41,84,46,47,51,70,47,55,46,43,41,50,48,51,30,55,36,52,65,58,65,38,41,31,40,40,30,38,39,73,47,66,82,35,51,68,63,57,28,37,51,52,50,50,46,49,33,52,45,12,56,72,60,26,22,16,35,43,31,33,43,77,76,70,50,54,58,47,50,68,57,40,50,26,35,32,36,30,37,81,13,28,38,55,46,67,45,48,53,81,50,50,60,52,41,41,39,65,70,69,57,30,36,69,89,42,60,89,72,44,33,44,71,66,51,39,52,44,52,34,56,35,57,75,53,89,69,64,78,77,43,58,49,64,36,52,43,71,64,49,48,52,52,49,20,51,54,35,52,54,50,50,55,57,52,63,68,63,64,74,66,82,80,71,86,75,76,82,80,76,78,81,76,74,77,80,72,81,75,80,80,75,88,86,83,86,82,90,82,87,92,88,86,90,94,84,92,88,88,88,92,84,93,81,84,89,84,88,81,87,86,87,73,80,76,68,67,71,68,62,60,65,64,65,63,72,70,65,66,71,73,71,61,80,71,70,83,66,82,80,78,69,80,70,86,76,77,84,81,76,81,78,77,84,80,76,88,75,88,76,73,94,81,81,87,72,85,80,75,89,75,70,79,93,58,78,78,70,71,74,71,80,77,52,61,41,51,64,65,55,42,22,52,52,43,25,49,51,45,44,48,50,43,54,54,32,41,63,69,48,23,45,46,34,49,53,34,43,49,53,17,48,52,51,12,50,55,42,46,55,49,53,68,35,62,69,22,50,54,46,50,54,39,48,50,48,50,53,46,50,50,38,53,54,57,47,64,47,44,51,49,48,43,52,46,50,48,53,48,46,52,56,40,44,53,66,61,49,66,56,68,70,33,48,52,50,17,55,56,58,50,46,48,64,61,51,50,52,33,45,47,29,17,46,35,23,28,44,18,36,22,47,58,64,86,47,68,68,29,47,51,47,40,46,50,25,50,42,47,31,27,50,33,39,38,46,49,46,44,36,34,38,70,76,32,84,25,56,39,59,16,35,48,54,40,48,54,50,50,51,48,23,59,54,30,31,48,69,68,42,42,65,86,73,32,78,51,56,75,66,54,60,55,34,82,76,11,54,36,22,30,28,37,52,22,36,47,40,42,60,25,58,88,36,69,34,59,35,38,77,24,48,60,66,69,58,48,52,28,51,49,46,22,43,64,63,24,61,58,62,60,57,46,49,36,46,48,41,42,47,53,44,38,84,70,17,36,34,34,35,50,22,57,41,56,67,66,65,60,82,64,54,45,64,52,27,48,49,50,43,50,50,50,39,50,50,51,50,52,50,35,52,52,49,48,52,50,52,45,51,55,51,52,52

InterPro domains:
  IPR003439 ABC transporter-like, ATP-binding domain [PF00005] (100-256)
  IPR003439 ABC transporter-like, ATP-binding domain [PS50893] (81-329)
  IPR003593 AAA+ ATPase domain [SM00382] (109-289)
  IPR013525 ABC-2 type transporter, transmembrane domain [PF01061] (514-725)
  IPR027417 P-loop containing nucleoside triphosphate hydrolase [G3DSA:3.40.50.300] (80-319)
  IPR027417 P-loop containing nucleoside triphosphate hydrolase [SSF52540] (81-318)
  IPR050352 ATP-binding cassette subfamily G transporters [PTHR48041] (81-769)

Radius of gyration: 42.86 Å; Cα contacts (8 Å, |Δi|>4): 2387; chains: 2; bounding box: 164×151×137 Å

Sequence (1636 aa):
MDTSDALWISALAFAHVYVVFFALRAASSLYPAAVHRVKGWLCIGRGKSCCAAQPALPRPRSGDIWMAATKLLPRGAPLELSWEGLGCSYETQDGVKTVLQDVSGVARPYELQALMGPSGAGKSTLLDILAARKTVGRLTGTVKVNGAPRGSSFVRLTAYVPQEDAFLPTMTVQETCELHAALRLGRGATRARREERIEEVLASMNMLHARHTLVGGVLPGGLALRGLSGGERRRVSVAIGCLAHPKVLFLDEPTSGLDACSALAVVEHLRDRAADSGLTIVASIHQPRASVWAAFNSVSILSGGLLMYSGPTSGLLPWFEGGLGYGPWDADAHGSVADWAIDLVNAGFTKPTSYGRTIETDEDLASAAAAFSAHYSASSQRGSKPQQPGAAPGSSHGDNGRGGARDDAQSDDQDAASAAEAGAAGARAAKGSRGGAAAAAAAAAAAAAAAAGGVVMVVDAAPAGTDSPGAPPAAAPPRGPLGWLRRGAGRRDNAAATGGAAAVGRVEGPSWWRQFQVLLWRELLSTMRNPMDVAGRMIIFAYVAVFIGLIFWRLGDDVDGLRNRLTLLYSQAQVYLLMPYVYMSLYSSDKAYFIADSSAKLFRVSAYYAAKTIAVIPFVLANVLAGTLIVYGMAGLRLDAGSIVAHCVACGLCYMTAQQVQALATILTPNQDSAFIISIAWTCINLYESNFLVRFSDMTHSWIGGLRYVSAVYYAFSGMLRAEFEGASASCAGGVAPDLIASLKALVPAAPASRVQMAARTLEQPGADCRMDFNAVLGYFNLDWPMWGYITALLIYLGAVHVASYLALLLLARKERRMDTSDALWISALAFAHVYVVFFALRAASSLYPAAVHRVKGWLCIGRGKSCCAAQPALPRPRSGDIWMAATKLLPRGAPLELSWEGLGCSYETQDGVKTVLQDVSGVARPYELQALMGPSGAGKSTLLDILAARKTVGRLTGTVKVNGAPRGSSFVRLTAYVPQEDAFLPTMTVQETCELHAALRLGRGATRARREERIEEVLASMNMLHARHTLVGGVLPGGLALRGLSGGERRRVSVAIGCLAHPKVLFLDEPTSGLDACSALAVVEHLRDRAADSGLTIVASIHQPRASVWAAFNSVSILSGGLLMYSGPTSGLLPWFEGGLGYGPWDADAHGSVADWAIDLVNAGFTKPTSYGRTIETDEDLASAAAAFSAHYSASSQRGSKPQQPGAAPGSSHGDNGRGGARDDAQSDDQDAASAAEAGAAGARAAKGSRGGAAAAAAAAAAAAAAAAGGVVMVVDAAPAGTDSPGAPPAAAPPRGPLGWLRRGAGRRDNAAATGGAAAVGRVEGPSWWRQFQVLLWRELLSTMRNPMDVAGRMIIFAYVAVFIGLIFWRLGDDVDGLRNRLTLLYSQAQVYLLMPYVYMSLYSSDKAYFIADSSAKLFRVSAYYAAKTIAVIPFVLANVLAGTLIVYGMAGLRLDAGSIVAHCVACGLCYMTAQQVQALATILTPNQDSAFIISIAWTCINLYESNFLVRFSDMTHSWIGGLRYVSAVYYAFSGMLRAEFEGASASCAGGVAPDLIASLKALVPAAPASRVQMAARTLEQPGADCRMDFNAVLGYFNLDWPMWGYITALLIYLGAVHVASYLALLLLARKERR

pLDDT: mean 73.36, std 26.77, range [13.49, 98.25]

Secondary structure (DSSP, 8-state):
--HHHHHHHHHHHHHHHHHHHHHHHHHHHH-HHHHHHHHHHHGGGS-GGG-----------HHHHHHHHGGGS--PPPPPEEEEEEEEEEEETTEEEEEEEEEEEEE-TT-EEEEE-STTSSHHHHHHHHTT----SEEEEEEEETTEEP-TTHHHHEEEE-SS----TTSBHHHHHHHHHHHHS-TT--HHHHHHHHHHHHHHTT-GGGTTSB--EEPTTS-EE----HHHHHHHHHHHHTTT--SEEEEESTTTT--HHHHHHHHHHHHHHHHHH--EEEEE-SS--HHHHHT-SEEEEEETTEEEEEEEGGGHHIIIIIIS--B---HHHH-SHHHHHHHHH-TTSPPPGGG-B---SHHHHHHHHHHHHHHHHHHHHHTTS----------------------------------------------------GGGGGGGHHHHHTT-----------------------------S---------------TT--S------PPPPHHHHHHHHHHHHHHHHHT-TIIIIIHHHHHHHHHHHHHHHTTT--SSHHHHHHHHHHHHHHHHHHHHGGGGGHHHHHHHHHHHHHHHHTT-S-HHHHHHHHHHHHHHHHHHHHHHHHHHHHHHHT----HHHHHHHHHHHHHHHHHHHHHHHHHHHHSSSHHHHHHHHHHHHHHHHHTTSSSS-GGG-S-GGGGGGGGG-HHHHHHHHHHHHHHTT-EEE-TT-S-HHHHHHHHHH-SSS-HHHHHHHHHHHH---TT-EEETHHHHHHTT--S-HHHHHHHHHHHHHHHHHHHHHHHHHHHHHHH-/--HHHHHHHHHHHHHHHHHHHHHHHHHHHH-HHHHHHHHHHHGGGS-GGG-----------HHHHHHHHGGGS--PPP--EEEEEEEEEEEETTEEEEEEEEEEEEE-TT-EEEEE-STTSSHHHHHHHHTT----SEEEEEEEETTEEP-TTHHHHEEEE-SS----TTSBHHHHHHHHHHHHS-TT--HHHHHHHHHHHHHHTT-GGGTTSB--EEPTTS-EE----HHHHHHHHHHHHTTT--SEEEEESTTTT--HHHHHHHHHHHHHHHHHH--EEEEE-SS--HHHHHT-SEEEEEETTEEEEEEEGGGHHIIIIIIS--B---HHHH-SHHHHHHHHH-TTSPPPGGG-B---SHHHHHHHHHHHHHHHHHHHHHTTS--------------------------------------------------S-GGGGGGTTHHHHTT-----------------------------S---------------SS---------PPPPHHHHHHHHHHHHHHHHHT-TIIIIIHHHHHHHHHHHHHHHTTT--SSHHHHHHHHHHHHHHHHHHHHGGGGGHHHHHHHHHHHHHHHHTT-S-HHHHHHHHHHHHHHHHHHHHHHHHHHHHHHHT----HHHHHHHHHHHHHHHHHHHHHHHHHHHHSSSHHHHHHHHHHHHHHHHHTTSSSS-GGG-S-GGGGGGGGG-HHHHHHHHHHHHHHTT-EEE-TT-S-HHHHHHHHHH-SSS-HHHHHHHHHHHH---TT-EEETHHHHHHTT--S-HHHHHHHHHHHHHHHHHHHHHHHHHHHHHHH-

Organism: NCBI:txid307507